Protein 5INR (pdb70)

Nearest PDB structures (foldseek):
  5img-assembly1_C  TM=1.002E+00  e=5.302E-99  Companilactobacillus farciminis KCTC 3681 = DSM 20184
  5imh-assembly1_A  TM=9.498E-01  e=1.445E-83  Companilactobacillus farciminis KCTC 3681 = DSM 20184
  5img-assembly1_C  TM=1.002E+00  e=4.540E-100  Companilactobacillus farciminis KCTC 3681 = DSM 20184
  5imh-assembly1_A  TM=9.489E-01  e=2.450E-84  Companilactobacillus farciminis KCTC 3681 = DSM 20184
  7nsn-assembly1_A  TM=1.428E-01  e=9.435E+00  Neobacillus novalis

Solvent-accessible surface area: 86486 Å² total

Foldseek 3Di:
DKKKWAAQQQAPFSWTKIKDQPFDPDLEFAKFKWKQQLVNADQWDAFQQQRATDGADSQFFIWIFIFTQDQNRATLRQWIATLLRKIKGDWFFAFWDDLQCVVANADSNADHSRPLCSRQRRPDNAQVSSQVVSLVRLQVGWHRGWTWMWMHHRHWIKIKTAFHRRWIKMFIAPNQKMFMFHHHDAQFFDDDVDPGMDIDPCVVVVCVVRVQAPDPDGDTPCNRTIDLDPVCQAETQLLRLVLCCLFPVPVGDDRSSDRCDHGIGGGPHRHYPVSVLDSQQDQSPPDLCRLLDDHDPCSVPRHDGNQDSRRAKIWMWIQGDVADNLQRTWTFIAGGRSLQAETATARTNANTAAPLRHDDHPDQDCSHRRNLRSVQVVLCVVNVVQLNVLSVVLHVVLVVVRVVLVVVLRVPQPPDPDSNVSRNVSRNVRVVSRSVSSVVSSVVSCVSVVVVDPPDDDDPD/DKKKWAAQQQAPFSWTKIKDQPFDPDLEFAKFKWKQQLVNADQWDAFQQQRATDGADSQFFIWIFIFTQDQNRATLRQWIATLLRKIKGDWFFAFWDDLQCVVANADSNADHSRPLCSRQRRPDNAQVSSQVVSLVRQQVGWHRGWTWMWMGHRHWIKIKTAFHGRWIKMFIADNQWMFMFHHHDAQFFDDPPDPGMDIDPCVVVVCVVRVQDPDPDGDTPCNRTIDLDPCCQAETQLLRLVLCCLFPVPVGDDRSSDRCDHGIGGGPHRHYPVSVLDSQQDQPPPDLCRLLDDHDPCSVPRHDGNQDSRRAKIWMWIQGDVADNLQRTWTFIAGGRSLQAETATARTNANTAAPLRHDDHPDQDCSHRRNLRSVQVVLCVVRVVQLNVLSVVLHVVLVVVRVVLVVVLRVPQPPDPDSRVSRNVSNNVSVVSRSVSSVVSSVVSCVSVVVVDPPDDDDPD/DKKKWAAQQQAPFSWTKIKDQPFDPDLEFAKFKWKDQLVNQDQWDAFQQQRATDGADSQFFIWIFIFTQDQNRATLRQWIATLLRKIKGDWFFAFWDDLQCVVANADSNADHSRPLCSRQRRPDNAQVSSQVSSLVRLQVGWHRGWTWMWMHHRHWIKIKTAFHGRWIKMFIADNQWMFMFHHHDAAFFDDDPDPRMDIDPCVVVVCVVRVQAPDPDGTTPCNRTIDLDPVCQAETQLLRLLLCCLFPVPVGDDRSSDRCDHGIGGGPHRHYPVSVLDSQQDQSPPDLCRLLDDHDNCSVPRHDGNQDSRRAKIWMWIQGDVAPNLQRTWTFMAGGRSLQAETATARTNANTAACLRHPDHPDQDCSHRRNLRSVQVVLCVVNVVQQNVLSVVLHVVLVVVRVVLVVVLRVPQPPDPDSRVSRNVSNNVSVVSRSVSSVVSSVVSCVSVVVVDPPDDDDPD/DKKKWAAQQQAPFSWTKIKDQPFDPDLEFAKFKWKQQLVNADQWDAFQQLRATDGADSQFFIWIFIFTQDQNRATLRQWIATLLQKIKGDWFFAFWDDLQCVVANADSNADHSRPLCSRQRRPDNAQVSSQVVSLVRLQVGWHRGWTWMWMHHRHWIKIKTAFHGRWIKMFIADNQWMFMFHHHDAAFFDDPPDPGMDIDPCVVVVCVVRVQAPDPDGTTPCNRTIDLDPCCQAETQLLRLVLCCLFPVPVGDDRSSDRCDHGIGGGPHRHYPVSVLDSQQDQSPPDLCRLLDDHDPCSVPRHDGNQDSRRAKMWMWIQGPPADNLQRTWTFMAGGRSLQAETATARTNANTAACLRHPDHPDQDCSHRRNLRSVQVVLCVVRVVQLNVLSVVLHVVLVVVRVVLVVVLRVPQPPDPDSNVSRNVSRNVRVVSRSVSSVVSSVVSCVVVVVVDPPDDDDPD/DKKKWAAQQQAPFSWTKIWDQPFDPDLEFAKFKWKQQLVNADQWDAFDQQRATDGADSQFFIWIFIFTQDQNRATLRQWIATLLRKIKGDWFFAFWDDLQCVVANADSNADHSRPLCSRQRRPDNAQVSSQVSSLVRLQVGWHRGWTWMWMHHRHWIKIKTAFHRRWIKMFIADNQWMFMFHHHDAAFFDDPPDPRMDIDPCVVVVCVVRVQAPDPDGTTPCNRTIDLDPCCQAETQLLRLVLCCLFPVPVGDDRSSDRCDHGIGGGPHRHYPVSVLDSQQDQSPPDLCRLLDDHDNCSVPRHDGNQDSRSAKIWMWIQGDVADNLQRTWTFIAGGRSQQAETATARTNANTAACLRGDDHPDQDCSHRRNLRSVQVVLCVVNVVQLVVLSVVLHVVLVVVRVVLVVVLRVPQPPDPDSRVSRNVSRNVSVVSRSVSSVVSSVVSCVSVVVVDPPDDDDPD

Sequence (2305 aa):
CTSILVGKKASIDGSTLISRNDDGHEALDPQRFVVVNPEDQPRDYTSVISKVNVKLPDDPQRYTSIPNSSILTNGIWPAAGINSSNVAMSATETITTNSRVQGLDPFVENGLGEEDLVTVVLPYVKSAREGVKRLGSLLEEYGTYEPNGISFADNEEEVWWLETIGGHHWAAVRRIPDDAYVVAPNRMNIDQQFDFDSDDTLCSSDLKDLIDNNNLNPDFENYNLRHIFGSASIKDTVYNNPRTWYGQKFFSPDDTADDPMEQDLPFICHANRKISVEDVKFVLSSHFENTKYDVYGSGSQSSDKTLFRPIGINRNHNVHILQIRNNVPTEIAGIHWLAYGANTFNTVVPFYANVNDTPVQYKNATGKFDLNNMYWLSCTTALLGDTDYDFYVDMRNDYELDAMSAYRKIQNDTDADISGQKDIEKYLENANKKKLADVAFEKQNKLLGDMVTTGSNNMKLRYNLNDCTSILVGKKASIDGSTLISRNDDGHEALDPQRFVVVNPEDQPRDYTSVISKVNVKLPDDPQRYTSIPNSILTNGIWPAAGINSSNVAMSATETITTNSRVQGLDPFVENGLGEEDLVTVVLPYVKSAREGVKRLGSLLEEYGTYEPNGISFADNEEVWWLETIGGHHWAAVVRIPDDAYVVAPNRMNIDQQFDFDSDDTLCSSSDLKDLIDNNNLNPDFENYNLRHIFGSASIKDTVYNNPRTWYGQKFFSPDDTADDPMEQDLPFICHANRKISVEDVKFVLSSHFENTKYDVYGSGSQSDKTLFRPIGINRNHNVHILQIRNNVPTEIAGIHWLAYGANTFNTVVPFYANVNDTPVQYKNATGKFDLNNMYWLSCTTALLGDTDYDFYVDMRNDYELDAMMSAYRKIQNDTDADISGQKDIEKYLENANKKLADVAFEKQNKLLGDMVTTGSNNMKLRYNLNDCTSILVGKKASIDGSTLISRNDDGHEALDPQRFVVVNPEDDQPRDYTSVISKVNVKLPDDPQRYTSIPNSILTNGIWPAAGINSSNVAMSATETITTNSRVQGLDPFVENGLGEEDLVTVVLPYVKSAREGVKRLGSSLLEEYGTYEPNGISFADNEEVWWLETIGGHHWAAVRIPDDAYVVAPNRMNIDQFDFDSDDTLCSSDLKDLIDNNNLNPDFENYNLRHIFGSASIKDTVYNNPRTWYGQKFFSPDDTADDPMEQDLPFICHANRKISVEDVKFVLSSHFENTKYDVYGSGSQSDKTLFRPIGINRNHNVHILQIRNNVPTEIAGIHWLAYGANTFNTVVPFYANVNDTPVQYKNNATGKFDLNNMYWLSCTTALLGDTDYDFYVDMRNDYELDAMMSAYRKIQNDTDADISGQKDIEKYLENANKKLADVVAFEKQNKLLGDMVTTGSNNMKLRYNLNDCTSILVGKKASIDGSTLISRNDDGHEALDPQRFVVVNPEDQPRDYTSVISKVNVKLPDDPQRYTSIPNSILTNGIWPAAGINSSNVAMSATETITTNSRVQGLDPFVENGLGEEDLVTVVLPYVKSAREGVKRLGSSLLEEYGTYEPNGISFADNEEVWWLETIGGHHWAAVRIPDDAYVVAPNRMNIDQFDFDSDDTLCSSDLKDLIDNNNLNPDFENYNLRHIFGSASIKDTVYNNPRTWYGQKFFSPDDTADDPMEQDLPFICHANRKISVEDVKFVLSSHFENTKYDVYGSGSQSSDKTLFRPIGINRNHNVHILQIRNNVPTEIAGIHWLAYGANTFNTVVPFYANVNDTPVQYKNNATGKFDLNNMYWLSCTTALLGDTDYDFYVDMRNDYELDAMSAYRKIQNDTDADISGQKDIEKYLENANKKLADVAFEKQNKLLGDMVTTGSNNMKLRYNLNDCTSILVGKKASIDGSTLISRNDDGHEALDPQRFVVVNPEDQPRDYTSVISKVNVKLPDDPQRYTSIPNSILTNGIWPAAGINSSNVAMSATETITTNSRVQGLDPFVENGLGEEDLVTVVLPYVKSAREGVKRLGSLLEEYGTYEPNGISFADNEEVWWLETIGGHHWAAVRIPDDAYVVAPNRMNIDQFDFDSDDTLCSSDLKDLIDNNNLNPDFENYNLRHIFGSASIKDTVYNNPRTWYGQKFFSPDDTADDPMEQDLPFICHANRKISVEDVKFVLSSHFENTKYDVYGSGSQSDKTLFRPIGINRNHNVHILQIRNNVPTEIAGIHWLAYGANTFNTVVPFYANVNDTPVQYKNATGKFDLNNMYWLSCTTALLGDTDYDFYVDMRNDYELDAMSAYRKIQNDTDADISGQKDIEKYLENANKKLADVVAFEKQNKLLGDMVTTTGSNNMKLRYNLND

Structure (mmCIF, N/CA/C/O backbone):
data_5INR
#
_entry.id   5INR
#
_cell.length_a   167.398
_cell.length_b   182.299
_cell.length_c   98.335
_cell.angle_alpha   90.00
_cell.angle_beta   112.84
_cell.angle_gamma   90.00
#
_symmetry.space_group_name_H-M   'C 1 2 1'
#
loop_
_entity.id
_entity.type
_entity.pdbx_description
1 polymer Dipeptidase
2 non-polymer 1,2-ETHANEDIOL
3 non-polymer ALANINE
4 non-polymer PROLINE
5 non-polymer 'ACETATE ION'
6 water water
#
loop_
_atom_site.group_PDB
_atom_site.id
_atom_site.type_symbol
_atom_site.label_atom_id
_atom_site.label_alt_id
_atom_site.label_comp_id
_atom_site.label_asym_id
_atom_site.label_entity_id
_atom_site.label_seq_id
_atom_site.pdbx_PDB_ins_code
_atom_site.Cartn_x
_atom_site.Cartn_y
_atom_site.Cartn_z
_atom_site.occupancy
_atom_site.B_iso_or_equiv
_atom_site.auth_seq_id
_atom_site.auth_comp_id
_atom_site.auth_asym_id
_atom_site.auth_atom_id
_atom_site.pdbx_PDB_model_num
ATOM 1 N N . CYS A 1 9 ? -28.598 -24.658 11.410 1.00 24.57 9 CYS A N 1
ATOM 2 C CA . CYS A 1 9 ? -29.844 -24.118 11.942 1.00 18.98 9 CYS A CA 1
ATOM 3 C C . CYS A 1 9 ? -29.647 -23.284 13.192 1.00 14.15 9 CYS A C 1
ATOM 4 O O . CYS A 1 9 ? -28.667 -23.447 13.914 1.00 15.56 9 CYS A O 1
ATOM 7 N N . THR A 1 10 ? -30.607 -22.401 13.443 1.00 13.97 10 THR A N 1
ATOM 8 C CA . THR A 1 10 ? -30.675 -21.661 14.693 1.00 11.15 10 THR A CA 1
ATOM 9 C C . THR A 1 10 ? -32.118 -21.726 15.171 1.00 11.09 10 THR A C 1
ATOM 10 O O . THR A 1 10 ? -33.037 -21.515 14.381 1.00 11.07 10 THR A O 1
ATOM 14 N N . SER A 1 11 ? -32.314 -22.021 16.456 1.00 11.19 11 SER A N 1
ATOM 15 C CA . SER A 1 11 ? -33.650 -22.146 17.033 1.00 10.87 11 SER A CA 1
ATOM 16 C C . SER A 1 11 ? -33.859 -21.132 18.147 1.00 9.58 11 SER A C 1
ATOM 17 O O . SER A 1 11 ? -32.936 -20.856 18.921 1.00 11.95 11 SER A O 1
ATOM 20 N N . ILE A 1 12 ? -35.067 -20.587 18.236 1.00 8.91 12 ILE A N 1
ATOM 21 C CA . ILE A 1 12 ? -35.424 -19.688 19.337 1.00 9.61 12 ILE A CA 1
ATOM 22 C C . ILE A 1 12 ? -36.755 -20.144 19.934 1.00 11.89 12 ILE A C 1
ATOM 23 O O . ILE A 1 12 ? -37.733 -20.356 19.216 1.00 11.24 12 ILE A O 1
ATOM 28 N N . LEU A 1 13 ? -36.769 -20.308 21.252 1.00 10.26 13 LEU A N 1
ATOM 29 C CA . LEU A 1 13 ? -37.944 -20.768 21.987 1.00 11.96 13 LEU A CA 1
ATOM 30 C C . LEU A 1 13 ? -38.371 -19.692 22.972 1.00 10.28 13 LEU A C 1
ATOM 31 O O . LEU A 1 13 ? -37.521 -19.060 23.599 1.00 10.01 13 LEU A O 1
ATOM 36 N N . VAL A 1 14 ? -39.677 -19.479 23.113 1.00 8.30 14 VAL A N 1
ATOM 37 C CA . VAL A 1 14 ? -40.195 -18.446 24.018 1.00 8.05 14 VAL A CA 1
ATOM 38 C C . VAL A 1 14 ? -41.390 -18.972 24.799 1.00 9.92 14 VAL A C 1
ATOM 39 O O . VAL A 1 14 ? -42.374 -19.393 24.199 1.00 11.75 14 VAL A O 1
ATOM 43 N N . GLY A 1 15 ? -41.298 -18.952 26.131 1.00 12.39 15 GLY A N 1
ATOM 44 C CA . GLY A 1 15 ? -42.395 -19.384 26.991 1.00 13.89 15 GLY A CA 1
ATOM 45 C C . GLY A 1 15 ? -43.567 -18.409 27.000 1.00 13.46 15 GLY A C 1
ATOM 46 O O . GLY A 1 15 ? -43.435 -17.258 26.573 1.00 12.39 15 GLY A O 1
ATOM 47 N N . LYS A 1 16 ? -44.721 -18.867 27.490 1.00 13.50 16 LYS A N 1
ATOM 48 C CA . LYS A 1 16 ? -45.965 -18.103 27.349 1.00 12.44 16 LYS A CA 1
ATOM 49 C C . LYS A 1 16 ? -46.008 -16.830 28.184 1.00 13.14 16 LYS A C 1
ATOM 50 O O . LYS A 1 16 ? -46.773 -15.923 27.878 1.00 15.84 16 LYS A O 1
ATOM 56 N N . LYS A 1 17 ? -45.181 -16.737 29.217 1.00 13.77 17 LYS A N 1
ATOM 57 C CA . LYS A 1 17 ? -45.118 -15.501 29.986 1.00 14.54 17 LYS A CA 1
ATOM 58 C C . LYS A 1 17 ? -43.993 -14.604 29.483 1.00 13.35 17 LYS A C 1
ATOM 59 O O . LYS A 1 17 ? -43.842 -13.483 29.964 1.00 18.93 17 LYS A O 1
ATOM 65 N N . ALA A 1 18 ? -43.221 -15.095 28.516 1.00 12.06 18 ALA A N 1
ATOM 66 C CA . ALA A 1 18 ? -42.086 -14.336 27.991 1.00 11.37 18 ALA A CA 1
ATOM 67 C C . ALA A 1 18 ? -42.447 -13.597 26.708 1.00 12.60 18 ALA A C 1
ATOM 68 O O . ALA A 1 18 ? -41.732 -12.688 26.302 1.00 13.53 18 ALA A O 1
ATOM 70 N N . SER A 1 19 ? -43.549 -13.992 26.079 1.00 12.91 19 SER A N 1
ATOM 71 C CA . SER A 1 19 ? -43.993 -13.374 24.834 1.00 12.27 19 SER A CA 1
ATOM 72 C C . SER A 1 19 ? -44.850 -12.139 25.105 1.00 12.75 19 SER A C 1
ATOM 73 O O . SER A 1 19 ? -45.472 -12.027 26.159 1.00 15.59 19 SER A O 1
ATOM 76 N N . ILE A 1 20 ? -44.923 -11.235 24.131 1.00 11.19 20 ILE A N 1
ATOM 77 C CA . ILE A 1 20 ? -45.661 -9.991 24.309 1.00 11.59 20 ILE A CA 1
ATOM 78 C C . ILE A 1 20 ? -47.166 -10.254 24.357 1.00 15.79 20 ILE A C 1
ATOM 79 O O . ILE A 1 20 ? -47.919 -9.456 24.911 1.00 15.64 20 ILE A O 1
ATOM 84 N N . ASP A 1 21 ? -47.601 -11.391 23.818 1.00 13.72 21 ASP A N 1
ATOM 85 C CA . ASP A 1 21 ? -49.035 -11.645 23.685 1.00 17.15 21 ASP A CA 1
ATOM 86 C C . ASP A 1 21 ? -49.515 -12.887 24.426 1.00 15.08 21 ASP A C 1
ATOM 87 O O . ASP A 1 21 ? -50.659 -13.317 24.250 1.00 18.13 21 ASP A O 1
ATOM 92 N N . GLY A 1 22 ? -48.637 -13.472 25.231 1.00 13.06 22 GLY A N 1
ATOM 93 C CA . GLY A 1 22 ? -49.006 -14.636 26.019 1.00 13.60 22 GLY A CA 1
ATOM 94 C C . GLY A 1 22 ? -49.076 -15.929 25.224 1.00 13.75 22 GLY A C 1
ATOM 95 O O . GLY A 1 22 ? -49.608 -16.927 25.709 1.00 14.71 22 GLY A O 1
ATOM 96 N N . SER A 1 23 ? -48.542 -15.920 24.006 1.00 13.96 23 SER A N 1
ATOM 97 C CA . SER A 1 23 ? -48.445 -17.140 23.207 1.00 11.10 23 SER A CA 1
ATOM 98 C C . SER A 1 23 ? -47.170 -17.901 23.530 1.00 12.65 23 SER A C 1
ATOM 99 O O . SER A 1 23 ? -46.248 -17.355 24.134 1.00 12.14 23 SER A O 1
ATOM 102 N N . THR A 1 24 ? -47.115 -19.166 23.123 1.00 10.94 24 THR A N 1
ATOM 103 C CA . THR A 1 24 ? -45.841 -19.870 23.083 1.00 10.77 24 THR A CA 1
ATOM 104 C C . THR A 1 24 ? -45.276 -19.744 21.674 1.00 12.30 24 THR A C 1
ATOM 105 O O . THR A 1 24 ? -46.032 -19.669 20.701 1.00 12.30 24 THR A O 1
ATOM 109 N N . LEU A 1 25 ? -43.949 -19.685 21.578 1.00 12.72 25 LEU A N 1
ATOM 110 C CA . LEU A 1 25 ? -43.257 -19.627 20.291 1.00 10.17 25 LEU A CA 1
ATOM 111 C C . LEU A 1 25 ? -42.123 -20.632 20.237 1.00 10.45 25 LEU A C 1
ATOM 112 O O . LEU A 1 25 ? -41.293 -20.692 21.147 1.00 10.29 25 LEU A O 1
ATOM 117 N N . ILE A 1 26 ? -42.091 -21.432 19.179 1.00 8.57 26 ILE A N 1
ATOM 118 C CA . ILE A 1 26 ? -40.896 -22.205 18.860 1.00 9.36 26 ILE A CA 1
ATOM 119 C C . ILE A 1 26 ? -40.555 -21.938 17.406 1.00 10.88 26 ILE A C 1
ATOM 120 O O . ILE A 1 26 ? -41.430 -21.847 16.549 1.00 12.86 26 ILE A O 1
ATOM 125 N N . SER A 1 27 ? -39.271 -21.771 17.130 1.00 11.13 27 SER A N 1
ATOM 126 C CA . SER A 1 27 ? -38.856 -21.323 15.810 1.00 10.24 27 SER A CA 1
ATOM 127 C C . SER A 1 27 ? -37.534 -21.947 15.416 1.00 9.77 27 SER A C 1
ATOM 128 O O . SER A 1 27 ? -36.746 -22.374 16.265 1.00 9.52 27 SER A O 1
ATOM 131 N N . ARG A 1 28 ? -37.296 -21.994 14.110 1.00 9.57 28 ARG A N 1
ATOM 132 C CA . ARG A 1 28 ? -36.039 -22.499 13.597 1.00 9.27 28 ARG A CA 1
ATOM 133 C C . ARG A 1 28 ? -35.818 -22.017 12.180 1.00 8.98 28 ARG A C 1
ATOM 134 O O . ARG A 1 28 ? -36.768 -21.884 11.395 1.00 10.39 28 ARG A O 1
ATOM 142 N N . ASN A 1 29 ? -34.560 -21.714 11.874 1.00 11.32 29 ASN A N 1
ATOM 143 C CA . ASN A 1 29 ? -34.100 -21.620 10.502 1.00 11.40 29 ASN A CA 1
ATOM 144 C C . ASN A 1 29 ? -33.757 -23.003 10.016 1.00 9.94 29 ASN A C 1
ATOM 145 O O . ASN A 1 29 ? -32.883 -23.665 10.576 1.00 12.29 29 ASN A O 1
ATOM 150 N N . ASP A 1 30 ? -34.441 -23.442 8.974 1.00 8.50 30 ASP A N 1
ATOM 151 C CA . ASP A 1 30 ? -34.164 -24.747 8.384 1.00 10.64 30 ASP A CA 1
ATOM 152 C C . ASP A 1 30 ? -33.067 -24.586 7.334 1.00 11.73 30 ASP A C 1
ATOM 153 O O . ASP A 1 30 ? -33.349 -24.295 6.167 1.00 14.05 30 ASP A O 1
ATOM 158 N N . ASP A 1 31 ? -31.814 -24.741 7.753 1.00 14.08 31 ASP A N 1
ATOM 159 C CA . ASP A 1 31 ? -30.679 -24.502 6.860 1.00 13.87 31 ASP A CA 1
ATOM 160 C C . ASP A 1 31 ? -30.206 -25.799 6.226 1.00 15.48 31 ASP A C 1
ATOM 161 O O . ASP A 1 31 ? -30.165 -26.829 6.883 1.00 20.66 31 ASP A O 1
ATOM 166 N N . GLY A 1 32 ? -29.829 -25.747 4.958 1.00 17.32 32 GLY A N 1
ATOM 167 C CA . GLY A 1 32 ? -29.355 -26.943 4.286 1.00 20.14 32 GLY A CA 1
ATOM 168 C C . GLY A 1 32 ? -27.867 -26.897 4.021 1.00 24.89 32 GLY A C 1
ATOM 169 O O . GLY A 1 32 ? -27.183 -25.978 4.460 1.00 19.46 32 GLY A O 1
ATOM 170 N N . HIS A 1 33 ? -27.361 -27.905 3.322 1.00 21.66 33 HIS A N 1
ATOM 171 C CA . HIS A 1 33 ? -25.966 -27.914 2.901 1.00 24.63 33 HIS A CA 1
ATOM 172 C C . HIS A 1 33 ? -25.786 -27.059 1.637 1.00 27.00 33 HIS A C 1
ATOM 173 O O . HIS A 1 33 ? -24.882 -26.218 1.569 1.00 23.23 33 HIS A O 1
ATOM 180 N N . GLU A 1 34 ? -26.643 -27.281 0.639 1.00 22.60 34 GLU A N 1
ATOM 181 C CA . GLU A 1 34 ? -26.675 -26.450 -0.567 1.00 24.26 34 GLU A CA 1
ATOM 182 C C . GLU A 1 34 ? -27.444 -25.164 -0.282 1.00 18.67 34 GLU A C 1
ATOM 183 O O . GLU A 1 34 ? -28.350 -25.163 0.546 1.00 18.84 34 GLU A O 1
ATOM 189 N N . ALA A 1 35 ? -27.099 -24.075 -0.962 1.00 18.93 35 ALA A N 1
ATOM 190 C CA . ALA A 1 35 ? -27.772 -22.812 -0.695 1.00 14.95 35 ALA A CA 1
ATOM 191 C C . ALA A 1 35 ? -29.267 -22.919 -0.981 1.00 14.06 35 ALA A C 1
ATOM 192 O O . ALA A 1 35 ? -30.089 -22.583 -0.121 1.00 16.71 35 ALA A O 1
ATOM 194 N N . LEU A 1 36 ? -29.615 -23.422 -2.166 1.00 15.34 36 LEU A N 1
ATOM 195 C CA . LEU A 1 36 ? -31.018 -23.511 -2.565 1.00 14.72 36 LEU A CA 1
ATOM 196 C C . LEU A 1 36 ? -31.516 -24.950 -2.622 1.00 14.24 36 LEU A C 1
ATOM 197 O O . LEU A 1 36 ? -30.815 -25.852 -3.079 1.00 16.02 36 LEU A O 1
ATOM 202 N N . ASP A 1 37 ? -32.736 -25.136 -2.136 1.00 12.20 37 ASP A N 1
ATOM 203 C CA . ASP A 1 37 ? -33.437 -26.412 -2.213 1.00 13.87 37 ASP A CA 1
ATOM 204 C C . ASP A 1 37 ? -34.910 -26.105 -1.985 1.00 11.39 37 ASP A C 1
ATOM 205 O O . ASP A 1 37 ? -35.300 -25.778 -0.859 1.00 12.50 37 ASP A O 1
ATOM 210 N N . PRO A 1 38 ? -35.725 -26.180 -3.048 1.00 10.65 38 PRO A N 1
ATOM 211 C CA . PRO A 1 38 ? -37.090 -25.648 -2.987 1.00 11.39 38 PRO A CA 1
ATOM 212 C C . PRO A 1 38 ? -37.952 -26.296 -1.901 1.00 10.36 38 PRO A C 1
ATOM 213 O O . PRO A 1 38 ? -37.915 -27.519 -1.677 1.00 12.40 38 PRO A O 1
ATOM 217 N N . GLN A 1 39 ? -38.701 -25.443 -1.213 1.00 11.57 39 GLN A N 1
ATOM 218 C CA . GLN A 1 39 ? -39.555 -25.835 -0.101 1.00 12.68 39 GLN A CA 1
ATOM 219 C C . GLN A 1 39 ? -41.024 -25.639 -0.445 1.00 11.44 39 GLN A C 1
ATOM 220 O O . GLN A 1 39 ? -41.372 -24.747 -1.222 1.00 10.98 39 GLN A O 1
ATOM 226 N N . ARG A 1 40 ? -41.881 -26.470 0.143 1.00 11.40 40 ARG A N 1
ATOM 227 C CA . ARG A 1 40 ? -43.331 -26.346 -0.019 1.00 13.30 40 ARG A CA 1
ATOM 228 C C . ARG A 1 40 ? -44.011 -26.220 1.336 1.00 13.30 40 ARG A C 1
ATOM 229 O O . ARG A 1 40 ? -43.527 -26.757 2.326 1.00 12.12 40 ARG A O 1
ATOM 237 N N . PHE A 1 41 ? -45.142 -25.526 1.361 1.00 10.54 41 PHE A N 1
ATOM 238 C CA . PHE A 1 41 ? -45.991 -25.420 2.549 1.00 12.16 41 PHE A CA 1
ATOM 239 C C . PHE A 1 41 ? -47.192 -26.315 2.313 1.00 11.70 41 PHE A C 1
ATOM 240 O O . PHE A 1 41 ? -47.966 -26.070 1.388 1.00 12.73 41 PHE A O 1
ATOM 248 N N . VAL A 1 42 ? -47.325 -27.366 3.116 1.00 10.98 42 VAL A N 1
ATOM 249 C CA . VAL A 1 42 ? -48.299 -28.419 2.816 1.00 12.18 42 VAL A CA 1
ATOM 250 C C . VAL A 1 42 ? -49.032 -28.869 4.071 1.00 13.60 42 VAL A C 1
ATOM 251 O O . VAL A 1 42 ? -48.410 -29.120 5.106 1.00 12.86 42 VAL A O 1
ATOM 255 N N . VAL A 1 43 ? -50.354 -28.970 3.983 1.00 13.74 43 VAL A N 1
ATOM 256 C CA . VAL A 1 43 ? -51.116 -29.614 5.040 1.00 12.77 43 VAL A CA 1
ATOM 257 C C . VAL A 1 43 ? -51.282 -31.081 4.684 1.00 11.20 43 VAL A C 1
ATOM 258 O O . VAL A 1 43 ? -51.768 -31.421 3.599 1.00 12.94 43 VAL A O 1
ATOM 262 N N . VAL A 1 44 ? -50.850 -31.943 5.601 1.00 11.40 44 VAL A N 1
ATOM 263 C CA . VAL A 1 44 ? -51.011 -33.384 5.456 1.00 11.19 44 VAL A CA 1
ATOM 264 C C . VAL A 1 44 ? -52.299 -33.796 6.158 1.00 12.85 44 VAL A C 1
ATOM 265 O O . VAL A 1 44 ? -52.365 -33.826 7.385 1.00 13.18 44 VAL A O 1
ATOM 269 N N . ASN A 1 45 ? -53.332 -34.081 5.375 1.00 13.24 45 ASN A N 1
ATOM 270 C CA . ASN A 1 45 ? -54.584 -34.544 5.949 1.00 15.10 45 ASN A CA 1
ATOM 271 C C . ASN A 1 45 ? -54.429 -36.019 6.309 1.00 12.74 45 ASN A C 1
ATOM 272 O O . ASN A 1 45 ? -53.566 -36.695 5.751 1.00 14.17 45 ASN A O 1
ATOM 277 N N . PRO A 1 46 ? -55.223 -36.501 7.279 1.00 12.14 46 PRO A N 1
ATOM 278 C CA . PRO A 1 46 ? -55.062 -37.862 7.806 1.00 14.03 46 PRO A CA 1
ATOM 279 C C . PRO A 1 46 ? -55.019 -38.935 6.725 1.00 15.03 46 PRO A C 1
ATOM 280 O O . PRO A 1 46 ? -54.207 -39.849 6.814 1.00 15.52 46 PRO A O 1
ATOM 284 N N . GLU A 1 47 ? -55.842 -38.796 5.693 1.00 18.89 47 GLU A N 1
ATOM 285 C CA . GLU A 1 47 ? -55.870 -39.771 4.611 1.00 16.47 47 GLU A CA 1
ATOM 286 C C . GLU A 1 47 ? -54.570 -39.785 3.802 1.00 19.04 47 GLU A C 1
ATOM 287 O O . GLU A 1 47 ? -54.305 -40.737 3.070 1.00 21.93 47 GLU A O 1
ATOM 293 N N . ASP A 1 48 ? -53.761 -38.734 3.932 1.00 18.13 48 ASP A N 1
ATOM 294 C CA . ASP A 1 48 ? -52.534 -38.629 3.147 1.00 14.30 48 ASP A CA 1
ATOM 295 C C . ASP A 1 48 ? -51.340 -39.125 3.937 1.00 16.72 48 ASP A C 1
ATOM 296 O O . ASP A 1 48 ? -50.248 -39.267 3.388 1.00 17.05 48 ASP A O 1
ATOM 301 N N . GLN A 1 49 ? -51.548 -39.383 5.225 1.00 13.28 49 GLN A N 1
ATOM 302 C CA . GLN A 1 49 ? -50.461 -39.798 6.111 1.00 12.84 49 GLN A CA 1
ATOM 303 C C . GLN A 1 49 ? -50.209 -41.288 6.011 1.00 14.43 49 GLN A C 1
ATOM 304 O O . GLN A 1 49 ? -51.143 -42.074 6.106 1.00 16.63 49 GLN A O 1
ATOM 310 N N . PRO A 1 50 ? -48.940 -41.688 5.828 1.00 13.68 50 PRO A N 1
ATOM 311 C CA . PRO A 1 50 ? -48.619 -43.121 5.755 1.00 14.50 50 PRO A CA 1
ATOM 312 C C . PRO A 1 50 ? -48.851 -43.841 7.085 1.00 14.62 50 PRO A C 1
ATOM 313 O O . PRO A 1 50 ? -48.732 -43.248 8.169 1.00 15.07 50 PRO A O 1
ATOM 317 N N . ARG A 1 51 ? -49.200 -45.120 7.000 1.00 14.01 51 ARG A N 1
ATOM 318 C CA . ARG A 1 51 ? -49.234 -45.959 8.195 1.00 15.47 51 ARG A CA 1
ATOM 319 C C . ARG A 1 51 ? -48.000 -46.859 8.277 1.00 16.76 51 ARG A C 1
ATOM 320 O O . ARG A 1 51 ? -47.558 -47.231 9.364 1.00 21.04 51 ARG A O 1
ATOM 328 N N . ASP A 1 52 ? -47.435 -47.200 7.125 1.00 11.95 52 ASP A N 1
ATOM 329 C CA . ASP A 1 52 ? -46.216 -48.008 7.063 1.00 12.50 52 ASP A CA 1
ATOM 330 C C . ASP A 1 52 ? -45.126 -47.179 6.407 1.00 13.61 52 ASP A C 1
ATOM 331 O O . ASP A 1 52 ? -45.045 -47.083 5.187 1.00 15.61 52 ASP A O 1
ATOM 336 N N . TYR A 1 53 ? -44.347 -46.516 7.255 1.00 13.92 53 TYR A N 1
ATOM 337 C CA . TYR A 1 53 ? -43.347 -45.539 6.831 1.00 14.88 53 TYR A CA 1
ATOM 338 C C . TYR A 1 53 ? -41.952 -46.129 6.683 1.00 14.06 53 TYR A C 1
ATOM 339 O O . TYR A 1 53 ? -41.465 -46.798 7.586 1.00 15.75 53 TYR A O 1
ATOM 348 N N . THR A 1 54 ? -41.301 -45.864 5.557 1.00 12.68 54 THR A N 1
ATOM 349 C CA . THR A 1 54 ? -39.896 -46.215 5.396 1.00 10.95 54 THR A CA 1
ATOM 350 C C . THR A 1 54 ? -39.115 -44.993 4.936 1.00 12.47 54 THR A C 1
ATOM 351 O O . THR A 1 54 ? -39.530 -44.306 4.010 1.00 14.44 54 THR A O 1
ATOM 355 N N . SER A 1 55 ? -38.006 -44.704 5.610 1.00 14.50 55 SER A N 1
ATOM 356 C CA . SER A 1 55 ? -37.205 -43.542 5.238 1.00 14.48 55 SER A CA 1
ATOM 357 C C . SER A 1 55 ? -36.355 -43.829 4.004 1.00 12.30 55 SER A C 1
ATOM 358 O O . SER A 1 55 ? -36.095 -44.983 3.648 1.00 15.01 55 SER A O 1
ATOM 361 N N . VAL A 1 56 ? -35.915 -42.758 3.356 1.00 12.66 56 VAL A N 1
ATOM 362 C CA . VAL A 1 56 ? -35.085 -42.878 2.168 1.00 13.16 56 VAL A CA 1
ATOM 363 C C . VAL A 1 56 ? -33.606 -43.019 2.524 1.00 15.21 56 VAL A C 1
ATOM 364 O O . VAL A 1 56 ? -32.888 -43.842 1.955 1.00 16.22 56 VAL A O 1
ATOM 368 N N . ILE A 1 57 ? -33.152 -42.210 3.476 1.00 12.45 57 ILE A N 1
ATOM 369 C CA . ILE A 1 57 ? -31.737 -42.172 3.805 1.00 15.48 57 ILE A CA 1
ATOM 370 C C . ILE A 1 57 ? -31.290 -43.428 4.559 1.00 16.20 57 ILE A C 1
ATOM 371 O O . ILE A 1 57 ? -30.284 -44.048 4.193 1.00 17.34 57 ILE A O 1
ATOM 376 N N . SER A 1 58 ? -32.029 -43.798 5.605 1.00 16.99 58 SER A N 1
ATOM 377 C CA . SER A 1 58 ? -31.626 -44.911 6.468 1.00 13.93 58 SER A CA 1
ATOM 378 C C . SER A 1 58 ? -32.394 -46.217 6.268 1.00 13.62 58 SER A C 1
ATOM 379 O O . SER A 1 58 ? -31.984 -47.251 6.791 1.00 16.45 58 SER A O 1
ATOM 382 N N . LYS A 1 59 ? -33.500 -46.151 5.538 1.00 14.41 59 LYS A N 1
ATOM 383 C CA . LYS A 1 59 ? -34.420 -47.276 5.334 1.00 15.83 59 LYS A CA 1
ATOM 384 C C . LYS A 1 59 ? -35.028 -47.798 6.638 1.00 18.38 59 LYS A C 1
ATOM 385 O O . LYS A 1 59 ? -35.432 -48.971 6.714 1.00 18.59 59 LYS A O 1
ATOM 391 N N . VAL A 1 60 ? -35.105 -46.945 7.659 1.00 14.14 60 VAL A N 1
ATOM 392 C CA . VAL A 1 60 ? -35.800 -47.321 8.891 1.00 14.08 60 VAL A CA 1
ATOM 393 C C . VAL A 1 60 ? -37.266 -47.539 8.543 1.00 14.07 60 VAL A C 1
ATOM 394 O O . VAL A 1 60 ? -37.847 -46.799 7.747 1.00 16.14 60 VAL A O 1
ATOM 398 N N . ASN A 1 61 ? -37.860 -48.580 9.111 1.00 15.71 61 ASN A N 1
ATOM 399 C CA . ASN A 1 61 ? -39.258 -48.877 8.832 1.00 14.83 61 ASN A CA 1
ATOM 400 C C . ASN A 1 61 ? -40.069 -48.777 10.119 1.00 14.16 61 ASN A C 1
ATOM 401 O O . ASN A 1 61 ? -39.855 -49.537 11.068 1.00 15.31 61 ASN A O 1
ATOM 406 N N . VAL A 1 62 ? -41.002 -47.828 10.134 1.00 15.21 62 VAL A N 1
ATOM 407 C CA . VAL A 1 62 ? -41.792 -47.520 11.323 1.00 14.05 62 VAL A CA 1
ATOM 408 C C . VAL A 1 62 ? -43.265 -47.699 11.022 1.00 15.36 62 VAL A C 1
ATOM 409 O O . VAL A 1 62 ? -43.811 -47.033 10.150 1.00 14.70 62 VAL A O 1
ATOM 413 N N . LYS A 1 63 ? -43.902 -48.638 11.713 1.00 14.87 63 LYS A N 1
ATOM 414 C CA . LYS A 1 63 ? -45.342 -48.753 11.618 1.00 16.36 63 LYS A CA 1
ATOM 415 C C . LYS A 1 63 ? -45.967 -47.700 12.513 1.00 15.31 63 LYS A C 1
ATOM 416 O O . LYS A 1 63 ? -45.620 -47.582 13.683 1.00 20.63 63 LYS A O 1
ATOM 422 N N . LEU A 1 64 ? -46.885 -46.931 11.939 1.00 14.08 64 LEU A N 1
ATOM 423 C CA . LEU A 1 64 ? -47.507 -45.798 12.614 1.00 16.45 64 LEU A CA 1
ATOM 424 C C . LEU A 1 64 ? -48.974 -46.076 12.920 1.00 17.74 64 LEU A C 1
ATOM 425 O O . LEU A 1 64 ? -49.611 -46.875 12.225 1.00 19.90 64 LEU A O 1
ATOM 430 N N . PRO A 1 65 ? -49.516 -45.418 13.955 1.00 13.91 65 PRO A N 1
ATOM 431 C CA . PRO A 1 65 ? -50.935 -45.557 14.309 1.00 18.12 65 PRO A CA 1
ATOM 432 C C . PRO A 1 65 ? -51.878 -45.197 13.167 1.00 19.59 65 PRO A C 1
ATOM 433 O O . PRO A 1 65 ? -51.528 -44.424 12.267 1.00 15.18 65 PRO A O 1
ATOM 437 N N . ASP A 1 66 ? -53.090 -45.734 13.222 1.00 15.42 66 ASP A N 1
ATOM 438 C CA . ASP A 1 66 ? -54.061 -45.517 12.161 1.00 16.31 66 ASP A CA 1
ATOM 439 C C . ASP A 1 66 ? -54.913 -44.270 12.398 1.00 15.26 66 ASP A C 1
ATOM 440 O O . ASP A 1 66 ? -55.835 -44.003 11.633 1.00 15.46 66 ASP A O 1
ATOM 445 N N . ASP A 1 67 ? -54.594 -43.487 13.431 1.00 14.62 67 ASP A N 1
ATOM 446 C CA . ASP A 1 67 ? -55.359 -42.274 13.708 1.00 15.81 67 ASP A CA 1
ATOM 447 C C . ASP A 1 67 ? -54.519 -40.984 13.716 1.00 13.90 67 ASP A C 1
ATOM 448 O O . ASP A 1 67 ? -54.559 -40.230 14.690 1.00 15.25 67 ASP A O 1
ATOM 453 N N . PRO A 1 68 ? -53.784 -40.716 12.624 1.00 14.29 68 PRO A N 1
ATOM 454 C CA . PRO A 1 68 ? -52.981 -39.488 12.583 1.00 9.83 68 PRO A CA 1
ATOM 455 C C . PRO A 1 68 ? -53.857 -38.240 12.580 1.00 12.46 68 PRO A C 1
ATOM 456 O O . PRO A 1 68 ? -54.965 -38.243 12.020 1.00 13.56 68 PRO A O 1
ATOM 460 N N . GLN A 1 69 ? -53.368 -37.177 13.217 1.00 12.06 69 GLN A N 1
ATOM 461 C CA . GLN A 1 69 ? -54.026 -35.875 13.146 1.00 12.79 69 GLN A CA 1
ATOM 462 C C . GLN A 1 69 ? -53.540 -35.093 11.940 1.00 11.97 69 GLN A C 1
ATOM 463 O O . GLN A 1 69 ? -52.395 -35.259 11.518 1.00 12.03 69 GLN A O 1
ATOM 469 N N . ARG A 1 70 ? -54.402 -34.236 11.407 1.00 11.78 70 ARG A N 1
ATOM 470 C CA . ARG A 1 70 ? -53.998 -33.292 10.369 1.00 10.79 70 ARG A CA 1
ATOM 471 C C . ARG A 1 70 ? -52.863 -32.415 10.895 1.00 11.59 70 ARG A C 1
ATOM 472 O O . ARG A 1 70 ? -52.867 -32.061 12.069 1.00 11.55 70 ARG A O 1
ATOM 480 N N . TYR A 1 71 ? -51.895 -32.074 10.043 1.00 12.30 71 TYR A N 1
ATOM 481 C CA . TYR A 1 71 ? -50.821 -31.175 10.477 1.00 9.30 71 TYR A CA 1
ATOM 482 C C . TYR A 1 71 ? -50.250 -30.369 9.319 1.00 10.65 71 TYR A C 1
ATOM 483 O O . TYR A 1 71 ? -50.272 -30.813 8.173 1.00 10.37 71 TYR A O 1
ATOM 492 N N . THR A 1 72 ? -49.749 -29.173 9.626 1.00 10.78 72 THR A N 1
ATOM 493 C CA . THR A 1 72 ? -48.979 -28.406 8.641 1.00 12.06 72 THR A CA 1
ATOM 494 C C . THR A 1 72 ? -47.558 -28.938 8.586 1.00 10.84 72 THR A C 1
ATOM 495 O O . THR A 1 72 ? -47.097 -29.597 9.519 1.00 11.39 72 THR A O 1
ATOM 499 N N . SER A 1 73 ? -46.868 -28.658 7.483 1.00 12.12 73 SER A N 1
ATOM 500 C CA . SER A 1 73 ? -45.505 -29.141 7.298 1.00 8.44 73 SER A CA 1
ATOM 501 C C . SER A 1 73 ? -44.825 -28.334 6.203 1.00 10.34 73 SER A C 1
ATOM 502 O O . SER A 1 73 ? -45.480 -27.571 5.475 1.00 10.56 73 SER A O 1
ATOM 505 N N . ILE A 1 74 ? -43.511 -28.500 6.094 1.00 11.10 74 ILE A N 1
ATOM 506 C CA . ILE A 1 74 ? -42.731 -27.784 5.087 1.00 10.53 74 ILE A CA 1
ATOM 507 C C . ILE A 1 74 ? -41.852 -28.756 4.301 1.00 10.79 74 ILE A C 1
ATOM 508 O O . ILE A 1 74 ? -40.633 -28.681 4.350 1.00 11.02 74 ILE A O 1
ATOM 513 N N . PRO A 1 75 ? -42.471 -29.686 3.556 1.00 11.62 75 PRO A N 1
ATOM 514 C CA . PRO A 1 75 ? -41.653 -30.700 2.889 1.00 10.76 75 PRO A CA 1
ATOM 515 C C . PRO A 1 75 ? -40.788 -30.144 1.762 1.00 12.20 75 PRO A C 1
ATOM 516 O O . PRO A 1 75 ? -41.141 -29.128 1.151 1.00 12.39 75 PRO A O 1
ATOM 520 N N . ASN A 1 76 ? -39.672 -30.814 1.492 1.00 12.14 76 ASN A N 1
ATOM 521 C CA . ASN A 1 76 ? -38.884 -30.523 0.299 1.00 11.10 76 ASN A CA 1
ATOM 522 C C . ASN A 1 76 ? -39.690 -30.790 -0.961 1.00 13.23 76 ASN A C 1
ATOM 523 O O . ASN A 1 76 ? -40.412 -31.779 -1.037 1.00 13.31 76 ASN A O 1
ATOM 528 N N . SER A 1 77 ? -39.547 -29.932 -1.965 1.00 11.68 77 SER A N 1
ATOM 529 C CA A SER A 1 77 ? -40.167 -30.165 -3.270 0.65 11.23 77 SER A CA 1
ATOM 530 C CA B SER A 1 77 ? -40.196 -30.191 -3.240 0.35 11.26 77 SER A CA 1
ATOM 531 C C . SER A 1 77 ? -39.562 -31.377 -3.964 1.00 12.62 77 SER A C 1
ATOM 532 O O . SER A 1 77 ? -40.263 -32.181 -4.599 1.00 14.55 77 SER A O 1
ATOM 537 N N . ILE A 1 78 ? -38.243 -31.481 -3.878 1.00 11.77 78 ILE A N 1
ATOM 538 C CA . ILE A 1 78 ? -37.505 -32.562 -4.506 1.00 12.34 78 ILE A CA 1
ATOM 539 C C . ILE A 1 78 ? -37.313 -33.647 -3.450 1.00 12.47 78 ILE A C 1
ATOM 540 O O . ILE A 1 78 ? -36.706 -33.397 -2.403 1.00 14.33 78 ILE A O 1
ATOM 545 N N . LEU A 1 79 ? -37.860 -34.833 -3.698 1.00 13.20 79 LEU A N 1
ATOM 546 C CA . LEU A 1 79 ? -37.953 -35.855 -2.646 1.00 13.31 79 LEU A CA 1
ATOM 547 C C . LEU A 1 79 ? -36.849 -36.911 -2.698 1.00 14.33 79 LEU A C 1
ATOM 548 O O . LEU A 1 79 ? -36.955 -37.963 -2.058 1.00 15.49 79 LEU A O 1
ATOM 553 N N . THR A 1 80 ? -35.776 -36.615 -3.421 1.00 14.83 80 THR A N 1
ATOM 554 C CA . THR A 1 80 ? -34.651 -37.535 -3.568 1.00 16.68 80 THR A CA 1
ATOM 555 C C . THR A 1 80 ? -34.108 -38.075 -2.246 1.00 16.63 80 THR A C 1
ATOM 556 O O . THR A 1 80 ? -33.708 -39.236 -2.163 1.00 18.74 80 THR A O 1
ATOM 560 N N . ASN A 1 81 ? -34.089 -37.239 -1.214 1.00 16.43 81 ASN A N 1
ATOM 561 C CA . ASN A 1 81 ? -33.573 -37.647 0.085 1.00 14.49 81 ASN A CA 1
ATOM 562 C C . ASN A 1 81 ? -34.660 -37.797 1.143 1.00 13.06 81 ASN A C 1
ATOM 563 O O . ASN A 1 81 ? -34.372 -37.795 2.329 1.00 13.06 81 ASN A O 1
ATOM 568 N N . GLY A 1 82 ? -35.907 -37.944 0.709 1.00 13.47 82 GLY A N 1
ATOM 569 C CA . GLY A 1 82 ? -37.008 -38.086 1.642 1.00 11.88 82 GLY A CA 1
ATOM 570 C C . GLY A 1 82 ? -37.812 -36.813 1.797 1.00 13.34 82 GLY A C 1
ATOM 571 O O . GLY A 1 82 ? -37.558 -35.810 1.123 1.00 12.09 82 GLY A O 1
ATOM 572 N N . ILE A 1 83 ? -38.768 -36.841 2.714 1.00 12.46 83 ILE A N 1
ATOM 573 C CA . ILE A 1 83 ? -39.761 -35.780 2.814 1.00 10.72 83 ILE A CA 1
ATOM 574 C C . ILE A 1 83 ? -39.229 -34.493 3.438 1.00 11.25 83 ILE A C 1
ATOM 575 O O . ILE A 1 83 ? -39.517 -33.403 2.934 1.00 11.56 83 ILE A O 1
ATOM 580 N N . TRP A 1 84 ? -38.479 -34.629 4.531 1.00 12.00 84 TRP A N 1
ATOM 581 C CA . TRP A 1 84 ? -37.925 -33.488 5.265 1.00 11.01 84 TRP A CA 1
ATOM 582 C C . TRP A 1 84 ? -38.990 -32.427 5.577 1.00 10.83 84 TRP A C 1
ATOM 583 O O . TRP A 1 84 ? -38.920 -31.285 5.112 1.00 10.75 84 TRP A O 1
ATOM 594 N N . PRO A 1 85 ? -39.986 -32.805 6.386 1.00 11.34 85 PRO A N 1
ATOM 595 C CA . PRO A 1 85 ? -41.131 -31.938 6.694 1.00 12.72 85 PRO A CA 1
ATOM 596 C C . PRO A 1 85 ? -40.797 -30.739 7.590 1.00 11.01 85 PRO A C 1
ATOM 597 O O . PRO A 1 85 ? -41.586 -29.792 7.614 1.00 10.41 85 PRO A O 1
ATOM 601 N N . ALA A 1 86 ? -39.680 -30.816 8.317 1.00 11.23 86 ALA A N 1
ATOM 602 C CA . ALA A 1 86 ? -39.121 -29.728 9.148 1.00 9.72 86 ALA A CA 1
ATOM 603 C C . ALA A 1 86 ? -39.915 -29.352 10.405 1.00 9.88 86 ALA A C 1
ATOM 604 O O . ALA A 1 86 ? -39.353 -29.310 11.509 1.00 11.74 86 ALA A O 1
ATOM 606 N N . ALA A 1 87 ? -41.193 -29.017 10.249 1.00 9.70 87 ALA A N 1
ATOM 607 C CA . ALA A 1 87 ? -41.941 -28.413 11.350 1.00 9.32 87 ALA A CA 1
ATOM 608 C C . ALA A 1 87 ? -43.402 -28.257 11.000 1.00 10.68 87 ALA A C 1
ATOM 609 O O . ALA A 1 87 ? -43.763 -28.110 9.834 1.00 11.27 87 ALA A O 1
ATOM 611 N N . GLY A 1 88 ? -44.247 -28.229 12.021 1.00 11.77 88 GLY A N 1
ATOM 612 C CA . GLY A 1 88 ? -45.651 -27.964 11.779 1.00 10.36 88 GLY A CA 1
ATOM 613 C C . GLY A 1 88 ? -46.465 -27.934 13.050 1.00 11.02 88 GLY A C 1
ATOM 614 O O . GLY A 1 88 ? -45.935 -28.096 14.151 1.00 11.09 88 GLY A O 1
ATOM 615 N N . ILE A 1 89 ? -47.764 -27.708 12.881 1.00 12.13 89 ILE A N 1
ATOM 616 C CA . ILE A 1 89 ? -48.720 -27.640 13.989 1.00 10.12 89 ILE A CA 1
ATOM 617 C C . ILE A 1 89 ? -49.827 -28.634 13.672 1.00 10.56 89 ILE A C 1
ATOM 618 O O . ILE A 1 89 ? -50.303 -28.669 12.541 1.00 10.73 89 ILE A O 1
ATOM 623 N N . ASN A 1 90 ? -50.232 -29.449 14.643 1.00 12.65 90 ASN A N 1
ATOM 624 C CA . ASN A 1 90 ? -51.303 -30.406 14.367 1.00 10.93 90 ASN A CA 1
ATOM 625 C C . ASN A 1 90 ? -52.657 -29.877 14.835 1.00 11.86 90 ASN A C 1
ATOM 626 O O . ASN A 1 90 ? -52.749 -28.772 15.360 1.00 11.02 90 ASN A O 1
ATOM 631 N N . SER A 1 91 ? -53.716 -30.656 14.633 1.00 15.37 91 SER A N 1
ATOM 632 C CA . SER A 1 91 ? -55.058 -30.155 14.911 1.00 13.44 91 SER A CA 1
ATOM 633 C C . SER A 1 91 ? -55.390 -30.095 16.404 1.00 15.94 91 SER A C 1
ATOM 634 O O . SER A 1 91 ? -56.442 -29.576 16.767 1.00 16.97 91 SER A O 1
ATOM 637 N N . SER A 1 92 ? -54.495 -30.609 17.253 1.00 11.81 92 SER A N 1
ATOM 638 C CA . SER A 1 92 ? -54.578 -30.410 18.704 1.00 12.84 92 SER A CA 1
ATOM 639 C C . SER A 1 92 ? -53.803 -29.164 19.134 1.00 13.11 92 SER A C 1
ATOM 640 O O . SER A 1 92 ? -53.599 -28.940 20.329 1.00 14.53 92 SER A O 1
ATOM 643 N N . ASN A 1 93 ? -53.360 -28.371 18.154 1.00 12.87 93 ASN A N 1
ATOM 644 C CA . ASN A 1 93 ? -52.544 -27.184 18.423 1.00 13.47 93 ASN A CA 1
ATOM 645 C C . ASN A 1 93 ? -51.265 -27.519 19.194 1.00 12.27 93 ASN A C 1
ATOM 646 O O . ASN A 1 93 ? -50.869 -26.812 20.133 1.00 12.77 93 ASN A O 1
ATOM 651 N N . VAL A 1 94 ? -50.631 -28.610 18.786 1.00 11.95 94 VAL A N 1
ATOM 652 C CA . VAL A 1 94 ? -49.287 -28.934 19.227 1.00 12.63 94 VAL A CA 1
ATOM 653 C C . VAL A 1 94 ? -48.330 -28.570 18.096 1.00 11.33 94 VAL A C 1
ATOM 654 O O . VAL A 1 94 ? -48.575 -28.909 16.947 1.00 12.05 94 VAL A O 1
ATOM 658 N N . ALA A 1 95 ? -47.245 -27.883 18.445 1.00 12.54 95 ALA A N 1
ATOM 659 C CA . ALA A 1 95 ? -46.224 -27.473 17.485 1.00 12.10 95 ALA A CA 1
ATOM 660 C C . ALA A 1 95 ? -44.972 -28.321 17.673 1.00 9.69 95 ALA A C 1
ATOM 661 O O . ALA A 1 95 ? -44.669 -28.742 18.784 1.00 9.78 95 ALA A O 1
ATOM 663 N N . MET A 1 96 ? -44.258 -28.584 16.580 1.00 8.04 96 MET A N 1
ATOM 664 C CA . MET A 1 96 ? -43.000 -29.324 16.636 1.00 8.99 96 MET A CA 1
ATOM 665 C C . MET A 1 96 ? -42.062 -28.839 15.549 1.00 10.20 96 MET A C 1
ATOM 666 O O . MET A 1 96 ? -42.492 -28.621 14.425 1.00 9.81 96 MET A O 1
ATOM 671 N N . SER A 1 97 ? -40.786 -28.658 15.880 1.00 10.56 97 SER A N 1
ATOM 672 C CA . SER A 1 97 ? -39.772 -28.413 14.854 1.00 9.90 97 SER A CA 1
ATOM 673 C C . SER A 1 97 ? -38.578 -29.328 15.053 1.00 11.12 97 SER A C 1
ATOM 674 O O . SER A 1 97 ? -38.029 -29.394 16.147 1.00 11.68 97 SER A O 1
ATOM 677 N N . ALA A 1 98 ? -38.194 -30.036 13.993 1.00 10.08 98 ALA A N 1
ATOM 678 C CA . ALA A 1 98 ? -37.118 -31.015 14.035 1.00 10.36 98 ALA A CA 1
ATOM 679 C C . ALA A 1 98 ? -36.345 -30.973 12.719 1.00 11.12 98 ALA A C 1
ATOM 680 O O . ALA A 1 98 ? -36.915 -31.286 11.670 1.00 11.24 98 ALA A O 1
ATOM 682 N N . THR A 1 99 ? -35.051 -30.641 12.735 1.00 9.09 99 THR A N 1
ATOM 683 C CA . THR A 1 99 ? -34.211 -30.582 13.925 1.00 9.14 99 THR A CA 1
ATOM 684 C C . THR A 1 99 ? -33.211 -29.454 13.881 1.00 10.99 99 THR A C 1
ATOM 685 O O . THR A 1 99 ? -32.953 -28.876 12.840 1.00 10.97 99 THR A O 1
ATOM 689 N N . GLU A 1 100 ? -32.616 -29.218 15.035 1.00 11.02 100 GLU A N 1
ATOM 690 C CA . GLU A 1 100 ? -31.408 -28.443 15.180 1.00 12.75 100 GLU A CA 1
ATOM 691 C C . GLU A 1 100 ? -30.265 -29.456 15.296 1.00 11.53 100 GLU A C 1
ATOM 692 O O . GLU A 1 100 ? -30.218 -30.198 16.278 1.00 13.50 100 GLU A O 1
ATOM 698 N N . THR A 1 101 ? -29.385 -29.555 14.300 1.00 11.21 101 THR A N 1
ATOM 699 C CA . THR A 1 101 ? -28.256 -30.493 14.419 1.00 10.79 101 THR A CA 1
ATOM 700 C C . THR A 1 101 ? -27.372 -30.018 15.550 1.00 10.22 101 THR A C 1
ATOM 701 O O . THR A 1 101 ? -26.963 -28.867 15.548 1.00 12.90 101 THR A O 1
ATOM 705 N N . ILE A 1 102 ? -27.088 -30.881 16.520 1.00 8.97 102 ILE A N 1
ATOM 706 C CA . ILE A 1 102 ? -26.264 -30.456 17.646 1.00 9.05 102 ILE A CA 1
ATOM 707 C C . ILE A 1 102 ? -24.946 -31.230 17.652 1.00 9.92 102 ILE A C 1
ATOM 708 O O . ILE A 1 102 ? -24.553 -31.801 16.637 1.00 11.55 102 ILE A O 1
ATOM 713 N N . THR A 1 103 ? -24.253 -31.237 18.784 1.00 10.02 103 THR A N 1
ATOM 714 C CA . THR A 1 103 ? -22.974 -31.927 18.848 1.00 10.74 103 THR A CA 1
ATOM 715 C C . THR A 1 103 ? -22.996 -33.077 19.844 1.00 10.50 103 THR A C 1
ATOM 716 O O . THR A 1 103 ? -23.951 -33.240 20.600 1.00 12.96 103 THR A O 1
ATOM 720 N N . THR A 1 104 ? -21.922 -33.852 19.830 1.00 10.28 104 THR A N 1
ATOM 721 C CA . THR A 1 104 ? -21.787 -35.034 20.673 1.00 11.62 104 THR A CA 1
ATOM 722 C C . THR A 1 104 ? -20.302 -35.151 21.027 1.00 12.73 104 THR A C 1
ATOM 723 O O . THR A 1 104 ? -19.540 -34.203 20.810 1.00 13.25 104 THR A O 1
ATOM 727 N N . ASN A 1 105 ? -19.879 -36.268 21.610 1.00 9.42 105 ASN A N 1
ATOM 728 C CA . ASN A 1 105 ? -18.445 -36.493 21.812 1.00 8.83 105 ASN A CA 1
ATOM 729 C C . ASN A 1 105 ? -18.118 -37.979 21.770 1.00 12.83 105 ASN A C 1
ATOM 730 O O . ASN A 1 105 ? -19.015 -38.826 21.755 1.00 12.52 105 ASN A O 1
ATOM 735 N N . SER A 1 106 ? -16.830 -38.292 21.711 1.00 12.26 106 SER A N 1
ATOM 736 C CA . SER A 1 106 ? -16.391 -39.653 21.459 1.00 11.65 106 SER A CA 1
ATOM 737 C C . SER A 1 106 ? -16.615 -40.588 22.636 1.00 13.23 106 SER A C 1
ATOM 738 O O . SER A 1 106 ? -16.718 -41.800 22.446 1.00 13.77 106 SER A O 1
ATOM 741 N N . ARG A 1 107 ? -16.683 -40.036 23.841 1.00 12.96 107 ARG A N 1
ATOM 742 C CA . ARG A 1 107 ? -16.878 -40.877 25.018 1.00 10.71 107 ARG A CA 1
ATOM 743 C C . ARG A 1 107 ? -18.290 -41.453 25.028 1.00 14.62 107 ARG A C 1
ATOM 744 O O . ARG A 1 107 ? -18.466 -42.663 25.235 1.00 15.60 107 ARG A O 1
ATOM 752 N N . VAL A 1 108 ? -19.303 -40.636 24.751 1.00 12.04 108 VAL A N 1
ATOM 753 C CA . VAL A 1 108 ? -20.653 -41.198 24.721 1.00 13.40 108 VAL A CA 1
ATOM 754 C C . VAL A 1 108 ? -20.887 -42.009 23.440 1.00 16.31 108 VAL A C 1
ATOM 755 O O . VAL A 1 108 ? -21.570 -43.041 23.483 1.00 14.06 108 VAL A O 1
ATOM 759 N N . GLN A 1 109 ? -20.304 -41.589 22.313 1.00 12.72 109 GLN A N 1
ATOM 760 C CA . GLN A 1 109 ? -20.471 -42.347 21.075 1.00 11.79 109 GLN A CA 1
ATOM 761 C C . GLN A 1 109 ? -19.845 -43.733 21.167 1.00 14.32 109 GLN A C 1
ATOM 762 O O . GLN A 1 109 ? -20.324 -44.674 20.538 1.00 16.20 109 GLN A O 1
ATOM 768 N N . GLY A 1 110 ? -18.784 -43.854 21.957 1.00 14.02 110 GLY A N 1
ATOM 769 C CA . GLY A 1 110 ? -18.136 -45.133 22.164 1.00 12.60 110 GLY A CA 1
ATOM 770 C C . GLY A 1 110 ? -19.007 -46.110 22.940 1.00 20.48 110 GLY A C 1
ATOM 771 O O . GLY A 1 110 ? -18.805 -47.324 22.849 1.00 19.18 110 GLY A O 1
ATOM 772 N N . LEU A 1 111 ? -19.986 -45.585 23.681 1.00 13.57 111 LEU A N 1
ATOM 773 C CA . LEU A 1 111 ? -20.886 -46.415 24.495 1.00 15.36 111 LEU A CA 1
ATOM 774 C C . LEU A 1 111 ? -22.226 -46.705 23.825 1.00 20.66 111 LEU A C 1
ATOM 775 O O . LEU A 1 111 ? -22.807 -47.774 24.020 1.00 16.98 111 LEU A O 1
ATOM 780 N N . ASP A 1 112 ? -22.724 -45.734 23.064 1.00 12.16 112 ASP A N 1
ATOM 781 C CA . ASP A 1 112 ? -24.026 -45.828 22.405 1.00 11.94 112 ASP A CA 1
ATOM 782 C C . ASP A 1 112 ? -23.901 -45.217 21.015 1.00 14.28 112 ASP A C 1
ATOM 783 O O . ASP A 1 112 ? -24.328 -44.083 20.784 1.00 14.06 112 ASP A O 1
ATOM 788 N N . PRO A 1 113 ? -23.303 -45.973 20.084 1.00 13.23 113 PRO A N 1
ATOM 789 C CA . PRO A 1 113 ? -23.035 -45.472 18.739 1.00 14.24 113 PRO A CA 1
ATOM 790 C C . PRO A 1 113 ? -24.305 -45.146 17.975 1.00 12.78 113 PRO A C 1
ATOM 791 O O . PRO A 1 113 ? -25.380 -45.653 18.307 1.00 12.99 113 PRO A O 1
ATOM 795 N N . PHE A 1 114 ? -24.169 -44.290 16.971 1.00 13.66 114 PHE A N 1
ATOM 796 C CA . PHE A 1 114 ? -25.252 -44.036 16.034 1.00 14.92 114 PHE A CA 1
ATOM 797 C C . PHE A 1 114 ? -25.742 -45.339 15.414 1.00 15.70 114 PHE A C 1
ATOM 798 O O . PHE A 1 114 ? -24.963 -46.276 15.205 1.00 17.44 114 PHE A O 1
ATOM 806 N N . VAL A 1 115 ? -27.042 -45.386 15.127 1.00 12.81 115 VAL A N 1
ATOM 807 C CA . VAL A 1 115 ? -27.695 -46.535 14.509 1.00 14.13 115 VAL A CA 1
ATOM 808 C C . VAL A 1 115 ? -27.964 -46.203 13.046 1.00 17.08 115 VAL A C 1
ATOM 809 O O . VAL A 1 115 ? -28.788 -45.337 12.742 1.00 15.40 115 VAL A O 1
ATOM 813 N N . GLU A 1 116 ? -27.264 -46.880 12.144 1.00 18.28 116 GLU A N 1
ATOM 814 C CA . GLU A 1 116 ? -27.265 -46.466 10.751 1.00 19.01 116 GLU A CA 1
ATOM 815 C C . GLU A 1 116 ? -28.630 -46.653 10.092 1.00 18.81 116 GLU A C 1
ATOM 816 O O . GLU A 1 116 ? -28.964 -45.938 9.158 1.00 19.53 116 GLU A O 1
ATOM 822 N N . ASN A 1 117 ? -29.418 -47.612 10.568 1.00 17.03 117 ASN A N 1
ATOM 823 C CA . ASN A 1 117 ? -30.769 -47.748 10.050 1.00 14.66 117 ASN A CA 1
ATOM 824 C C . ASN A 1 117 ? -31.794 -47.161 11.016 1.00 16.01 117 ASN A C 1
ATOM 825 O O . ASN A 1 117 ? -32.916 -47.642 11.119 1.00 17.02 117 ASN A O 1
ATOM 830 N N . GLY A 1 118 ? -31.399 -46.102 11.718 1.00 14.99 118 GLY A N 1
ATOM 831 C CA . GLY A 1 118 ? -32.282 -45.441 12.658 1.00 12.55 118 GLY A CA 1
ATOM 832 C C . GLY A 1 118 ? -33.030 -44.243 12.103 1.00 12.53 118 GLY A C 1
ATOM 833 O O . GLY A 1 118 ? -33.045 -44.006 10.890 1.00 15.19 118 GLY A O 1
ATOM 834 N N . LEU A 1 119 ? -33.635 -43.468 13.007 1.00 10.78 119 LEU A N 1
ATOM 835 C CA . LEU A 1 119 ? -34.408 -42.294 12.618 1.00 12.37 119 LEU A CA 1
ATOM 836 C C . LEU A 1 119 ? -33.517 -41.089 12.414 1.00 13.02 119 LEU A C 1
ATOM 837 O O . LEU A 1 119 ? -32.452 -40.987 13.018 1.00 11.82 119 LEU A O 1
ATOM 842 N N . GLY A 1 120 ? -33.967 -40.172 11.564 1.00 11.73 120 GLY A N 1
ATOM 843 C CA . GLY A 1 120 ? -33.250 -38.928 11.350 1.00 13.01 120 GLY A CA 1
ATOM 844 C C . GLY A 1 120 ? -34.182 -37.748 11.183 1.00 11.62 120 GLY A C 1
ATOM 845 O O . GLY A 1 120 ? -35.406 -37.878 11.254 1.00 12.78 120 GLY A O 1
ATOM 846 N N . GLU A 1 121 ? -33.581 -36.577 10.983 1.00 9.85 121 GLU A N 1
ATOM 847 C CA . GLU A 1 121 ? -34.316 -35.347 10.700 1.00 11.64 121 GLU A CA 1
ATOM 848 C C . GLU A 1 121 ? -35.256 -35.490 9.501 1.00 11.27 121 GLU A C 1
ATOM 849 O O . GLU A 1 121 ? -36.295 -34.835 9.420 1.00 11.79 121 GLU A O 1
ATOM 855 N N . GLU A 1 122 ? -34.878 -36.354 8.570 1.00 11.12 122 GLU A N 1
ATOM 856 C CA . GLU A 1 122 ? -35.726 -36.678 7.446 1.00 11.92 122 GLU A CA 1
ATOM 857 C C . GLU A 1 122 ? -37.136 -37.049 7.914 1.00 12.29 122 GLU A C 1
ATOM 858 O O . GLU A 1 122 ? -38.121 -36.742 7.243 1.00 11.34 122 GLU A O 1
ATOM 864 N N . ASP A 1 123 ? -37.203 -37.677 9.089 1.00 11.33 123 ASP A N 1
ATOM 865 C CA . ASP A 1 123 ? -38.370 -38.443 9.518 1.00 11.71 123 ASP A CA 1
ATOM 866 C C . ASP A 1 123 ? -39.169 -37.889 10.687 1.00 12.46 123 ASP A C 1
ATOM 867 O O . ASP A 1 123 ? -40.347 -38.200 10.822 1.00 11.73 123 ASP A O 1
ATOM 872 N N . LEU A 1 124 ? -38.528 -37.121 11.561 1.00 12.98 124 LEU A N 1
ATOM 873 C CA . LEU A 1 124 ? -39.072 -36.971 12.913 1.00 12.37 124 LEU A CA 1
ATOM 874 C C . LEU A 1 124 ? -40.465 -36.341 13.012 1.00 14.12 124 LEU A C 1
ATOM 875 O O . LEU A 1 124 ? -41.308 -36.856 13.748 1.00 13.18 124 LEU A O 1
ATOM 880 N N . VAL A 1 125 ? -40.727 -35.234 12.321 1.00 11.06 125 VAL A N 1
ATOM 881 C CA . VAL A 1 125 ? -42.051 -34.627 12.450 1.00 9.52 125 VAL A CA 1
ATOM 882 C C . VAL A 1 125 ? -43.134 -35.612 11.984 1.00 12.09 125 VAL A C 1
ATOM 883 O O . VAL A 1 125 ? -44.184 -35.758 12.621 1.00 12.46 125 VAL A O 1
ATOM 887 N N . THR A 1 126 ? -42.845 -36.301 10.888 1.00 11.00 126 THR A N 1
ATOM 888 C CA . THR A 1 126 ? -43.780 -37.241 10.267 1.00 11.69 126 THR A CA 1
ATOM 889 C C . THR A 1 126 ? -44.175 -38.363 11.218 1.00 13.51 126 THR A C 1
ATOM 890 O O . THR A 1 126 ? -45.344 -38.781 11.236 1.00 11.34 126 THR A O 1
ATOM 894 N N . VAL A 1 127 ? -43.223 -38.844 12.011 1.00 12.23 127 VAL A N 1
ATOM 895 C CA . VAL A 1 127 ? -43.512 -40.003 12.857 1.00 11.35 127 VAL A CA 1
ATOM 896 C C . VAL A 1 127 ? -43.921 -39.614 14.291 1.00 14.10 127 VAL A C 1
ATOM 897 O O . VAL A 1 127 ? -44.325 -40.483 15.068 1.00 13.27 127 VAL A O 1
ATOM 901 N N . VAL A 1 128 ? -43.840 -38.325 14.639 1.00 12.80 128 VAL A N 1
ATOM 902 C CA . VAL A 1 128 ? -44.205 -37.872 15.992 1.00 11.88 128 VAL A CA 1
ATOM 903 C C . VAL A 1 128 ? -45.432 -36.963 16.043 1.00 14.01 128 VAL A C 1
ATOM 904 O O . VAL A 1 128 ? -46.417 -37.258 16.732 1.00 11.57 128 VAL A O 1
ATOM 908 N N . LEU A 1 129 ? -45.376 -35.849 15.324 1.00 10.32 129 LEU A N 1
ATOM 909 C CA . LEU A 1 129 ? -46.396 -34.809 15.442 1.00 9.68 129 LEU A CA 1
ATOM 910 C C . LEU A 1 129 ? -47.862 -35.256 15.254 1.00 11.28 129 LEU A C 1
ATOM 911 O O . LEU A 1 129 ? -48.725 -34.801 15.997 1.00 12.78 129 LEU A O 1
ATOM 916 N N . PRO A 1 130 ? -48.152 -36.151 14.291 1.00 12.58 130 PRO A N 1
ATOM 917 C CA . PRO A 1 130 ? -49.579 -36.466 14.117 1.00 12.55 130 PRO A CA 1
ATOM 918 C C . PRO A 1 130 ? -50.219 -37.273 15.253 1.00 14.14 130 PRO A C 1
ATOM 919 O O . PRO A 1 130 ? -51.437 -37.452 15.213 1.00 13.94 130 PRO A O 1
ATOM 923 N N . TYR A 1 131 ? -49.439 -37.729 16.231 1.00 12.79 131 TYR A N 1
ATOM 924 C CA . TYR A 1 131 ? -49.913 -38.751 17.173 1.00 12.49 131 TYR A CA 1
ATOM 925 C C . TYR A 1 131 ? -49.904 -38.279 18.619 1.00 11.53 131 TYR A C 1
ATOM 926 O O . TYR A 1 131 ? -50.034 -39.088 19.540 1.00 14.56 131 TYR A O 1
ATOM 935 N N . VAL A 1 132 ? -49.740 -36.973 18.828 1.00 11.27 132 VAL A N 1
ATOM 936 C CA . VAL A 1 132 ? -49.618 -36.454 20.190 1.00 11.79 132 VAL A CA 1
ATOM 937 C C . VAL A 1 132 ? -50.554 -35.286 20.402 1.00 11.32 132 VAL A C 1
ATOM 938 O O . VAL A 1 132 ? -50.885 -34.571 19.460 1.00 15.09 132 VAL A O 1
ATOM 942 N N . LYS A 1 133 ? -50.985 -35.092 21.644 1.00 14.21 133 LYS A N 1
ATOM 943 C CA . LYS A 1 133 ? -51.953 -34.047 21.946 1.00 13.15 133 LYS A CA 1
ATOM 944 C C . LYS A 1 133 ? -51.416 -33.023 22.923 1.00 14.42 133 LYS A C 1
ATOM 945 O O . LYS A 1 133 ? -52.150 -32.137 23.351 1.00 14.57 133 LYS A O 1
ATOM 951 N N . SER A 1 134 ? -50.138 -33.142 23.273 1.00 12.11 134 SER A N 1
ATOM 952 C CA . SER A 1 134 ? -49.474 -32.109 24.072 1.00 12.27 134 SER A CA 1
ATOM 953 C C . SER A 1 134 ? -47.993 -32.094 23.733 1.00 12.81 134 SER A C 1
ATOM 954 O O . SER A 1 134 ? -47.481 -33.041 23.147 1.00 11.43 134 SER A O 1
ATOM 957 N N . ALA A 1 135 ? -47.306 -31.015 24.100 1.00 12.93 135 ALA A N 1
ATOM 958 C CA . ALA A 1 135 ? -45.864 -30.951 23.894 1.00 11.95 135 ALA A CA 1
ATOM 959 C C . ALA A 1 135 ? -45.162 -32.054 24.661 1.00 11.34 135 ALA A C 1
ATOM 960 O O . ALA A 1 135 ? -44.243 -32.687 24.158 1.00 11.04 135 ALA A O 1
ATOM 962 N N . ARG A 1 136 ? -45.613 -32.286 25.887 1.00 12.85 136 ARG A N 1
ATOM 963 C CA . ARG A 1 136 ? -45.028 -33.307 26.739 1.00 14.82 136 ARG A CA 1
ATOM 964 C C . ARG A 1 136 ? -45.200 -34.702 26.114 1.00 13.00 136 ARG A C 1
ATOM 965 O O . ARG A 1 136 ? -44.282 -35.532 26.159 1.00 13.33 136 ARG A O 1
ATOM 973 N N . GLU A 1 137 ? -46.369 -34.963 25.528 1.00 12.47 137 GLU A N 1
ATOM 974 C CA . GLU A 1 137 ? -46.585 -36.224 24.812 1.00 13.90 137 GLU A CA 1
ATOM 975 C C . GLU A 1 137 ? -45.642 -36.359 23.623 1.00 12.91 137 GLU A C 1
ATOM 976 O O . GLU A 1 137 ? -45.166 -37.450 23.323 1.00 13.82 137 GLU A O 1
ATOM 982 N N . GLY A 1 138 ? -45.384 -35.251 22.938 1.00 12.21 138 GLY A N 1
ATOM 983 C CA . GLY A 1 138 ? -44.414 -35.254 21.859 1.00 11.66 138 GLY A CA 1
ATOM 984 C C . GLY A 1 138 ? -43.037 -35.675 22.351 1.00 10.55 138 GLY A C 1
ATOM 985 O O . GLY A 1 138 ? -42.389 -36.535 21.750 1.00 13.14 138 GLY A O 1
ATOM 986 N N . VAL A 1 139 ? -42.587 -35.085 23.458 1.00 10.13 139 VAL A N 1
ATOM 987 C CA . VAL A 1 139 ? -41.304 -35.452 24.039 1.00 9.68 139 VAL A CA 1
ATOM 988 C C . VAL A 1 139 ? -41.234 -36.955 24.339 1.00 13.38 139 VAL A C 1
ATOM 989 O O . VAL A 1 139 ? -40.262 -37.636 23.997 1.00 11.27 139 VAL A O 1
ATOM 993 N N . LYS A 1 140 ? -42.277 -37.469 24.981 1.00 13.97 140 LYS A N 1
ATOM 994 C CA . LYS A 1 140 ? -42.278 -38.865 25.411 1.00 12.34 140 LYS A CA 1
ATOM 995 C C . LYS A 1 140 ? -42.361 -39.814 24.211 1.00 12.34 140 LYS A C 1
ATOM 996 O O . LYS A 1 140 ? -41.697 -40.851 24.194 1.00 16.72 140 LYS A O 1
ATOM 1002 N N . ARG A 1 141 ? -43.154 -39.456 23.199 1.00 12.69 141 ARG A N 1
ATOM 1003 C CA . ARG A 1 141 ? -43.229 -40.296 22.014 1.00 12.30 141 ARG A CA 1
ATOM 1004 C C . ARG A 1 141 ? -41.883 -40.324 21.290 1.00 12.49 141 ARG A C 1
ATOM 1005 O O . ARG A 1 141 ? -41.420 -41.389 20.894 1.00 13.66 141 ARG A O 1
ATOM 1013 N N . LEU A 1 142 ? -41.242 -39.167 21.122 1.00 10.49 142 LEU A N 1
ATOM 1014 C CA . LEU A 1 142 ? -39.951 -39.147 20.439 1.00 11.44 142 LEU A CA 1
ATOM 1015 C C . LEU A 1 142 ? -38.906 -39.947 21.229 1.00 11.27 142 LEU A C 1
ATOM 1016 O O . LEU A 1 142 ? -38.130 -40.709 20.653 1.00 11.35 142 LEU A O 1
ATOM 1021 N N . GLY A 1 143 ? -38.892 -39.772 22.546 1.00 11.93 143 GLY A N 1
ATOM 1022 C CA . GLY A 1 143 ? -37.987 -40.530 23.399 1.00 13.19 143 GLY A CA 1
ATOM 1023 C C . GLY A 1 143 ? -38.164 -42.029 23.214 1.00 13.32 143 GLY A C 1
ATOM 1024 O O . GLY A 1 143 ? -37.194 -42.765 23.068 1.00 12.56 143 GLY A O 1
ATOM 1025 N N . SER A 1 144 ? -39.418 -42.470 23.200 1.00 13.28 144 SER A N 1
ATOM 1026 C CA . SER A 1 144 ? -39.734 -43.882 23.001 1.00 14.98 144 SER A CA 1
ATOM 1027 C C . SER A 1 144 ? -39.284 -44.394 21.630 1.00 13.77 144 SER A C 1
ATOM 1028 O O . SER A 1 144 ? -38.776 -45.510 21.509 1.00 14.72 144 SER A O 1
ATOM 1031 N N . LEU A 1 145 ? -39.462 -43.572 20.595 1.00 12.82 145 LEU A N 1
ATOM 1032 C CA . LEU A 1 145 ? -39.049 -43.961 19.252 1.00 10.50 145 LEU A CA 1
ATOM 1033 C C . LEU A 1 145 ? -37.532 -44.057 19.133 1.00 12.92 145 LEU A C 1
ATOM 1034 O O . LEU A 1 145 ? -37.030 -44.908 18.409 1.00 12.02 145 LEU A O 1
ATOM 1039 N N . LEU A 1 146 ? -36.803 -43.178 19.824 1.00 11.71 146 LEU A N 1
ATOM 1040 C CA . LEU A 1 146 ? -35.343 -43.262 19.805 1.00 13.16 146 LEU A CA 1
ATOM 1041 C C . LEU A 1 146 ? -34.871 -44.564 20.450 1.00 11.90 146 LEU A C 1
ATOM 1042 O O . LEU A 1 146 ? -33.913 -45.191 20.004 1.00 13.14 146 LEU A O 1
ATOM 1047 N N . GLU A 1 147 ? -35.553 -44.964 21.509 1.00 12.72 147 GLU A N 1
ATOM 1048 C CA . GLU A 1 147 ? -35.218 -46.210 22.180 1.00 15.16 147 GLU A CA 1
ATOM 1049 C C . GLU A 1 147 ? -35.525 -47.425 21.306 1.00 15.01 147 GLU A C 1
ATOM 1050 O O . GLU A 1 147 ? -34.763 -48.399 21.285 1.00 18.21 147 GLU A O 1
ATOM 1056 N N . GLU A 1 148 ? -36.627 -47.355 20.569 1.00 15.15 148 GLU A N 1
ATOM 1057 C CA . GLU A 1 148 ? -37.073 -48.477 19.741 1.00 16.35 148 GLU A CA 1
ATOM 1058 C C . GLU A 1 148 ? -36.288 -48.609 18.433 1.00 17.18 148 GLU A C 1
ATOM 1059 O O . GLU A 1 148 ? -35.964 -49.720 18.009 1.00 16.50 148 GLU A O 1
ATOM 1065 N N . TYR A 1 149 ? -36.007 -47.479 17.790 1.00 11.98 149 TYR A N 1
ATOM 1066 C CA . TYR A 1 149 ? -35.416 -47.478 16.452 1.00 13.34 149 TYR A CA 1
ATOM 1067 C C . TYR A 1 149 ? -33.996 -46.931 16.381 1.00 11.73 149 TYR A C 1
ATOM 1068 O O . TYR A 1 149 ? -33.265 -47.204 15.424 1.00 14.71 149 TYR A O 1
ATOM 1077 N N . GLY A 1 150 ? -33.608 -46.152 17.382 1.00 13.21 150 GLY A N 1
ATOM 1078 C CA . GLY A 1 150 ? -32.302 -45.519 17.353 1.00 10.57 150 GLY A CA 1
ATOM 1079 C C . GLY A 1 150 ? -32.264 -44.333 16.409 1.00 12.17 150 GLY A C 1
ATOM 1080 O O . GLY A 1 150 ? -33.246 -44.032 15.737 1.00 12.89 150 GLY A O 1
ATOM 1081 N N . THR A 1 151 ? -31.119 -43.656 16.374 1.00 11.94 151 THR A N 1
ATOM 1082 C CA . THR A 1 151 ? -30.930 -42.532 15.460 1.00 11.17 151 THR A CA 1
ATOM 1083 C C . THR A 1 151 ? -29.495 -42.501 14.944 1.00 13.28 151 THR A C 1
ATOM 1084 O O . THR A 1 151 ? -28.582 -43.017 15.601 1.00 12.56 151 THR A O 1
ATOM 1088 N N . TYR A 1 152 ? -29.295 -41.895 13.770 1.00 12.36 152 TYR A N 1
ATOM 1089 C CA . TYR A 1 152 ? -27.949 -41.766 13.210 1.00 10.90 152 TYR A CA 1
ATOM 1090 C C . TYR A 1 152 ? -27.441 -40.322 13.227 1.00 10.89 152 TYR A C 1
ATOM 1091 O O . TYR A 1 152 ? -26.416 -40.031 12.619 1.00 13.38 152 TYR A O 1
ATOM 1100 N N . GLU A 1 153 ? -28.152 -39.449 13.933 1.00 9.07 153 GLU A N 1
ATOM 1101 C CA . GLU A 1 153 ? -27.805 -38.019 14.023 1.00 9.30 153 GLU A CA 1
ATOM 1102 C C . GLU A 1 153 ? -27.867 -37.489 15.453 1.00 11.20 153 GLU A C 1
ATOM 1103 O O . GLU A 1 153 ? -28.640 -37.997 16.266 1.00 12.29 153 GLU A O 1
ATOM 1109 N N . PRO A 1 154 ? -27.077 -36.442 15.762 1.00 9.44 154 PRO A N 1
ATOM 1110 C CA . PRO A 1 154 ? -27.240 -35.692 17.008 1.00 9.76 154 PRO A CA 1
ATOM 1111 C C . PRO A 1 154 ? -28.182 -34.504 16.798 1.00 12.40 154 PRO A C 1
ATOM 1112 O O . PRO A 1 154 ? -27.832 -33.584 16.054 1.00 12.03 154 PRO A O 1
ATOM 1116 N N . ASN A 1 155 ? -29.353 -34.522 17.428 1.00 10.12 155 ASN A N 1
ATOM 1117 C CA . ASN A 1 155 ? -30.404 -33.548 17.113 1.00 10.01 155 ASN A CA 1
ATOM 1118 C C . ASN A 1 155 ? -31.061 -32.872 18.301 1.00 13.67 155 ASN A C 1
ATOM 1119 O O . ASN A 1 155 ? -31.168 -33.452 19.385 1.00 10.17 155 ASN A O 1
ATOM 1124 N N . GLY A 1 156 ? -31.517 -31.640 18.076 1.00 9.55 156 GLY A N 1
ATOM 1125 C CA . GLY A 1 156 ? -32.363 -30.943 19.030 1.00 9.73 156 GLY A CA 1
ATOM 1126 C C . GLY A 1 156 ? -33.733 -30.712 18.413 1.00 11.95 156 GLY A C 1
ATOM 1127 O O . GLY A 1 156 ? -33.844 -30.354 17.236 1.00 12.62 156 GLY A O 1
ATOM 1128 N N . ILE A 1 157 ? -34.775 -30.928 19.209 1.00 9.92 157 ILE A N 1
ATOM 1129 C CA . ILE A 1 157 ? -36.154 -30.849 18.739 1.00 9.50 157 ILE A CA 1
ATOM 1130 C C . ILE A 1 157 ? -36.982 -30.021 19.704 1.00 8.52 157 ILE A C 1
ATOM 1131 O O . ILE A 1 157 ? -36.901 -30.215 20.916 1.00 11.71 157 ILE A O 1
ATOM 1136 N N . SER A 1 158 ? -37.785 -29.102 19.173 1.00 8.92 158 SER A N 1
ATOM 1137 C CA . SER A 1 158 ? -38.662 -28.292 20.015 1.00 8.93 158 SER A CA 1
ATOM 1138 C C . SER A 1 158 ? -40.116 -28.757 19.923 1.00 10.23 158 SER A C 1
ATOM 1139 O O . SER A 1 158 ? -40.577 -29.182 18.863 1.00 12.05 158 SER A O 1
ATOM 1142 N N . PHE A 1 159 ? -40.823 -28.671 21.044 1.00 11.40 159 PHE A N 1
ATOM 1143 C CA . PHE A 1 159 ? -42.259 -28.940 21.098 1.00 10.10 159 PHE A CA 1
ATOM 1144 C C . PHE A 1 159 ? -42.963 -27.812 21.837 1.00 11.44 159 PHE A C 1
ATOM 1145 O O . PHE A 1 159 ? -42.406 -27.244 22.779 1.00 12.30 159 PHE A O 1
ATOM 1153 N N . ALA A 1 160 ? -44.194 -27.503 21.454 1.00 10.60 160 ALA A N 1
ATOM 1154 C CA . ALA A 1 160 ? -44.972 -26.540 22.225 1.00 11.14 160 ALA A CA 1
ATOM 1155 C C . ALA A 1 160 ? -46.463 -26.799 22.089 1.00 13.65 160 ALA A C 1
ATOM 1156 O O . ALA A 1 160 ? -46.921 -27.358 21.088 1.00 14.64 160 ALA A O 1
ATOM 1158 N N . ASP A 1 161 ? -47.204 -26.402 23.116 1.00 12.81 161 ASP A N 1
ATOM 1159 C CA . ASP A 1 161 ? -48.648 -26.267 23.029 1.00 12.21 161 ASP A CA 1
ATOM 1160 C C . ASP A 1 161 ? -48.979 -24.912 23.644 1.00 15.43 161 ASP A C 1
ATOM 1161 O O . ASP A 1 161 ? -48.092 -24.063 23.787 1.00 13.39 161 ASP A O 1
ATOM 1166 N N . ASN A 1 162 ? -50.239 -24.670 23.984 1.00 13.32 162 ASN A N 1
ATOM 1167 C CA . ASN A 1 162 ? -50.596 -23.356 24.504 1.00 13.13 162 ASN A CA 1
ATOM 1168 C C . ASN A 1 162 ? -50.102 -23.130 25.936 1.00 14.99 162 ASN A C 1
ATOM 1169 O O . ASN A 1 162 ? -50.165 -22.011 26.439 1.00 15.79 162 ASN A O 1
ATOM 1174 N N . GLU A 1 163 ? -49.616 -24.190 26.587 1.00 12.75 163 GLU A N 1
ATOM 1175 C CA A GLU A 1 163 ? -49.142 -24.090 27.966 0.53 15.59 163 GLU A CA 1
ATOM 1176 C CA B GLU A 1 163 ? -49.143 -24.090 27.966 0.47 15.60 163 GLU A CA 1
ATOM 1177 C C . GLU A 1 163 ? -47.627 -24.190 28.091 1.00 13.10 163 GLU A C 1
ATOM 1178 O O . GLU A 1 163 ? -47.004 -23.403 28.803 1.00 15.91 163 GLU A O 1
ATOM 1189 N N . GLU A 1 164 ? -47.039 -25.160 27.400 1.00 13.06 164 GLU A N 1
ATOM 1190 C CA . GLU A 1 164 ? -45.644 -25.512 27.636 1.00 14.08 164 GLU A CA 1
ATOM 1191 C C . GLU A 1 164 ? -44.785 -25.504 26.387 1.00 15.20 164 GLU A C 1
ATOM 1192 O O . GLU A 1 164 ? -45.266 -25.746 25.279 1.00 13.38 164 GLU A O 1
ATOM 1198 N N . VAL A 1 165 ? -43.500 -25.246 26.606 1.00 11.03 165 VAL A N 1
ATOM 1199 C CA . VAL A 1 165 ? -42.466 -25.351 25.594 1.00 12.41 165 VAL A CA 1
ATOM 1200 C C . VAL A 1 165 ? -41.395 -26.299 26.087 1.00 10.67 165 VAL A C 1
ATOM 1201 O O . VAL A 1 165 ? -40.899 -26.132 27.206 1.00 12.20 165 VAL A O 1
ATOM 1205 N N . TRP A 1 166 ? -41.029 -27.274 25.255 1.00 10.93 166 TRP A N 1
ATOM 1206 C CA . TRP A 1 166 ? -40.003 -28.263 25.601 1.00 10.66 166 TRP A CA 1
ATOM 1207 C C . TRP A 1 166 ? -38.893 -28.320 24.559 1.00 11.00 166 TRP A C 1
ATOM 1208 O O . TRP A 1 166 ? -39.132 -28.094 23.371 1.00 11.66 166 TRP A O 1
ATOM 1219 N N . TRP A 1 167 ? -37.689 -28.646 25.017 1.00 11.06 167 TRP A N 1
ATOM 1220 C CA . TRP A 1 167 ? -36.537 -28.864 24.153 1.00 11.49 167 TRP A CA 1
ATOM 1221 C C . TRP A 1 167 ? -35.956 -30.227 24.456 1.00 10.52 167 TRP A C 1
ATOM 1222 O O . TRP A 1 167 ? -35.572 -30.492 25.602 1.00 11.84 167 TRP A O 1
ATOM 1233 N N . LEU A 1 168 ? -35.911 -31.095 23.443 1.00 11.03 168 LEU A N 1
ATOM 1234 C CA . LEU A 1 168 ? -35.321 -32.428 23.588 1.00 9.31 168 LEU A CA 1
ATOM 1235 C C . LEU A 1 168 ? -34.020 -32.516 22.793 1.00 10.55 168 LEU A C 1
ATOM 1236 O O . LEU A 1 168 ? -33.941 -32.056 21.644 1.00 10.44 168 LEU A O 1
ATOM 1241 N N . GLU A 1 169 ? -32.997 -33.105 23.404 1.00 9.15 169 GLU A N 1
ATOM 1242 C CA . GLU A 1 169 ? -31.752 -33.363 22.698 1.00 9.21 169 GLU A CA 1
ATOM 1243 C C . GLU A 1 169 ? -31.460 -34.852 22.684 1.00 10.67 169 GLU A C 1
ATOM 1244 O O . GLU A 1 169 ? -31.597 -35.535 23.698 1.00 11.81 169 GLU A O 1
ATOM 1250 N N . THR A 1 170 ? -31.087 -35.358 21.517 1.00 10.48 170 THR A N 1
ATOM 1251 C CA . THR A 1 170 ? -30.757 -36.773 21.398 1.00 12.52 170 THR A CA 1
ATOM 1252 C C . THR A 1 170 ? -29.291 -36.997 21.727 1.00 12.13 170 THR A C 1
ATOM 1253 O O . THR A 1 170 ? -28.432 -36.130 21.492 1.00 11.36 170 THR A O 1
ATOM 1257 N N . ILE A 1 171 ? -29.023 -38.152 22.323 1.00 11.06 171 ILE A N 1
ATOM 1258 C CA . ILE A 1 171 ? -27.724 -38.445 22.911 1.00 12.38 171 ILE A CA 1
ATOM 1259 C C . ILE A 1 171 ? -27.303 -39.836 22.495 1.00 10.52 171 ILE A C 1
ATOM 1260 O O . ILE A 1 171 ? -27.916 -40.816 22.916 1.00 11.25 171 ILE A O 1
ATOM 1265 N N . GLY A 1 172 ? -26.279 -39.935 21.653 1.00 11.79 172 GLY A N 1
ATOM 1266 C CA . GLY A 1 172 ? -25.881 -41.224 21.110 1.00 10.96 172 GLY A CA 1
ATOM 1267 C C . GLY A 1 172 ? -26.972 -41.847 20.254 1.00 11.25 172 GLY A C 1
ATOM 1268 O O . GLY A 1 172 ? -27.867 -41.157 19.762 1.00 10.85 172 GLY A O 1
ATOM 1269 N N . GLY A 1 173 ? -26.892 -43.158 20.065 1.00 10.97 173 GLY A N 1
ATOM 1270 C CA . GLY A 1 173 ? -27.844 -43.844 19.208 1.00 11.61 173 GLY A CA 1
ATOM 1271 C C . GLY A 1 173 ? -29.248 -43.972 19.774 1.00 12.53 173 GLY A C 1
ATOM 1272 O O . GLY A 1 173 ? -30.201 -44.095 18.999 1.00 11.18 173 GLY A O 1
ATOM 1273 N N . HIS A 1 174 ? -29.392 -43.961 21.101 1.00 12.59 174 HIS A N 1
ATOM 1274 C CA . HIS A 1 174 ? -30.687 -44.260 21.726 1.00 12.32 174 HIS A CA 1
ATOM 1275 C C . HIS A 1 174 ? -31.126 -43.372 22.877 1.00 14.77 174 HIS A C 1
ATOM 1276 O O . HIS A 1 174 ? -32.290 -43.428 23.285 1.00 13.80 174 HIS A O 1
ATOM 1283 N N . HIS A 1 175 ? -30.207 -42.596 23.445 1.00 13.11 175 HIS A N 1
ATOM 1284 C CA . HIS A 1 175 ? -30.537 -41.839 24.649 1.00 10.74 175 HIS A CA 1
ATOM 1285 C C . HIS A 1 175 ? -31.015 -40.422 24.340 1.00 12.50 175 HIS A C 1
ATOM 1286 O O . HIS A 1 175 ? -30.889 -39.944 23.210 1.00 12.61 175 HIS A O 1
ATOM 1293 N N . TRP A 1 176 ? -31.588 -39.760 25.342 1.00 11.19 176 TRP A N 1
ATOM 1294 C CA . TRP A 1 176 ? -32.154 -38.430 25.143 1.00 11.94 176 TRP A CA 1
ATOM 1295 C C . TRP A 1 176 ? -32.429 -37.768 26.483 1.00 13.37 176 TRP A C 1
ATOM 1296 O O . TRP A 1 176 ? -32.488 -38.431 27.529 1.00 14.75 176 TRP A O 1
ATOM 1307 N N . ALA A 1 177 ? -32.580 -36.452 26.443 1.00 10.60 177 ALA A N 1
ATOM 1308 C CA . ALA A 1 177 ? -32.979 -35.670 27.600 1.00 11.84 177 ALA A CA 1
ATOM 1309 C C . ALA A 1 177 ? -33.820 -34.490 27.140 1.00 12.01 177 ALA A C 1
ATOM 1310 O O . ALA A 1 177 ? -33.679 -34.022 26.008 1.00 12.67 177 ALA A O 1
ATOM 1312 N N . ALA A 1 178 ? -34.695 -34.001 28.009 1.00 11.68 178 ALA A N 1
ATOM 1313 C CA . ALA A 1 178 ? -35.545 -32.884 27.616 1.00 11.72 178 ALA A CA 1
ATOM 1314 C C . ALA A 1 178 ? -35.804 -31.955 28.780 1.00 14.67 178 ALA A C 1
ATOM 1315 O O . ALA A 1 178 ? -35.863 -32.388 29.928 1.00 13.50 178 ALA A O 1
ATOM 1317 N N . VAL A 1 179 ? -35.943 -30.669 28.473 1.00 12.49 179 VAL A N 1
ATOM 1318 C CA . VAL A 1 179 ? -36.180 -29.659 29.492 1.00 11.88 179 VAL A CA 1
ATOM 1319 C C . VAL A 1 179 ? -37.400 -28.830 29.121 1.00 12.03 179 VAL A C 1
ATOM 1320 O O . VAL A 1 179 ? -37.570 -28.450 27.965 1.00 13.85 179 VAL A O 1
ATOM 1324 N N . ARG A 1 180 ? -38.261 -28.577 30.101 1.00 14.12 180 ARG A N 1
ATOM 1325 C CA A ARG A 1 180 ? -39.360 -27.648 29.903 0.47 13.97 180 ARG A CA 1
ATOM 1326 C CA B ARG A 1 180 ? -39.368 -27.652 29.919 0.53 13.97 180 ARG A CA 1
ATOM 1327 C C . ARG A 1 180 ? -38.834 -26.236 30.117 1.00 13.00 180 ARG A C 1
ATOM 1328 O O . ARG A 1 180 ? -38.277 -25.918 31.176 1.00 16.07 180 ARG A O 1
ATOM 1343 N N . ILE A 1 181 ? -38.973 -25.400 29.099 1.00 12.93 181 ILE A N 1
ATOM 1344 C CA . ILE A 1 181 ? -38.528 -24.012 29.202 1.00 15.13 181 ILE A CA 1
ATOM 1345 C C . ILE A 1 181 ? -39.448 -23.291 30.178 1.00 14.57 181 ILE A C 1
ATOM 1346 O O . ILE A 1 181 ? -40.657 -23.336 30.012 1.00 17.16 181 ILE A O 1
ATOM 1351 N N . PRO A 1 182 ? -38.887 -22.632 31.210 1.00 14.82 182 PRO A N 1
ATOM 1352 C CA . PRO A 1 182 ? -39.777 -21.900 32.120 1.00 14.68 182 PRO A CA 1
ATOM 1353 C C . PRO A 1 182 ? -40.667 -20.903 31.382 1.00 15.82 182 PRO A C 1
ATOM 1354 O O . PRO A 1 182 ? -40.224 -20.348 30.380 1.00 15.00 182 PRO A O 1
ATOM 1358 N N . ASP A 1 183 ? -41.887 -20.683 31.872 1.00 14.69 183 ASP A N 1
ATOM 1359 C CA . ASP A 1 183 ? -42.841 -19.793 31.212 1.00 16.00 183 ASP A CA 1
ATOM 1360 C C . ASP A 1 183 ? -42.280 -18.408 30.899 1.00 15.03 183 ASP A C 1
ATOM 1361 O O . ASP A 1 183 ? -42.631 -17.810 29.884 1.00 15.55 183 ASP A O 1
ATOM 1366 N N . ASP A 1 184 ? -41.423 -17.894 31.774 1.00 13.89 184 ASP A N 1
ATOM 1367 C CA . ASP A 1 184 ? -40.948 -16.523 31.624 1.00 14.47 184 ASP A CA 1
ATOM 1368 C C . ASP A 1 184 ? -39.589 -16.454 30.930 1.00 13.45 184 ASP A C 1
ATOM 1369 O O . ASP A 1 184 ? -38.917 -15.420 30.969 1.00 16.21 184 ASP A O 1
ATOM 1374 N N . ALA A 1 185 ? -39.188 -17.551 30.291 1.00 12.45 185 ALA A N 1
ATOM 1375 C CA . ALA A 1 185 ? -37.838 -17.643 29.741 1.00 11.11 185 ALA A CA 1
ATOM 1376 C C . ALA A 1 185 ? -37.810 -17.747 28.224 1.00 12.76 185 ALA A C 1
ATOM 1377 O O . ALA A 1 185 ? -38.841 -17.961 27.581 1.00 12.78 185 ALA A O 1
ATOM 1379 N N . TYR A 1 186 ? -36.616 -17.575 27.663 1.00 11.72 186 TYR A N 1
ATOM 1380 C CA . TYR A 1 186 ? -36.378 -17.866 26.256 1.00 10.59 186 TYR A CA 1
ATOM 1381 C C . TYR A 1 186 ? -35.072 -18.645 26.112 1.00 9.04 186 TYR A C 1
ATOM 1382 O O . TYR A 1 186 ? -34.260 -18.708 27.039 1.00 10.87 186 TYR A O 1
ATOM 1391 N N . VAL A 1 187 ? -34.884 -19.228 24.935 1.00 9.24 187 VAL A N 1
ATOM 1392 C CA . VAL A 1 187 ? -33.656 -19.939 24.582 1.00 10.38 187 VAL A CA 1
ATOM 1393 C C . VAL A 1 187 ? -33.250 -19.551 23.162 1.00 10.75 187 VAL A C 1
ATOM 1394 O O . VAL A 1 187 ? -34.101 -19.427 22.286 1.00 11.48 187 VAL A O 1
ATOM 1398 N N . VAL A 1 188 ? -31.954 -19.349 22.948 1.00 10.50 188 VAL A N 1
ATOM 1399 C CA . VAL A 1 188 ? -31.384 -19.289 21.606 1.00 9.89 188 VAL A CA 1
ATOM 1400 C C . VAL A 1 188 ? -30.429 -20.462 21.463 1.00 9.63 188 VAL A C 1
ATOM 1401 O O . VAL A 1 188 ? -29.498 -20.590 22.261 1.00 11.58 188 VAL A O 1
ATOM 1405 N N . ALA A 1 189 ? -30.646 -21.313 20.456 1.00 9.15 189 ALA A N 1
ATOM 1406 C CA . ALA A 1 189 ? -29.879 -22.556 20.316 1.00 12.41 189 ALA A CA 1
ATOM 1407 C C . ALA A 1 189 ? -29.275 -22.718 18.927 1.00 10.53 189 ALA A C 1
ATOM 1408 O O . ALA A 1 189 ? -30.003 -22.768 17.930 1.00 13.60 189 ALA A O 1
ATOM 1410 N N . PRO A 1 190 ? -27.939 -22.831 18.858 1.00 9.41 190 PRO A N 1
ATOM 1411 C CA . PRO A 1 190 ? -27.230 -23.080 17.604 1.00 9.87 190 PRO A CA 1
ATOM 1412 C C . PRO A 1 190 ? -26.909 -24.555 17.440 1.00 12.48 190 PRO A C 1
ATOM 1413 O O . PRO A 1 190 ? -27.500 -25.381 18.147 1.00 10.93 190 PRO A O 1
ATOM 1417 N N . ASN A 1 191 ? -25.976 -24.872 16.544 1.00 8.90 191 ASN A N 1
ATOM 1418 C CA . ASN A 1 191 ? -25.670 -26.253 16.207 1.00 10.30 191 ASN A CA 1
ATOM 1419 C C . ASN A 1 191 ? -24.684 -26.906 17.177 1.00 11.29 191 ASN A C 1
ATOM 1420 O O . ASN A 1 191 ? -23.632 -27.415 16.778 1.00 10.63 191 ASN A O 1
ATOM 1425 N N . ARG A 1 192 ? -25.041 -26.874 18.453 1.00 8.72 192 ARG A N 1
ATOM 1426 C CA . ARG A 1 192 ? -24.174 -27.321 19.526 1.00 10.85 192 ARG A CA 1
ATOM 1427 C C . ARG A 1 192 ? -25.094 -27.836 20.624 1.00 9.95 192 ARG A C 1
ATOM 1428 O O . ARG A 1 192 ? -26.157 -27.260 20.838 1.00 10.99 192 ARG A O 1
ATOM 1436 N N . MET A 1 193 ? -24.728 -28.915 21.310 1.00 9.15 193 MET A N 1
ATOM 1437 C CA . MET A 1 193 ? -25.601 -29.382 22.388 1.00 9.29 193 MET A CA 1
ATOM 1438 C C . MET A 1 193 ? -25.796 -28.266 23.415 1.00 11.45 193 MET A C 1
ATOM 1439 O O . MET A 1 193 ? -24.835 -27.582 23.789 1.00 11.36 193 MET A O 1
ATOM 1444 N N . ASN A 1 194 ? -27.044 -28.075 23.845 1.00 10.09 194 ASN A N 1
ATOM 1445 C CA . ASN A 1 194 ? -27.434 -26.889 24.608 1.00 10.08 194 ASN A CA 1
ATOM 1446 C C . ASN A 1 194 ? -27.777 -27.091 26.072 1.00 10.82 194 ASN A C 1
ATOM 1447 O O . ASN A 1 194 ? -27.507 -26.216 26.890 1.00 11.74 194 ASN A O 1
ATOM 1452 N N . ILE A 1 195 ? -28.407 -28.214 26.413 1.00 11.05 195 ILE A N 1
ATOM 1453 C CA . ILE A 1 195 ? -28.881 -28.379 27.784 1.00 10.12 195 ILE A CA 1
ATOM 1454 C C . ILE A 1 195 ? -27.698 -28.365 28.757 1.00 9.91 195 ILE A C 1
ATOM 1455 O O . ILE A 1 195 ? -26.735 -29.110 28.569 1.00 11.53 195 ILE A O 1
ATOM 1460 N N . ASP A 1 196 ? -27.754 -27.495 29.765 1.00 11.54 196 ASP A N 1
ATOM 1461 C CA . ASP A 1 196 ? -26.641 -27.388 30.706 1.00 10.64 196 ASP A CA 1
ATOM 1462 C C . ASP A 1 196 ? -27.018 -28.050 32.029 1.00 13.12 196 ASP A C 1
ATOM 1463 O O . ASP A 1 196 ? -27.256 -29.256 32.041 1.00 11.27 196 ASP A O 1
ATOM 1468 N N . GLN A 1 197 ? -27.050 -27.288 33.122 1.00 15.30 197 GLN A N 1
ATOM 1469 C CA A GLN A 1 197 ? -27.402 -27.834 34.430 0.57 13.89 197 GLN A CA 1
ATOM 1470 C CA B GLN A 1 197 ? -27.415 -27.824 34.433 0.43 13.91 197 GLN A CA 1
ATOM 1471 C C . GLN A 1 197 ? -28.697 -28.634 34.354 1.00 13.24 197 GLN A C 1
ATOM 1472 O O . GLN A 1 197 ? -29.705 -28.155 33.819 1.00 16.21 197 GLN A O 1
ATOM 1483 N N . PHE A 1 198 ? -28.668 -29.854 34.886 1.00 12.99 198 PHE A N 1
ATOM 1484 C CA . PHE A 1 198 ? -29.786 -30.774 34.700 1.00 13.22 198 PHE A CA 1
ATOM 1485 C C . PHE A 1 198 ? -30.121 -31.509 35.988 1.00 17.25 198 PHE A C 1
ATOM 1486 O O . PHE A 1 198 ? -29.286 -32.210 36.548 1.00 15.97 198 PHE A O 1
ATOM 1494 N N . ASP A 1 199 ? -31.349 -31.324 36.453 1.00 17.73 199 ASP A N 1
ATOM 1495 C CA . ASP A 1 199 ? -31.815 -31.975 37.669 1.00 18.75 199 ASP A CA 1
ATOM 1496 C C . ASP A 1 199 ? -32.683 -33.156 37.301 1.00 19.81 199 ASP A C 1
ATOM 1497 O O . ASP A 1 199 ? -33.795 -32.970 36.814 1.00 20.81 199 ASP A O 1
ATOM 1502 N N . PHE A 1 200 ? -32.201 -34.368 37.555 1.00 20.99 200 PHE A N 1
ATOM 1503 C CA . PHE A 1 200 ? -32.952 -35.545 37.139 1.00 22.51 200 PHE A CA 1
ATOM 1504 C C . PHE A 1 200 ? -34.325 -35.678 37.816 1.00 22.17 200 PHE A C 1
ATOM 1505 O O . PHE A 1 200 ? -35.254 -36.193 37.203 1.00 28.79 200 PHE A O 1
ATOM 1513 N N . ASP A 1 201 ? -34.479 -35.175 39.041 1.00 24.50 201 ASP A N 1
ATOM 1514 C CA . ASP A 1 201 ? -35.747 -35.369 39.757 1.00 27.79 201 ASP A CA 1
ATOM 1515 C C . ASP A 1 201 ? -36.728 -34.211 39.543 1.00 24.90 201 ASP A C 1
ATOM 1516 O O . ASP A 1 201 ? -37.808 -34.195 40.128 1.00 25.57 201 ASP A O 1
ATOM 1521 N N . SER A 1 202 ? -36.342 -33.229 38.732 1.00 24.04 202 SER A N 1
ATOM 1522 C CA . SER A 1 202 ? -37.162 -32.035 38.543 1.00 22.32 202 SER A CA 1
ATOM 1523 C C . SER A 1 202 ? -38.441 -32.314 37.745 1.00 20.57 202 SER A C 1
ATOM 1524 O O . SER A 1 202 ? -38.460 -33.156 36.848 1.00 21.84 202 SER A O 1
ATOM 1527 N N . ASP A 1 203 ? -39.500 -31.573 38.063 1.00 18.56 203 ASP A N 1
ATOM 1528 C CA . ASP A 1 203 ? -40.745 -31.653 37.309 1.00 17.90 203 ASP A CA 1
ATOM 1529 C C . ASP A 1 203 ? -40.533 -31.108 35.902 1.00 22.62 203 ASP A C 1
ATOM 1530 O O . ASP A 1 203 ? -41.328 -31.359 34.997 1.00 21.75 203 ASP A O 1
ATOM 1535 N N . ASP A 1 204 ? -39.445 -30.370 35.725 1.00 19.89 204 ASP A N 1
ATOM 1536 C CA . ASP A 1 204 ? -39.180 -29.704 34.456 1.00 18.77 204 ASP A CA 1
ATOM 1537 C C . ASP A 1 204 ? -38.281 -30.506 33.523 1.00 18.39 204 ASP A C 1
ATOM 1538 O O . ASP A 1 204 ? -37.878 -30.005 32.478 1.00 17.00 204 ASP A O 1
ATOM 1543 N N . THR A 1 205 ? -37.953 -31.740 33.891 1.00 13.49 205 THR A N 1
ATOM 1544 C CA . THR A 1 205 ? -37.090 -32.554 33.047 1.00 13.79 205 THR A CA 1
ATOM 1545 C C . THR A 1 205 ? -37.655 -33.937 32.752 1.00 15.59 205 THR A C 1
ATOM 1546 O O . THR A 1 205 ? -38.419 -34.491 33.539 1.00 18.03 205 THR A O 1
ATOM 1550 N N . LEU A 1 206 ? -37.260 -34.470 31.602 1.00 14.78 206 LEU A N 1
ATOM 1551 C CA . LEU A 1 206 ? -37.536 -35.844 31.204 1.00 12.42 206 LEU A CA 1
ATOM 1552 C C . LEU A 1 206 ? -36.277 -36.384 30.543 1.00 16.86 206 LEU A C 1
ATOM 1553 O O . LEU A 1 206 ? -35.514 -35.620 29.951 1.00 15.46 206 LEU A O 1
ATOM 1558 N N . CYS A 1 207 ? -36.045 -37.688 30.640 1.00 14.27 207 CYS A N 1
ATOM 1559 C CA . CYS A 1 207 ? -34.886 -38.284 29.985 1.00 12.17 207 CYS A CA 1
ATOM 1560 C C . CYS A 1 207 ? -34.966 -39.805 29.950 1.00 12.23 207 CYS A C 1
ATOM 1561 O O . CYS A 1 207 ? -35.868 -40.406 30.544 1.00 17.68 207 CYS A O 1
ATOM 1564 N N . SER A 1 208 ? -34.017 -40.410 29.242 1.00 13.39 208 SER A N 1
ATOM 1565 C CA . SER A 1 208 ? -33.818 -41.859 29.272 1.00 15.66 208 SER A CA 1
ATOM 1566 C C . SER A 1 208 ? -33.830 -42.359 30.707 1.00 16.23 208 SER A C 1
ATOM 1567 O O . SER A 1 208 ? -33.214 -41.757 31.578 1.00 15.11 208 SER A O 1
ATOM 1570 N N . SER A 1 209 ? -34.535 -43.454 30.961 1.00 15.86 209 SER A N 1
ATOM 1571 C CA . SER A 1 209 ? -34.631 -43.944 32.335 1.00 15.81 209 SER A CA 1
ATOM 1572 C C . SER A 1 209 ? -33.257 -44.319 32.895 1.00 14.24 209 SER A C 1
ATOM 1573 O O . SER A 1 209 ? -33.045 -44.282 34.111 1.00 17.33 209 SER A O 1
ATOM 1576 N N . ASP A 1 210 ? -32.322 -44.658 32.014 1.00 13.95 210 ASP A N 1
ATOM 1577 C CA . ASP A 1 210 ? -30.982 -45.057 32.434 1.00 13.49 210 ASP A CA 1
ATOM 1578 C C . ASP A 1 210 ? -29.934 -43.947 32.301 1.00 14.52 210 ASP A C 1
ATOM 1579 O O . ASP A 1 210 ? -28.744 -44.218 32.437 1.00 15.00 210 ASP A O 1
ATOM 1584 N N . LEU A 1 211 ? -30.355 -42.715 32.024 1.00 14.45 211 LEU A N 1
ATOM 1585 C CA . LEU A 1 211 ? -29.371 -41.676 31.693 1.00 15.09 211 LEU A CA 1
ATOM 1586 C C . LEU A 1 211 ? -28.400 -41.403 32.849 1.00 14.78 211 LEU A C 1
ATOM 1587 O O . LEU A 1 211 ? -27.187 -41.328 32.635 1.00 13.71 211 LEU A O 1
ATOM 1592 N N . LYS A 1 212 ? -28.911 -41.285 34.070 1.00 14.14 212 LYS A N 1
ATOM 1593 C CA . LYS A 1 212 ? -28.029 -41.008 35.202 1.00 13.28 212 LYS A CA 1
ATOM 1594 C C . LYS A 1 212 ? -27.065 -42.172 35.434 1.00 16.90 212 LYS A C 1
ATOM 1595 O O . LYS A 1 212 ? -25.879 -41.959 35.684 1.00 14.07 212 LYS A O 1
ATOM 1601 N N . ASP A 1 213 ? -27.566 -43.403 35.352 1.00 16.10 213 ASP A N 1
ATOM 1602 C CA . ASP A 1 213 ? -26.697 -44.569 35.509 1.00 15.54 213 ASP A CA 1
ATOM 1603 C C . ASP A 1 213 ? -25.640 -44.639 34.405 1.00 14.90 213 ASP A C 1
ATOM 1604 O O . ASP A 1 213 ? -24.498 -45.008 34.656 1.00 17.11 213 ASP A O 1
ATOM 1609 N N . LEU A 1 214 ? -26.028 -44.285 33.183 1.00 15.06 214 LEU A N 1
ATOM 1610 C CA . LEU A 1 214 ? -25.088 -44.277 32.068 1.00 15.89 214 LEU A CA 1
ATOM 1611 C C . LEU A 1 214 ? -23.904 -43.371 32.393 1.00 12.81 214 LEU A C 1
ATOM 1612 O O . LEU A 1 214 ? -22.748 -43.736 32.173 1.00 14.63 214 LEU A O 1
ATOM 1617 N N . ILE A 1 215 ? -24.210 -42.197 32.931 1.00 12.31 215 ILE A N 1
ATOM 1618 C CA . ILE A 1 215 ? -23.185 -41.226 33.300 1.00 13.04 215 ILE A CA 1
ATOM 1619 C C . ILE A 1 215 ? -22.319 -41.718 34.456 1.00 16.43 215 ILE A C 1
ATOM 1620 O O . ILE A 1 215 ? -21.086 -41.740 34.363 1.00 15.42 215 ILE A O 1
ATOM 1625 N N . ASP A 1 216 ? -22.977 -42.107 35.545 1.00 14.20 216 ASP A N 1
ATOM 1626 C CA . ASP A 1 216 ? -22.282 -42.479 36.782 1.00 16.65 216 ASP A CA 1
ATOM 1627 C C . ASP A 1 216 ? -21.407 -43.720 36.618 1.00 15.26 216 ASP A C 1
ATOM 1628 O O . ASP A 1 216 ? -20.311 -43.795 37.173 1.00 19.40 216 ASP A O 1
ATOM 1633 N N . ASN A 1 217 ? -21.894 -44.700 35.864 1.00 14.28 217 ASN A N 1
ATOM 1634 C CA . ASN A 1 217 ? -21.210 -45.976 35.763 1.00 15.34 217 ASN A CA 1
ATOM 1635 C C . ASN A 1 217 ? -20.100 -46.024 34.731 1.00 16.77 217 ASN A C 1
ATOM 1636 O O . ASN A 1 217 ? -19.343 -46.989 34.685 1.00 17.08 217 ASN A O 1
ATOM 1641 N N . ASN A 1 218 ? -19.996 -44.988 33.900 1.00 13.14 218 ASN A N 1
ATOM 1642 C CA . ASN A 1 218 ? -19.026 -45.017 32.814 1.00 13.66 218 ASN A CA 1
ATOM 1643 C C . ASN A 1 218 ? -18.079 -43.818 32.798 1.00 14.36 218 ASN A C 1
ATOM 1644 O O . ASN A 1 218 ? -17.463 -43.526 31.772 1.00 13.76 218 ASN A O 1
ATOM 1649 N N . ASN A 1 219 ? -17.965 -43.155 33.945 1.00 15.64 219 ASN A N 1
ATOM 1650 C CA . ASN A 1 219 ? -17.015 -42.062 34.121 1.00 17.16 219 ASN A CA 1
ATOM 1651 C C . ASN A 1 219 ? -17.196 -40.980 33.077 1.00 15.63 219 ASN A C 1
ATOM 1652 O O . ASN A 1 219 ? -16.211 -40.482 32.533 1.00 15.87 219 ASN A O 1
ATOM 1657 N N . LEU A 1 220 ? -18.447 -40.645 32.766 1.00 13.72 220 LEU A N 1
ATOM 1658 C CA . LEU A 1 220 ? -18.709 -39.653 31.716 1.00 12.21 220 LEU A CA 1
ATOM 1659 C C . LEU A 1 220 ? -18.701 -38.218 32.224 1.00 13.33 220 LEU A C 1
ATOM 1660 O O . LEU A 1 220 ? -18.608 -37.277 31.431 1.00 13.26 220 LEU A O 1
ATOM 1665 N N . ASN A 1 221 ? -18.816 -38.046 33.536 1.00 12.40 221 ASN A N 1
ATOM 1666 C CA . ASN A 1 221 ? -19.000 -36.715 34.098 1.00 12.25 221 ASN A CA 1
ATOM 1667 C C . ASN A 1 221 ? -17.677 -36.003 34.318 1.00 12.26 221 ASN A C 1
ATOM 1668 O O . ASN A 1 221 ? -16.854 -36.445 35.118 1.00 13.10 221 ASN A O 1
ATOM 1673 N N . PRO A 1 222 ? -17.451 -34.894 33.600 1.00 11.94 222 PRO A N 1
ATOM 1674 C CA . PRO A 1 222 ? -16.185 -34.185 33.781 1.00 13.71 222 PRO A CA 1
ATOM 1675 C C . PRO A 1 222 ? -16.186 -33.244 34.970 1.00 14.21 222 PRO A C 1
ATOM 1676 O O . PRO A 1 222 ? -15.126 -32.728 35.341 1.00 14.05 222 PRO A O 1
ATOM 1680 N N . ASP A 1 223 ? -17.356 -32.998 35.547 1.00 12.01 223 ASP A N 1
ATOM 1681 C CA . ASP A 1 223 ? -17.456 -32.007 36.602 1.00 11.50 223 ASP A CA 1
ATOM 1682 C C . ASP A 1 223 ? -17.359 -32.611 37.995 1.00 14.47 223 ASP A C 1
ATOM 1683 O O . ASP A 1 223 ? -17.793 -33.738 38.233 1.00 15.81 223 ASP A O 1
ATOM 1688 N N . PHE A 1 224 ? -16.798 -31.831 38.911 1.00 14.09 224 PHE A N 1
ATOM 1689 C CA . PHE A 1 224 ? -16.624 -32.271 40.295 1.00 14.87 224 PHE A CA 1
ATOM 1690 C C . PHE A 1 224 ? -17.955 -32.387 41.011 1.00 18.66 224 PHE A C 1
ATOM 1691 O O . PHE A 1 224 ? -18.143 -33.236 41.874 1.00 19.17 224 PHE A O 1
ATOM 1699 N N . GLU A 1 225 ? -18.880 -31.524 40.632 1.00 18.50 225 GLU A N 1
ATOM 1700 C CA . GLU A 1 225 ? -20.249 -31.538 41.137 1.00 19.36 225 GLU A CA 1
ATOM 1701 C C . GLU A 1 225 ? -21.325 -31.422 40.115 1.00 20.31 225 GLU A C 1
ATOM 1702 O O . GLU A 1 225 ? -21.139 -30.767 39.103 1.00 17.94 225 GLU A O 1
ATOM 1708 N N . ASN A 1 226 ? -22.460 -32.051 40.429 1.00 18.88 226 ASN A N 1
ATOM 1709 C CA . ASN A 1 226 ? -23.708 -31.911 39.675 1.00 17.18 226 ASN A CA 1
ATOM 1710 C C . ASN A 1 226 ? -23.607 -32.459 38.263 1.00 14.22 226 ASN A C 1
ATOM 1711 O O . ASN A 1 226 ? -22.625 -33.111 37.922 1.00 13.31 226 ASN A O 1
ATOM 1716 N N . TYR A 1 227 ? -24.658 -32.249 37.473 1.00 13.67 227 TYR A N 1
ATOM 1717 C CA . TYR A 1 227 ? -24.722 -32.772 36.115 1.00 13.65 227 TYR A CA 1
ATOM 1718 C C . TYR A 1 227 ? -25.032 -31.655 35.134 1.00 14.07 227 TYR A C 1
ATOM 1719 O O . TYR A 1 227 ? -26.058 -30.997 35.240 1.00 13.65 227 TYR A O 1
ATOM 1728 N N . ASN A 1 228 ? -24.124 -31.441 34.194 1.00 11.04 228 ASN A N 1
ATOM 1729 C CA . ASN A 1 228 ? -24.335 -30.489 33.109 1.00 9.73 228 ASN A CA 1
ATOM 1730 C C . ASN A 1 228 ? -24.330 -31.306 31.828 1.00 8.67 228 ASN A C 1
ATOM 1731 O O . ASN A 1 228 ? -23.305 -31.872 31.461 1.00 10.92 228 ASN A O 1
ATOM 1736 N N . LEU A 1 229 ? -25.476 -31.417 31.161 1.00 11.65 229 LEU A N 1
ATOM 1737 C CA . LEU A 1 229 ? -25.571 -32.432 30.118 1.00 9.99 229 LEU A CA 1
ATOM 1738 C C . LEU A 1 229 ? -24.656 -32.156 28.935 1.00 9.70 229 LEU A C 1
ATOM 1739 O O . LEU A 1 229 ? -24.092 -33.091 28.377 1.00 13.34 229 LEU A O 1
ATOM 1744 N N . ARG A 1 230 ? -24.476 -30.895 28.554 1.00 10.92 230 ARG A N 1
ATOM 1745 C CA . ARG A 1 230 ? -23.617 -30.643 27.402 1.00 11.41 230 ARG A CA 1
ATOM 1746 C C . ARG A 1 230 ? -22.137 -30.778 27.793 1.00 11.13 230 ARG A C 1
ATOM 1747 O O . ARG A 1 230 ? -21.315 -31.152 26.959 1.00 11.42 230 ARG A O 1
ATOM 1755 N N . HIS A 1 231 ? -21.804 -30.553 29.064 1.00 11.92 231 HIS A N 1
ATOM 1756 C CA . HIS A 1 231 ? -20.463 -30.880 29.542 1.00 12.02 231 HIS A CA 1
ATOM 1757 C C . HIS A 1 231 ? -20.185 -32.374 29.409 1.00 11.52 231 HIS A C 1
ATOM 1758 O O . HIS A 1 231 ? -19.089 -32.791 29.042 1.00 11.21 231 HIS A O 1
ATOM 1765 N N . ILE A 1 232 ? -21.206 -33.173 29.701 1.00 12.00 232 ILE A N 1
ATOM 1766 C CA . ILE A 1 232 ? -21.094 -34.628 29.722 1.00 12.42 232 ILE A CA 1
ATOM 1767 C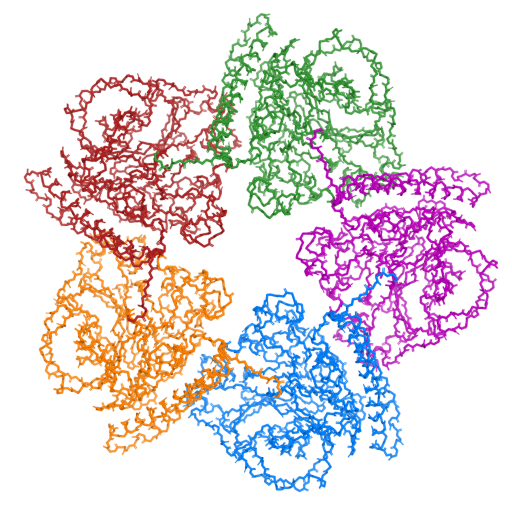 C . ILE A 1 232 ? -21.182 -35.247 28.329 1.00 10.26 232 ILE A C 1
ATOM 1768 O O . ILE A 1 232 ? -20.355 -36.087 27.960 1.00 10.95 232 ILE A O 1
ATOM 1773 N N . PHE A 1 233 ? -22.163 -34.795 27.549 1.00 10.90 233 PHE A N 1
ATOM 1774 C CA . PHE A 1 233 ? -22.544 -35.449 26.300 1.00 10.57 233 PHE A CA 1
ATOM 1775 C C . PHE A 1 233 ? -22.264 -34.616 25.053 1.00 10.43 233 PHE A C 1
ATOM 1776 O O . PHE A 1 233 ? -22.411 -35.101 23.928 1.00 12.28 233 PHE A O 1
ATOM 1784 N N . GLY A 1 234 ? -21.877 -33.362 25.256 1.00 11.42 234 GLY A N 1
ATOM 1785 C CA . GLY A 1 234 ? -21.769 -32.441 24.135 1.00 10.97 234 GLY A CA 1
ATOM 1786 C C . GLY A 1 234 ? -20.338 -32.052 23.844 1.00 12.01 234 GLY A C 1
ATOM 1787 O O . GLY A 1 234 ? -19.403 -32.804 24.111 1.00 13.19 234 GLY A O 1
ATOM 1788 N N . SER A 1 235 ? -20.173 -30.853 23.293 1.00 11.05 235 SER A N 1
ATOM 1789 C CA . SER A 1 235 ? -18.857 -30.369 22.899 1.00 11.11 235 SER A CA 1
ATOM 1790 C C . SER A 1 235 ? -18.562 -28.989 23.477 1.00 11.90 235 SER A C 1
ATOM 1791 O O . SER A 1 235 ? -19.476 -28.231 23.814 1.00 11.31 235 SER A O 1
ATOM 1794 N N . ALA A 1 236 ? -17.273 -28.685 23.588 1.00 10.60 236 ALA A N 1
ATOM 1795 C CA . ALA A 1 236 ? -16.806 -27.320 23.826 1.00 10.04 236 ALA A CA 1
ATOM 1796 C C . ALA A 1 236 ? -15.520 -27.176 23.032 1.00 12.43 236 ALA A C 1
ATOM 1797 O O . ALA A 1 236 ? -14.425 -27.139 23.588 1.00 13.84 236 ALA A O 1
ATOM 1799 N N . SER A 1 237 ? -15.667 -27.140 21.710 1.00 10.56 237 SER A N 1
ATOM 1800 C CA . SER A 1 237 ? -14.536 -27.195 20.802 1.00 11.06 237 SER A CA 1
ATOM 1801 C C . SER A 1 237 ? -14.116 -25.831 20.281 1.00 9.03 237 SER A C 1
ATOM 1802 O O . SER A 1 237 ? -14.825 -24.834 20.438 1.00 9.50 237 SER A O 1
ATOM 1805 N N . ILE A 1 238 ? -12.964 -25.799 19.627 1.00 10.06 238 ILE A N 1
ATOM 1806 C CA . ILE A 1 238 ? -12.552 -24.571 18.962 1.00 9.84 238 ILE A CA 1
ATOM 1807 C C . ILE A 1 238 ? -13.587 -24.211 17.888 1.00 11.52 238 ILE A C 1
ATOM 1808 O O . ILE A 1 238 ? -13.978 -23.051 17.769 1.00 10.11 238 ILE A O 1
ATOM 1813 N N . LYS A 1 239 ? -14.076 -25.196 17.137 1.00 9.28 239 LYS A N 1
ATOM 1814 C CA . LYS A 1 239 ? -15.066 -24.862 16.113 1.00 9.74 239 LYS A CA 1
ATOM 1815 C C . LYS A 1 239 ? -16.341 -24.276 16.729 1.00 11.51 239 LYS A C 1
ATOM 1816 O O . LYS A 1 239 ? -16.966 -23.397 16.131 1.00 10.13 239 LYS A O 1
ATOM 1822 N N . ASP A 1 240 ? -16.726 -24.736 17.923 1.00 8.64 240 ASP A N 1
ATOM 1823 C CA . ASP A 1 240 ? -17.892 -24.154 18.595 1.00 8.38 240 ASP A CA 1
ATOM 1824 C C . ASP A 1 240 ? -17.753 -22.641 18.802 1.00 10.08 240 ASP A C 1
ATOM 1825 O O . ASP A 1 240 ? -18.743 -21.915 18.744 1.00 10.39 240 ASP A O 1
ATOM 1830 N N . THR A 1 241 ? -16.531 -22.167 19.059 1.00 9.37 241 THR A N 1
ATOM 1831 C CA . THR A 1 241 ? -16.324 -20.750 19.357 1.00 9.04 241 THR A CA 1
ATOM 1832 C C . THR A 1 241 ? -16.605 -19.841 18.172 1.00 9.56 241 THR A C 1
ATOM 1833 O O . THR A 1 241 ? -16.846 -18.640 18.361 1.00 10.95 241 THR A O 1
ATOM 1837 N N . VAL A 1 242 ? -16.580 -20.393 16.961 1.00 9.42 242 VAL A N 1
ATOM 1838 C CA . VAL A 1 242 ? -16.839 -19.566 15.778 1.00 10.79 242 VAL A CA 1
ATOM 1839 C C . VAL A 1 242 ? -18.133 -19.943 15.055 1.00 12.61 242 VAL A C 1
ATOM 1840 O O . VAL A 1 242 ? -18.762 -19.091 14.424 1.00 11.15 242 VAL A O 1
ATOM 1844 N N . TYR A 1 243 ? -18.544 -21.201 15.176 1.00 10.04 243 TYR A N 1
ATOM 1845 C CA . TYR A 1 243 ? -19.706 -21.689 14.437 1.00 10.71 243 TYR A CA 1
ATOM 1846 C C . TYR A 1 243 ? -20.999 -21.555 15.229 1.00 9.37 243 TYR A C 1
ATOM 1847 O O . TYR A 1 243 ? -22.082 -21.406 14.655 1.00 10.31 243 TYR A O 1
ATOM 1856 N N . ASN A 1 244 ? -20.883 -21.607 16.550 1.00 10.65 244 ASN A N 1
ATOM 1857 C CA . ASN A 1 244 ? -22.050 -21.787 17.393 1.00 8.61 244 ASN A CA 1
ATOM 1858 C C . ASN A 1 244 ? -22.228 -20.709 18.440 1.00 9.71 244 ASN A C 1
ATOM 1859 O O . ASN A 1 244 ? -23.249 -20.015 18.464 1.00 10.19 244 ASN A O 1
ATOM 1864 N N . ASN A 1 245 ? -21.244 -20.583 19.319 1.00 9.69 245 ASN A N 1
ATOM 1865 C CA . ASN A 1 245 ? -21.381 -19.682 20.465 1.00 9.29 245 ASN A CA 1
ATOM 1866 C C . ASN A 1 245 ? -21.709 -18.226 20.099 1.00 8.85 245 ASN A C 1
ATOM 1867 O O . ASN A 1 245 ? -22.502 -17.596 20.775 1.00 10.91 245 ASN A O 1
ATOM 1872 N N . PRO A 1 246 ? -21.118 -17.691 19.014 1.00 12.04 246 PRO A N 1
ATOM 1873 C CA . PRO A 1 246 ? -21.462 -16.292 18.721 1.00 10.10 246 PRO A CA 1
ATOM 1874 C C . PRO A 1 246 ? -22.926 -16.069 18.369 1.00 8.73 246 PRO A C 1
ATOM 1875 O O . PRO A 1 246 ? -23.443 -14.979 18.618 1.00 9.25 246 PRO A O 1
ATOM 1879 N N . ARG A 1 247 ? -23.583 -17.077 17.797 1.00 10.42 247 ARG A N 1
ATOM 1880 C CA . ARG A 1 247 ? -25.000 -16.953 17.495 1.00 10.35 247 ARG A CA 1
ATOM 1881 C C . ARG A 1 247 ? -25.806 -16.877 18.790 1.00 7.96 247 ARG A C 1
ATOM 1882 O O . ARG A 1 247 ? -26.665 -16.009 18.931 1.00 10.87 247 ARG A O 1
ATOM 1890 N N . THR A 1 248 ? -25.510 -17.772 19.731 1.00 9.56 248 THR A N 1
ATOM 1891 C CA . THR A 1 248 ? -26.113 -17.722 21.060 1.00 9.20 248 THR A CA 1
ATOM 1892 C C . THR A 1 248 ? -25.869 -16.375 21.709 1.00 9.39 248 THR A C 1
ATOM 1893 O O . THR A 1 248 ? -26.790 -15.741 22.240 1.00 10.04 248 THR A O 1
ATOM 1897 N N . TRP A 1 249 ? -24.617 -15.935 21.651 1.00 8.28 249 TRP A N 1
ATOM 1898 C CA . TRP A 1 249 ? -24.222 -14.668 22.247 1.00 10.69 249 TRP A CA 1
ATOM 1899 C C . TRP A 1 249 ? -25.005 -13.493 21.662 1.00 10.87 249 TRP A C 1
ATOM 1900 O O . TRP A 1 249 ? -25.522 -12.661 22.407 1.00 10.63 249 TRP A O 1
ATOM 1911 N N . TYR A 1 250 ? -25.125 -13.429 20.337 1.00 9.13 250 TYR A N 1
ATOM 1912 C CA . TYR A 1 250 ? -25.785 -12.287 19.719 1.00 9.64 250 TYR A CA 1
ATOM 1913 C C . TYR A 1 250 ? -27.270 -12.226 20.100 1.00 10.74 250 TYR A C 1
ATOM 1914 O O . TYR A 1 250 ? -27.819 -11.156 20.351 1.00 11.41 250 TYR A O 1
ATOM 1923 N N . GLY A 1 251 ? -27.916 -13.384 20.131 1.00 9.77 251 GLY A N 1
ATOM 1924 C CA . GLY A 1 251 ? -29.304 -13.436 20.544 1.00 9.54 251 GLY A CA 1
ATOM 1925 C C . GLY A 1 251 ? -29.490 -13.009 21.989 1.00 10.45 251 GLY A C 1
ATOM 1926 O O . GLY A 1 251 ? -30.407 -12.244 22.310 1.00 10.56 251 GLY A O 1
ATOM 1927 N N . GLN A 1 252 ? -28.618 -13.501 22.864 1.00 11.00 252 GLN A N 1
ATOM 1928 C CA . GLN A 1 252 ? -28.707 -13.153 24.276 1.00 8.52 252 GLN A CA 1
ATOM 1929 C C . GLN A 1 252 ? -28.359 -11.692 24.515 1.00 11.73 252 GLN A C 1
ATOM 1930 O O . GLN A 1 252 ? -28.929 -11.057 25.391 1.00 11.73 252 GLN A O 1
ATOM 1936 N N . LYS A 1 253 ? -27.441 -11.148 23.725 1.00 11.63 253 LYS A N 1
ATOM 1937 C CA . LYS A 1 253 ? -27.124 -9.727 23.844 1.00 12.47 253 LYS A CA 1
ATOM 1938 C C . LYS A 1 253 ? -28.332 -8.869 23.456 1.00 12.44 253 LYS A C 1
ATOM 1939 O O . LYS A 1 253 ? -28.558 -7.804 24.021 1.00 13.40 253 LYS A O 1
ATOM 1945 N N . PHE A 1 254 ? -29.118 -9.348 22.497 1.00 10.70 254 PHE A N 1
ATOM 1946 C CA . PHE A 1 254 ? -30.296 -8.621 22.040 1.00 10.86 254 PHE A CA 1
ATOM 1947 C C . PHE A 1 254 ? -31.410 -8.658 23.082 1.00 12.87 254 PHE A C 1
ATOM 1948 O O . PHE A 1 254 ? -32.043 -7.633 23.357 1.00 12.72 254 PHE A O 1
ATOM 1956 N N . PHE A 1 255 ? -31.639 -9.835 23.670 1.00 11.94 255 PHE A N 1
ATOM 1957 C CA . PHE A 1 255 ? -32.749 -9.999 24.613 1.00 10.51 255 PHE A CA 1
ATOM 1958 C C . PHE A 1 255 ? -32.381 -9.711 26.071 1.00 11.85 255 PHE A C 1
ATOM 1959 O O . PHE A 1 255 ? -33.222 -9.232 26.838 1.00 12.96 255 PHE A O 1
ATOM 1967 N N . SER A 1 256 ? -31.133 -10.000 26.439 1.00 12.33 256 SER A N 1
ATOM 1968 C CA . SER A 1 256 ? -30.650 -9.841 27.816 1.00 10.59 256 SER A CA 1
ATOM 1969 C C . SER A 1 256 ? -29.336 -9.067 27.856 1.00 13.51 256 SER A C 1
ATOM 1970 O O . SER A 1 256 ? -28.331 -9.592 28.326 1.00 14.38 256 SER A O 1
ATOM 1973 N N . PRO A 1 257 ? -29.336 -7.833 27.345 1.00 12.55 257 PRO A N 1
ATOM 1974 C CA . PRO A 1 257 ? -28.081 -7.087 27.178 1.00 15.33 257 PRO A CA 1
ATOM 1975 C C . PRO A 1 257 ? -27.323 -6.876 28.492 1.00 21.30 257 PRO A C 1
ATOM 1976 O O . PRO A 1 257 ? -26.093 -6.876 28.505 1.00 20.98 257 PRO A O 1
ATOM 1980 N N . ASP A 1 258 ? -28.049 -6.718 29.590 1.00 19.32 258 ASP A N 1
ATOM 1981 C CA . ASP A 1 258 ? -27.400 -6.436 30.861 1.00 21.37 258 ASP A CA 1
ATOM 1982 C C . ASP A 1 258 ? -26.947 -7.702 31.592 1.00 24.04 258 ASP A C 1
ATOM 1983 O O . ASP A 1 258 ? -26.265 -7.615 32.610 1.00 24.10 258 ASP A O 1
ATOM 1988 N N . ASP A 1 259 ? -27.316 -8.872 31.072 1.00 17.51 259 ASP A N 1
ATOM 1989 C CA . ASP A 1 259 ? -26.911 -10.136 31.686 1.00 20.51 259 ASP A CA 1
ATOM 1990 C C . ASP A 1 259 ? -25.875 -10.865 30.846 1.00 17.05 259 ASP A C 1
ATOM 1991 O O . ASP A 1 259 ? -25.458 -11.970 31.186 1.00 22.68 259 ASP A O 1
ATOM 1996 N N . THR A 1 260 ? -25.461 -10.243 29.749 1.00 15.03 260 THR A N 1
ATOM 1997 C CA . THR A 1 260 ? -24.588 -10.906 28.789 1.00 15.42 260 THR A CA 1
ATOM 1998 C C . THR A 1 260 ? -23.291 -10.125 28.578 1.00 14.99 260 THR A C 1
ATOM 1999 O O . THR A 1 260 ? -23.324 -8.932 28.284 1.00 20.70 260 THR A O 1
ATOM 2003 N N . ALA A 1 261 ? -22.160 -10.814 28.714 1.00 15.92 261 ALA A N 1
ATOM 2004 C CA . ALA A 1 261 ? -20.852 -10.180 28.566 1.00 18.61 261 ALA A CA 1
ATOM 2005 C C . ALA A 1 261 ? -20.499 -9.969 27.094 1.00 24.29 261 ALA A C 1
ATOM 2006 O O . ALA A 1 261 ? -21.351 -10.112 26.214 1.00 21.25 261 ALA A O 1
ATOM 2008 N N . ASP A 1 262 ? -19.244 -9.623 26.825 1.00 20.12 262 ASP A N 1
ATOM 2009 C CA . ASP A 1 262 ? -18.860 -9.210 25.483 1.00 17.79 262 ASP A CA 1
ATOM 2010 C C . ASP A 1 262 ? -17.962 -10.204 24.758 1.00 19.16 262 ASP A C 1
ATOM 2011 O O . ASP A 1 262 ? -17.248 -9.826 23.836 1.00 18.52 262 ASP A O 1
ATOM 2016 N N . ASP A 1 263 ? -18.004 -11.466 25.161 1.00 16.42 263 ASP A N 1
ATOM 2017 C CA . ASP A 1 263 ? -17.206 -12.494 24.501 1.00 12.98 263 ASP A CA 1
ATOM 2018 C C . ASP A 1 263 ? -18.096 -13.464 23.725 1.00 13.16 263 ASP A C 1
ATOM 2019 O O . ASP A 1 263 ? -18.709 -14.364 24.322 1.00 13.23 263 ASP A O 1
ATOM 2024 N N . PRO A 1 264 ? -18.160 -13.300 22.393 1.00 11.56 264 PRO A N 1
ATOM 2025 C CA . PRO A 1 264 ? -19.013 -14.173 21.575 1.00 11.21 264 PRO A CA 1
ATOM 2026 C C . PRO A 1 264 ? -18.568 -15.629 21.597 1.00 14.46 264 PRO A C 1
ATOM 2027 O O . PRO A 1 264 ? -19.355 -16.506 21.228 1.00 10.92 264 PRO A O 1
ATOM 2031 N N . MET A 1 265 ? -17.333 -15.889 22.023 1.00 11.47 265 MET A N 1
ATOM 2032 C CA . MET A 1 265 ? -16.784 -17.237 21.944 1.00 12.44 265 MET A CA 1
ATOM 2033 C C . MET A 1 265 ? -17.072 -18.059 23.193 1.00 10.64 265 MET A C 1
ATOM 2034 O O . MET A 1 265 ? -16.754 -19.242 23.239 1.00 10.42 265 MET A O 1
ATOM 2039 N N . GLU A 1 266 ? -17.662 -17.417 24.195 1.00 11.21 266 GLU A N 1
ATOM 2040 C CA . GLU A 1 266 ? -17.944 -18.054 25.485 1.00 11.51 266 GLU A CA 1
ATOM 2041 C C . GLU A 1 266 ? -18.626 -19.425 25.342 1.00 12.04 266 GLU A C 1
ATOM 2042 O O . GLU A 1 266 ? -19.648 -19.552 24.649 1.00 11.29 266 GLU A O 1
ATOM 2048 N N . GLN A 1 267 ? -18.047 -20.433 26.002 1.00 11.70 267 GLN A N 1
ATOM 2049 C CA . GLN A 1 267 ? -18.508 -21.826 25.918 1.00 11.35 267 GLN A CA 1
ATOM 2050 C C . GLN A 1 267 ? -19.605 -22.164 26.921 1.00 10.28 267 GLN A C 1
ATOM 2051 O O . GLN A 1 267 ? -20.297 -23.173 26.778 1.00 11.42 267 GLN A O 1
ATOM 2057 N N . ASP A 1 268 ? -19.766 -21.329 27.940 1.00 12.14 268 ASP A N 1
ATOM 2058 C CA . ASP A 1 268 ? -20.746 -21.617 28.979 1.00 12.12 268 ASP A CA 1
ATOM 2059 C C . ASP A 1 268 ? -21.808 -20.525 29.096 1.00 11.60 268 ASP A C 1
ATOM 2060 O O . ASP A 1 268 ? -22.229 -20.158 30.191 1.00 14.35 268 ASP A O 1
ATOM 2065 N N . LEU A 1 269 ? -22.247 -20.007 27.955 1.00 10.35 269 LEU A N 1
ATOM 2066 C CA . LEU A 1 269 ? -23.428 -19.159 27.948 1.00 11.30 269 LEU A CA 1
ATOM 2067 C C . LEU A 1 269 ? -24.607 -19.975 28.463 1.00 11.36 269 LEU A C 1
ATOM 2068 O O . LEU A 1 269 ? -24.708 -21.172 28.179 1.00 12.53 269 LEU A O 1
ATOM 2073 N N . PRO A 1 270 ? -25.501 -19.337 29.225 1.00 11.86 270 PRO A N 1
ATOM 2074 C CA . PRO A 1 270 ? -26.659 -20.073 29.735 1.00 13.18 270 PRO A CA 1
ATOM 2075 C C . PRO A 1 270 ? -27.560 -20.600 28.620 1.00 12.63 270 PRO A C 1
ATOM 2076 O O . PRO A 1 270 ? -27.654 -20.024 27.532 1.00 11.80 270 PRO A O 1
ATOM 2080 N N . PHE A 1 271 ? -28.207 -21.723 28.906 1.00 11.51 271 PHE A N 1
ATOM 2081 C CA . PHE A 1 271 ? -29.224 -22.291 28.031 1.00 12.52 271 PHE A CA 1
ATOM 2082 C C . PHE A 1 271 ? -30.516 -21.498 28.215 1.00 14.53 271 PHE A C 1
ATOM 2083 O O . PHE A 1 271 ? -30.979 -20.796 27.304 1.00 14.09 271 PHE A O 1
ATOM 2091 N N . ILE A 1 272 ? -31.075 -21.586 29.414 1.00 11.51 272 ILE A N 1
ATOM 2092 C CA . ILE A 1 272 ? -32.277 -20.835 29.768 1.00 13.01 272 ILE A CA 1
ATOM 2093 C C . ILE A 1 272 ? -31.955 -19.385 30.125 1.00 11.81 272 ILE A C 1
ATOM 2094 O O . ILE A 1 272 ? -31.087 -19.127 30.960 1.00 13.57 272 ILE A O 1
ATOM 2099 N N . CYS A 1 273 ? -32.651 -18.444 29.488 1.00 11.97 273 CYS A N 1
ATOM 2100 C CA . CYS A 1 273 ? -32.441 -17.019 29.738 1.00 12.25 273 CYS A CA 1
ATOM 2101 C C . CYS A 1 273 ? -33.722 -16.260 30.064 1.00 12.11 273 CYS A C 1
ATOM 2102 O O . CYS A 1 273 ? -34.821 -16.718 29.769 1.00 12.43 273 CYS A O 1
ATOM 2105 N N . HIS A 1 274 ? -33.557 -15.069 30.639 1.00 11.55 274 HIS A N 1
ATOM 2106 C CA . HIS A 1 274 ? -34.677 -14.194 30.939 1.00 12.40 274 HIS A CA 1
ATOM 2107 C C . HIS A 1 274 ? -34.420 -12.825 30.333 1.00 12.55 274 HIS A C 1
ATOM 2108 O O . HIS A 1 274 ? -33.437 -12.164 30.664 1.00 15.83 274 HIS A O 1
ATOM 2115 N N . ALA A 1 275 ? -35.307 -12.425 29.433 1.00 11.66 275 ALA A N 1
ATOM 2116 C CA . ALA A 1 275 ? -35.163 -11.180 28.694 1.00 13.03 275 ALA A CA 1
ATOM 2117 C C . ALA A 1 275 ? -35.543 -9.984 29.553 1.00 14.91 275 ALA A C 1
ATOM 2118 O O . ALA A 1 275 ? -36.193 -10.139 30.591 1.00 13.87 275 ALA A O 1
ATOM 2120 N N . ASN A 1 276 ? -35.138 -8.789 29.132 1.00 10.88 276 ASN A N 1
ATOM 2121 C CA . ASN A 1 276 ? -35.473 -7.583 29.899 1.00 13.79 276 ASN A CA 1
ATOM 2122 C C . ASN A 1 276 ? -36.812 -6.969 29.488 1.00 16.11 276 ASN A C 1
ATOM 2123 O O . ASN A 1 276 ? -37.183 -5.878 29.942 1.00 15.03 276 ASN A O 1
ATOM 2128 N N . ARG A 1 277 ? -37.526 -7.692 28.632 1.00 11.56 277 ARG A N 1
ATOM 2129 C CA . ARG A 1 277 ? -38.798 -7.254 28.066 1.00 12.31 277 ARG A CA 1
ATOM 2130 C C . ARG A 1 277 ? -39.515 -8.467 27.482 1.00 10.75 277 ARG A C 1
ATOM 2131 O O . ARG A 1 277 ? -38.928 -9.544 27.394 1.00 12.98 277 ARG A O 1
ATOM 2139 N N . LYS A 1 278 ? -40.785 -8.303 27.123 1.00 11.63 278 LYS A N 1
ATOM 2140 C CA . LYS A 1 278 ? -41.525 -9.365 26.448 1.00 12.95 278 LYS A CA 1
ATOM 2141 C C . LYS A 1 278 ? -41.158 -9.400 24.974 1.00 13.15 278 LYS A C 1
ATOM 2142 O O . LYS A 1 278 ? -40.849 -8.370 24.375 1.00 15.60 278 LYS A O 1
ATOM 2148 N N . ILE A 1 279 ? -41.255 -10.587 24.387 1.00 11.15 279 ILE A N 1
ATOM 2149 C CA . ILE A 1 279 ? -40.710 -10.862 23.062 1.00 12.39 279 ILE A CA 1
ATOM 2150 C C . ILE A 1 279 ? -41.795 -10.960 21.997 1.00 13.08 279 ILE A C 1
ATOM 2151 O O . ILE A 1 279 ? -42.794 -11.651 22.178 1.00 13.14 279 ILE A O 1
ATOM 2156 N N . SER A 1 280 ? -41.592 -10.263 20.882 1.00 13.63 280 SER A N 1
ATOM 2157 C CA . SER A 1 280 ? -42.550 -10.283 19.784 1.00 12.08 280 SER A CA 1
ATOM 2158 C C . SER A 1 280 ? -42.098 -11.217 18.671 1.00 11.56 280 SER A C 1
ATOM 2159 O O . SER A 1 280 ? -40.945 -11.635 18.630 1.00 11.64 280 SER A O 1
ATOM 2162 N N . VAL A 1 281 ? -43.013 -11.533 17.758 1.00 12.61 281 VAL A N 1
ATOM 2163 C CA . VAL A 1 281 ? -42.658 -12.322 16.584 1.00 10.42 281 VAL A CA 1
ATOM 2164 C C . VAL A 1 281 ? -41.617 -11.557 15.765 1.00 8.69 281 VAL A C 1
ATOM 2165 O O . VAL A 1 281 ? -40.650 -12.141 15.263 1.00 11.74 281 VAL A O 1
ATOM 2169 N N . GLU A 1 282 ? -41.815 -10.248 15.667 1.00 11.26 282 GLU A N 1
ATOM 2170 C CA . GLU A 1 282 ? -40.864 -9.379 14.987 1.00 11.99 282 GLU A CA 1
ATOM 2171 C C . GLU A 1 282 ? -39.446 -9.509 15.574 1.00 12.32 282 GLU A C 1
ATOM 2172 O O . GLU A 1 282 ? -38.470 -9.598 14.819 1.00 10.41 282 GLU A O 1
ATOM 2178 N N . ASP A 1 283 ? -39.340 -9.546 16.906 1.00 11.18 283 ASP A N 1
ATOM 2179 C CA . ASP A 1 283 ? -38.059 -9.772 17.589 1.00 10.50 283 ASP A CA 1
ATOM 2180 C C . ASP A 1 283 ? -37.411 -11.087 17.182 1.00 13.46 283 ASP A C 1
ATOM 2181 O O . ASP A 1 283 ? -36.215 -11.154 16.916 1.00 10.21 283 ASP A O 1
ATOM 2186 N N . VAL A 1 284 ? -38.207 -12.153 17.189 1.00 11.13 284 VAL A N 1
ATOM 2187 C CA . VAL A 1 284 ? -37.677 -13.467 16.871 1.00 10.37 284 VAL A CA 1
ATOM 2188 C C . VAL A 1 284 ? -37.160 -13.475 15.431 1.00 9.88 284 VAL A C 1
ATOM 2189 O O . VAL A 1 284 ? -36.054 -13.963 15.167 1.00 9.96 284 VAL A O 1
ATOM 2193 N N . LYS A 1 285 ? -37.937 -12.926 14.499 1.00 9.15 285 LYS A N 1
ATOM 2194 C CA . LYS A 1 285 ? -37.508 -12.886 13.106 1.00 9.57 285 LYS A CA 1
ATOM 2195 C C . LYS A 1 285 ? -36.244 -12.044 12.961 1.00 8.38 285 LYS A C 1
ATOM 2196 O O . LYS A 1 285 ? -35.346 -12.419 12.203 1.00 11.04 285 LYS A O 1
ATOM 2202 N N . PHE A 1 286 ? -36.146 -10.939 13.698 1.00 11.22 286 PHE A N 1
ATOM 2203 C CA . PHE A 1 286 ? -34.918 -10.147 13.630 1.00 8.18 286 PHE A CA 1
ATOM 2204 C C . PHE A 1 286 ? -33.694 -10.985 13.980 1.00 9.48 286 PHE A C 1
ATOM 2205 O O . PHE A 1 286 ? -32.704 -10.989 13.244 1.00 9.02 286 PHE A O 1
ATOM 2213 N N . VAL A 1 287 ? -33.745 -11.686 15.113 1.00 9.53 287 VAL A N 1
ATOM 2214 C CA . VAL A 1 287 ? -32.584 -12.470 15.517 1.00 8.06 287 VAL A CA 1
ATOM 2215 C C . VAL A 1 287 ? -32.339 -13.591 14.507 1.00 8.79 287 VAL A C 1
ATOM 2216 O O . VAL A 1 287 ? -31.198 -13.851 14.123 1.00 10.64 287 VAL A O 1
ATOM 2220 N N . LEU A 1 288 ? -33.407 -14.236 14.038 1.00 8.33 288 LEU A N 1
ATOM 2221 C CA . LEU A 1 288 ? -33.245 -15.309 13.054 1.00 9.85 288 LEU A CA 1
ATOM 2222 C C . LEU A 1 288 ? -32.756 -14.819 11.683 1.00 11.21 288 LEU A C 1
ATOM 2223 O O . LEU A 1 288 ? -32.393 -15.626 10.830 1.00 9.30 288 LEU A O 1
ATOM 2228 N N . SER A 1 289 ? -32.732 -13.506 11.478 1.00 8.12 289 SER A N 1
ATOM 2229 C CA . SER A 1 289 ? -32.272 -12.946 10.206 1.00 10.19 289 SER A CA 1
ATOM 2230 C C . SER A 1 289 ? -30.916 -12.265 10.335 1.00 9.09 289 SER A C 1
ATOM 2231 O O . SER A 1 289 ? -30.440 -11.637 9.374 1.00 9.61 289 SER A O 1
ATOM 2234 N N . SER A 1 290 ? -30.295 -12.387 11.508 1.00 9.12 290 SER A N 1
ATOM 2235 C CA . SER A 1 290 ? -29.201 -11.481 11.857 1.00 8.15 290 SER A CA 1
ATOM 2236 C C . SER A 1 290 ? -27.842 -11.960 11.358 1.00 11.56 290 SER A C 1
ATOM 2237 O O . SER A 1 290 ? -27.639 -13.135 11.019 1.00 8.91 290 SER A O 1
ATOM 2240 N N . HIS A 1 291 ? -26.913 -11.012 11.304 1.00 9.65 291 HIS A N 1
ATOM 2241 C CA . HIS A 1 291 ? -25.560 -11.269 10.837 1.00 8.79 291 HIS A CA 1
ATOM 2242 C C . HIS A 1 291 ? -24.627 -10.367 11.638 1.00 8.12 291 HIS A C 1
ATOM 2243 O O . HIS A 1 291 ? -23.806 -9.630 11.077 1.00 10.68 291 HIS A O 1
ATOM 2250 N N . PHE A 1 292 ? -24.801 -10.399 12.960 1.00 8.67 292 PHE A N 1
ATOM 2251 C CA . PHE A 1 292 ? -23.943 -9.677 13.894 1.00 9.06 292 PHE A CA 1
ATOM 2252 C C . PHE A 1 292 ? -23.883 -8.190 13.587 1.00 11.39 292 PHE A C 1
ATOM 2253 O O . PHE A 1 292 ? -22.817 -7.568 13.655 1.00 11.46 292 PHE A O 1
ATOM 2261 N N . GLU A 1 293 ? -25.036 -7.634 13.231 1.00 9.93 293 GLU A N 1
ATOM 2262 C CA . GLU A 1 293 ? -25.134 -6.206 12.953 1.00 11.82 293 GLU A CA 1
ATOM 2263 C C . GLU A 1 293 ? -24.542 -5.384 14.087 1.00 11.31 293 GLU A C 1
ATOM 2264 O O . GLU A 1 293 ? -24.761 -5.683 15.258 1.00 12.04 293 GLU A O 1
ATOM 2270 N N . ASN A 1 294 ? -23.806 -4.343 13.699 1.00 11.61 294 ASN A N 1
ATOM 2271 C CA . ASN A 1 294 ? -23.149 -3.402 14.609 1.00 13.45 294 ASN A CA 1
ATOM 2272 C C . ASN A 1 294 ? -22.000 -4.015 15.418 1.00 15.63 294 ASN A C 1
ATOM 2273 O O . ASN A 1 294 ? -21.649 -3.521 16.490 1.00 20.21 294 ASN A O 1
ATOM 2278 N N . THR A 1 295 ? -21.416 -5.081 14.875 1.00 15.14 295 THR A N 1
ATOM 2279 C CA . THR A 1 295 ? -20.152 -5.632 15.362 1.00 14.02 295 THR A CA 1
ATOM 2280 C C . THR A 1 295 ? -19.202 -5.818 14.188 1.00 10.99 295 THR A C 1
ATOM 2281 O O . THR A 1 295 ? -19.631 -5.806 13.042 1.00 13.20 295 THR A O 1
ATOM 2285 N N . LYS A 1 296 ? -17.923 -6.053 14.480 1.00 13.11 296 LYS A N 1
ATOM 2286 C CA . LYS A 1 296 ? -16.926 -6.268 13.441 1.00 14.08 296 LYS A CA 1
ATOM 2287 C C . LYS A 1 296 ? -17.089 -7.620 12.744 1.00 11.13 296 LYS A C 1
ATOM 2288 O O . LYS A 1 296 ? -16.397 -7.914 11.773 1.00 12.63 296 LYS A O 1
ATOM 2294 N N . TYR A 1 297 ? -18.011 -8.443 13.245 1.00 10.99 297 TYR A N 1
ATOM 2295 C CA . TYR A 1 297 ? -18.218 -9.777 12.693 1.00 12.36 297 TYR A CA 1
ATOM 2296 C C . TYR A 1 297 ? -19.310 -9.836 11.633 1.00 11.05 297 TYR A C 1
ATOM 2297 O O . TYR A 1 297 ? -19.634 -10.910 11.114 1.00 11.22 297 TYR A O 1
ATOM 2306 N N . ASP A 1 298 ? -19.877 -8.676 11.325 1.00 11.97 298 ASP A N 1
ATOM 2307 C CA . ASP A 1 298 ? -20.913 -8.545 10.310 1.00 9.47 298 ASP A CA 1
ATOM 2308 C C . ASP A 1 298 ? -20.287 -8.607 8.910 1.00 9.18 298 ASP A C 1
ATOM 2309 O O . ASP A 1 298 ? -19.493 -7.748 8.544 1.00 11.14 298 ASP A O 1
ATOM 2314 N N . VAL A 1 299 ? -20.640 -9.620 8.131 1.00 10.87 299 VAL A N 1
ATOM 2315 C CA . VAL A 1 299 ? -20.043 -9.786 6.805 1.00 10.10 299 VAL A CA 1
ATOM 2316 C C . VAL A 1 299 ? -20.409 -8.617 5.889 1.00 12.05 299 VAL A C 1
ATOM 2317 O O . VAL A 1 299 ? -19.701 -8.335 4.921 1.00 12.39 299 VAL A O 1
ATOM 2321 N N . TYR A 1 300 ? -21.492 -7.912 6.214 1.00 10.35 300 TYR A N 1
ATOM 2322 C CA . TYR A 1 300 ? -21.900 -6.736 5.445 1.00 11.71 300 TYR A CA 1
ATOM 2323 C C . TYR A 1 300 ? -21.375 -5.427 6.054 1.00 11.06 300 TYR A C 1
ATOM 2324 O O . TYR A 1 300 ? -21.712 -4.329 5.589 1.00 13.65 300 TYR A O 1
ATOM 2333 N N . GLY A 1 301 ? -20.551 -5.555 7.089 1.00 10.39 301 GLY A N 1
ATOM 2334 C CA . GLY A 1 301 ? -20.107 -4.413 7.867 1.00 13.83 301 GLY A CA 1
ATOM 2335 C C . GLY A 1 301 ? -18.718 -3.899 7.534 1.00 12.37 301 GLY A C 1
ATOM 2336 O O . GLY A 1 301 ? -18.206 -4.107 6.437 1.00 15.05 301 GLY A O 1
ATOM 2337 N N . SER A 1 302 ? -18.109 -3.252 8.524 1.00 16.27 302 SER A N 1
ATOM 2338 C CA . SER A 1 302 ? -16.885 -2.475 8.349 1.00 21.11 302 SER A CA 1
ATOM 2339 C C . SER A 1 302 ? -15.631 -3.187 8.843 1.00 22.62 302 SER A C 1
ATOM 2340 O O . SER A 1 302 ? -14.544 -2.608 8.848 1.00 20.05 302 SER A O 1
ATOM 2343 N N . GLY A 1 303 ? -15.779 -4.429 9.287 1.00 16.50 303 GLY A N 1
ATOM 2344 C CA . GLY A 1 303 ? -14.648 -5.148 9.845 1.00 15.10 303 GLY A CA 1
ATOM 2345 C C . GLY A 1 303 ? -13.616 -5.588 8.821 1.00 13.51 303 GLY A C 1
ATOM 2346 O O . GLY A 1 303 ? -13.830 -5.487 7.611 1.00 17.12 303 GLY A O 1
ATOM 2347 N N . SER A 1 304 ? -12.487 -6.097 9.311 1.00 15.70 304 SER A N 1
ATOM 2348 C CA . SER A 1 304 ? -11.480 -6.678 8.432 1.00 17.27 304 SER A CA 1
ATOM 2349 C C . SER A 1 304 ? -12.047 -7.906 7.725 1.00 16.44 304 SER A C 1
ATOM 2350 O O . SER A 1 304 ? -13.036 -8.489 8.190 1.00 15.83 304 SER A O 1
ATOM 2353 N N . GLN A 1 305 ? -11.417 -8.317 6.627 1.00 16.02 305 GLN A N 1
ATOM 2354 C CA . GLN A 1 305 ? -11.869 -9.489 5.900 1.00 15.63 305 GLN A CA 1
ATOM 2355 C C . GLN A 1 305 ? -11.929 -10.716 6.814 1.00 16.13 305 GLN A C 1
ATOM 2356 O O . GLN A 1 305 ? -12.886 -11.489 6.769 1.00 15.58 305 GLN A O 1
ATOM 2362 N N . SER A 1 306 ? -10.931 -10.873 7.673 1.00 15.49 306 SER A N 1
ATOM 2363 C CA A SER A 1 306 ? -10.898 -12.033 8.557 0.52 16.82 306 SER A CA 1
ATOM 2364 C CA B SER A 1 306 ? -10.893 -12.024 8.568 0.48 16.84 306 SER A CA 1
ATOM 2365 C C . SER A 1 306 ? -12.002 -11.967 9.613 1.00 16.75 306 SER A C 1
ATOM 2366 O O . SER A 1 306 ? -12.670 -12.968 9.878 1.00 17.71 306 SER A O 1
ATOM 2371 N N . ASP A 1 307 ? -12.203 -10.796 10.211 1.00 13.58 307 ASP A N 1
ATOM 2372 C CA . ASP A 1 307 ? -13.253 -10.660 11.232 1.00 14.46 307 ASP A CA 1
ATOM 2373 C C . ASP A 1 307 ? -14.647 -10.855 10.643 1.00 16.26 307 ASP A C 1
ATOM 2374 O O . ASP A 1 307 ? -15.512 -11.457 11.282 1.00 14.14 307 ASP A O 1
ATOM 2379 N N . LYS A 1 308 ? -14.855 -10.338 9.432 1.00 12.83 308 LYS A N 1
ATOM 2380 C CA . LYS A 1 308 ? -16.158 -10.409 8.753 1.00 10.75 308 LYS A CA 1
ATOM 2381 C C . LYS A 1 308 ? -16.564 -11.825 8.388 1.00 17.85 308 LYS A C 1
ATOM 2382 O O . LYS A 1 308 ? -17.745 -12.091 8.151 1.00 14.26 308 LYS A O 1
ATOM 2388 N N . THR A 1 309 ? -15.581 -12.722 8.305 1.00 13.77 309 THR A N 1
ATOM 2389 C CA . THR A 1 309 ? -15.850 -14.078 7.855 1.00 11.98 309 THR A CA 1
ATOM 2390 C C . THR A 1 309 ? -15.544 -15.103 8.940 1.00 12.32 309 THR A C 1
ATOM 2391 O O . THR A 1 309 ? -15.615 -16.309 8.689 1.00 14.82 309 THR A O 1
ATOM 2395 N N . LEU A 1 310 ? -15.231 -14.626 10.145 1.00 11.06 310 LEU A N 1
ATOM 2396 C CA . LEU A 1 310 ? -14.852 -15.525 11.238 1.00 11.10 310 LEU A CA 1
ATOM 2397 C C . LEU A 1 310 ? -16.017 -16.355 11.779 1.00 12.43 310 LEU A C 1
ATOM 2398 O O . LEU A 1 310 ? -15.846 -17.538 12.112 1.00 11.19 310 LEU A O 1
ATOM 2403 N N . PHE A 1 311 ? -17.185 -15.730 11.888 1.00 10.55 311 PHE A N 1
ATOM 2404 C CA . PHE A 1 311 ? -18.351 -16.368 12.518 1.00 10.40 311 PHE A CA 1
ATOM 2405 C C . PHE A 1 311 ? -19.431 -16.771 11.522 1.00 11.07 311 PHE A C 1
ATOM 2406 O O . PHE A 1 311 ? -19.711 -16.053 10.556 1.00 12.31 311 PHE A O 1
ATOM 2414 N N . ARG A 1 312 ? -20.071 -17.908 11.779 1.00 8.77 312 ARG A N 1
ATOM 2415 C CA . ARG A 1 312 ? -21.262 -18.290 11.019 1.00 8.55 312 ARG A CA 1
ATOM 2416 C C . ARG A 1 312 ? -22.442 -17.416 11.434 1.00 7.56 312 ARG A C 1
ATOM 2417 O O . ARG A 1 312 ? -22.790 -17.358 12.622 1.00 9.62 312 ARG A O 1
ATOM 2425 N N . PRO A 1 313 ? -23.051 -16.714 10.466 1.00 9.33 313 PRO A N 1
ATOM 2426 C CA . PRO A 1 313 ? -24.202 -15.871 10.803 1.00 8.43 313 PRO A CA 1
ATOM 2427 C C . PRO A 1 313 ? -25.478 -16.668 11.004 1.00 9.80 313 PRO A C 1
ATOM 2428 O O . PRO A 1 313 ? -25.505 -17.880 10.743 1.00 10.54 313 PRO A O 1
ATOM 2432 N N . ILE A 1 314 ? -26.526 -15.999 11.477 1.00 10.95 314 ILE A N 1
ATOM 2433 C CA . ILE A 1 314 ? -27.805 -16.670 11.692 1.00 10.05 314 ILE A CA 1
ATOM 2434 C C . ILE A 1 314 ? -28.648 -16.614 10.419 1.00 10.52 314 ILE A C 1
ATOM 2435 O O . ILE A 1 314 ? -29.051 -17.658 9.897 1.00 11.01 314 ILE A O 1
ATOM 2440 N N . GLY A 1 315 ? -28.907 -15.407 9.917 1.00 10.62 315 GLY A N 1
ATOM 2441 C CA . GLY A 1 315 ? -29.396 -15.260 8.553 1.00 10.56 315 GLY A CA 1
ATOM 2442 C C . GLY A 1 315 ? -28.266 -15.697 7.649 1.00 10.61 315 GLY A C 1
ATOM 2443 O O . GLY A 1 315 ? -27.111 -15.346 7.892 1.00 11.92 315 GLY A O 1
ATOM 2444 N N . ILE A 1 316 ? -28.574 -16.495 6.633 1.00 8.18 316 ILE A N 1
ATOM 2445 C CA . ILE A 1 316 ? -27.518 -17.083 5.816 1.00 8.91 316 ILE A CA 1
ATOM 2446 C C . ILE A 1 316 ? -28.075 -17.542 4.469 1.00 10.74 316 ILE A C 1
ATOM 2447 O O . ILE A 1 316 ? -29.275 -17.781 4.335 1.00 11.15 316 ILE A O 1
ATOM 2452 N N . ASN A 1 317 ? -27.202 -17.653 3.469 1.00 8.78 317 ASN A N 1
ATOM 2453 C CA . ASN A 1 317 ? -27.634 -17.981 2.113 1.00 8.89 317 ASN A CA 1
ATOM 2454 C C . ASN A 1 317 ? -28.415 -19.284 2.054 1.00 10.96 317 ASN A C 1
ATOM 2455 O O . ASN A 1 317 ? -29.307 -19.442 1.213 1.00 11.93 317 ASN A O 1
ATOM 2460 N N . ARG A 1 318 ? -28.102 -20.199 2.961 1.00 10.65 318 ARG A N 1
ATOM 2461 C CA . ARG A 1 318 ? -28.747 -21.506 2.930 1.00 13.97 318 ARG A CA 1
ATOM 2462 C C . ARG A 1 318 ? -29.909 -21.648 3.928 1.00 12.85 318 ARG A C 1
ATOM 2463 O O . ARG A 1 318 ? -30.294 -22.776 4.252 1.00 11.94 318 ARG A O 1
ATOM 2471 N N . ASN A 1 319 ? -30.485 -20.524 4.373 1.00 11.21 319 ASN A N 1
ATOM 2472 C CA . ASN A 1 319 ? -31.830 -20.540 4.974 1.00 10.00 319 ASN A CA 1
ATOM 2473 C C . ASN A 1 319 ? -32.802 -21.074 3.920 1.00 11.95 319 ASN A C 1
ATOM 2474 O O . ASN A 1 319 ? -33.112 -20.361 2.959 1.00 12.70 319 ASN A O 1
ATOM 2479 N N . HIS A 1 320 ? -33.305 -22.297 4.066 1.00 9.62 320 HIS A N 1
ATOM 2480 C CA . HIS A 1 320 ? -34.266 -22.801 3.088 1.00 9.87 320 HIS A CA 1
ATOM 2481 C C . HIS A 1 320 ? -35.685 -22.362 3.451 1.00 10.53 320 HIS A C 1
ATOM 2482 O O . HIS A 1 320 ? -36.428 -21.836 2.609 1.00 10.23 320 HIS A O 1
ATOM 2489 N N . ASN A 1 321 ? -36.049 -22.559 4.711 1.00 10.93 321 ASN A N 1
ATOM 2490 C CA . ASN A 1 321 ? -37.241 -21.931 5.243 1.00 8.97 321 ASN A CA 1
ATOM 2491 C C . ASN A 1 321 ? -36.958 -21.429 6.643 1.00 10.06 321 ASN A C 1
ATOM 2492 O O . ASN A 1 321 ? -36.016 -21.880 7.298 1.00 10.67 321 ASN A O 1
ATOM 2497 N N . VAL A 1 322 ? -37.758 -20.469 7.079 1.00 9.57 322 VAL A N 1
ATOM 2498 C CA . VAL A 1 322 ? -37.785 -20.069 8.476 1.00 9.21 322 VAL A CA 1
ATOM 2499 C C . VAL A 1 322 ? -39.227 -20.191 8.955 1.00 11.87 322 VAL A C 1
ATOM 2500 O O . VAL A 1 322 ? -40.165 -19.801 8.258 1.00 11.20 322 VAL A O 1
ATOM 2504 N N . HIS A 1 323 ? -39.413 -20.782 10.123 1.00 10.70 323 HIS A N 1
ATOM 2505 C CA . HIS A 1 323 ? -40.751 -20.928 10.654 1.00 9.42 323 HIS A CA 1
ATOM 2506 C C . HIS A 1 323 ? -40.786 -20.485 12.096 1.00 11.09 323 HIS A C 1
ATOM 2507 O O . HIS A 1 323 ? -39.862 -20.742 12.863 1.00 9.53 323 HIS A O 1
ATOM 2514 N N . ILE A 1 324 ? -41.851 -19.786 12.447 1.00 9.25 324 ILE A N 1
ATOM 2515 C CA . ILE A 1 324 ? -42.116 -19.454 13.832 1.00 10.79 324 ILE A CA 1
ATOM 2516 C C . ILE A 1 324 ? -43.481 -20.038 14.129 1.00 11.27 324 ILE A C 1
ATOM 2517 O O . ILE A 1 324 ? -44.484 -19.596 13.572 1.00 11.07 324 ILE A O 1
ATOM 2522 N N . LEU A 1 325 ? -43.509 -21.072 14.962 1.00 9.62 325 LEU A N 1
ATOM 2523 C CA . LEU A 1 325 ? -44.759 -21.746 15.278 1.00 11.72 325 LEU A CA 1
ATOM 2524 C C . LEU A 1 325 ? -45.317 -21.133 16.548 1.00 10.38 325 LEU A C 1
ATOM 2525 O O . LEU A 1 325 ? -44.672 -21.157 17.595 1.00 14.20 325 LEU A O 1
ATOM 2530 N N . GLN A 1 326 ? -46.501 -20.544 16.442 1.00 8.71 326 GLN A N 1
ATOM 2531 C CA . GLN A 1 326 ? -47.085 -19.800 17.546 1.00 11.66 326 GLN A CA 1
ATOM 2532 C C . GLN A 1 326 ? -48.396 -20.443 17.993 1.00 11.96 326 GLN A C 1
ATOM 2533 O O . GLN A 1 326 ? -49.294 -20.627 17.175 1.00 15.19 326 GLN A O 1
ATOM 2539 N N . ILE A 1 327 ? -48.507 -20.782 19.276 1.00 12.12 327 ILE A N 1
ATOM 2540 C CA . ILE A 1 327 ? -49.799 -21.197 19.817 1.00 11.45 327 ILE A CA 1
ATOM 2541 C C . ILE A 1 327 ? -50.303 -20.080 20.718 1.00 11.90 327 ILE A C 1
ATOM 2542 O O . ILE A 1 327 ? -49.737 -19.816 21.785 1.00 12.60 327 ILE A O 1
ATOM 2547 N N . ARG A 1 328 ? -51.350 -19.398 20.255 1.00 10.93 328 ARG A N 1
ATOM 2548 C CA . ARG A 1 328 ? -51.868 -18.222 20.934 1.00 11.71 328 ARG A CA 1
ATOM 2549 C C . ARG A 1 328 ? -52.822 -18.588 22.063 1.00 16.69 328 ARG A C 1
ATOM 2550 O O . ARG A 1 328 ? -53.429 -19.662 22.050 1.00 16.52 328 ARG A O 1
ATOM 2558 N N . ASN A 1 329 ? -52.940 -17.686 23.034 1.00 15.00 329 ASN A N 1
ATOM 2559 C CA . ASN A 1 329 ? -53.860 -17.874 24.153 1.00 15.79 329 ASN A CA 1
ATOM 2560 C C . ASN A 1 329 ? -54.936 -16.790 24.257 1.00 20.23 329 ASN A C 1
ATOM 2561 O O . ASN A 1 329 ? -55.858 -16.901 25.069 1.00 24.20 329 ASN A O 1
ATOM 2566 N N . ASN A 1 330 ? -54.841 -15.762 23.424 1.00 15.86 330 ASN A N 1
ATOM 2567 C CA . ASN A 1 330 ? -55.811 -14.668 23.488 1.00 28.51 330 ASN A CA 1
ATOM 2568 C C . ASN A 1 330 ? -56.976 -14.856 22.514 1.00 30.91 330 ASN A C 1
ATOM 2569 O O . ASN A 1 330 ? -57.751 -13.930 22.285 1.00 33.15 330 ASN A O 1
ATOM 2574 N N . VAL A 1 331 ? -57.096 -16.059 21.953 1.00 32.48 331 VAL A N 1
ATOM 2575 C CA . VAL A 1 331 ? -58.116 -16.358 20.946 1.00 22.54 331 VAL A CA 1
ATOM 2576 C C . VAL A 1 331 ? -58.762 -17.742 21.106 1.00 21.68 331 VAL A C 1
ATOM 2577 O O . VAL A 1 331 ? -58.229 -18.608 21.805 1.00 24.50 331 VAL A O 1
ATOM 2581 N N . PRO A 1 332 ? -59.918 -17.962 20.450 1.00 17.92 332 PRO A N 1
ATOM 2582 C CA . PRO A 1 332 ? -60.503 -19.309 20.425 1.00 21.50 332 PRO A CA 1
ATOM 2583 C C . PRO A 1 332 ? -59.530 -20.323 19.813 1.00 22.37 332 PRO A C 1
ATOM 2584 O O . PRO A 1 332 ? -58.744 -19.946 18.943 1.00 18.88 332 PRO A O 1
ATOM 2588 N N . THR A 1 333 ? -59.591 -21.584 20.239 1.00 21.81 333 THR A N 1
ATOM 2589 C CA . THR A 1 333 ? -58.618 -22.579 19.781 1.00 17.59 333 THR A CA 1
ATOM 2590 C C . THR A 1 333 ? -58.610 -22.756 18.263 1.00 16.68 333 THR A C 1
ATOM 2591 O O . THR A 1 333 ? -57.581 -23.114 17.690 1.00 15.95 333 THR A O 1
ATOM 2595 N N . GLU A 1 334 ? -59.737 -22.504 17.599 1.00 17.88 334 GLU A N 1
ATOM 2596 C CA . GLU A 1 334 ? -59.783 -22.692 16.155 1.00 17.73 334 GLU A CA 1
ATOM 2597 C C . GLU A 1 334 ? -58.869 -21.711 15.405 1.00 16.37 334 GLU A C 1
ATOM 2598 O O . GLU A 1 334 ? -58.573 -21.924 14.232 1.00 17.02 334 GLU A O 1
ATOM 2604 N N . ILE A 1 335 ? -58.427 -20.643 16.070 1.00 16.85 335 ILE A N 1
ATOM 2605 C CA . ILE A 1 335 ? -57.476 -19.731 15.432 1.00 16.04 335 ILE A CA 1
ATOM 2606 C C . ILE A 1 335 ? -56.217 -19.535 16.274 1.00 14.95 335 ILE A C 1
ATOM 2607 O O . ILE A 1 335 ? -55.457 -18.604 16.043 1.00 16.98 335 ILE A O 1
ATOM 2612 N N . ALA A 1 336 ? -55.982 -20.430 17.226 1.00 13.05 336 ALA A N 1
ATOM 2613 C CA . ALA A 1 336 ? -54.832 -20.281 18.112 1.00 14.48 336 ALA A CA 1
ATOM 2614 C C . ALA A 1 336 ? -53.505 -20.611 17.414 1.00 15.64 336 ALA A C 1
ATOM 2615 O O . ALA A 1 336 ? -52.484 -19.993 17.709 1.00 13.42 336 ALA A O 1
ATOM 2617 N N . GLY A 1 337 ? -53.525 -21.573 16.495 1.00 13.25 337 GLY A N 1
ATOM 2618 C CA . GLY A 1 337 ? -52.303 -22.061 15.870 1.00 12.03 337 GLY A CA 1
ATOM 2619 C C . GLY A 1 337 ? -51.894 -21.269 14.644 1.00 15.34 337 GLY A C 1
ATOM 2620 O O . GLY A 1 337 ? -52.612 -21.229 13.656 1.00 12.44 337 GLY A O 1
ATOM 2621 N N . ILE A 1 338 ? -50.727 -20.635 14.714 1.00 11.78 338 ILE A N 1
ATOM 2622 C CA . ILE A 1 338 ? -50.241 -19.822 13.601 1.00 12.48 338 ILE A CA 1
ATOM 2623 C C . ILE A 1 338 ? -48.897 -20.364 13.154 1.00 9.98 338 ILE A C 1
ATOM 2624 O O . ILE A 1 338 ? -47.960 -20.450 13.952 1.00 10.02 338 ILE A O 1
ATOM 2629 N N . HIS A 1 339 ? -48.807 -20.729 11.879 1.00 11.77 339 HIS A N 1
ATOM 2630 C CA . HIS A 1 339 ? -47.567 -21.245 11.306 1.00 10.97 339 HIS A CA 1
ATOM 2631 C C . HIS A 1 339 ? -46.912 -20.123 10.500 1.00 9.53 339 HIS A C 1
ATOM 2632 O O . HIS A 1 339 ? -47.148 -20.002 9.297 1.00 11.41 339 HIS A O 1
ATOM 2639 N N . TRP A 1 340 ? -46.120 -19.288 11.176 1.00 10.67 340 TRP A N 1
ATOM 2640 C CA . TRP A 1 340 ? -45.412 -18.205 10.488 1.00 10.61 340 TRP A CA 1
ATOM 2641 C C . TRP A 1 340 ? -44.347 -18.801 9.576 1.00 10.40 340 TRP A C 1
ATOM 2642 O O . TRP A 1 340 ? -43.607 -19.691 9.988 1.00 11.00 340 TRP A O 1
ATOM 2653 N N . LEU A 1 341 ? -44.244 -18.290 8.353 1.00 10.85 341 LEU A N 1
ATOM 2654 C CA . LEU A 1 341 ? -43.398 -18.940 7.351 1.00 7.27 341 LEU A CA 1
ATOM 2655 C C . LEU A 1 341 ? -42.755 -17.968 6.371 1.00 11.25 341 LEU A C 1
ATOM 2656 O O . LEU A 1 341 ? -43.408 -17.046 5.873 1.00 10.54 341 LEU A O 1
ATOM 2661 N N . ALA A 1 342 ? -41.477 -18.204 6.077 1.00 9.00 342 ALA A N 1
ATOM 2662 C CA . ALA A 1 342 ? -40.829 -17.555 4.951 1.00 8.75 342 ALA A CA 1
ATOM 2663 C C . ALA A 1 342 ? -39.782 -18.487 4.339 1.00 9.73 342 ALA A C 1
ATOM 2664 O O . ALA A 1 342 ? -39.461 -19.540 4.903 1.00 9.77 342 ALA A O 1
ATOM 2666 N N . TYR A 1 343 ? -39.277 -18.101 3.171 1.00 9.76 343 TYR A N 1
ATOM 2667 C CA . TYR A 1 343 ? -38.339 -18.914 2.396 1.00 9.33 343 TYR A CA 1
ATOM 2668 C C . TYR A 1 343 ? -37.071 -18.144 2.029 1.00 10.93 343 TYR A C 1
ATOM 2669 O O . TYR A 1 343 ? -37.126 -16.930 1.832 1.00 10.20 343 TYR A O 1
ATOM 2678 N N . GLY A 1 344 ? -35.961 -18.860 1.844 1.00 11.08 344 GLY A N 1
ATOM 2679 C CA . GLY A 1 344 ? -34.735 -18.242 1.344 1.00 10.34 344 GLY A CA 1
ATOM 2680 C C . GLY A 1 344 ? -33.999 -17.426 2.386 1.00 11.83 344 GLY A C 1
ATOM 2681 O O . GLY A 1 344 ? -34.483 -17.279 3.501 1.00 9.56 344 GLY A O 1
ATOM 2682 N N . ALA A 1 345 ? -32.840 -16.879 2.021 1.00 11.23 345 ALA A N 1
ATOM 2683 C CA . ALA A 1 345 ? -32.033 -16.129 2.985 1.00 9.60 345 ALA A CA 1
ATOM 2684 C C . ALA A 1 345 ? -32.872 -15.057 3.687 1.00 8.66 345 ALA A C 1
ATOM 2685 O O . ALA A 1 345 ? -33.560 -14.255 3.040 1.00 10.08 345 ALA A O 1
ATOM 2687 N N . ASN A 1 346 ? -32.815 -15.046 5.018 1.00 9.33 346 ASN A N 1
ATOM 2688 C CA . ASN A 1 346 ? -33.768 -14.272 5.826 1.00 7.71 346 ASN A CA 1
ATOM 2689 C C . ASN A 1 346 ? -33.587 -12.754 5.789 1.00 9.66 346 ASN A C 1
ATOM 2690 O O . ASN A 1 346 ? -34.374 -12.003 6.370 1.00 11.55 346 ASN A O 1
ATOM 2695 N N . THR A 1 347 ? -32.534 -12.312 5.125 1.00 9.53 347 THR A N 1
ATOM 2696 C CA . THR A 1 347 ? -32.264 -10.889 4.993 1.00 9.05 347 THR A CA 1
ATOM 2697 C C . THR A 1 347 ? -33.298 -10.152 4.133 1.00 10.04 347 THR A C 1
ATOM 2698 O O . THR A 1 347 ? -33.503 -8.958 4.322 1.00 9.91 347 THR A O 1
ATOM 2702 N N . PHE A 1 348 ? -33.965 -10.849 3.209 1.00 8.10 348 PHE A N 1
ATOM 2703 C CA . PHE A 1 348 ? -34.875 -10.153 2.306 1.00 8.38 348 PHE A CA 1
ATOM 2704 C C . PHE A 1 348 ? -36.258 -10.779 2.200 1.00 10.35 348 PHE A C 1
ATOM 2705 O O . PHE A 1 348 ? -36.932 -10.622 1.187 1.00 11.38 348 PHE A O 1
ATOM 2713 N N . ASN A 1 349 ? -36.693 -11.444 3.267 1.00 10.42 349 ASN A N 1
ATOM 2714 C CA . ASN A 1 349 ? -38.044 -11.996 3.301 1.00 9.74 349 ASN A CA 1
ATOM 2715 C C . ASN A 1 349 ? -38.795 -11.492 4.533 1.00 9.98 349 ASN A C 1
ATOM 2716 O O . ASN A 1 349 ? -38.240 -10.742 5.345 1.00 11.23 349 ASN A O 1
ATOM 2721 N N . THR A 1 350 ? -40.064 -11.879 4.642 1.00 10.84 350 THR A N 1
ATOM 2722 C CA . THR A 1 350 ? -40.872 -11.624 5.829 1.00 9.89 350 THR A CA 1
ATOM 2723 C C . THR A 1 350 ? -41.665 -12.873 6.155 1.00 9.65 350 THR A C 1
ATOM 2724 O O . THR A 1 350 ? -42.154 -13.550 5.244 1.00 10.06 350 THR A O 1
ATOM 2728 N N . VAL A 1 351 ? -41.795 -13.181 7.442 1.00 9.79 351 VAL A N 1
ATOM 2729 C CA . VAL A 1 351 ? -42.656 -14.293 7.844 1.00 9.49 351 VAL A CA 1
ATOM 2730 C C . VAL A 1 351 ? -44.125 -13.887 7.761 1.00 9.83 351 VAL A C 1
ATOM 2731 O O . VAL A 1 351 ? -44.505 -12.789 8.166 1.00 11.79 351 VAL A O 1
ATOM 2735 N N . VAL A 1 352 ? -44.940 -14.804 7.239 1.00 9.22 352 VAL A N 1
ATOM 2736 C CA . VAL A 1 352 ? -46.359 -14.593 7.028 1.00 11.75 352 VAL A CA 1
ATOM 2737 C C . VAL A 1 352 ? -47.135 -15.462 8.032 1.00 10.13 352 VAL A C 1
ATOM 2738 O O . VAL A 1 352 ? -46.835 -16.642 8.166 1.00 10.89 352 VAL A O 1
ATOM 2742 N N . PRO A 1 353 ? -48.106 -14.878 8.754 1.00 11.31 353 PRO A N 1
ATOM 2743 C CA . PRO A 1 353 ? -48.814 -15.623 9.809 1.00 8.78 353 PRO A CA 1
ATOM 2744 C C . PRO A 1 353 ? -49.941 -16.526 9.282 1.00 9.81 353 PRO A C 1
ATOM 2745 O O . PRO A 1 353 ? -51.118 -16.217 9.458 1.00 11.90 353 PRO A O 1
ATOM 2749 N N . PHE A 1 354 ? -49.587 -17.643 8.663 1.00 11.58 354 PHE A N 1
ATOM 2750 C CA . PHE A 1 354 ? -50.621 -18.538 8.157 1.00 10.88 354 PHE A CA 1
ATOM 2751 C C . PHE A 1 354 ? -51.376 -19.212 9.298 1.00 12.47 354 PHE A C 1
ATOM 2752 O O . PHE A 1 354 ? -50.775 -19.768 10.223 1.00 12.49 354 PHE A O 1
ATOM 2760 N N . TYR A 1 355 ? -52.700 -19.189 9.223 1.00 10.86 355 TYR A N 1
ATOM 2761 C CA . TYR A 1 355 ? -53.490 -19.977 10.169 1.00 10.46 355 TYR A CA 1
ATOM 2762 C C . TYR A 1 355 ? -53.240 -21.456 9.906 1.00 11.87 355 TYR A C 1
ATOM 2763 O O . TYR A 1 355 ? -53.318 -21.903 8.766 1.00 14.07 355 TYR A O 1
ATOM 2772 N N . ALA A 1 356 ? -52.972 -22.231 10.954 1.00 10.93 356 ALA A N 1
ATOM 2773 C CA . ALA A 1 356 ? -52.692 -23.652 10.762 1.00 12.22 356 ALA A CA 1
ATOM 2774 C C . ALA A 1 356 ? -53.967 -24.490 10.600 1.00 10.98 356 ALA A C 1
ATOM 2775 O O . ALA A 1 356 ? -53.915 -25.595 10.061 1.00 12.80 356 ALA A O 1
ATOM 2777 N N . ASN A 1 357 ? -55.099 -23.965 11.061 1.00 12.00 357 ASN A N 1
ATOM 2778 C CA . ASN A 1 357 ? -56.371 -24.707 11.036 1.00 14.11 357 ASN A CA 1
ATOM 2779 C C . ASN A 1 357 ? -57.038 -24.665 9.657 1.00 12.75 357 ASN A C 1
ATOM 2780 O O . ASN A 1 357 ? -58.098 -24.061 9.474 1.00 14.82 357 ASN A O 1
ATOM 2785 N N . VAL A 1 358 ? -56.386 -25.300 8.692 1.00 10.79 358 VAL A N 1
ATOM 2786 C CA . VAL A 1 358 ? -56.830 -25.313 7.301 1.00 14.47 358 VAL A CA 1
ATOM 2787 C C . VAL A 1 358 ? -56.565 -26.680 6.699 1.00 15.47 358 VAL A C 1
ATOM 2788 O O . VAL A 1 358 ? -55.755 -27.442 7.231 1.00 14.94 358 VAL A O 1
ATOM 2792 N N . ASN A 1 359 ? -57.232 -26.987 5.587 1.00 14.48 359 ASN A N 1
ATOM 2793 C CA . ASN A 1 359 ? -57.066 -28.282 4.932 1.00 16.36 359 ASN A CA 1
ATOM 2794 C C . ASN A 1 359 ? -56.149 -28.234 3.722 1.00 14.39 359 ASN A C 1
ATOM 2795 O O . ASN A 1 359 ? -55.782 -29.272 3.172 1.00 15.59 359 ASN A O 1
ATOM 2800 N N . ASP A 1 360 ? -55.794 -27.021 3.308 1.00 12.76 360 ASP A N 1
ATOM 2801 C CA . ASP A 1 360 ? -54.947 -26.820 2.136 1.00 12.13 360 ASP A CA 1
ATOM 2802 C C . ASP A 1 360 ? -54.218 -25.493 2.302 1.00 13.55 360 ASP A C 1
ATOM 2803 O O . ASP A 1 360 ? -54.558 -24.702 3.176 1.00 16.09 360 ASP A O 1
ATOM 2808 N N . THR A 1 361 ? -53.240 -25.240 1.442 1.00 13.22 361 THR A N 1
ATOM 2809 C CA . THR A 1 361 ? -52.348 -24.099 1.609 1.00 12.16 361 THR A CA 1
ATOM 2810 C C . THR A 1 361 ? -52.306 -23.257 0.326 1.00 11.13 361 THR A C 1
ATOM 2811 O O . THR A 1 361 ? -52.647 -23.745 -0.749 1.00 12.92 361 THR A O 1
ATOM 2815 N N . PRO A 1 362 ? -51.900 -21.981 0.432 1.00 11.21 362 PRO A N 1
ATOM 2816 C CA . PRO A 1 362 ? -51.919 -21.075 -0.727 1.00 11.23 362 PRO A CA 1
ATOM 2817 C C . PRO A 1 362 ? -50.928 -21.457 -1.828 1.00 14.44 362 PRO A C 1
ATOM 2818 O O . PRO A 1 362 ? -49.807 -21.895 -1.545 1.00 13.60 362 PRO A O 1
ATOM 2822 N N . VAL A 1 363 ? -51.330 -21.252 -3.080 1.00 12.57 363 VAL A N 1
ATOM 2823 C CA . VAL A 1 363 ? -50.555 -21.741 -4.215 1.00 12.55 363 VAL A CA 1
ATOM 2824 C C . VAL A 1 363 ? -49.124 -21.184 -4.285 1.00 10.85 363 VAL A C 1
ATOM 2825 O O . VAL A 1 363 ? -48.207 -21.923 -4.634 1.00 13.53 363 VAL A O 1
ATOM 2829 N N . GLN A 1 364 ? -48.915 -19.914 -3.938 1.00 12.90 364 GLN A N 1
ATOM 2830 C CA . GLN A 1 364 ? -47.569 -19.335 -4.070 1.00 11.82 364 GLN A CA 1
ATOM 2831 C C . GLN A 1 364 ? -46.595 -19.929 -3.063 1.00 12.79 364 GLN A C 1
ATOM 2832 O O . GLN A 1 364 ? -45.381 -19.782 -3.207 1.00 10.06 364 GLN A O 1
ATOM 2838 N N . TYR A 1 365 ? -47.128 -20.584 -2.032 1.00 12.13 365 TYR A N 1
ATOM 2839 C CA . TYR A 1 365 ? -46.279 -21.207 -1.013 1.00 9.85 365 TYR A CA 1
ATOM 2840 C C . TYR A 1 365 ? -46.260 -22.732 -1.114 1.00 12.06 365 TYR A C 1
ATOM 2841 O O . TYR A 1 365 ? -45.375 -23.390 -0.572 1.00 12.08 365 TYR A O 1
ATOM 2850 N N . LYS A 1 366 ? -47.227 -23.292 -1.830 1.00 12.59 366 LYS A N 1
ATOM 2851 C CA . LYS A 1 366 ? -47.364 -24.738 -1.887 1.00 11.78 366 LYS A CA 1
ATOM 2852 C C . LYS A 1 366 ? -46.633 -25.373 -3.055 1.00 12.61 366 LYS A C 1
ATOM 2853 O O . LYS A 1 366 ? -46.170 -26.505 -2.957 1.00 13.23 366 LYS A O 1
ATOM 2859 N N . ASN A 1 367 ? -46.533 -24.647 -4.163 1.00 12.53 367 ASN A N 1
ATOM 2860 C CA . ASN A 1 367 ? -46.297 -25.316 -5.429 1.00 13.79 367 ASN A CA 1
ATOM 2861 C C . ASN A 1 367 ? -44.912 -25.174 -6.059 1.00 12.87 367 ASN A C 1
ATOM 2862 O O . ASN A 1 367 ? -44.765 -25.340 -7.266 1.00 16.59 367 ASN A O 1
ATOM 2867 N N . ALA A 1 368 ? -43.886 -24.900 -5.258 1.00 12.55 368 ALA A N 1
ATOM 2868 C CA . ALA A 1 368 ? -42.533 -24.894 -5.814 1.00 11.92 368 ALA A CA 1
ATOM 2869 C C . ALA A 1 368 ? -42.144 -26.276 -6.329 1.00 15.25 368 ALA A C 1
ATOM 2870 O O . ALA A 1 368 ? -42.457 -27.302 -5.707 1.00 14.69 368 ALA A O 1
ATOM 2872 N N . THR A 1 369 ? -41.466 -26.291 -7.471 1.00 12.72 369 THR A N 1
ATOM 2873 C CA . THR A 1 369 ? -40.832 -27.497 -7.987 1.00 12.05 369 THR A CA 1
ATOM 2874 C C . THR A 1 369 ? -39.353 -27.230 -8.199 1.00 15.25 369 THR A C 1
ATOM 2875 O O . THR A 1 369 ? -38.842 -26.195 -7.788 1.00 11.63 369 THR A O 1
ATOM 2879 N N . GLY A 1 370 ? -38.662 -28.172 -8.828 1.00 15.11 370 GLY A N 1
ATOM 2880 C CA . GLY A 1 370 ? -37.268 -27.971 -9.173 1.00 14.64 370 GLY A CA 1
ATOM 2881 C C . GLY A 1 370 ? -37.080 -27.026 -10.345 1.00 14.23 370 GLY A C 1
ATOM 2882 O O . GLY A 1 370 ? -35.946 -26.671 -10.675 1.00 17.87 370 GLY A O 1
ATOM 2883 N N . LYS A 1 371 ? -38.178 -26.628 -10.988 1.00 12.67 371 LYS A N 1
ATOM 2884 C CA . LYS A 1 371 ? -38.102 -25.666 -12.083 1.00 14.05 371 LYS A CA 1
ATOM 2885 C C . LYS A 1 371 ? -38.205 -24.248 -11.536 1.00 12.72 371 LYS A C 1
ATOM 2886 O O . LYS A 1 371 ? -39.106 -23.928 -10.761 1.00 14.28 371 LYS A O 1
ATOM 2892 N N . PHE A 1 372 ? -37.256 -23.406 -11.925 1.00 11.95 372 PHE A N 1
ATOM 2893 C CA . PHE A 1 372 ? -37.233 -22.013 -11.499 1.00 11.23 372 PHE A CA 1
ATOM 2894 C C . PHE A 1 372 ? -38.508 -21.285 -11.934 1.00 11.07 372 PHE A C 1
ATOM 2895 O O . PHE A 1 372 ? -38.834 -21.247 -13.117 1.00 13.87 372 PHE A O 1
ATOM 2903 N N . ASP A 1 373 ? -39.227 -20.727 -10.966 1.00 9.31 373 ASP A N 1
ATOM 2904 C CA . ASP A 1 373 ? -40.507 -20.069 -11.230 1.00 10.83 373 ASP A CA 1
ATOM 2905 C C . ASP A 1 373 ? -40.691 -18.884 -10.303 1.00 12.39 373 ASP A C 1
ATOM 2906 O O . ASP A 1 373 ? -40.928 -19.056 -9.107 1.00 11.74 373 ASP A O 1
ATOM 2911 N N . LEU A 1 374 ? -40.594 -17.680 -10.862 1.00 12.38 374 LEU A N 1
ATOM 2912 C CA . LEU A 1 374 ? -40.613 -16.474 -10.041 1.00 11.31 374 LEU A CA 1
ATOM 2913 C C . LEU A 1 374 ? -42.023 -16.091 -9.599 1.00 11.42 374 LEU A C 1
ATOM 2914 O O . LEU A 1 374 ? -42.206 -15.134 -8.862 1.00 11.76 374 LEU A O 1
ATOM 2919 N N . ASN A 1 375 ? -43.016 -16.867 -10.023 1.00 13.57 375 ASN A N 1
ATOM 2920 C CA . ASN A 1 375 ? -44.369 -16.721 -9.486 1.00 13.88 375 ASN A CA 1
ATOM 2921 C C . ASN A 1 375 ? -44.510 -17.453 -8.167 1.00 13.16 375 ASN A C 1
ATOM 2922 O O . ASN A 1 375 ? -45.490 -17.289 -7.452 1.00 13.28 375 ASN A O 1
ATOM 2927 N N . ASN A 1 376 ? -43.504 -18.254 -7.850 1.00 11.19 376 ASN A N 1
ATOM 2928 C CA . ASN A 1 376 ? -43.474 -18.987 -6.599 1.00 11.17 376 ASN A CA 1
ATOM 2929 C C . ASN A 1 376 ? -42.634 -18.257 -5.557 1.00 12.51 376 ASN A C 1
ATOM 2930 O O . ASN A 1 376 ? -41.598 -17.689 -5.885 1.00 13.90 376 ASN A O 1
ATOM 2935 N N . MET A 1 377 ? -43.080 -18.271 -4.304 1.00 9.81 377 MET A N 1
ATOM 2936 C CA . MET A 1 377 ? -42.416 -17.480 -3.268 1.00 11.24 377 MET A CA 1
ATOM 2937 C C . MET A 1 377 ? -41.055 -18.032 -2.845 1.00 12.19 377 MET A C 1
ATOM 2938 O O . MET A 1 377 ? -40.222 -17.259 -2.381 1.00 12.54 377 MET A O 1
ATOM 2943 N N . TYR A 1 378 ? -40.800 -19.332 -3.005 1.00 9.67 378 TYR A N 1
ATOM 2944 C CA . TYR A 1 378 ? -39.460 -19.836 -2.704 1.00 9.83 378 TYR A CA 1
ATOM 2945 C C . TYR A 1 378 ? -38.455 -19.193 -3.676 1.00 11.39 378 TYR A C 1
ATOM 2946 O O . TYR A 1 378 ? -37.492 -18.537 -3.255 1.00 10.11 378 TYR A O 1
ATOM 2955 N N . TRP A 1 379 ? -38.700 -19.339 -4.973 1.00 10.14 379 TRP A N 1
ATOM 2956 C CA . TRP A 1 379 ? -37.755 -18.839 -5.956 1.00 10.34 379 TRP A CA 1
ATOM 2957 C C . TRP A 1 379 ? -37.682 -17.315 -5.934 1.00 11.84 379 TRP A C 1
ATOM 2958 O O . TRP A 1 379 ? -36.599 -16.750 -6.089 1.00 11.45 379 TRP A O 1
ATOM 2969 N N . LEU A 1 380 ? -38.816 -16.652 -5.719 1.00 10.34 380 LEU A N 1
ATOM 2970 C CA . LEU A 1 380 ? -38.824 -15.188 -5.703 1.00 10.97 380 LEU A CA 1
ATOM 2971 C C . LEU A 1 380 ? -38.017 -14.655 -4.521 1.00 12.37 380 LEU A C 1
ATOM 2972 O O . LEU A 1 380 ? -37.224 -13.726 -4.669 1.00 10.70 380 LEU A O 1
ATOM 2977 N N . SER A 1 381 ? -38.200 -15.261 -3.353 1.00 10.76 381 SER A N 1
ATOM 2978 C CA . SER A 1 381 ? -37.491 -14.815 -2.156 1.00 8.89 381 SER A CA 1
ATOM 2979 C C . SER A 1 381 ? -35.984 -15.043 -2.265 1.00 10.71 381 SER A C 1
ATOM 2980 O O . SER A 1 381 ? -35.199 -14.184 -1.868 1.00 10.85 381 SER A O 1
ATOM 2983 N N . CYS A 1 382 ? -35.581 -16.192 -2.804 1.00 11.18 382 CYS A N 1
ATOM 2984 C CA . CYS A 1 382 ? -34.150 -16.481 -2.970 1.00 10.75 382 CYS A CA 1
ATOM 2985 C C . CYS A 1 382 ? -33.502 -15.484 -3.923 1.00 9.22 382 CYS A C 1
ATOM 2986 O O . CYS A 1 382 ? -32.390 -14.994 -3.674 1.00 12.09 382 CYS A O 1
ATOM 2989 N N . THR A 1 383 ? -34.202 -15.182 -5.007 1.00 9.53 383 THR A N 1
ATOM 2990 C CA . THR A 1 383 ? -33.697 -14.246 -6.004 1.00 9.52 383 THR A CA 1
ATOM 2991 C C . THR A 1 383 ? -33.494 -12.871 -5.360 1.00 8.73 383 THR A C 1
ATOM 2992 O O . THR A 1 383 ? -32.464 -12.222 -5.576 1.00 9.43 383 THR A O 1
ATOM 2996 N N . THR A 1 384 ? -34.464 -12.444 -4.554 1.00 9.98 384 THR A N 1
ATOM 2997 C CA . THR A 1 384 ? -34.382 -11.152 -3.879 1.00 10.16 384 THR A CA 1
ATOM 2998 C C . THR A 1 384 ? -33.174 -11.079 -2.954 1.00 10.21 384 THR A C 1
ATOM 2999 O O . THR A 1 384 ? -32.406 -10.113 -2.991 1.00 9.64 384 THR A O 1
ATOM 3003 N N . ALA A 1 385 ? -32.980 -12.107 -2.137 1.00 10.09 385 ALA A N 1
ATOM 3004 C CA . ALA A 1 385 ? -31.861 -12.099 -1.197 1.00 9.45 385 ALA A CA 1
ATOM 3005 C C . ALA A 1 385 ? -30.493 -12.168 -1.890 1.00 8.91 385 ALA A C 1
ATOM 3006 O O . ALA A 1 385 ? -29.523 -11.561 -1.413 1.00 10.35 385 ALA A O 1
ATOM 3008 N N . LEU A 1 386 ? -30.401 -12.897 -3.001 1.00 8.55 386 LEU A N 1
ATOM 3009 C CA . LEU A 1 386 ? -29.148 -12.943 -3.757 1.00 8.78 386 LEU A CA 1
ATOM 3010 C C . LEU A 1 386 ? -28.803 -11.557 -4.290 1.00 9.45 386 LEU A C 1
ATOM 3011 O O . LEU A 1 386 ? -27.668 -11.088 -4.130 1.00 9.47 386 LEU A O 1
ATOM 3016 N N . LEU A 1 387 ? -29.780 -10.887 -4.893 1.00 8.44 387 LEU A N 1
ATOM 3017 C CA . LEU A 1 387 ? -29.515 -9.539 -5.387 1.00 9.02 387 LEU A CA 1
ATOM 3018 C C . LEU A 1 387 ? -29.123 -8.622 -4.234 1.00 10.07 387 LEU A C 1
ATOM 3019 O O . LEU A 1 387 ? -28.171 -7.845 -4.342 1.00 9.60 387 LEU A O 1
ATOM 3024 N N . GLY A 1 388 ? -29.851 -8.717 -3.123 1.00 9.47 388 GLY A N 1
ATOM 3025 C CA . GLY A 1 388 ? -29.571 -7.871 -1.971 1.00 9.15 388 GLY A CA 1
ATOM 3026 C C . GLY A 1 388 ? -28.160 -8.048 -1.447 1.00 9.79 388 GLY A C 1
ATOM 3027 O O . GLY A 1 388 ? -27.511 -7.079 -1.036 1.00 9.48 388 GLY A O 1
ATOM 3028 N N . ASP A 1 389 ? -27.695 -9.296 -1.460 1.00 9.28 389 ASP A N 1
ATOM 3029 C CA . ASP A 1 389 ? -26.347 -9.660 -1.020 1.00 9.28 389 ASP A CA 1
ATOM 3030 C C . ASP A 1 389 ? -25.231 -8.982 -1.831 1.00 10.18 389 ASP A C 1
ATOM 3031 O O . ASP A 1 389 ? -24.118 -8.786 -1.332 1.00 10.23 389 ASP A O 1
ATOM 3036 N N . THR A 1 390 ? -25.512 -8.636 -3.081 1.00 8.62 390 THR A N 1
ATOM 3037 C CA . THR A 1 390 ? -24.472 -8.055 -3.930 1.00 9.41 390 THR A CA 1
ATOM 3038 C C . THR A 1 390 ? -24.133 -6.621 -3.543 1.00 11.55 390 THR A C 1
ATOM 3039 O O . THR A 1 390 ? -23.045 -6.134 -3.861 1.00 12.91 390 THR A O 1
ATOM 3043 N N . ASP A 1 391 ? -25.045 -5.952 -2.845 1.00 9.36 391 ASP A N 1
ATOM 3044 C CA . ASP A 1 391 ? -24.771 -4.589 -2.366 1.00 10.10 391 ASP A CA 1
ATOM 3045 C C . ASP A 1 391 ? -25.725 -4.244 -1.229 1.00 10.47 391 ASP A C 1
ATOM 3046 O O . ASP A 1 391 ? -26.657 -3.451 -1.389 1.00 9.95 391 ASP A O 1
ATOM 3051 N N . TYR A 1 392 ? -25.484 -4.858 -0.080 1.00 8.08 392 TYR A N 1
ATOM 3052 C CA . TYR A 1 392 ? -26.425 -4.798 1.023 1.00 8.65 392 TYR A CA 1
ATOM 3053 C C . TYR A 1 392 ? -26.726 -3.378 1.458 1.00 9.77 392 TYR A C 1
ATOM 3054 O O . TYR A 1 392 ? -27.885 -3.012 1.622 1.00 10.91 392 TYR A O 1
ATOM 3063 N N . ASP A 1 393 ? -25.692 -2.560 1.631 1.00 8.88 393 ASP A N 1
ATOM 3064 C CA . ASP A 1 393 ? -25.936 -1.195 2.091 1.00 9.60 393 ASP A CA 1
ATOM 3065 C C . ASP A 1 393 ? -26.766 -0.375 1.098 1.00 9.78 393 ASP A C 1
ATOM 3066 O O . ASP A 1 393 ? -27.452 0.564 1.495 1.00 9.95 393 ASP A O 1
ATOM 3071 N N . PHE A 1 394 ? -26.693 -0.732 -0.184 1.00 9.06 394 PHE A N 1
ATOM 3072 C CA . PHE A 1 394 ? -27.459 -0.053 -1.225 1.00 9.23 394 PHE A CA 1
ATOM 3073 C C . PHE A 1 394 ? -28.945 -0.439 -1.166 1.00 9.25 394 PHE A C 1
ATOM 3074 O O . PHE A 1 394 ? -29.827 0.392 -1.410 1.00 10.34 394 PHE A O 1
ATOM 3082 N N . TYR A 1 395 ? -29.224 -1.690 -0.815 1.00 9.21 395 TYR A N 1
ATOM 3083 C CA . TYR A 1 395 ? -30.596 -2.189 -0.851 1.00 8.67 395 TYR A CA 1
ATOM 3084 C C . TYR A 1 395 ? -31.304 -2.225 0.510 1.00 9.66 395 TYR A C 1
ATOM 3085 O O . TYR A 1 395 ? -32.512 -2.487 0.567 1.00 10.04 395 TYR A O 1
ATOM 3094 N N . VAL A 1 396 ? -30.573 -1.978 1.594 1.00 9.88 396 VAL A N 1
ATOM 3095 C CA . VAL A 1 396 ? -31.133 -2.240 2.921 1.00 8.43 396 VAL A CA 1
ATOM 3096 C C . VAL A 1 396 ? -32.285 -1.280 3.286 1.00 9.39 396 VAL A C 1
ATOM 3097 O O . VAL A 1 396 ? -33.195 -1.643 4.032 1.00 9.98 396 VAL A O 1
ATOM 3101 N N . ASP A 1 397 ? -32.287 -0.064 2.752 1.00 9.06 397 ASP A N 1
ATOM 3102 C CA . ASP A 1 397 ? -33.375 0.855 3.107 1.00 10.20 397 ASP A CA 1
ATOM 3103 C C . ASP A 1 397 ? -34.693 0.404 2.474 1.00 10.56 397 ASP A C 1
ATOM 3104 O O . ASP A 1 397 ? -35.747 0.483 3.099 1.00 12.04 397 ASP A O 1
ATOM 3109 N N . MET A 1 398 ? -34.638 -0.062 1.230 1.00 9.64 398 MET A N 1
ATOM 3110 C CA . MET A 1 398 ? -35.831 -0.635 0.611 1.00 9.91 398 MET A CA 1
ATOM 3111 C C . MET A 1 398 ? -36.286 -1.870 1.377 1.00 11.61 398 MET A C 1
ATOM 3112 O O . MET A 1 398 ? -37.487 -2.074 1.593 1.00 10.46 398 MET A O 1
ATOM 3117 N N . ARG A 1 399 ? -35.322 -2.676 1.798 1.00 10.02 399 ARG A N 1
ATOM 3118 C CA . ARG A 1 399 ? -35.602 -3.873 2.590 1.00 9.15 399 ARG A CA 1
ATOM 3119 C C . ARG A 1 399 ? -36.362 -3.500 3.865 1.00 11.15 399 ARG A C 1
ATOM 3120 O O . ARG A 1 399 ? -37.402 -4.092 4.184 1.00 11.66 399 ARG A O 1
ATOM 3128 N N . ASN A 1 400 ? -35.839 -2.523 4.596 1.00 10.23 400 ASN A N 1
ATOM 3129 C CA . ASN A 1 400 ? -36.444 -2.115 5.855 1.00 12.40 400 ASN A CA 1
ATOM 3130 C C . ASN A 1 400 ? -37.848 -1.576 5.649 1.00 12.23 400 ASN A C 1
ATOM 3131 O O . ASN A 1 400 ? -38.745 -1.885 6.439 1.00 13.12 400 ASN A O 1
ATOM 3136 N N . ASP A 1 401 ? -38.040 -0.782 4.591 1.00 9.46 401 ASP A N 1
ATOM 3137 C CA . ASP A 1 401 ? -39.365 -0.234 4.296 1.00 11.04 401 ASP A CA 1
ATOM 3138 C C . ASP A 1 401 ? -40.358 -1.364 4.056 1.00 11.76 401 ASP A C 1
ATOM 3139 O O . ASP A 1 401 ? -41.480 -1.364 4.581 1.00 13.32 401 ASP A O 1
ATOM 3144 N N . TYR A 1 402 ? -39.925 -2.317 3.245 1.00 10.76 402 TYR A N 1
ATOM 3145 C CA . TYR A 1 402 ? -40.735 -3.482 2.898 1.00 10.27 402 TYR A CA 1
ATOM 3146 C C . TYR A 1 402 ? -41.099 -4.309 4.124 1.00 11.89 402 TYR A C 1
ATOM 3147 O O . TYR A 1 402 ? -42.244 -4.756 4.250 1.00 13.53 402 TYR A O 1
ATOM 3156 N N . GLU A 1 403 ? -40.150 -4.502 5.040 1.00 10.17 403 GLU A N 1
ATOM 3157 C CA . GLU A 1 403 ? -40.449 -5.308 6.229 1.00 9.45 403 GLU A CA 1
ATOM 3158 C C . GLU A 1 403 ? -41.585 -4.693 7.047 1.00 12.43 403 GLU A C 1
ATOM 3159 O O . GLU A 1 403 ? -42.513 -5.390 7.451 1.00 13.10 403 GLU A O 1
ATOM 3165 N N . LEU A 1 404 ? -41.513 -3.388 7.289 1.00 11.41 404 LEU A N 1
ATOM 3166 C CA . LEU A 1 404 ? -42.541 -2.715 8.074 1.00 10.96 404 LEU A CA 1
ATOM 3167 C C . LEU A 1 404 ? -43.892 -2.739 7.365 1.00 12.70 404 LEU A C 1
ATOM 3168 O O . LEU A 1 404 ? -44.927 -3.041 7.968 1.00 12.96 404 LEU A O 1
ATOM 3173 N N . ASP A 1 405 ? -43.863 -2.425 6.077 1.00 10.87 405 ASP A N 1
ATOM 3174 C CA . ASP A 1 405 ? -45.069 -2.353 5.261 1.00 12.94 405 ASP A CA 1
ATOM 3175 C C . ASP A 1 405 ? -45.767 -3.716 5.186 1.00 12.89 405 ASP A C 1
ATOM 3176 O O . ASP A 1 405 ? -46.983 -3.819 5.352 1.00 13.53 405 ASP A O 1
ATOM 3181 N N . ALA A 1 406 ? -44.980 -4.762 4.960 1.00 11.83 406 ALA A N 1
ATOM 3182 C CA . ALA A 1 406 ? -45.530 -6.109 4.802 1.00 11.57 406 ALA A CA 1
ATOM 3183 C C . ALA A 1 406 ? -46.080 -6.648 6.123 1.00 12.82 406 ALA A C 1
ATOM 3184 O O . ALA A 1 406 ? -47.209 -7.138 6.170 1.00 13.06 406 ALA A O 1
ATOM 3186 N N . MET A 1 407 ? -45.305 -6.535 7.199 1.00 11.79 407 MET A N 1
ATOM 3187 C CA . MET A 1 407 ? -45.750 -7.045 8.495 1.00 11.15 407 MET A CA 1
ATOM 3188 C C . MET A 1 407 ? -46.989 -6.304 8.980 1.00 13.41 407 MET A C 1
ATOM 3189 O O . MET A 1 407 ? -47.837 -6.888 9.648 1.00 13.77 407 MET A O 1
ATOM 3194 N N . SER A 1 408 ? -47.065 -5.010 8.680 1.00 11.29 408 SER A N 1
ATOM 3195 C CA . SER A 1 408 ? -48.241 -4.219 9.028 1.00 10.74 408 SER A CA 1
ATOM 3196 C C . SER A 1 408 ? -49.474 -4.758 8.313 1.00 12.81 408 SER A C 1
ATOM 3197 O O . SER A 1 408 ? -50.536 -4.909 8.917 1.00 13.84 408 SER A O 1
ATOM 3200 N N . ALA A 1 409 ? -49.326 -5.047 7.024 1.00 11.30 409 ALA A N 1
ATOM 3201 C CA . ALA A 1 409 ? -50.412 -5.595 6.221 1.00 12.10 409 ALA A CA 1
ATOM 3202 C C . ALA A 1 409 ? -50.846 -6.975 6.722 1.00 13.61 409 ALA A C 1
ATOM 3203 O O . ALA A 1 409 ? -52.048 -7.269 6.762 1.00 13.76 409 ALA A O 1
ATOM 3205 N N . TYR A 1 410 ? -49.879 -7.821 7.083 1.00 11.82 410 TYR A N 1
ATOM 3206 C CA . TYR A 1 410 ? -50.212 -9.155 7.593 1.00 12.66 410 TYR A CA 1
ATOM 3207 C C . TYR A 1 410 ? -50.997 -9.027 8.895 1.00 12.91 410 TYR A C 1
ATOM 3208 O O . TYR A 1 410 ? -51.975 -9.739 9.101 1.00 15.42 410 TYR A O 1
ATOM 3217 N N . ARG A 1 411 ? -50.572 -8.126 9.781 1.00 11.47 411 ARG A N 1
ATOM 3218 C CA . ARG A 1 411 ? -51.231 -8.030 11.083 1.00 12.92 411 ARG A CA 1
ATOM 3219 C C . ARG A 1 411 ? -52.635 -7.449 10.951 1.00 13.74 411 ARG A C 1
ATOM 3220 O O . ARG A 1 411 ? -53.526 -7.829 11.700 1.00 14.81 411 ARG A O 1
ATOM 3228 N N . LYS A 1 412 ? -52.838 -6.546 9.992 1.00 13.36 412 LYS A N 1
ATOM 3229 C CA . LYS A 1 412 ? -54.173 -6.008 9.733 1.00 13.43 412 LYS A CA 1
ATOM 3230 C C . LYS A 1 412 ? -55.104 -7.153 9.317 1.00 15.70 412 LYS A C 1
ATOM 3231 O O . LYS A 1 412 ? -56.215 -7.280 9.834 1.00 16.92 412 LYS A O 1
ATOM 3237 N N . ILE A 1 413 ? -54.634 -8.004 8.412 1.00 14.13 413 ILE A N 1
ATOM 3238 C CA . ILE A 1 413 ? -55.432 -9.146 7.973 1.00 15.70 413 ILE A CA 1
ATOM 3239 C C . ILE A 1 413 ? -55.698 -10.111 9.128 1.00 15.74 413 ILE A C 1
ATOM 3240 O O . ILE A 1 413 ? -56.832 -10.575 9.297 1.00 14.75 413 ILE A O 1
ATOM 3245 N N . GLN A 1 414 ? -54.668 -10.409 9.916 1.00 13.65 414 GLN A N 1
ATOM 3246 C CA . GLN A 1 414 ? -54.835 -11.287 11.077 1.00 15.30 414 GLN A CA 1
ATOM 3247 C C . GLN A 1 414 ? -55.834 -10.691 12.064 1.00 15.28 414 GLN A C 1
ATOM 3248 O O . GLN A 1 414 ? -56.729 -11.392 12.549 1.00 15.88 414 GLN A O 1
ATOM 3254 N N . ASN A 1 415 ? -55.679 -9.405 12.371 1.00 14.68 415 ASN A N 1
ATOM 3255 C CA . ASN A 1 415 ? -56.586 -8.751 13.305 1.00 16.59 415 ASN A CA 1
ATOM 3256 C C . ASN A 1 415 ? -58.028 -8.737 12.803 1.00 17.84 415 ASN A C 1
ATOM 3257 O O . ASN A 1 415 ? -58.944 -9.002 13.575 1.00 18.16 415 ASN A O 1
ATOM 3262 N N . ASP A 1 416 ? -58.225 -8.451 11.516 1.00 16.67 416 ASP A N 1
ATOM 3263 C CA . ASP A 1 416 ? -59.569 -8.444 10.933 1.00 18.06 416 ASP A CA 1
ATOM 3264 C C . ASP A 1 416 ? -60.184 -9.840 10.945 1.00 19.26 416 ASP A C 1
ATOM 3265 O O . ASP A 1 416 ? -61.370 -10.004 11.242 1.00 17.85 416 ASP A O 1
ATOM 3270 N N . THR A 1 417 ? -59.367 -10.836 10.614 1.00 13.62 417 THR A N 1
ATOM 3271 C CA . THR A 1 417 ? -59.823 -12.226 10.532 1.00 14.41 417 THR A CA 1
ATOM 3272 C C . THR A 1 417 ? -60.201 -12.755 11.915 1.00 19.47 417 THR A C 1
ATOM 3273 O O . THR A 1 417 ? -61.245 -13.394 12.078 1.00 17.63 417 THR A O 1
ATOM 3277 N N . ASP A 1 418 ? -59.351 -12.476 12.903 1.00 13.26 418 ASP A N 1
ATOM 3278 C CA . ASP A 1 418 ? -59.600 -12.848 14.297 1.00 16.62 418 ASP A CA 1
ATOM 3279 C C . ASP A 1 418 ? -60.899 -12.237 14.805 1.00 20.37 418 ASP A C 1
ATOM 3280 O O . ASP A 1 418 ? -61.655 -12.866 15.549 1.00 18.01 418 ASP A O 1
ATOM 3285 N N . ALA A 1 419 ? -61.137 -10.987 14.424 1.00 19.34 419 ALA A N 1
ATOM 3286 C CA . ALA A 1 419 ? -62.267 -10.228 14.957 1.00 20.14 419 ALA A CA 1
ATOM 3287 C C . ALA A 1 419 ? -63.625 -10.764 14.507 1.00 24.18 419 ALA A C 1
ATOM 3288 O O . ALA A 1 419 ? -64.636 -10.542 15.175 1.00 25.39 419 ALA A O 1
ATOM 3290 N N . ASP A 1 420 ? -63.638 -11.464 13.379 1.00 18.56 420 ASP A N 1
ATOM 3291 C CA . ASP A 1 420 ? -64.878 -11.923 12.758 1.00 22.24 420 ASP A CA 1
ATOM 3292 C C . ASP A 1 420 ? -65.049 -13.447 12.809 1.00 21.69 420 ASP A C 1
ATOM 3293 O O . ASP A 1 420 ? -65.846 -14.016 12.063 1.00 24.20 420 ASP A O 1
ATOM 3298 N N . ILE A 1 421 ? -64.317 -14.108 13.702 1.00 21.87 421 ILE A N 1
ATOM 3299 C CA . ILE A 1 421 ? -64.313 -15.571 13.738 1.00 22.29 421 ILE A CA 1
ATOM 3300 C C . ILE A 1 421 ? -65.618 -16.178 14.273 1.00 24.22 421 ILE A C 1
ATOM 3301 O O . ILE A 1 421 ? -66.035 -17.247 13.825 1.00 24.49 421 ILE A O 1
ATOM 3306 N N . SER A 1 422 ? -66.278 -15.492 15.203 1.00 26.20 422 SER A N 1
ATOM 3307 C CA . SER A 1 422 ? -67.463 -16.060 15.846 1.00 30.70 422 SER A CA 1
ATOM 3308 C C . SER A 1 422 ? -68.605 -16.218 14.845 1.00 29.95 422 SER A C 1
ATOM 3309 O O . SER A 1 422 ? -68.901 -15.301 14.075 1.00 33.20 422 SER A O 1
ATOM 3312 N N . GLY A 1 423 ? -69.211 -17.402 14.829 1.00 33.85 423 GLY A N 1
ATOM 3313 C CA . GLY A 1 423 ? -70.361 -17.660 13.983 1.00 38.83 423 GLY A CA 1
ATOM 3314 C C . GLY A 1 423 ? -70.043 -18.157 12.584 1.00 40.83 423 GLY A C 1
ATOM 3315 O O . GLY A 1 423 ? -70.947 -18.396 11.783 1.00 42.91 423 GLY A O 1
ATOM 3316 N N . GLN A 1 424 ? -68.760 -18.303 12.275 1.00 35.34 424 GLN A N 1
ATOM 3317 C CA . GLN A 1 424 ? -68.363 -18.817 10.970 1.00 30.31 424 GLN A CA 1
ATOM 3318 C C . GLN A 1 424 ? -68.789 -20.276 10.791 1.00 31.24 424 GLN A C 1
ATOM 3319 O O . GLN A 1 424 ? -68.436 -21.136 11.600 1.00 34.44 424 GLN A O 1
ATOM 3325 N N . LYS A 1 425 ? -69.552 -20.542 9.731 1.00 33.31 425 LYS A N 1
ATOM 3326 C CA . LYS A 1 425 ? -70.083 -21.880 9.471 1.00 36.42 425 LYS A CA 1
ATOM 3327 C C . LYS A 1 425 ? -69.018 -22.876 9.043 1.00 36.34 425 LYS A C 1
ATOM 3328 O O . LYS A 1 425 ? -69.083 -24.052 9.394 1.00 34.19 425 LYS A O 1
ATOM 3334 N N . ASP A 1 426 ? -68.052 -22.404 8.265 1.00 29.07 426 ASP A N 1
ATOM 3335 C CA . ASP A 1 426 ? -66.960 -23.251 7.803 1.00 27.49 426 ASP A CA 1
ATOM 3336 C C . ASP A 1 426 ? -65.642 -22.585 8.145 1.00 23.76 426 ASP A C 1
ATOM 3337 O O . ASP A 1 426 ? -65.166 -21.740 7.395 1.00 25.31 426 ASP A O 1
ATOM 3342 N N . ILE A 1 427 ? -65.083 -22.941 9.295 1.00 27.46 427 ILE A N 1
ATOM 3343 C CA . ILE A 1 427 ? -63.876 -22.295 9.789 1.00 22.65 427 ILE A CA 1
ATOM 3344 C C . ILE A 1 427 ? -62.703 -22.489 8.840 1.00 23.10 427 ILE A C 1
ATOM 3345 O O . ILE A 1 427 ? -62.002 -21.531 8.514 1.00 20.47 427 ILE A O 1
ATOM 3350 N N . GLU A 1 428 ? -62.508 -23.720 8.377 1.00 22.92 428 GLU A N 1
ATOM 3351 C CA . GLU A 1 428 ? -61.367 -24.019 7.514 1.00 23.94 428 GLU A CA 1
ATOM 3352 C C . GLU A 1 428 ? -61.450 -23.220 6.222 1.00 24.22 428 GLU A C 1
ATOM 3353 O O . GLU A 1 428 ? -60.439 -22.701 5.743 1.00 21.13 428 GLU A O 1
ATOM 3359 N N . LYS A 1 429 ? -62.657 -23.075 5.684 1.00 19.53 429 LYS A N 1
ATOM 3360 C CA . LYS A 1 429 ? -62.851 -22.286 4.477 1.00 23.73 429 LYS A CA 1
ATOM 3361 C C . LYS A 1 429 ? -62.589 -20.805 4.740 1.00 19.76 429 LYS A C 1
ATOM 3362 O O . LYS A 1 429 ? -61.972 -20.121 3.929 1.00 20.76 429 LYS A O 1
ATOM 3368 N N . TYR A 1 430 ? -63.029 -20.335 5.902 1.00 18.41 430 TYR A N 1
ATOM 3369 C CA . TYR A 1 430 ? -62.830 -18.952 6.326 1.00 16.77 430 TYR A CA 1
ATOM 3370 C C . TYR A 1 430 ? -61.346 -18.651 6.478 1.00 16.90 430 TYR A C 1
ATOM 3371 O O . TYR A 1 430 ? -60.854 -17.615 6.031 1.00 16.39 430 TYR A O 1
ATOM 3380 N N . LEU A 1 431 ? -60.635 -19.569 7.112 1.00 15.24 431 LEU A N 1
ATOM 3381 C CA . LEU A 1 431 ? -59.210 -19.362 7.361 1.00 16.07 431 LEU A CA 1
ATOM 3382 C C . LEU A 1 431 ? -58.374 -19.605 6.107 1.00 14.33 431 LEU A C 1
ATOM 3383 O O . LEU A 1 431 ? -57.313 -18.998 5.938 1.00 14.76 431 LEU A O 1
ATOM 3388 N N . GLU A 1 432 ? -58.839 -20.476 5.217 1.00 15.78 432 GLU A N 1
ATOM 3389 C CA . GLU A 1 432 ? -58.146 -20.647 3.943 1.00 14.60 432 GLU A CA 1
ATOM 3390 C C . GLU A 1 432 ? -58.237 -19.372 3.123 1.00 16.20 432 GLU A C 1
ATOM 3391 O O . GLU A 1 432 ? -57.281 -18.989 2.448 1.00 16.20 432 GLU A O 1
ATOM 3397 N N . ASN A 1 433 ? -59.376 -18.696 3.204 1.00 14.00 433 ASN A N 1
ATOM 3398 C CA . ASN A 1 433 ? -59.514 -17.423 2.511 1.00 16.35 433 ASN A CA 1
ATOM 3399 C C . ASN A 1 433 ? -58.569 -16.378 3.102 1.00 16.11 433 ASN A C 1
ATOM 3400 O O . ASN A 1 433 ? -57.977 -15.583 2.364 1.00 15.74 433 ASN A O 1
ATOM 3405 N N . ALA A 1 434 ? -58.437 -16.374 4.428 1.00 17.80 434 ALA A N 1
ATOM 3406 C CA . ALA A 1 434 ? -57.524 -15.451 5.090 1.00 13.41 434 ALA A CA 1
ATOM 3407 C C . ALA A 1 434 ? -56.090 -15.743 4.660 1.00 13.74 434 ALA A C 1
ATOM 3408 O O . ALA A 1 434 ? -55.325 -14.813 4.363 1.00 12.85 434 ALA A O 1
ATOM 3410 N N . ASN A 1 435 ? -55.733 -17.024 4.602 1.00 13.49 435 ASN A N 1
ATOM 3411 C CA . ASN A 1 435 ? -54.382 -17.403 4.189 1.00 13.64 435 ASN A CA 1
ATOM 3412 C C . ASN A 1 435 ? -54.125 -17.034 2.743 1.00 14.08 435 ASN A C 1
ATOM 3413 O O . ASN A 1 435 ? -53.009 -16.656 2.377 1.00 12.57 435 ASN A O 1
ATOM 3418 N N . LYS A 1 436 ? -55.157 -17.145 1.909 1.00 13.03 436 LYS A N 1
ATOM 3419 C CA . LYS A 1 436 ? -55.021 -16.726 0.523 1.00 15.77 436 LYS A CA 1
ATOM 3420 C C . LYS A 1 436 ? -54.747 -15.222 0.453 1.00 13.93 436 LYS A C 1
ATOM 3421 O O . LYS A 1 436 ? -53.876 -14.789 -0.308 1.00 15.12 436 LYS A O 1
ATOM 3427 N N . LYS A 1 437 ? -55.453 -14.424 1.248 1.00 13.27 437 LYS A N 1
ATOM 3428 C CA A LYS A 1 437 ? -55.226 -12.981 1.250 0.56 15.60 437 LYS A CA 1
ATOM 3429 C CA B LYS A 1 437 ? -55.214 -12.985 1.216 0.44 15.61 437 LYS A CA 1
ATOM 3430 C C . LYS A 1 437 ? -53.803 -12.673 1.711 1.00 13.76 437 LYS A C 1
ATOM 3431 O O . LYS A 1 437 ? -53.113 -11.828 1.128 1.00 15.77 437 LYS A O 1
ATOM 3442 N N . LEU A 1 438 ? -53.371 -13.375 2.752 1.00 11.30 438 LEU A N 1
ATOM 3443 C CA . LEU A 1 438 ? -52.016 -13.209 3.275 1.00 11.90 438 LEU A CA 1
ATOM 3444 C C . LEU A 1 438 ? -50.947 -13.522 2.237 1.00 12.25 438 LEU A C 1
ATOM 3445 O O . LEU A 1 438 ? -50.009 -12.739 2.037 1.00 12.55 438 LEU A O 1
ATOM 3450 N N . ALA A 1 439 ? -51.080 -14.667 1.578 1.00 12.83 439 ALA A N 1
ATOM 3451 C CA . ALA A 1 439 ? -50.111 -15.075 0.561 1.00 11.43 439 ALA A CA 1
ATOM 3452 C C . ALA A 1 439 ? -50.129 -14.139 -0.646 1.00 11.58 439 ALA A C 1
ATOM 3453 O O . ALA A 1 439 ? -49.077 -13.855 -1.228 1.00 11.22 439 ALA A O 1
ATOM 3455 N N . ASP A 1 440 ? -51.318 -13.687 -1.042 1.00 13.36 440 ASP A N 1
ATOM 3456 C CA . ASP A 1 440 ? -51.436 -12.768 -2.178 1.00 12.59 440 ASP A CA 1
ATOM 3457 C C . ASP A 1 440 ? -50.678 -11.470 -1.885 1.00 13.65 440 ASP A C 1
ATOM 3458 O O . ASP A 1 440 ? -49.931 -10.966 -2.735 1.00 12.22 440 ASP A O 1
ATOM 3463 N N . VAL A 1 441 ? -50.868 -10.937 -0.682 1.00 12.09 441 VAL A N 1
ATOM 3464 C CA . VAL A 1 441 ? -50.220 -9.676 -0.306 1.00 11.70 441 VAL A CA 1
ATOM 3465 C C . VAL A 1 441 ? -48.729 -9.897 -0.115 1.00 13.84 441 VAL A C 1
ATOM 3466 O O . VAL A 1 441 ? -47.904 -9.069 -0.521 1.00 12.07 441 VAL A O 1
ATOM 3470 N N . ALA A 1 442 ? -48.371 -11.035 0.466 1.00 10.60 442 ALA A N 1
ATOM 3471 C CA . ALA A 1 442 ? -46.955 -11.335 0.630 1.00 12.92 442 ALA A CA 1
ATOM 3472 C C . ALA A 1 442 ? -46.250 -11.383 -0.734 1.00 12.90 442 ALA A C 1
ATOM 3473 O O . ALA A 1 442 ? -45.159 -10.829 -0.909 1.00 11.03 442 ALA A O 1
ATOM 3475 N N . PHE A 1 443 ? -46.879 -12.021 -1.715 1.00 10.01 443 PHE A N 1
ATOM 3476 C CA . PHE A 1 443 ? -46.270 -12.094 -3.035 1.00 10.97 443 PHE A CA 1
ATOM 3477 C C . PHE A 1 443 ? -46.179 -10.714 -3.685 1.00 11.54 443 PHE A C 1
ATOM 3478 O O . PHE A 1 443 ? -45.140 -10.351 -4.248 1.00 12.97 443 PHE A O 1
ATOM 3486 N N . GLU A 1 444 ? -47.260 -9.946 -3.617 1.00 12.42 444 GLU A N 1
ATOM 3487 C CA . GLU A 1 444 ? -47.256 -8.627 -4.248 1.00 11.97 444 GLU A CA 1
ATOM 3488 C C . GLU A 1 444 ? -46.159 -7.749 -3.667 1.00 11.92 444 GLU A C 1
ATOM 3489 O O . GLU A 1 444 ? -45.464 -7.044 -4.404 1.00 11.18 444 GLU A O 1
ATOM 3495 N N . LYS A 1 445 ? -45.988 -7.802 -2.349 1.00 11.86 445 LYS A N 1
ATOM 3496 C CA . LYS A 1 445 ? -44.987 -6.962 -1.702 1.00 10.87 445 LYS A CA 1
ATOM 3497 C C . LYS A 1 445 ? -43.567 -7.474 -1.940 1.00 10.79 445 LYS A C 1
ATOM 3498 O O . LYS A 1 445 ? -42.649 -6.669 -2.113 1.00 12.29 445 LYS A O 1
ATOM 3504 N N . GLN A 1 446 ? -43.382 -8.794 -1.977 1.00 9.67 446 GLN A N 1
ATOM 3505 C CA . GLN A 1 446 ? -42.063 -9.343 -2.298 1.00 11.96 446 GLN A CA 1
ATOM 3506 C C . GLN A 1 446 ? -41.670 -8.945 -3.717 1.00 12.83 446 GLN A C 1
ATOM 3507 O O . GLN A 1 446 ? -40.522 -8.559 -3.994 1.00 10.50 446 GLN A O 1
ATOM 3513 N N . ASN A 1 447 ? -42.635 -9.054 -4.624 1.00 10.69 447 ASN A N 1
ATOM 3514 C CA . ASN A 1 447 ? -42.394 -8.725 -6.018 1.00 9.83 447 ASN A CA 1
ATOM 3515 C C . ASN A 1 447 ? -42.107 -7.240 -6.211 1.00 10.82 447 ASN A C 1
ATOM 3516 O O . ASN A 1 447 ? -41.203 -6.866 -6.959 1.00 11.05 447 ASN A O 1
ATOM 3521 N N . LYS A 1 448 ? -42.861 -6.397 -5.517 1.00 10.75 448 LYS A N 1
ATOM 3522 C CA . LYS A 1 448 ? -42.642 -4.961 -5.608 1.00 11.99 448 LYS A CA 1
ATOM 3523 C C . LYS A 1 448 ? -41.258 -4.602 -5.084 1.00 12.10 448 LYS A C 1
ATOM 3524 O O . LYS A 1 448 ? -40.577 -3.752 -5.654 1.00 13.10 448 LYS A O 1
ATOM 3530 N N . LEU A 1 449 ? -40.850 -5.248 -3.994 1.00 9.35 449 LEU A N 1
ATOM 3531 C CA . LEU A 1 449 ? -39.507 -5.015 -3.450 1.00 9.97 449 LEU A CA 1
ATOM 3532 C C . LEU A 1 449 ? -38.434 -5.374 -4.484 1.00 12.66 449 LEU A C 1
ATOM 3533 O O . LEU A 1 449 ? -37.525 -4.577 -4.756 1.00 11.34 449 LEU A O 1
ATOM 3538 N N . LEU A 1 450 ? -38.533 -6.570 -5.060 1.00 9.83 450 LEU A N 1
ATOM 3539 C CA . LEU A 1 450 ? -37.534 -6.989 -6.038 1.00 8.04 450 LEU A CA 1
ATOM 3540 C C . LEU A 1 450 ? -37.531 -6.025 -7.221 1.00 10.81 450 LEU A C 1
ATOM 3541 O O . LEU A 1 450 ? -36.474 -5.679 -7.741 1.00 9.28 450 LEU A O 1
ATOM 3546 N N . GLY A 1 451 ? -38.720 -5.590 -7.634 1.00 9.31 451 GLY A N 1
ATOM 3547 C CA . GLY A 1 451 ? -38.825 -4.640 -8.727 1.00 9.83 451 GLY A CA 1
ATOM 3548 C C . GLY A 1 451 ? -38.138 -3.326 -8.410 1.00 10.87 451 GLY A C 1
ATOM 3549 O O . GLY A 1 451 ? -37.471 -2.746 -9.270 1.00 11.95 451 GLY A O 1
ATOM 3550 N N . ASP A 1 452 ? -38.325 -2.843 -7.188 1.00 9.63 452 ASP A N 1
ATOM 3551 C CA . ASP A 1 452 ? -37.687 -1.599 -6.765 1.00 10.07 452 ASP A CA 1
ATOM 3552 C C . ASP A 1 452 ? -36.174 -1.777 -6.702 1.00 10.20 452 ASP A C 1
ATOM 3553 O O . ASP A 1 452 ? -35.413 -0.863 -7.042 1.00 10.20 452 ASP A O 1
ATOM 3558 N N . MET A 1 453 ? -35.727 -2.952 -6.264 1.00 9.28 453 MET A N 1
ATOM 3559 C CA . MET A 1 453 ? -34.295 -3.222 -6.219 1.00 9.72 453 MET A CA 1
ATOM 3560 C C . MET A 1 453 ? -33.702 -3.274 -7.623 1.00 9.62 453 MET A C 1
ATOM 3561 O O . MET A 1 453 ? -32.616 -2.744 -7.866 1.00 9.89 453 MET A O 1
ATOM 3566 N N . VAL A 1 454 ? -34.410 -3.909 -8.552 1.00 8.20 454 VAL A N 1
ATOM 3567 C CA . VAL A 1 454 ? -33.898 -4.037 -9.910 1.00 8.66 454 VAL A CA 1
ATOM 3568 C C . VAL A 1 454 ? -33.857 -2.676 -10.592 1.00 11.03 454 VAL A C 1
ATOM 3569 O O . VAL A 1 454 ? -32.896 -2.340 -11.287 1.00 11.70 454 VAL A O 1
ATOM 3573 N N . THR A 1 455 ? -34.878 -1.871 -10.347 1.00 11.80 455 THR A N 1
ATOM 3574 C CA . THR A 1 455 ? -34.948 -0.558 -10.972 1.00 12.32 455 THR A CA 1
ATOM 3575 C C . THR A 1 455 ? -33.832 0.354 -10.469 1.00 13.03 455 THR A C 1
ATOM 3576 O O . THR A 1 455 ? -33.106 0.964 -11.260 1.00 13.85 455 THR A O 1
ATOM 3580 N N . THR A 1 456 ? -33.679 0.431 -9.155 1.00 11.65 456 THR A N 1
ATOM 3581 C CA . THR A 1 456 ? -32.643 1.274 -8.573 1.00 11.79 456 THR A CA 1
ATOM 3582 C C . THR A 1 456 ? -31.247 0.704 -8.816 1.00 12.29 456 THR A C 1
ATOM 3583 O O . THR A 1 456 ? -30.312 1.443 -9.147 1.00 12.44 456 THR A O 1
ATOM 3587 N N . GLY A 1 457 ? -31.112 -0.610 -8.659 1.00 8.93 457 GLY A N 1
ATOM 3588 C CA . GLY A 1 457 ? -29.844 -1.280 -8.873 1.00 12.60 457 GLY A CA 1
ATOM 3589 C C . GLY A 1 457 ? -29.343 -1.121 -10.296 1.00 11.66 457 GLY A C 1
ATOM 3590 O O . GLY A 1 457 ? -28.141 -0.967 -10.522 1.00 10.84 457 GLY A O 1
ATOM 3591 N N . SER A 1 458 ? -30.257 -1.167 -11.263 1.00 10.24 458 SER A N 1
ATOM 3592 C CA . SER A 1 458 ? -29.845 -1.042 -12.660 1.00 9.67 458 SER A CA 1
ATOM 3593 C C . SER A 1 458 ? -29.201 0.325 -12.917 1.00 12.21 458 SER A C 1
ATOM 3594 O O . SER A 1 458 ? -28.280 0.433 -13.713 1.00 12.51 458 SER A O 1
ATOM 3597 N N . ASN A 1 459 ? -29.663 1.357 -12.221 1.00 13.01 459 ASN A N 1
ATOM 3598 C CA . ASN A 1 459 ? -29.032 2.672 -12.338 1.00 15.11 459 ASN A CA 1
ATOM 3599 C C . ASN A 1 459 ? -27.581 2.677 -11.845 1.00 14.90 459 ASN A C 1
ATOM 3600 O O . ASN A 1 459 ? -26.784 3.528 -12.251 1.00 14.89 459 ASN A O 1
ATOM 3605 N N . ASN A 1 460 ? -27.235 1.718 -10.986 1.00 10.60 460 ASN A N 1
ATOM 3606 C CA . ASN A 1 460 ? -25.913 1.681 -10.372 1.00 13.23 460 ASN A CA 1
ATOM 3607 C C . ASN A 1 460 ? -25.041 0.529 -10.884 1.00 12.57 460 ASN A C 1
ATOM 3608 O O . ASN A 1 460 ? -24.077 0.140 -10.237 1.00 13.42 460 ASN A O 1
ATOM 3613 N N . MET A 1 461 ? -25.378 -0.025 -12.045 1.00 12.17 461 MET A N 1
ATOM 3614 C CA . MET A 1 461 ? -24.579 -1.109 -12.617 1.00 10.49 461 MET A CA 1
ATOM 3615 C C . MET A 1 461 ? -23.162 -0.657 -12.966 1.00 11.31 461 MET A C 1
ATOM 3616 O O . MET A 1 461 ? -22.943 0.509 -13.268 1.00 12.25 461 MET A O 1
ATOM 3621 N N . LYS A 1 462 ? -22.199 -1.572 -12.913 1.00 9.59 462 LYS A N 1
ATOM 3622 C CA . LYS A 1 462 ? -20.850 -1.251 -13.380 1.00 11.47 462 LYS A CA 1
ATOM 3623 C C . LYS A 1 462 ? -20.853 -0.894 -14.858 1.00 10.39 462 LYS A C 1
ATOM 3624 O O . LYS A 1 462 ? -20.147 0.029 -15.289 1.00 11.29 462 LYS A O 1
ATOM 3630 N N . LEU A 1 463 ? -21.626 -1.660 -15.625 1.00 9.66 463 LEU A N 1
ATOM 3631 C CA . LEU A 1 463 ? -21.766 -1.446 -17.050 1.00 9.83 463 LEU A CA 1
ATOM 3632 C C . LEU A 1 463 ? -22.677 -0.248 -17.282 1.00 10.49 463 LEU A C 1
ATOM 3633 O O . LEU A 1 463 ? -23.853 -0.396 -17.615 1.00 10.75 463 LEU A O 1
ATOM 3638 N N . ARG A 1 464 ? -22.114 0.935 -17.081 1.00 11.33 464 ARG A N 1
ATOM 3639 C CA . ARG A 1 464 ? -22.829 2.179 -17.287 1.00 11.45 464 ARG A CA 1
ATOM 3640 C C . ARG A 1 464 ? -21.848 3.253 -17.710 1.00 9.92 464 ARG A C 1
ATOM 3641 O O . ARG A 1 464 ? -20.646 3.134 -17.509 1.00 11.62 464 ARG A O 1
ATOM 3649 N N . TYR A 1 465 ? -22.382 4.291 -18.334 1.00 10.53 465 TYR A N 1
ATOM 3650 C CA . TYR A 1 465 ? -21.630 5.500 -18.638 1.00 11.28 465 TYR A CA 1
ATOM 3651 C C . TYR A 1 465 ? -22.680 6.558 -18.917 1.00 12.34 465 TYR A C 1
ATOM 3652 O O . TYR A 1 465 ? -23.328 6.548 -19.970 1.00 12.00 465 TYR A O 1
ATOM 3661 N N . ASN A 1 466 ? -22.840 7.467 -17.966 1.00 11.57 466 ASN A N 1
ATOM 3662 C CA . ASN A 1 466 ? -23.853 8.502 -18.061 1.00 10.95 466 ASN A CA 1
ATOM 3663 C C . ASN A 1 466 ? -23.268 9.859 -18.374 1.00 10.90 466 ASN A C 1
ATOM 3664 O O . ASN A 1 466 ? -22.170 10.186 -17.929 1.00 13.58 466 ASN A O 1
ATOM 3669 N N . LEU A 1 467 ? -24.009 10.644 -19.140 1.00 11.11 467 LEU A N 1
ATOM 3670 C CA . LEU A 1 467 ? -23.714 12.059 -19.260 1.00 12.17 467 LEU A CA 1
ATOM 3671 C C . LEU A 1 467 ? -24.394 12.765 -18.098 1.00 12.07 467 LEU A C 1
ATOM 3672 O O . LEU A 1 467 ? -25.601 12.610 -17.889 1.00 13.55 467 LEU A O 1
ATOM 3677 N N . ASN A 1 468 ? -23.628 13.519 -17.320 1.00 11.93 468 ASN A N 1
ATOM 3678 C CA . ASN A 1 468 ? -24.209 14.125 -16.135 1.00 13.64 468 ASN A CA 1
ATOM 3679 C C . ASN A 1 468 ? -24.839 15.469 -16.467 1.00 16.37 468 ASN A C 1
ATOM 3680 O O . ASN A 1 468 ? -24.341 16.522 -16.070 1.00 16.49 468 ASN A O 1
ATOM 3685 N N . ASP A 1 469 ? -25.953 15.408 -17.188 1.00 16.25 469 ASP A N 1
ATOM 3686 C CA . ASP A 1 469 ? -26.678 16.600 -17.591 1.00 16.74 469 ASP A CA 1
ATOM 3687 C C . ASP A 1 469 ? -28.171 16.316 -17.659 1.00 26.95 469 ASP A C 1
ATOM 3688 O O . ASP A 1 469 ? -28.635 15.294 -17.149 1.00 29.83 469 ASP A O 1
ATOM 3694 N N . CYS B 1 9 ? 9.879 -30.749 22.842 1.00 23.47 9 CYS B N 1
ATOM 3695 C CA . CYS B 1 9 ? 8.814 -31.531 23.457 1.00 19.07 9 CYS B CA 1
ATOM 3696 C C . CYS B 1 9 ? 7.881 -30.708 24.351 1.00 14.43 9 CYS B C 1
ATOM 3697 O O . CYS B 1 9 ? 8.233 -29.635 24.844 1.00 15.28 9 CYS B O 1
ATOM 3700 N N . THR B 1 10 ? 6.681 -31.239 24.546 1.00 10.48 10 THR B N 1
ATOM 3701 C CA . THR B 1 10 ? 5.726 -30.725 25.511 1.00 9.46 10 THR B CA 1
ATOM 3702 C C . THR B 1 10 ? 5.162 -31.926 26.267 1.00 9.16 10 THR B C 1
ATOM 3703 O O . THR B 1 10 ? 4.787 -32.908 25.641 1.00 10.38 10 THR B O 1
ATOM 3707 N N . SER B 1 11 ? 5.105 -31.840 27.596 1.00 10.06 11 SER B N 1
ATOM 3708 C CA . SER B 1 11 ? 4.600 -32.935 28.422 1.00 10.72 11 SER B CA 1
ATOM 3709 C C . SER B 1 11 ? 3.387 -32.505 29.237 1.00 9.93 11 SER B C 1
ATOM 3710 O O . SER B 1 11 ? 3.309 -31.364 29.704 1.00 10.66 11 SER B O 1
ATOM 3713 N N . ILE B 1 12 ? 2.430 -33.414 29.401 1.00 9.65 12 ILE B N 1
ATOM 3714 C CA . ILE B 1 12 ? 1.280 -33.165 30.268 1.00 9.35 12 ILE B CA 1
ATOM 3715 C C . ILE B 1 12 ? 1.087 -34.358 31.209 1.00 9.51 12 ILE B C 1
ATOM 3716 O O . ILE B 1 12 ? 1.059 -35.515 30.774 1.00 9.74 12 ILE B O 1
ATOM 3721 N N . LEU B 1 13 ? 0.989 -34.062 32.500 1.00 9.34 13 LEU B N 1
ATOM 3722 C CA . LEU B 1 13 ? 0.839 -35.085 33.540 1.00 10.22 13 LEU B CA 1
ATOM 3723 C C . LEU B 1 13 ? -0.479 -34.875 34.270 1.00 9.73 13 LEU B C 1
ATOM 3724 O O . LEU B 1 13 ? -0.876 -33.735 34.521 1.00 10.92 13 LEU B O 1
ATOM 3729 N N . VAL B 1 14 ? -1.170 -35.968 34.589 1.00 8.76 14 VAL B N 1
ATOM 3730 C CA . VAL B 1 14 ? -2.467 -35.884 35.257 1.00 8.68 14 VAL B CA 1
ATOM 3731 C C . VAL B 1 14 ? -2.558 -36.935 36.370 1.00 9.45 14 VAL B C 1
ATOM 3732 O O . VAL B 1 14 ? -2.407 -38.125 36.102 1.00 10.49 14 VAL B O 1
ATOM 3736 N N . GLY B 1 15 ? -2.791 -36.484 37.604 1.00 11.74 15 GLY B N 1
ATOM 3737 C CA . GLY B 1 15 ? -2.961 -37.378 38.750 1.00 9.08 15 GLY B CA 1
ATOM 3738 C C . GLY B 1 15 ? -4.286 -38.129 38.715 1.00 11.20 15 GLY B C 1
ATOM 3739 O O . GLY B 1 15 ? -5.215 -37.737 38.003 1.00 11.78 15 GLY B O 1
ATOM 3740 N N . LYS B 1 16 ? -4.397 -39.190 39.513 1.00 10.75 16 LYS B N 1
ATOM 3741 C CA . LYS B 1 16 ? -5.541 -40.098 39.399 1.00 12.25 16 LYS B CA 1
ATOM 3742 C C . LYS B 1 16 ? -6.878 -39.503 39.840 1.00 13.82 16 LYS B C 1
ATOM 3743 O O . LYS B 1 16 ? -7.922 -40.031 39.482 1.00 17.86 16 LYS B O 1
ATOM 3749 N N . LYS B 1 17 ? -6.870 -38.428 40.621 1.00 10.66 17 LYS B N 1
ATOM 3750 C CA . LYS B 1 17 ? -8.127 -37.783 40.983 1.00 12.38 17 LYS B CA 1
ATOM 3751 C C . LYS B 1 17 ? -8.457 -36.614 40.059 1.00 14.36 17 LYS B C 1
ATOM 3752 O O . LYS B 1 17 ? -9.526 -36.002 40.174 1.00 16.61 17 LYS B O 1
ATOM 3758 N N . ALA B 1 18 ? -7.540 -36.314 39.147 1.00 14.09 18 ALA B N 1
ATOM 3759 C CA . ALA B 1 18 ? -7.714 -35.189 38.231 1.00 11.78 18 ALA B CA 1
ATOM 3760 C C . ALA B 1 18 ? -8.257 -35.626 36.863 1.00 14.10 18 ALA B C 1
ATOM 3761 O O . ALA B 1 18 ? -8.732 -34.798 36.074 1.00 12.77 18 ALA B O 1
ATOM 3763 N N . SER B 1 19 ? -8.172 -36.920 36.584 1.00 12.95 19 SER B N 1
ATOM 3764 C CA . SER B 1 19 ? -8.642 -37.486 35.320 1.00 10.79 19 SER B CA 1
ATOM 3765 C C . SER B 1 19 ? -10.126 -37.801 35.383 1.00 14.07 19 SER B C 1
ATOM 3766 O O . SER B 1 19 ? -10.681 -38.026 36.458 1.00 14.21 19 SER B O 1
ATOM 3769 N N . ILE B 1 20 ? -10.766 -37.861 34.221 1.00 11.17 20 ILE B N 1
ATOM 3770 C CA . ILE B 1 20 ? -12.203 -38.084 34.197 1.00 12.03 20 ILE B CA 1
ATOM 3771 C C . ILE B 1 20 ? -12.558 -39.516 34.615 1.00 13.36 20 ILE B C 1
ATOM 3772 O O . ILE B 1 20 ? -13.674 -39.771 35.074 1.00 14.33 20 ILE B O 1
ATOM 3777 N N . ASP B 1 21 ? -11.597 -40.430 34.496 1.00 11.83 21 ASP B N 1
ATOM 3778 C CA . ASP B 1 21 ? -11.876 -41.856 34.708 1.00 12.44 21 ASP B CA 1
ATOM 3779 C C . ASP B 1 21 ? -11.072 -42.477 35.836 1.00 16.57 21 ASP B C 1
ATOM 3780 O O . ASP B 1 21 ? -11.103 -43.691 36.026 1.00 15.60 21 ASP B O 1
ATOM 3785 N N . GLY B 1 22 ? -10.359 -41.647 36.586 1.00 13.69 22 GLY B N 1
ATOM 3786 C CA . GLY B 1 22 ? -9.586 -42.140 37.713 1.00 16.36 22 GLY B CA 1
ATOM 3787 C C . GLY B 1 22 ? -8.287 -42.832 37.336 1.00 16.03 22 GLY B C 1
ATOM 3788 O O . GLY B 1 22 ? -7.666 -43.493 38.173 1.00 15.63 22 GLY B O 1
ATOM 3789 N N . SER B 1 23 ? -7.866 -42.675 36.086 1.00 11.78 23 SER B N 1
ATOM 3790 C CA . SER B 1 23 ? -6.575 -43.185 35.650 1.00 9.82 23 SER B CA 1
ATOM 3791 C C . SER B 1 23 ? -5.482 -42.163 35.933 1.00 10.90 23 SER B C 1
ATOM 3792 O O . SER B 1 23 ? -5.774 -40.991 36.206 1.00 12.67 23 SER B O 1
ATOM 3795 N N . THR B 1 24 ? -4.230 -42.611 35.883 1.00 12.00 24 THR B N 1
ATOM 3796 C CA . THR B 1 24 ? -3.105 -41.686 35.796 1.00 11.65 24 THR B CA 1
ATOM 3797 C C . THR B 1 24 ? -2.742 -41.514 34.332 1.00 11.91 24 THR B C 1
ATOM 3798 O O . THR B 1 24 ? -2.913 -42.434 33.536 1.00 10.65 24 THR B O 1
ATOM 3802 N N . LEU B 1 25 ? -2.281 -40.315 33.974 1.00 11.58 25 LEU B N 1
ATOM 3803 C CA . LEU B 1 25 ? -1.836 -40.036 32.617 1.00 9.87 25 LEU B CA 1
ATOM 3804 C C . LEU B 1 25 ? -0.492 -39.336 32.639 1.00 8.88 25 LEU B C 1
ATOM 3805 O O . LEU B 1 25 ? -0.304 -38.364 33.378 1.00 10.33 25 LEU B O 1
ATOM 3810 N N . ILE B 1 26 ? 0.447 -39.843 31.853 1.00 8.40 26 ILE B N 1
ATOM 3811 C CA . ILE B 1 26 ? 1.647 -39.075 31.537 1.00 9.57 26 ILE B CA 1
ATOM 3812 C C . ILE B 1 26 ? 1.801 -39.068 30.026 1.00 10.63 26 ILE B C 1
ATOM 3813 O O . ILE B 1 26 ? 1.551 -40.069 29.357 1.00 12.38 26 ILE B O 1
ATOM 3818 N N . SER B 1 27 ? 2.180 -37.921 29.477 1.00 9.24 27 SER B N 1
ATOM 3819 C CA . SER B 1 27 ? 2.175 -37.766 28.033 1.00 10.80 27 SER B CA 1
ATOM 3820 C C . SER B 1 27 ? 3.312 -36.874 27.577 1.00 8.69 27 SER B C 1
ATOM 3821 O O . SER B 1 27 ? 3.825 -36.047 28.334 1.00 9.06 27 SER B O 1
ATOM 3824 N N . ARG B 1 28 ? 3.687 -37.028 26.321 1.00 11.15 28 ARG B N 1
ATOM 3825 C CA . ARG B 1 28 ? 4.720 -36.168 25.761 1.00 11.83 28 ARG B CA 1
ATOM 3826 C C . ARG B 1 28 ? 4.637 -36.184 24.254 1.00 10.27 28 ARG B C 1
ATOM 3827 O O . ARG B 1 28 ? 4.305 -37.208 23.661 1.00 8.86 28 ARG B O 1
ATOM 3835 N N . ASN B 1 29 ? 4.891 -35.029 23.645 1.00 10.71 29 ASN B N 1
ATOM 3836 C CA . ASN B 1 29 ? 5.231 -34.965 22.228 1.00 9.76 29 ASN B CA 1
ATOM 3837 C C . ASN B 1 29 ? 6.709 -35.221 22.054 1.00 10.32 29 ASN B C 1
ATOM 3838 O O . ASN B 1 29 ? 7.527 -34.458 22.573 1.00 12.06 29 ASN B O 1
ATOM 3843 N N . ASP B 1 30 ? 7.058 -36.275 21.329 1.00 9.62 30 ASP B N 1
ATOM 3844 C CA . ASP B 1 30 ? 8.453 -36.597 21.072 1.00 9.98 30 ASP B CA 1
ATOM 3845 C C . ASP B 1 30 ? 8.904 -35.845 19.827 1.00 12.87 30 ASP B C 1
ATOM 3846 O O . ASP B 1 30 ? 8.751 -36.323 18.702 1.00 12.69 30 ASP B O 1
ATOM 3851 N N . ASP B 1 31 ? 9.425 -34.644 20.035 1.00 12.41 31 ASP B N 1
ATOM 3852 C CA . ASP B 1 31 ? 9.800 -33.773 18.932 1.00 13.41 31 ASP B CA 1
ATOM 3853 C C . ASP B 1 31 ? 11.282 -33.919 18.634 1.00 16.03 31 ASP B C 1
ATOM 3854 O O . ASP B 1 31 ? 12.099 -34.055 19.548 1.00 23.72 31 ASP B O 1
ATOM 3859 N N . GLY B 1 32 ? 11.635 -33.893 17.357 1.00 17.00 32 GLY B N 1
ATOM 3860 C CA . GLY B 1 32 ? 13.028 -33.998 16.967 1.00 18.79 32 GLY B CA 1
ATOM 3861 C C . GLY B 1 32 ? 13.565 -32.703 16.397 1.00 23.27 32 GLY B C 1
ATOM 3862 O O . GLY B 1 32 ? 12.878 -31.683 16.408 1.00 18.77 32 GLY B O 1
ATOM 3863 N N . HIS B 1 33 ? 14.799 -32.748 15.904 1.00 23.22 33 HIS B N 1
ATOM 3864 C CA . HIS B 1 33 ? 15.394 -31.610 15.211 1.00 25.65 33 HIS B CA 1
ATOM 3865 C C . HIS B 1 33 ? 14.896 -31.518 13.765 1.00 24.47 33 HIS B C 1
ATOM 3866 O O . HIS B 1 33 ? 14.469 -30.455 13.312 1.00 25.70 33 HIS B O 1
ATOM 3873 N N . GLU B 1 34 ? 14.964 -32.636 13.045 1.00 22.26 34 GLU B N 1
ATOM 3874 C CA . GLU B 1 34 ? 14.413 -32.734 11.697 1.00 23.78 34 GLU B CA 1
ATOM 3875 C C . GLU B 1 34 ? 12.911 -32.954 11.778 1.00 18.88 34 GLU B C 1
ATOM 3876 O O . GLU B 1 34 ? 12.422 -33.543 12.746 1.00 17.64 34 GLU B O 1
ATOM 3882 N N . ALA B 1 35 ? 12.171 -32.479 10.779 1.00 16.53 35 ALA B N 1
ATOM 3883 C CA . ALA B 1 35 ? 10.723 -32.632 10.808 1.00 15.80 35 ALA B CA 1
ATOM 3884 C C . ALA B 1 35 ? 10.331 -34.107 10.839 1.00 16.76 35 ALA B C 1
ATOM 3885 O O . ALA B 1 35 ? 9.525 -34.514 11.671 1.00 14.14 35 ALA B O 1
ATOM 3887 N N . LEU B 1 36 ? 10.901 -34.902 9.937 1.00 14.83 36 LEU B N 1
ATOM 3888 C CA . LEU B 1 36 ? 10.548 -36.322 9.853 1.00 11.89 36 LEU B CA 1
ATOM 3889 C C . LEU B 1 36 ? 11.685 -37.243 10.291 1.00 15.76 36 LEU B C 1
ATOM 3890 O O . LEU B 1 36 ? 12.849 -37.027 9.951 1.00 18.56 36 LEU B O 1
ATOM 3895 N N . ASP B 1 37 ? 11.320 -38.281 11.036 1.00 11.74 37 ASP B N 1
ATOM 3896 C CA . ASP B 1 37 ? 12.240 -39.337 11.445 1.00 13.69 37 ASP B CA 1
ATOM 3897 C C . ASP B 1 37 ? 11.383 -40.529 11.855 1.00 10.90 37 ASP B C 1
ATOM 3898 O O . ASP B 1 37 ? 10.718 -40.488 12.887 1.00 14.04 37 ASP B O 1
ATOM 3903 N N . PRO B 1 38 ? 11.371 -41.583 11.031 1.00 14.66 38 PRO B N 1
ATOM 3904 C CA . PRO B 1 38 ? 10.374 -42.641 11.206 1.00 11.29 38 PRO B CA 1
ATOM 3905 C C . PRO B 1 38 ? 10.423 -43.328 12.565 1.00 13.00 38 PRO B C 1
ATOM 3906 O O . PRO B 1 38 ? 11.500 -43.628 13.092 1.00 13.96 38 PRO B O 1
ATOM 3910 N N . GLN B 1 39 ? 9.235 -43.552 13.118 1.00 10.99 39 GLN B N 1
ATOM 3911 C CA . GLN B 1 39 ? 9.064 -44.159 14.437 1.00 11.46 39 GLN B CA 1
ATOM 3912 C C . GLN B 1 39 ? 8.421 -45.523 14.320 1.00 13.85 39 GLN B C 1
ATOM 3913 O O . GLN B 1 39 ? 7.648 -45.758 13.396 1.00 12.28 39 GLN B O 1
ATOM 3919 N N . ARG B 1 40 ? 8.740 -46.412 15.262 1.00 11.28 40 ARG B N 1
ATOM 3920 C CA . ARG B 1 40 ? 8.105 -47.731 15.345 1.00 12.33 40 ARG B CA 1
ATOM 3921 C C . ARG B 1 40 ? 7.476 -47.928 16.719 1.00 12.79 40 ARG B C 1
ATOM 3922 O O . ARG B 1 40 ? 7.938 -47.358 17.698 1.00 13.31 40 ARG B O 1
ATOM 3930 N N . PHE B 1 41 ? 6.421 -48.733 16.772 1.00 12.02 41 PHE B N 1
ATOM 3931 C CA . PHE B 1 41 ? 5.782 -49.151 18.015 1.00 8.83 41 PHE B CA 1
ATOM 3932 C C . PHE B 1 41 ? 6.192 -50.594 18.261 1.00 10.02 41 PHE B C 1
ATOM 3933 O O . PHE B 1 41 ? 5.840 -51.464 17.467 1.00 11.15 41 PHE B O 1
ATOM 3941 N N . VAL B 1 42 ? 6.944 -50.834 19.336 1.00 12.21 42 VAL B N 1
ATOM 3942 C CA . VAL B 1 42 ? 7.612 -52.125 19.538 1.00 12.93 42 VAL B CA 1
ATOM 3943 C C . VAL B 1 42 ? 7.505 -52.589 20.975 1.00 13.62 42 VAL B C 1
ATOM 3944 O O . VAL B 1 42 ? 7.741 -51.815 21.903 1.00 12.29 42 VAL B O 1
ATOM 3948 N N . VAL B 1 43 ? 7.152 -53.857 21.158 1.00 11.86 43 VAL B N 1
ATOM 3949 C CA . VAL B 1 43 ? 7.264 -54.489 22.461 1.00 14.00 43 VAL B CA 1
ATOM 3950 C C . VAL B 1 43 ? 8.609 -55.197 22.554 1.00 12.52 43 VAL B C 1
ATOM 3951 O O . VAL B 1 43 ? 8.961 -56.002 21.680 1.00 14.17 43 VAL B O 1
ATOM 3955 N N . VAL B 1 44 ? 9.370 -54.858 23.590 1.00 12.88 44 VAL B N 1
ATOM 3956 C CA . VAL B 1 44 ? 10.645 -55.507 23.871 1.00 13.81 44 VAL B CA 1
ATOM 3957 C C . VAL B 1 44 ? 10.398 -56.624 24.871 1.00 14.90 44 VAL B C 1
ATOM 3958 O O . VAL B 1 44 ? 10.146 -56.365 26.052 1.00 14.93 44 VAL B O 1
ATOM 3962 N N . ASN B 1 45 ? 10.426 -57.864 24.396 1.00 12.73 45 ASN B N 1
ATOM 3963 C CA . ASN B 1 45 ? 10.261 -58.986 25.303 1.00 17.04 45 ASN B CA 1
ATOM 3964 C C . ASN B 1 45 ? 11.575 -59.221 26.041 1.00 14.26 45 ASN B C 1
ATOM 3965 O O . ASN B 1 45 ? 12.644 -58.875 25.523 1.00 17.87 45 ASN B O 1
ATOM 3970 N N . PRO B 1 46 ? 11.503 -59.789 27.261 1.00 14.20 46 PRO B N 1
ATOM 3971 C CA . PRO B 1 46 ? 12.697 -59.910 28.102 1.00 17.01 46 PRO B CA 1
ATOM 3972 C C . PRO B 1 46 ? 13.883 -60.556 27.396 1.00 16.76 46 PRO B C 1
ATOM 3973 O O . PRO B 1 46 ? 15.002 -60.092 27.569 1.00 16.55 46 PRO B O 1
ATOM 3977 N N . GLU B 1 47 ? 13.642 -61.565 26.568 1.00 17.23 47 GLU B N 1
ATOM 3978 C CA . GLU B 1 47 ? 14.738 -62.246 25.891 1.00 23.20 47 GLU B CA 1
ATOM 3979 C C . GLU B 1 47 ? 15.478 -61.344 24.905 1.00 19.68 47 GLU B C 1
ATOM 3980 O O . GLU B 1 47 ? 16.602 -61.645 24.514 1.00 25.42 47 GLU B O 1
ATOM 3986 N N . ASP B 1 48 ? 14.848 -60.245 24.497 1.00 19.04 48 ASP B N 1
ATOM 3987 C CA . ASP B 1 48 ? 15.458 -59.331 23.536 1.00 20.07 48 ASP B CA 1
ATOM 3988 C C . ASP B 1 48 ? 16.099 -58.103 24.188 1.00 17.74 48 ASP B C 1
ATOM 3989 O O . ASP B 1 48 ? 16.728 -57.290 23.511 1.00 21.15 48 ASP B O 1
ATOM 3994 N N . GLN B 1 49 ? 15.957 -57.989 25.503 1.00 13.61 49 GLN B N 1
ATOM 3995 C CA . GLN B 1 49 ? 16.544 -56.878 26.250 1.00 16.19 49 GLN B CA 1
ATOM 3996 C C . GLN B 1 49 ? 18.021 -57.124 26.581 1.00 17.43 49 GLN B C 1
ATOM 3997 O O . GLN B 1 49 ? 18.374 -58.185 27.083 1.00 18.53 49 GLN B O 1
ATOM 4003 N N . PRO B 1 50 ? 18.887 -56.136 26.317 1.00 15.56 50 PRO B N 1
ATOM 4004 C CA . PRO B 1 50 ? 20.313 -56.294 26.625 1.00 17.35 50 PRO B CA 1
ATOM 4005 C C . PRO B 1 50 ? 20.594 -56.429 28.119 1.00 19.24 50 PRO B C 1
ATOM 4006 O O . PRO B 1 50 ? 19.869 -55.877 28.950 1.00 16.19 50 PRO B O 1
ATOM 4010 N N . ARG B 1 51 ? 21.644 -57.177 28.449 1.00 17.56 51 ARG B N 1
ATOM 4011 C CA . ARG B 1 51 ? 22.169 -57.206 29.810 1.00 18.20 51 ARG B CA 1
ATOM 4012 C C . ARG B 1 51 ? 23.421 -56.340 29.921 1.00 18.22 51 ARG B C 1
ATOM 4013 O O . ARG B 1 51 ? 23.766 -55.859 31.001 1.00 21.34 51 ARG B O 1
ATOM 4021 N N . ASP B 1 52 ? 24.110 -56.170 28.796 1.00 16.49 52 ASP B N 1
ATOM 4022 C CA . ASP B 1 52 ? 25.299 -55.331 28.703 1.00 17.19 52 ASP B CA 1
ATOM 4023 C C . ASP B 1 52 ? 25.034 -54.211 27.696 1.00 22.89 52 ASP B C 1
ATOM 4024 O O . ASP B 1 52 ? 25.207 -54.400 26.494 1.00 21.97 52 ASP B O 1
ATOM 4029 N N . TYR B 1 53 ? 24.580 -53.065 28.187 1.00 18.55 53 TYR B N 1
ATOM 4030 C CA . TYR B 1 53 ? 24.134 -51.979 27.317 1.00 16.94 53 TYR B CA 1
ATOM 4031 C C . TYR B 1 53 ? 25.243 -50.982 27.007 1.00 15.35 53 TYR B C 1
ATOM 4032 O O . TYR B 1 53 ? 25.933 -50.514 27.911 1.00 17.86 53 TYR B O 1
ATOM 4041 N N . THR B 1 54 ? 25.412 -50.648 25.729 1.00 14.87 54 THR B N 1
ATOM 4042 C CA . THR B 1 54 ? 26.327 -49.576 25.353 1.00 14.09 54 THR B CA 1
ATOM 4043 C C . THR B 1 54 ? 25.590 -48.589 24.459 1.00 17.42 54 THR B C 1
ATOM 4044 O O . THR B 1 54 ? 24.949 -48.989 23.492 1.00 16.91 54 THR B O 1
ATOM 4048 N N . SER B 1 55 ? 25.670 -47.308 24.789 1.00 15.72 55 SER B N 1
ATOM 4049 C CA . SER B 1 55 ? 24.976 -46.299 23.996 1.00 16.06 55 SER B CA 1
ATOM 4050 C C . SER B 1 55 ? 25.743 -45.993 22.722 1.00 19.05 55 SER B C 1
ATOM 4051 O O . SER B 1 55 ? 26.942 -46.235 22.634 1.00 17.26 55 SER B O 1
ATOM 4054 N N . VAL B 1 56 ? 25.047 -45.437 21.736 1.00 15.04 56 VAL B N 1
ATOM 4055 C CA . VAL B 1 56 ? 25.695 -45.076 20.479 1.00 16.99 56 VAL B CA 1
ATOM 4056 C C . VAL B 1 56 ? 26.317 -43.687 20.564 1.00 20.81 56 VAL B C 1
ATOM 4057 O O . VAL B 1 56 ? 27.453 -43.473 20.127 1.00 21.46 56 VAL B O 1
ATOM 4061 N N . ILE B 1 57 ? 25.587 -42.741 21.145 1.00 14.94 57 ILE B N 1
ATOM 4062 C CA . ILE B 1 57 ? 26.053 -41.360 21.160 1.00 14.29 57 ILE B CA 1
ATOM 4063 C C . ILE B 1 57 ? 27.211 -41.143 22.139 1.00 18.98 57 ILE B C 1
ATOM 4064 O O . ILE B 1 57 ? 28.255 -40.626 21.749 1.00 20.00 57 ILE B O 1
ATOM 4069 N N . SER B 1 58 ? 27.052 -41.579 23.387 1.00 17.86 58 SER B N 1
ATOM 4070 C CA . SER B 1 58 ? 28.053 -41.294 24.424 1.00 16.09 58 SER B CA 1
ATOM 4071 C C . SER B 1 58 ? 29.002 -42.457 24.712 1.00 17.33 58 SER B C 1
ATOM 4072 O O . SER B 1 58 ? 30.026 -42.270 25.394 1.00 17.65 58 SER B O 1
ATOM 4075 N N . LYS B 1 59 ? 28.656 -43.637 24.192 1.00 16.25 59 LYS B N 1
ATOM 4076 C CA . LYS B 1 59 ? 29.382 -44.889 24.442 1.00 20.93 59 LYS B CA 1
ATOM 4077 C C . LYS B 1 59 ? 29.424 -45.271 25.915 1.00 21.16 59 LYS B C 1
ATOM 4078 O O . LYS B 1 59 ? 30.314 -46.011 26.339 1.00 22.53 59 LYS B O 1
ATOM 4084 N N . VAL B 1 60 ? 28.463 -44.785 26.695 1.00 18.49 60 VAL B N 1
ATOM 4085 C CA . VAL B 1 60 ? 28.350 -45.203 28.089 1.00 20.86 60 VAL B CA 1
ATOM 4086 C C . VAL B 1 60 ? 28.027 -46.698 28.135 1.00 22.97 60 VAL B C 1
ATOM 4087 O O . VAL B 1 60 ? 27.272 -47.207 27.304 1.00 16.98 60 VAL B O 1
ATOM 4091 N N . ASN B 1 61 ? 28.633 -47.405 29.085 1.00 19.30 61 ASN B N 1
ATOM 4092 C CA . ASN B 1 61 ? 28.394 -48.831 29.249 1.00 21.83 61 ASN B CA 1
ATOM 4093 C C . ASN B 1 61 ? 27.742 -49.109 30.596 1.00 20.49 61 ASN B C 1
ATOM 4094 O O . ASN B 1 61 ? 28.283 -48.755 31.644 1.00 21.21 61 ASN B O 1
ATOM 4099 N N . VAL B 1 62 ? 26.557 -49.702 30.553 1.00 16.95 62 VAL B N 1
ATOM 4100 C CA . VAL B 1 62 ? 25.776 -49.983 31.747 1.00 14.77 62 VAL B CA 1
ATOM 4101 C C . VAL B 1 62 ? 25.432 -51.459 31.818 1.00 17.48 62 VAL B C 1
ATOM 4102 O O . VAL B 1 62 ? 24.798 -51.993 30.917 1.00 16.46 62 VAL B O 1
ATOM 4106 N N . LYS B 1 63 ? 25.869 -52.135 32.878 1.00 17.54 63 LYS B N 1
ATOM 4107 C CA . LYS B 1 63 ? 25.436 -53.502 33.097 1.00 17.62 63 LYS B CA 1
ATOM 4108 C C . LYS B 1 63 ? 24.033 -53.472 33.683 1.00 14.88 63 LYS B C 1
ATOM 4109 O O . LYS B 1 63 ? 23.788 -52.756 34.652 1.00 19.12 63 LYS B O 1
ATOM 4115 N N . LEU B 1 64 ? 23.117 -54.237 33.091 1.00 17.29 64 LEU B N 1
ATOM 4116 C CA . LEU B 1 64 ? 21.712 -54.236 33.509 1.00 18.28 64 LEU B CA 1
ATOM 4117 C C . LEU B 1 64 ? 21.315 -55.541 34.202 1.00 15.53 64 LEU B C 1
ATOM 4118 O O . LEU B 1 64 ? 21.940 -56.580 33.969 1.00 20.80 64 LEU B O 1
ATOM 4123 N N . PRO B 1 65 ? 20.284 -55.489 35.068 1.00 17.09 65 PRO B N 1
ATOM 4124 C CA . PRO B 1 65 ? 19.800 -56.715 35.725 1.00 16.84 65 PRO B CA 1
ATOM 4125 C C . PRO B 1 65 ? 19.366 -57.801 34.740 1.00 18.89 65 PRO B C 1
ATOM 4126 O O . PRO B 1 65 ? 18.975 -57.517 33.605 1.00 17.74 65 PRO B O 1
ATOM 4130 N N . ASP B 1 66 ? 19.410 -59.050 35.195 1.00 17.96 66 ASP B N 1
ATOM 4131 C CA . ASP B 1 66 ? 19.108 -60.189 34.337 1.00 19.47 66 ASP B CA 1
ATOM 4132 C C . ASP B 1 66 ? 17.626 -60.541 34.364 1.00 18.75 66 ASP B C 1
ATOM 4133 O O . ASP B 1 66 ? 17.213 -61.547 33.783 1.00 19.23 66 ASP B O 1
ATOM 4138 N N . ASP B 1 67 ? 16.814 -59.715 35.025 1.00 17.19 67 ASP B N 1
ATOM 4139 C CA . ASP B 1 67 ? 15.379 -59.982 35.069 1.00 17.32 67 ASP B CA 1
ATOM 4140 C C . ASP B 1 67 ? 14.510 -58.843 34.529 1.00 18.23 67 ASP B C 1
ATOM 4141 O O . ASP B 1 67 ? 13.579 -58.399 35.205 1.00 15.93 67 ASP B O 1
ATOM 4146 N N . PRO B 1 68 ? 14.783 -58.396 33.292 1.00 13.82 68 PRO B N 1
ATOM 4147 C CA . PRO B 1 68 ? 13.976 -57.294 32.754 1.00 15.86 68 PRO B CA 1
ATOM 4148 C C . PRO B 1 68 ? 12.524 -57.698 32.527 1.00 14.51 68 PRO B C 1
ATOM 4149 O O . PRO B 1 68 ? 12.247 -58.856 32.191 1.00 14.08 68 PRO B O 1
ATOM 4153 N N . GLN B 1 69 ? 11.612 -56.751 32.727 1.00 13.57 69 GLN B N 1
ATOM 4154 C CA . GLN B 1 69 ? 10.206 -56.929 32.399 1.00 12.78 69 GLN B CA 1
ATOM 4155 C C . GLN B 1 69 ? 9.944 -56.557 30.951 1.00 12.10 69 GLN B C 1
ATOM 4156 O O . GLN B 1 69 ? 10.630 -55.690 30.404 1.00 14.09 69 GLN B O 1
ATOM 4162 N N . ARG B 1 70 ? 8.947 -57.201 30.349 1.00 13.55 70 ARG B N 1
ATOM 4163 C CA . ARG B 1 70 ? 8.452 -56.807 29.027 1.00 11.62 70 ARG B CA 1
ATOM 4164 C C . ARG B 1 70 ? 7.981 -55.354 29.053 1.00 14.12 70 ARG B C 1
ATOM 4165 O O . ARG B 1 70 ? 7.399 -54.907 30.039 1.00 12.49 70 ARG B O 1
ATOM 4173 N N . TYR B 1 71 ? 8.220 -54.614 27.974 1.00 11.69 71 TYR B N 1
ATOM 4174 C CA . TYR B 1 71 ? 7.718 -53.237 27.917 1.00 11.30 71 TYR B CA 1
ATOM 4175 C C . TYR B 1 71 ? 7.425 -52.785 26.495 1.00 10.62 71 TYR B C 1
ATOM 4176 O O . TYR B 1 71 ? 8.039 -53.262 25.532 1.00 11.56 71 TYR B O 1
ATOM 4185 N N . THR B 1 72 ? 6.468 -51.875 26.373 1.00 11.99 72 THR B N 1
ATOM 4186 C CA . THR B 1 72 ? 6.223 -51.207 25.097 1.00 10.33 72 THR B CA 1
ATOM 4187 C C . THR B 1 72 ? 7.259 -50.107 24.932 1.00 11.46 72 THR B C 1
ATOM 4188 O O . THR B 1 72 ? 7.844 -49.652 25.916 1.00 10.74 72 THR B O 1
ATOM 4192 N N . SER B 1 73 ? 7.474 -49.680 23.689 1.00 11.48 73 SER B N 1
ATOM 4193 C CA . SER B 1 73 ? 8.459 -48.647 23.392 1.00 11.80 73 SER B CA 1
ATOM 4194 C C . SER B 1 73 ? 8.180 -48.043 22.019 1.00 11.39 73 SER B C 1
ATOM 4195 O O . SER B 1 73 ? 7.386 -48.582 21.236 1.00 10.92 73 SER B O 1
ATOM 4198 N N . ILE B 1 74 ? 8.838 -46.929 21.724 1.00 12.25 74 ILE B N 1
ATOM 4199 C CA . ILE B 1 74 ? 8.661 -46.263 20.436 1.00 12.18 74 ILE B CA 1
ATOM 4200 C C . ILE B 1 74 ? 10.016 -45.967 19.799 1.00 11.79 74 ILE B C 1
ATOM 4201 O O . ILE B 1 74 ? 10.381 -44.803 19.596 1.00 11.06 74 ILE B O 1
ATOM 4206 N N . PRO B 1 75 ? 10.780 -47.023 19.473 1.00 10.31 75 PRO B N 1
ATOM 4207 C CA . PRO B 1 75 ? 12.133 -46.796 18.964 1.00 11.18 75 PRO B CA 1
ATOM 4208 C C . PRO B 1 75 ? 12.159 -46.157 17.589 1.00 11.40 75 PRO B C 1
ATOM 4209 O O . PRO B 1 75 ? 11.220 -46.336 16.809 1.00 13.13 75 PRO B O 1
ATOM 4213 N N . ASN B 1 76 ? 13.237 -45.431 17.300 1.00 11.87 76 ASN B N 1
ATOM 4214 C CA . ASN B 1 76 ? 13.494 -44.943 15.941 1.00 11.44 76 ASN B CA 1
ATOM 4215 C C . ASN B 1 76 ? 13.682 -46.105 14.967 1.00 14.09 76 ASN B C 1
ATOM 4216 O O . ASN B 1 76 ? 14.318 -47.096 15.304 1.00 15.41 76 ASN B O 1
ATOM 4221 N N . SER B 1 77 ? 13.163 -45.971 13.751 1.00 11.98 77 SER B N 1
ATOM 4222 C CA . SER B 1 77 ? 13.405 -46.965 12.715 1.00 12.97 77 SER B CA 1
ATOM 4223 C C . SER B 1 77 ? 14.864 -46.998 12.293 1.00 16.80 77 SER B C 1
ATOM 4224 O O . SER B 1 77 ? 15.429 -48.067 12.056 1.00 17.71 77 SER B O 1
ATOM 4227 N N . ILE B 1 78 ? 15.448 -45.813 12.158 1.00 13.93 78 ILE B N 1
ATOM 4228 C CA . ILE B 1 78 ? 16.838 -45.651 11.762 1.00 15.76 78 ILE B CA 1
ATOM 4229 C C . ILE B 1 78 ? 17.686 -45.538 13.024 1.00 15.52 78 ILE B C 1
ATOM 4230 O O . ILE B 1 78 ? 17.510 -44.607 13.799 1.00 16.22 78 ILE B O 1
ATOM 4235 N N . LEU B 1 79 ? 18.591 -46.493 13.226 1.00 16.57 79 LEU B N 1
ATOM 4236 C CA . LEU B 1 79 ? 19.282 -46.645 14.507 1.00 16.43 79 LEU B CA 1
ATOM 4237 C C . LEU B 1 79 ? 20.665 -46.013 14.539 1.00 19.42 79 LEU B C 1
ATOM 4238 O O . LEU B 1 79 ? 21.468 -46.326 15.420 1.00 16.15 79 LEU B O 1
ATOM 4243 N N . THR B 1 80 ? 20.935 -45.129 13.584 1.00 18.69 80 THR B N 1
ATOM 4244 C CA . THR B 1 80 ? 22.224 -44.452 13.481 1.00 17.53 80 THR B CA 1
ATOM 4245 C C . THR B 1 80 ? 22.656 -43.776 14.787 1.00 21.68 80 THR B C 1
ATOM 4246 O O . THR B 1 80 ? 23.842 -43.757 15.120 1.00 26.51 80 THR B O 1
ATOM 4250 N N . ASN B 1 81 ? 21.696 -43.222 15.520 1.00 18.15 81 ASN B N 1
ATOM 4251 C CA . ASN B 1 81 ? 22.010 -42.530 16.769 1.00 18.81 81 ASN B CA 1
ATOM 4252 C C . ASN B 1 81 ? 21.538 -43.280 18.005 1.00 18.20 81 ASN B C 1
ATOM 4253 O O . ASN B 1 81 ? 21.401 -42.696 19.081 1.00 16.70 81 ASN B O 1
ATOM 4258 N N . GLY B 1 82 ? 21.286 -44.575 17.852 1.00 17.15 82 GLY B N 1
ATOM 4259 C CA . GLY B 1 82 ? 20.811 -45.373 18.966 1.00 16.19 82 GLY B CA 1
ATOM 4260 C C . GLY B 1 82 ? 19.325 -45.633 18.891 1.00 16.18 82 GLY B C 1
ATOM 4261 O O . GLY B 1 82 ? 18.658 -45.283 17.911 1.00 13.98 82 GLY B O 1
ATOM 4262 N N . ILE B 1 83 ? 18.800 -46.242 19.946 1.00 15.75 83 ILE B N 1
ATOM 4263 C CA . ILE B 1 83 ? 17.434 -46.754 19.945 1.00 14.15 83 ILE B CA 1
ATOM 4264 C C . ILE B 1 83 ? 16.378 -45.664 20.083 1.00 14.54 83 ILE B C 1
ATOM 4265 O O . ILE B 1 83 ? 15.388 -45.666 19.346 1.00 13.87 83 ILE B O 1
ATOM 4270 N N . TRP B 1 84 ? 16.594 -44.732 21.010 1.00 12.12 84 TRP B N 1
ATOM 4271 C CA . TRP B 1 84 ? 15.631 -43.653 21.267 1.00 13.89 84 TRP B CA 1
ATOM 4272 C C . TRP B 1 84 ? 14.211 -44.192 21.469 1.00 13.36 84 TRP B C 1
ATOM 4273 O O . TRP B 1 84 ? 13.296 -43.881 20.697 1.00 12.67 84 TRP B O 1
ATOM 4284 N N . PRO B 1 85 ? 14.017 -45.002 22.522 1.00 11.14 85 PRO B N 1
ATOM 4285 C CA . PRO B 1 85 ? 12.746 -45.685 22.786 1.00 11.75 85 PRO B CA 1
ATOM 4286 C C . PRO B 1 85 ? 11.606 -44.770 23.236 1.00 10.22 85 PRO B C 1
ATOM 4287 O O . PRO B 1 85 ? 10.447 -45.190 23.137 1.00 11.03 85 PRO B O 1
ATOM 4291 N N . ALA B 1 86 ? 11.942 -43.581 23.739 1.00 12.01 86 ALA B N 1
ATOM 4292 C CA . ALA B 1 86 ? 10.999 -42.502 24.087 1.00 9.63 86 ALA B CA 1
ATOM 4293 C C . ALA B 1 86 ? 10.107 -42.737 25.311 1.00 9.26 86 ALA B C 1
ATOM 4294 O O . ALA B 1 86 ? 10.054 -41.897 26.208 1.00 11.31 86 ALA B O 1
ATOM 4296 N N . ALA B 1 87 ? 9.372 -43.842 25.331 1.00 10.63 87 ALA B N 1
ATOM 4297 C CA . ALA B 1 87 ? 8.331 -44.026 26.332 1.00 8.05 87 ALA B CA 1
ATOM 4298 C C . ALA B 1 87 ? 7.723 -45.405 26.240 1.00 9.35 87 ALA B C 1
ATOM 4299 O O . ALA B 1 87 ? 7.711 -46.011 25.179 1.00 11.36 87 ALA B O 1
ATOM 4301 N N . GLY B 1 88 ? 7.181 -45.885 27.350 1.00 10.07 88 GLY B N 1
ATOM 4302 C CA . GLY B 1 88 ? 6.470 -47.148 27.317 1.00 10.07 88 GLY B CA 1
ATOM 4303 C C . GLY B 1 88 ? 5.894 -47.532 28.657 1.00 9.76 88 GLY B C 1
ATOM 4304 O O . GLY B 1 88 ? 6.012 -46.793 29.641 1.00 10.51 88 GLY B O 1
ATOM 4305 N N . ILE B 1 89 ? 5.255 -48.698 28.671 1.00 10.53 89 ILE B N 1
ATOM 4306 C CA . ILE B 1 89 ? 4.621 -49.248 29.860 1.00 9.57 89 ILE B CA 1
ATOM 4307 C C . ILE B 1 89 ? 5.169 -50.653 30.053 1.00 10.16 89 ILE B C 1
ATOM 4308 O O . ILE B 1 89 ? 5.228 -51.411 29.088 1.00 11.07 89 ILE B O 1
ATOM 4313 N N . ASN B 1 90 ? 5.572 -51.007 31.274 1.00 11.60 90 ASN B N 1
ATOM 4314 C CA . ASN B 1 90 ? 6.091 -52.360 31.507 1.00 12.19 90 ASN B CA 1
ATOM 4315 C C . ASN B 1 90 ? 5.020 -53.297 32.071 1.00 10.91 90 ASN B C 1
ATOM 4316 O O . ASN B 1 90 ? 3.873 -52.896 32.288 1.00 12.65 90 ASN B O 1
ATOM 4321 N N . SER B 1 91 ? 5.398 -54.549 32.320 1.00 13.92 91 SER B N 1
ATOM 4322 C CA . SER B 1 91 ? 4.407 -55.555 32.688 1.00 15.39 91 SER B CA 1
ATOM 4323 C C . SER B 1 91 ? 3.931 -55.427 34.138 1.00 17.94 91 SER B C 1
ATOM 4324 O O . SER B 1 91 ? 3.009 -56.130 34.542 1.00 17.94 91 SER B O 1
ATOM 4327 N N . SER B 1 92 ? 4.552 -54.527 34.905 1.00 12.04 92 SER B N 1
ATOM 4328 C CA . SER B 1 92 ? 4.060 -54.125 36.218 1.00 12.47 92 SER B CA 1
ATOM 4329 C C . SER B 1 92 ? 3.132 -52.915 36.141 1.00 14.48 92 SER B C 1
ATOM 4330 O O . SER B 1 92 ? 2.778 -52.336 37.163 1.00 16.28 92 SER B O 1
ATOM 4333 N N . ASN B 1 93 ? 2.762 -52.533 34.922 1.00 12.64 93 ASN B N 1
ATOM 4334 C CA . ASN B 1 93 ? 1.935 -51.346 34.684 1.00 12.73 93 ASN B CA 1
ATOM 4335 C C . ASN B 1 93 ? 2.573 -50.079 35.258 1.00 12.26 93 ASN B C 1
ATOM 4336 O O . ASN B 1 93 ? 1.914 -49.253 35.883 1.00 11.85 93 ASN B O 1
ATOM 4341 N N . VAL B 1 94 ? 3.877 -49.954 35.057 1.00 11.14 94 VAL B N 1
ATOM 4342 C CA . VAL B 1 94 ? 4.560 -48.691 35.301 1.00 10.12 94 VAL B CA 1
ATOM 4343 C C . VAL B 1 94 ? 4.833 -48.030 33.961 1.00 10.82 94 VAL B C 1
ATOM 4344 O O . VAL B 1 94 ? 5.294 -48.680 33.016 1.00 10.95 94 VAL B O 1
ATOM 4348 N N . ALA B 1 95 ? 4.537 -46.736 33.887 1.00 11.61 95 ALA B N 1
ATOM 4349 C CA . ALA B 1 95 ? 4.766 -45.961 32.671 1.00 10.52 95 ALA B CA 1
ATOM 4350 C C . ALA B 1 95 ? 5.946 -45.018 32.850 1.00 9.69 95 ALA B C 1
ATOM 4351 O O . ALA B 1 95 ? 6.196 -44.534 33.952 1.00 11.06 95 ALA B O 1
ATOM 4353 N N . MET B 1 96 ? 6.665 -44.758 31.758 1.00 9.07 96 MET B N 1
ATOM 4354 C CA . MET B 1 96 ? 7.786 -43.818 31.784 1.00 9.32 96 MET B CA 1
ATOM 4355 C C . MET B 1 96 ? 7.907 -43.101 30.453 1.00 10.18 96 MET B C 1
ATOM 4356 O O . MET B 1 96 ? 7.788 -43.735 29.408 1.00 9.63 96 MET B O 1
ATOM 4361 N N . SER B 1 97 ? 8.134 -41.788 30.481 1.00 11.12 97 SER B N 1
ATOM 4362 C CA . SER B 1 97 ? 8.457 -41.073 29.247 1.00 9.87 97 SER B CA 1
ATOM 4363 C C . SER B 1 97 ? 9.703 -40.219 29.431 1.00 7.10 97 SER B C 1
ATOM 4364 O O . SER B 1 97 ? 9.783 -39.433 30.374 1.00 10.08 97 SER B O 1
ATOM 4367 N N . ALA B 1 98 ? 10.672 -40.392 28.531 1.00 9.45 98 ALA B N 1
ATOM 4368 C CA . ALA B 1 98 ? 11.961 -39.716 28.629 1.00 9.58 98 ALA B CA 1
ATOM 4369 C C . ALA B 1 98 ? 12.476 -39.371 27.239 1.00 10.14 98 ALA B C 1
ATOM 4370 O O . ALA B 1 98 ? 12.762 -40.281 26.464 1.00 11.02 98 ALA B O 1
ATOM 4372 N N . THR B 1 99 ? 12.648 -38.085 26.914 1.00 10.62 99 THR B N 1
ATOM 4373 C CA . THR B 1 99 ? 12.667 -36.983 27.865 1.00 9.86 99 THR B CA 1
ATOM 4374 C C . THR B 1 99 ? 12.029 -35.719 27.335 1.00 11.98 99 THR B C 1
ATOM 4375 O O . THR B 1 99 ? 11.767 -35.589 26.153 1.00 12.07 99 THR B O 1
ATOM 4379 N N . GLU B 1 100 ? 11.834 -34.784 28.246 1.00 10.18 100 GLU B N 1
ATOM 4380 C CA . GLU B 1 100 ? 11.549 -33.401 27.936 1.00 13.16 100 GLU B CA 1
ATOM 4381 C C . GLU B 1 100 ? 12.866 -32.640 28.107 1.00 12.32 100 GLU B C 1
ATOM 4382 O O . GLU B 1 100 ? 13.334 -32.528 29.230 1.00 12.37 100 GLU B O 1
ATOM 4388 N N . THR B 1 101 ? 13.495 -32.154 27.031 1.00 11.42 101 THR B N 1
ATOM 4389 C CA . THR B 1 101 ? 14.730 -31.382 27.210 1.00 11.56 101 THR B CA 1
ATOM 4390 C C . THR B 1 101 ? 14.397 -30.114 27.982 1.00 10.38 101 THR B C 1
ATOM 4391 O O . THR B 1 101 ? 13.501 -29.382 27.596 1.00 13.70 101 THR B O 1
ATOM 4395 N N . ILE B 1 102 ? 15.099 -29.857 29.080 1.00 7.65 102 ILE B N 1
ATOM 4396 C CA . ILE B 1 102 ? 14.804 -28.665 29.861 1.00 8.94 102 ILE B CA 1
ATOM 4397 C C . ILE B 1 102 ? 16.003 -27.723 29.818 1.00 10.46 102 ILE B C 1
ATOM 4398 O O . ILE B 1 102 ? 16.835 -27.824 28.912 1.00 11.62 102 ILE B O 1
ATOM 4403 N N . THR B 1 103 ? 16.061 -26.787 30.757 1.00 10.39 103 THR B N 1
ATOM 4404 C CA . THR B 1 103 ? 17.149 -25.809 30.778 1.00 10.05 103 THR B CA 1
ATOM 4405 C C . THR B 1 103 ? 17.996 -25.913 32.039 1.00 11.10 103 THR B C 1
ATOM 4406 O O . THR B 1 103 ? 17.651 -26.638 32.965 1.00 10.69 103 THR B O 1
ATOM 4410 N N . THR B 1 104 ? 19.101 -25.182 32.041 1.00 12.55 104 THR B N 1
ATOM 4411 C CA . THR B 1 104 ? 20.065 -25.196 33.130 1.00 10.05 104 THR B CA 1
ATOM 4412 C C . THR B 1 104 ? 20.648 -23.778 33.234 1.00 11.70 104 THR B C 1
ATOM 4413 O O . THR B 1 104 ? 20.124 -22.839 32.605 1.00 10.80 104 THR B O 1
ATOM 4417 N N . ASN B 1 105 ? 21.705 -23.588 34.017 1.00 10.57 105 ASN B N 1
ATOM 4418 C CA . ASN B 1 105 ? 22.393 -22.295 34.004 1.00 10.66 105 ASN B CA 1
ATOM 4419 C C . ASN B 1 105 ? 23.882 -22.446 34.303 1.00 10.98 105 ASN B C 1
ATOM 4420 O O . ASN B 1 105 ? 24.345 -23.513 34.691 1.00 10.67 105 ASN B O 1
ATOM 4425 N N . SER B 1 106 ? 24.630 -21.372 34.090 1.00 11.65 106 SER B N 1
ATOM 4426 C CA . SER B 1 106 ? 26.084 -21.437 34.124 1.00 12.23 106 SER B CA 1
ATOM 4427 C C . SER B 1 106 ? 26.620 -21.615 35.534 1.00 11.43 106 SER B C 1
ATOM 4428 O O . SER B 1 106 ? 27.723 -22.117 35.707 1.00 12.47 106 SER B O 1
ATOM 4431 N N . ARG B 1 107 ? 25.844 -21.197 36.530 1.00 10.84 107 ARG B N 1
ATOM 4432 C CA . ARG B 1 107 ? 26.298 -21.308 37.914 1.00 11.04 107 ARG B CA 1
ATOM 4433 C C . ARG B 1 107 ? 26.325 -22.772 38.352 1.00 12.93 107 ARG B C 1
ATOM 4434 O O . ARG B 1 107 ? 27.311 -23.229 38.964 1.00 13.49 107 ARG B O 1
ATOM 4442 N N . VAL B 1 108 ? 25.286 -23.534 38.029 1.00 11.24 108 VAL B N 1
ATOM 4443 C CA . VAL B 1 108 ? 25.329 -24.948 38.409 1.00 11.52 108 VAL B CA 1
ATOM 4444 C C . VAL B 1 108 ? 26.241 -25.742 37.465 1.00 11.62 108 VAL B C 1
ATOM 4445 O O . VAL B 1 108 ? 26.933 -26.655 37.909 1.00 11.86 108 VAL B O 1
ATOM 4449 N N . GLN B 1 109 ? 26.293 -25.395 36.176 1.00 10.94 109 GLN B N 1
ATOM 4450 C CA . GLN B 1 109 ? 27.170 -26.116 35.260 1.00 10.60 109 GLN B CA 1
ATOM 4451 C C . GLN B 1 109 ? 28.637 -25.933 35.628 1.00 14.87 109 GLN B C 1
ATOM 4452 O O . GLN B 1 109 ? 29.467 -26.800 35.350 1.00 15.28 109 GLN B O 1
ATOM 4458 N N . GLY B 1 110 ? 28.952 -24.795 36.242 1.00 13.31 110 GLY B N 1
ATOM 4459 C CA . GLY B 1 110 ? 30.305 -24.531 36.688 1.00 13.31 110 GLY B CA 1
ATOM 4460 C C . GLY B 1 110 ? 30.727 -25.427 37.838 1.00 14.38 110 GLY B C 1
ATOM 4461 O O . GLY B 1 110 ? 31.922 -25.607 38.080 1.00 17.72 110 GLY B O 1
ATOM 4462 N N . LEU B 1 111 ? 29.748 -25.987 38.543 1.00 12.67 111 LEU B N 1
ATOM 4463 C CA . LEU B 1 111 ? 30.014 -26.858 39.694 1.00 13.63 111 LEU B CA 1
ATOM 4464 C C . LEU B 1 111 ? 29.905 -28.345 39.371 1.00 15.23 111 LEU B C 1
ATOM 4465 O O . LEU B 1 111 ? 30.645 -29.167 39.921 1.00 16.15 111 LEU B O 1
ATOM 4470 N N . ASP B 1 112 ? 28.964 -28.684 38.496 1.00 11.71 112 ASP B N 1
ATOM 4471 C CA . ASP B 1 112 ? 28.699 -30.070 38.128 1.00 10.80 112 ASP B CA 1
ATOM 4472 C C . ASP B 1 112 ? 28.439 -30.147 36.616 1.00 10.98 112 ASP B C 1
ATOM 4473 O O . ASP B 1 112 ? 27.294 -30.228 36.176 1.00 13.67 112 ASP B O 1
ATOM 4478 N N . PRO B 1 113 ? 29.516 -30.103 35.820 1.00 11.83 113 PRO B N 1
ATOM 4479 C CA . PRO B 1 113 ? 29.420 -30.080 34.354 1.00 14.13 113 PRO B CA 1
ATOM 4480 C C . PRO B 1 113 ? 28.799 -31.341 33.775 1.00 12.80 113 PRO B C 1
ATOM 4481 O O . PRO B 1 113 ? 28.816 -32.396 34.407 1.00 14.51 113 PRO B O 1
ATOM 4485 N N . PHE B 1 114 ? 28.264 -31.228 32.566 1.00 14.02 114 PHE B N 1
ATOM 4486 C CA . PHE B 1 114 ? 27.814 -32.394 31.826 1.00 13.97 114 PHE B CA 1
ATOM 4487 C C . PHE B 1 114 ? 28.947 -33.413 31.713 1.00 18.07 114 PHE B C 1
ATOM 4488 O O . PHE B 1 114 ? 30.131 -33.057 31.645 1.00 17.59 114 PHE B O 1
ATOM 4496 N N . VAL B 1 115 ? 28.564 -34.683 31.703 1.00 15.56 115 VAL B N 1
ATOM 4497 C CA . VAL B 1 115 ? 29.481 -35.809 31.597 1.00 13.03 115 VAL B CA 1
ATOM 4498 C C . VAL B 1 115 ? 29.415 -36.385 30.184 1.00 16.39 115 VAL B C 1
ATOM 4499 O O . VAL B 1 115 ? 28.389 -36.947 29.794 1.00 15.39 115 VAL B O 1
ATOM 4503 N N . GLU B 1 116 ? 30.510 -36.268 29.432 1.00 16.30 116 GLU B N 1
ATOM 4504 C CA . GLU B 1 116 ? 30.493 -36.585 27.999 1.00 17.50 116 GLU B CA 1
ATOM 4505 C C . GLU B 1 116 ? 30.181 -38.057 27.717 1.00 17.54 116 GLU B C 1
ATOM 4506 O O . GLU B 1 116 ? 29.522 -38.378 26.726 1.00 19.81 116 GLU B O 1
ATOM 4512 N N . ASN B 1 117 ? 30.594 -38.948 28.614 1.00 17.65 117 ASN B N 1
ATOM 4513 C CA . ASN B 1 117 ? 30.274 -40.362 28.457 1.00 16.98 117 ASN B CA 1
ATOM 4514 C C . ASN B 1 117 ? 29.152 -40.803 29.399 1.00 17.97 117 ASN B C 1
ATOM 4515 O O . ASN B 1 117 ? 29.134 -41.940 29.879 1.00 18.26 117 ASN B O 1
ATOM 4520 N N . GLY B 1 118 ? 28.213 -39.900 29.656 1.00 15.28 118 GLY B N 1
ATOM 4521 C CA . GLY B 1 118 ? 27.095 -40.213 30.523 1.00 14.99 118 GLY B CA 1
ATOM 4522 C C . GLY B 1 118 ? 25.870 -40.708 29.776 1.00 13.74 118 GLY B C 1
ATOM 4523 O O . GLY B 1 118 ? 25.930 -41.035 28.588 1.00 14.62 118 GLY B O 1
ATOM 4524 N N . LEU B 1 119 ? 24.751 -40.775 30.490 1.00 12.60 119 LEU B N 1
ATOM 4525 C CA . LEU B 1 119 ? 23.495 -41.234 29.914 1.00 12.29 119 LEU B CA 1
ATOM 4526 C C . LEU B 1 119 ? 22.763 -40.088 29.239 1.00 13.27 119 LEU B C 1
ATOM 4527 O O . LEU B 1 119 ? 22.978 -38.922 29.570 1.00 12.53 119 LEU B O 1
ATOM 4532 N N . GLY B 1 120 ? 21.919 -40.428 28.275 1.00 12.82 120 GLY B N 1
ATOM 4533 C CA . GLY B 1 120 ? 21.090 -39.434 27.612 1.00 12.54 120 GLY B CA 1
ATOM 4534 C C . GLY B 1 120 ? 19.718 -39.978 27.280 1.00 13.03 120 GLY B C 1
ATOM 4535 O O . GLY B 1 120 ? 19.414 -41.146 27.551 1.00 12.73 120 GLY B O 1
ATOM 4536 N N . GLU B 1 121 ? 18.898 -39.122 26.671 1.00 11.93 121 GLU B N 1
ATOM 4537 C CA . GLU B 1 121 ? 17.568 -39.493 26.200 1.00 11.57 121 GLU B CA 1
ATOM 4538 C C . GLU B 1 121 ? 17.593 -40.730 25.295 1.00 12.48 121 GLU B C 1
ATOM 4539 O O . GLU B 1 121 ? 16.633 -41.502 25.260 1.00 12.47 121 GLU B O 1
ATOM 4545 N N . GLU B 1 122 ? 18.698 -40.925 24.576 1.00 13.09 122 GLU B N 1
ATOM 4546 C CA . GLU B 1 122 ? 18.892 -42.130 23.773 1.00 11.69 122 GLU B CA 1
ATOM 4547 C C . GLU B 1 122 ? 18.624 -43.390 24.601 1.00 11.51 122 GLU B C 1
ATOM 4548 O O . GLU B 1 122 ? 18.109 -44.384 24.088 1.00 12.82 122 GLU B O 1
ATOM 4554 N N . ASP B 1 123 ? 18.944 -43.304 25.887 1.00 12.12 123 ASP B N 1
ATOM 4555 C CA . ASP B 1 123 ? 19.119 -44.478 26.735 1.00 12.18 123 ASP B CA 1
ATOM 4556 C C . ASP B 1 123 ? 18.087 -44.691 27.834 1.00 15.09 123 ASP B C 1
ATOM 4557 O O . ASP B 1 123 ? 17.907 -45.819 28.282 1.00 11.59 123 ASP B O 1
ATOM 4562 N N . LEU B 1 124 ? 17.456 -43.621 28.319 1.00 12.90 124 LEU B N 1
ATOM 4563 C CA . LEU B 1 124 ? 16.856 -43.681 29.660 1.00 11.03 124 LEU B CA 1
ATOM 4564 C C . LEU B 1 124 ? 15.753 -44.736 29.837 1.00 11.90 124 LEU B C 1
ATOM 4565 O O . LEU B 1 124 ? 15.767 -45.479 30.825 1.00 12.99 124 LEU B O 1
ATOM 4570 N N . VAL B 1 125 ? 14.794 -44.817 28.919 1.00 10.70 125 VAL B N 1
ATOM 4571 C CA . VAL B 1 125 ? 13.737 -45.810 29.082 1.00 11.15 125 VAL B CA 1
ATOM 4572 C C . VAL B 1 125 ? 14.309 -47.234 29.105 1.00 12.40 125 VAL B C 1
ATOM 4573 O O . VAL B 1 125 ? 13.917 -48.052 29.939 1.00 13.39 125 VAL B O 1
ATOM 4577 N N . THR B 1 126 ? 15.264 -47.501 28.218 1.00 11.57 126 THR B N 1
ATOM 4578 C CA . THR B 1 126 ? 15.863 -48.826 28.074 1.00 11.04 126 THR B CA 1
ATOM 4579 C C . THR B 1 126 ? 16.539 -49.285 29.368 1.00 13.98 126 THR B C 1
ATOM 4580 O O . THR B 1 126 ? 16.472 -50.466 29.725 1.00 12.04 126 THR B O 1
ATOM 4584 N N . VAL B 1 127 ? 17.186 -48.357 30.066 1.00 11.85 127 VAL B N 1
ATOM 4585 C CA . VAL B 1 127 ? 17.964 -48.744 31.234 1.00 11.20 127 VAL B CA 1
ATOM 4586 C C . VAL B 1 127 ? 17.204 -48.593 32.552 1.00 12.85 127 VAL B C 1
ATOM 4587 O O . VAL B 1 127 ? 17.695 -49.038 33.588 1.00 14.07 127 VAL B O 1
ATOM 4591 N N . VAL B 1 128 ? 16.006 -48.006 32.516 1.00 12.73 128 VAL B N 1
ATOM 4592 C CA . VAL B 1 128 ? 15.201 -47.841 33.732 1.00 12.57 128 VAL B CA 1
ATOM 4593 C C . VAL B 1 128 ? 13.901 -48.645 33.749 1.00 14.47 128 VAL B C 1
ATOM 4594 O O . VAL B 1 128 ? 13.674 -49.439 34.662 1.00 13.70 128 VAL B O 1
ATOM 4598 N N . LEU B 1 129 ? 13.040 -48.437 32.756 1.00 11.35 129 LEU B N 1
ATOM 4599 C CA . LEU B 1 129 ? 11.681 -48.999 32.781 1.00 9.99 129 LEU B CA 1
ATOM 4600 C C . LEU B 1 129 ? 11.568 -50.526 33.026 1.00 12.02 129 LEU B C 1
ATOM 4601 O O . LEU B 1 129 ? 10.684 -50.948 33.766 1.00 11.68 129 LEU B O 1
ATOM 4606 N N . PRO B 1 130 ? 12.458 -51.350 32.430 1.00 13.70 130 PRO B N 1
ATOM 4607 C CA . PRO B 1 130 ? 12.253 -52.796 32.631 1.00 11.52 130 PRO B CA 1
ATOM 4608 C C . PRO B 1 130 ? 12.521 -53.300 34.048 1.00 11.71 130 PRO B C 1
ATOM 4609 O O . PRO B 1 130 ? 12.250 -54.476 34.313 1.00 13.40 130 PRO B O 1
ATOM 4613 N N . TYR B 1 131 ? 13.020 -52.442 34.929 1.00 13.49 131 TYR B N 1
ATOM 4614 C CA . TYR B 1 131 ? 13.591 -52.912 36.195 1.00 13.14 131 TYR B CA 1
ATOM 4615 C C . TYR B 1 131 ? 12.907 -52.363 37.431 1.00 14.80 131 TYR B C 1
ATOM 4616 O O . TYR B 1 131 ? 13.402 -52.522 38.548 1.00 16.13 131 TYR B O 1
ATOM 4625 N N . VAL B 1 132 ? 11.752 -51.742 37.243 1.00 11.55 132 VAL B N 1
ATOM 4626 C CA . VAL B 1 132 ? 11.056 -51.101 38.350 1.00 12.11 132 VAL B CA 1
ATOM 4627 C C . VAL B 1 132 ? 9.588 -51.514 38.397 1.00 14.50 132 VAL B C 1
ATOM 4628 O O . VAL B 1 132 ? 8.988 -51.835 37.364 1.00 12.78 132 VAL B O 1
ATOM 4632 N N . LYS B 1 133 ? 9.009 -51.502 39.600 1.00 12.94 133 LYS B N 1
ATOM 4633 C CA . LYS B 1 133 ? 7.635 -51.966 39.780 1.00 16.34 133 LYS B CA 1
ATOM 4634 C C . LYS B 1 133 ? 6.702 -50.891 40.331 1.00 13.32 133 LYS B C 1
ATOM 4635 O O . LYS B 1 133 ? 5.546 -51.174 40.654 1.00 13.80 133 LYS B O 1
ATOM 4641 N N . SER B 1 134 ? 7.213 -49.662 40.452 1.00 12.00 134 SER B N 1
ATOM 4642 C CA . SER B 1 134 ? 6.389 -48.506 40.794 1.00 12.92 134 SER B CA 1
ATOM 4643 C C . SER B 1 134 ? 7.002 -47.254 40.192 1.00 11.91 134 SER B C 1
ATOM 4644 O O . SER B 1 134 ? 8.177 -47.257 39.805 1.00 11.03 134 SER B O 1
ATOM 4647 N N . ALA B 1 135 ? 6.206 -46.189 40.125 1.00 13.18 135 ALA B N 1
ATOM 4648 C CA . ALA B 1 135 ? 6.700 -44.897 39.655 1.00 13.06 135 ALA B CA 1
ATOM 4649 C C . ALA B 1 135 ? 7.820 -44.396 40.565 1.00 11.02 135 ALA B C 1
ATOM 4650 O O . ALA B 1 135 ? 8.836 -43.908 40.079 1.00 12.11 135 ALA B O 1
ATOM 4652 N N . ARG B 1 136 ? 7.650 -44.537 41.882 1.00 10.97 136 ARG B N 1
ATOM 4653 C CA . ARG B 1 136 ? 8.688 -44.134 42.828 1.00 13.96 136 ARG B CA 1
ATOM 4654 C C . ARG B 1 136 ? 9.996 -44.906 42.629 1.00 12.28 136 ARG B C 1
ATOM 4655 O O . ARG B 1 136 ? 11.082 -44.319 42.706 1.00 12.42 136 ARG B O 1
ATOM 4663 N N . GLU B 1 137 ? 9.901 -46.210 42.370 1.00 12.64 137 GLU B N 1
ATOM 4664 C CA . GLU B 1 137 ? 11.092 -46.994 42.052 1.00 13.62 137 GLU B CA 1
ATOM 4665 C C . GLU B 1 137 ? 11.770 -46.497 40.780 1.00 10.52 137 GLU B C 1
ATOM 4666 O O . GLU B 1 137 ? 12.991 -46.480 40.688 1.00 12.36 137 GLU B O 1
ATOM 4672 N N . GLY B 1 138 ? 10.966 -46.088 39.802 1.00 12.10 138 GLY B N 1
ATOM 4673 C CA . GLY B 1 138 ? 11.504 -45.516 38.577 1.00 11.40 138 GLY B CA 1
ATOM 4674 C C . GLY B 1 138 ? 12.329 -44.271 38.854 1.00 10.34 138 GLY B C 1
ATOM 4675 O O . GLY B 1 138 ? 13.447 -44.138 38.364 1.00 10.78 138 GLY B O 1
ATOM 4676 N N . VAL B 1 139 ? 11.772 -43.367 39.653 1.00 8.48 139 VAL B N 1
ATOM 4677 C CA . VAL B 1 139 ? 12.461 -42.157 40.066 1.00 9.68 139 VAL B CA 1
ATOM 4678 C C . VAL B 1 139 ? 13.782 -42.483 40.744 1.00 10.89 139 VAL B C 1
ATOM 4679 O O . VAL B 1 139 ? 14.827 -41.932 40.404 1.00 11.45 139 VAL B O 1
ATOM 4683 N N . LYS B 1 140 ? 13.728 -43.411 41.691 1.00 11.24 140 LYS B N 1
ATOM 4684 C CA . LYS B 1 140 ? 14.913 -43.732 42.479 1.00 12.02 140 LYS B CA 1
ATOM 4685 C C . LYS B 1 140 ? 15.984 -44.410 41.627 1.00 10.20 140 LYS B C 1
ATOM 4686 O O . LYS B 1 140 ? 17.166 -44.113 41.767 1.00 12.55 140 LYS B O 1
ATOM 4692 N N . ARG B 1 141 ? 15.583 -45.299 40.723 1.00 10.05 141 ARG B N 1
ATOM 4693 C CA . ARG B 1 141 ? 16.551 -45.965 39.863 1.00 10.89 141 ARG B CA 1
ATOM 4694 C C . ARG B 1 141 ? 17.223 -44.972 38.920 1.00 11.27 141 ARG B C 1
ATOM 4695 O O . ARG B 1 141 ? 18.441 -45.011 38.735 1.00 10.66 141 ARG B O 1
ATOM 4703 N N . LEU B 1 142 ? 16.437 -44.077 38.324 1.00 9.99 142 LEU B N 1
ATOM 4704 C CA . LEU B 1 142 ? 17.012 -43.087 37.423 1.00 12.38 142 LEU B CA 1
ATOM 4705 C C . LEU B 1 142 ? 17.975 -42.186 38.187 1.00 10.70 142 LEU B C 1
ATOM 4706 O O . LEU B 1 142 ? 19.081 -41.915 37.722 1.00 11.48 142 LEU B O 1
ATOM 4711 N N . GLY B 1 143 ? 17.563 -41.745 39.369 1.00 10.58 143 GLY B N 1
ATOM 4712 C CA . GLY B 1 143 ? 18.431 -40.945 40.207 1.00 11.64 143 GLY B CA 1
ATOM 4713 C C . GLY B 1 143 ? 19.755 -41.648 40.481 1.00 13.09 143 GLY B C 1
ATOM 4714 O O . GLY B 1 143 ? 20.818 -41.045 40.373 1.00 10.14 143 GLY B O 1
ATOM 4715 N N . SER B 1 144 ? 19.691 -42.939 40.805 1.00 12.68 144 SER B N 1
ATOM 4716 C CA . SER B 1 144 ? 20.906 -43.711 41.067 1.00 9.89 144 SER B CA 1
ATOM 4717 C C . SER B 1 144 ? 21.815 -43.780 39.857 1.00 11.87 144 SER B C 1
ATOM 4718 O O . SER B 1 144 ? 23.034 -43.728 39.990 1.00 13.07 144 SER B O 1
ATOM 4721 N N . LEU B 1 145 ? 21.214 -43.932 38.678 1.00 11.36 145 LEU B N 1
ATOM 4722 C CA . LEU B 1 145 ? 21.979 -44.019 37.442 1.00 9.54 145 LEU B CA 1
ATOM 4723 C C . LEU B 1 145 ? 22.625 -42.672 37.100 1.00 11.13 145 LEU B C 1
ATOM 4724 O O . LEU B 1 145 ? 23.757 -42.636 36.629 1.00 11.95 145 LEU B O 1
ATOM 4729 N N . LEU B 1 146 ? 21.926 -41.567 37.359 1.00 12.27 146 LEU B N 1
ATOM 4730 C CA . LEU B 1 146 ? 22.518 -40.246 37.136 1.00 13.28 146 LEU B CA 1
ATOM 4731 C C . LEU B 1 146 ? 23.695 -40.002 38.076 1.00 10.88 146 LEU B C 1
ATOM 4732 O O . LEU B 1 146 ? 24.737 -39.480 37.684 1.00 13.20 146 LEU B O 1
ATOM 4737 N N . GLU B 1 147 ? 23.538 -40.426 39.320 1.00 12.43 147 GLU B N 1
ATOM 4738 C CA . GLU B 1 147 ? 24.603 -40.252 40.290 1.00 12.04 147 GLU B CA 1
ATOM 4739 C C . GLU B 1 147 ? 25.824 -41.073 39.897 1.00 13.74 147 GLU B C 1
ATOM 4740 O O . GLU B 1 147 ? 26.952 -40.606 40.026 1.00 14.22 147 GLU B O 1
ATOM 4746 N N . GLU B 1 148 ? 25.598 -42.284 39.397 1.00 12.01 148 GLU B N 1
ATOM 4747 C CA . GLU B 1 148 ? 26.696 -43.192 39.063 1.00 12.01 148 GLU B CA 1
ATOM 4748 C C . GLU B 1 148 ? 27.378 -42.909 37.724 1.00 15.79 148 GLU B C 1
ATOM 4749 O O . GLU B 1 148 ? 28.607 -42.876 37.648 1.00 17.22 148 GLU B O 1
ATOM 4755 N N . TYR B 1 149 ? 26.587 -42.647 36.686 1.00 12.80 149 TYR B N 1
ATOM 4756 C CA . TYR B 1 149 ? 27.124 -42.552 35.331 1.00 11.17 149 TYR B CA 1
ATOM 4757 C C . TYR B 1 149 ? 27.129 -41.130 34.806 1.00 11.26 149 TYR B C 1
ATOM 4758 O O . TYR B 1 149 ? 27.836 -40.816 33.845 1.00 14.01 149 TYR B O 1
ATOM 4767 N N . GLY B 1 150 ? 26.333 -40.266 35.419 1.00 12.25 150 GLY B N 1
ATOM 4768 C CA . GLY B 1 150 ? 26.213 -38.913 34.915 1.00 12.15 150 GLY B CA 1
ATOM 4769 C C . GLY B 1 150 ? 25.359 -38.804 33.660 1.00 12.24 150 GLY B C 1
ATOM 4770 O O . GLY B 1 150 ? 24.857 -39.801 33.134 1.00 11.85 150 GLY B O 1
ATOM 4771 N N . THR B 1 151 ? 25.192 -37.573 33.187 1.00 12.38 151 THR B N 1
ATOM 4772 C CA . THR B 1 151 ? 24.426 -37.308 31.981 1.00 11.79 151 THR B CA 1
ATOM 4773 C C . THR B 1 151 ? 25.049 -36.152 31.200 1.00 12.49 151 THR B C 1
ATOM 4774 O O . THR B 1 151 ? 25.754 -35.319 31.774 1.00 12.24 151 THR B O 1
ATOM 4778 N N . TYR B 1 152 ? 24.787 -36.103 29.890 1.00 12.50 152 TYR B N 1
ATOM 4779 C CA . TYR B 1 152 ? 25.283 -35.006 29.058 1.00 11.97 152 TYR B CA 1
ATOM 4780 C C . TYR B 1 152 ? 24.161 -34.075 28.582 1.00 14.03 152 TYR B C 1
ATOM 4781 O O . TYR B 1 152 ? 24.373 -33.230 27.701 1.00 15.80 152 TYR B O 1
ATOM 4790 N N . GLU B 1 153 ? 22.977 -34.237 29.165 1.00 10.52 153 GLU B N 1
ATOM 4791 C CA . GLU B 1 153 ? 21.787 -33.453 28.788 1.00 12.82 153 GLU B CA 1
ATOM 4792 C C . GLU B 1 153 ? 21.028 -32.948 30.010 1.00 13.17 153 GLU B C 1
ATOM 4793 O O . GLU B 1 153 ? 21.064 -33.577 31.066 1.00 11.69 153 GLU B O 1
ATOM 4799 N N . PRO B 1 154 ? 20.305 -31.826 29.861 1.00 10.55 154 PRO B N 1
ATOM 4800 C CA . PRO B 1 154 ? 19.330 -31.386 30.861 1.00 8.98 154 PRO B CA 1
ATOM 4801 C C . PRO B 1 154 ? 17.943 -31.947 30.525 1.00 13.66 154 PRO B C 1
ATOM 4802 O O . PRO B 1 154 ? 17.360 -31.562 29.509 1.00 10.57 154 PRO B O 1
ATOM 4806 N N . ASN B 1 155 ? 17.416 -32.845 31.356 1.00 8.75 155 ASN B N 1
ATOM 4807 C CA . ASN B 1 155 ? 16.198 -33.577 30.990 1.00 10.41 155 ASN B CA 1
ATOM 4808 C C . ASN B 1 155 ? 15.118 -33.619 32.062 1.00 11.46 155 ASN B C 1
ATOM 4809 O O . ASN B 1 155 ? 15.406 -33.608 33.249 1.00 10.79 155 ASN B O 1
ATOM 4814 N N . GLY B 1 156 ? 13.866 -33.683 31.614 1.00 10.39 156 GLY B N 1
ATOM 4815 C CA . GLY B 1 156 ? 12.737 -33.966 32.486 1.00 9.80 156 GLY B CA 1
ATOM 4816 C C . GLY B 1 156 ? 12.120 -35.303 32.102 1.00 10.01 156 GLY B C 1
ATOM 4817 O O . GLY B 1 156 ? 11.979 -35.606 30.916 1.00 9.22 156 GLY B O 1
ATOM 4818 N N . ILE B 1 157 ? 11.773 -36.105 33.108 1.00 9.51 157 ILE B N 1
ATOM 4819 C CA . ILE B 1 157 ? 11.277 -37.470 32.892 1.00 8.46 157 ILE B CA 1
ATOM 4820 C C . ILE B 1 157 ? 10.022 -37.712 33.728 1.00 9.16 157 ILE B C 1
ATOM 4821 O O . ILE B 1 157 ? 9.977 -37.346 34.900 1.00 10.04 157 ILE B O 1
ATOM 4826 N N . SER B 1 158 ? 8.992 -38.299 33.125 1.00 10.14 158 SER B N 1
ATOM 4827 C CA . SER B 1 158 ? 7.773 -38.624 33.866 1.00 8.40 158 SER B CA 1
ATOM 4828 C C . SER B 1 158 ? 7.669 -40.128 34.146 1.00 9.11 158 SER B C 1
ATOM 4829 O O . SER B 1 158 ? 8.092 -40.966 33.331 1.00 9.03 158 SER B O 1
ATOM 4832 N N . PHE B 1 159 ? 7.094 -40.444 35.299 1.00 10.27 159 PHE B N 1
ATOM 4833 C CA . PHE B 1 159 ? 6.791 -41.816 35.708 1.00 8.11 159 PHE B CA 1
ATOM 4834 C C . PHE B 1 159 ? 5.361 -41.903 36.215 1.00 9.58 159 PHE B C 1
ATOM 4835 O O . PHE B 1 159 ? 4.867 -40.958 36.835 1.00 10.98 159 PHE B O 1
ATOM 4843 N N . ALA B 1 160 ? 4.716 -43.053 36.020 1.00 9.60 160 ALA B N 1
ATOM 4844 C CA . ALA B 1 160 ? 3.401 -43.255 36.616 1.00 9.00 160 ALA B CA 1
ATOM 4845 C C . ALA B 1 160 ? 3.120 -44.719 36.892 1.00 9.29 160 ALA B C 1
ATOM 4846 O O . ALA B 1 160 ? 3.660 -45.593 36.231 1.00 11.65 160 ALA B O 1
ATOM 4848 N N . ASP B 1 161 ? 2.285 -44.969 37.890 1.00 12.09 161 ASP B N 1
ATOM 4849 C CA . ASP B 1 161 ? 1.651 -46.274 38.039 1.00 12.19 161 ASP B CA 1
ATOM 4850 C C . ASP B 1 161 ? 0.167 -46.017 38.307 1.00 13.31 161 ASP B C 1
ATOM 4851 O O . ASP B 1 161 ? -0.323 -44.909 38.077 1.00 13.76 161 ASP B O 1
ATOM 4856 N N . ASN B 1 162 ? -0.573 -47.005 38.796 1.00 12.93 162 ASN B N 1
ATOM 4857 C CA . ASN B 1 162 ? -1.995 -46.768 38.966 1.00 12.37 162 ASN B CA 1
ATOM 4858 C C . ASN B 1 162 ? -2.284 -45.846 40.142 1.00 13.82 162 ASN B C 1
ATOM 4859 O O . ASN B 1 162 ? -3.409 -45.377 40.297 1.00 16.01 162 ASN B O 1
ATOM 4864 N N . GLU B 1 163 ? -1.268 -45.570 40.959 1.00 12.54 163 GLU B N 1
ATOM 4865 C CA . GLU B 1 163 ? -1.464 -44.726 42.123 1.00 12.41 163 GLU B CA 1
ATOM 4866 C C . GLU B 1 163 ? -0.868 -43.325 41.981 1.00 11.52 163 GLU B C 1
ATOM 4867 O O . GLU B 1 163 ? -1.499 -42.332 42.366 1.00 15.59 163 GLU B O 1
ATOM 4873 N N . GLU B 1 164 ? 0.365 -43.264 41.479 1.00 12.93 164 GLU B N 1
ATOM 4874 C CA . GLU B 1 164 ? 1.161 -42.034 41.536 1.00 12.17 164 GLU B CA 1
ATOM 4875 C C . GLU B 1 164 ? 1.729 -41.594 40.201 1.00 11.56 164 GLU B C 1
ATOM 4876 O O . GLU B 1 164 ? 1.980 -42.409 39.317 1.00 13.81 164 GLU B O 1
ATOM 4882 N N . VAL B 1 165 ? 1.939 -40.284 40.098 1.00 12.09 165 VAL B N 1
ATOM 4883 C CA . VAL B 1 165 ? 2.620 -39.652 38.981 1.00 10.58 165 VAL B CA 1
ATOM 4884 C C . VAL B 1 165 ? 3.801 -38.848 39.512 1.00 8.47 165 VAL B C 1
ATOM 4885 O O . VAL B 1 165 ? 3.657 -38.105 40.480 1.00 12.23 165 VAL B O 1
ATOM 4889 N N . TRP B 1 166 ? 4.975 -39.036 38.915 1.00 11.32 166 TRP B N 1
ATOM 4890 C CA . TRP B 1 166 ? 6.174 -38.299 39.330 1.00 11.15 166 TRP B CA 1
ATOM 4891 C C . TRP B 1 166 ? 6.836 -37.588 38.159 1.00 8.50 166 TRP B C 1
ATOM 4892 O O . TRP B 1 166 ? 6.755 -38.051 37.015 1.00 10.66 166 TRP B O 1
ATOM 4903 N N . TRP B 1 167 ? 7.503 -36.477 38.465 1.00 9.66 167 TRP B N 1
ATOM 4904 C CA . TRP B 1 167 ? 8.303 -35.739 37.488 1.00 10.95 167 TRP B CA 1
ATOM 4905 C C . TRP B 1 167 ? 9.713 -35.579 38.014 1.00 9.98 167 TRP B C 1
ATOM 4906 O O . TRP B 1 167 ? 9.903 -35.040 39.109 1.00 10.79 167 TRP B O 1
ATOM 4917 N N . LEU B 1 168 ? 10.695 -36.076 37.270 1.00 10.51 168 LEU B N 1
ATOM 4918 C CA . LEU B 1 168 ? 12.095 -35.922 37.669 1.00 9.91 168 LEU B CA 1
ATOM 4919 C C . LEU B 1 168 ? 12.806 -34.975 36.718 1.00 11.22 168 LEU B C 1
ATOM 4920 O O . LEU B 1 168 ? 12.670 -35.092 35.502 1.00 10.95 168 LEU B O 1
ATOM 4925 N N . GLU B 1 169 ? 13.590 -34.055 37.269 1.00 9.42 169 GLU B N 1
ATOM 4926 C CA . GLU B 1 169 ? 14.423 -33.204 36.435 1.00 9.77 169 GLU B CA 1
ATOM 4927 C C . GLU B 1 169 ? 15.902 -33.376 36.786 1.00 10.25 169 GLU B C 1
ATOM 4928 O O . GLU B 1 169 ? 16.270 -33.428 37.962 1.00 12.64 169 GLU B O 1
ATOM 4934 N N . THR B 1 170 ? 16.733 -33.496 35.754 1.00 8.93 170 THR B N 1
ATOM 4935 C CA . THR B 1 170 ? 18.162 -33.665 35.950 1.00 7.92 170 THR B CA 1
ATOM 4936 C C . THR B 1 170 ? 18.842 -32.298 36.052 1.00 9.06 170 THR B C 1
ATOM 4937 O O . THR B 1 170 ? 18.429 -31.314 35.406 1.00 10.31 170 THR B O 1
ATOM 4941 N N . ILE B 1 171 ? 19.869 -32.241 36.894 1.00 10.53 171 ILE B N 1
ATOM 4942 C CA . ILE B 1 171 ? 20.516 -30.990 37.280 1.00 11.79 171 ILE B CA 1
ATOM 4943 C C . ILE B 1 171 ? 22.017 -31.177 37.191 1.00 11.85 171 ILE B C 1
ATOM 4944 O O . ILE B 1 171 ? 22.596 -31.928 37.967 1.00 12.05 171 ILE B O 1
ATOM 4949 N N . GLY B 1 172 ? 22.640 -30.520 36.224 1.00 11.07 172 GLY B N 1
ATOM 4950 C CA . GLY B 1 172 ? 24.055 -30.705 35.975 1.00 11.42 172 GLY B CA 1
ATOM 4951 C C . GLY B 1 172 ? 24.390 -32.128 35.556 1.00 12.85 172 GLY B C 1
ATOM 4952 O O . GLY B 1 172 ? 23.541 -32.894 35.099 1.00 11.81 172 GLY B O 1
ATOM 4953 N N . GLY B 1 173 ? 25.648 -32.501 35.730 1.00 10.69 173 GLY B N 1
ATOM 4954 C CA . GLY B 1 173 ? 26.094 -33.805 35.289 1.00 10.60 173 GLY B CA 1
ATOM 4955 C C . GLY B 1 173 ? 25.590 -34.984 36.098 1.00 13.09 173 GLY B C 1
ATOM 4956 O O . GLY B 1 173 ? 25.462 -36.079 35.557 1.00 10.46 173 GLY B O 1
ATOM 4957 N N . HIS B 1 174 ? 25.274 -34.767 37.373 1.00 10.96 174 HIS B N 1
ATOM 4958 C CA . HIS B 1 174 ? 24.972 -35.888 38.270 1.00 12.12 174 HIS B CA 1
ATOM 4959 C C . HIS B 1 174 ? 23.781 -35.695 39.190 1.00 13.95 174 HIS B C 1
ATOM 4960 O O . HIS B 1 174 ? 23.322 -36.663 39.807 1.00 13.03 174 HIS B O 1
ATOM 4967 N N . HIS B 1 175 ? 23.306 -34.461 39.337 1.00 12.73 175 HIS B N 1
ATOM 4968 C CA . HIS B 1 175 ? 22.263 -34.197 40.324 1.00 9.78 175 HIS B CA 1
ATOM 4969 C C . HIS B 1 175 ? 20.856 -34.287 39.735 1.00 10.41 175 HIS B C 1
ATOM 4970 O O . HIS B 1 175 ? 20.672 -34.383 38.519 1.00 11.64 175 HIS B O 1
ATOM 4977 N N . TRP B 1 176 ? 19.867 -34.323 40.616 1.00 10.06 176 TRP B N 1
ATOM 4978 C CA . TRP B 1 176 ? 18.488 -34.473 40.173 1.00 10.12 176 TRP B CA 1
ATOM 4979 C C . TRP B 1 176 ? 17.522 -34.153 41.286 1.00 10.83 176 TRP B C 1
ATOM 4980 O O . TRP B 1 176 ? 17.878 -34.155 42.467 1.00 11.25 176 TRP B O 1
ATOM 4991 N N . ALA B 1 177 ? 16.283 -33.881 40.898 1.00 10.99 177 ALA B N 1
ATOM 4992 C CA . ALA B 1 177 ? 15.213 -33.697 41.855 1.00 9.84 177 ALA B CA 1
ATOM 4993 C C . ALA B 1 177 ? 13.907 -34.211 41.270 1.00 10.22 177 ALA B C 1
ATOM 4994 O O . ALA B 1 177 ? 13.718 -34.226 40.050 1.00 11.71 177 ALA B O 1
ATOM 4996 N N . ALA B 1 178 ? 12.999 -34.638 42.139 1.00 11.17 178 ALA B N 1
ATOM 4997 C CA . ALA B 1 178 ? 11.738 -35.175 41.654 1.00 11.37 178 ALA B CA 1
ATOM 4998 C C . ALA B 1 178 ? 10.594 -34.827 42.578 1.00 11.88 178 ALA B C 1
ATOM 4999 O O . ALA B 1 178 ? 10.761 -34.724 43.791 1.00 11.45 178 ALA B O 1
ATOM 5001 N N . VAL B 1 179 ? 9.420 -34.641 41.988 1.00 10.51 179 VAL B N 1
ATOM 5002 C CA A VAL B 1 179 ? 8.220 -34.282 42.731 0.61 11.93 179 VAL B CA 1
ATOM 5003 C CA B VAL B 1 179 ? 8.234 -34.325 42.768 0.39 11.93 179 VAL B CA 1
ATOM 5004 C C . VAL B 1 179 ? 7.071 -35.215 42.363 1.00 11.20 179 VAL B C 1
ATOM 5005 O O . VAL B 1 179 ? 6.898 -35.549 41.188 1.00 11.73 179 VAL B O 1
ATOM 5012 N N . ARG B 1 180 ? 6.293 -35.626 43.361 1.00 12.61 180 ARG B N 1
ATOM 5013 C CA . ARG B 1 180 ? 5.076 -36.384 43.113 1.00 12.52 180 ARG B CA 1
ATOM 5014 C C . ARG B 1 180 ? 3.963 -35.406 42.768 1.00 14.07 180 ARG B C 1
ATOM 5015 O O . ARG B 1 180 ? 3.673 -34.477 43.528 1.00 17.86 180 ARG B O 1
ATOM 5023 N N . ILE B 1 181 ? 3.366 -35.576 41.594 1.00 14.36 181 ILE B N 1
ATOM 5024 C CA . ILE B 1 181 ? 2.240 -34.733 41.211 1.00 15.06 181 ILE B CA 1
ATOM 5025 C C . ILE B 1 181 ? 1.050 -35.113 42.088 1.00 16.41 181 ILE B C 1
ATOM 5026 O O . ILE B 1 181 ? 0.673 -36.282 42.129 1.00 17.35 181 ILE B O 1
ATOM 5031 N N . PRO B 1 182 ? 0.446 -34.136 42.785 1.00 12.93 182 PRO B N 1
ATOM 5032 C CA . PRO B 1 182 ? -0.716 -34.456 43.628 1.00 15.43 182 PRO B CA 1
ATOM 5033 C C . PRO B 1 182 ? -1.834 -35.149 42.852 1.00 16.02 182 PRO B C 1
ATOM 5034 O O . PRO B 1 182 ? -1.996 -34.872 41.664 1.00 12.45 182 PRO B O 1
ATOM 5038 N N . ASP B 1 183 ? -2.571 -36.043 43.510 1.00 14.67 183 ASP B N 1
ATOM 5039 C CA . ASP B 1 183 ? -3.622 -36.805 42.850 1.00 13.30 183 ASP B CA 1
ATOM 5040 C C . ASP B 1 183 ? -4.602 -35.914 42.091 1.00 11.04 183 ASP B C 1
ATOM 5041 O O . ASP B 1 183 ? -5.105 -36.319 41.051 1.00 12.95 183 ASP B O 1
ATOM 5046 N N . ASP B 1 184 ? -4.877 -34.719 42.616 1.00 12.17 184 ASP B N 1
ATOM 5047 C CA . ASP B 1 184 ? -5.920 -33.860 42.045 1.00 12.24 184 ASP B CA 1
ATOM 5048 C C . ASP B 1 184 ? -5.365 -32.781 41.119 1.00 10.60 184 ASP B C 1
ATOM 5049 O O . ASP B 1 184 ? -6.076 -31.840 40.755 1.00 13.84 184 ASP B O 1
ATOM 5054 N N . ALA B 1 185 ? -4.109 -32.944 40.725 1.00 10.97 185 ALA B N 1
ATOM 5055 C CA . ALA B 1 185 ? -3.390 -31.910 39.974 1.00 10.04 185 ALA B CA 1
ATOM 5056 C C . ALA B 1 185 ? -3.003 -32.342 38.568 1.00 9.40 185 ALA B C 1
ATOM 5057 O O . ALA B 1 185 ? -3.058 -33.521 38.228 1.00 10.51 185 ALA B O 1
ATOM 5059 N N . TYR B 1 186 ? -2.617 -31.363 37.748 1.00 9.42 186 TYR B N 1
ATOM 5060 C CA . TYR B 1 186 ? -2.015 -31.626 36.450 1.00 10.87 186 TYR B CA 1
ATOM 5061 C C . TYR B 1 186 ? -0.806 -30.717 36.290 1.00 9.07 186 TYR B C 1
ATOM 5062 O O . TYR B 1 186 ? -0.649 -29.745 37.037 1.00 9.98 186 TYR B O 1
ATOM 5071 N N . VAL B 1 187 ? 0.021 -31.029 35.300 1.00 9.94 187 VAL B N 1
ATOM 5072 C CA . VAL B 1 187 ? 1.179 -30.216 34.944 1.00 11.62 187 VAL B CA 1
ATOM 5073 C C . VAL B 1 187 ? 1.250 -30.107 33.419 1.00 11.58 187 VAL B C 1
ATOM 5074 O O . VAL B 1 187 ? 0.996 -31.082 32.719 1.00 10.12 187 VAL B O 1
ATOM 5078 N N . VAL B 1 188 ? 1.578 -28.919 32.915 1.00 9.24 188 VAL B N 1
ATOM 5079 C CA . VAL B 1 188 ? 1.986 -28.737 31.526 1.00 9.38 188 VAL B CA 1
ATOM 5080 C C . VAL B 1 188 ? 3.441 -28.279 31.542 1.00 8.62 188 VAL B C 1
ATOM 5081 O O . VAL B 1 188 ? 3.764 -27.285 32.182 1.00 11.36 188 VAL B O 1
ATOM 5085 N N . ALA B 1 189 ? 4.319 -29.015 30.870 1.00 9.58 189 ALA B N 1
ATOM 5086 C CA . ALA B 1 189 ? 5.756 -28.731 30.940 1.00 9.91 189 ALA B CA 1
ATOM 5087 C C . ALA B 1 189 ? 6.383 -28.607 29.553 1.00 12.27 189 ALA B C 1
ATOM 5088 O O . ALA B 1 189 ? 6.307 -29.534 28.732 1.00 11.41 189 ALA B O 1
ATOM 5090 N N . PRO B 1 190 ? 6.987 -27.444 29.275 1.00 10.12 190 PRO B N 1
ATOM 5091 C CA . PRO B 1 190 ? 7.712 -27.207 28.028 1.00 10.25 190 PRO B CA 1
ATOM 5092 C C . PRO B 1 190 ? 9.198 -27.453 28.211 1.00 10.94 190 PRO B C 1
ATOM 5093 O O . PRO B 1 190 ? 9.593 -28.089 29.195 1.00 11.00 190 PRO B O 1
ATOM 5097 N N . ASN B 1 191 ? 10.009 -26.957 27.284 1.00 9.82 191 ASN B N 1
ATOM 5098 C CA . ASN B 1 191 ? 11.444 -27.220 27.290 1.00 8.25 191 ASN B CA 1
ATOM 5099 C C . ASN B 1 191 ? 12.212 -26.274 28.208 1.00 10.85 191 ASN B C 1
ATOM 5100 O O . ASN B 1 191 ? 13.155 -25.600 27.782 1.00 9.02 191 ASN B O 1
ATOM 5105 N N . ARG B 1 192 ? 11.813 -26.243 29.473 1.00 8.18 192 ARG B N 1
ATOM 5106 C CA . ARG B 1 192 ? 12.351 -25.291 30.432 1.00 8.56 192 ARG B CA 1
ATOM 5107 C C . ARG B 1 192 ? 12.279 -25.995 31.783 1.00 9.28 192 ARG B C 1
ATOM 5108 O O . ARG B 1 192 ? 11.333 -26.738 32.025 1.00 10.07 192 ARG B O 1
ATOM 5116 N N . MET B 1 193 ? 13.271 -25.803 32.645 1.00 8.97 193 MET B N 1
ATOM 5117 C CA . MET B 1 193 ? 13.180 -26.445 33.956 1.00 8.91 193 MET B CA 1
ATOM 5118 C C . MET B 1 193 ? 11.896 -25.973 34.632 1.00 8.74 193 MET B C 1
ATOM 5119 O O . MET B 1 193 ? 11.569 -24.781 34.602 1.00 9.76 193 MET B O 1
ATOM 5124 N N . ASN B 1 194 ? 11.169 -26.922 35.223 1.00 10.21 194 ASN B N 1
ATOM 5125 C CA . ASN B 1 194 ? 9.801 -26.708 35.684 1.00 8.97 194 ASN B CA 1
ATOM 5126 C C . ASN B 1 194 ? 9.592 -26.702 37.194 1.00 10.42 194 ASN B C 1
ATOM 5127 O O . ASN B 1 194 ? 8.741 -25.980 37.696 1.00 10.78 194 ASN B O 1
ATOM 5132 N N . ILE B 1 195 ? 10.329 -27.536 37.921 1.00 10.45 195 ILE B N 1
ATOM 5133 C CA . ILE B 1 195 ? 10.049 -27.659 39.348 1.00 10.59 195 ILE 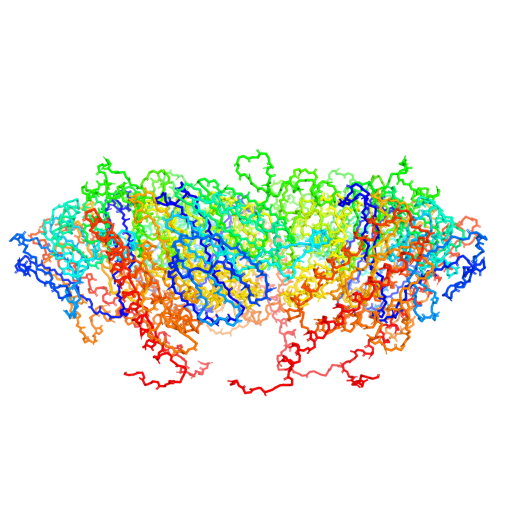B CA 1
ATOM 5134 C C . ILE B 1 195 ? 10.284 -26.319 40.053 1.00 10.26 195 ILE B C 1
ATOM 5135 O O . ILE B 1 195 ? 11.355 -25.723 39.920 1.00 10.36 195 ILE B O 1
ATOM 5140 N N . ASP B 1 196 ? 9.277 -25.832 40.779 1.00 9.04 196 ASP B N 1
ATOM 5141 C CA . ASP B 1 196 ? 9.406 -24.528 41.430 1.00 11.29 196 ASP B CA 1
ATOM 5142 C C . ASP B 1 196 ? 9.624 -24.715 42.929 1.00 11.09 196 ASP B C 1
ATOM 5143 O O . ASP B 1 196 ? 10.630 -25.290 43.311 1.00 10.20 196 ASP B O 1
ATOM 5148 N N . GLN B 1 197 ? 8.725 -24.199 43.760 1.00 12.12 197 GLN B N 1
ATOM 5149 C CA A GLN B 1 197 ? 8.854 -24.347 45.204 0.65 15.17 197 GLN B CA 1
ATOM 5150 C CA B GLN B 1 197 ? 8.806 -24.371 45.215 0.35 15.21 197 GLN B CA 1
ATOM 5151 C C . GLN B 1 197 ? 9.092 -25.818 45.577 1.00 14.56 197 GLN B C 1
ATOM 5152 O O . GLN B 1 197 ? 8.390 -26.710 45.112 1.00 16.36 197 GLN B O 1
ATOM 5163 N N . PHE B 1 198 ? 10.101 -26.059 46.413 1.00 12.18 198 PHE B N 1
ATOM 5164 C CA . PHE B 1 198 ? 10.535 -27.427 46.698 1.00 13.42 198 PHE B CA 1
ATOM 5165 C C . PHE B 1 198 ? 10.774 -27.589 48.187 1.00 14.11 198 PHE B C 1
ATOM 5166 O O . PHE B 1 198 ? 11.596 -26.881 48.768 1.00 15.25 198 PHE B O 1
ATOM 5174 N N . ASP B 1 199 ? 10.058 -28.532 48.795 1.00 14.19 199 ASP B N 1
ATOM 5175 C CA . ASP B 1 199 ? 10.149 -28.758 50.233 1.00 14.81 199 ASP B CA 1
ATOM 5176 C C . ASP B 1 199 ? 11.062 -29.939 50.546 1.00 13.04 199 ASP B C 1
ATOM 5177 O O . ASP B 1 199 ? 10.737 -31.078 50.235 1.00 14.57 199 ASP B O 1
ATOM 5182 N N . PHE B 1 200 ? 12.226 -29.645 51.120 1.00 13.96 200 PHE B N 1
ATOM 5183 C CA . PHE B 1 200 ? 13.188 -30.688 51.474 1.00 15.17 200 PHE B CA 1
ATOM 5184 C C . PHE B 1 200 ? 12.686 -31.611 52.587 1.00 18.64 200 PHE B C 1
ATOM 5185 O O . PHE B 1 200 ? 13.359 -32.584 52.919 1.00 20.29 200 PHE B O 1
ATOM 5193 N N . ASP B 1 201 ? 11.619 -31.210 53.272 1.00 16.80 201 ASP B N 1
ATOM 5194 C CA . ASP B 1 201 ? 11.048 -32.006 54.365 1.00 19.53 201 ASP B CA 1
ATOM 5195 C C . ASP B 1 201 ? 9.848 -32.874 53.960 1.00 19.76 201 ASP B C 1
ATOM 5196 O O . ASP B 1 201 ? 9.308 -33.607 54.783 1.00 19.33 201 ASP B O 1
ATOM 5201 N N . SER B 1 202 ? 9.386 -32.738 52.718 1.00 16.35 202 SER B N 1
ATOM 5202 C CA . SER B 1 202 ? 8.182 -33.432 52.251 1.00 16.61 202 SER B CA 1
ATOM 5203 C C . SER B 1 202 ? 8.372 -34.902 51.835 1.00 19.02 202 SER B C 1
ATOM 5204 O O . SER B 1 202 ? 9.361 -35.245 51.180 1.00 19.24 202 SER B O 1
ATOM 5207 N N . ASP B 1 203 ? 7.385 -35.747 52.130 1.00 16.79 203 ASP B N 1
ATOM 5208 C CA . ASP B 1 203 ? 7.386 -37.132 51.640 1.00 18.69 203 ASP B CA 1
ATOM 5209 C C . ASP B 1 203 ? 7.138 -37.216 50.133 1.00 21.54 203 ASP B C 1
ATOM 5210 O O . ASP B 1 203 ? 7.347 -38.269 49.521 1.00 21.68 203 ASP B O 1
ATOM 5215 N N . ASP B 1 204 ? 6.679 -36.114 49.549 1.00 18.03 204 ASP B N 1
ATOM 5216 C CA . ASP B 1 204 ? 6.315 -36.077 48.130 1.00 19.80 204 ASP B CA 1
ATOM 5217 C C . ASP B 1 204 ? 7.448 -35.612 47.228 1.00 17.82 204 ASP B C 1
ATOM 5218 O O . ASP B 1 204 ? 7.240 -35.365 46.040 1.00 15.30 204 ASP B O 1
ATOM 5223 N N . THR B 1 205 ? 8.637 -35.461 47.795 1.00 14.59 205 THR B N 1
ATOM 5224 C CA . THR B 1 205 ? 9.798 -35.063 47.008 1.00 12.54 205 THR B CA 1
ATOM 5225 C C . THR B 1 205 ? 10.949 -36.031 47.247 1.00 15.72 205 THR B C 1
ATOM 5226 O O . THR B 1 205 ? 11.047 -36.665 48.304 1.00 14.01 205 THR B O 1
ATOM 5230 N N . LEU B 1 206 ? 11.800 -36.148 46.239 1.00 12.33 206 LEU B N 1
ATOM 5231 C CA . LEU B 1 206 ? 13.043 -36.907 46.319 1.00 13.65 206 LEU B CA 1
ATOM 5232 C C . LEU B 1 206 ? 14.109 -36.121 45.575 1.00 15.39 206 LEU B C 1
ATOM 5233 O O . LEU B 1 206 ? 13.779 -35.409 44.613 1.00 12.98 206 LEU B O 1
ATOM 5238 N N . CYS B 1 207 ? 15.372 -36.243 45.984 1.00 12.22 207 CYS B N 1
ATOM 5239 C CA . CYS B 1 207 ? 16.453 -35.587 45.251 1.00 11.84 207 CYS B CA 1
ATOM 5240 C C . CYS B 1 207 ? 17.810 -36.126 45.661 1.00 10.31 207 CYS B C 1
ATOM 5241 O O . CYS B 1 207 ? 17.918 -36.912 46.607 1.00 12.68 207 CYS B O 1
ATOM 5244 N N . SER B 1 208 ? 18.845 -35.710 44.937 1.00 11.80 208 SER B N 1
ATOM 5245 C CA . SER B 1 208 ? 20.222 -36.006 45.332 1.00 10.43 208 SER B CA 1
ATOM 5246 C C . SER B 1 208 ? 20.383 -35.682 46.807 1.00 10.79 208 SER B C 1
ATOM 5247 O O . SER B 1 208 ? 19.937 -34.634 47.265 1.00 11.27 208 SER B O 1
ATOM 5250 N N . SER B 1 209 ? 21.005 -36.576 47.563 1.00 14.06 209 SER B N 1
ATOM 5251 C CA A SER B 1 209 ? 21.182 -36.368 48.998 0.43 12.02 209 SER B CA 1
ATOM 5252 C CA B SER B 1 209 ? 21.133 -36.342 48.995 0.57 11.97 209 SER B CA 1
ATOM 5253 C C . SER B 1 209 ? 21.898 -35.054 49.307 1.00 13.13 209 SER B C 1
ATOM 5254 O O . SER B 1 209 ? 21.648 -34.420 50.330 1.00 14.61 209 SER B O 1
ATOM 5259 N N . ASP B 1 210 ? 22.790 -34.642 48.410 1.00 12.81 210 ASP B N 1
ATOM 5260 C CA . ASP B 1 210 ? 23.606 -33.455 48.656 1.00 10.07 210 ASP B CA 1
ATOM 5261 C C . ASP B 1 210 ? 23.044 -32.187 48.009 1.00 11.44 210 ASP B C 1
ATOM 5262 O O . ASP B 1 210 ? 23.715 -31.155 48.008 1.00 12.99 210 ASP B O 1
ATOM 5267 N N . LEU B 1 211 ? 21.818 -32.254 47.491 1.00 10.18 211 LEU B N 1
ATOM 5268 C CA . LEU B 1 211 ? 21.286 -31.113 46.711 1.00 10.77 211 LEU B CA 1
ATOM 5269 C C . LEU B 1 211 ? 21.168 -29.832 47.546 1.00 10.87 211 LEU B C 1
ATOM 5270 O O . LEU B 1 211 ? 21.558 -28.757 47.092 1.00 11.13 211 LEU B O 1
ATOM 5275 N N . LYS B 1 212 ? 20.641 -29.942 48.765 1.00 12.09 212 LYS B N 1
ATOM 5276 C CA . LYS B 1 212 ? 20.467 -28.759 49.598 1.00 11.67 212 LYS B CA 1
ATOM 5277 C C . LYS B 1 212 ? 21.815 -28.162 49.954 1.00 13.16 212 LYS B C 1
ATOM 5278 O O . LYS B 1 212 ? 21.994 -26.947 49.898 1.00 13.38 212 LYS B O 1
ATOM 5284 N N . ASP B 1 213 ? 22.776 -29.011 50.319 1.00 14.36 213 ASP B N 1
ATOM 5285 C CA . ASP B 1 213 ? 24.113 -28.521 50.640 1.00 14.18 213 ASP B CA 1
ATOM 5286 C C . ASP B 1 213 ? 24.762 -27.872 49.419 1.00 14.85 213 ASP B C 1
ATOM 5287 O O . ASP B 1 213 ? 25.461 -26.867 49.544 1.00 15.20 213 ASP B O 1
ATOM 5292 N N . LEU B 1 214 ? 24.537 -28.450 48.239 1.00 12.32 214 LEU B N 1
ATOM 5293 C CA . LEU B 1 214 ? 25.066 -27.878 47.004 1.00 12.39 214 LEU B CA 1
ATOM 5294 C C . LEU B 1 214 ? 24.591 -26.447 46.845 1.00 13.16 214 LEU B C 1
ATOM 5295 O O . LEU B 1 214 ? 25.377 -25.558 46.502 1.00 13.24 214 LEU B O 1
ATOM 5300 N N . ILE B 1 215 ? 23.305 -26.235 47.102 1.00 11.64 215 ILE B N 1
ATOM 5301 C CA . ILE B 1 215 ? 22.697 -24.914 46.988 1.00 11.98 215 ILE B CA 1
ATOM 5302 C C . ILE B 1 215 ? 23.240 -23.980 48.057 1.00 14.22 215 ILE B C 1
ATOM 5303 O O . ILE B 1 215 ? 23.717 -22.885 47.768 1.00 12.47 215 ILE B O 1
ATOM 5308 N N . ASP B 1 216 ? 23.157 -24.431 49.303 1.00 11.41 216 ASP B N 1
ATOM 5309 C CA . ASP B 1 216 ? 23.513 -23.596 50.451 1.00 12.46 216 ASP B CA 1
ATOM 5310 C C . ASP B 1 216 ? 24.984 -23.203 50.479 1.00 13.57 216 ASP B C 1
ATOM 5311 O O . ASP B 1 216 ? 25.324 -22.085 50.883 1.00 17.47 216 ASP B O 1
ATOM 5316 N N . ASN B 1 217 ? 25.857 -24.126 50.086 1.00 12.72 217 ASN B N 1
ATOM 5317 C CA . ASN B 1 217 ? 27.293 -23.909 50.228 1.00 14.27 217 ASN B CA 1
ATOM 5318 C C . ASN B 1 217 ? 27.948 -23.187 49.061 1.00 17.10 217 ASN B C 1
ATOM 5319 O O . ASN B 1 217 ? 29.112 -22.810 49.139 1.00 18.49 217 ASN B O 1
ATOM 5324 N N . ASN B 1 218 ? 27.214 -22.994 47.971 1.00 12.95 218 ASN B N 1
ATOM 5325 C CA . ASN B 1 218 ? 27.821 -22.395 46.788 1.00 14.14 218 ASN B CA 1
ATOM 5326 C C . ASN B 1 218 ? 27.102 -21.157 46.281 1.00 13.26 218 ASN B C 1
ATOM 5327 O O . ASN B 1 218 ? 27.250 -20.782 45.111 1.00 14.89 218 ASN B O 1
ATOM 5332 N N . ASN B 1 219 ? 26.336 -20.532 47.168 1.00 12.62 219 ASN B N 1
ATOM 5333 C CA . ASN B 1 219 ? 25.644 -19.284 46.855 1.00 14.40 219 ASN B CA 1
ATOM 5334 C C . ASN B 1 219 ? 24.787 -19.423 45.605 1.00 14.09 219 ASN B C 1
ATOM 5335 O O . ASN B 1 219 ? 24.754 -18.521 44.775 1.00 14.03 219 ASN B O 1
ATOM 5340 N N . LEU B 1 220 ? 24.103 -20.555 45.458 1.00 11.81 220 LEU B N 1
ATOM 5341 C CA . LEU B 1 220 ? 23.297 -20.769 44.249 1.00 11.27 220 LEU B CA 1
ATOM 5342 C C . LEU B 1 220 ? 21.885 -20.199 44.343 1.00 11.38 220 LEU B C 1
ATOM 5343 O O . LEU B 1 220 ? 21.208 -20.039 43.316 1.00 11.54 220 LEU B O 1
ATOM 5348 N N . ASN B 1 221 ? 21.427 -19.907 45.557 1.00 12.91 221 ASN B N 1
ATOM 5349 C CA . ASN B 1 221 ? 20.037 -19.518 45.752 1.00 11.46 221 ASN B CA 1
ATOM 5350 C C . ASN B 1 221 ? 19.820 -18.024 45.551 1.00 10.56 221 ASN B C 1
ATOM 5351 O O . ASN B 1 221 ? 20.352 -17.209 46.313 1.00 11.26 221 ASN B O 1
ATOM 5356 N N . PRO B 1 222 ? 19.043 -17.649 44.522 1.00 11.68 222 PRO B N 1
ATOM 5357 C CA . PRO B 1 222 ? 18.821 -16.218 44.287 1.00 10.84 222 PRO B CA 1
ATOM 5358 C C . PRO B 1 222 ? 17.709 -15.633 45.147 1.00 11.15 222 PRO B C 1
ATOM 5359 O O . PRO B 1 222 ? 17.554 -14.410 45.205 1.00 14.43 222 PRO B O 1
ATOM 5363 N N . ASP B 1 223 ? 16.932 -16.478 45.813 1.00 9.61 223 ASP B N 1
ATOM 5364 C CA . ASP B 1 223 ? 15.784 -15.966 46.548 1.00 12.27 223 ASP B CA 1
ATOM 5365 C C . ASP B 1 223 ? 16.119 -15.715 48.009 1.00 11.45 223 ASP B C 1
ATOM 5366 O O . ASP B 1 223 ? 16.987 -16.378 48.579 1.00 13.76 223 ASP B O 1
ATOM 5371 N N . PHE B 1 224 ? 15.439 -14.730 48.587 1.00 12.06 224 PHE B N 1
ATOM 5372 C CA . PHE B 1 224 ? 15.649 -14.341 49.978 1.00 15.30 224 PHE B CA 1
ATOM 5373 C C . PHE B 1 224 ? 15.136 -15.402 50.944 1.00 17.34 224 PHE B C 1
ATOM 5374 O O . PHE B 1 224 ? 15.671 -15.558 52.038 1.00 18.08 224 PHE B O 1
ATOM 5382 N N . GLU B 1 225 ? 14.078 -16.101 50.541 1.00 14.63 225 GLU B N 1
ATOM 5383 C CA . GLU B 1 225 ? 13.499 -17.165 51.352 1.00 16.43 225 GLU B CA 1
ATOM 5384 C C . GLU B 1 225 ? 13.202 -18.389 50.515 1.00 15.69 225 GLU B C 1
ATOM 5385 O O . GLU B 1 225 ? 12.870 -18.271 49.330 1.00 13.51 225 GLU B O 1
ATOM 5391 N N . ASN B 1 226 ? 13.300 -19.552 51.158 1.00 14.41 226 ASN B N 1
ATOM 5392 C CA . ASN B 1 226 ? 12.871 -20.828 50.590 1.00 13.62 226 ASN B CA 1
ATOM 5393 C C . ASN B 1 226 ? 13.683 -21.284 49.389 1.00 12.14 226 ASN B C 1
ATOM 5394 O O . ASN B 1 226 ? 14.696 -20.677 49.049 1.00 13.13 226 ASN B O 1
ATOM 5399 N N . TYR B 1 227 ? 13.241 -22.383 48.776 1.00 10.03 227 TYR B N 1
ATOM 5400 C CA . TYR B 1 227 ? 13.939 -22.978 47.643 1.00 10.17 227 TYR B CA 1
ATOM 5401 C C . TYR B 1 227 ? 12.997 -23.174 46.461 1.00 12.27 227 TYR B C 1
ATOM 5402 O O . TYR B 1 227 ? 11.996 -23.885 46.552 1.00 14.26 227 TYR B O 1
ATOM 5411 N N . ASN B 1 228 ? 13.322 -22.532 45.351 1.00 10.19 228 ASN B N 1
ATOM 5412 C CA . ASN B 1 228 ? 12.598 -22.737 44.104 1.00 9.41 228 ASN B CA 1
ATOM 5413 C C . ASN B 1 228 ? 13.599 -23.313 43.120 1.00 10.06 228 ASN B C 1
ATOM 5414 O O . ASN B 1 228 ? 14.556 -22.627 42.750 1.00 9.85 228 ASN B O 1
ATOM 5419 N N . LEU B 1 229 ? 13.429 -24.576 42.723 1.00 10.41 229 LEU B N 1
ATOM 5420 C CA . LEU B 1 229 ? 14.521 -25.252 42.029 1.00 10.31 229 LEU B CA 1
ATOM 5421 C C . LEU B 1 229 ? 14.822 -24.646 40.667 1.00 9.82 229 LEU B C 1
ATOM 5422 O O . LEU B 1 229 ? 15.978 -24.571 40.282 1.00 11.57 229 LEU B O 1
ATOM 5427 N N . ARG B 1 230 ? 13.805 -24.198 39.936 1.00 11.15 230 ARG B N 1
ATOM 5428 C CA . ARG B 1 230 ? 14.100 -23.644 38.618 1.00 11.13 230 ARG B CA 1
ATOM 5429 C C . ARG B 1 230 ? 14.697 -22.233 38.736 1.00 9.34 230 ARG B C 1
ATOM 5430 O O . ARG B 1 230 ? 15.477 -21.825 37.876 1.00 10.44 230 ARG B O 1
ATOM 5438 N N . HIS B 1 231 ? 14.384 -21.505 39.808 1.00 10.83 231 HIS B N 1
ATOM 5439 C CA . HIS B 1 231 ? 15.092 -20.252 40.083 1.00 10.69 231 HIS B CA 1
ATOM 5440 C C . HIS B 1 231 ? 16.579 -20.518 40.312 1.00 12.24 231 HIS B C 1
ATOM 5441 O O . HIS B 1 231 ? 17.445 -19.758 39.888 1.00 10.94 231 HIS B O 1
ATOM 5448 N N . ILE B 1 232 ? 16.863 -21.614 41.003 1.00 9.94 232 ILE B N 1
ATOM 5449 C CA . ILE B 1 232 ? 18.224 -21.951 41.394 1.00 8.55 232 ILE B CA 1
ATOM 5450 C C . ILE B 1 232 ? 19.018 -22.614 40.276 1.00 8.71 232 ILE B C 1
ATOM 5451 O O . ILE B 1 232 ? 20.161 -22.251 40.013 1.00 10.47 232 ILE B O 1
ATOM 5456 N N . PHE B 1 233 ? 18.396 -23.579 39.605 1.00 8.35 233 PHE B N 1
ATOM 5457 C CA . PHE B 1 233 ? 19.100 -24.473 38.690 1.00 9.10 233 PHE B CA 1
ATOM 5458 C C . PHE B 1 233 ? 18.698 -24.295 37.228 1.00 10.11 233 PHE B C 1
ATOM 5459 O O . PHE B 1 233 ? 19.303 -24.887 36.336 1.00 10.55 233 PHE B O 1
ATOM 5467 N N . GLY B 1 234 ? 17.665 -23.496 36.991 1.00 11.15 234 GLY B N 1
ATOM 5468 C CA . GLY B 1 234 ? 17.100 -23.398 35.659 1.00 11.03 234 GLY B CA 1
ATOM 5469 C C . GLY B 1 234 ? 17.319 -22.043 35.037 1.00 12.51 234 GLY B C 1
ATOM 5470 O O . GLY B 1 234 ? 18.289 -21.346 35.342 1.00 11.70 234 GLY B O 1
ATOM 5471 N N . SER B 1 235 ? 16.394 -21.678 34.154 1.00 8.03 235 SER B N 1
ATOM 5472 C CA . SER B 1 235 ? 16.477 -20.430 33.403 1.00 9.55 235 SER B CA 1
ATOM 5473 C C . SER B 1 235 ? 15.208 -19.602 33.513 1.00 12.16 235 SER B C 1
ATOM 5474 O O . SER B 1 235 ? 14.122 -20.128 33.779 1.00 10.68 235 SER B O 1
ATOM 5477 N N . ALA B 1 236 ? 15.357 -18.299 33.294 1.00 11.39 236 ALA B N 1
ATOM 5478 C CA . ALA B 1 236 ? 14.223 -17.414 33.053 1.00 10.52 236 ALA B CA 1
ATOM 5479 C C . ALA B 1 236 ? 14.714 -16.416 32.031 1.00 9.52 236 ALA B C 1
ATOM 5480 O O . ALA B 1 236 ? 14.971 -15.259 32.353 1.00 13.25 236 ALA B O 1
ATOM 5482 N N . SER B 1 237 ? 14.885 -16.895 30.807 1.00 9.73 237 SER B N 1
ATOM 5483 C CA . SER B 1 237 ? 15.547 -16.130 29.760 1.00 9.52 237 SER B CA 1
ATOM 5484 C C . SER B 1 237 ? 14.555 -15.458 28.837 1.00 10.31 237 SER B C 1
ATOM 5485 O O . SER B 1 237 ? 13.348 -15.756 28.854 1.00 8.37 237 SER B O 1
ATOM 5488 N N . ILE B 1 238 ? 15.064 -14.564 28.002 1.00 8.71 238 ILE B N 1
ATOM 5489 C CA . ILE B 1 238 ? 14.213 -13.986 26.963 1.00 9.28 238 ILE B CA 1
ATOM 5490 C C . ILE B 1 238 ? 13.704 -15.091 26.037 1.00 9.49 238 ILE B C 1
ATOM 5491 O O . ILE B 1 238 ? 12.525 -15.108 25.681 1.00 9.78 238 ILE B O 1
ATOM 5496 N N . LYS B 1 239 ? 14.564 -16.040 25.675 1.00 8.13 239 LYS B N 1
ATOM 5497 C CA . LYS B 1 239 ? 14.098 -17.125 24.806 1.00 6.93 239 LYS B CA 1
ATOM 5498 C C . LYS B 1 239 ? 12.989 -17.942 25.473 1.00 8.39 239 LYS B C 1
ATOM 5499 O O . LYS B 1 239 ? 12.081 -18.407 24.789 1.00 8.97 239 LYS B O 1
ATOM 5505 N N . ASP B 1 240 ? 13.042 -18.110 26.801 1.00 10.07 240 ASP B N 1
ATOM 5506 C CA . ASP B 1 240 ? 11.960 -18.810 27.505 1.00 8.86 240 ASP B CA 1
ATOM 5507 C C . ASP B 1 240 ? 10.607 -18.149 27.246 1.00 9.91 240 ASP B C 1
ATOM 5508 O O . ASP B 1 240 ? 9.582 -18.832 27.161 1.00 8.81 240 ASP B O 1
ATOM 5513 N N . THR B 1 241 ? 10.601 -16.820 27.119 1.00 9.83 241 THR B N 1
ATOM 5514 C CA . THR B 1 241 ? 9.339 -16.101 26.958 1.00 9.14 241 THR B CA 1
ATOM 5515 C C . THR B 1 241 ? 8.634 -16.408 25.636 1.00 10.63 241 THR B C 1
ATOM 5516 O O . THR B 1 241 ? 7.430 -16.222 25.544 1.00 12.08 241 THR B O 1
ATOM 5520 N N . VAL B 1 242 ? 9.359 -16.886 24.626 1.00 8.79 242 VAL B N 1
ATOM 5521 C CA . VAL B 1 242 ? 8.699 -17.194 23.351 1.00 8.02 242 VAL B CA 1
ATOM 5522 C C . VAL B 1 242 ? 8.707 -18.686 23.025 1.00 10.14 242 VAL B C 1
ATOM 5523 O O . VAL B 1 242 ? 7.816 -19.166 22.314 1.00 10.45 242 VAL B O 1
ATOM 5527 N N . TYR B 1 243 ? 9.695 -19.422 23.540 1.00 9.40 243 TYR B N 1
ATOM 5528 C CA . TYR B 1 243 ? 9.840 -20.839 23.204 1.00 10.00 243 TYR B CA 1
ATOM 5529 C C . TYR B 1 243 ? 9.109 -21.761 24.175 1.00 9.40 243 TYR B C 1
ATOM 5530 O O . TYR B 1 243 ? 8.716 -22.874 23.808 1.00 9.63 243 TYR B O 1
ATOM 5539 N N . ASN B 1 244 ? 8.949 -21.307 25.412 1.00 8.88 244 ASN B N 1
ATOM 5540 C CA . ASN B 1 244 ? 8.515 -22.191 26.487 1.00 8.41 244 ASN B CA 1
ATOM 5541 C C . ASN B 1 244 ? 7.272 -21.724 27.222 1.00 8.82 244 ASN B C 1
ATOM 5542 O O . ASN B 1 244 ? 6.253 -22.426 27.244 1.00 8.76 244 ASN B O 1
ATOM 5547 N N . ASN B 1 245 ? 7.351 -20.548 27.832 1.00 9.59 245 ASN B N 1
ATOM 5548 C CA . ASN B 1 245 ? 6.261 -20.071 28.679 1.00 8.56 245 ASN B CA 1
ATOM 5549 C C . ASN B 1 245 ? 4.878 -20.008 28.005 1.00 8.33 245 ASN B C 1
ATOM 5550 O O . ASN B 1 245 ? 3.876 -20.323 28.637 1.00 9.10 245 ASN B O 1
ATOM 5555 N N . PRO B 1 246 ? 4.813 -19.616 26.719 1.00 10.18 246 PRO B N 1
ATOM 5556 C CA . PRO B 1 246 ? 3.473 -19.561 26.127 1.00 8.53 246 PRO B CA 1
ATOM 5557 C C . PRO B 1 246 ? 2.786 -20.933 26.019 1.00 8.94 246 PRO B C 1
ATOM 5558 O O . PRO B 1 246 ? 1.563 -20.990 26.073 1.00 9.22 246 PRO B O 1
ATOM 5562 N N . ARG B 1 247 ? 3.556 -22.012 25.889 1.00 8.84 247 ARG B N 1
ATOM 5563 C CA . ARG B 1 247 ? 2.975 -23.349 25.832 1.00 8.94 247 ARG B CA 1
ATOM 5564 C C . ARG B 1 247 ? 2.380 -23.714 27.186 1.00 9.74 247 ARG B C 1
ATOM 5565 O O . ARG B 1 247 ? 1.269 -24.217 27.264 1.00 9.75 247 ARG B O 1
ATOM 5573 N N . THR B 1 248 ? 3.131 -23.454 28.254 1.00 8.93 248 THR B N 1
ATOM 5574 C CA . THR B 1 248 ? 2.610 -23.641 29.607 1.00 7.78 248 THR B CA 1
ATOM 5575 C C . THR B 1 248 ? 1.334 -22.839 29.810 1.00 9.02 248 THR B C 1
ATOM 5576 O O . THR B 1 248 ? 0.330 -23.344 30.322 1.00 9.66 248 THR B O 1
ATOM 5580 N N . TRP B 1 249 ? 1.391 -21.574 29.400 1.00 9.12 249 TRP B N 1
ATOM 5581 C CA . TRP B 1 249 ? 0.274 -20.655 29.555 1.00 8.98 249 TRP B CA 1
ATOM 5582 C C . TRP B 1 249 ? -0.973 -21.140 28.822 1.00 9.57 249 TRP B C 1
ATOM 5583 O O . TRP B 1 249 ? -2.068 -21.119 29.377 1.00 9.65 249 TRP B O 1
ATOM 5594 N N . TYR B 1 250 ? -0.814 -21.581 27.576 1.00 9.19 250 TYR B N 1
ATOM 5595 C CA . TYR B 1 250 ? -1.969 -21.991 26.805 1.00 9.18 250 TYR B CA 1
ATOM 5596 C C . TYR B 1 250 ? -2.632 -23.217 27.433 1.00 11.44 250 TYR B C 1
ATOM 5597 O O . TYR B 1 250 ? -3.860 -23.266 27.552 1.00 10.34 250 TYR B O 1
ATOM 5606 N N . GLY B 1 251 ? -1.820 -24.174 27.875 1.00 8.33 251 GLY B N 1
ATOM 5607 C CA . GLY B 1 251 ? -2.344 -25.343 28.574 1.00 10.65 251 GLY B CA 1
ATOM 5608 C C . GLY B 1 251 ? -3.051 -24.974 29.874 1.00 10.26 251 GLY B C 1
ATOM 5609 O O . GLY B 1 251 ? -4.136 -25.471 30.163 1.00 10.43 251 GLY B O 1
ATOM 5610 N N . GLN B 1 252 ? -2.459 -24.080 30.655 1.00 9.25 252 GLN B N 1
ATOM 5611 C CA . GLN B 1 252 ? -3.081 -23.658 31.902 1.00 10.41 252 GLN B CA 1
ATOM 5612 C C . GLN B 1 252 ? -4.332 -22.810 31.646 1.00 11.60 252 GLN B C 1
ATOM 5613 O O . GLN B 1 252 ? -5.291 -22.879 32.403 1.00 11.13 252 GLN B O 1
ATOM 5619 N N . LYS B 1 253 ? -4.339 -22.020 30.573 1.00 10.91 253 LYS B N 1
ATOM 5620 C CA . LYS B 1 253 ? -5.547 -21.265 30.245 1.00 11.17 253 LYS B CA 1
ATOM 5621 C C . LYS B 1 253 ? -6.695 -22.201 29.890 1.00 11.08 253 LYS B C 1
ATOM 5622 O O . LYS B 1 253 ? -7.862 -21.902 30.179 1.00 14.48 253 LYS B O 1
ATOM 5628 N N . PHE B 1 254 ? -6.364 -23.328 29.259 1.00 10.56 254 PHE B N 1
ATOM 5629 C CA . PHE B 1 254 ? -7.376 -24.296 28.834 1.00 9.86 254 PHE B CA 1
ATOM 5630 C C . PHE B 1 254 ? -7.975 -25.043 30.026 1.00 12.87 254 PHE B C 1
ATOM 5631 O O . PHE B 1 254 ? -9.190 -25.203 30.112 1.00 11.33 254 PHE B O 1
ATOM 5639 N N . PHE B 1 255 ? -7.114 -25.483 30.941 1.00 11.25 255 PHE B N 1
ATOM 5640 C CA . PHE B 1 255 ? -7.549 -26.274 32.100 1.00 9.83 255 PHE B CA 1
ATOM 5641 C C . PHE B 1 255 ? -7.924 -25.434 33.323 1.00 11.99 255 PHE B C 1
ATOM 5642 O O . PHE B 1 255 ? -8.796 -25.831 34.108 1.00 13.04 255 PHE B O 1
ATOM 5650 N N . SER B 1 256 ? -7.266 -24.289 33.488 1.00 10.31 256 SER B N 1
ATOM 5651 C CA . SER B 1 256 ? -7.472 -23.428 34.655 1.00 10.76 256 SER B CA 1
ATOM 5652 C C . SER B 1 256 ? -7.720 -21.973 34.259 1.00 11.67 256 SER B C 1
ATOM 5653 O O . SER B 1 256 ? -6.994 -21.079 34.709 1.00 13.10 256 SER B O 1
ATOM 5656 N N . PRO B 1 257 ? -8.763 -21.725 33.453 1.00 14.21 257 PRO B N 1
ATOM 5657 C CA . PRO B 1 257 ? -8.951 -20.376 32.898 1.00 15.87 257 PRO B CA 1
ATOM 5658 C C . PRO B 1 257 ? -9.100 -19.280 33.954 1.00 19.49 257 PRO B C 1
ATOM 5659 O O . PRO B 1 257 ? -8.591 -18.176 33.756 1.00 19.61 257 PRO B O 1
ATOM 5663 N N . ASP B 1 258 ? -9.735 -19.582 35.079 1.00 16.94 258 ASP B N 1
ATOM 5664 C CA . ASP B 1 258 ? -9.998 -18.548 36.078 1.00 19.93 258 ASP B CA 1
ATOM 5665 C C . ASP B 1 258 ? -8.817 -18.313 37.011 1.00 20.92 258 ASP B C 1
ATOM 5666 O O . ASP B 1 258 ? -8.839 -17.396 37.832 1.00 25.50 258 ASP B O 1
ATOM 5671 N N . ASP B 1 259 ? -7.794 -19.149 36.891 1.00 15.74 259 ASP B N 1
ATOM 5672 C CA . ASP B 1 259 ? -6.607 -19.031 37.725 1.00 18.06 259 ASP B CA 1
ATOM 5673 C C . ASP B 1 259 ? -5.398 -18.564 36.939 1.00 17.05 259 ASP B C 1
ATOM 5674 O O . ASP B 1 259 ? -4.310 -18.469 37.487 1.00 21.40 259 ASP B O 1
ATOM 5679 N N . THR B 1 260 ? -5.587 -18.294 35.653 1.00 14.98 260 THR B N 1
ATOM 5680 C CA . THR B 1 260 ? -4.467 -18.003 34.766 1.00 15.13 260 THR B CA 1
ATOM 5681 C C . THR B 1 260 ? -4.642 -16.640 34.110 1.00 16.63 260 THR B C 1
ATOM 5682 O O . THR B 1 260 ? -5.693 -16.343 33.555 1.00 18.64 260 THR B O 1
ATOM 5686 N N . ALA B 1 261 ? -3.608 -15.809 34.182 1.00 15.83 261 ALA B N 1
ATOM 5687 C CA . ALA B 1 261 ? -3.688 -14.463 33.616 1.00 18.05 261 ALA B CA 1
ATOM 5688 C C . ALA B 1 261 ? -3.513 -14.477 32.094 1.00 21.58 261 ALA B C 1
ATOM 5689 O O . ALA B 1 261 ? -3.572 -15.532 31.463 1.00 22.08 261 ALA B O 1
ATOM 5691 N N . ASP B 1 262 ? -3.323 -13.301 31.501 1.00 17.86 262 ASP B N 1
ATOM 5692 C CA . ASP B 1 262 ? -3.301 -13.180 30.043 1.00 15.77 262 ASP B CA 1
ATOM 5693 C C . ASP B 1 262 ? -1.917 -12.867 29.482 1.00 16.40 262 ASP B C 1
ATOM 5694 O O . ASP B 1 262 ? -1.798 -12.354 28.369 1.00 19.23 262 ASP B O 1
ATOM 5699 N N . ASP B 1 263 ? -0.869 -13.181 30.233 1.00 14.19 263 ASP B N 1
ATOM 5700 C CA . ASP B 1 263 ? 0.489 -12.944 29.757 1.00 14.07 263 ASP B CA 1
ATOM 5701 C C . ASP B 1 263 ? 1.182 -14.262 29.466 1.00 12.11 263 ASP B C 1
ATOM 5702 O O . ASP B 1 263 ? 1.647 -14.933 30.388 1.00 11.86 263 ASP B O 1
ATOM 5707 N N . PRO B 1 264 ? 1.262 -14.637 28.179 1.00 12.62 264 PRO B N 1
ATOM 5708 C CA . PRO B 1 264 ? 1.888 -15.911 27.815 1.00 11.11 264 PRO B CA 1
ATOM 5709 C C . PRO B 1 264 ? 3.374 -15.959 28.134 1.00 11.14 264 PRO B C 1
ATOM 5710 O O . PRO B 1 264 ? 3.956 -17.045 28.137 1.00 11.65 264 PRO B O 1
ATOM 5714 N N . MET B 1 265 ? 3.993 -14.800 28.368 1.00 9.95 265 MET B N 1
ATOM 5715 C CA . MET B 1 265 ? 5.441 -14.754 28.554 1.00 9.97 265 MET B CA 1
ATOM 5716 C C . MET B 1 265 ? 5.853 -14.948 30.008 1.00 10.58 265 MET B C 1
ATOM 5717 O O . MET B 1 265 ? 7.049 -15.039 30.310 1.00 11.93 265 MET B O 1
ATOM 5722 N N . GLU B 1 266 ? 4.860 -15.003 30.894 1.00 11.28 266 GLU B N 1
ATOM 5723 C CA . GLU B 1 266 ? 5.077 -15.110 32.345 1.00 11.67 266 GLU B CA 1
ATOM 5724 C C . GLU B 1 266 ? 6.098 -16.196 32.717 1.00 11.01 266 GLU B C 1
ATOM 5725 O O . GLU B 1 266 ? 5.971 -17.341 32.293 1.00 10.72 266 GLU B O 1
ATOM 5731 N N . GLN B 1 267 ? 7.099 -15.812 33.513 1.00 11.95 267 GLN B N 1
ATOM 5732 C CA . GLN B 1 267 ? 8.213 -16.692 33.898 1.00 11.31 267 GLN B CA 1
ATOM 5733 C C . GLN B 1 267 ? 7.942 -17.521 35.139 1.00 10.31 267 GLN B C 1
ATOM 5734 O O . GLN B 1 267 ? 8.669 -18.473 35.420 1.00 10.45 267 GLN B O 1
ATOM 5740 N N . ASP B 1 268 ? 6.929 -17.130 35.900 1.00 10.31 268 ASP B N 1
ATOM 5741 C CA . ASP B 1 268 ? 6.623 -17.816 37.153 1.00 10.09 268 ASP B CA 1
ATOM 5742 C C . ASP B 1 268 ? 5.216 -18.392 37.177 1.00 10.54 268 ASP B C 1
ATOM 5743 O O . ASP B 1 268 ? 4.515 -18.340 38.193 1.00 12.85 268 ASP B O 1
ATOM 5748 N N . LEU B 1 269 ? 4.798 -18.945 36.047 1.00 9.25 269 LEU B N 1
ATOM 5749 C CA . LEU B 1 269 ? 3.591 -19.761 36.043 1.00 9.60 269 LEU B CA 1
ATOM 5750 C C . LEU B 1 269 ? 3.818 -20.934 36.983 1.00 10.45 269 LEU B C 1
ATOM 5751 O O . LEU B 1 269 ? 4.924 -21.460 37.062 1.00 11.64 269 LEU B O 1
ATOM 5756 N N . PRO B 1 270 ? 2.773 -21.338 37.709 1.00 10.40 270 PRO B N 1
ATOM 5757 C CA . PRO B 1 270 ? 2.951 -22.489 38.606 1.00 11.62 270 PRO B CA 1
ATOM 5758 C C . PRO B 1 270 ? 3.293 -23.763 37.857 1.00 12.34 270 PRO B C 1
ATOM 5759 O O . PRO B 1 270 ? 2.913 -23.948 36.698 1.00 11.46 270 PRO B O 1
ATOM 5763 N N . PHE B 1 271 ? 4.017 -24.646 38.535 1.00 11.15 271 PHE B N 1
ATOM 5764 C CA . PHE B 1 271 ? 4.291 -25.982 38.027 1.00 10.27 271 PHE B CA 1
ATOM 5765 C C . PHE B 1 271 ? 3.050 -26.854 38.228 1.00 11.15 271 PHE B C 1
ATOM 5766 O O . PHE B 1 271 ? 2.377 -27.256 37.268 1.00 12.21 271 PHE B O 1
ATOM 5774 N N . ILE B 1 272 ? 2.716 -27.086 39.493 1.00 11.99 272 ILE B N 1
ATOM 5775 C CA . ILE B 1 272 ? 1.529 -27.851 39.863 1.00 9.83 272 ILE B CA 1
ATOM 5776 C C . ILE B 1 272 ? 0.267 -27.007 39.754 1.00 10.66 272 ILE B C 1
ATOM 5777 O O . ILE B 1 272 ? 0.175 -25.931 40.348 1.00 12.32 272 ILE B O 1
ATOM 5782 N N . CYS B 1 273 ? -0.716 -27.515 39.011 1.00 11.63 273 CYS B N 1
ATOM 5783 C CA . CYS B 1 273 ? -1.973 -26.805 38.810 1.00 11.92 273 CYS B CA 1
ATOM 5784 C C . CYS B 1 273 ? -3.194 -27.646 39.163 1.00 10.08 273 CYS B C 1
ATOM 5785 O O . CYS B 1 273 ? -3.115 -28.869 39.273 1.00 11.96 273 CYS B O 1
ATOM 5788 N N . HIS B 1 274 ? -4.317 -26.964 39.340 1.00 12.75 274 HIS B N 1
ATOM 5789 C CA . HIS B 1 274 ? -5.584 -27.623 39.616 1.00 11.87 274 HIS B CA 1
ATOM 5790 C C . HIS B 1 274 ? -6.620 -27.131 38.628 1.00 11.56 274 HIS B C 1
ATOM 5791 O O . HIS B 1 274 ? -6.932 -25.937 38.585 1.00 14.91 274 HIS B O 1
ATOM 5798 N N . ALA B 1 275 ? -7.136 -28.053 37.825 1.00 12.01 275 ALA B N 1
ATOM 5799 C CA . ALA B 1 275 ? -8.074 -27.708 36.766 1.00 12.60 275 ALA B CA 1
ATOM 5800 C C . ALA B 1 275 ? -9.480 -27.452 37.306 1.00 13.59 275 ALA B C 1
ATOM 5801 O O . ALA B 1 275 ? -9.797 -27.829 38.436 1.00 13.23 275 ALA B O 1
ATOM 5803 N N . ASN B 1 276 ? -10.329 -26.819 36.496 1.00 10.75 276 ASN B N 1
ATOM 5804 C CA . ASN B 1 276 ? -11.692 -26.529 36.937 1.00 12.08 276 ASN B CA 1
ATOM 5805 C C . ASN B 1 276 ? -12.648 -27.678 36.624 1.00 11.42 276 ASN B C 1
ATOM 5806 O O . ASN B 1 276 ? -13.855 -27.569 36.848 1.00 12.26 276 ASN B O 1
ATOM 5811 N N . ARG B 1 277 ? -12.087 -28.777 36.131 1.00 11.81 277 ARG B N 1
ATOM 5812 C CA . ARG B 1 277 ? -12.862 -29.943 35.727 1.00 13.01 277 ARG B CA 1
ATOM 5813 C C . ARG B 1 277 ? -11.933 -31.135 35.621 1.00 13.12 277 ARG B C 1
ATOM 5814 O O . ARG B 1 277 ? -10.706 -30.985 35.658 1.00 13.37 277 ARG B O 1
ATOM 5822 N N . LYS B 1 278 ? -12.505 -32.326 35.495 1.00 12.39 278 LYS B N 1
ATOM 5823 C CA . LYS B 1 278 ? -11.683 -33.507 35.296 1.00 12.21 278 LYS B CA 1
ATOM 5824 C C . LYS B 1 278 ? -11.221 -33.600 33.845 1.00 13.34 278 LYS B C 1
ATOM 5825 O O . LYS B 1 278 ? -11.890 -33.105 32.940 1.00 15.59 278 LYS B O 1
ATOM 5831 N N . ILE B 1 279 ? -10.070 -34.233 33.639 1.00 11.80 279 ILE B N 1
ATOM 5832 C CA . ILE B 1 279 ? -9.368 -34.212 32.355 1.00 12.08 279 ILE B CA 1
ATOM 5833 C C . ILE B 1 279 ? -9.478 -35.531 31.583 1.00 11.21 279 ILE B C 1
ATOM 5834 O O . ILE B 1 279 ? -9.269 -36.607 32.141 1.00 11.35 279 ILE B O 1
ATOM 5839 N N . SER B 1 280 ? -9.817 -35.438 30.299 1.00 12.59 280 SER B N 1
ATOM 5840 C CA . SER B 1 280 ? -9.953 -36.609 29.439 1.00 9.99 280 SER B CA 1
ATOM 5841 C C . SER B 1 280 ? -8.730 -36.787 28.561 1.00 9.98 280 SER B C 1
ATOM 5842 O O . SER B 1 280 ? -7.919 -35.868 28.409 1.00 11.08 280 SER B O 1
ATOM 5845 N N . VAL B 1 281 ? -8.610 -37.963 27.963 1.00 10.82 281 VAL B N 1
ATOM 5846 C CA . VAL B 1 281 ? -7.550 -38.209 27.005 1.00 9.52 281 VAL B CA 1
ATOM 5847 C C . VAL B 1 281 ? -7.729 -37.234 25.841 1.00 9.49 281 VAL B C 1
ATOM 5848 O O . VAL B 1 281 ? -6.753 -36.665 25.355 1.00 10.93 281 VAL B O 1
ATOM 5852 N N . GLU B 1 282 ? -8.979 -37.023 25.436 1.00 11.14 282 GLU B N 1
ATOM 5853 C CA . GLU B 1 282 ? -9.281 -36.060 24.376 1.00 9.92 282 GLU B CA 1
ATOM 5854 C C . GLU B 1 282 ? -8.747 -34.659 24.708 1.00 11.47 282 GLU B C 1
ATOM 5855 O O . GLU B 1 282 ? -8.186 -33.996 23.828 1.00 11.43 282 GLU B O 1
ATOM 5861 N N . ASP B 1 283 ? -8.918 -34.216 25.958 1.00 10.79 283 ASP B N 1
ATOM 5862 C CA . ASP B 1 283 ? -8.370 -32.927 26.420 1.00 9.71 283 ASP B CA 1
ATOM 5863 C C . ASP B 1 283 ? -6.853 -32.862 26.256 1.00 9.94 283 ASP B C 1
ATOM 5864 O O . ASP B 1 283 ? -6.300 -31.864 25.779 1.00 9.45 283 ASP B O 1
ATOM 5869 N N . VAL B 1 284 ? -6.174 -33.917 26.697 1.00 11.24 284 VAL B N 1
ATOM 5870 C CA . VAL B 1 284 ? -4.726 -33.938 26.647 1.00 8.81 284 VAL B CA 1
ATOM 5871 C C . VAL B 1 284 ? -4.274 -33.860 25.190 1.00 10.64 284 VAL B C 1
ATOM 5872 O O . VAL B 1 284 ? -3.392 -33.066 24.859 1.00 9.78 284 VAL B O 1
ATOM 5876 N N . LYS B 1 285 ? -4.887 -34.650 24.313 1.00 9.13 285 LYS B N 1
ATOM 5877 C CA . LYS B 1 285 ? -4.487 -34.631 22.902 1.00 10.13 285 LYS B CA 1
ATOM 5878 C C . LYS B 1 285 ? -4.752 -33.254 22.293 1.00 9.64 285 LYS B C 1
ATOM 5879 O O . LYS B 1 285 ? -3.940 -32.762 21.500 1.00 10.42 285 LYS B O 1
ATOM 5885 N N . PHE B 1 286 ? -5.852 -32.611 22.674 1.00 8.12 286 PHE B N 1
ATOM 5886 C CA . PHE B 1 286 ? -6.106 -31.261 22.161 1.00 8.73 286 PHE B CA 1
ATOM 5887 C C . PHE B 1 286 ? -4.951 -30.304 22.480 1.00 10.56 286 PHE B C 1
ATOM 5888 O O . PHE B 1 286 ? -4.463 -29.587 21.598 1.00 10.03 286 PHE B O 1
ATOM 5896 N N . VAL B 1 287 ? -4.522 -30.277 23.737 1.00 9.80 287 VAL B N 1
ATOM 5897 C CA . VAL B 1 287 ? -3.459 -29.348 24.122 1.00 7.86 287 VAL B CA 1
ATOM 5898 C C . VAL B 1 287 ? -2.158 -29.736 23.422 1.00 8.36 287 VAL B C 1
ATOM 5899 O O . VAL B 1 287 ? -1.444 -28.878 22.899 1.00 7.70 287 VAL B O 1
ATOM 5903 N N . LEU B 1 288 ? -1.880 -31.035 23.349 1.00 8.50 288 LEU B N 1
ATOM 5904 C CA . LEU B 1 288 ? -0.670 -31.517 22.690 1.00 8.79 288 LEU B CA 1
ATOM 5905 C C . LEU B 1 288 ? -0.677 -31.292 21.179 1.00 8.41 288 LEU B C 1
ATOM 5906 O O . LEU B 1 288 ? 0.346 -31.466 20.522 1.00 9.24 288 LEU B O 1
ATOM 5911 N N . SER B 1 289 ? -1.827 -30.899 20.631 1.00 8.39 289 SER B N 1
ATOM 5912 C CA . SER B 1 289 ? -1.935 -30.648 19.197 1.00 8.07 289 SER B CA 1
ATOM 5913 C C . SER B 1 289 ? -2.095 -29.167 18.891 1.00 9.05 289 SER B C 1
ATOM 5914 O O . SER B 1 289 ? -2.291 -28.794 17.728 1.00 9.91 289 SER B O 1
ATOM 5917 N N . SER B 1 290 ? -2.001 -28.325 19.920 1.00 8.58 290 SER B N 1
ATOM 5918 C CA . SER B 1 290 ? -2.464 -26.940 19.792 1.00 7.53 290 SER B CA 1
ATOM 5919 C C . SER B 1 290 ? -1.418 -26.002 19.203 1.00 9.49 290 SER B C 1
ATOM 5920 O O . SER B 1 290 ? -0.224 -26.296 19.131 1.00 10.05 290 SER B O 1
ATOM 5923 N N . HIS B 1 291 ? -1.928 -24.881 18.720 1.00 9.08 291 HIS B N 1
ATOM 5924 C CA . HIS B 1 291 ? -1.125 -23.853 18.076 1.00 9.89 291 HIS B CA 1
ATOM 5925 C C . HIS B 1 291 ? -1.765 -22.519 18.411 1.00 10.39 291 HIS B C 1
ATOM 5926 O O . HIS B 1 291 ? -2.045 -21.694 17.529 1.00 11.00 291 HIS B O 1
ATOM 5933 N N . PHE B 1 292 ? -2.034 -22.335 19.701 1.00 9.75 292 PHE B N 1
ATOM 5934 C CA . PHE B 1 292 ? -2.556 -21.072 20.223 1.00 9.05 292 PHE B CA 1
ATOM 5935 C C . PHE B 1 292 ? -3.839 -20.628 19.524 1.00 10.62 292 PHE B C 1
ATOM 5936 O O . PHE B 1 292 ? -4.032 -19.432 19.256 1.00 10.90 292 PHE B O 1
ATOM 5944 N N . GLU B 1 293 ? -4.718 -21.592 19.248 1.00 9.19 293 GLU B N 1
ATOM 5945 C CA . GLU B 1 293 ? -6.001 -21.307 18.621 1.00 9.32 293 GLU B CA 1
ATOM 5946 C C . GLU B 1 293 ? -6.739 -20.208 19.375 1.00 11.90 293 GLU B C 1
ATOM 5947 O O . GLU B 1 293 ? -6.740 -20.184 20.605 1.00 10.95 293 GLU B O 1
ATOM 5953 N N . ASN B 1 294 ? -7.354 -19.316 18.605 1.00 14.00 294 ASN B N 1
ATOM 5954 C CA . ASN B 1 294 ? -8.133 -18.176 19.092 1.00 12.85 294 ASN B CA 1
ATOM 5955 C C . ASN B 1 294 ? -7.296 -17.113 19.791 1.00 16.86 294 ASN B C 1
ATOM 5956 O O . ASN B 1 294 ? -7.801 -16.357 20.621 1.00 19.19 294 ASN B O 1
ATOM 5961 N N . THR B 1 295 ? -6.014 -17.072 19.438 1.00 12.25 295 THR B N 1
ATOM 5962 C CA . THR B 1 295 ? -5.140 -15.960 19.803 1.00 12.94 295 THR B CA 1
ATOM 5963 C C . THR B 1 295 ? -4.390 -15.480 18.573 1.00 13.27 295 THR B C 1
ATOM 5964 O O . THR B 1 295 ? -4.335 -16.176 17.561 1.00 12.78 295 THR B O 1
ATOM 5968 N N . LYS B 1 296 ? -3.773 -14.302 18.687 1.00 12.80 296 LYS B N 1
ATOM 5969 C CA . LYS B 1 296 ? -2.992 -13.742 17.597 1.00 11.68 296 LYS B CA 1
ATOM 5970 C C . LYS B 1 296 ? -1.692 -14.504 17.358 1.00 12.56 296 LYS B C 1
ATOM 5971 O O . LYS B 1 296 ? -0.973 -14.227 16.403 1.00 12.24 296 LYS B O 1
ATOM 5977 N N . TYR B 1 297 ? -1.386 -15.468 18.222 1.00 9.60 297 TYR B N 1
ATOM 5978 C CA . TYR B 1 297 ? -0.146 -16.219 18.095 1.00 10.12 297 TYR B CA 1
ATOM 5979 C C . TYR B 1 297 ? -0.309 -17.510 17.302 1.00 8.05 297 TYR B C 1
ATOM 5980 O O . TYR B 1 297 ? 0.634 -18.276 17.158 1.00 10.13 297 TYR B O 1
ATOM 5989 N N . ASP B 1 298 ? -1.516 -17.731 16.783 1.00 9.71 298 ASP B N 1
ATOM 5990 C CA . ASP B 1 298 ? -1.835 -18.908 15.980 1.00 10.66 298 ASP B CA 1
ATOM 5991 C C . ASP B 1 298 ? -1.275 -18.762 14.575 1.00 8.89 298 ASP B C 1
ATOM 5992 O O . ASP B 1 298 ? -1.691 -17.874 13.825 1.00 10.78 298 ASP B O 1
ATOM 5997 N N . VAL B 1 299 ? -0.339 -19.625 14.198 1.00 11.05 299 VAL B N 1
ATOM 5998 C CA . VAL B 1 299 ? 0.290 -19.492 12.882 1.00 9.95 299 VAL B CA 1
ATOM 5999 C C . VAL B 1 299 ? -0.735 -19.697 11.752 1.00 11.77 299 VAL B C 1
ATOM 6000 O O . VAL B 1 299 ? -0.569 -19.179 10.641 1.00 14.09 299 VAL B O 1
ATOM 6004 N N . TYR B 1 300 ? -1.833 -20.382 12.056 1.00 8.79 300 TYR B N 1
ATOM 6005 C CA . TYR B 1 300 ? -2.897 -20.585 11.072 1.00 10.46 300 TYR B CA 1
ATOM 6006 C C . TYR B 1 300 ? -4.007 -19.535 11.181 1.00 12.77 300 TYR B C 1
ATOM 6007 O O . TYR B 1 300 ? -5.024 -19.622 10.487 1.00 13.87 300 TYR B O 1
ATOM 6016 N N . GLY B 1 301 ? -3.809 -18.552 12.052 1.00 10.75 301 GLY B N 1
ATOM 6017 C CA . GLY B 1 301 ? -4.850 -17.598 12.400 1.00 13.28 301 GLY B CA 1
ATOM 6018 C C . GLY B 1 301 ? -4.747 -16.252 11.702 1.00 14.99 301 GLY B C 1
ATOM 6019 O O . GLY B 1 301 ? -4.156 -16.146 10.630 1.00 13.60 301 GLY B O 1
ATOM 6020 N N . SER B 1 302 ? -5.303 -15.223 12.340 1.00 15.95 302 SER B N 1
ATOM 6021 C CA . SER B 1 302 ? -5.492 -13.916 11.699 1.00 18.03 302 SER B CA 1
ATOM 6022 C C . SER B 1 302 ? -4.476 -12.858 12.120 1.00 18.01 302 SER B C 1
ATOM 6023 O O . SER B 1 302 ? -4.581 -11.695 11.724 1.00 18.71 302 SER B O 1
ATOM 6026 N N . GLY B 1 303 ? -3.509 -13.245 12.938 1.00 17.61 303 GLY B N 1
ATOM 6027 C CA . GLY B 1 303 ? -2.540 -12.282 13.439 1.00 18.42 303 GLY B CA 1
ATOM 6028 C C . GLY B 1 303 ? -1.545 -11.788 12.399 1.00 15.29 303 GLY B C 1
ATOM 6029 O O . GLY B 1 303 ? -1.460 -12.306 11.286 1.00 15.78 303 GLY B O 1
ATOM 6030 N N . SER B 1 304 ? -0.764 -10.784 12.779 1.00 14.14 304 SER B N 1
ATOM 6031 C CA . SER B 1 304 ? 0.316 -10.307 11.929 1.00 18.84 304 SER B CA 1
ATOM 6032 C C . SER B 1 304 ? 1.344 -11.411 11.722 1.00 17.58 304 SER B C 1
ATOM 6033 O O . SER B 1 304 ? 1.407 -12.357 12.509 1.00 15.15 304 SER B O 1
ATOM 6036 N N . GLN B 1 305 ? 2.151 -11.285 10.671 1.00 16.44 305 GLN B N 1
ATOM 6037 C CA . GLN B 1 305 ? 3.194 -12.264 10.388 1.00 17.38 305 GLN B CA 1
ATOM 6038 C C . GLN B 1 305 ? 4.135 -12.429 11.580 1.00 16.50 305 GLN B C 1
ATOM 6039 O O . GLN B 1 305 ? 4.512 -13.550 11.921 1.00 14.86 305 GLN B O 1
ATOM 6045 N N . SER B 1 306 ? 4.482 -11.322 12.234 1.00 15.64 306 SER B N 1
ATOM 6046 C CA . SER B 1 306 ? 5.386 -11.406 13.373 1.00 13.81 306 SER B CA 1
ATOM 6047 C C . SER B 1 306 ? 4.721 -12.079 14.577 1.00 15.16 306 SER B C 1
ATOM 6048 O O . SER B 1 306 ? 5.351 -12.905 15.231 1.00 16.25 306 SER B O 1
ATOM 6051 N N . ASP B 1 307 ? 3.460 -11.749 14.864 1.00 14.15 307 ASP B N 1
ATOM 6052 C CA . ASP B 1 307 ? 2.766 -12.399 15.982 1.00 14.70 307 ASP B CA 1
ATOM 6053 C C . ASP B 1 307 ? 2.566 -13.890 15.729 1.00 12.91 307 ASP B C 1
ATOM 6054 O O . ASP B 1 307 ? 2.688 -14.699 16.666 1.00 11.37 307 ASP B O 1
ATOM 6059 N N . LYS B 1 308 ? 2.266 -14.246 14.476 1.00 12.08 308 LYS B N 1
ATOM 6060 C CA . LYS B 1 308 ? 1.979 -15.633 14.093 1.00 11.20 308 LYS B CA 1
ATOM 6061 C C . LYS B 1 308 ? 3.180 -16.563 14.221 1.00 12.03 308 LYS B C 1
ATOM 6062 O O . LYS B 1 308 ? 3.025 -17.783 14.276 1.00 13.00 308 LYS B O 1
ATOM 6068 N N . THR B 1 309 ? 4.374 -15.985 14.221 1.00 11.82 309 THR B N 1
ATOM 6069 C CA . THR B 1 309 ? 5.593 -16.775 14.233 1.00 13.19 309 THR B CA 1
ATOM 6070 C C . THR B 1 309 ? 6.416 -16.508 15.482 1.00 12.27 309 THR B C 1
ATOM 6071 O O . THR B 1 309 ? 7.541 -16.989 15.595 1.00 12.66 309 THR B O 1
ATOM 6075 N N . LEU B 1 310 ? 5.853 -15.743 16.414 1.00 10.41 310 LEU B N 1
ATOM 6076 C CA . LEU B 1 310 ? 6.596 -15.361 17.614 1.00 11.23 310 LEU B CA 1
ATOM 6077 C C . LEU B 1 310 ? 6.835 -16.524 18.577 1.00 11.90 310 LEU B C 1
ATOM 6078 O O . LEU B 1 310 ? 7.920 -16.630 19.172 1.00 9.87 310 LEU B O 1
ATOM 6083 N N . PHE B 1 311 ? 5.820 -17.372 18.737 1.00 10.29 311 PHE B N 1
ATOM 6084 C CA . PHE B 1 311 ? 5.842 -18.453 19.735 1.00 8.32 311 PHE B CA 1
ATOM 6085 C C . PHE B 1 311 ? 5.996 -19.843 19.112 1.00 9.50 311 PHE B C 1
ATOM 6086 O O . PHE B 1 311 ? 5.408 -20.137 18.074 1.00 11.38 311 PHE B O 1
ATOM 6094 N N . ARG B 1 312 ? 6.749 -20.716 19.771 1.00 9.04 312 ARG B N 1
ATOM 6095 C CA . ARG B 1 312 ? 6.803 -22.121 19.370 1.00 11.27 312 ARG B CA 1
ATOM 6096 C C . ARG B 1 312 ? 5.501 -22.814 19.730 1.00 9.59 312 ARG B C 1
ATOM 6097 O O . ARG B 1 312 ? 5.110 -22.804 20.902 1.00 9.53 312 ARG B O 1
ATOM 6105 N N . PRO B 1 313 ? 4.822 -23.414 18.733 1.00 9.51 313 PRO B N 1
ATOM 6106 C CA . PRO B 1 313 ? 3.559 -24.095 19.043 1.00 9.91 313 PRO B CA 1
ATOM 6107 C C . PRO B 1 313 ? 3.781 -25.453 19.709 1.00 11.06 313 PRO B C 1
ATOM 6108 O O . PRO B 1 313 ? 4.915 -25.937 19.780 1.00 10.85 313 PRO B O 1
ATOM 6112 N N . ILE B 1 314 ? 2.702 -26.063 20.185 1.00 9.02 314 ILE B N 1
ATOM 6113 C CA . ILE B 1 314 ? 2.803 -27.374 20.828 1.00 8.75 314 ILE B CA 1
ATOM 6114 C C . ILE B 1 314 ? 2.676 -28.468 19.767 1.00 9.91 314 ILE B C 1
ATOM 6115 O O . ILE B 1 314 ? 3.589 -29.294 19.596 1.00 10.65 314 ILE B O 1
ATOM 6120 N N . GLY B 1 315 ? 1.571 -28.459 19.025 1.00 9.45 315 GLY B N 1
ATOM 6121 C CA . GLY B 1 315 ? 1.519 -29.233 17.793 1.00 10.30 315 GLY B CA 1
ATOM 6122 C C . GLY B 1 315 ? 2.503 -28.596 16.828 1.00 10.11 315 GLY B C 1
ATOM 6123 O O . GLY B 1 315 ? 2.540 -27.365 16.708 1.00 10.50 315 GLY B O 1
ATOM 6124 N N . ILE B 1 316 ? 3.311 -29.405 16.151 1.00 9.02 316 ILE B N 1
ATOM 6125 C CA . ILE B 1 316 ? 4.386 -28.850 15.325 1.00 11.20 316 ILE B CA 1
ATOM 6126 C C . ILE B 1 316 ? 4.858 -29.852 14.269 1.00 11.84 316 ILE B C 1
ATOM 6127 O O . ILE B 1 316 ? 4.630 -31.052 14.396 1.00 10.33 316 ILE B O 1
ATOM 6132 N N . ASN B 1 317 ? 5.474 -29.355 13.197 1.00 11.58 317 ASN B N 1
ATOM 6133 C CA . ASN B 1 317 ? 5.866 -30.226 12.088 1.00 9.41 317 ASN B CA 1
ATOM 6134 C C . ASN B 1 317 ? 6.778 -31.348 12.536 1.00 11.89 317 ASN B C 1
ATOM 6135 O O . ASN B 1 317 ? 6.769 -32.439 11.960 1.00 12.40 317 ASN B O 1
ATOM 6140 N N . ARG B 1 318 ? 7.548 -31.097 13.586 1.00 10.35 318 ARG B N 1
ATOM 6141 C CA . ARG B 1 318 ? 8.506 -32.106 14.022 1.00 12.02 318 ARG B CA 1
ATOM 6142 C C . ARG B 1 318 ? 8.026 -32.950 15.217 1.00 11.35 318 ARG B C 1
ATOM 6143 O O . ARG B 1 318 ? 8.852 -33.570 15.890 1.00 11.58 318 ARG B O 1
ATOM 6151 N N . ASN B 1 319 ? 6.707 -33.003 15.452 1.00 10.00 319 ASN B N 1
ATOM 6152 C CA . ASN B 1 319 ? 6.125 -34.073 16.289 1.00 11.15 319 ASN B CA 1
ATOM 6153 C C . ASN B 1 319 ? 6.461 -35.409 15.626 1.00 12.03 319 ASN B C 1
ATOM 6154 O O . ASN B 1 319 ? 5.896 -35.719 14.573 1.00 13.28 319 ASN B O 1
ATOM 6159 N N . HIS B 1 320 ? 7.357 -36.210 16.198 1.00 9.24 320 HIS B N 1
ATOM 6160 C CA . HIS B 1 320 ? 7.638 -37.509 15.580 1.00 11.26 320 HIS B CA 1
ATOM 6161 C C . HIS B 1 320 ? 6.647 -38.560 16.072 1.00 11.92 320 HIS B C 1
ATOM 6162 O O . HIS B 1 320 ? 6.075 -39.312 15.279 1.00 9.91 320 HIS B O 1
ATOM 6169 N N . ASN B 1 321 ? 6.442 -38.613 17.382 1.00 9.10 321 ASN B N 1
ATOM 6170 C CA . ASN B 1 321 ? 5.319 -39.361 17.931 1.00 8.91 321 ASN B CA 1
ATOM 6171 C C . ASN B 1 321 ? 4.700 -38.572 19.072 1.00 10.58 321 ASN B C 1
ATOM 6172 O O . ASN B 1 321 ? 5.326 -37.675 19.638 1.00 10.92 321 ASN B O 1
ATOM 6177 N N . VAL B 1 322 ? 3.449 -38.878 19.375 1.00 8.84 322 VAL B N 1
ATOM 6178 C CA . VAL B 1 322 ? 2.802 -38.405 20.582 1.00 11.23 322 VAL B CA 1
ATOM 6179 C C . VAL B 1 322 ? 2.303 -39.628 21.325 1.00 10.12 322 VAL B C 1
ATOM 6180 O O . VAL B 1 322 ? 1.737 -40.540 20.734 1.00 10.16 322 VAL B O 1
ATOM 6184 N N . HIS B 1 323 ? 2.554 -39.668 22.624 1.00 9.87 323 HIS B N 1
ATOM 6185 C CA . HIS B 1 323 ? 2.102 -40.799 23.407 1.00 10.88 323 HIS B CA 1
ATOM 6186 C C . HIS B 1 323 ? 1.415 -40.297 24.653 1.00 9.84 323 HIS B C 1
ATOM 6187 O O . HIS B 1 323 ? 1.845 -39.311 25.265 1.00 9.48 323 HIS B O 1
ATOM 6194 N N . ILE B 1 324 ? 0.318 -40.952 25.004 1.00 8.78 324 ILE B N 1
ATOM 6195 C CA . ILE B 1 324 ? -0.363 -40.693 26.261 1.00 7.87 324 ILE B CA 1
ATOM 6196 C C . ILE B 1 324 ? -0.414 -42.032 26.966 1.00 10.29 324 ILE B C 1
ATOM 6197 O O . ILE B 1 324 ? -1.103 -42.949 26.523 1.00 11.36 324 ILE B O 1
ATOM 6202 N N . LEU B 1 325 ? 0.367 -42.157 28.028 1.00 9.73 325 LEU B N 1
ATOM 6203 C CA . LEU B 1 325 ? 0.448 -43.423 28.750 1.00 9.60 325 LEU B CA 1
ATOM 6204 C C . LEU B 1 325 ? -0.535 -43.368 29.905 1.00 9.36 325 LEU B C 1
ATOM 6205 O O . LEU B 1 325 ? -0.438 -42.523 30.795 1.00 11.41 325 LEU B O 1
ATOM 6210 N N . GLN B 1 326 ? -1.491 -44.282 29.877 1.00 9.51 326 GLN B N 1
ATOM 6211 C CA . GLN B 1 326 ? -2.590 -44.292 30.814 1.00 8.92 326 GLN B CA 1
ATOM 6212 C C . GLN B 1 326 ? -2.550 -45.568 31.641 1.00 10.55 326 GLN B C 1
ATOM 6213 O O . GLN B 1 326 ? -2.507 -46.659 31.074 1.00 11.54 326 GLN B O 1
ATOM 6219 N N . ILE B 1 327 ? -2.538 -45.431 32.962 1.00 11.14 327 ILE B N 1
ATOM 6220 C CA . ILE B 1 327 ? -2.740 -46.597 33.823 1.00 10.61 327 ILE B CA 1
ATOM 6221 C C . ILE B 1 327 ? -4.112 -46.483 34.453 1.00 10.33 327 ILE B C 1
ATOM 6222 O O . ILE B 1 327 ? -4.364 -45.611 35.285 1.00 11.80 327 ILE B O 1
ATOM 6227 N N . ARG B 1 328 ? -5.017 -47.355 34.023 1.00 11.89 328 ARG B N 1
ATOM 6228 C CA . ARG B 1 328 ? -6.413 -47.279 34.439 1.00 9.19 328 ARG B CA 1
ATOM 6229 C C . ARG B 1 328 ? -6.658 -47.945 35.789 1.00 13.75 328 ARG B C 1
ATOM 6230 O O . ARG B 1 328 ? -5.885 -48.803 36.217 1.00 15.55 328 ARG B O 1
ATOM 6238 N N . ASN B 1 329 ? -7.729 -47.524 36.453 1.00 13.06 329 ASN B N 1
ATOM 6239 C CA . ASN B 1 329 ? -8.133 -48.127 37.721 1.00 14.99 329 ASN B CA 1
ATOM 6240 C C . ASN B 1 329 ? -9.531 -48.739 37.710 1.00 21.30 329 ASN B C 1
ATOM 6241 O O . ASN B 1 329 ? -9.903 -49.448 38.651 1.00 25.18 329 ASN B O 1
ATOM 6246 N N . ASN B 1 330 ? -10.307 -48.470 36.665 1.00 16.64 330 ASN B N 1
ATOM 6247 C CA . ASN B 1 330 ? -11.671 -48.996 36.601 1.00 26.34 330 ASN B CA 1
ATOM 6248 C C . ASN B 1 330 ? -11.746 -50.387 35.964 1.00 32.42 330 ASN B C 1
ATOM 6249 O O . ASN B 1 330 ? -12.833 -50.858 35.634 1.00 32.44 330 ASN B O 1
ATOM 6254 N N . VAL B 1 331 ? -10.593 -51.039 35.803 1.00 28.74 331 VAL B N 1
ATOM 6255 C CA . VAL B 1 331 ? -10.503 -52.342 35.130 1.00 23.58 331 VAL B CA 1
ATOM 6256 C C . VAL B 1 331 ? -9.524 -53.331 35.796 1.00 22.12 331 VAL B C 1
ATOM 6257 O O . VAL B 1 331 ? -8.710 -52.931 36.623 1.00 26.81 331 VAL B O 1
ATOM 6261 N N . PRO B 1 332 ? -9.605 -54.632 35.442 1.00 19.19 332 PRO B N 1
ATOM 6262 C CA . PRO B 1 332 ? -8.597 -55.599 35.904 1.00 20.99 332 PRO B CA 1
ATOM 6263 C C . PRO B 1 332 ? -7.193 -55.194 35.450 1.00 20.44 332 PRO B C 1
ATOM 6264 O O . PRO B 1 332 ? -7.078 -54.540 34.413 1.00 17.01 332 PRO B O 1
ATOM 6268 N N . THR B 1 333 ? -6.152 -55.559 36.197 1.00 18.92 333 THR B N 1
ATOM 6269 C CA . THR B 1 333 ? -4.795 -55.117 35.857 1.00 18.88 333 THR B CA 1
ATOM 6270 C C . THR B 1 333 ? -4.328 -55.552 34.470 1.00 17.00 333 THR B C 1
ATOM 6271 O O . THR B 1 333 ? -3.517 -54.858 33.847 1.00 16.40 333 THR B O 1
ATOM 6275 N N . GLU B 1 334 ? -4.840 -56.678 33.972 1.00 15.44 334 GLU B N 1
ATOM 6276 C CA . GLU B 1 334 ? -4.409 -57.179 32.669 1.00 12.97 334 GLU B CA 1
ATOM 6277 C C . GLU B 1 334 ? -4.805 -56.246 31.516 1.00 12.76 334 GLU B C 1
ATOM 6278 O O . GLU B 1 334 ? -4.304 -56.404 30.406 1.00 14.82 334 GLU B O 1
ATOM 6284 N N . ILE B 1 335 ? -5.726 -55.318 31.764 1.00 14.45 335 ILE B N 1
ATOM 6285 C CA . ILE B 1 335 ? -6.079 -54.335 30.732 1.00 14.08 335 ILE B CA 1
ATOM 6286 C C . ILE B 1 335 ? -5.940 -52.904 31.246 1.00 14.87 335 ILE B C 1
ATOM 6287 O O . ILE B 1 335 ? -6.470 -51.961 30.645 1.00 14.28 335 ILE B O 1
ATOM 6292 N N . ALA B 1 336 ? -5.206 -52.728 32.337 1.00 14.75 336 ALA B N 1
ATOM 6293 C CA . ALA B 1 336 ? -5.061 -51.397 32.928 1.00 12.94 336 ALA B CA 1
ATOM 6294 C C . ALA B 1 336 ? -4.147 -50.472 32.116 1.00 13.85 336 ALA B C 1
ATOM 6295 O O . ALA B 1 336 ? -4.378 -49.258 32.049 1.00 13.13 336 ALA B O 1
ATOM 6297 N N . GLY B 1 337 ? -3.108 -51.035 31.511 1.00 11.05 337 GLY B N 1
ATOM 6298 C CA . GLY B 1 337 ? -2.120 -50.221 30.819 1.00 12.27 337 GLY B CA 1
ATOM 6299 C C . GLY B 1 337 ? -2.478 -49.945 29.374 1.00 11.41 337 GLY B C 1
ATOM 6300 O O . GLY B 1 337 ? -2.582 -50.875 28.573 1.00 11.98 337 GLY B O 1
ATOM 6301 N N . ILE B 1 338 ? -2.653 -48.664 29.036 1.00 9.86 338 ILE B N 1
ATOM 6302 C CA . ILE B 1 338 ? -2.994 -48.251 27.678 1.00 10.08 338 ILE B CA 1
ATOM 6303 C C . ILE B 1 338 ? -1.913 -47.312 27.157 1.00 9.20 338 ILE B C 1
ATOM 6304 O O . ILE B 1 338 ? -1.642 -46.281 27.772 1.00 10.59 338 ILE B O 1
ATOM 6309 N N . HIS B 1 339 ? -1.300 -47.686 26.040 1.00 10.08 339 HIS B N 1
ATOM 6310 C CA . HIS B 1 339 ? -0.265 -46.888 25.393 1.00 11.18 339 HIS B CA 1
ATOM 6311 C C . HIS B 1 339 ? -0.886 -46.175 24.195 1.00 9.37 339 HIS B C 1
ATOM 6312 O O . HIS B 1 339 ? -0.842 -46.697 23.077 1.00 10.95 339 HIS B O 1
ATOM 6319 N N . TRP B 1 340 ? -1.483 -45.006 24.439 1.00 10.41 340 TRP B N 1
ATOM 6320 C CA . TRP B 1 340 ? -2.080 -44.215 23.356 1.00 9.28 340 TRP B CA 1
ATOM 6321 C C . TRP B 1 340 ? -0.967 -43.695 22.463 1.00 11.80 340 TRP B C 1
ATOM 6322 O O . TRP B 1 340 ? 0.035 -43.190 22.965 1.00 10.72 340 TRP B O 1
ATOM 6333 N N . LEU B 1 341 ? -1.148 -43.778 21.149 1.00 9.46 341 LEU B N 1
ATOM 6334 C CA . LEU B 1 341 ? -0.048 -43.471 20.236 1.00 8.72 341 LEU B CA 1
ATOM 6335 C C . LEU B 1 341 ? -0.521 -42.854 18.929 1.00 10.42 341 LEU B C 1
ATOM 6336 O O . LEU B 1 341 ? -1.492 -43.320 18.329 1.00 10.80 341 LEU B O 1
ATOM 6341 N N . ALA B 1 342 ? 0.205 -41.831 18.475 1.00 10.35 342 ALA B N 1
ATOM 6342 C CA . ALA B 1 342 ? 0.070 -41.339 17.115 1.00 9.01 342 ALA B CA 1
ATOM 6343 C C . ALA B 1 342 ? 1.427 -40.844 16.592 1.00 12.28 342 ALA B C 1
ATOM 6344 O O . ALA B 1 342 ? 2.400 -40.729 17.347 1.00 9.81 342 ALA B O 1
ATOM 6346 N N . TYR B 1 343 ? 1.482 -40.598 15.285 1.00 10.14 343 TYR B N 1
ATOM 6347 C CA . TYR B 1 343 ? 2.709 -40.210 14.593 1.00 11.00 343 TYR B CA 1
ATOM 6348 C C . TYR B 1 343 ? 2.522 -38.926 13.795 1.00 8.60 343 TYR B C 1
ATOM 6349 O O . TYR B 1 343 ? 1.425 -38.647 13.324 1.00 10.81 343 TYR B O 1
ATOM 6358 N N . GLY B 1 344 ? 3.609 -38.187 13.604 1.00 9.38 344 GLY B N 1
ATOM 6359 C CA . GLY B 1 344 ? 3.593 -37.000 12.753 1.00 9.61 344 GLY B CA 1
ATOM 6360 C C . GLY B 1 344 ? 2.938 -35.799 13.411 1.00 11.30 344 GLY B C 1
ATOM 6361 O O . GLY B 1 344 ? 2.424 -35.899 14.516 1.00 10.00 344 GLY B O 1
ATOM 6362 N N . ALA B 1 345 ? 2.944 -34.660 12.722 1.00 10.68 345 ALA B N 1
ATOM 6363 C CA . ALA B 1 345 ? 2.391 -33.435 13.286 1.00 9.26 345 ALA B CA 1
ATOM 6364 C C . ALA B 1 345 ? 0.965 -33.661 13.791 1.00 10.31 345 ALA B C 1
ATOM 6365 O O . ALA B 1 345 ? 0.118 -34.200 13.081 1.00 9.35 345 ALA B O 1
ATOM 6367 N N . ASN B 1 346 ? 0.716 -33.250 15.032 1.00 8.10 346 ASN B N 1
ATOM 6368 C CA . ASN B 1 346 ? -0.495 -33.657 15.749 1.00 9.03 346 ASN B CA 1
ATOM 6369 C C . ASN B 1 346 ? -1.792 -33.031 15.261 1.00 8.69 346 ASN B C 1
ATOM 6370 O O . ASN B 1 346 ? -2.874 -33.377 15.746 1.00 9.82 346 ASN B O 1
ATOM 6375 N N . THR B 1 347 ? -1.684 -32.102 14.310 1.00 8.81 347 THR B N 1
ATOM 6376 C CA . THR B 1 347 ? -2.856 -31.443 13.764 1.00 8.87 347 THR B CA 1
ATOM 6377 C C . THR B 1 347 ? -3.756 -32.377 12.952 1.00 8.81 347 THR B C 1
ATOM 6378 O O . THR B 1 347 ? -4.944 -32.113 12.831 1.00 9.40 347 THR B O 1
ATOM 6382 N N . PHE B 1 348 ? -3.207 -33.451 12.386 1.00 9.57 348 PHE B N 1
ATOM 6383 C CA . PHE B 1 348 ? -4.013 -34.297 11.505 1.00 9.37 348 PHE B CA 1
ATOM 6384 C C . PHE B 1 348 ? -3.918 -35.771 11.836 1.00 10.25 348 PHE B C 1
ATOM 6385 O O . PHE B 1 348 ? -4.086 -36.625 10.956 1.00 10.62 348 PHE B O 1
ATOM 6393 N N . ASN B 1 349 ? -3.663 -36.077 13.106 1.00 8.71 349 ASN B N 1
ATOM 6394 C CA . ASN B 1 349 ? -3.652 -37.479 13.524 1.00 8.88 349 ASN B CA 1
ATOM 6395 C C . ASN B 1 349 ? -4.608 -37.689 14.693 1.00 8.96 349 ASN B C 1
ATOM 6396 O O . ASN B 1 349 ? -5.228 -36.732 15.159 1.00 9.96 349 ASN B O 1
ATOM 6401 N N . THR B 1 350 ? -4.744 -38.938 15.140 1.00 8.89 350 THR B N 1
ATOM 6402 C CA . THR B 1 350 ? -5.486 -39.255 16.360 1.00 9.88 350 THR B CA 1
ATOM 6403 C C . THR B 1 350 ? -4.714 -40.286 17.161 1.00 8.60 350 THR B C 1
ATOM 6404 O O . THR B 1 350 ? -4.135 -41.204 16.583 1.00 10.57 350 THR B O 1
ATOM 6408 N N . VAL B 1 351 ? -4.711 -40.147 18.482 1.00 9.79 351 VAL B N 1
ATOM 6409 C CA . VAL B 1 351 ? -4.079 -41.175 19.312 1.00 9.56 351 VAL B CA 1
ATOM 6410 C C . VAL B 1 351 ? -4.971 -42.416 19.415 1.00 10.80 351 VAL B C 1
ATOM 6411 O O . VAL B 1 351 ? -6.186 -42.315 19.566 1.00 10.13 351 VAL B O 1
ATOM 6415 N N . VAL B 1 352 ? -4.342 -43.585 19.319 1.00 9.60 352 VAL B N 1
ATOM 6416 C CA . VAL B 1 352 ? -5.051 -44.861 19.338 1.00 9.54 352 VAL B CA 1
ATOM 6417 C C . VAL B 1 352 ? -4.731 -45.573 20.650 1.00 10.90 352 VAL B C 1
ATOM 6418 O O . VAL B 1 352 ? -3.563 -45.685 21.015 1.00 11.55 352 VAL B O 1
ATOM 6422 N N . PRO B 1 353 ? -5.767 -46.053 21.358 1.00 11.55 353 PRO B N 1
ATOM 6423 C CA . PRO B 1 353 ? -5.566 -46.628 22.694 1.00 10.23 353 PRO B CA 1
ATOM 6424 C C . PRO B 1 353 ? -5.074 -48.082 22.674 1.00 13.64 353 PRO B C 1
ATOM 6425 O O . PRO B 1 353 ? -5.833 -49.001 22.985 1.00 13.60 353 PRO B O 1
ATOM 6429 N N . PHE B 1 354 ? -3.809 -48.293 22.333 1.00 11.22 354 PHE B N 1
ATOM 6430 C CA . PHE B 1 354 ? -3.280 -49.660 22.314 1.00 10.26 354 PHE B CA 1
ATOM 6431 C C . PHE B 1 354 ? -3.149 -50.287 23.707 1.00 12.54 354 PHE B C 1
ATOM 6432 O O . PHE B 1 354 ? -2.646 -49.664 24.647 1.00 11.57 354 PHE B O 1
ATOM 6440 N N . TYR B 1 355 ? -3.621 -51.523 23.838 1.00 11.31 355 TYR B N 1
ATOM 6441 C CA . TYR B 1 355 ? -3.359 -52.274 25.063 1.00 11.03 355 TYR B CA 1
ATOM 6442 C C . TYR B 1 355 ? -1.872 -52.572 25.138 1.00 10.85 355 TYR B C 1
ATOM 6443 O O . TYR B 1 355 ? -1.285 -53.041 24.165 1.00 12.44 355 TYR B O 1
ATOM 6452 N N . ALA B 1 356 ? -1.256 -52.303 26.295 1.00 10.80 356 ALA B N 1
ATOM 6453 C CA . ALA B 1 356 ? 0.173 -52.521 26.458 1.00 13.39 356 ALA B CA 1
ATOM 6454 C C . ALA B 1 356 ? 0.494 -53.981 26.771 1.00 15.21 356 ALA B C 1
ATOM 6455 O O . ALA B 1 356 ? 1.619 -54.432 26.560 1.00 12.86 356 ALA B O 1
ATOM 6457 N N . ASN B 1 357 ? -0.499 -54.709 27.268 1.00 11.40 357 ASN B N 1
ATOM 6458 C CA . ASN B 1 357 ? -0.293 -56.100 27.689 1.00 14.23 357 ASN B CA 1
ATOM 6459 C C . ASN B 1 357 ? -0.312 -57.068 26.505 1.00 14.48 357 ASN B C 1
ATOM 6460 O O . ASN B 1 357 ? -1.212 -57.892 26.370 1.00 16.38 357 ASN B O 1
ATOM 6465 N N . VAL B 1 358 ? 0.698 -56.945 25.647 1.00 15.49 358 VAL B N 1
ATOM 6466 C CA . VAL B 1 358 ? 0.826 -57.741 24.430 1.00 11.46 358 VAL B CA 1
ATOM 6467 C C . VAL B 1 358 ? 2.286 -58.091 24.189 1.00 15.70 358 VAL B C 1
ATOM 6468 O O . VAL B 1 358 ? 3.175 -57.454 24.760 1.00 14.59 358 VAL B O 1
ATOM 6472 N N . ASN B 1 359 ? 2.532 -59.097 23.347 1.00 15.08 359 ASN B N 1
ATOM 6473 C CA . ASN B 1 359 ? 3.896 -59.527 23.047 1.00 16.82 359 ASN B CA 1
ATOM 6474 C C . ASN B 1 359 ? 4.395 -58.998 21.718 1.00 12.39 359 ASN B C 1
ATOM 6475 O O . ASN B 1 359 ? 5.566 -59.149 21.379 1.00 16.07 359 ASN B O 1
ATOM 6480 N N . ASP B 1 360 ? 3.494 -58.387 20.957 1.00 14.65 360 ASP B N 1
ATOM 6481 C CA . ASP B 1 360 ? 3.837 -57.867 19.645 1.00 15.48 360 ASP B CA 1
ATOM 6482 C C . ASP B 1 360 ? 2.875 -56.736 19.319 1.00 13.26 360 ASP B C 1
ATOM 6483 O O . ASP B 1 360 ? 1.874 -56.554 20.005 1.00 13.57 360 ASP B O 1
ATOM 6488 N N . THR B 1 361 ? 3.177 -56.004 18.253 1.00 13.22 361 THR B N 1
ATOM 6489 C CA . THR B 1 361 ? 2.449 -54.785 17.914 1.00 12.37 361 THR B CA 1
ATOM 6490 C C . THR B 1 361 ? 1.937 -54.825 16.473 1.00 14.13 361 THR B C 1
ATOM 6491 O O . THR B 1 361 ? 2.451 -55.589 15.656 1.00 15.78 361 THR B O 1
ATOM 6495 N N . PRO B 1 362 ? 0.914 -54.009 16.160 1.00 12.39 362 PRO B N 1
ATOM 6496 C CA . PRO B 1 362 ? 0.304 -54.048 14.819 1.00 11.97 362 PRO B CA 1
ATOM 6497 C C . PRO B 1 362 ? 1.227 -53.564 13.703 1.00 14.46 362 PRO B C 1
ATOM 6498 O O . PRO B 1 362 ? 1.975 -52.598 13.902 1.00 12.78 362 PRO B O 1
ATOM 6502 N N . VAL B 1 363 ? 1.137 -54.204 12.533 1.00 14.05 363 VAL B N 1
ATOM 6503 C CA . VAL B 1 363 ? 2.082 -53.975 11.436 1.00 11.92 363 VAL B CA 1
ATOM 6504 C C . VAL B 1 363 ? 2.119 -52.525 10.945 1.00 11.53 363 VAL B C 1
ATOM 6505 O O . VAL B 1 363 ? 3.187 -52.032 10.614 1.00 12.40 363 VAL B O 1
ATOM 6509 N N . GLN B 1 364 ? 0.973 -51.847 10.907 1.00 15.03 364 GLN B N 1
ATOM 6510 C CA . GLN B 1 364 ? 0.943 -50.477 10.394 1.00 14.77 364 GLN B CA 1
ATOM 6511 C C . GLN B 1 364 ? 1.654 -49.509 11.332 1.00 11.25 364 GLN B C 1
ATOM 6512 O O . GLN B 1 364 ? 1.977 -48.388 10.941 1.00 12.86 364 GLN B O 1
ATOM 6518 N N . TYR B 1 365 ? 1.876 -49.930 12.573 1.00 12.03 365 TYR B N 1
ATOM 6519 C CA . TYR B 1 365 ? 2.559 -49.075 13.546 1.00 11.81 365 TYR B CA 1
ATOM 6520 C C . TYR B 1 365 ? 3.970 -49.567 13.855 1.00 11.05 365 TYR B C 1
ATOM 6521 O O . TYR B 1 365 ? 4.798 -48.818 14.364 1.00 11.29 365 TYR B O 1
ATOM 6530 N N . LYS B 1 366 ? 4.250 -50.820 13.511 1.00 13.73 366 LYS B N 1
ATOM 6531 C CA . LYS B 1 366 ? 5.532 -51.416 13.862 1.00 12.53 366 LYS B CA 1
ATOM 6532 C C . LYS B 1 366 ? 6.593 -51.272 12.782 1.00 15.57 366 LYS B C 1
ATOM 6533 O O . LYS B 1 366 ? 7.781 -51.151 13.087 1.00 15.22 366 LYS B O 1
ATOM 6539 N N . ASN B 1 367 ? 6.176 -51.261 11.518 1.00 11.98 367 ASN B N 1
ATOM 6540 C CA . ASN B 1 367 ? 7.124 -51.577 10.459 1.00 13.81 367 ASN B CA 1
ATOM 6541 C C . ASN B 1 367 ? 7.642 -50.424 9.596 1.00 14.98 367 ASN B C 1
ATOM 6542 O O . ASN B 1 367 ? 8.079 -50.650 8.467 1.00 15.37 367 ASN B O 1
ATOM 6547 N N . ALA B 1 368 ? 7.642 -49.200 10.123 1.00 13.80 368 ALA B N 1
ATOM 6548 C CA . ALA B 1 368 ? 8.245 -48.097 9.377 1.00 14.14 368 ALA B CA 1
ATOM 6549 C C . ALA B 1 368 ? 9.744 -48.320 9.173 1.00 14.28 368 ALA B C 1
ATOM 6550 O O . ALA B 1 368 ? 10.450 -48.802 10.067 1.00 15.28 368 ALA B O 1
ATOM 6552 N N . THR B 1 369 ? 10.213 -47.990 7.977 1.00 13.44 369 THR B N 1
ATOM 6553 C CA . THR B 1 369 ? 11.637 -47.935 7.682 1.00 13.82 369 THR B CA 1
ATOM 6554 C C . THR B 1 369 ? 11.966 -46.561 7.116 1.00 14.39 369 THR B C 1
ATOM 6555 O O . THR B 1 369 ? 11.116 -45.668 7.092 1.00 14.82 369 THR B O 1
ATOM 6559 N N . GLY B 1 370 ? 13.194 -46.403 6.645 1.00 14.11 370 GLY B N 1
ATOM 6560 C CA . GLY B 1 370 ? 13.612 -45.166 6.015 1.00 13.89 370 GLY B CA 1
ATOM 6561 C C . GLY B 1 370 ? 13.041 -45.007 4.619 1.00 17.87 370 GLY B C 1
ATOM 6562 O O . GLY B 1 370 ? 13.184 -43.952 4.005 1.00 16.35 370 GLY B O 1
ATOM 6563 N N . LYS B 1 371 ? 12.397 -46.053 4.108 1.00 13.37 371 LYS B N 1
ATOM 6564 C CA . LYS B 1 371 ? 11.756 -45.964 2.800 1.00 14.02 371 LYS B CA 1
ATOM 6565 C C . LYS B 1 371 ? 10.316 -45.471 2.948 1.00 11.71 371 LYS B C 1
ATOM 6566 O O . LYS B 1 371 ? 9.540 -46.001 3.740 1.00 14.33 371 LYS B O 1
ATOM 6572 N N . PHE B 1 372 ? 9.962 -44.446 2.179 1.00 13.20 372 PHE B N 1
ATOM 6573 C CA . PHE B 1 372 ? 8.612 -43.888 2.207 1.00 10.65 372 PHE B CA 1
ATOM 6574 C C . PHE B 1 372 ? 7.578 -44.949 1.834 1.00 10.90 372 PHE B C 1
ATOM 6575 O O . PHE B 1 372 ? 7.645 -45.542 0.755 1.00 13.77 372 PHE B O 1
ATOM 6583 N N . ASP B 1 373 ? 6.627 -45.177 2.729 1.00 11.29 373 ASP B N 1
ATOM 6584 C CA . ASP B 1 373 ? 5.614 -46.210 2.534 1.00 12.38 373 ASP B CA 1
ATOM 6585 C C . ASP B 1 373 ? 4.289 -45.760 3.131 1.00 13.40 373 ASP B C 1
ATOM 6586 O O . ASP B 1 373 ? 4.119 -45.727 4.349 1.00 12.61 373 ASP B O 1
ATOM 6591 N N . LEU B 1 374 ? 3.341 -45.423 2.260 1.00 9.78 374 LEU B N 1
ATOM 6592 C CA . LEU B 1 374 ? 2.080 -44.854 2.703 1.00 8.72 374 LEU B CA 1
ATOM 6593 C C . LEU B 1 374 ? 1.127 -45.908 3.261 1.00 11.65 374 LEU B C 1
ATOM 6594 O O . LEU B 1 374 ? 0.030 -45.583 3.707 1.00 12.59 374 LEU B O 1
ATOM 6599 N N . ASN B 1 375 ? 1.555 -47.171 3.259 1.00 12.63 375 ASN B N 1
ATOM 6600 C CA . ASN B 1 375 ? 0.815 -48.206 3.972 1.00 13.25 375 ASN B CA 1
ATOM 6601 C C . ASN B 1 375 ? 1.172 -48.215 5.453 1.00 13.35 375 ASN B C 1
ATOM 6602 O O . ASN B 1 375 ? 0.540 -48.897 6.256 1.00 15.87 375 ASN B O 1
ATOM 6607 N N . ASN B 1 376 ? 2.202 -47.460 5.802 1.00 10.78 376 ASN B N 1
ATOM 6608 C CA . ASN B 1 376 ? 2.639 -47.335 7.183 1.00 12.29 376 ASN B CA 1
ATOM 6609 C C . ASN B 1 376 ? 2.074 -46.063 7.810 1.00 11.87 376 ASN B C 1
ATOM 6610 O O . ASN B 1 376 ? 1.974 -45.039 7.135 1.00 12.25 376 ASN B O 1
ATOM 6615 N N . MET B 1 377 ? 1.685 -46.126 9.082 1.00 12.48 377 MET B N 1
ATOM 6616 C CA . MET B 1 377 ? 1.010 -44.989 9.708 1.00 10.99 377 MET B CA 1
ATOM 6617 C C . MET B 1 377 ? 1.925 -43.807 9.997 1.00 12.43 377 MET B C 1
ATOM 6618 O O . MET B 1 377 ? 1.441 -42.678 10.084 1.00 13.67 377 MET B O 1
ATOM 6623 N N . TYR B 1 378 ? 3.227 -44.033 10.153 1.00 11.17 378 TYR B N 1
ATOM 6624 C CA . TYR B 1 378 ? 4.111 -42.883 10.320 1.00 10.55 378 TYR B CA 1
ATOM 6625 C C . TYR B 1 378 ? 4.085 -42.039 9.037 1.00 13.80 378 TYR B C 1
ATOM 6626 O O . TYR B 1 378 ? 3.780 -40.849 9.071 1.00 11.00 378 TYR B O 1
ATOM 6635 N N . TRP B 1 379 ? 4.382 -42.660 7.899 1.00 11.22 379 TRP B N 1
ATOM 6636 C CA . TRP B 1 379 ? 4.469 -41.893 6.662 1.00 11.15 379 TRP B CA 1
ATOM 6637 C C . TRP B 1 379 ? 3.109 -41.334 6.231 1.00 11.98 379 TRP B C 1
ATOM 6638 O O . TRP B 1 379 ? 3.024 -40.204 5.738 1.00 10.87 379 TRP B O 1
ATOM 6649 N N . LEU B 1 380 ? 2.046 -42.104 6.441 1.00 12.01 380 LEU B N 1
ATOM 6650 C CA . LEU B 1 380 ? 0.709 -41.648 6.055 1.00 10.18 380 LEU B CA 1
ATOM 6651 C C . LEU B 1 380 ? 0.297 -40.426 6.892 1.00 12.37 380 LEU B C 1
ATOM 6652 O O . LEU B 1 380 ? -0.222 -39.437 6.372 1.00 11.26 380 LEU B O 1
ATOM 6657 N N . SER B 1 381 ? 0.549 -40.484 8.192 1.00 11.59 381 SER B N 1
ATOM 6658 C CA . SER B 1 381 ? 0.166 -39.380 9.074 1.00 10.29 381 SER B CA 1
ATOM 6659 C C . SER B 1 381 ? 0.950 -38.107 8.766 1.00 12.97 381 SER B C 1
ATOM 6660 O O . SER B 1 381 ? 0.395 -37.001 8.802 1.00 11.74 381 SER B O 1
ATOM 6663 N N . CYS B 1 382 ? 2.239 -38.256 8.481 1.00 10.58 382 CYS B N 1
ATOM 6664 C CA . CYS B 1 382 ? 3.058 -37.095 8.137 1.00 9.53 382 CYS B CA 1
ATOM 6665 C C . CYS B 1 382 ? 2.576 -36.458 6.851 1.00 9.55 382 CYS B C 1
ATOM 6666 O O . CYS B 1 382 ? 2.501 -35.233 6.740 1.00 10.87 382 CYS B O 1
ATOM 6669 N N . THR B 1 383 ? 2.258 -37.297 5.875 1.00 10.47 383 THR B N 1
ATOM 6670 C CA . THR B 1 383 ? 1.786 -36.801 4.585 1.00 8.74 383 THR B CA 1
ATOM 6671 C C . THR B 1 383 ? 0.492 -36.010 4.760 1.00 9.20 383 THR B C 1
ATOM 6672 O O . THR B 1 383 ? 0.332 -34.922 4.182 1.00 9.03 383 THR B O 1
ATOM 6676 N N . THR B 1 384 ? -0.410 -36.534 5.584 1.00 10.35 384 THR B N 1
ATOM 6677 C CA . THR B 1 384 ? -1.689 -35.874 5.844 1.00 7.80 384 THR B CA 1
ATOM 6678 C C . THR B 1 384 ? -1.475 -34.489 6.479 1.00 10.40 384 THR B C 1
ATOM 6679 O O . THR B 1 384 ? -2.086 -33.504 6.066 1.00 9.44 384 THR B O 1
ATOM 6683 N N . ALA B 1 385 ? -0.608 -34.420 7.484 1.00 12.23 385 ALA B N 1
ATOM 6684 C CA . ALA B 1 385 ? -0.381 -33.158 8.182 1.00 11.24 385 ALA B CA 1
ATOM 6685 C C . ALA B 1 385 ? 0.289 -32.108 7.296 1.00 9.47 385 ALA B C 1
ATOM 6686 O O . ALA B 1 385 ? -0.005 -30.913 7.417 1.00 10.34 385 ALA B O 1
ATOM 6688 N N . LEU B 1 386 ? 1.186 -32.537 6.418 1.00 9.61 386 LEU B N 1
ATOM 6689 C CA . LEU B 1 386 ? 1.817 -31.605 5.486 1.00 8.91 386 LEU B CA 1
ATOM 6690 C C . LEU B 1 386 ? 0.780 -31.002 4.538 1.00 9.42 386 LEU B C 1
ATOM 6691 O O . LEU B 1 386 ? 0.738 -29.785 4.360 1.00 9.16 386 LEU B O 1
ATOM 6696 N N . LEU B 1 387 ? -0.071 -31.844 3.950 1.00 9.64 387 LEU B N 1
ATOM 6697 C CA . LEU B 1 387 ? -1.111 -31.335 3.061 1.00 9.04 387 LEU B CA 1
ATOM 6698 C C . LEU B 1 387 ? -2.024 -30.389 3.830 1.00 9.98 387 LEU B C 1
ATOM 6699 O O . LEU B 1 387 ? -2.370 -29.317 3.341 1.00 10.62 387 LEU B O 1
ATOM 6704 N N . GLY B 1 388 ? -2.401 -30.776 5.048 1.00 9.45 388 GLY B N 1
ATOM 6705 C CA . GLY B 1 388 ? -3.272 -29.937 5.854 1.00 8.88 388 GLY B CA 1
ATOM 6706 C C . GLY B 1 388 ? -2.689 -28.559 6.128 1.00 7.64 388 GLY B C 1
ATOM 6707 O O . GLY B 1 388 ? -3.396 -27.562 6.085 1.00 9.04 388 GLY B O 1
ATOM 6708 N N . ASP B 1 389 ? -1.388 -28.522 6.385 1.00 9.14 389 ASP B N 1
ATOM 6709 C CA . ASP B 1 389 ? -0.650 -27.291 6.655 1.00 8.37 389 ASP B CA 1
ATOM 6710 C C . ASP B 1 389 ? -0.706 -26.289 5.489 1.00 10.60 389 ASP B C 1
ATOM 6711 O O . ASP B 1 389 ? -0.584 -25.079 5.693 1.00 11.97 389 ASP B O 1
ATOM 6716 N N . THR B 1 390 ? -0.878 -26.786 4.271 1.00 10.14 390 THR B N 1
ATOM 6717 C CA . THR B 1 390 ? -0.875 -25.889 3.113 1.00 9.70 390 THR B CA 1
ATOM 6718 C C . THR B 1 390 ? -2.123 -25.039 3.027 1.00 11.81 390 THR B C 1
ATOM 6719 O O . THR B 1 390 ? -2.113 -24.007 2.350 1.00 13.76 390 THR B O 1
ATOM 6723 N N . ASP B 1 391 ? -3.200 -25.459 3.689 1.00 10.35 391 ASP B N 1
ATOM 6724 C CA . ASP B 1 391 ? -4.429 -24.654 3.702 1.00 12.43 391 ASP B CA 1
ATOM 6725 C C . ASP B 1 391 ? -5.321 -25.093 4.857 1.00 11.16 391 ASP B C 1
ATOM 6726 O O . ASP B 1 391 ? -6.356 -25.732 4.672 1.00 11.16 391 ASP B O 1
ATOM 6731 N N . TYR B 1 392 ? -4.904 -24.746 6.069 1.00 9.11 392 TYR B N 1
ATOM 6732 C CA . TYR B 1 392 ? -5.532 -25.300 7.266 1.00 11.02 392 TYR B CA 1
ATOM 6733 C C . TYR B 1 392 ? -7.024 -25.015 7.347 1.00 11.16 392 TYR B C 1
ATOM 6734 O O . TYR B 1 392 ? -7.820 -25.922 7.600 1.00 11.85 392 TYR B O 1
ATOM 6743 N N . ASP B 1 393 ? -7.421 -23.770 7.102 1.00 10.46 393 ASP B N 1
ATOM 6744 C CA . ASP B 1 393 ? -8.838 -23.433 7.204 1.00 8.93 393 ASP B CA 1
ATOM 6745 C C . ASP B 1 393 ? -9.689 -24.204 6.192 1.00 12.63 393 ASP B C 1
ATOM 6746 O O . ASP B 1 393 ? -10.874 -24.441 6.420 1.00 13.47 393 ASP B O 1
ATOM 6751 N N . PHE B 1 394 ? -9.081 -24.600 5.080 1.00 10.33 394 PHE B N 1
ATOM 6752 C CA . PHE B 1 394 ? -9.782 -25.362 4.060 1.00 10.37 394 PHE B CA 1
ATOM 6753 C C . PHE B 1 394 ? -9.996 -26.806 4.497 1.00 9.97 394 PHE B C 1
ATOM 6754 O O . PHE B 1 394 ? -11.016 -27.410 4.182 1.00 10.85 394 PHE B O 1
ATOM 6762 N N . TYR B 1 395 ? -9.027 -27.356 5.225 1.00 8.75 395 TYR B N 1
ATOM 6763 C CA . TYR B 1 395 ? -9.078 -28.780 5.576 1.00 9.00 395 TYR B CA 1
ATOM 6764 C C . TYR B 1 395 ? -9.560 -29.071 6.996 1.00 10.16 395 TYR B C 1
ATOM 6765 O O . TYR B 1 395 ? -9.782 -30.241 7.349 1.00 10.20 395 TYR B O 1
ATOM 6774 N N . VAL B 1 396 ? -9.723 -28.037 7.815 1.00 9.71 396 VAL B N 1
ATOM 6775 C CA . VAL B 1 396 ? -9.936 -28.257 9.244 1.00 9.61 396 VAL B CA 1
ATOM 6776 C C . VAL B 1 396 ? -11.289 -28.911 9.553 1.00 10.38 396 VAL B C 1
ATOM 6777 O O . VAL B 1 396 ? -11.422 -29.646 10.530 1.00 9.20 396 VAL B O 1
ATOM 6781 N N . ASP B 1 397 ? -12.294 -28.681 8.715 1.00 9.71 397 ASP B N 1
ATOM 6782 C CA . ASP B 1 397 ? -13.594 -29.269 8.994 1.00 9.70 397 ASP B CA 1
ATOM 6783 C C . ASP B 1 397 ? -13.546 -30.781 8.780 1.00 10.68 397 ASP B C 1
ATOM 6784 O O . ASP B 1 397 ? -14.105 -31.529 9.576 1.00 10.92 397 ASP B O 1
ATOM 6789 N N . MET B 1 398 ? -12.856 -31.230 7.734 1.00 10.51 398 MET B N 1
ATOM 6790 C CA . MET B 1 398 ? -12.655 -32.667 7.522 1.00 10.09 398 MET B CA 1
ATOM 6791 C C . MET B 1 398 ? -11.846 -33.270 8.662 1.00 11.42 398 MET B C 1
ATOM 6792 O O . MET B 1 398 ? -12.144 -34.356 9.142 1.00 10.68 398 MET B O 1
ATOM 6797 N N . ARG B 1 399 ? -10.830 -32.534 9.099 1.00 11.27 399 ARG B N 1
ATOM 6798 C CA . ARG B 1 399 ? -9.995 -32.941 10.225 1.00 7.98 399 ARG B CA 1
ATOM 6799 C C . ARG B 1 399 ? -10.851 -33.151 11.473 1.00 10.38 399 ARG B C 1
ATOM 6800 O O . ARG B 1 399 ? -10.749 -34.195 12.140 1.00 11.15 399 ARG B O 1
ATOM 6808 N N . ASN B 1 400 ? -11.679 -32.159 11.799 1.00 10.69 400 ASN B N 1
ATOM 6809 C CA . ASN B 1 400 ? -12.522 -32.226 12.991 1.00 9.97 400 ASN B CA 1
ATOM 6810 C C . ASN B 1 400 ? -13.509 -33.388 12.909 1.00 12.02 400 ASN B C 1
ATOM 6811 O O . ASN B 1 400 ? -13.729 -34.091 13.901 1.00 12.15 400 ASN B O 1
ATOM 6816 N N . ASP B 1 401 ? -14.102 -33.595 11.733 1.00 10.16 401 ASP B N 1
ATOM 6817 C CA . ASP B 1 401 ? -15.019 -34.727 11.549 1.00 11.42 401 ASP B CA 1
ATOM 6818 C C . ASP B 1 401 ? -14.304 -36.046 11.787 1.00 12.47 401 ASP B C 1
ATOM 6819 O O . ASP B 1 401 ? -14.806 -36.922 12.498 1.00 13.34 401 ASP B O 1
ATOM 6824 N N . TYR B 1 402 ? -13.128 -36.178 11.184 1.00 11.16 402 TYR B N 1
ATOM 6825 C CA . TYR B 1 402 ? -12.300 -37.373 11.342 1.00 10.95 402 TYR B CA 1
ATOM 6826 C C . TYR B 1 402 ? -11.923 -37.627 12.798 1.00 10.74 402 TYR B C 1
ATOM 6827 O O . TYR B 1 402 ? -11.966 -38.771 13.254 1.00 11.34 402 TYR B O 1
ATOM 6836 N N . GLU B 1 403 ? -11.577 -36.580 13.541 1.00 10.50 403 GLU B N 1
ATOM 6837 C CA . GLU B 1 403 ? -11.189 -36.793 14.937 1.00 10.55 403 GLU B CA 1
ATOM 6838 C C . GLU B 1 403 ? -12.311 -37.415 15.752 1.00 10.37 403 GLU B C 1
ATOM 6839 O O . GLU B 1 403 ? -12.091 -38.362 16.515 1.00 11.42 403 GLU B O 1
ATOM 6845 N N . LEU B 1 404 ? -13.512 -36.873 15.607 1.00 10.45 404 LEU B N 1
ATOM 6846 C CA . LEU B 1 404 ? -14.655 -37.383 16.349 1.00 9.95 404 LEU B CA 1
ATOM 6847 C C . LEU B 1 404 ? -14.987 -38.808 15.915 1.00 12.33 404 LEU B C 1
ATOM 6848 O O . LEU B 1 404 ? -15.205 -39.695 16.747 1.00 11.85 404 LEU B O 1
ATOM 6853 N N . ASP B 1 405 ? -15.012 -39.021 14.606 1.00 11.15 405 ASP B N 1
ATOM 6854 C CA . ASP B 1 405 ? -15.359 -40.326 14.051 1.00 11.93 405 ASP B CA 1
ATOM 6855 C C . ASP B 1 405 ? -14.342 -41.397 14.472 1.00 14.03 405 ASP B C 1
ATOM 6856 O O . ASP B 1 405 ? -14.720 -42.487 14.906 1.00 14.69 405 ASP B O 1
ATOM 6861 N N . ALA B 1 406 ? -13.055 -41.072 14.377 1.00 11.56 406 ALA B N 1
ATOM 6862 C CA . ALA B 1 406 ? -12.014 -42.037 14.724 1.00 12.28 406 ALA B CA 1
ATOM 6863 C C . ALA B 1 406 ? -11.981 -42.336 16.224 1.00 12.75 406 ALA B C 1
ATOM 6864 O O . ALA B 1 406 ? -11.969 -43.508 16.618 1.00 11.18 406 ALA B O 1
ATOM 6866 N N . MET B 1 407 ? -11.996 -41.301 17.063 1.00 11.19 407 MET B N 1
ATOM 6867 C CA A MET B 1 407 ? -11.950 -41.510 18.516 0.72 10.90 407 MET B CA 1
ATOM 6868 C CA B MET B 1 407 ? -11.949 -41.510 18.506 0.28 10.96 407 MET B CA 1
ATOM 6869 C C . MET B 1 407 ? -13.178 -42.282 18.996 1.00 12.50 407 MET B C 1
ATOM 6870 O O . MET B 1 407 ? -13.087 -43.098 19.909 1.00 12.75 407 MET B O 1
ATOM 6879 N N . SER B 1 408 ? -14.329 -42.032 18.374 1.00 10.88 408 SER B N 1
ATOM 6880 C CA . SER B 1 408 ? -15.540 -42.773 18.721 1.00 11.03 408 SER B CA 1
ATOM 6881 C C . SER B 1 408 ? -15.367 -44.255 18.423 1.00 12.58 408 SER B C 1
ATOM 6882 O O . SER B 1 408 ? -15.739 -45.113 19.230 1.00 13.83 408 SER B O 1
ATOM 6885 N N . ALA B 1 409 ? -14.801 -44.550 17.259 1.00 10.90 409 ALA B N 1
ATOM 6886 C CA . ALA B 1 409 ? -14.565 -45.932 16.846 1.00 12.05 409 ALA B CA 1
ATOM 6887 C C . ALA B 1 409 ? -13.579 -46.618 17.791 1.00 15.25 409 ALA B C 1
ATOM 6888 O O . ALA B 1 409 ? -13.773 -47.770 18.167 1.00 13.97 409 ALA B O 1
ATOM 6890 N N . TYR B 1 410 ? -12.520 -45.909 18.178 1.00 11.26 410 TYR B N 1
ATOM 6891 C CA . TYR B 1 410 ? -11.530 -46.506 19.081 1.00 12.10 410 TYR B CA 1
ATOM 6892 C C . TYR B 1 410 ? -12.168 -46.845 20.415 1.00 11.67 410 TYR B C 1
ATOM 6893 O O . TYR B 1 410 ? -11.919 -47.913 20.974 1.00 13.27 410 TYR B O 1
ATOM 6902 N N . ARG B 1 411 ? -12.987 -45.937 20.938 1.00 11.03 411 ARG B N 1
ATOM 6903 C CA . ARG B 1 411 ? -13.574 -46.150 22.257 1.00 12.47 411 ARG B CA 1
ATOM 6904 C C . ARG B 1 411 ? -14.602 -47.282 22.222 1.00 15.18 411 ARG B C 1
ATOM 6905 O O . ARG B 1 411 ? -14.765 -48.002 23.207 1.00 15.26 411 ARG B O 1
ATOM 6913 N N . LYS B 1 412 ? -15.292 -47.440 21.095 1.00 13.04 412 LYS B N 1
ATOM 6914 C CA . LYS B 1 412 ? -16.221 -48.557 20.952 1.00 14.47 412 LYS B CA 1
ATOM 6915 C C . LYS B 1 412 ? -15.451 -49.876 21.041 1.00 14.64 412 LYS B C 1
ATOM 6916 O O . LYS B 1 412 ? -15.858 -50.800 21.758 1.00 15.01 412 LYS B O 1
ATOM 6922 N N . ILE B 1 413 ? -14.328 -49.962 20.333 1.00 13.11 413 ILE B N 1
ATOM 6923 C CA . ILE B 1 413 ? -13.509 -51.171 20.378 1.00 12.03 413 ILE B CA 1
ATOM 6924 C C . ILE B 1 413 ? -12.969 -51.409 21.787 1.00 13.24 413 ILE B C 1
ATOM 6925 O O . ILE B 1 413 ? -13.018 -52.533 22.293 1.00 13.37 413 ILE B O 1
ATOM 6930 N N . GLN B 1 414 ? -12.483 -50.350 22.430 1.00 12.45 414 GLN B N 1
ATOM 6931 C CA . GLN B 1 414 ? -11.980 -50.469 23.800 1.00 14.21 414 GLN B CA 1
ATOM 6932 C C . GLN B 1 414 ? -13.070 -50.940 24.762 1.00 15.11 414 GLN B C 1
ATOM 6933 O O . GLN B 1 414 ? -12.850 -51.873 25.539 1.00 13.16 414 GLN B O 1
ATOM 6939 N N . ASN B 1 415 ? -14.242 -50.308 24.700 1.00 14.70 415 ASN B N 1
ATOM 6940 C CA . ASN B 1 415 ? -15.361 -50.668 25.570 1.00 15.64 415 ASN B CA 1
ATOM 6941 C C . ASN B 1 415 ? -15.818 -52.113 25.346 1.00 17.90 415 ASN B C 1
ATOM 6942 O O . ASN B 1 415 ? -16.129 -52.825 26.304 1.00 19.51 415 ASN B O 1
ATOM 6947 N N . ASP B 1 416 ? -15.871 -52.542 24.088 1.00 15.07 416 ASP B N 1
ATOM 6948 C CA . ASP B 1 416 ? -16.252 -53.922 23.775 1.00 13.91 416 ASP B CA 1
ATOM 6949 C C . ASP B 1 416 ? -15.209 -54.916 24.271 1.00 17.78 416 ASP B C 1
ATOM 6950 O O . ASP B 1 416 ? -15.552 -56.000 24.746 1.00 17.97 416 ASP B O 1
ATOM 6955 N N . THR B 1 417 ? -13.936 -54.566 24.105 1.00 13.73 417 THR B N 1
ATOM 6956 C CA . THR B 1 417 ? -12.833 -55.445 24.493 1.00 13.50 417 THR B CA 1
ATOM 6957 C C . THR B 1 417 ? -12.758 -55.576 26.013 1.00 17.39 417 THR B C 1
ATOM 6958 O O . THR B 1 417 ? -12.612 -56.687 26.539 1.00 16.17 417 THR B O 1
ATOM 6962 N N . ASP B 1 418 ? -12.876 -54.443 26.709 1.00 16.01 418 ASP B N 1
ATOM 6963 C CA . ASP B 1 418 ? -12.897 -54.406 28.174 1.00 18.62 418 ASP B CA 1
ATOM 6964 C C . ASP B 1 418 ? -14.029 -55.264 28.733 1.00 19.94 418 ASP B C 1
ATOM 6965 O O . ASP B 1 418 ? -13.866 -55.965 29.745 1.00 18.42 418 ASP B O 1
ATOM 6970 N N . ALA B 1 419 ? -15.181 -55.184 28.074 1.00 18.18 419 ALA B N 1
ATOM 6971 C CA . ALA B 1 419 ? -16.397 -55.827 28.559 1.00 22.89 419 ALA B CA 1
ATOM 6972 C C . ALA B 1 419 ? -16.306 -57.350 28.512 1.00 22.35 419 ALA B C 1
ATOM 6973 O O . ALA B 1 419 ? -17.015 -58.032 29.251 1.00 24.64 419 ALA B O 1
ATOM 6975 N N . ASP B 1 420 ? -15.444 -57.886 27.651 1.00 19.66 420 ASP B N 1
ATOM 6976 C CA . ASP B 1 420 ? -15.385 -59.334 27.465 1.00 22.53 420 ASP B CA 1
ATOM 6977 C C . ASP B 1 420 ? -14.081 -59.948 27.993 1.00 20.76 420 ASP B C 1
ATOM 6978 O O . ASP B 1 420 ? -13.717 -61.054 27.607 1.00 22.46 420 ASP B O 1
ATOM 6983 N N . ILE B 1 421 ? -13.388 -59.236 28.879 1.00 20.09 421 ILE B N 1
ATOM 6984 C CA . ILE B 1 421 ? -12.061 -59.655 29.341 1.00 18.57 421 ILE B CA 1
ATOM 6985 C C . ILE B 1 421 ? -12.110 -60.872 30.271 1.00 21.56 421 ILE B C 1
ATOM 6986 O O . ILE B 1 421 ? -11.177 -61.679 30.302 1.00 23.13 421 ILE B O 1
ATOM 6991 N N . SER B 1 422 ? -13.195 -61.000 31.023 1.00 21.21 422 SER B N 1
ATOM 6992 C CA . SER B 1 422 ? -13.306 -62.072 32.007 1.00 26.85 422 SER B CA 1
ATOM 6993 C C . SER B 1 422 ? -13.364 -63.439 31.334 1.00 25.14 422 SER B C 1
ATOM 6994 O O . SER B 1 422 ? -14.162 -63.661 30.428 1.00 27.74 422 SER B O 1
ATOM 6997 N N . GLY B 1 423 ? -12.508 -64.351 31.782 1.00 30.28 423 GLY B N 1
ATOM 6998 C CA . GLY B 1 423 ? -12.527 -65.719 31.295 1.00 31.14 423 GLY B CA 1
ATOM 6999 C C . GLY B 1 423 ? -11.692 -65.985 30.057 1.00 36.49 423 GLY B C 1
ATOM 7000 O O . GLY B 1 423 ? -11.637 -67.117 29.576 1.00 28.56 423 GLY B O 1
ATOM 7001 N N . GLN B 1 424 ? -11.036 -64.950 29.540 1.00 30.33 424 GLN B N 1
ATOM 7002 C CA . GLN B 1 424 ? -10.188 -65.110 28.365 1.00 27.85 424 GLN B CA 1
ATOM 7003 C C . GLN B 1 424 ? -8.998 -66.014 28.667 1.00 28.64 424 GLN B C 1
ATOM 7004 O O . GLN B 1 424 ? -8.224 -65.758 29.586 1.00 28.65 424 GLN B O 1
ATOM 7010 N N . LYS B 1 425 ? -8.877 -67.084 27.889 1.00 30.90 425 LYS B N 1
ATOM 7011 C CA . LYS B 1 425 ? -7.852 -68.094 28.118 1.00 31.55 425 LYS B CA 1
ATOM 7012 C C . LYS B 1 425 ? -6.453 -67.604 27.753 1.00 31.72 425 LYS B C 1
ATOM 7013 O O . LYS B 1 425 ? -5.477 -67.967 28.402 1.00 26.83 425 LYS B O 1
ATOM 7019 N N . ASP B 1 426 ? -6.35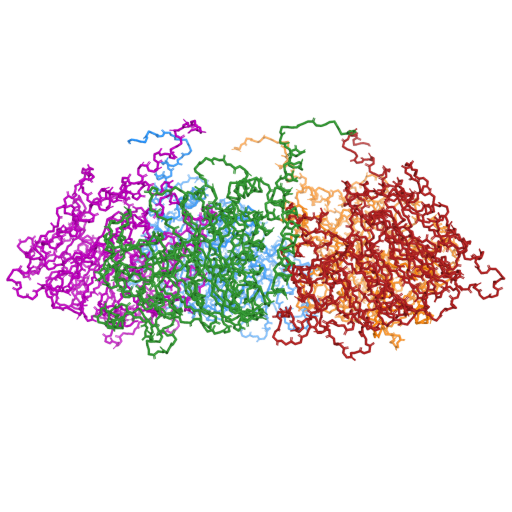9 -66.784 26.710 1.00 25.86 426 ASP B N 1
ATOM 7020 C CA . ASP B 1 426 ? -5.080 -66.238 26.280 1.00 22.09 426 ASP B CA 1
ATOM 7021 C C . ASP B 1 426 ? -5.188 -64.719 26.206 1.00 23.27 426 ASP B C 1
ATOM 7022 O O . ASP B 1 426 ? -5.603 -64.186 25.181 1.00 24.79 426 ASP B O 1
ATOM 7027 N N . ILE B 1 427 ? -4.836 -64.034 27.291 1.00 21.97 427 ILE B N 1
ATOM 7028 C CA . ILE B 1 427 ? -5.048 -62.587 27.356 1.00 21.03 427 ILE B CA 1
ATOM 7029 C C . ILE B 1 427 ? -4.260 -61.842 26.286 1.00 23.11 427 ILE B C 1
ATOM 7030 O O . ILE B 1 427 ? -4.818 -60.985 25.592 1.00 17.86 427 ILE B O 1
ATOM 7035 N N . GLU B 1 428 ? -2.982 -62.175 26.127 1.00 21.83 428 GLU B N 1
ATOM 7036 C CA . GLU B 1 428 ? -2.153 -61.450 25.167 1.00 25.93 428 GLU B CA 1
ATOM 7037 C C . GLU B 1 428 ? -2.662 -61.597 23.731 1.00 23.64 428 GLU B C 1
ATOM 7038 O O . GLU B 1 428 ? -2.660 -60.628 22.975 1.00 19.60 428 GLU B O 1
ATOM 7044 N N . LYS B 1 429 ? -3.113 -62.786 23.347 1.00 22.87 429 LYS B N 1
ATOM 7045 C CA . LYS B 1 429 ? -3.622 -62.950 21.986 1.00 24.50 429 LYS B CA 1
ATOM 7046 C C . LYS B 1 429 ? -4.957 -62.199 21.822 1.00 19.29 429 LYS B C 1
ATOM 7047 O O . LYS B 1 429 ? -5.232 -61.633 20.759 1.00 21.38 429 LYS B O 1
ATOM 7053 N N . TYR B 1 430 ? -5.775 -62.194 22.873 1.00 17.83 430 TYR B N 1
ATOM 7054 C CA . TYR B 1 430 ? -7.036 -61.464 22.880 1.00 16.48 430 TYR B CA 1
ATOM 7055 C C . TYR B 1 430 ? -6.788 -59.970 22.680 1.00 16.12 430 TYR B C 1
ATOM 7056 O O . TYR B 1 430 ? -7.474 -59.318 21.892 1.00 17.03 430 TYR B O 1
ATOM 7065 N N . LEU B 1 431 ? -5.811 -59.435 23.399 1.00 17.09 431 LEU B N 1
ATOM 7066 C CA . LEU B 1 431 ? -5.513 -58.009 23.301 1.00 14.64 431 LEU B CA 1
ATOM 7067 C C . LEU B 1 431 ? -4.742 -57.672 22.026 1.00 15.49 431 LEU B C 1
ATOM 7068 O O . LEU B 1 431 ? -4.859 -56.555 21.506 1.00 14.95 431 LEU B O 1
ATOM 7073 N N . GLU B 1 432 ? -3.954 -58.613 21.514 1.00 14.12 432 GLU B N 1
ATOM 7074 C CA . GLU B 1 432 ? -3.297 -58.385 20.229 1.00 15.96 432 GLU B CA 1
ATOM 7075 C C . GLU B 1 432 ? -4.343 -58.291 19.127 1.00 16.16 432 GLU B C 1
ATOM 7076 O O . GLU B 1 432 ? -4.198 -57.507 18.186 1.00 15.57 432 GLU B O 1
ATOM 7082 N N . ASN B 1 433 ? -5.409 -59.074 19.251 1.00 14.89 433 ASN B N 1
ATOM 7083 C CA . ASN B 1 433 ? -6.497 -58.986 18.290 1.00 15.02 433 ASN B CA 1
ATOM 7084 C C . ASN B 1 433 ? -7.198 -57.633 18.361 1.00 15.73 433 ASN B C 1
ATOM 7085 O O . ASN B 1 433 ? -7.523 -57.037 17.327 1.00 15.86 433 ASN B O 1
ATOM 7090 N N . ALA B 1 434 ? -7.415 -57.149 19.581 1.00 14.69 434 ALA B N 1
ATOM 7091 C CA . ALA B 1 434 ? -8.037 -55.846 19.788 1.00 14.22 434 ALA B CA 1
ATOM 7092 C C . ALA B 1 434 ? -7.150 -54.743 19.218 1.00 13.36 434 ALA B C 1
ATOM 7093 O O . ALA B 1 434 ? -7.651 -53.835 18.559 1.00 13.15 434 ALA B O 1
ATOM 7095 N N . ASN B 1 435 ? -5.842 -54.828 19.463 1.00 13.08 435 ASN B N 1
ATOM 7096 C CA . ASN B 1 435 ? -4.912 -53.827 18.920 1.00 13.19 435 ASN B CA 1
ATOM 7097 C C . ASN B 1 435 ? -4.863 -53.872 17.396 1.00 14.26 435 ASN B C 1
ATOM 7098 O O . ASN B 1 435 ? -4.699 -52.842 16.737 1.00 11.89 435 ASN B O 1
ATOM 7103 N N . LYS B 1 436 ? -4.992 -55.069 16.825 1.00 15.32 436 LYS B N 1
ATOM 7104 C CA . LYS B 1 436 ? -5.032 -55.197 15.376 1.00 13.55 436 LYS B CA 1
ATOM 7105 C C . LYS B 1 436 ? -6.271 -54.497 14.838 1.00 13.67 436 LYS B C 1
ATOM 7106 O O . LYS B 1 436 ? -6.193 -53.778 13.830 1.00 13.74 436 LYS B O 1
ATOM 7112 N N . LYS B 1 437 ? -7.404 -54.686 15.514 1.00 12.12 437 LYS B N 1
ATOM 7113 C CA . LYS B 1 437 ? -8.640 -54.010 15.121 1.00 14.66 437 LYS B CA 1
ATOM 7114 C C . LYS B 1 437 ? -8.506 -52.494 15.214 1.00 12.47 437 LYS B C 1
ATOM 7115 O O . LYS B 1 437 ? -8.957 -51.773 14.323 1.00 14.39 437 LYS B O 1
ATOM 7121 N N . LEU B 1 438 ? -7.895 -52.023 16.296 1.00 12.95 438 LEU B N 1
ATOM 7122 C CA . LEU B 1 438 ? -7.666 -50.593 16.485 1.00 13.02 438 LEU B CA 1
ATOM 7123 C C . LEU B 1 438 ? -6.778 -50.024 15.383 1.00 11.62 438 LEU B C 1
ATOM 7124 O O . LEU B 1 438 ? -7.106 -48.992 14.782 1.00 11.88 438 LEU B O 1
ATOM 7129 N N . ALA B 1 439 ? -5.657 -50.687 15.119 1.00 12.46 439 ALA B N 1
ATOM 7130 C CA . ALA B 1 439 ? -4.732 -50.220 14.084 1.00 11.91 439 ALA B CA 1
ATOM 7131 C C . ALA B 1 439 ? -5.357 -50.276 12.696 1.00 13.20 439 ALA B C 1
ATOM 7132 O O . ALA B 1 439 ? -5.125 -49.380 11.873 1.00 12.19 439 ALA B O 1
ATOM 7134 N N . ASP B 1 440 ? -6.137 -51.325 12.425 1.00 12.46 440 ASP B N 1
ATOM 7135 C CA . ASP B 1 440 ? -6.813 -51.439 11.136 1.00 11.63 440 ASP B CA 1
ATOM 7136 C C . ASP B 1 440 ? -7.772 -50.277 10.913 1.00 9.80 440 ASP B C 1
ATOM 7137 O O . ASP B 1 440 ? -7.788 -49.678 9.840 1.00 12.74 440 ASP B O 1
ATOM 7142 N N . VAL B 1 441 ? -8.582 -49.961 11.914 1.00 12.19 441 VAL B N 1
ATOM 7143 C CA . VAL B 1 441 ? -9.536 -48.875 11.734 1.00 12.40 441 VAL B CA 1
ATOM 7144 C C . VAL B 1 441 ? -8.809 -47.536 11.728 1.00 12.93 441 VAL B C 1
ATOM 7145 O O . VAL B 1 441 ? -9.197 -46.641 10.989 1.00 13.17 441 VAL B O 1
ATOM 7149 N N . ALA B 1 442 ? -7.757 -47.400 12.531 1.00 12.26 442 ALA B N 1
ATOM 7150 C CA . ALA B 1 442 ? -6.982 -46.154 12.523 1.00 10.71 442 ALA B CA 1
ATOM 7151 C C . ALA B 1 442 ? -6.411 -45.894 11.125 1.00 11.59 442 ALA B C 1
ATOM 7152 O O . ALA B 1 442 ? -6.428 -44.758 10.624 1.00 11.14 442 ALA B O 1
ATOM 7154 N N . PHE B 1 443 ? -5.894 -46.939 10.494 1.00 9.66 443 PHE B N 1
ATOM 7155 C CA . PHE B 1 443 ? -5.356 -46.767 9.152 1.00 9.85 443 PHE B CA 1
ATOM 7156 C C . PHE B 1 443 ? -6.475 -46.434 8.170 1.00 13.29 443 PHE B C 1
ATOM 7157 O O . PHE B 1 443 ? -6.334 -45.522 7.350 1.00 11.52 443 PHE B O 1
ATOM 7165 N N . GLU B 1 444 ? -7.586 -47.162 8.236 1.00 10.08 444 GLU B N 1
ATOM 7166 C CA . GLU B 1 444 ? -8.676 -46.897 7.303 1.00 11.46 444 GLU B CA 1
ATOM 7167 C C . GLU B 1 444 ? -9.187 -45.467 7.427 1.00 12.60 444 GLU B C 1
ATOM 7168 O O . GLU B 1 444 ? -9.442 -44.806 6.415 1.00 12.83 444 GLU B O 1
ATOM 7174 N N . LYS B 1 445 ? -9.314 -44.976 8.656 1.00 10.55 445 LYS B N 1
ATOM 7175 C CA . LYS B 1 445 ? -9.833 -43.623 8.838 1.00 11.08 445 LYS B CA 1
ATOM 7176 C C . LYS B 1 445 ? -8.798 -42.554 8.455 1.00 10.78 445 LYS B C 1
ATOM 7177 O O . LYS B 1 445 ? -9.163 -41.525 7.872 1.00 10.50 445 LYS B O 1
ATOM 7183 N N . GLN B 1 446 ? -7.518 -42.813 8.726 1.00 10.72 446 GLN B N 1
ATOM 7184 C CA . GLN B 1 446 ? -6.457 -41.881 8.329 1.00 11.21 446 GLN B CA 1
ATOM 7185 C C . GLN B 1 446 ? -6.397 -41.776 6.808 1.00 11.36 446 GLN B C 1
ATOM 7186 O O . GLN B 1 446 ? -6.279 -40.680 6.235 1.00 11.09 446 GLN B O 1
ATOM 7192 N N . ASN B 1 447 ? -6.494 -42.931 6.159 1.00 10.64 447 ASN B N 1
ATOM 7193 C CA . ASN B 1 447 ? -6.432 -42.991 4.708 1.00 10.86 447 ASN B CA 1
ATOM 7194 C C . ASN B 1 447 ? -7.639 -42.313 4.072 1.00 11.13 447 ASN B C 1
ATOM 7195 O O . ASN B 1 447 ? -7.501 -41.583 3.083 1.00 11.75 447 ASN B O 1
ATOM 7200 N N . LYS B 1 448 ? -8.820 -42.544 4.637 1.00 11.05 448 LYS B N 1
ATOM 7201 C CA . LYS B 1 448 ? -10.031 -41.913 4.126 1.00 11.36 448 LYS B CA 1
ATOM 7202 C C . LYS B 1 448 ? -9.949 -40.389 4.265 1.00 12.55 448 LYS B C 1
ATOM 7203 O O . LYS B 1 448 ? -10.352 -39.648 3.360 1.00 12.37 448 LYS B O 1
ATOM 7209 N N . LEU B 1 449 ? -9.419 -39.924 5.392 1.00 11.39 449 LEU B N 1
ATOM 7210 C CA . LEU B 1 449 ? -9.220 -38.485 5.586 1.00 10.27 449 LEU B CA 1
ATOM 7211 C C . LEU B 1 449 ? -8.308 -37.908 4.506 1.00 10.33 449 LEU B C 1
ATOM 7212 O O . LEU B 1 449 ? -8.658 -36.912 3.865 1.00 11.33 449 LEU B O 1
ATOM 7217 N N . LEU B 1 450 ? -7.143 -38.524 4.295 1.00 10.02 450 LEU B N 1
ATOM 7218 C CA . LEU B 1 450 ? -6.225 -38.011 3.277 1.00 9.64 450 LEU B CA 1
ATOM 7219 C C . LEU B 1 450 ? -6.883 -38.044 1.908 1.00 10.74 450 LEU B C 1
ATOM 7220 O O . LEU B 1 450 ? -6.728 -37.108 1.115 1.00 10.59 450 LEU B O 1
ATOM 7225 N N . GLY B 1 451 ? -7.633 -39.109 1.629 1.00 10.20 451 GLY B N 1
ATOM 7226 C CA . GLY B 1 451 ? -8.326 -39.202 0.352 1.00 10.89 451 GLY B CA 1
ATOM 7227 C C . GLY B 1 451 ? -9.324 -38.078 0.164 1.00 12.72 451 GLY B C 1
ATOM 7228 O O . GLY B 1 451 ? -9.445 -37.510 -0.925 1.00 12.95 451 GLY B O 1
ATOM 7229 N N . ASP B 1 452 ? -10.056 -37.771 1.226 1.00 8.94 452 ASP B N 1
ATOM 7230 C CA . ASP B 1 452 ? -11.050 -36.704 1.171 1.00 10.27 452 ASP B CA 1
ATOM 7231 C C . ASP B 1 452 ? -10.351 -35.361 0.994 1.00 10.08 452 ASP B C 1
ATOM 7232 O O . ASP B 1 452 ? -10.828 -34.493 0.257 1.00 11.76 452 ASP B O 1
ATOM 7237 N N . MET B 1 453 ? -9.212 -35.191 1.659 1.00 10.64 453 MET B N 1
ATOM 7238 C CA . MET B 1 453 ? -8.446 -33.953 1.507 1.00 8.68 453 MET B CA 1
ATOM 7239 C C . MET B 1 453 ? -7.919 -33.804 0.077 1.00 10.81 453 MET B C 1
ATOM 7240 O O . MET B 1 453 ? -7.965 -32.713 -0.505 1.00 11.41 453 MET B O 1
ATOM 7245 N N . VAL B 1 454 ? -7.431 -34.904 -0.489 1.00 9.48 454 VAL B N 1
ATOM 7246 C CA . VAL B 1 454 ? -6.862 -34.871 -1.829 1.00 12.75 454 VAL B CA 1
ATOM 7247 C C . VAL B 1 454 ? -7.955 -34.593 -2.860 1.00 13.27 454 VAL B C 1
ATOM 7248 O O . VAL B 1 454 ? -7.766 -33.821 -3.808 1.00 9.89 454 VAL B O 1
ATOM 7252 N N . THR B 1 455 ? -9.115 -35.200 -2.663 1.00 11.29 455 THR B N 1
ATOM 7253 C CA . THR B 1 455 ? -10.202 -35.020 -3.617 1.00 12.06 455 THR B CA 1
ATOM 7254 C C . THR B 1 455 ? -10.726 -33.580 -3.581 1.00 13.34 455 THR B C 1
ATOM 7255 O O . THR B 1 455 ? -10.865 -32.929 -4.631 1.00 14.75 455 THR B O 1
ATOM 7259 N N . THR B 1 456 ? -10.990 -33.070 -2.382 1.00 13.82 456 THR B N 1
ATOM 7260 C CA . THR B 1 456 ? -11.503 -31.708 -2.250 1.00 13.58 456 THR B CA 1
ATOM 7261 C C . THR B 1 456 ? -10.426 -30.684 -2.574 1.00 13.43 456 THR B C 1
ATOM 7262 O O . THR B 1 456 ? -10.693 -29.672 -3.233 1.00 12.55 456 THR B O 1
ATOM 7266 N N . GLY B 1 457 ? -9.211 -30.936 -2.101 1.00 11.48 457 GLY B N 1
ATOM 7267 C CA . GLY B 1 457 ? -8.094 -30.052 -2.378 1.00 13.18 457 GLY B CA 1
ATOM 7268 C C . GLY B 1 457 ? -7.792 -29.935 -3.862 1.00 13.32 457 GLY B C 1
ATOM 7269 O O . GLY B 1 457 ? -7.445 -28.862 -4.352 1.00 12.39 457 GLY B O 1
ATOM 7270 N N . SER B 1 458 ? -7.912 -31.040 -4.592 1.00 9.78 458 SER B N 1
ATOM 7271 C CA . SER B 1 458 ? -7.605 -31.008 -6.019 1.00 10.45 458 SER B CA 1
ATOM 7272 C C . SER B 1 458 ? -8.560 -30.085 -6.744 1.00 11.89 458 SER B C 1
ATOM 7273 O O . SER B 1 458 ? -8.168 -29.427 -7.699 1.00 11.77 458 SER B O 1
ATOM 7276 N N . ASN B 1 459 ? -9.801 -30.017 -6.269 1.00 12.66 459 ASN B N 1
ATOM 7277 C CA . ASN B 1 459 ? -10.773 -29.081 -6.845 1.00 14.65 459 ASN B CA 1
ATOM 7278 C C . ASN B 1 459 ? -10.361 -27.618 -6.654 1.00 14.93 459 ASN B C 1
ATOM 7279 O O . ASN B 1 459 ? -10.790 -26.741 -7.410 1.00 16.56 459 ASN B O 1
ATOM 7284 N N . ASN B 1 460 ? -9.512 -27.359 -5.662 1.00 13.14 460 ASN B N 1
ATOM 7285 C CA . ASN B 1 460 ? -9.119 -25.991 -5.331 1.00 14.99 460 ASN B CA 1
ATOM 7286 C C . ASN B 1 460 ? -7.653 -25.680 -5.664 1.00 12.51 460 ASN B C 1
ATOM 7287 O O . ASN B 1 460 ? -7.077 -24.731 -5.133 1.00 13.38 460 ASN B O 1
ATOM 7292 N N . MET B 1 461 ? -7.041 -26.477 -6.533 1.00 10.77 461 MET B N 1
ATOM 7293 C CA . MET B 1 461 ? -5.663 -26.216 -6.933 1.00 9.21 461 MET B CA 1
ATOM 7294 C C . MET B 1 461 ? -5.513 -24.884 -7.647 1.00 10.23 461 MET B C 1
ATOM 7295 O O . MET B 1 461 ? -6.442 -24.423 -8.295 1.00 12.26 461 MET B O 1
ATOM 7300 N N . LYS B 1 462 ? -4.340 -24.269 -7.523 1.00 9.57 462 LYS B N 1
ATOM 7301 C CA . LYS B 1 462 ? -4.043 -23.059 -8.289 1.00 9.17 462 LYS B CA 1
ATOM 7302 C C . LYS B 1 462 ? -4.086 -23.359 -9.779 1.00 11.67 462 LYS B C 1
ATOM 7303 O O . LYS B 1 462 ? -4.616 -22.571 -10.568 1.00 11.67 462 LYS B O 1
ATOM 7309 N N . LEU B 1 463 ? -3.529 -24.513 -10.150 1.00 11.36 463 LEU B N 1
ATOM 7310 C CA . LEU B 1 463 ? -3.495 -24.948 -11.538 1.00 9.49 463 LEU B CA 1
ATOM 7311 C C . LEU B 1 463 ? -4.878 -25.460 -11.918 1.00 10.27 463 LEU B C 1
ATOM 7312 O O . LEU B 1 463 ? -5.126 -26.664 -11.964 1.00 11.49 463 LEU B O 1
ATOM 7317 N N . ARG B 1 464 ? -5.787 -24.525 -12.174 1.00 10.29 464 ARG B N 1
ATOM 7318 C CA . ARG B 1 464 ? -7.138 -24.871 -12.565 1.00 7.87 464 ARG B CA 1
ATOM 7319 C C . ARG B 1 464 ? -7.717 -23.781 -13.449 1.00 11.16 464 ARG B C 1
ATOM 7320 O O . ARG B 1 464 ? -7.227 -22.648 -13.460 1.00 12.17 464 ARG B O 1
ATOM 7328 N N . TYR B 1 465 ? -8.742 -24.144 -14.204 1.00 9.37 465 TYR B N 1
ATOM 7329 C CA . TYR B 1 465 ? -9.530 -23.176 -14.956 1.00 10.20 465 TYR B CA 1
ATOM 7330 C C . TYR B 1 465 ? -10.827 -23.871 -15.297 1.00 13.12 465 TYR B C 1
ATOM 7331 O O . TYR B 1 465 ? -10.856 -24.735 -16.162 1.00 12.96 465 TYR B O 1
ATOM 7340 N N . ASN B 1 466 ? -11.894 -23.486 -14.608 1.00 12.28 466 ASN B N 1
ATOM 7341 C CA . ASN B 1 466 ? -13.189 -24.120 -14.800 1.00 13.47 466 ASN B CA 1
ATOM 7342 C C . ASN B 1 466 ? -14.158 -23.239 -15.566 1.00 12.21 466 ASN B C 1
ATOM 7343 O O . ASN B 1 466 ? -14.139 -22.015 -15.434 1.00 14.42 466 ASN B O 1
ATOM 7348 N N . LEU B 1 467 ? -15.003 -23.876 -16.366 1.00 12.36 467 LEU B N 1
ATOM 7349 C CA . LEU B 1 467 ? -16.179 -23.206 -16.907 1.00 13.15 467 LEU B CA 1
ATOM 7350 C C . LEU B 1 467 ? -17.288 -23.298 -15.865 1.00 14.20 467 LEU B C 1
ATOM 7351 O O . LEU B 1 467 ? -17.597 -24.386 -15.372 1.00 16.86 467 LEU B O 1
ATOM 7356 N N . ASN B 1 468 ? -17.867 -22.161 -15.496 1.00 13.85 468 ASN B N 1
ATOM 7357 C CA . ASN B 1 468 ? -18.857 -22.167 -14.430 1.00 14.02 468 ASN B CA 1
ATOM 7358 C C . ASN B 1 468 ? -20.245 -22.432 -14.998 1.00 17.92 468 ASN B C 1
ATOM 7359 O O . ASN B 1 468 ? -21.092 -21.542 -15.071 1.00 14.72 468 ASN B O 1
ATOM 7364 N N . ASP B 1 469 ? -20.461 -23.671 -15.426 1.00 15.04 469 ASP B N 1
ATOM 7365 C CA . ASP B 1 469 ? -21.740 -24.069 -15.984 1.00 15.88 469 ASP B CA 1
ATOM 7366 C C . ASP B 1 469 ? -22.008 -25.535 -15.674 1.00 23.65 469 ASP B C 1
ATOM 7367 O O . ASP B 1 469 ? -21.372 -26.104 -14.786 1.00 21.76 469 ASP B O 1
ATOM 7373 N N . CYS C 1 9 ? -0.686 34.016 19.650 1.00 21.45 9 CYS C N 1
ATOM 7374 C CA . CYS C 1 9 ? 0.170 34.187 20.814 1.00 18.26 9 CYS C CA 1
ATOM 7375 C C . CYS C 1 9 ? -0.145 33.174 21.917 1.00 16.87 9 CYS C C 1
ATOM 7376 O O . CYS C 1 9 ? -1.241 32.627 21.979 1.00 15.23 9 CYS C O 1
ATOM 7379 N N . THR C 1 10 ? 0.837 32.935 22.778 1.00 13.48 10 THR C N 1
ATOM 7380 C CA . THR C 1 10 ? 0.674 32.158 23.997 1.00 7.97 10 THR C CA 1
ATOM 7381 C C . THR C 1 10 ? 1.350 32.946 25.113 1.00 9.39 10 THR C C 1
ATOM 7382 O O . THR C 1 10 ? 2.457 33.440 24.917 1.00 9.98 10 THR C O 1
ATOM 7386 N N . SER C 1 11 ? 0.683 33.080 26.265 1.00 9.83 11 SER C N 1
ATOM 7387 C CA . SER C 1 11 ? 1.212 33.847 27.397 1.00 10.29 11 SER C CA 1
ATOM 7388 C C . SER C 1 11 ? 1.363 32.982 28.628 1.00 8.14 11 SER C C 1
ATOM 7389 O O . SER C 1 11 ? 0.526 32.117 28.883 1.00 9.59 11 SER C O 1
ATOM 7392 N N . ILE C 1 12 ? 2.423 33.202 29.401 1.00 6.87 12 ILE C N 1
ATOM 7393 C CA . ILE C 1 12 ? 2.581 32.475 30.660 1.00 6.77 12 ILE C CA 1
ATOM 7394 C C . ILE C 1 12 ? 2.879 33.484 31.754 1.00 9.58 12 ILE C C 1
ATOM 7395 O O . ILE C 1 12 ? 3.756 34.340 31.599 1.00 10.75 12 ILE C O 1
ATOM 7400 N N . LEU C 1 13 ? 2.114 33.398 32.839 1.00 7.92 13 LEU C N 1
ATOM 7401 C CA . LEU C 1 13 ? 2.264 34.319 33.972 1.00 8.52 13 LEU C CA 1
ATOM 7402 C C . LEU C 1 13 ? 2.662 33.550 35.218 1.00 9.25 13 LEU C C 1
ATOM 7403 O O . LEU C 1 13 ? 2.145 32.458 35.450 1.00 10.49 13 LEU C O 1
ATOM 7408 N N . VAL C 1 14 ? 3.562 34.115 36.025 1.00 7.93 14 VAL C N 1
ATOM 7409 C CA . VAL C 1 14 ? 4.020 33.430 37.239 1.00 9.50 14 VAL C CA 1
ATOM 7410 C C . VAL C 1 14 ? 4.100 34.394 38.433 1.00 8.65 14 VAL C C 1
ATOM 7411 O O . VAL C 1 14 ? 4.788 35.408 38.367 1.00 11.08 14 VAL C O 1
ATOM 7415 N N . GLY C 1 15 ? 3.382 34.077 39.513 1.00 10.03 15 GLY C N 1
ATOM 7416 C CA . GLY C 1 15 ? 3.403 34.915 40.710 1.00 11.74 15 GLY C CA 1
ATOM 7417 C C . GLY C 1 15 ? 4.710 34.811 41.464 1.00 12.01 15 GLY C C 1
ATOM 7418 O O . GLY C 1 15 ? 5.464 33.861 41.268 1.00 10.57 15 GLY C O 1
ATOM 7419 N N . LYS C 1 16 ? 4.971 35.765 42.362 1.00 11.27 16 LYS C N 1
ATOM 7420 C CA . LYS C 1 16 ? 6.289 35.854 42.987 1.00 11.02 16 LYS C CA 1
ATOM 7421 C C . LYS C 1 16 ? 6.624 34.702 43.933 1.00 12.57 16 LYS C C 1
ATOM 7422 O O . LYS C 1 16 ? 7.794 34.448 44.174 1.00 15.58 16 LYS C O 1
ATOM 7428 N N . LYS C 1 17 ? 5.625 33.980 44.435 1.00 12.65 17 LYS C N 1
ATOM 7429 C CA . LYS C 1 17 ? 5.911 32.825 45.280 1.00 13.82 17 LYS C CA 1
ATOM 7430 C C . LYS C 1 17 ? 5.944 31.534 44.468 1.00 14.34 17 LYS C C 1
ATOM 7431 O O . LYS C 1 17 ? 6.262 30.469 44.999 1.00 17.36 17 LYS C O 1
ATOM 7437 N N . ALA C 1 18 ? 5.637 31.638 43.176 1.00 12.20 18 ALA C N 1
ATOM 7438 C CA . ALA C 1 18 ? 5.575 30.455 42.316 1.00 12.06 18 ALA C CA 1
ATOM 7439 C C . ALA C 1 18 ? 6.864 30.260 41.528 1.00 11.67 18 ALA C C 1
ATOM 7440 O O . ALA C 1 18 ? 7.110 29.181 40.971 1.00 12.26 18 ALA C O 1
ATOM 7442 N N . SER C 1 19 ? 7.678 31.307 41.469 1.00 12.03 19 SER C N 1
ATOM 7443 C CA . SER C 1 19 ? 8.929 31.270 40.722 1.00 10.94 19 SER C CA 1
ATOM 7444 C C . SER C 1 19 ? 10.052 30.698 41.575 1.00 13.28 19 SER C C 1
ATOM 7445 O O . SER C 1 19 ? 9.999 30.743 42.808 1.00 14.40 19 SER C O 1
ATOM 7448 N N . ILE C 1 20 ? 11.081 30.179 40.921 1.00 11.80 20 ILE C N 1
ATOM 7449 C CA . ILE C 1 20 ? 12.170 29.550 41.650 1.00 9.29 20 ILE C CA 1
ATOM 7450 C C . ILE C 1 20 ? 13.013 30.593 42.387 1.00 12.64 20 ILE C C 1
ATOM 7451 O O . ILE C 1 20 ? 13.702 30.257 43.344 1.00 13.20 20 ILE C O 1
ATOM 7456 N N . ASP C 1 21 ? 12.941 31.848 41.952 1.00 11.57 21 ASP C N 1
ATOM 7457 C CA . ASP C 1 21 ? 13.830 32.882 42.489 1.00 16.76 21 ASP C CA 1
ATOM 7458 C C . ASP C 1 21 ? 13.090 34.038 43.147 1.00 15.01 21 ASP C C 1
ATOM 7459 O O . ASP C 1 21 ? 13.703 35.040 43.518 1.00 15.34 21 ASP C O 1
ATOM 7464 N N . GLY C 1 22 ? 11.780 33.902 43.299 1.00 12.89 22 GLY C N 1
ATOM 7465 C CA . GLY C 1 22 ? 10.988 34.930 43.952 1.00 12.68 22 GLY C CA 1
ATOM 7466 C C . GLY C 1 22 ? 10.678 36.156 43.091 1.00 12.95 22 GLY C C 1
ATOM 7467 O O . GLY C 1 22 ? 10.214 37.176 43.597 1.00 14.21 22 GLY C O 1
ATOM 7468 N N . SER C 1 23 ? 10.925 36.058 41.791 1.00 10.48 23 SER C N 1
ATOM 7469 C CA . SER C 1 23 ? 10.564 37.117 40.866 1.00 10.71 23 SER C CA 1
ATOM 7470 C C . SER C 1 23 ? 9.120 36.979 40.390 1.00 10.13 23 SER C C 1
ATOM 7471 O O . SER C 1 23 ? 8.491 35.933 40.574 1.00 10.90 23 SER C O 1
ATOM 7474 N N . THR C 1 24 ? 8.590 38.043 39.801 1.00 9.86 24 THR C N 1
ATOM 7475 C CA . THR C 1 24 ? 7.359 37.921 39.012 1.00 8.82 24 THR C CA 1
ATOM 7476 C C . THR C 1 24 ? 7.769 37.708 37.559 1.00 10.21 24 THR C C 1
ATOM 7477 O O . THR C 1 24 ? 8.825 38.182 37.134 1.00 10.03 24 THR C O 1
ATOM 7481 N N . LEU C 1 25 ? 6.965 36.944 36.818 1.00 11.23 25 LEU C N 1
ATOM 7482 C CA . LEU C 1 25 ? 7.209 36.718 35.389 1.00 10.78 25 LEU C CA 1
ATOM 7483 C C . LEU C 1 25 ? 5.933 36.918 34.584 1.00 9.25 25 LEU C C 1
ATOM 7484 O O . LEU C 1 25 ? 4.889 36.364 34.921 1.00 10.91 25 LEU C O 1
ATOM 7489 N N . ILE C 1 26 ? 6.009 37.720 33.528 1.00 9.49 26 ILE C N 1
ATOM 7490 C CA . ILE C 1 26 ? 4.951 37.725 32.526 1.00 8.46 26 ILE C CA 1
ATOM 7491 C C . ILE C 1 26 ? 5.617 37.535 31.170 1.00 9.61 26 ILE C C 1
ATOM 7492 O O . ILE C 1 26 ? 6.698 38.067 30.908 1.00 11.83 26 ILE C O 1
ATOM 7497 N N . SER C 1 27 ? 4.999 36.723 30.326 1.00 10.26 27 SER C N 1
ATOM 7498 C CA . SER C 1 27 ? 5.651 36.337 29.087 1.00 10.10 27 SER C CA 1
ATOM 7499 C C . SER C 1 27 ? 4.638 36.173 27.985 1.00 9.59 27 SER C C 1
ATOM 7500 O O . SER C 1 27 ? 3.456 35.937 28.235 1.00 9.19 27 SER C O 1
ATOM 7503 N N . ARG C 1 28 ? 5.111 36.288 26.753 1.00 7.29 28 ARG C N 1
ATOM 7504 C CA . ARG C 1 28 ? 4.252 36.068 25.601 1.00 9.43 28 ARG C CA 1
ATOM 7505 C C . ARG C 1 28 ? 5.083 35.781 24.377 1.00 8.12 28 ARG C C 1
ATOM 7506 O O . ARG C 1 28 ? 6.152 36.370 24.191 1.00 8.56 28 ARG C O 1
ATOM 7514 N N . ASN C 1 29 ? 4.585 34.863 23.555 1.00 8.06 29 ASN C N 1
ATOM 7515 C CA . ASN C 1 29 ? 5.026 34.746 22.173 1.00 8.58 29 ASN C CA 1
ATOM 7516 C C . ASN C 1 29 ? 4.281 35.746 21.324 1.00 9.75 29 ASN C C 1
ATOM 7517 O O . ASN C 1 29 ? 3.064 35.684 21.229 1.00 10.31 29 ASN C O 1
ATOM 7522 N N . ASP C 1 30 ? 5.007 36.664 20.704 1.00 9.04 30 ASP C N 1
ATOM 7523 C CA . ASP C 1 30 ? 4.394 37.665 19.829 1.00 9.72 30 ASP C CA 1
ATOM 7524 C C . ASP C 1 30 ? 4.295 37.082 18.420 1.00 12.38 30 ASP C C 1
ATOM 7525 O O . ASP C 1 30 ? 5.230 37.187 17.619 1.00 12.83 30 ASP C O 1
ATOM 7530 N N . ASP C 1 31 ? 3.168 36.440 18.133 1.00 10.05 31 ASP C N 1
ATOM 7531 C CA . ASP C 1 31 ? 2.992 35.739 16.855 1.00 8.11 31 ASP C CA 1
ATOM 7532 C C . ASP C 1 31 ? 2.273 36.626 15.853 1.00 13.87 31 ASP C C 1
ATOM 7533 O O . ASP C 1 31 ? 1.350 37.351 16.207 1.00 18.64 31 ASP C O 1
ATOM 7538 N N . GLY C 1 32 ? 2.695 36.565 14.597 1.00 14.33 32 GLY C N 1
ATOM 7539 C CA . GLY C 1 32 ? 2.066 37.371 13.566 1.00 15.27 32 GLY C CA 1
ATOM 7540 C C . GLY C 1 32 ? 1.253 36.548 12.590 1.00 18.04 32 GLY C C 1
ATOM 7541 O O . GLY C 1 32 ? 1.105 35.345 12.761 1.00 17.28 32 GLY C O 1
ATOM 7542 N N . HIS C 1 33 ? 0.721 37.203 11.565 1.00 17.12 33 HIS C N 1
ATOM 7543 C CA . HIS C 1 33 ? 0.027 36.502 10.492 1.00 21.03 33 HIS C CA 1
ATOM 7544 C C . HIS C 1 33 ? 1.030 35.900 9.496 1.00 21.98 33 HIS C C 1
ATOM 7545 O O . HIS C 1 33 ? 0.965 34.708 9.176 1.00 22.24 33 HIS C O 1
ATOM 7552 N N . GLU C 1 34 ? 1.964 36.719 9.020 1.00 17.55 34 GLU C N 1
ATOM 7553 C CA . GLU C 1 34 ? 3.052 36.236 8.171 1.00 21.66 34 GLU C CA 1
ATOM 7554 C C . GLU C 1 34 ? 4.120 35.612 9.058 1.00 17.98 34 GLU C C 1
ATOM 7555 O O . GLU C 1 34 ? 4.262 36.004 10.219 1.00 16.58 34 GLU C O 1
ATOM 7561 N N . ALA C 1 35 ? 4.853 34.637 8.529 1.00 13.95 35 ALA C N 1
ATOM 7562 C CA . ALA C 1 35 ? 5.866 33.953 9.318 1.00 16.71 35 ALA C CA 1
ATOM 7563 C C . ALA C 1 35 ? 6.916 34.934 9.793 1.00 15.09 35 ALA C C 1
ATOM 7564 O O . ALA C 1 35 ? 7.247 34.974 10.983 1.00 14.33 35 ALA C O 1
ATOM 7566 N N . LEU C 1 36 ? 7.436 35.733 8.865 1.00 12.26 36 LEU C N 1
ATOM 7567 C CA . LEU C 1 36 ? 8.500 36.677 9.220 1.00 10.56 36 LEU C CA 1
ATOM 7568 C C . LEU C 1 36 ? 8.053 38.131 9.169 1.00 12.11 36 LEU C C 1
ATOM 7569 O O . LEU C 1 36 ? 7.340 38.550 8.260 1.00 15.53 36 LEU C O 1
ATOM 7574 N N . ASP C 1 37 ? 8.494 38.894 10.166 1.00 10.99 37 ASP C N 1
ATOM 7575 C CA . ASP C 1 37 ? 8.273 40.338 10.202 1.00 12.54 37 ASP C CA 1
ATOM 7576 C C . ASP C 1 37 ? 9.284 40.909 11.179 1.00 10.53 37 ASP C C 1
ATOM 7577 O O . ASP C 1 37 ? 9.169 40.686 12.391 1.00 11.12 37 ASP C O 1
ATOM 7582 N N . PRO C 1 38 ? 10.307 41.602 10.660 1.00 11.63 38 PRO C N 1
ATOM 7583 C CA . PRO C 1 38 ? 11.469 41.935 11.486 1.00 10.24 38 PRO C CA 1
ATOM 7584 C C . PRO C 1 38 ? 11.123 42.776 12.710 1.00 10.25 38 PRO C C 1
ATOM 7585 O O . PRO C 1 38 ? 10.319 43.711 12.639 1.00 11.47 38 PRO C O 1
ATOM 7589 N N . GLN C 1 39 ? 11.732 42.399 13.827 1.00 8.60 39 GLN C N 1
ATOM 7590 C CA . GLN C 1 39 ? 11.515 43.025 15.126 1.00 10.44 39 GLN C CA 1
ATOM 7591 C C . GLN C 1 39 ? 12.772 43.742 15.575 1.00 9.36 39 GLN C C 1
ATOM 7592 O O . GLN C 1 39 ? 13.875 43.330 15.234 1.00 10.50 39 GLN C O 1
ATOM 7598 N N . ARG C 1 40 ? 12.585 44.801 16.357 1.00 9.12 40 ARG C N 1
ATOM 7599 C CA . ARG C 1 40 ? 13.684 45.533 16.975 1.00 9.70 40 ARG C CA 1
ATOM 7600 C C . ARG C 1 40 ? 13.515 45.592 18.493 1.00 9.26 40 ARG C C 1
ATOM 7601 O O . ARG C 1 40 ? 12.398 45.616 18.996 1.00 11.11 40 ARG C O 1
ATOM 7609 N N . PHE C 1 41 ? 14.633 45.652 19.204 1.00 9.28 41 PHE C N 1
ATOM 7610 C CA . PHE C 1 41 ? 14.653 45.857 20.660 1.00 7.22 41 PHE C CA 1
ATOM 7611 C C . PHE C 1 41 ? 15.064 47.300 20.902 1.00 8.80 41 PHE C C 1
ATOM 7612 O O . PHE C 1 41 ? 16.177 47.677 20.556 1.00 10.09 41 PHE C O 1
ATOM 7620 N N . VAL C 1 42 ? 14.163 48.108 21.454 1.00 9.85 42 VAL C N 1
ATOM 7621 C CA . VAL C 1 42 ? 14.362 49.563 21.496 1.00 9.88 42 VAL C CA 1
ATOM 7622 C C . VAL C 1 42 ? 13.973 50.139 22.844 1.00 11.58 42 VAL C C 1
ATOM 7623 O O . VAL C 1 42 ? 12.904 49.831 23.365 1.00 12.33 42 VAL C O 1
ATOM 7627 N N . VAL C 1 43 ? 14.839 50.984 23.398 1.00 10.66 43 VAL C N 1
ATOM 7628 C CA . VAL C 1 43 ? 14.471 51.786 24.557 1.00 10.78 43 VAL C CA 1
ATOM 7629 C C . VAL C 1 43 ? 13.930 53.120 24.070 1.00 10.59 43 VAL C C 1
ATOM 7630 O O . VAL C 1 43 ? 14.583 53.807 23.289 1.00 12.90 43 VAL C O 1
ATOM 7634 N N . VAL C 1 44 ? 12.712 53.453 24.499 1.00 10.13 44 VAL C N 1
ATOM 7635 C CA . VAL C 1 44 ? 12.090 54.736 24.177 1.00 10.59 44 VAL C CA 1
ATOM 7636 C C . VAL C 1 44 ? 12.377 55.691 25.323 1.00 11.99 44 VAL C C 1
ATOM 7637 O O . VAL C 1 44 ? 11.799 55.556 26.389 1.00 12.81 44 VAL C O 1
ATOM 7641 N N . ASN C 1 45 ? 13.291 56.626 25.119 1.00 12.06 45 ASN C N 1
ATOM 7642 C CA . ASN C 1 45 ? 13.549 57.618 26.153 1.00 15.69 45 ASN C CA 1
ATOM 7643 C C . ASN C 1 45 ? 12.446 58.677 26.138 1.00 14.96 45 ASN C C 1
ATOM 7644 O O . ASN C 1 45 ? 11.785 58.870 25.117 1.00 14.65 45 ASN C O 1
ATOM 7649 N N . PRO C 1 46 ? 12.207 59.332 27.289 1.00 13.83 46 PRO C N 1
ATOM 7650 C CA . PRO C 1 46 ? 11.071 60.256 27.424 1.00 15.36 46 PRO C CA 1
ATOM 7651 C C . PRO C 1 46 ? 11.017 61.299 26.316 1.00 18.70 46 PRO C C 1
ATOM 7652 O O . PRO C 1 46 ? 9.923 61.622 25.847 1.00 18.17 46 PRO C O 1
ATOM 7656 N N . GLU C 1 47 ? 12.183 61.769 25.874 1.00 18.90 47 GLU C N 1
ATOM 7657 C CA . GLU C 1 47 ? 12.269 62.798 24.836 1.00 17.85 47 GLU C CA 1
ATOM 7658 C C . GLU C 1 47 ? 11.712 62.357 23.489 1.00 22.41 47 GLU C C 1
ATOM 7659 O O . GLU C 1 47 ? 11.362 63.190 22.659 1.00 24.83 47 GLU C O 1
ATOM 7665 N N . ASP C 1 48 ? 11.596 61.056 23.253 1.00 20.35 48 ASP C N 1
ATOM 7666 C CA A ASP C 1 48 ? 11.157 60.546 21.965 0.78 20.94 48 ASP C CA 1
ATOM 7667 C CA B ASP C 1 48 ? 11.111 60.647 21.936 0.22 21.03 48 ASP C CA 1
ATOM 7668 C C . ASP C 1 48 ? 9.739 59.978 22.013 1.00 20.17 48 ASP C C 1
ATOM 7669 O O . ASP C 1 48 ? 9.222 59.482 21.009 1.00 22.86 48 ASP C O 1
ATOM 7678 N N . GLN C 1 49 ? 9.118 60.047 23.187 1.00 15.43 49 GLN C N 1
ATOM 7679 C CA . GLN C 1 49 ? 7.745 59.579 23.357 1.00 14.06 49 GLN C CA 1
ATOM 7680 C C . GLN C 1 49 ? 6.742 60.638 22.887 1.00 17.06 49 GLN C C 1
ATOM 7681 O O . GLN C 1 49 ? 6.850 61.809 23.256 1.00 17.87 49 GLN C O 1
ATOM 7687 N N . PRO C 1 50 ? 5.763 60.232 22.066 1.00 17.22 50 PRO C N 1
ATOM 7688 C CA . PRO C 1 50 ? 4.781 61.211 21.585 1.00 17.69 50 PRO C CA 1
ATOM 7689 C C . PRO C 1 50 ? 3.925 61.773 22.710 1.00 19.31 50 PRO C C 1
ATOM 7690 O O . PRO C 1 50 ? 3.669 61.079 23.696 1.00 17.40 50 PRO C O 1
ATOM 7694 N N . ARG C 1 51 ? 3.518 63.030 22.567 1.00 21.52 51 ARG C N 1
ATOM 7695 C CA . ARG C 1 51 ? 2.506 63.618 23.433 1.00 21.88 51 ARG C CA 1
ATOM 7696 C C . ARG C 1 51 ? 1.173 63.667 22.691 1.00 19.31 51 ARG C C 1
ATOM 7697 O O . ARG C 1 51 ? 0.110 63.703 23.307 1.00 23.70 51 ARG C O 1
ATOM 7705 N N . ASP C 1 52 ? 1.239 63.692 21.363 1.00 16.65 52 ASP C N 1
ATOM 7706 C CA . ASP C 1 52 ? 0.042 63.701 20.526 1.00 17.66 52 ASP C CA 1
ATOM 7707 C C . ASP C 1 52 ? 0.060 62.451 19.647 1.00 18.64 52 ASP C C 1
ATOM 7708 O O . ASP C 1 52 ? 0.584 62.475 18.535 1.00 18.71 52 ASP C O 1
ATOM 7713 N N . TYR C 1 53 ? -0.527 61.368 20.145 1.00 16.16 53 TYR C N 1
ATOM 7714 C CA . TYR C 1 53 ? -0.408 60.068 19.488 1.00 14.08 53 TYR C CA 1
ATOM 7715 C C . TYR C 1 53 ? -1.534 59.808 18.509 1.00 15.70 53 TYR C C 1
ATOM 7716 O O . TYR C 1 53 ? -2.703 59.994 18.836 1.00 16.75 53 TYR C O 1
ATOM 7725 N N . THR C 1 54 ? -1.171 59.387 17.302 1.00 15.51 54 THR C N 1
ATOM 7726 C CA . THR C 1 54 ? -2.152 58.942 16.330 1.00 14.46 54 THR C CA 1
ATOM 7727 C C . THR C 1 54 ? -1.765 57.569 15.791 1.00 15.54 54 THR C C 1
ATOM 7728 O O . THR C 1 54 ? -0.634 57.361 15.343 1.00 16.32 54 THR C O 1
ATOM 7732 N N . SER C 1 55 ? -2.701 56.631 15.839 1.00 16.66 55 SER C N 1
ATOM 7733 C CA . SER C 1 55 ? -2.426 55.291 15.336 1.00 13.62 55 SER C CA 1
ATOM 7734 C C . SER C 1 55 ? -2.528 55.247 13.822 1.00 17.12 55 SER C C 1
ATOM 7735 O O . SER C 1 55 ? -3.142 56.115 13.200 1.00 17.80 55 SER C O 1
ATOM 7738 N N . VAL C 1 56 ? -1.928 54.219 13.230 1.00 14.29 56 VAL C N 1
ATOM 7739 C CA . VAL C 1 56 ? -1.969 54.038 11.784 1.00 14.95 56 VAL C CA 1
ATOM 7740 C C . VAL C 1 56 ? -3.212 53.273 11.336 1.00 18.31 56 VAL C C 1
ATOM 7741 O O . VAL C 1 56 ? -3.867 53.642 10.357 1.00 18.59 56 VAL C O 1
ATOM 7745 N N . ILE C 1 57 ? -3.548 52.210 12.060 1.00 14.26 57 ILE C N 1
ATOM 7746 C CA . ILE C 1 57 ? -4.642 51.347 11.647 1.00 14.28 57 ILE C CA 1
ATOM 7747 C C . ILE C 1 57 ? -6.000 52.013 11.852 1.00 16.15 57 ILE C C 1
ATOM 7748 O O . ILE C 1 57 ? -6.806 52.061 10.923 1.00 18.27 57 ILE C O 1
ATOM 7753 N N . SER C 1 58 ? -6.247 52.542 13.047 1.00 17.46 58 SER C N 1
ATOM 7754 C CA . SER C 1 58 ? -7.573 53.063 13.378 1.00 15.60 58 SER C CA 1
ATOM 7755 C C . SER C 1 58 ? -7.671 54.578 13.317 1.00 18.32 58 SER C C 1
ATOM 7756 O O . SER C 1 58 ? -8.771 55.131 13.353 1.00 18.65 58 SER C O 1
ATOM 7759 N N . LYS C 1 59 ? -6.519 55.235 13.236 1.00 16.82 59 LYS C N 1
ATOM 7760 C CA . LYS C 1 59 ? -6.426 56.697 13.283 1.00 18.89 59 LYS C CA 1
ATOM 7761 C C . LYS C 1 59 ? -6.984 57.302 14.571 1.00 20.91 59 LYS C C 1
ATOM 7762 O O . LYS C 1 59 ? -7.406 58.466 14.580 1.00 23.58 59 LYS C O 1
ATOM 7768 N N . VAL C 1 60 ? -6.985 56.525 15.654 1.00 18.59 60 VAL C N 1
ATOM 7769 C CA . VAL C 1 60 ? -7.358 57.052 16.965 1.00 18.04 60 VAL C CA 1
ATOM 7770 C C . VAL C 1 60 ? -6.331 58.100 17.383 1.00 21.39 60 VAL C C 1
ATOM 7771 O O . VAL C 1 60 ? -5.139 57.946 17.117 1.00 18.48 60 VAL C O 1
ATOM 7775 N N . ASN C 1 61 ? -6.800 59.184 17.998 1.00 19.67 61 ASN C N 1
ATOM 7776 C CA . ASN C 1 61 ? -5.916 60.247 18.466 1.00 20.22 61 ASN C CA 1
ATOM 7777 C C . ASN C 1 61 ? -5.971 60.356 19.983 1.00 20.26 61 ASN C C 1
ATOM 7778 O O . ASN C 1 61 ? -7.033 60.582 20.566 1.00 21.03 61 ASN C O 1
ATOM 7783 N N . VAL C 1 62 ? -4.820 60.167 20.620 1.00 16.24 62 VAL C N 1
ATOM 7784 C CA . VAL C 1 62 ? -4.735 60.151 22.075 1.00 17.79 62 VAL C CA 1
ATOM 7785 C C . VAL C 1 62 ? -3.725 61.179 22.571 1.00 18.12 62 VAL C C 1
ATOM 7786 O O . VAL C 1 62 ? -2.537 61.100 22.247 1.00 17.10 62 VAL C O 1
ATOM 7790 N N . LYS C 1 63 ? -4.196 62.150 23.347 1.00 17.53 63 LYS C N 1
ATOM 7791 C CA . LYS C 1 63 ? -3.296 63.095 23.989 1.00 19.78 63 LYS C CA 1
ATOM 7792 C C . LYS C 1 63 ? -2.699 62.388 25.190 1.00 19.80 63 LYS C C 1
ATOM 7793 O O . LYS C 1 63 ? -3.437 61.838 26.009 1.00 21.48 63 LYS C O 1
ATOM 7799 N N . LEU C 1 64 ? -1.374 62.395 25.295 1.00 17.82 64 LEU C N 1
ATOM 7800 C CA . LEU C 1 64 ? -0.684 61.684 26.363 1.00 16.18 64 LEU C CA 1
ATOM 7801 C C . LEU C 1 64 ? -0.037 62.649 27.358 1.00 18.60 64 LEU C C 1
ATOM 7802 O O . LEU C 1 64 ? 0.294 63.782 26.991 1.00 22.46 64 LEU C O 1
ATOM 7807 N N . PRO C 1 65 ? 0.155 62.203 28.614 1.00 17.70 65 PRO C N 1
ATOM 7808 C CA . PRO C 1 65 ? 0.796 63.034 29.648 1.00 18.15 65 PRO C CA 1
ATOM 7809 C C . PRO C 1 65 ? 2.186 63.517 29.228 1.00 22.95 65 PRO C C 1
ATOM 7810 O O . PRO C 1 65 ? 2.837 62.900 28.382 1.00 19.31 65 PRO C O 1
ATOM 7814 N N . ASP C 1 66 ? 2.639 64.624 29.809 1.00 20.62 66 ASP C N 1
ATOM 7815 C CA . ASP C 1 66 ? 3.894 65.216 29.377 1.00 21.92 66 ASP C CA 1
ATOM 7816 C C . ASP C 1 66 ? 5.085 64.686 30.169 1.00 21.87 66 ASP C C 1
ATOM 7817 O O . ASP C 1 66 ? 6.218 65.134 29.973 1.00 23.52 66 ASP C O 1
ATOM 7822 N N . ASP C 1 67 ? 4.838 63.708 31.038 1.00 18.08 67 ASP C N 1
ATOM 7823 C CA . ASP C 1 67 ? 5.900 63.132 31.857 1.00 19.71 67 ASP C CA 1
ATOM 7824 C C . ASP C 1 67 ? 6.079 61.619 31.691 1.00 18.06 67 ASP C C 1
ATOM 7825 O O . ASP C 1 67 ? 6.085 60.884 32.679 1.00 16.68 67 ASP C O 1
ATOM 7830 N N . PRO C 1 68 ? 6.263 61.155 30.445 1.00 14.77 68 PRO C N 1
ATOM 7831 C CA . PRO C 1 68 ? 6.429 59.708 30.261 1.00 13.21 68 PRO C CA 1
ATOM 7832 C C . PRO C 1 68 ? 7.712 59.172 30.884 1.00 16.26 68 PRO C C 1
ATOM 7833 O O . PRO C 1 68 ? 8.733 59.878 30.940 1.00 16.91 68 PRO C O 1
ATOM 7837 N N . GLN C 1 69 ? 7.651 57.930 31.355 1.00 12.38 69 GLN C N 1
ATOM 7838 C CA . GLN C 1 69 ? 8.840 57.222 31.804 1.00 11.82 69 GLN C CA 1
ATOM 7839 C C . GLN C 1 69 ? 9.509 56.520 30.635 1.00 12.06 69 GLN C C 1
ATOM 7840 O O . GLN C 1 69 ? 8.836 56.115 29.691 1.00 12.64 69 GLN C O 1
ATOM 7846 N N . ARG C 1 70 ? 10.826 56.375 30.720 1.00 12.37 70 ARG C N 1
ATOM 7847 C CA . ARG C 1 70 ? 11.602 55.530 29.810 1.00 11.80 70 ARG C CA 1
ATOM 7848 C C . ARG C 1 70 ? 11.087 54.099 29.888 1.00 11.36 70 ARG C C 1
ATOM 7849 O O . ARG C 1 70 ? 10.710 53.635 30.964 1.00 11.02 70 ARG C O 1
ATOM 7857 N N . TYR C 1 71 ? 11.071 53.397 28.756 1.00 10.67 71 TYR C N 1
ATOM 7858 C CA . TYR C 1 71 ? 10.660 51.991 28.746 1.00 9.18 71 TYR C CA 1
ATOM 7859 C C . TYR C 1 71 ? 11.326 51.206 27.630 1.00 10.28 71 TYR C C 1
ATOM 7860 O O . TYR C 1 71 ? 11.673 51.761 26.584 1.00 11.81 71 TYR C O 1
ATOM 7869 N N . THR C 1 72 ? 11.511 49.909 27.863 1.00 10.41 72 THR C N 1
ATOM 7870 C CA . THR C 1 72 ? 11.935 49.008 26.790 1.00 10.37 72 THR C CA 1
ATOM 7871 C C . THR C 1 72 ? 10.724 48.656 25.933 1.00 10.05 72 THR C C 1
ATOM 7872 O O . THR C 1 72 ? 9.585 48.792 26.364 1.00 8.88 72 THR C O 1
ATOM 7876 N N . SER C 1 73 ? 10.972 48.216 24.702 1.00 9.74 73 SER C N 1
ATOM 7877 C CA . SER C 1 73 ? 9.880 47.873 23.783 1.00 10.63 73 SER C CA 1
ATOM 7878 C C . SER C 1 73 ? 10.424 47.006 22.670 1.00 9.76 73 SER C C 1
ATOM 7879 O O . SER C 1 73 ? 11.640 46.848 22.544 1.00 10.30 73 SER C O 1
ATOM 7882 N N . ILE C 1 74 ? 9.522 46.420 21.884 1.00 9.34 74 ILE C N 1
ATOM 7883 C CA . ILE C 1 74 ? 9.920 45.558 20.769 1.00 10.24 74 ILE C CA 1
ATOM 7884 C C . ILE C 1 74 ? 9.183 45.953 19.479 1.00 9.49 74 ILE C C 1
ATOM 7885 O O . ILE C 1 74 ? 8.407 45.174 18.922 1.00 11.85 74 ILE C O 1
ATOM 7890 N N . PRO C 1 75 ? 9.419 47.178 18.988 1.00 9.02 75 PRO C N 1
ATOM 7891 C CA . PRO C 1 75 ? 8.666 47.647 17.823 1.00 9.24 75 PRO C CA 1
ATOM 7892 C C . PRO C 1 75 ? 9.006 46.904 16.534 1.00 10.38 75 PRO C C 1
ATOM 7893 O O . PRO C 1 75 ? 10.113 46.392 16.386 1.00 10.57 75 PRO C O 1
ATOM 7897 N N . ASN C 1 76 ? 8.046 46.861 15.620 1.00 11.03 76 ASN C N 1
ATOM 7898 C CA . ASN C 1 76 ? 8.293 46.379 14.262 1.00 9.55 76 ASN C CA 1
ATOM 7899 C C . ASN C 1 76 ? 9.323 47.257 13.557 1.00 12.57 76 ASN C C 1
ATOM 7900 O O . ASN C 1 76 ? 9.310 48.482 13.720 1.00 12.96 76 ASN C O 1
ATOM 7905 N N . SER C 1 77 ? 10.210 46.645 12.773 1.00 10.08 77 SER C N 1
ATOM 7906 C CA . SER C 1 77 ? 11.148 47.410 11.943 1.00 11.69 77 SER C CA 1
ATOM 7907 C C . SER C 1 77 ? 10.409 48.170 10.846 1.00 13.28 77 SER C C 1
ATOM 7908 O O . SER C 1 77 ? 10.756 49.302 10.504 1.00 14.42 77 SER C O 1
ATOM 7911 N N . ILE C 1 78 ? 9.426 47.501 10.256 1.00 12.61 78 ILE C N 1
ATOM 7912 C CA . ILE C 1 78 ? 8.613 48.062 9.188 1.00 13.39 78 ILE C CA 1
ATOM 7913 C C . ILE C 1 78 ? 7.358 48.668 9.801 1.00 15.31 78 ILE C C 1
ATOM 7914 O O . ILE C 1 78 ? 6.573 47.956 10.429 1.00 13.78 78 ILE C O 1
ATOM 7919 N N . LEU C 1 79 ? 7.188 49.983 9.645 1.00 13.94 79 LEU C N 1
ATOM 7920 C CA . LEU C 1 79 ? 6.170 50.727 10.393 1.00 12.99 79 LEU C CA 1
ATOM 7921 C C . LEU C 1 79 ? 4.887 50.991 9.593 1.00 15.02 79 LEU C C 1
ATOM 7922 O O . LEU C 1 79 ? 4.082 51.852 9.965 1.00 15.24 79 LEU C O 1
ATOM 7927 N N . THR C 1 80 ? 4.699 50.235 8.512 1.00 16.73 80 THR C N 1
ATOM 7928 C CA . THR C 1 80 ? 3.531 50.357 7.638 1.00 19.08 80 THR C CA 1
ATOM 7929 C C . THR C 1 80 ? 2.210 50.310 8.389 1.00 18.61 80 THR C C 1
ATOM 7930 O O . THR C 1 80 ? 1.268 51.031 8.055 1.00 20.65 80 THR C O 1
ATOM 7934 N N . ASN C 1 81 ? 2.148 49.462 9.407 1.00 15.88 81 ASN C N 1
ATOM 7935 C CA . ASN C 1 81 ? 0.939 49.305 10.191 1.00 14.40 81 ASN C CA 1
ATOM 7936 C C . ASN C 1 81 ? 1.067 49.856 11.604 1.00 12.77 81 ASN C C 1
ATOM 7937 O O . ASN C 1 81 ? 0.290 49.486 12.471 1.00 14.73 81 ASN C O 1
ATOM 7942 N N . GLY C 1 82 ? 2.037 50.739 11.833 1.00 13.30 82 GLY C N 1
ATOM 7943 C CA . GLY C 1 82 ? 2.235 51.304 13.154 1.00 13.02 82 GLY C CA 1
ATOM 7944 C C . GLY C 1 82 ? 3.392 50.680 13.917 1.00 13.29 82 GLY C C 1
ATOM 7945 O O . GLY C 1 82 ? 4.119 49.831 13.395 1.00 13.88 82 GLY C O 1
ATOM 7946 N N . ILE C 1 83 ? 3.544 51.087 15.170 1.00 12.94 83 ILE C N 1
ATOM 7947 C CA . ILE C 1 83 ? 4.733 50.747 15.941 1.00 10.56 83 ILE C CA 1
ATOM 7948 C C . ILE C 1 83 ? 4.750 49.298 16.425 1.00 11.57 83 ILE C C 1
ATOM 7949 O O . ILE C 1 83 ? 5.778 48.630 16.309 1.00 10.36 83 ILE C O 1
ATOM 7954 N N . TRP C 1 84 ? 3.620 48.827 16.955 1.00 10.82 84 TRP C N 1
ATOM 7955 C CA . TRP C 1 84 ? 3.504 47.469 17.504 1.00 11.05 84 TRP C CA 1
ATOM 7956 C C . TRP C 1 84 ? 4.635 47.160 18.495 1.00 11.72 84 TRP C C 1
ATOM 7957 O O . TRP C 1 84 ? 5.467 46.273 18.269 1.00 10.35 84 TRP C O 1
ATOM 7968 N N . PRO C 1 85 ? 4.662 47.895 19.614 1.00 11.57 85 PRO C N 1
ATOM 7969 C CA . PRO C 1 85 ? 5.754 47.787 20.587 1.00 10.59 85 PRO C CA 1
ATOM 7970 C C . PRO C 1 85 ? 5.769 46.471 21.375 1.00 9.21 85 PRO C C 1
ATOM 7971 O O . PRO C 1 85 ? 6.796 46.170 21.979 1.00 10.62 85 PRO C O 1
ATOM 7975 N N . ALA C 1 86 ? 4.640 45.759 21.409 1.00 10.19 86 ALA C N 1
ATOM 7976 C CA . ALA C 1 86 ? 4.503 44.421 22.022 1.00 10.63 86 ALA C CA 1
ATOM 7977 C C . ALA C 1 86 ? 4.596 44.350 23.558 1.00 10.12 86 ALA C C 1
ATOM 7978 O O . ALA C 1 86 ? 3.685 43.834 24.215 1.00 12.21 86 ALA C O 1
ATOM 7980 N N . ALA C 1 87 ? 5.697 44.829 24.131 1.00 10.01 87 ALA C N 1
ATOM 7981 C CA . ALA C 1 87 ? 5.957 44.583 25.551 1.00 8.05 87 ALA C CA 1
ATOM 7982 C C . ALA C 1 87 ? 7.185 45.328 26.023 1.00 10.08 87 ALA C C 1
ATOM 7983 O O . ALA C 1 87 ? 8.101 45.599 25.248 1.00 10.37 87 ALA C O 1
ATOM 7985 N N . GLY C 1 88 ? 7.226 45.619 27.312 1.00 10.31 88 GLY C N 1
ATOM 7986 C CA . GLY C 1 88 ? 8.419 46.225 27.863 1.00 12.45 88 GLY C CA 1
ATOM 7987 C C . GLY C 1 88 ? 8.321 46.465 29.346 1.00 11.21 88 GLY C C 1
ATOM 7988 O O . GLY C 1 88 ? 7.329 46.118 29.987 1.00 10.61 88 GLY C O 1
ATOM 7989 N N . ILE C 1 89 ? 9.384 47.048 29.883 1.00 10.86 89 ILE C N 1
ATOM 7990 C CA . ILE C 1 89 ? 9.484 47.371 31.300 1.00 9.74 89 ILE C CA 1
ATOM 7991 C C . ILE C 1 89 ? 9.814 48.851 31.402 1.00 9.88 89 ILE C C 1
ATOM 7992 O O . ILE C 1 89 ? 10.687 49.325 30.682 1.00 9.76 89 ILE C O 1
ATOM 7997 N N . ASN C 1 90 ? 9.125 49.585 32.275 1.00 11.02 90 ASN C N 1
ATOM 7998 C CA . ASN C 1 90 ? 9.433 51.016 32.428 1.00 11.46 90 ASN C CA 1
ATOM 7999 C C . ASN C 1 90 ? 10.379 51.288 33.613 1.00 11.93 90 ASN C C 1
ATOM 8000 O O . ASN C 1 90 ? 10.791 50.361 34.317 1.00 12.32 90 ASN C O 1
ATOM 8005 N N . SER C 1 91 ? 10.722 52.557 33.835 1.00 12.34 91 SER C N 1
ATOM 8006 C CA . SER C 1 91 ? 11.750 52.861 34.828 1.00 13.77 91 SER C CA 1
ATOM 8007 C C . SER C 1 91 ? 11.237 52.749 36.270 1.00 16.24 91 SER C C 1
ATOM 8008 O O . SER C 1 91 ? 12.026 52.866 37.210 1.00 16.57 91 SER C O 1
ATOM 8011 N N . SER C 1 92 ? 9.933 52.515 36.438 1.00 13.05 92 SER C N 1
ATOM 8012 C CA . SER C 1 92 ? 9.360 52.149 37.740 1.00 12.04 92 SER C CA 1
ATOM 8013 C C . SER C 1 92 ? 9.352 50.633 37.949 1.00 13.24 92 SER C C 1
ATOM 8014 O O . SER C 1 92 ? 8.764 50.137 38.918 1.00 13.05 92 SER C O 1
ATOM 8017 N N . ASN C 1 93 ? 10.015 49.912 37.045 1.00 11.93 93 ASN C N 1
ATOM 8018 C CA . ASN C 1 93 ? 10.034 48.446 37.075 1.00 13.81 93 ASN C CA 1
ATOM 8019 C C . ASN C 1 93 ? 8.629 47.868 37.029 1.00 11.40 93 ASN C C 1
ATOM 8020 O O . ASN C 1 93 ? 8.304 46.903 37.742 1.00 13.37 93 ASN C O 1
ATOM 8025 N N . VAL C 1 94 ? 7.806 48.462 36.174 1.00 10.26 94 VAL C N 1
ATOM 8026 C CA . VAL C 1 94 ? 6.523 47.878 35.827 1.00 11.39 94 VAL C CA 1
ATOM 8027 C C . VAL C 1 94 ? 6.647 47.231 34.457 1.00 10.50 94 VAL C C 1
ATOM 8028 O O . VAL C 1 94 ? 7.202 47.827 33.535 1.00 10.75 94 VAL C O 1
ATOM 8032 N N . ALA C 1 95 ? 6.134 46.011 34.338 1.00 10.22 95 ALA C N 1
ATOM 8033 C CA . ALA C 1 95 ? 6.164 45.272 33.079 1.00 10.64 95 ALA C CA 1
ATOM 8034 C C . ALA C 1 95 ? 4.776 45.202 32.450 1.00 9.10 95 ALA C C 1
ATOM 8035 O O . ALA C 1 95 ? 3.766 45.161 33.150 1.00 10.69 95 ALA C O 1
ATOM 8037 N N . MET C 1 96 ? 4.726 45.180 31.119 1.00 9.41 96 MET C N 1
ATOM 8038 C CA . MET C 1 96 ? 3.461 45.051 30.416 1.00 8.18 96 MET C CA 1
ATOM 8039 C C . MET C 1 96 ? 3.666 44.297 29.116 1.00 10.91 96 MET C C 1
ATOM 8040 O O . MET C 1 96 ? 4.636 44.558 28.419 1.00 9.74 96 MET C O 1
ATOM 8045 N N . SER C 1 97 ? 2.763 43.374 28.794 1.00 9.81 97 SER C N 1
ATOM 8046 C CA . SER C 1 97 ? 2.760 42.764 27.463 1.00 9.32 97 SER C CA 1
ATOM 8047 C C . SER C 1 97 ? 1.363 42.817 26.854 1.00 9.35 97 SER C C 1
ATOM 8048 O O . SER C 1 97 ? 0.392 42.380 27.470 1.00 11.38 97 SER C O 1
ATOM 8051 N N . ALA C 1 98 ? 1.269 43.357 25.641 1.00 9.37 98 ALA C N 1
ATOM 8052 C CA . ALA C 1 98 ? -0.004 43.549 24.951 1.00 10.92 98 ALA C CA 1
ATOM 8053 C C . ALA C 1 98 ? 0.191 43.287 23.459 1.00 10.76 98 ALA C C 1
ATOM 8054 O O . ALA C 1 98 ? 0.899 44.040 22.792 1.00 11.12 98 ALA C O 1
ATOM 8056 N N . THR C 1 99 ? -0.476 42.275 22.897 1.00 9.96 99 THR C N 1
ATOM 8057 C CA . THR C 1 99 ? -1.595 41.572 23.509 1.00 10.74 99 THR C CA 1
ATOM 8058 C C . THR C 1 99 ? -1.610 40.099 23.175 1.00 12.61 99 THR C C 1
ATOM 8059 O O . THR C 1 99 ? -0.940 39.658 22.258 1.00 11.90 99 THR C O 1
ATOM 8063 N N . GLU C 1 100 ? -2.446 39.374 23.899 1.00 9.39 100 GLU C N 1
ATOM 8064 C CA . GLU C 1 100 ? -2.875 38.037 23.538 1.00 12.38 100 GLU C CA 1
ATOM 8065 C C . GLU C 1 100 ? -4.267 38.185 22.892 1.00 10.95 100 GLU C C 1
ATOM 8066 O O . GLU C 1 100 ? -5.202 38.568 23.578 1.00 13.80 100 GLU C O 1
ATOM 8072 N N . THR C 1 101 ? -4.417 37.945 21.585 1.00 8.75 101 THR C N 1
ATOM 8073 C CA . THR C 1 101 ? -5.754 38.047 20.983 1.00 10.35 101 THR C CA 1
ATOM 8074 C C . THR C 1 101 ? -6.644 36.973 21.599 1.00 11.88 101 THR C C 1
ATOM 8075 O O . THR C 1 101 ? -6.284 35.812 21.580 1.00 12.71 101 THR C O 1
ATOM 8079 N N . ILE C 1 102 ? -7.794 37.347 22.152 1.00 9.78 102 ILE C N 1
ATOM 8080 C CA . ILE C 1 102 ? -8.653 36.351 22.773 1.00 9.18 102 ILE C CA 1
ATOM 8081 C C . ILE C 1 102 ? -9.954 36.235 21.987 1.00 10.15 102 ILE C C 1
ATOM 8082 O O . ILE C 1 102 ? -10.023 36.666 20.835 1.00 12.38 102 ILE C O 1
ATOM 8087 N N . THR C 1 103 ? -10.974 35.634 22.597 1.00 11.10 103 THR C N 1
ATOM 8088 C CA . THR C 1 103 ? -12.237 35.443 21.911 1.00 11.81 103 THR C CA 1
ATOM 8089 C C . THR C 1 103 ? -13.356 36.225 22.605 1.00 12.20 103 THR C C 1
ATOM 8090 O O . THR C 1 103 ? -13.176 36.774 23.704 1.00 11.53 103 THR C O 1
ATOM 8094 N N . THR C 1 104 ? -14.507 36.251 21.951 1.00 12.34 104 THR C N 1
ATOM 8095 C CA . THR C 1 104 ? -15.674 36.994 22.404 1.00 10.31 104 THR C CA 1
ATOM 8096 C C . THR C 1 104 ? -16.912 36.201 21.969 1.00 13.41 104 THR C C 1
ATOM 8097 O O . THR C 1 104 ? -16.793 35.044 21.574 1.00 12.71 104 THR C O 1
ATOM 8101 N N . ASN C 1 105 ? -18.098 36.784 22.059 1.00 9.84 105 ASN C N 1
ATOM 8102 C CA . ASN C 1 105 ? -19.269 36.131 21.475 1.00 10.41 105 ASN C CA 1
ATOM 8103 C C . ASN C 1 105 ? -20.296 37.151 21.013 1.00 9.98 105 ASN C C 1
ATOM 8104 O O . ASN C 1 105 ? -20.164 38.344 21.278 1.00 11.73 105 ASN C O 1
ATOM 8109 N N . SER C 1 106 ? -21.294 36.680 20.274 1.00 10.55 106 SER C N 1
ATOM 8110 C CA . SER C 1 106 ? -22.234 37.568 19.613 1.00 11.42 106 SER C CA 1
ATOM 8111 C C . SER C 1 106 ? -23.185 38.275 20.572 1.00 13.04 106 SER C C 1
ATOM 8112 O O . SER C 1 106 ? -23.687 39.342 20.253 1.00 12.38 106 SER C O 1
ATOM 8115 N N . ARG C 1 107 ? -23.425 37.678 21.734 1.00 14.88 107 ARG C N 1
ATOM 8116 C CA . ARG C 1 107 ? -24.352 38.262 22.703 1.00 13.47 107 ARG C CA 1
ATOM 8117 C C . ARG C 1 107 ? -23.756 39.523 23.318 1.00 15.14 107 ARG C C 1
ATOM 8118 O O . ARG C 1 107 ? -24.446 40.549 23.413 1.00 14.83 107 ARG C O 1
ATOM 8126 N N . VAL C 1 108 ? -22.480 39.487 23.695 1.00 11.89 108 VAL C N 1
ATOM 8127 C CA . VAL C 1 108 ? -21.880 40.712 24.239 1.00 14.49 108 VAL C CA 1
ATOM 8128 C C . VAL C 1 108 ? -21.528 41.698 23.107 1.00 14.94 108 VAL C C 1
ATOM 8129 O O . VAL C 1 108 ? -21.667 42.906 23.280 1.00 15.14 108 VAL C O 1
ATOM 8133 N N . GLN C 1 109 ? -21.109 41.211 21.935 1.00 11.96 109 GLN C N 1
ATOM 8134 C CA . GLN C 1 109 ? -20.826 42.127 20.827 1.00 10.48 109 GLN C CA 1
ATOM 8135 C C . GLN C 1 109 ? -22.091 42.859 20.385 1.00 12.49 109 GLN C C 1
ATOM 8136 O O . GLN C 1 109 ? -22.025 44.004 19.940 1.00 14.44 109 GLN C O 1
ATOM 8142 N N . GLY C 1 110 ? -23.242 42.209 20.542 1.00 13.35 110 GLY C N 1
ATOM 8143 C CA . GLY C 1 110 ? -24.512 42.832 20.207 1.00 15.62 110 GLY C CA 1
ATOM 8144 C C . GLY C 1 110 ? -24.867 43.997 21.118 1.00 15.09 110 GLY C C 1
ATOM 8145 O O . GLY C 1 110 ? -25.682 44.847 20.750 1.00 17.63 110 GLY C O 1
ATOM 8146 N N . LEU C 1 111 ? -24.253 44.041 22.299 1.00 14.65 111 LEU C N 1
ATOM 8147 C CA . LEU C 1 111 ? -24.528 45.093 23.285 1.00 12.07 111 LEU C CA 1
ATOM 8148 C C . LEU C 1 111 ? -23.474 46.198 23.278 1.00 18.94 111 LEU C C 1
ATOM 8149 O O . LEU C 1 111 ? -23.785 47.371 23.509 1.00 19.89 111 LEU C O 1
ATOM 8154 N N . ASP C 1 112 ? -22.225 45.813 23.027 1.00 12.67 112 ASP C N 1
ATOM 8155 C CA . ASP C 1 112 ? -21.098 46.744 23.061 1.00 14.21 112 ASP C CA 1
ATOM 8156 C C . ASP C 1 112 ? -20.143 46.428 21.911 1.00 12.40 112 ASP C C 1
ATOM 8157 O O . ASP C 1 112 ? -19.113 45.791 22.124 1.00 13.20 112 ASP C O 1
ATOM 8162 N N . PRO C 1 113 ? -20.495 46.859 20.694 1.00 13.91 113 PRO C N 1
ATOM 8163 C CA . PRO C 1 113 ? -19.714 46.548 19.492 1.00 14.97 113 PRO C CA 1
ATOM 8164 C C . PRO C 1 113 ? -18.315 47.142 19.510 1.00 16.07 113 PRO C C 1
ATOM 8165 O O . PRO C 1 113 ? -18.046 48.134 20.202 1.00 14.56 113 PRO C O 1
ATOM 8169 N N . PHE C 1 114 ? -17.429 46.536 18.728 1.00 15.84 114 PHE C N 1
ATOM 8170 C CA . PHE C 1 114 ? -16.103 47.094 18.504 1.00 14.94 114 PHE C CA 1
ATOM 8171 C C . PHE C 1 114 ? -16.180 48.527 17.991 1.00 17.07 114 PHE C C 1
ATOM 8172 O O . PHE C 1 114 ? -17.108 48.901 17.263 1.00 16.27 114 PHE C O 1
ATOM 8180 N N . VAL C 1 115 ? -15.188 49.319 18.385 1.00 14.99 115 VAL C N 1
ATOM 8181 C CA . VAL C 1 115 ? -15.078 50.716 17.984 1.00 15.96 115 VAL C CA 1
ATOM 8182 C C . VAL C 1 115 ? -14.003 50.866 16.911 1.00 17.13 115 VAL C C 1
ATOM 8183 O O . VAL C 1 115 ? -12.817 50.670 17.182 1.00 15.65 115 VAL C O 1
ATOM 8187 N N . GLU C 1 116 ? -14.427 51.222 15.702 1.00 20.89 116 GLU C N 1
ATOM 8188 C CA . GLU C 1 116 ? -13.554 51.185 14.532 1.00 22.47 116 GLU C CA 1
ATOM 8189 C C . GLU C 1 116 ? -12.390 52.173 14.632 1.00 18.89 116 GLU C C 1
ATOM 8190 O O . GLU C 1 116 ? -11.285 51.893 14.162 1.00 21.37 116 GLU C O 1
ATOM 8196 N N . ASN C 1 117 ? -12.614 53.302 15.292 1.00 17.56 117 ASN C N 1
ATOM 8197 C CA . ASN C 1 117 ? -11.534 54.253 15.500 1.00 17.76 117 ASN C CA 1
ATOM 8198 C C . ASN C 1 117 ? -10.992 54.187 16.920 1.00 19.23 117 ASN C C 1
ATOM 8199 O O . ASN C 1 117 ? -10.560 55.202 17.475 1.00 21.19 117 ASN C O 1
ATOM 8204 N N . GLY C 1 118 ? -11.009 52.988 17.501 1.00 19.68 118 GLY C N 1
ATOM 8205 C CA . GLY C 1 118 ? -10.535 52.790 18.859 1.00 15.52 118 GLY C CA 1
ATOM 8206 C C . GLY C 1 118 ? -9.087 52.344 18.943 1.00 15.19 118 GLY C C 1
ATOM 8207 O O . GLY C 1 118 ? -8.343 52.407 17.955 1.00 13.65 118 GLY C O 1
ATOM 8208 N N . LEU C 1 119 ? -8.692 51.906 20.136 1.00 12.65 119 LEU C N 1
ATOM 8209 C CA . LEU C 1 119 ? -7.332 51.446 20.397 1.00 11.58 119 LEU C CA 1
ATOM 8210 C C . LEU C 1 119 ? -7.164 49.978 20.030 1.00 13.17 119 LEU C C 1
ATOM 8211 O O . LEU C 1 119 ? -8.114 49.201 20.094 1.00 12.17 119 LEU C O 1
ATOM 8216 N N . GLY C 1 120 ? -5.938 49.598 19.687 1.00 12.69 120 GLY C N 1
ATOM 8217 C CA . GLY C 1 120 ? -5.633 48.211 19.381 1.00 12.18 120 GLY C CA 1
ATOM 8218 C C . GLY C 1 120 ? -4.262 47.806 19.888 1.00 11.35 120 GLY C C 1
ATOM 8219 O O . GLY C 1 120 ? -3.543 48.610 20.477 1.00 12.15 120 GLY C O 1
ATOM 8220 N N . GLU C 1 121 ? -3.899 46.548 19.644 1.00 12.56 121 GLU C N 1
ATOM 8221 C CA . GLU C 1 121 ? -2.577 46.036 19.988 1.00 11.61 121 GLU C CA 1
ATOM 8222 C C . GLU C 1 121 ? -1.442 46.897 19.418 1.00 10.68 121 GLU C C 1
ATOM 8223 O O . GLU C 1 121 ? -0.358 46.966 19.991 1.00 11.46 121 GLU C O 1
ATOM 8229 N N . GLU C 1 122 ? -1.702 47.544 18.286 1.00 11.08 122 GLU C N 1
ATOM 8230 C CA . GLU C 1 122 ? -0.758 48.486 17.699 1.00 9.91 122 GLU C CA 1
ATOM 8231 C C . GLU C 1 122 ? -0.286 49.505 18.729 1.00 10.28 122 GLU C C 1
ATOM 8232 O O . GLU C 1 122 ? 0.858 49.952 18.696 1.00 12.20 122 GLU C O 1
ATOM 8238 N N . ASP C 1 123 ? -1.191 49.846 19.638 1.00 10.42 123 ASP C N 1
ATOM 8239 C CA . ASP C 1 123 ? -1.075 51.055 20.455 1.00 10.86 123 ASP C CA 1
ATOM 8240 C C . ASP C 1 123 ? -0.830 50.858 21.941 1.00 12.64 123 ASP C C 1
ATOM 8241 O O . ASP C 1 123 ? -0.279 51.742 22.591 1.00 13.05 123 ASP C O 1
ATOM 8246 N N . LEU C 1 124 ? -1.264 49.729 22.490 1.00 12.36 124 LEU C N 1
ATOM 8247 C CA . LEU C 1 124 ? -1.512 49.679 23.931 1.00 12.68 124 LEU C CA 1
ATOM 8248 C C . LEU C 1 124 ? -0.292 49.939 24.818 1.00 13.77 124 LEU C C 1
ATOM 8249 O O . LEU C 1 124 ? -0.395 50.733 25.746 1.00 12.32 124 LEU C O 1
ATOM 8254 N N . VAL C 1 125 ? 0.850 49.301 24.555 1.00 10.08 125 VAL C N 1
ATOM 8255 C CA . VAL C 1 125 ? 2.010 49.528 25.425 1.00 10.44 125 VAL C CA 1
ATOM 8256 C C . VAL C 1 125 ? 2.409 51.008 25.398 1.00 11.14 125 VAL C C 1
ATOM 8257 O O . VAL C 1 125 ? 2.702 51.604 26.442 1.00 11.74 125 VAL C O 1
ATOM 8261 N N . THR C 1 126 ? 2.374 51.595 24.210 1.00 11.14 126 THR C N 1
ATOM 8262 C CA . THR C 1 126 ? 2.772 52.986 24.005 1.00 12.04 126 THR C CA 1
ATOM 8263 C C . THR C 1 126 ? 1.951 53.968 24.838 1.00 13.74 126 THR C C 1
ATOM 8264 O O . THR C 1 126 ? 2.495 54.926 25.409 1.00 12.51 126 THR C O 1
ATOM 8268 N N . VAL C 1 127 ? 0.653 53.712 24.943 1.00 13.07 127 VAL C N 1
ATOM 8269 C CA . VAL C 1 127 ? -0.230 54.666 25.602 1.00 14.11 127 VAL C CA 1
ATOM 8270 C C . VAL C 1 127 ? -0.481 54.339 27.078 1.00 15.98 127 VAL C C 1
ATOM 8271 O O . VAL C 1 127 ? -1.096 55.138 27.784 1.00 15.09 127 VAL C O 1
ATOM 8275 N N . VAL C 1 128 ? 0.004 53.190 27.552 1.00 11.93 128 VAL C N 1
ATOM 8276 C CA . VAL C 1 128 ? -0.199 52.810 28.953 1.00 12.94 128 VAL C CA 1
ATOM 8277 C C . VAL C 1 128 ? 1.088 52.777 29.772 1.00 16.27 128 VAL C C 1
ATOM 8278 O O . VAL C 1 128 ? 1.181 53.429 30.811 1.00 14.25 128 VAL C O 1
ATOM 8282 N N . LEU C 1 129 ? 2.062 51.986 29.322 1.00 11.00 129 LEU C N 1
ATOM 8283 C CA . LEU C 1 129 ? 3.253 51.694 30.115 1.00 11.44 129 LEU C CA 1
ATOM 8284 C C . LEU C 1 129 ? 4.059 52.907 30.624 1.00 10.35 129 LEU C C 1
ATOM 8285 O O . LEU C 1 129 ? 4.533 52.875 31.758 1.00 13.44 129 LEU C O 1
ATOM 8290 N N . PRO C 1 130 ? 4.233 53.965 29.803 1.00 12.49 130 PRO C N 1
ATOM 8291 C CA . PRO C 1 130 ? 5.075 55.059 30.309 1.00 11.91 130 PRO C CA 1
ATOM 8292 C C . PRO C 1 130 ? 4.468 55.876 31.442 1.00 14.31 130 PRO C C 1
ATOM 8293 O O . PRO C 1 130 ? 5.176 56.727 31.981 1.00 13.95 130 PRO C O 1
ATOM 8297 N N . TYR C 1 131 ? 3.211 55.626 31.800 1.00 13.07 131 TYR C N 1
ATOM 8298 C CA . TYR C 1 131 ? 2.485 56.560 32.662 1.00 12.42 131 TYR C CA 1
ATOM 8299 C C . TYR C 1 131 ? 2.008 55.938 33.964 1.00 14.05 131 TYR C C 1
ATOM 8300 O O . TYR C 1 131 ? 1.237 56.554 34.700 1.00 18.97 131 TYR C O 1
ATOM 8309 N N . VAL C 1 132 ? 2.491 54.742 34.280 1.00 13.07 132 VAL C N 1
ATOM 8310 C CA . VAL C 1 132 ? 2.003 54.036 35.462 1.00 14.35 132 VAL C CA 1
ATOM 8311 C C . VAL C 1 132 ? 3.161 53.570 36.328 1.00 15.60 132 VAL C C 1
ATOM 8312 O O . VAL C 1 132 ? 4.252 53.283 35.828 1.00 15.06 132 VAL C O 1
ATOM 8316 N N . LYS C 1 133 ? 2.926 53.476 37.632 1.00 14.16 133 LYS C N 1
ATOM 8317 C CA . LYS C 1 133 ? 4.006 53.142 38.546 1.00 13.50 133 LYS C CA 1
ATOM 8318 C C . LYS C 1 133 ? 3.763 51.842 39.295 1.00 15.82 133 LYS C C 1
ATOM 8319 O O . LYS C 1 133 ? 4.538 51.472 40.178 1.00 14.68 133 LYS C O 1
ATOM 8325 N N . SER C 1 134 ? 2.690 51.141 38.941 1.00 12.91 134 SER C N 1
ATOM 8326 C CA . SER C 1 134 ? 2.450 49.802 39.473 1.00 13.17 134 SER C CA 1
ATOM 8327 C C . SER C 1 134 ? 1.654 49.006 38.451 1.00 12.98 134 SER C C 1
ATOM 8328 O O . SER C 1 134 ? 1.089 49.582 37.530 1.00 13.79 134 SER C O 1
ATOM 8331 N N . ALA C 1 135 ? 1.622 47.688 38.612 1.00 13.34 135 ALA C N 1
ATOM 8332 C CA . ALA C 1 135 ? 0.810 46.836 37.736 1.00 11.31 135 ALA C CA 1
ATOM 8333 C C . ALA C 1 135 ? -0.655 47.217 37.873 1.00 12.46 135 ALA C C 1
ATOM 8334 O O . ALA C 1 135 ? -1.378 47.308 36.883 1.00 12.16 135 ALA C O 1
ATOM 8336 N N . ARG C 1 136 ? -1.092 47.469 39.108 1.00 13.61 136 ARG C N 1
ATOM 8337 C CA . ARG C 1 136 ? -2.477 47.850 39.351 1.00 15.41 136 ARG C CA 1
ATOM 8338 C C . ARG C 1 136 ? -2.831 49.154 38.639 1.00 13.87 136 ARG C C 1
ATOM 8339 O O . ARG C 1 136 ? -3.910 49.281 38.057 1.00 14.67 136 ARG C O 1
ATOM 8347 N N . GLU C 1 137 ? -1.922 50.125 38.677 1.00 14.23 137 GLU C N 1
ATOM 8348 C CA . GLU C 1 137 ? -2.125 51.379 37.947 1.00 13.21 137 GLU C CA 1
ATOM 8349 C C . GLU C 1 137 ? -2.205 51.155 36.445 1.00 12.51 137 GLU C C 1
ATOM 8350 O O . GLU C 1 137 ? -2.939 51.851 35.740 1.00 12.77 137 GLU C O 1
ATOM 8356 N N . GLY C 1 138 ? -1.414 50.203 35.960 1.00 13.92 138 GLY C N 1
ATOM 8357 C CA . GLY C 1 138 ? -1.465 49.827 34.562 1.00 11.70 138 GLY C CA 1
ATOM 8358 C C . GLY C 1 138 ? -2.841 49.318 34.175 1.00 11.08 138 GLY C C 1
ATOM 8359 O O . GLY C 1 138 ? -3.397 49.720 33.155 1.00 11.84 138 GLY C O 1
ATOM 8360 N N . VAL C 1 139 ? -3.372 48.412 34.990 1.00 11.55 139 VAL C N 1
ATOM 8361 C CA . VAL C 1 139 ? -4.706 47.864 34.786 1.00 10.80 139 VAL C CA 1
ATOM 8362 C C . VAL C 1 139 ? -5.724 48.990 34.718 1.00 12.39 139 VAL C C 1
ATOM 8363 O O . VAL C 1 139 ? -6.535 49.061 33.800 1.00 13.32 139 VAL C O 1
ATOM 8367 N N . LYS C 1 140 ? -5.653 49.894 35.688 1.00 13.33 140 LYS C N 1
ATOM 8368 C CA . LYS C 1 140 ? -6.653 50.952 35.775 1.00 14.82 140 LYS C CA 1
ATOM 8369 C C . LYS C 1 140 ? -6.566 51.949 34.632 1.00 11.09 140 LYS C C 1
ATOM 8370 O O . LYS C 1 140 ? -7.597 52.427 34.148 1.00 14.34 140 LYS C O 1
ATOM 8376 N N . ARG C 1 141 ? -5.347 52.285 34.211 1.00 11.49 141 ARG C N 1
ATOM 8377 C CA . ARG C 1 141 ? -5.170 53.206 33.100 1.00 11.53 141 ARG C CA 1
ATOM 8378 C C . ARG C 1 141 ? -5.694 52.584 31.808 1.00 11.12 141 ARG C C 1
ATOM 8379 O O . ARG C 1 141 ? -6.405 53.231 31.044 1.00 12.72 141 ARG C O 1
ATOM 8387 N N . LEU C 1 142 ? -5.367 51.316 31.578 1.00 11.65 142 LEU C N 1
ATOM 8388 C CA . LEU C 1 142 ? -5.837 50.667 30.357 1.00 12.69 142 LEU C CA 1
ATOM 8389 C C . LEU C 1 142 ? -7.371 50.622 30.347 1.00 12.94 142 LEU C C 1
ATOM 8390 O O . LEU C 1 142 ? -8.001 50.939 29.335 1.00 14.10 142 LEU C O 1
ATOM 8395 N N . GLY C 1 143 ? -7.962 50.271 31.486 1.00 13.08 143 GLY C N 1
ATOM 8396 C CA . GLY C 1 143 ? -9.408 50.263 31.637 1.00 15.02 143 GLY C CA 1
ATOM 8397 C C . GLY C 1 143 ? -10.027 51.613 31.305 1.00 13.74 143 GLY C C 1
ATOM 8398 O O . GLY C 1 143 ? -11.012 51.693 30.581 1.00 14.16 143 GLY C O 1
ATOM 8399 N N . SER C 1 144 ? -9.428 52.685 31.814 1.00 12.31 144 SER C N 1
ATOM 8400 C CA A SER C 1 144 ? -9.934 54.025 31.544 0.49 14.10 144 SER C CA 1
ATOM 8401 C CA B SER C 1 144 ? -9.911 54.035 31.549 0.51 14.11 144 SER C CA 1
ATOM 8402 C C . SER C 1 144 ? -9.837 54.391 30.065 1.00 15.13 144 SER C C 1
ATOM 8403 O O . SER C 1 144 ? -10.744 55.013 29.514 1.00 15.23 144 SER C O 1
ATOM 8408 N N . LEU C 1 145 ? -8.745 53.993 29.421 1.00 13.38 145 LEU C N 1
ATOM 8409 C CA . LEU C 1 145 ? -8.549 54.288 28.005 1.00 13.83 145 LEU C CA 1
ATOM 8410 C C . LEU C 1 145 ? -9.546 53.519 27.143 1.00 13.96 145 LEU C C 1
ATOM 8411 O O . LEU C 1 145 ? -10.011 54.036 26.135 1.00 15.75 145 LEU C O 1
ATOM 8416 N N . LEU C 1 146 ? -9.875 52.288 27.539 1.00 14.14 146 LEU C N 1
ATOM 8417 C CA . LEU C 1 146 ? -10.883 51.520 26.809 1.00 12.40 146 LEU C CA 1
ATOM 8418 C C . LEU C 1 146 ? -12.255 52.198 26.905 1.00 15.49 146 LEU C C 1
ATOM 8419 O O . LEU C 1 146 ? -13.012 52.252 25.931 1.00 16.38 146 LEU C O 1
ATOM 8424 N N . GLU C 1 147 ? -12.572 52.728 28.079 1.00 14.88 147 GLU C N 1
ATOM 8425 C CA . GLU C 1 147 ? -13.830 53.438 28.254 1.00 15.29 147 GLU C CA 1
ATOM 8426 C C . GLU C 1 147 ? -13.845 54.734 27.456 1.00 18.61 147 GLU C C 1
ATOM 8427 O O . GLU C 1 147 ? -14.861 55.107 26.882 1.00 17.89 147 GLU C O 1
ATOM 8433 N N . GLU C 1 148 ? -12.704 55.410 27.403 1.00 17.95 148 GLU C N 1
ATOM 8434 C CA . GLU C 1 148 ? -12.630 56.705 26.738 1.00 17.83 148 GLU C CA 1
ATOM 8435 C C . GLU C 1 148 ? -12.578 56.589 25.210 1.00 18.15 148 GLU C C 1
ATOM 8436 O O . GLU C 1 148 ? -13.227 57.363 24.512 1.00 21.35 148 GLU C O 1
ATOM 8442 N N . TYR C 1 149 ? -11.813 55.628 24.695 1.00 14.41 149 TYR C N 1
ATOM 8443 C CA . TYR C 1 149 ? -11.528 55.550 23.259 1.00 13.93 149 TYR C CA 1
ATOM 8444 C C . TYR C 1 149 ? -12.132 54.345 22.548 1.00 14.78 149 TYR C C 1
ATOM 8445 O O . TYR C 1 149 ? -12.310 54.358 21.324 1.00 15.19 149 TYR C O 1
ATOM 8454 N N . GLY C 1 150 ? -12.463 53.319 23.324 1.00 13.74 150 GLY C N 1
ATOM 8455 C CA . GLY C 1 150 ? -12.952 52.068 22.776 1.00 15.33 150 GLY C CA 1
ATOM 8456 C C . GLY C 1 150 ? -11.828 51.231 22.192 1.00 16.07 150 GLY C C 1
ATOM 8457 O O . GLY C 1 150 ? -10.680 51.672 22.142 1.00 14.53 150 GLY C O 1
ATOM 8458 N N . THR C 1 151 ? -12.168 50.028 21.736 1.00 14.40 151 THR C N 1
ATOM 8459 C CA . THR C 1 151 ? -11.199 49.149 21.086 1.00 11.59 151 THR C CA 1
ATOM 8460 C C . THR C 1 151 ? -11.871 48.398 19.939 1.00 14.72 151 THR C C 1
ATOM 8461 O O . THR C 1 151 ? -13.086 48.208 19.939 1.00 13.93 151 THR C O 1
ATOM 8465 N N . TYR C 1 152 ? -11.077 47.974 18.960 1.00 12.21 152 TYR C N 1
ATOM 8466 C CA . TYR C 1 152 ? -11.614 47.205 17.836 1.00 10.62 152 TYR C CA 1
ATOM 8467 C C . TYR C 1 152 ? -11.165 45.749 17.840 1.00 12.40 152 TYR C C 1
ATOM 8468 O O . TYR C 1 152 ? -11.404 45.034 16.870 1.00 14.02 152 TYR C O 1
ATOM 8477 N N . GLU C 1 153 ? -10.560 45.312 18.942 1.00 12.18 153 GLU C N 1
ATOM 8478 C CA . GLU C 1 153 ? -10.030 43.955 19.081 1.00 11.36 153 GLU C CA 1
ATOM 8479 C C . GLU C 1 153 ? -10.411 43.322 20.419 1.00 11.22 153 GLU C C 1
ATOM 8480 O O . GLU C 1 153 ? -10.574 44.040 21.411 1.00 13.43 153 GLU C O 1
ATOM 8486 N N . PRO C 1 154 ? -10.497 41.978 20.467 1.00 9.42 154 PRO C N 1
ATOM 8487 C CA . PRO C 1 154 ? -10.586 41.245 21.734 1.00 9.70 154 PRO C CA 1
ATOM 8488 C C . PRO C 1 154 ? -9.190 40.860 22.231 1.00 11.83 154 PRO C C 1
ATOM 8489 O O . PRO C 1 154 ? -8.507 40.066 21.578 1.00 10.01 154 PRO C O 1
ATOM 8493 N N . ASN C 1 155 ? -8.758 41.428 23.357 1.00 10.72 155 ASN C N 1
ATOM 8494 C CA . ASN C 1 155 ? -7.366 41.284 23.791 1.00 10.52 155 ASN C CA 1
ATOM 8495 C C . ASN C 1 155 ? -7.169 40.911 25.248 1.00 12.40 155 ASN C C 1
ATOM 8496 O O . ASN C 1 155 ? -7.956 41.295 26.105 1.00 9.70 155 ASN C O 1
ATOM 8501 N N . GLY C 1 156 ? -6.084 40.189 25.513 1.00 9.80 156 GLY C N 1
ATOM 8502 C CA . GLY C 1 156 ? -5.614 39.960 26.871 1.00 10.10 156 GLY C CA 1
ATOM 8503 C C . GLY C 1 156 ? -4.271 40.642 27.078 1.00 10.64 156 GLY C C 1
ATOM 8504 O O . GLY C 1 156 ? -3.388 40.582 26.211 1.00 10.68 156 GLY C O 1
ATOM 8505 N N . ILE C 1 157 ? -4.111 41.282 28.233 1.00 9.55 157 ILE C N 1
ATOM 8506 C CA . ILE C 1 157 ? -2.913 42.058 28.531 1.00 6.76 157 ILE C CA 1
ATOM 8507 C C . ILE C 1 157 ? -2.369 41.692 29.907 1.00 10.38 157 ILE C C 1
ATOM 8508 O O . ILE C 1 157 ? -3.123 41.609 30.873 1.00 10.26 157 ILE C O 1
ATOM 8513 N N . SER C 1 158 ? -1.062 41.483 30.000 1.00 9.40 158 SER C N 1
ATOM 8514 C CA . SER C 1 158 ? -0.448 41.190 31.294 1.00 8.59 158 SER C CA 1
ATOM 8515 C C . SER C 1 158 ? 0.297 42.409 31.829 1.00 10.63 158 SER C C 1
ATOM 8516 O O . SER C 1 158 ? 0.875 43.185 31.065 1.00 10.63 158 SER C O 1
ATOM 8519 N N . PHE C 1 159 ? 0.261 42.568 33.152 1.00 9.85 159 PHE C N 1
ATOM 8520 C CA . PHE C 1 159 ? 1.016 43.598 33.871 1.00 9.23 159 PHE C CA 1
ATOM 8521 C C . PHE C 1 159 ? 1.755 42.971 35.032 1.00 10.49 159 PHE C C 1
ATOM 8522 O O . PHE C 1 159 ? 1.251 42.042 35.659 1.00 11.49 159 PHE C O 1
ATOM 8530 N N . ALA C 1 160 ? 2.921 43.505 35.378 1.00 11.40 160 ALA C N 1
ATOM 8531 C CA . ALA C 1 160 ? 3.584 43.034 36.594 1.00 9.26 160 ALA C CA 1
ATOM 8532 C C . ALA C 1 160 ? 4.461 44.108 37.205 1.00 10.95 160 ALA C C 1
ATOM 8533 O O . ALA C 1 160 ? 4.965 44.980 36.505 1.00 12.07 160 ALA C O 1
ATOM 8535 N N . ASP C 1 161 ? 4.624 44.034 38.521 1.00 12.71 161 ASP C N 1
ATOM 8536 C CA . ASP C 1 161 ? 5.694 44.748 39.205 1.00 14.58 161 ASP C CA 1
ATOM 8537 C C . ASP C 1 161 ? 6.348 43.735 40.144 1.00 13.40 161 ASP C C 1
ATOM 8538 O O . ASP C 1 161 ? 6.125 42.527 40.004 1.00 13.04 161 ASP C O 1
ATOM 8543 N N . ASN C 1 162 ? 7.153 44.180 41.104 1.00 13.49 162 ASN C N 1
ATOM 8544 C CA . ASN C 1 162 ? 7.845 43.189 41.922 1.00 13.76 162 ASN C CA 1
ATOM 8545 C C . ASN C 1 162 ? 6.924 42.486 42.916 1.00 12.82 162 ASN C C 1
ATOM 8546 O O . ASN C 1 162 ? 7.303 41.483 43.514 1.00 14.64 162 ASN C O 1
ATOM 8551 N N . GLU C 1 163 ? 5.711 42.995 43.079 1.00 13.14 163 GLU C N 1
ATOM 8552 C CA . GLU C 1 163 ? 4.779 42.382 44.014 1.00 14.01 163 GLU C CA 1
ATOM 8553 C C . GLU C 1 163 ? 3.690 41.569 43.326 1.00 10.56 163 GLU C C 1
ATOM 8554 O O . GLU C 1 163 ? 3.374 40.459 43.764 1.00 16.17 163 GLU C O 1
ATOM 8560 N N . GLU C 1 164 ? 3.108 42.132 42.269 1.00 12.13 164 GLU C N 1
ATOM 8561 C CA . GLU C 1 164 ? 1.868 41.600 41.714 1.00 11.75 164 GLU C CA 1
ATOM 8562 C C . GLU C 1 164 ? 1.931 41.311 40.223 1.00 12.49 164 GLU C C 1
ATOM 8563 O O . GLU C 1 164 ? 2.663 41.961 39.477 1.00 13.01 164 GLU C O 1
ATOM 8569 N N . VAL C 1 165 ? 1.120 40.345 39.815 1.00 12.62 165 VAL C N 1
ATOM 8570 C CA . VAL C 1 165 ? 0.899 40.017 38.411 1.00 12.27 165 VAL C CA 1
ATOM 8571 C C . VAL C 1 165 ? -0.583 40.123 38.108 1.00 10.29 165 VAL C C 1
ATOM 8572 O O . VAL C 1 165 ? -1.392 39.551 38.835 1.00 12.04 165 VAL C O 1
ATOM 8576 N N . TRP C 1 166 ? -0.938 40.844 37.042 1.00 10.39 166 TRP C N 1
ATOM 8577 C CA . TRP C 1 166 ? -2.338 41.010 36.653 1.00 11.06 166 TRP C CA 1
ATOM 8578 C C . TRP C 1 166 ? -2.597 40.583 35.217 1.00 10.58 166 TRP C C 1
ATOM 8579 O O . TRP C 1 166 ? -1.739 40.748 34.354 1.00 12.35 166 TRP C O 1
ATOM 8590 N N . TRP C 1 167 ? -3.802 40.080 34.966 1.00 10.81 167 TRP C N 1
ATOM 8591 C CA . TRP C 1 167 ? -4.238 39.749 33.615 1.00 11.53 167 TRP C CA 1
ATOM 8592 C C . TRP C 1 167 ? -5.533 40.485 33.329 1.00 12.58 167 TRP C C 1
ATOM 8593 O O . TRP C 1 167 ? -6.519 40.298 34.052 1.00 12.52 167 TRP C O 1
ATOM 8604 N N . LEU C 1 168 ? -5.528 41.329 32.299 1.00 10.36 168 LEU C N 1
ATOM 8605 C CA . LEU C 1 168 ? -6.728 42.069 31.898 1.00 11.55 168 LEU C CA 1
ATOM 8606 C C . LEU C 1 168 ? -7.257 41.536 30.577 1.00 14.20 168 LEU C C 1
ATOM 8607 O O . LEU C 1 168 ? -6.496 41.325 29.640 1.00 11.68 168 LEU C O 1
ATOM 8612 N N . GLU C 1 169 ? -8.566 41.330 30.497 1.00 10.28 169 GLU C N 1
ATOM 8613 C CA . GLU C 1 169 ? -9.174 40.955 29.230 1.00 10.48 169 GLU C CA 1
ATOM 8614 C C . GLU C 1 169 ? -10.212 41.985 28.825 1.00 12.83 169 GLU C C 1
ATOM 8615 O O . GLU C 1 169 ? -11.042 42.420 29.647 1.00 12.63 169 GLU C O 1
ATOM 8621 N N . THR C 1 170 ? -10.151 42.394 27.561 1.00 10.64 170 THR C N 1
ATOM 8622 C CA . THR C 1 170 ? -11.094 43.366 27.034 1.00 7.67 170 THR C CA 1
ATOM 8623 C C . THR C 1 170 ? -12.346 42.660 26.544 1.00 12.52 170 THR C C 1
ATOM 8624 O O . THR C 1 170 ? -12.307 41.509 26.098 1.00 11.91 170 THR C O 1
ATOM 8628 N N . ILE C 1 171 ? -13.470 43.345 26.707 1.00 11.79 171 ILE C N 1
ATOM 8629 C CA . ILE C 1 171 ? -14.789 42.759 26.504 1.00 12.10 171 ILE C CA 1
ATOM 8630 C C . ILE C 1 171 ? -15.627 43.735 25.702 1.00 12.34 171 ILE C C 1
ATOM 8631 O O . ILE C 1 171 ? -15.992 44.803 26.200 1.00 12.07 171 ILE C O 1
ATOM 8636 N N . GLY C 1 172 ? -15.931 43.393 24.453 1.00 12.10 172 GLY C N 1
ATOM 8637 C CA . GLY C 1 172 ? -16.643 44.318 23.592 1.00 12.24 172 GLY C CA 1
ATOM 8638 C C . GLY C 1 172 ? -15.831 45.571 23.316 1.00 16.23 172 GLY C C 1
ATOM 8639 O O . GLY C 1 172 ? -14.607 45.595 23.489 1.00 11.30 172 GLY C O 1
ATOM 8640 N N . GLY C 1 173 ? -16.514 46.629 22.897 1.00 11.14 173 GLY C N 1
ATOM 8641 C CA . GLY C 1 173 ? -15.837 47.860 22.537 1.00 11.71 173 GLY C CA 1
ATOM 8642 C C . GLY C 1 173 ? -15.270 48.662 23.694 1.00 11.95 173 GLY C C 1
ATOM 8643 O O . GLY C 1 173 ? -14.326 49.427 23.499 1.00 13.42 173 GLY C O 1
ATOM 8644 N N . HIS C 1 174 ? -15.834 48.502 24.891 1.00 13.31 174 HIS C N 1
ATOM 8645 C CA . HIS C 1 174 ? -15.484 49.381 26.008 1.00 13.80 174 HIS C CA 1
ATOM 8646 C C . HIS C 1 174 ? -15.286 48.692 27.352 1.00 15.08 174 HIS C C 1
ATOM 8647 O O . HIS C 1 174 ? -14.761 49.306 28.282 1.00 13.42 174 HIS C O 1
ATOM 8654 N N . HIS C 1 175 ? -15.736 47.449 27.492 1.00 13.64 175 HIS C N 1
ATOM 8655 C CA . HIS C 1 175 ? -15.695 46.824 28.809 1.00 11.88 175 HIS C CA 1
ATOM 8656 C C . HIS C 1 175 ? -14.420 46.016 29.031 1.00 12.58 175 HIS C C 1
ATOM 8657 O O . HIS C 1 175 ? -13.652 45.768 28.100 1.00 12.41 175 HIS C O 1
ATOM 8664 N N . TRP C 1 176 ? -14.182 45.643 30.284 1.00 12.58 176 TRP C N 1
ATOM 8665 C CA . TRP C 1 176 ? -12.962 44.935 30.636 1.00 12.16 176 TRP C CA 1
ATOM 8666 C C . TRP C 1 176 ? -13.056 44.338 32.024 1.00 12.89 176 TRP C C 1
ATOM 8667 O O . TRP C 1 176 ? -13.880 44.748 32.844 1.00 13.83 176 TRP C O 1
ATOM 8678 N N . ALA C 1 177 ? -12.197 43.367 32.280 1.00 12.19 177 ALA C N 1
ATOM 8679 C CA . ALA C 1 177 ? -12.074 42.777 33.597 1.00 12.24 177 ALA C CA 1
ATOM 8680 C C . ALA C 1 177 ? -10.635 42.356 33.813 1.00 16.33 177 ALA C C 1
ATOM 8681 O O . ALA C 1 177 ? -9.937 42.020 32.854 1.00 14.30 177 ALA C O 1
ATOM 8683 N N . ALA C 1 178 ? -10.196 42.339 35.068 1.00 11.45 178 ALA C N 1
ATOM 8684 C CA . ALA C 1 178 ? -8.825 41.961 35.360 1.00 12.05 178 ALA C CA 1
ATOM 8685 C C . ALA C 1 178 ? -8.746 41.176 36.653 1.00 14.09 178 ALA C C 1
ATOM 8686 O O . ALA C 1 178 ? -9.537 41.391 37.573 1.00 16.12 178 ALA C O 1
ATOM 8688 N N . VAL C 1 179 ? -7.803 40.243 36.697 1.00 11.64 179 VAL C N 1
ATOM 8689 C CA . VAL C 1 179 ? -7.592 39.403 37.860 1.00 11.98 179 VAL C CA 1
ATOM 8690 C C . VAL C 1 179 ? -6.131 39.467 38.262 1.00 19.41 179 VAL C C 1
ATOM 8691 O O . VAL C 1 179 ? -5.242 39.422 37.405 1.00 15.13 179 VAL C O 1
ATOM 8695 N N . ARG C 1 180 ? -5.888 39.599 39.564 1.00 14.98 180 ARG C N 1
ATOM 8696 C CA . ARG C 1 180 ? -4.547 39.475 40.104 1.00 16.32 180 ARG C CA 1
ATOM 8697 C C . ARG C 1 180 ? -4.231 37.995 40.299 1.00 16.87 180 ARG C C 1
ATOM 8698 O O . ARG C 1 180 ? -4.958 37.264 40.986 1.00 18.93 180 ARG C O 1
ATOM 8706 N N . ILE C 1 181 ? -3.163 37.540 39.660 1.00 13.05 181 ILE C N 1
ATOM 8707 C CA . ILE C 1 181 ? -2.744 36.154 39.789 1.00 14.65 181 ILE C CA 1
ATOM 8708 C C . ILE C 1 181 ? -2.219 35.932 41.212 1.00 14.68 181 ILE C C 1
ATOM 8709 O O . ILE C 1 181 ? -1.389 36.699 41.679 1.00 19.22 181 ILE C O 1
ATOM 8714 N N . PRO C 1 182 ? -2.727 34.908 41.922 1.00 15.15 182 PRO C N 1
ATOM 8715 C CA . PRO C 1 182 ? -2.195 34.655 43.271 1.00 14.11 182 PRO C CA 1
ATOM 8716 C C . PRO C 1 182 ? -0.674 34.479 43.286 1.00 15.84 182 PRO C C 1
ATOM 8717 O O . PRO C 1 182 ? -0.108 33.979 42.310 1.00 12.33 182 PRO C O 1
ATOM 8721 N N . ASP C 1 183 ? -0.021 34.897 44.374 1.00 14.98 183 ASP C N 1
ATOM 8722 C CA . ASP C 1 183 ? 1.434 34.823 44.471 1.00 13.63 183 ASP C CA 1
ATOM 8723 C C . ASP C 1 183 ? 1.995 33.439 44.153 1.00 11.19 183 ASP C C 1
ATOM 8724 O O . ASP C 1 183 ? 3.080 33.325 43.584 1.00 15.44 183 ASP C O 1
ATOM 8729 N N . ASP C 1 184 ? 1.266 32.394 44.532 1.00 13.82 184 ASP C N 1
ATOM 8730 C CA . ASP C 1 184 ? 1.766 31.031 44.407 1.00 13.72 184 ASP C CA 1
ATOM 8731 C C . ASP C 1 184 ? 1.262 30.329 43.147 1.00 11.91 184 ASP C C 1
ATOM 8732 O O . ASP C 1 184 ? 1.373 29.111 43.036 1.00 13.07 184 ASP C O 1
ATOM 8737 N N . ALA C 1 185 ? 0.725 31.100 42.209 1.00 12.22 185 ALA C N 1
ATOM 8738 C CA . ALA C 1 185 ? 0.045 30.523 41.049 1.00 12.61 185 ALA C CA 1
ATOM 8739 C C . ALA C 1 185 ? 0.749 30.822 39.734 1.00 11.15 185 ALA C C 1
ATOM 8740 O O . ALA C 1 185 ? 1.616 31.692 39.656 1.00 11.43 185 ALA C O 1
ATOM 8742 N N . TYR C 1 186 ? 0.349 30.095 38.693 1.00 11.43 186 TYR C N 1
ATOM 8743 C CA . TYR C 1 186 ? 0.750 30.424 37.331 1.00 9.32 186 TYR C CA 1
ATOM 8744 C C . TYR C 1 186 ? -0.466 30.352 36.419 1.00 9.57 186 TYR C C 1
ATOM 8745 O O . TYR C 1 186 ? -1.504 29.793 36.788 1.00 9.74 186 TYR C O 1
ATOM 8754 N N . VAL C 1 187 ? -0.315 30.909 35.221 1.00 8.66 187 VAL C N 1
ATOM 8755 C CA . VAL C 1 187 ? -1.341 30.857 34.186 1.00 9.69 187 VAL C CA 1
ATOM 8756 C C . VAL C 1 187 ? -0.692 30.536 32.841 1.00 11.02 187 VAL C C 1
ATOM 8757 O O . VAL C 1 187 ? 0.386 31.044 32.539 1.00 10.46 187 VAL C O 1
ATOM 8761 N N . VAL C 1 188 ? -1.342 29.677 32.058 1.00 9.04 188 VAL C N 1
ATOM 8762 C CA . VAL C 1 188 ? -1.022 29.514 30.638 1.00 10.22 188 VAL C CA 1
ATOM 8763 C C . VAL C 1 188 ? -2.241 29.952 29.838 1.00 10.18 188 VAL C C 1
ATOM 8764 O O . VAL C 1 188 ? -3.329 29.418 30.034 1.00 12.03 188 VAL C O 1
ATOM 8768 N N . ALA C 1 189 ? -2.068 30.926 28.948 1.00 8.12 189 ALA C N 1
ATOM 8769 C CA . ALA C 1 189 ? -3.207 31.515 28.238 1.00 9.93 189 ALA C CA 1
ATOM 8770 C C . ALA C 1 189 ? -3.006 31.542 26.727 1.00 10.90 189 ALA C C 1
ATOM 8771 O O . ALA C 1 189 ? -2.074 32.161 26.235 1.00 12.18 189 ALA C O 1
ATOM 8773 N N . PRO C 1 190 ? -3.908 30.884 25.987 1.00 7.64 190 PRO C N 1
ATOM 8774 C CA . PRO C 1 190 ? -3.883 30.894 24.523 1.00 9.44 190 PRO C CA 1
ATOM 8775 C C . PRO C 1 190 ? -4.826 31.960 23.971 1.00 11.62 190 PRO C C 1
ATOM 8776 O O . PRO C 1 190 ? -5.243 32.851 24.719 1.00 11.42 190 PRO C O 1
ATOM 8780 N N . ASN C 1 191 ? -5.175 31.844 22.691 1.00 9.69 191 ASN C N 1
ATOM 8781 C CA . ASN C 1 191 ? -5.982 32.848 21.999 1.00 9.25 191 ASN C CA 1
ATOM 8782 C C . ASN C 1 191 ? -7.473 32.660 22.219 1.00 8.99 191 ASN C C 1
ATOM 8783 O O . ASN C 1 191 ? -8.258 32.551 21.265 1.00 10.81 191 ASN C O 1
ATOM 8788 N N . ARG C 1 192 ? -7.853 32.623 23.491 1.00 10.49 192 ARG C N 1
ATOM 8789 C CA . ARG C 1 192 ? -9.214 32.321 23.891 1.00 10.73 192 ARG C CA 1
ATOM 8790 C C . ARG C 1 192 ? -9.444 33.082 25.185 1.00 11.88 192 ARG C C 1
ATOM 8791 O O . ARG C 1 192 ? -8.523 33.199 25.984 1.00 10.20 192 ARG C O 1
ATOM 8799 N N . MET C 1 193 ? -10.637 33.626 25.398 1.00 9.88 193 MET C N 1
ATOM 8800 C CA . MET C 1 193 ? -10.863 34.316 26.674 1.00 9.59 193 MET C CA 1
ATOM 8801 C C . MET C 1 193 ? -10.622 33.352 27.845 1.00 9.76 193 MET C C 1
ATOM 8802 O O . MET C 1 193 ? -11.039 32.193 27.805 1.00 11.89 193 MET C O 1
ATOM 8807 N N . ASN C 1 194 ? -9.923 33.838 28.873 1.00 10.49 194 ASN C N 1
ATOM 8808 C CA . ASN C 1 194 ? -9.350 32.981 29.912 1.00 8.80 194 ASN C CA 1
ATOM 8809 C C . ASN C 1 194 ? -9.948 33.090 31.303 1.00 9.89 194 ASN C C 1
ATOM 8810 O O . ASN C 1 194 ? -9.998 32.095 32.038 1.00 12.44 194 ASN C O 1
ATOM 8815 N N . ILE C 1 195 ? -10.350 34.295 31.689 1.00 12.11 195 ILE C N 1
ATOM 8816 C CA . ILE C 1 195 ? -10.805 34.494 33.063 1.00 11.70 195 ILE C CA 1
ATOM 8817 C C . ILE C 1 195 ? -12.058 33.656 33.330 1.00 12.54 195 ILE C C 1
ATOM 8818 O O . ILE C 1 195 ? -13.020 33.717 32.574 1.00 11.92 195 ILE C O 1
ATOM 8823 N N . ASP C 1 196 ? -12.028 32.839 34.383 1.00 12.66 196 ASP C N 1
ATOM 8824 C CA . ASP C 1 196 ? -13.174 31.970 34.661 1.00 12.08 196 ASP C CA 1
ATOM 8825 C C . ASP C 1 196 ? -13.941 32.537 35.857 1.00 15.48 196 ASP C C 1
ATOM 8826 O O . ASP C 1 196 ? -14.422 33.665 35.775 1.00 13.51 196 ASP C O 1
ATOM 8831 N N . GLN C 1 197 ? -14.055 31.780 36.946 1.00 17.47 197 GLN C N 1
ATOM 8832 C CA . GLN C 1 197 ? -14.798 32.239 38.123 1.00 13.75 197 GLN C CA 1
ATOM 8833 C C . GLN C 1 197 ? -14.321 33.616 38.576 1.00 15.94 197 GLN C C 1
ATOM 8834 O O . GLN C 1 197 ? -13.120 33.849 38.686 1.00 20.31 197 GLN C O 1
ATOM 8840 N N . PHE C 1 198 ? -15.257 34.529 38.830 1.00 15.69 198 PHE C N 1
ATOM 8841 C CA . PHE C 1 198 ? -14.905 35.937 39.037 1.00 16.82 198 PHE C CA 1
ATOM 8842 C C . PHE C 1 198 ? -15.676 36.605 40.178 1.00 17.41 198 PHE C C 1
ATOM 8843 O O . PHE C 1 198 ? -16.907 36.612 40.180 1.00 17.58 198 PHE C O 1
ATOM 8851 N N . ASP C 1 199 ? -14.942 37.135 41.157 1.00 18.85 199 ASP C N 1
ATOM 8852 C CA . ASP C 1 199 ? -15.543 37.817 42.301 1.00 20.39 199 ASP C CA 1
ATOM 8853 C C . ASP C 1 199 ? -15.402 39.335 42.123 1.00 23.55 199 ASP C C 1
ATOM 8854 O O . ASP C 1 199 ? -14.295 39.866 42.232 1.00 25.55 199 ASP C O 1
ATOM 8859 N N . PHE C 1 200 ? -16.510 40.032 41.875 1.00 18.61 200 PHE C N 1
ATOM 8860 C CA . PHE C 1 200 ? -16.473 41.465 41.580 1.00 20.37 200 PHE C CA 1
ATOM 8861 C C . PHE C 1 200 ? -15.958 42.314 42.745 1.00 22.60 200 PHE C C 1
ATOM 8862 O O . PHE C 1 200 ? -15.310 43.341 42.543 1.00 28.01 200 PHE C O 1
ATOM 8870 N N . ASP C 1 201 ? -16.209 41.853 43.962 1.00 23.28 201 ASP C N 1
ATOM 8871 C CA . ASP C 1 201 ? -15.893 42.640 45.158 1.00 26.68 201 ASP C CA 1
ATOM 8872 C C . ASP C 1 201 ? -14.502 42.337 45.737 1.00 27.50 201 ASP C C 1
ATOM 8873 O O . ASP C 1 201 ? -14.132 42.865 46.781 1.00 36.12 201 ASP C O 1
ATOM 8878 N N . SER C 1 202 ? -13.762 41.443 45.088 1.00 28.34 202 SER C N 1
ATOM 8879 C CA . SER C 1 202 ? -12.452 41.016 45.575 1.00 21.47 202 SER C CA 1
ATOM 8880 C C . SER C 1 202 ? -11.400 42.107 45.374 1.00 27.60 202 SER C C 1
ATOM 8881 O O . SER C 1 202 ? -11.474 42.877 44.420 1.00 23.87 202 SER C O 1
ATOM 8884 N N . ASP C 1 203 ? -10.431 42.200 46.283 1.00 23.96 203 ASP C N 1
ATOM 8885 C CA . ASP C 1 203 ? -9.305 43.111 46.066 1.00 26.00 203 ASP C CA 1
ATOM 8886 C C . ASP C 1 203 ? -8.411 42.591 44.943 1.00 22.90 203 ASP C C 1
ATOM 8887 O O . ASP C 1 203 ? -7.543 43.305 44.448 1.00 27.61 203 ASP C O 1
ATOM 8892 N N . ASP C 1 204 ? -8.622 41.335 44.565 1.00 21.59 204 ASP C N 1
ATOM 8893 C CA . ASP C 1 204 ? -7.807 40.700 43.533 1.00 25.74 204 ASP C CA 1
ATOM 8894 C C . ASP C 1 204 ? -8.429 40.845 42.147 1.00 21.27 204 ASP C C 1
ATOM 8895 O O . ASP C 1 204 ? -7.961 40.226 41.187 1.00 17.30 204 ASP C O 1
ATOM 8900 N N . THR C 1 205 ? -9.517 41.605 42.046 1.00 18.28 205 THR C N 1
ATOM 8901 C CA . THR C 1 205 ? -10.160 41.848 40.751 1.00 18.83 205 THR C CA 1
ATOM 8902 C C . THR C 1 205 ? -10.437 43.332 40.529 1.00 19.69 205 THR C C 1
ATOM 8903 O O . THR C 1 205 ? -10.597 44.104 41.485 1.00 18.91 205 THR C O 1
ATOM 8907 N N . LEU C 1 206 ? -10.455 43.727 39.258 1.00 17.92 206 LEU C N 1
ATOM 8908 C CA . LEU C 1 206 ? -10.880 45.056 38.833 1.00 13.66 206 LEU C CA 1
ATOM 8909 C C . LEU C 1 206 ? -11.683 44.874 37.560 1.00 17.32 206 LEU C C 1
ATOM 8910 O O . LEU C 1 206 ? -11.434 43.937 36.800 1.00 15.10 206 LEU C O 1
ATOM 8915 N N . CYS C 1 207 ? -12.642 45.756 37.320 1.00 15.02 207 CYS C N 1
ATOM 8916 C CA . CYS C 1 207 ? -13.428 45.664 36.096 1.00 15.72 207 CYS C CA 1
ATOM 8917 C C . CYS C 1 207 ? -14.221 46.927 35.875 1.00 15.01 207 CYS C C 1
ATOM 8918 O O . CYS C 1 207 ? -14.260 47.808 36.744 1.00 16.69 207 CYS C O 1
ATOM 8921 N N . SER C 1 208 ? -14.845 47.000 34.700 1.00 13.33 208 SER C N 1
ATOM 8922 C CA . SER C 1 208 ? -15.822 48.032 34.369 1.00 13.99 208 SER C CA 1
ATOM 8923 C C . SER C 1 208 ? -16.815 48.181 35.512 1.00 14.52 208 SER C C 1
ATOM 8924 O O . SER C 1 208 ? -17.315 47.185 36.023 1.00 14.07 208 SER C O 1
ATOM 8927 N N . SER C 1 209 ? -17.109 49.416 35.908 1.00 17.92 209 SER C N 1
ATOM 8928 C CA . SER C 1 209 ? -17.995 49.619 37.058 1.00 18.32 209 SER C CA 1
ATOM 8929 C C . SER C 1 209 ? -19.391 49.049 36.804 1.00 20.82 209 SER C C 1
ATOM 8930 O O . SER C 1 209 ? -20.113 48.711 37.745 1.00 20.12 209 SER C O 1
ATOM 8933 N N . ASP C 1 210 ? -19.762 48.938 35.529 1.00 17.01 210 ASP C N 1
ATOM 8934 C CA . ASP C 1 210 ? -21.074 48.427 35.145 1.00 17.64 210 ASP C CA 1
ATOM 8935 C C . ASP C 1 210 ? -21.064 46.958 34.700 1.00 18.61 210 ASP C C 1
ATOM 8936 O O . ASP C 1 210 ? -22.060 46.476 34.163 1.00 18.01 210 ASP C O 1
ATOM 8941 N N . LEU C 1 211 ? -19.960 46.246 34.901 1.00 15.62 211 LEU C N 1
ATOM 8942 C CA . LEU C 1 211 ? -19.856 44.901 34.310 1.00 15.59 211 LEU C CA 1
ATOM 8943 C C . LEU C 1 211 ? -20.916 43.932 34.842 1.00 18.84 211 LEU C C 1
ATOM 8944 O O . LEU C 1 211 ? -21.531 43.209 34.065 1.00 15.35 211 LEU C O 1
ATOM 8949 N N . LYS C 1 212 ? -21.142 43.919 36.154 1.00 16.98 212 LYS C N 1
ATOM 8950 C CA . LYS C 1 212 ? -22.119 42.999 36.730 1.00 17.35 212 LYS C CA 1
ATOM 8951 C C . LYS C 1 212 ? -23.522 43.349 36.243 1.00 19.84 212 LYS C C 1
ATOM 8952 O O . LYS C 1 212 ? -24.308 42.463 35.911 1.00 16.64 212 LYS C O 1
ATOM 8958 N N . ASP C 1 213 ? -23.836 44.643 36.202 1.00 19.08 213 ASP C N 1
ATOM 8959 C CA . ASP C 1 213 ? -25.127 45.086 35.698 1.00 20.94 213 ASP C CA 1
ATOM 8960 C C . ASP C 1 213 ? -25.302 44.723 34.230 1.00 21.46 213 ASP C C 1
ATOM 8961 O O . ASP C 1 213 ? -26.386 44.317 33.824 1.00 19.54 213 ASP C O 1
ATOM 8966 N N . LEU C 1 214 ? -24.238 44.862 33.438 1.00 16.65 214 LEU C N 1
ATOM 8967 C CA . LEU C 1 214 ? -24.301 44.492 32.022 1.00 17.75 214 LEU C CA 1
ATOM 8968 C C . LEU C 1 214 ? -24.722 43.036 31.891 1.00 15.95 214 LEU C C 1
ATOM 8969 O O . LEU C 1 214 ? -25.599 42.701 31.094 1.00 17.07 214 LEU C O 1
ATOM 8974 N N . ILE C 1 215 ? -24.111 42.186 32.709 1.00 16.10 215 ILE C N 1
ATOM 8975 C CA . ILE C 1 215 ? -24.406 40.760 32.715 1.00 15.05 215 ILE C CA 1
ATOM 8976 C C . ILE C 1 215 ? -25.822 40.480 33.208 1.00 18.19 215 ILE C C 1
ATOM 8977 O O . ILE C 1 215 ? -26.605 39.810 32.535 1.00 17.55 215 ILE C O 1
ATOM 8982 N N . ASP C 1 216 ? -26.138 41.001 34.393 1.00 15.88 216 ASP C N 1
ATOM 8983 C CA . ASP C 1 216 ? -27.413 40.709 35.049 1.00 18.45 216 ASP C CA 1
ATOM 8984 C C . ASP C 1 216 ? -28.621 41.228 34.282 1.00 17.38 216 ASP C C 1
ATOM 8985 O O . ASP C 1 216 ? -29.656 40.561 34.228 1.00 23.80 216 ASP C O 1
ATOM 8990 N N . ASN C 1 217 ? -28.496 42.415 33.699 1.00 14.73 217 ASN C N 1
ATOM 8991 C CA . ASN C 1 217 ? -29.638 43.088 33.084 1.00 17.10 217 ASN C CA 1
ATOM 8992 C C . ASN C 1 217 ? -29.913 42.668 31.646 1.00 19.71 217 ASN C C 1
ATOM 8993 O O . ASN C 1 217 ? -30.940 43.030 31.075 1.00 19.97 217 ASN C O 1
ATOM 8998 N N . ASN C 1 218 ? -29.000 41.904 31.055 1.00 17.35 218 ASN C N 1
ATOM 8999 C CA . ASN C 1 218 ? -29.164 41.533 29.652 1.00 16.29 218 ASN C CA 1
ATOM 9000 C C . ASN C 1 218 ? -29.124 40.023 29.432 1.00 18.03 218 ASN C C 1
ATOM 9001 O O . ASN C 1 218 ? -28.900 39.567 28.308 1.00 18.89 218 ASN C O 1
ATOM 9006 N N . ASN C 1 219 ? -29.356 39.261 30.500 1.00 15.72 219 ASN C N 1
ATOM 9007 C CA . ASN C 1 219 ? -29.439 37.801 30.408 1.00 17.55 219 ASN C CA 1
ATOM 9008 C C . ASN C 1 219 ? -28.222 37.188 29.721 1.00 15.80 219 ASN C C 1
ATOM 9009 O O . ASN C 1 219 ? -28.353 36.308 28.859 1.00 16.50 219 ASN C O 1
ATOM 9014 N N . LEU C 1 220 ? -27.040 37.679 30.073 1.00 15.47 220 LEU C N 1
ATOM 9015 C CA . LEU C 1 220 ? -25.812 37.197 29.451 1.00 14.44 220 LEU C CA 1
ATOM 9016 C C . LEU C 1 220 ? -25.258 35.958 30.152 1.00 14.63 220 LEU C C 1
ATOM 9017 O O . LEU C 1 220 ? -24.398 35.271 29.606 1.00 12.11 220 LEU C O 1
ATOM 9022 N N . ASN C 1 221 ? -25.719 35.681 31.370 1.00 12.77 221 ASN C N 1
ATOM 9023 C CA . ASN C 1 221 ? -25.115 34.616 32.176 1.00 12.29 221 ASN C CA 1
ATOM 9024 C C . ASN C 1 221 ? -25.711 33.244 31.871 1.00 12.65 221 ASN C C 1
ATOM 9025 O O . ASN C 1 221 ? -26.877 33.006 32.159 1.00 14.22 221 ASN C O 1
ATOM 9030 N N . PRO C 1 222 ? -24.904 32.321 31.313 1.00 13.67 222 PRO C N 1
ATOM 9031 C CA . PRO C 1 222 ? -25.455 31.003 30.979 1.00 14.07 222 PRO C CA 1
ATOM 9032 C C . PRO C 1 222 ? -25.499 30.054 32.173 1.00 13.64 222 PRO C C 1
ATOM 9033 O O . PRO C 1 222 ? -26.128 29.003 32.110 1.00 13.23 222 PRO C O 1
ATOM 9037 N N . ASP C 1 223 ? -24.845 30.424 33.267 1.00 12.63 223 ASP C N 1
ATOM 9038 C CA . ASP C 1 223 ? -24.741 29.498 34.380 1.00 14.10 223 ASP C CA 1
ATOM 9039 C C . ASP C 1 223 ? -25.824 29.705 35.429 1.00 12.64 223 ASP C C 1
ATOM 9040 O O . ASP C 1 223 ? -26.346 30.814 35.606 1.00 14.57 223 ASP C O 1
ATOM 9045 N N . PHE C 1 224 ? -26.184 28.607 36.084 1.00 14.76 224 PHE C N 1
ATOM 9046 C CA . PHE C 1 224 ? -27.220 28.631 37.108 1.00 16.70 224 PHE C CA 1
ATOM 9047 C C . PHE C 1 224 ? -26.775 29.369 38.356 1.00 19.01 224 PHE C C 1
ATOM 9048 O O . PHE C 1 224 ? -27.578 30.035 39.012 1.00 21.57 224 PHE C O 1
ATOM 9056 N N . GLU C 1 225 ? -25.486 29.274 38.661 1.00 18.06 225 GLU C N 1
ATOM 9057 C CA . GLU C 1 225 ? -24.919 29.928 39.833 1.00 20.34 225 GLU C CA 1
ATOM 9058 C C . GLU C 1 225 ? -23.626 30.648 39.477 1.00 19.24 225 GLU C C 1
ATOM 9059 O O . GLU C 1 225 ? -22.896 30.211 38.587 1.00 17.56 225 GLU C O 1
ATOM 9065 N N . ASN C 1 226 ? -23.360 31.748 40.174 1.00 17.86 226 ASN C N 1
ATOM 9066 C CA . ASN C 1 226 ? -22.081 32.456 40.100 1.00 19.92 226 ASN C CA 1
ATOM 9067 C C . ASN C 1 226 ? -21.756 33.080 38.735 1.00 17.30 226 ASN C C 1
ATOM 9068 O O . ASN C 1 226 ? -22.590 33.090 37.819 1.00 16.73 226 ASN C O 1
ATOM 9073 N N . TYR C 1 227 ? -20.548 33.633 38.631 1.00 15.45 227 TYR C N 1
ATOM 9074 C CA . TYR C 1 227 ? -20.098 34.314 37.417 1.00 16.36 227 TYR C CA 1
ATOM 9075 C C . TYR C 1 227 ? -18.759 33.763 36.942 1.00 14.34 227 TYR C C 1
ATOM 9076 O O . TYR C 1 227 ? -17.748 33.846 37.645 1.00 15.82 227 TYR C O 1
ATOM 9085 N N . ASN C 1 228 ? -18.772 33.220 35.734 1.00 14.02 228 ASN C N 1
ATOM 9086 C CA . ASN C 1 228 ? -17.576 32.755 35.053 1.00 13.50 228 ASN C CA 1
ATOM 9087 C C . ASN C 1 228 ? -17.430 33.633 33.816 1.00 11.92 228 ASN C C 1
ATOM 9088 O O . ASN C 1 228 ? -18.270 33.572 32.921 1.00 12.37 228 ASN C O 1
ATOM 9093 N N . LEU C 1 229 ? -16.411 34.487 33.768 1.00 11.56 229 LEU C N 1
ATOM 9094 C CA . LEU C 1 229 ? -16.410 35.525 32.735 1.00 12.78 229 LEU C CA 1
ATOM 9095 C C . LEU C 1 229 ? -16.273 34.967 31.321 1.00 10.70 229 LEU C C 1
ATOM 9096 O O . LEU C 1 229 ? -16.859 35.511 30.385 1.00 12.38 229 LEU C O 1
ATOM 9101 N N . ARG C 1 230 ? -15.500 33.904 31.141 1.00 11.88 230 ARG C N 1
ATOM 9102 C CA . ARG C 1 230 ? -15.333 33.405 29.775 1.00 12.72 230 ARG C CA 1
ATOM 9103 C C . ARG C 1 230 ? -16.570 32.608 29.336 1.00 11.23 230 ARG C C 1
ATOM 9104 O O . ARG C 1 230 ? -16.895 32.572 28.154 1.00 12.14 230 ARG C O 1
ATOM 9112 N N . HIS C 1 231 ? -17.297 32.028 30.287 1.00 11.42 231 HIS C N 1
ATOM 9113 C CA . HIS C 1 231 ? -18.613 31.461 29.974 1.00 10.86 231 HIS C CA 1
ATOM 9114 C C . HIS C 1 231 ? -19.570 32.540 29.469 1.00 11.75 231 HIS C C 1
ATOM 9115 O O . HIS C 1 231 ? -20.353 32.327 28.544 1.00 12.77 231 HIS C O 1
ATOM 9122 N N . ILE C 1 232 ? -19.496 33.711 30.091 1.00 10.62 232 ILE C N 1
ATOM 9123 C CA . ILE C 1 232 ? -20.409 34.808 29.798 1.00 10.25 232 ILE C CA 1
ATOM 9124 C C . ILE C 1 232 ? -20.002 35.587 28.551 1.00 11.67 232 ILE C C 1
ATOM 9125 O O . ILE C 1 232 ? -20.834 35.871 27.680 1.00 12.29 232 ILE C O 1
ATOM 9130 N N . PHE C 1 233 ? -18.712 35.907 28.467 1.00 11.04 233 PHE C N 1
ATOM 9131 C CA . PHE C 1 233 ? -18.213 36.861 27.482 1.00 9.82 233 PHE C CA 1
ATOM 9132 C C . PHE C 1 233 ? -17.318 36.233 26.412 1.00 12.07 233 PHE C C 1
ATOM 9133 O O . PHE C 1 233 ? -16.936 36.901 25.445 1.00 11.61 233 PHE C O 1
ATOM 9141 N N . GLY C 1 234 ? -16.971 34.965 26.596 1.00 11.85 234 GLY C N 1
ATOM 9142 C CA . GLY C 1 234 ? -15.989 34.319 25.741 1.00 11.88 234 GLY C CA 1
ATOM 9143 C C . GLY C 1 234 ? -16.574 33.233 24.863 1.00 11.18 234 GLY C C 1
ATOM 9144 O O . GLY C 1 234 ? -17.753 33.274 24.501 1.00 12.61 234 GLY C O 1
ATOM 9145 N N . SER C 1 235 ? -15.733 32.262 24.519 1.00 9.82 235 SER C N 1
ATOM 9146 C CA . SER C 1 235 ? -16.119 31.189 23.617 1.00 11.41 235 SER C CA 1
ATOM 9147 C C . SER C 1 235 ? -15.815 29.820 24.205 1.00 11.95 235 SER C C 1
ATOM 9148 O O . SER C 1 235 ? -14.933 29.670 25.048 1.00 11.69 235 SER C O 1
ATOM 9151 N N . ALA C 1 236 ? -16.550 28.820 23.736 1.00 12.13 236 ALA C N 1
ATOM 9152 C CA . ALA C 1 236 ? -16.194 27.422 23.944 1.00 10.00 236 ALA C CA 1
ATOM 9153 C C . ALA C 1 236 ? -16.584 26.727 22.653 1.00 12.27 236 ALA C C 1
ATOM 9154 O O . ALA C 1 236 ? -17.583 25.987 22.591 1.00 12.42 236 ALA C O 1
ATOM 9156 N N . SER C 1 237 ? -15.802 27.011 21.615 1.00 9.94 237 SER C N 1
ATOM 9157 C CA . SER C 1 237 ? -16.118 26.585 20.261 1.00 9.41 237 SER C CA 1
ATOM 9158 C C . SER C 1 237 ? -15.379 25.328 19.871 1.00 9.59 237 SER C C 1
ATOM 9159 O O . SER C 1 237 ? -14.450 24.889 20.546 1.00 9.79 237 SER C O 1
ATOM 9162 N N . ILE C 1 238 ? -15.784 24.753 18.749 1.00 8.03 238 ILE C N 1
ATOM 9163 C CA . ILE C 1 238 ? -15.050 23.626 18.203 1.00 7.73 238 ILE C CA 1
ATOM 9164 C C . ILE C 1 238 ? -13.623 24.073 17.867 1.00 8.57 238 ILE C C 1
ATOM 9165 O O . ILE C 1 238 ? -12.671 23.357 18.134 1.00 9.94 238 ILE C O 1
ATOM 9170 N N . LYS C 1 239 ? -13.471 25.266 17.297 1.00 9.59 239 LYS C N 1
ATOM 9171 C CA . LYS C 1 239 ? -12.124 25.727 16.952 1.00 8.19 239 LYS C CA 1
ATOM 9172 C C . LYS C 1 239 ? -11.261 25.864 18.202 1.00 9.39 239 LYS C C 1
ATOM 9173 O O . LYS C 1 239 ? -10.064 25.594 18.154 1.00 8.82 239 LYS C O 1
ATOM 9179 N N . ASP C 1 240 ? -11.867 26.251 19.327 1.00 8.89 240 ASP C N 1
ATOM 9180 C CA . ASP C 1 240 ? -11.107 26.325 20.579 1.00 9.39 240 ASP C CA 1
ATOM 9181 C C . ASP C 1 240 ? -10.449 24.984 20.923 1.00 9.47 240 ASP C C 1
ATOM 9182 O O . ASP C 1 240 ? -9.366 24.959 21.493 1.00 9.69 240 ASP C O 1
ATOM 9187 N N . THR C 1 241 ? -11.113 23.873 20.596 1.00 8.95 241 THR C N 1
ATOM 9188 C CA . THR C 1 241 ? -10.609 22.553 20.981 1.00 9.47 241 THR C CA 1
ATOM 9189 C C . THR C 1 241 ? -9.322 22.179 20.270 1.00 8.79 241 THR C C 1
ATOM 9190 O O . THR C 1 241 ? -8.585 21.319 20.753 1.00 10.11 241 THR C O 1
ATOM 9194 N N . VAL C 1 242 ? -9.038 22.826 19.139 1.00 9.83 242 VAL C N 1
ATOM 9195 C CA . VAL C 1 242 ? -7.818 22.503 18.410 1.00 10.07 242 VAL C CA 1
ATOM 9196 C C . VAL C 1 242 ? -6.827 23.663 18.380 1.00 8.77 242 VAL C C 1
ATOM 9197 O O . VAL C 1 242 ? -5.623 23.437 18.276 1.00 10.15 242 VAL C O 1
ATOM 9201 N N . TYR C 1 243 ? -7.323 24.899 18.467 1.00 8.58 243 TYR C N 1
ATOM 9202 C CA . TYR C 1 243 ? -6.456 26.071 18.335 1.00 8.53 243 TYR C CA 1
ATOM 9203 C C . TYR C 1 243 ? -5.938 26.553 19.681 1.00 9.03 243 TYR C C 1
ATOM 9204 O O . TYR C 1 243 ? -4.867 27.158 19.763 1.00 9.08 243 TYR C O 1
ATOM 9213 N N . ASN C 1 244 ? -6.705 26.298 20.732 1.00 7.59 244 ASN C N 1
ATOM 9214 C CA . ASN C 1 244 ? -6.455 26.967 22.010 1.00 7.60 244 ASN C CA 1
ATOM 9215 C C . ASN C 1 244 ? -6.261 26.020 23.175 1.00 10.33 244 ASN C C 1
ATOM 9216 O O . ASN C 1 244 ? -5.215 26.026 23.820 1.00 9.82 244 ASN C O 1
ATOM 9221 N N . ASN C 1 245 ? -7.274 25.211 23.459 1.00 9.54 245 ASN C N 1
ATOM 9222 C CA . ASN C 1 245 ? -7.238 24.371 24.649 1.00 8.74 245 ASN C CA 1
ATOM 9223 C C . ASN C 1 245 ? -6.015 23.437 24.743 1.00 10.00 245 ASN C C 1
ATOM 9224 O O . ASN C 1 245 ? -5.477 23.255 25.828 1.00 9.86 245 ASN C O 1
ATOM 9229 N N . PRO C 1 246 ? -5.553 22.855 23.616 1.00 8.63 246 PRO C N 1
ATOM 9230 C CA . PRO C 1 246 ? -4.392 21.963 23.777 1.00 7.15 246 PRO C CA 1
ATOM 9231 C C . PRO C 1 246 ? -3.119 22.670 24.246 1.00 7.29 246 PRO C C 1
ATOM 9232 O O . PRO C 1 246 ? -2.292 22.034 24.907 1.00 9.80 246 PRO C O 1
ATOM 9236 N N . ARG C 1 247 ? -2.968 23.949 23.915 1.00 9.63 247 ARG C N 1
ATOM 9237 C CA . ARG C 1 247 ? -1.818 24.708 24.387 1.00 9.68 247 ARG C CA 1
ATOM 9238 C C . ARG C 1 247 ? -1.889 24.893 25.900 1.00 8.03 247 ARG C C 1
ATOM 9239 O O . ARG C 1 247 ? -0.909 24.643 26.611 1.00 9.92 247 ARG C O 1
ATOM 9247 N N . THR C 1 248 ? -3.058 25.295 26.392 1.00 9.51 248 THR C N 1
ATOM 9248 C CA . THR C 1 248 ? -3.284 25.385 27.839 1.00 9.30 248 THR C CA 1
ATOM 9249 C C . THR C 1 248 ? -3.007 24.046 28.511 1.00 8.70 248 THR C C 1
ATOM 9250 O O . THR C 1 248 ? -2.313 23.960 29.540 1.00 10.00 248 THR C O 1
ATOM 9254 N N . TRP C 1 249 ? -3.556 22.991 27.923 1.00 9.29 249 TRP C N 1
ATOM 9255 C CA . TRP C 1 249 ? -3.406 21.651 28.460 1.00 8.16 249 TRP C CA 1
ATOM 9256 C C . TRP C 1 249 ? -1.946 21.222 28.546 1.00 8.80 249 TRP C C 1
ATOM 9257 O O . TRP C 1 249 ? -1.510 20.681 29.568 1.00 9.89 249 TRP C O 1
ATOM 9268 N N . TYR C 1 250 ? -1.186 21.458 27.478 1.00 8.13 250 TYR C N 1
ATOM 9269 C CA . TYR C 1 250 ? 0.189 20.993 27.459 1.00 8.13 250 TYR C CA 1
ATOM 9270 C C . TYR C 1 250 ? 0.995 21.707 28.547 1.00 9.22 250 TYR C C 1
ATOM 9271 O O . TYR C 1 250 ? 1.807 21.088 29.234 1.00 9.31 250 TYR C O 1
ATOM 9280 N N . GLY C 1 251 ? 0.767 23.004 28.697 1.00 7.38 251 GLY C N 1
ATOM 9281 C CA . GLY C 1 251 ? 1.436 23.762 29.748 1.00 9.10 251 GLY C CA 1
ATOM 9282 C C . GLY C 1 251 ? 1.050 23.286 31.137 1.00 9.86 251 GLY C C 1
ATOM 9283 O O . GLY C 1 251 ? 1.906 23.140 32.023 1.00 9.73 251 GLY C O 1
ATOM 9284 N N . GLN C 1 252 ? -0.238 23.039 31.344 1.00 9.92 252 GLN C N 1
ATOM 9285 C CA . GLN C 1 252 ? -0.688 22.581 32.661 1.00 10.51 252 GLN C CA 1
ATOM 9286 C C . GLN C 1 252 ? -0.210 21.152 32.945 1.00 12.16 252 GLN C C 1
ATOM 9287 O O . GLN C 1 252 ? 0.111 20.813 34.086 1.00 11.74 252 GLN C O 1
ATOM 9293 N N . LYS C 1 253 ? -0.120 20.318 31.912 1.00 10.08 253 LYS C N 1
ATOM 9294 C CA . LYS C 1 253 ? 0.427 18.975 32.108 1.00 11.18 253 LYS C CA 1
ATOM 9295 C C . LYS C 1 253 ? 1.901 19.029 32.534 1.00 11.25 253 LYS C C 1
ATOM 9296 O O . LYS C 1 253 ? 2.368 18.203 33.322 1.00 13.13 253 LYS C O 1
ATOM 9302 N N . PHE C 1 254 ? 2.627 20.019 32.022 1.00 9.25 254 PHE C N 1
ATOM 9303 C CA . PHE C 1 254 ? 4.037 20.167 32.334 1.00 9.57 254 PHE C CA 1
ATOM 9304 C C . PHE C 1 254 ? 4.247 20.656 33.777 1.00 9.83 254 PHE C C 1
ATOM 9305 O O . PHE C 1 254 ? 5.093 20.139 34.507 1.00 10.92 254 PHE C O 1
ATOM 9313 N N . PHE C 1 255 ? 3.457 21.646 34.179 1.00 11.44 255 PHE C N 1
ATOM 9314 C CA . PHE C 1 255 ? 3.631 22.261 35.500 1.00 10.28 255 PHE C CA 1
ATOM 9315 C C . PHE C 1 255 ? 2.819 21.570 36.597 1.00 12.12 255 PHE C C 1
ATOM 9316 O O . PHE C 1 255 ? 3.242 21.528 37.766 1.00 12.59 255 PHE C O 1
ATOM 9324 N N . SER C 1 256 ? 1.658 21.042 36.221 1.00 11.59 256 SER C N 1
ATOM 9325 C CA . SER C 1 256 ? 0.731 20.416 37.177 1.00 12.49 256 SER C CA 1
ATOM 9326 C C . SER C 1 256 ? 0.261 19.036 36.704 1.00 12.73 256 SER C C 1
ATOM 9327 O O . SER C 1 256 ? -0.946 18.815 36.558 1.00 12.59 256 SER C O 1
ATOM 9330 N N . PRO C 1 257 ? 1.205 18.108 36.494 1.00 11.20 257 PRO C N 1
ATOM 9331 C CA . PRO C 1 257 ? 0.895 16.812 35.879 1.00 12.55 257 PRO C CA 1
ATOM 9332 C C . PRO C 1 257 ? -0.140 15.996 36.647 1.00 18.86 257 PRO C C 1
ATOM 9333 O O . PRO C 1 257 ? -0.960 15.312 36.031 1.00 19.86 257 PRO C O 1
ATOM 9337 N N . ASP C 1 258 ? -0.128 16.083 37.971 1.00 16.36 258 ASP C N 1
ATOM 9338 C CA . ASP C 1 258 ? -1.027 15.245 38.762 1.00 20.44 258 ASP C CA 1
ATOM 9339 C C . ASP C 1 258 ? -2.410 15.861 38.936 1.00 21.37 258 ASP C C 1
ATOM 9340 O O . ASP C 1 258 ? -3.326 15.210 39.440 1.00 21.53 258 ASP C O 1
ATOM 9345 N N . ASP C 1 259 ? -2.569 17.109 38.503 1.00 18.68 259 ASP C N 1
ATOM 9346 C CA . ASP C 1 259 ? -3.857 17.790 38.598 1.00 17.63 259 ASP C CA 1
ATOM 9347 C C . ASP C 1 259 ? -4.504 17.975 37.231 1.00 15.67 259 ASP C C 1
ATOM 9348 O O . ASP C 1 259 ? -5.556 18.601 37.124 1.00 21.08 259 ASP C O 1
ATOM 9353 N N . THR C 1 260 ? -3.869 17.446 36.190 1.00 16.18 260 THR C N 1
ATOM 9354 C CA . THR C 1 260 ? -4.336 17.677 34.827 1.00 16.32 260 THR C CA 1
ATOM 9355 C C . THR C 1 260 ? -4.662 16.360 34.129 1.00 15.73 260 THR C C 1
ATOM 9356 O O . THR C 1 260 ? -3.844 15.445 34.118 1.00 20.13 260 THR C O 1
ATOM 9360 N N . ALA C 1 261 ? -5.860 16.274 33.553 1.00 16.19 261 ALA C N 1
ATOM 9361 C CA . ALA C 1 261 ? -6.306 15.050 32.883 1.00 17.55 261 ALA C CA 1
ATOM 9362 C C . ALA C 1 261 ? -5.682 14.909 31.492 1.00 20.72 261 ALA C C 1
ATOM 9363 O O . ALA C 1 261 ? -4.756 15.637 31.137 1.00 19.92 261 ALA C O 1
ATOM 9365 N N . ASP C 1 262 ? -6.182 13.969 30.704 1.00 16.69 262 ASP C N 1
ATOM 9366 C CA . ASP C 1 262 ? -5.507 13.632 29.455 1.00 18.46 262 ASP C CA 1
ATOM 9367 C C . ASP C 1 262 ? -6.291 14.052 28.214 1.00 16.60 262 ASP C C 1
ATOM 9368 O O . ASP C 1 262 ? -6.093 13.501 27.131 1.00 19.68 262 ASP C O 1
ATOM 9373 N N . ASP C 1 263 ? -7.164 15.036 28.373 1.00 13.95 263 ASP C N 1
ATOM 9374 C CA . ASP C 1 263 ? -7.957 15.540 27.265 1.00 15.95 263 ASP C CA 1
ATOM 9375 C C . ASP C 1 263 ? -7.526 16.954 26.889 1.00 13.56 263 ASP C C 1
ATOM 9376 O O . ASP C 1 263 ? -7.914 17.919 27.551 1.00 11.63 263 ASP C O 1
ATOM 9381 N N . PRO C 1 264 ? -6.727 17.083 25.818 1.00 12.37 264 PRO C N 1
ATOM 9382 C CA . PRO C 1 264 ? -6.252 18.400 25.387 1.00 12.14 264 PRO C CA 1
ATOM 9383 C C . PRO C 1 264 ? -7.379 19.318 24.920 1.00 8.59 264 PRO C C 1
ATOM 9384 O O . PRO C 1 264 ? -7.182 20.527 24.810 1.00 11.17 264 PRO C O 1
ATOM 9388 N N . MET C 1 265 ? -8.552 18.756 24.635 1.00 9.90 265 MET C N 1
ATOM 9389 C CA . MET C 1 265 ? -9.630 19.557 24.053 1.00 10.69 265 MET C CA 1
ATOM 9390 C C . MET C 1 265 ? -10.536 20.208 25.103 1.00 11.06 265 MET C C 1
ATOM 9391 O O . MET C 1 265 ? -11.407 20.998 24.760 1.00 12.27 265 MET C O 1
ATOM 9396 N N . GLU C 1 266 ? -10.311 19.857 26.372 1.00 10.63 266 GLU C N 1
ATOM 9397 C CA . GLU C 1 266 ? -11.111 20.327 27.509 1.00 12.97 266 GLU C CA 1
ATOM 9398 C C . GLU C 1 266 ? -11.349 21.839 27.500 1.00 11.88 266 GLU C C 1
ATOM 9399 O O . GLU C 1 266 ? -10.404 22.622 27.403 1.00 11.15 266 GLU C O 1
ATOM 9405 N N . GLN C 1 267 ? -12.619 22.224 27.608 1.00 11.04 267 GLN C N 1
ATOM 9406 C CA . GLN C 1 267 ? -13.061 23.617 27.520 1.00 11.08 267 GLN C CA 1
ATOM 9407 C C . GLN C 1 267 ? -13.035 24.338 28.864 1.00 9.78 267 GLN C C 1
ATOM 9408 O O . GLN C 1 267 ? -13.131 25.559 28.914 1.00 10.53 267 GLN C O 1
ATOM 9414 N N . ASP C 1 268 ? -12.947 23.583 29.953 1.00 11.70 268 ASP C N 1
ATOM 9415 C CA . ASP C 1 268 ? -12.970 24.207 31.273 1.00 10.79 268 ASP C CA 1
ATOM 9416 C C . ASP C 1 268 ? -11.713 23.914 32.087 1.00 12.48 268 ASP C C 1
ATOM 9417 O O . ASP C 1 268 ? -11.774 23.686 33.300 1.00 13.59 268 ASP C O 1
ATOM 9422 N N . LEU C 1 269 ? -10.564 23.934 31.419 1.00 12.59 269 LEU C N 1
ATOM 9423 C CA . LEU C 1 269 ? -9.302 23.929 32.142 1.00 11.61 269 LEU C CA 1
ATOM 9424 C C . LEU C 1 269 ? -9.248 25.168 33.017 1.00 10.84 269 LEU C C 1
ATOM 9425 O O . LEU C 1 269 ? -9.683 26.254 32.612 1.00 11.84 269 LEU C O 1
ATOM 9430 N N . PRO C 1 270 ? -8.705 25.017 34.222 1.00 10.07 270 PRO C N 1
ATOM 9431 C CA . PRO C 1 270 ? -8.621 26.190 35.092 1.00 12.00 270 PRO C CA 1
ATOM 9432 C C . PRO C 1 270 ? -7.758 27.293 34.501 1.00 11.94 270 PRO C C 1
ATOM 9433 O O . PRO C 1 270 ? -6.820 27.019 33.747 1.00 13.99 270 PRO C O 1
ATOM 9437 N N . PHE C 1 271 ? -8.097 28.529 34.852 1.00 11.62 271 PHE C N 1
ATOM 9438 C CA . PHE C 1 271 ? -7.302 29.705 34.531 1.00 11.15 271 PHE C CA 1
ATOM 9439 C C . PHE C 1 271 ? -6.112 29.747 35.490 1.00 15.41 271 PHE C C 1
ATOM 9440 O O . PHE C 1 271 ? -4.960 29.563 35.082 1.00 11.98 271 PHE C O 1
ATOM 9448 N N . ILE C 1 272 ? -6.406 29.918 36.776 1.00 12.21 272 ILE C N 1
ATOM 9449 C CA . ILE C 1 272 ? -5.380 29.917 37.815 1.00 12.21 272 ILE C CA 1
ATOM 9450 C C . ILE C 1 272 ? -4.945 28.498 38.196 1.00 10.31 272 ILE C C 1
ATOM 9451 O O . ILE C 1 272 ? -5.773 27.654 38.554 1.00 13.55 272 ILE C O 1
ATOM 9456 N N . CYS C 1 273 ? -3.640 28.248 38.147 1.00 11.32 273 CYS C N 1
ATOM 9457 C CA . CYS C 1 273 ? -3.089 26.937 38.466 1.00 13.80 273 CYS C CA 1
ATOM 9458 C C . CYS C 1 273 ? -1.992 26.996 39.511 1.00 13.90 273 CYS C C 1
ATOM 9459 O O . CYS C 1 273 ? -1.393 28.046 39.744 1.00 12.60 273 CYS C O 1
ATOM 9462 N N . HIS C 1 274 ? -1.725 25.842 40.114 1.00 13.64 274 HIS C N 1
ATOM 9463 C CA . HIS C 1 274 ? -0.653 25.693 41.090 1.00 13.44 274 HIS C CA 1
ATOM 9464 C C . HIS C 1 274 ? 0.257 24.540 40.693 1.00 12.34 274 HIS C C 1
ATOM 9465 O O . HIS C 1 274 ? -0.171 23.386 40.621 1.00 15.34 274 HIS C O 1
ATOM 9472 N N . ALA C 1 275 ? 1.518 24.863 40.437 1.00 11.33 275 ALA C N 1
ATOM 9473 C CA . ALA C 1 275 ? 2.476 23.880 39.960 1.00 12.68 275 ALA C CA 1
ATOM 9474 C C . ALA C 1 275 ? 2.953 22.969 41.095 1.00 13.65 275 ALA C C 1
ATOM 9475 O O . ALA C 1 275 ? 2.783 23.297 42.274 1.00 13.57 275 ALA C O 1
ATOM 9477 N N . ASN C 1 276 ? 3.555 21.833 40.747 1.00 12.02 276 ASN C N 1
ATOM 9478 C CA . ASN C 1 276 ? 4.082 20.914 41.769 1.00 12.66 276 ASN C CA 1
ATOM 9479 C C . ASN C 1 276 ? 5.521 21.250 42.169 1.00 13.81 276 ASN C C 1
ATOM 9480 O O . ASN C 1 276 ? 6.169 20.487 42.896 1.00 13.59 276 ASN C O 1
ATOM 9485 N N . ARG C 1 277 ? 6.017 22.379 41.668 1.00 10.91 277 ARG C N 1
ATOM 9486 C CA . ARG C 1 277 ? 7.384 22.831 41.910 1.00 11.25 277 ARG C CA 1
ATOM 9487 C C . ARG C 1 277 ? 7.476 24.307 41.565 1.00 13.13 277 ARG C C 1
ATOM 9488 O O . ARG C 1 277 ? 6.543 24.854 40.990 1.00 12.24 277 ARG C O 1
ATOM 9496 N N . LYS C 1 278 ? 8.579 24.948 41.938 1.00 10.61 278 LYS C N 1
ATOM 9497 C CA . LYS C 1 278 ? 8.801 26.343 41.568 1.00 10.51 278 LYS C CA 1
ATOM 9498 C C . LYS C 1 278 ? 9.294 26.418 40.123 1.00 12.34 278 LYS C C 1
ATOM 9499 O O . LYS C 1 278 ? 9.964 25.503 39.627 1.00 13.81 278 LYS C O 1
ATOM 9505 N N . ILE C 1 279 ? 8.962 27.528 39.471 1.00 11.22 279 ILE C N 1
ATOM 9506 C CA . ILE C 1 279 ? 9.096 27.679 38.024 1.00 11.36 279 ILE C CA 1
ATOM 9507 C C . ILE C 1 279 ? 10.280 28.555 37.648 1.00 11.33 279 ILE C C 1
ATOM 9508 O O . ILE C 1 279 ? 10.453 29.647 38.180 1.00 11.08 279 ILE C O 1
ATOM 9513 N N . SER C 1 280 ? 11.093 28.063 36.718 1.00 9.74 280 SER C N 1
ATOM 9514 C CA . SER C 1 280 ? 12.268 28.793 36.251 1.00 10.42 280 SER C CA 1
ATOM 9515 C C . SER C 1 280 ? 12.004 29.462 34.907 1.00 9.57 280 SER C C 1
ATOM 9516 O O . SER C 1 280 ? 11.043 29.132 34.214 1.00 10.73 280 SER C O 1
ATOM 9519 N N . VAL C 1 281 ? 12.880 30.385 34.537 1.00 9.83 281 VAL C N 1
ATOM 9520 C CA . VAL C 1 281 ? 12.812 31.011 33.228 1.00 7.16 281 VAL C CA 1
ATOM 9521 C C . VAL C 1 281 ? 12.974 29.930 32.161 1.00 8.63 281 VAL C C 1
ATOM 9522 O O . VAL C 1 281 ? 12.271 29.934 31.153 1.00 9.83 281 VAL C O 1
ATOM 9526 N N . GLU C 1 282 ? 13.880 28.991 32.411 1.00 10.34 282 GLU C N 1
ATOM 9527 C CA . GLU C 1 282 ? 14.077 27.864 31.493 1.00 10.22 282 GLU C CA 1
ATOM 9528 C C . GLU C 1 282 ? 12.782 27.074 31.267 1.00 9.38 282 GLU C C 1
ATOM 9529 O O . GLU C 1 282 ? 12.483 26.684 30.136 1.00 10.41 282 GLU C O 1
ATOM 9535 N N . ASP C 1 283 ? 12.024 26.833 32.335 1.00 10.14 283 ASP C N 1
ATOM 9536 C CA . ASP C 1 283 ? 10.717 26.172 32.218 1.00 10.64 283 ASP C CA 1
ATOM 9537 C C . ASP C 1 283 ? 9.767 26.951 31.315 1.00 10.57 283 ASP C C 1
ATOM 9538 O O . ASP C 1 283 ? 9.082 26.385 30.451 1.00 8.04 283 ASP C O 1
ATOM 9543 N N . VAL C 1 284 ? 9.694 28.259 31.541 1.00 10.14 284 VAL C N 1
ATOM 9544 C CA . VAL C 1 284 ? 8.770 29.076 30.765 1.00 7.91 284 VAL C CA 1
ATOM 9545 C C . VAL C 1 284 ? 9.152 29.034 29.285 1.00 8.88 284 VAL C C 1
ATOM 9546 O O . VAL C 1 284 ? 8.280 28.840 28.422 1.00 8.36 284 VAL C O 1
ATOM 9550 N N . LYS C 1 285 ? 10.442 29.178 28.981 1.00 8.68 285 LYS C N 1
ATOM 9551 C CA . LYS C 1 285 ? 10.884 29.141 27.586 1.00 7.48 285 LYS C CA 1
ATOM 9552 C C . LYS C 1 285 ? 10.595 27.769 26.964 1.00 7.97 285 LYS C C 1
ATOM 9553 O O . LYS C 1 285 ? 10.184 27.701 25.802 1.00 10.28 285 LYS C O 1
ATOM 9559 N N . PHE C 1 286 ? 10.780 26.687 27.723 1.00 8.94 286 PHE C N 1
ATOM 9560 C CA . PHE C 1 286 ? 10.438 25.363 27.189 1.00 8.15 286 PHE C CA 1
ATOM 9561 C C . PHE C 1 286 ? 8.982 25.308 26.746 1.00 7.89 286 PHE C C 1
ATOM 9562 O O . PHE C 1 286 ? 8.679 24.875 25.619 1.00 8.23 286 PHE C O 1
ATOM 9570 N N . VAL C 1 287 ? 8.064 25.737 27.613 1.00 7.49 287 VAL C N 1
ATOM 9571 C CA . VAL C 1 287 ? 6.650 25.639 27.255 1.00 8.53 287 VAL C CA 1
ATOM 9572 C C . VAL C 1 287 ? 6.367 26.560 26.063 1.00 7.82 287 VAL C C 1
ATOM 9573 O O . VAL C 1 287 ? 5.645 26.180 25.131 1.00 9.12 287 VAL C O 1
ATOM 9577 N N . LEU C 1 288 ? 6.961 27.752 26.068 1.00 8.23 288 LEU C N 1
ATOM 9578 C CA . LEU C 1 288 ? 6.749 28.704 24.977 1.00 6.40 288 LEU C CA 1
ATOM 9579 C C . LEU C 1 288 ? 7.396 28.269 23.659 1.00 8.01 288 LEU C C 1
ATOM 9580 O O . LEU C 1 288 ? 7.134 28.863 22.619 1.00 8.67 288 LEU C O 1
ATOM 9585 N N . SER C 1 289 ? 8.225 27.229 23.708 1.00 7.92 289 SER C N 1
ATOM 9586 C CA . SER C 1 289 ? 8.861 26.712 22.491 1.00 8.24 289 SER C CA 1
ATOM 9587 C C . SER C 1 289 ? 8.276 25.380 22.059 1.00 8.99 289 SER C C 1
ATOM 9588 O O . SER C 1 289 ? 8.784 24.765 21.116 1.00 7.48 289 SER C O 1
ATOM 9591 N N . SER C 1 290 ? 7.221 24.930 22.736 1.00 7.28 290 SER C N 1
ATOM 9592 C CA . SER C 1 290 ? 6.810 23.520 22.626 1.00 7.29 290 SER C CA 1
ATOM 9593 C C . SER C 1 290 ? 5.900 23.243 21.433 1.00 10.44 290 SER C C 1
ATOM 9594 O O . SER C 1 290 ? 5.272 24.145 20.853 1.00 7.73 290 SER C O 1
ATOM 9597 N N . HIS C 1 291 ? 5.857 21.967 21.077 1.00 8.22 291 HIS C N 1
ATOM 9598 C CA . HIS C 1 291 ? 5.066 21.471 19.957 1.00 8.13 291 HIS C CA 1
ATOM 9599 C C . HIS C 1 291 ? 4.565 20.090 20.353 1.00 9.65 291 HIS C C 1
ATOM 9600 O O . HIS C 1 291 ? 4.691 19.116 19.595 1.00 10.08 291 HIS C O 1
ATOM 9607 N N . PHE C 1 292 ? 4.001 20.017 21.561 1.00 8.12 292 PHE C N 1
ATOM 9608 C CA . PHE C 1 292 ? 3.370 18.789 22.070 1.00 8.68 292 PHE C CA 1
ATOM 9609 C C . PHE C 1 292 ? 4.319 17.597 22.057 1.00 12.86 292 PHE C C 1
ATOM 9610 O O . PHE C 1 292 ? 3.927 16.470 21.715 1.00 10.29 292 PHE C O 1
ATOM 9618 N N . GLU C 1 293 ? 5.570 17.849 22.434 1.00 10.52 293 GLU C N 1
ATOM 9619 C CA . GLU C 1 293 ? 6.576 16.790 22.500 1.00 11.42 293 GLU C CA 1
ATOM 9620 C C . GLU C 1 293 ? 6.070 15.606 23.299 1.00 11.18 293 GLU C C 1
ATOM 9621 O O . GLU C 1 293 ? 5.381 15.771 24.318 1.00 11.20 293 GLU C O 1
ATOM 9627 N N . ASN C 1 294 ? 6.382 14.419 22.778 1.00 12.40 294 ASN C N 1
ATOM 9628 C CA . ASN C 1 294 ? 6.016 13.137 23.385 1.00 14.04 294 ASN C CA 1
ATOM 9629 C C . ASN C 1 294 ? 4.507 12.884 23.387 1.00 16.11 294 ASN C C 1
ATOM 9630 O O . ASN C 1 294 ? 3.988 12.158 24.237 1.00 18.24 294 ASN C O 1
ATOM 9635 N N . THR C 1 295 ? 3.809 13.508 22.439 1.00 14.20 295 THR C N 1
ATOM 9636 C CA . THR C 1 295 ? 2.430 13.133 22.127 1.00 16.49 295 THR C CA 1
ATOM 9637 C C . THR C 1 295 ? 2.279 12.947 20.625 1.00 13.45 295 THR C C 1
ATOM 9638 O O . THR C 1 295 ? 3.139 13.352 19.832 1.00 12.52 295 THR C O 1
ATOM 9642 N N . LYS C 1 296 ? 1.158 12.355 20.232 1.00 12.56 296 LYS C N 1
ATOM 9643 C CA . LYS C 1 296 ? 0.879 12.143 18.829 1.00 11.03 296 LYS C CA 1
ATOM 9644 C C . LYS C 1 296 ? 0.565 13.445 18.083 1.00 11.07 296 LYS C C 1
ATOM 9645 O O . LYS C 1 296 ? 0.411 13.435 16.876 1.00 13.03 296 LYS C O 1
ATOM 9651 N N . TYR C 1 297 ? 0.478 14.564 18.808 1.00 9.73 297 TYR C N 1
ATOM 9652 C CA . TYR C 1 297 ? 0.131 15.848 18.211 1.00 10.06 297 TYR C CA 1
ATOM 9653 C C . TYR C 1 297 ? 1.361 16.674 17.839 1.00 9.78 297 TYR C C 1
ATOM 9654 O O . TYR C 1 297 ? 1.239 17.808 17.357 1.00 11.08 297 TYR C O 1
ATOM 9663 N N . ASP C 1 298 ? 2.536 16.094 18.054 1.00 10.55 298 ASP C N 1
ATOM 9664 C CA . ASP C 1 298 ? 3.813 16.731 17.732 1.00 10.49 298 ASP C CA 1
ATOM 9665 C C . ASP C 1 298 ? 4.061 16.653 16.234 1.00 9.72 298 ASP C C 1
ATOM 9666 O O . ASP C 1 298 ? 4.211 15.557 15.683 1.00 10.05 298 ASP C O 1
ATOM 9671 N N . VAL C 1 299 ? 4.121 17.809 15.577 1.00 9.91 299 VAL C N 1
ATOM 9672 C CA . VAL C 1 299 ? 4.278 17.849 14.122 1.00 10.77 299 VAL C CA 1
ATOM 9673 C C . VAL C 1 299 ? 5.623 17.248 13.700 1.00 9.03 299 VAL C C 1
ATOM 9674 O O . VAL C 1 299 ? 5.764 16.752 12.575 1.00 10.58 299 VAL C O 1
ATOM 9678 N N . TYR C 1 300 ? 6.586 17.231 14.618 1.00 9.90 300 TYR C N 1
ATOM 9679 C CA . TYR C 1 300 ? 7.892 16.627 14.365 1.00 9.78 300 TYR C CA 1
ATOM 9680 C C . TYR C 1 300 ? 7.978 15.175 14.866 1.00 11.08 300 TYR C C 1
ATOM 9681 O O . TYR C 1 300 ? 9.037 14.544 14.783 1.00 13.28 300 TYR C O 1
ATOM 9690 N N . GLY C 1 301 ? 6.860 14.644 15.350 1.00 9.59 301 GLY C N 1
ATOM 9691 C CA . GLY C 1 301 ? 6.828 13.346 16.012 1.00 10.28 301 GLY C CA 1
ATOM 9692 C C . GLY C 1 301 ? 6.351 12.200 15.132 1.00 13.92 301 GLY C C 1
ATOM 9693 O O . GLY C 1 301 ? 6.447 12.260 13.911 1.00 14.07 301 GLY C O 1
ATOM 9694 N N . SER C 1 302 ? 5.814 11.166 15.776 1.00 16.85 302 SER C N 1
ATOM 9695 C CA . SER C 1 302 ? 5.516 9.899 15.114 1.00 21.29 302 SER C CA 1
ATOM 9696 C C . SER C 1 302 ? 4.038 9.687 14.792 1.00 22.46 302 SER C C 1
ATOM 9697 O O . SER C 1 302 ? 3.653 8.607 14.326 1.00 21.08 302 SER C O 1
ATOM 9700 N N . GLY C 1 303 ? 3.210 10.694 15.056 1.00 15.51 303 GLY C N 1
ATOM 9701 C CA . GLY C 1 303 ? 1.780 10.560 14.839 1.00 18.81 303 GLY C CA 1
ATOM 9702 C C . GLY C 1 303 ? 1.376 10.524 13.373 1.00 14.85 303 GLY C C 1
ATOM 9703 O O . GLY C 1 303 ? 2.188 10.763 12.465 1.00 16.51 303 GLY C O 1
ATOM 9704 N N . SER C 1 304 ? 0.104 10.221 13.138 1.00 16.22 304 SER C N 1
ATOM 9705 C CA . SER C 1 304 ? -0.451 10.261 11.796 1.00 15.06 304 SER C CA 1
ATOM 9706 C C . SER C 1 304 ? -0.413 11.678 11.250 1.00 17.62 304 SER C C 1
ATOM 9707 O O . SER C 1 304 ? -0.313 12.638 12.023 1.00 16.26 304 SER C O 1
ATOM 9710 N N . GLN C 1 305 ? -0.501 11.817 9.931 1.00 14.98 305 GLN C N 1
ATOM 9711 C CA . GLN C 1 305 ? -0.482 13.140 9.327 1.00 17.63 305 GLN C CA 1
ATOM 9712 C C . GLN C 1 305 ? -1.596 14.014 9.901 1.00 17.90 305 GLN C C 1
ATOM 9713 O O . GLN C 1 305 ? -1.377 15.187 10.168 1.00 14.26 305 GLN C O 1
ATOM 9719 N N . SER C 1 306 ? -2.778 13.441 10.116 1.00 15.60 306 SER C N 1
ATOM 9720 C CA . SER C 1 306 ? -3.874 14.240 10.655 1.00 14.87 306 SER C CA 1
ATOM 9721 C C . SER C 1 306 ? -3.622 14.609 12.124 1.00 13.10 306 SER C C 1
ATOM 9722 O O . SER C 1 306 ? -3.872 15.748 12.522 1.00 16.00 306 SER C O 1
ATOM 9725 N N . ASP C 1 307 ? -3.119 13.671 12.926 1.00 13.24 307 ASP C N 1
ATOM 9726 C CA . ASP C 1 307 ? -2.848 13.996 14.337 1.00 12.77 307 ASP C CA 1
ATOM 9727 C C . ASP C 1 307 ? -1.739 15.039 14.480 1.00 14.05 307 ASP C C 1
ATOM 9728 O O . ASP C 1 307 ? -1.806 15.897 15.373 1.00 13.61 307 ASP C O 1
ATOM 9733 N N . LYS C 1 308 ? -0.728 14.951 13.613 1.00 12.59 308 LYS C N 1
ATOM 9734 C CA . LYS C 1 308 ? 0.426 15.857 13.652 1.00 12.53 308 LYS C CA 1
ATOM 9735 C C . LYS C 1 308 ? 0.089 17.301 13.325 1.00 16.52 308 LYS C C 1
ATOM 9736 O O . LYS C 1 308 ? 0.837 18.215 13.692 1.00 12.90 308 LYS C O 1
ATOM 9742 N N . THR C 1 309 ? -1.024 17.497 12.622 1.00 13.84 309 THR C N 1
ATOM 9743 C CA . THR C 1 309 ? -1.405 18.811 12.134 1.00 13.81 309 THR C CA 1
ATOM 9744 C C . THR C 1 309 ? -2.722 19.276 12.740 1.00 12.73 309 THR C C 1
ATOM 9745 O O . THR C 1 309 ? -3.249 20.320 12.354 1.00 13.38 309 THR C O 1
ATOM 9749 N N . LEU C 1 310 ? -3.239 18.515 13.705 1.00 10.76 310 LEU C N 1
ATOM 9750 C CA . LEU C 1 310 ? -4.540 18.827 14.294 1.00 11.70 310 LEU C CA 1
ATOM 9751 C C . LEU C 1 310 ? -4.525 20.068 15.189 1.00 10.84 310 LEU C C 1
ATOM 9752 O O . LEU C 1 310 ? -5.464 20.860 15.171 1.00 9.86 310 LEU C O 1
ATOM 9757 N N . PHE C 1 311 ? -3.459 20.219 15.967 1.00 9.32 311 PHE C N 1
ATOM 9758 C CA . PHE C 1 311 ? -3.366 21.293 16.965 1.00 7.96 311 PHE C CA 1
ATOM 9759 C C . PHE C 1 311 ? -2.385 22.388 16.576 1.00 10.17 311 PHE C C 1
ATOM 9760 O O . PHE C 1 311 ? -1.312 22.112 16.029 1.00 11.94 311 PHE C O 1
ATOM 9768 N N . ARG C 1 312 ? -2.733 23.630 16.909 1.00 7.30 312 ARG C N 1
ATOM 9769 C CA . ARG C 1 312 ? -1.790 24.734 16.784 1.00 9.05 312 ARG C CA 1
ATOM 9770 C C . ARG C 1 312 ? -0.725 24.618 17.877 1.00 8.96 312 ARG C C 1
ATOM 9771 O O . ARG C 1 312 ? -1.070 24.592 19.059 1.00 10.08 312 ARG C O 1
ATOM 9779 N N . PRO C 1 313 ? 0.569 24.539 17.492 1.00 9.04 313 PRO C N 1
ATOM 9780 C CA . PRO C 1 313 ? 1.627 24.439 18.503 1.00 8.97 313 PRO C CA 1
ATOM 9781 C C . PRO C 1 313 ? 1.915 25.785 19.160 1.00 8.99 313 PRO C C 1
ATOM 9782 O O . PRO C 1 313 ? 1.401 26.827 18.721 1.00 9.86 313 PRO C O 1
ATOM 9786 N N . ILE C 1 314 ? 2.727 25.759 20.215 1.00 8.49 314 ILE C N 1
ATOM 9787 C CA . ILE C 1 314 ? 3.094 26.984 20.916 1.00 8.26 314 ILE C CA 1
ATOM 9788 C C . ILE C 1 314 ? 4.322 27.621 20.273 1.00 7.73 314 ILE C C 1
ATOM 9789 O O . ILE C 1 314 ? 4.271 28.780 19.852 1.00 8.58 314 ILE C O 1
ATOM 9794 N N . GLY C 1 315 ? 5.416 26.871 20.176 1.00 7.72 315 GLY C N 1
ATOM 9795 C CA . GLY C 1 315 ? 6.506 27.263 19.292 1.00 7.78 315 GLY C CA 1
ATOM 9796 C C . GLY C 1 315 ? 5.984 27.147 17.866 1.00 7.23 315 GLY C C 1
ATOM 9797 O O . GLY C 1 315 ? 5.335 26.162 17.524 1.00 9.37 315 GLY C O 1
ATOM 9798 N N . ILE C 1 316 ? 6.244 28.140 17.030 1.00 7.63 316 ILE C N 1
ATOM 9799 C CA . ILE C 1 316 ? 5.632 28.138 15.705 1.00 8.67 316 ILE C CA 1
ATOM 9800 C C . ILE C 1 316 ? 6.408 29.034 14.751 1.00 9.72 316 ILE C C 1
ATOM 9801 O O . ILE C 1 316 ? 7.133 29.930 15.186 1.00 9.24 316 ILE C O 1
ATOM 9806 N N . ASN C 1 317 ? 6.277 28.781 13.448 1.00 8.45 317 ASN C N 1
ATOM 9807 C CA . ASN C 1 317 ? 7.049 29.533 12.461 1.00 7.74 317 ASN C CA 1
ATOM 9808 C C . ASN C 1 317 ? 6.835 31.035 12.575 1.00 11.03 317 ASN C C 1
ATOM 9809 O O . ASN C 1 317 ? 7.737 31.824 12.294 1.00 12.93 317 ASN C O 1
ATOM 9814 N N . ARG C 1 318 ? 5.659 31.443 13.027 1.00 8.42 318 ARG C N 1
ATOM 9815 C CA . ARG C 1 318 ? 5.372 32.871 13.075 1.00 9.41 318 ARG C CA 1
ATOM 9816 C C . ARG C 1 318 ? 5.555 33.486 14.477 1.00 9.83 318 ARG C C 1
ATOM 9817 O O . ARG C 1 318 ? 4.998 34.538 14.754 1.00 10.59 318 ARG C O 1
ATOM 9825 N N . ASN C 1 319 ? 6.336 32.830 15.347 1.00 8.58 319 ASN C N 1
ATOM 9826 C CA . ASN C 1 319 ? 6.902 33.517 16.529 1.00 8.55 319 ASN C CA 1
ATOM 9827 C C . ASN C 1 319 ? 7.766 34.670 16.021 1.00 10.36 319 ASN C C 1
ATOM 9828 O O . ASN C 1 319 ? 8.841 34.415 15.487 1.00 10.91 319 ASN C O 1
ATOM 9833 N N . HIS C 1 320 ? 7.350 35.925 16.180 1.00 8.60 320 HIS C N 1
ATOM 9834 C CA . HIS C 1 320 ? 8.205 37.029 15.731 1.00 10.72 320 HIS C CA 1
ATOM 9835 C C . HIS C 1 320 ? 9.201 37.411 16.827 1.00 11.22 320 HIS C C 1
ATOM 9836 O O . HIS C 1 320 ? 10.408 37.561 16.584 1.00 9.22 320 HIS C O 1
ATOM 9843 N N . ASN C 1 321 ? 8.697 37.559 18.043 1.00 9.00 321 ASN C N 1
ATOM 9844 C CA . ASN C 1 321 ? 9.570 37.643 19.199 1.00 9.40 321 ASN C CA 1
ATOM 9845 C C . ASN C 1 321 ? 8.945 36.852 20.328 1.00 9.46 321 ASN C C 1
ATOM 9846 O O . ASN C 1 321 ? 7.738 36.593 20.333 1.00 9.22 321 ASN C O 1
ATOM 9851 N N . VAL C 1 322 ? 9.783 36.451 21.270 1.00 8.74 322 VAL C N 1
ATOM 9852 C CA . VAL C 1 322 ? 9.326 35.917 22.540 1.00 6.91 322 VAL C CA 1
ATOM 9853 C C . VAL C 1 322 ? 9.979 36.767 23.624 1.00 10.98 322 VAL C C 1
ATOM 9854 O O . VAL C 1 322 ? 11.160 37.108 23.542 1.00 9.03 322 VAL C O 1
ATOM 9858 N N . HIS C 1 323 ? 9.187 37.168 24.605 1.00 7.79 323 HIS C N 1
ATOM 9859 C CA . HIS C 1 323 ? 9.724 37.970 25.689 1.00 8.05 323 HIS C CA 1
ATOM 9860 C C . HIS C 1 323 ? 9.254 37.393 27.010 1.00 7.41 323 HIS C C 1
ATOM 9861 O O . HIS C 1 323 ? 8.120 36.929 27.145 1.00 7.94 323 HIS C O 1
ATOM 9868 N N . ILE C 1 324 ? 10.166 37.372 27.971 1.00 8.53 324 ILE C N 1
ATOM 9869 C CA . ILE C 1 324 ? 9.839 37.008 29.334 1.00 7.62 324 ILE C CA 1
ATOM 9870 C C . ILE C 1 324 ? 10.257 38.195 30.190 1.00 8.99 324 ILE C C 1
ATOM 9871 O O . ILE C 1 324 ? 11.442 38.486 30.311 1.00 9.08 324 ILE C O 1
ATOM 9876 N N . LEU C 1 325 ? 9.273 38.903 30.730 1.00 9.17 325 LEU C N 1
ATOM 9877 C CA . LEU C 1 325 ? 9.544 40.104 31.534 1.00 8.57 325 LEU C CA 1
ATOM 9878 C C . LEU C 1 325 ? 9.586 39.699 32.989 1.00 8.76 325 LEU C C 1
ATOM 9879 O O . LEU C 1 325 ? 8.592 39.213 33.538 1.00 10.45 325 LEU C O 1
ATOM 9884 N N . GLN C 1 326 ? 10.746 39.898 33.606 1.00 9.55 326 GLN C N 1
ATOM 9885 C CA . GLN C 1 326 ? 10.999 39.435 34.956 1.00 10.68 326 GLN C CA 1
ATOM 9886 C C . GLN C 1 326 ? 11.279 40.628 35.866 1.00 10.47 326 GLN C C 1
ATOM 9887 O O . GLN C 1 326 ? 12.170 41.424 35.576 1.00 11.75 326 GLN C O 1
ATOM 9893 N N . ILE C 1 327 ? 10.523 40.756 36.950 1.00 9.93 327 ILE C N 1
ATOM 9894 C CA . ILE C 1 327 ? 10.877 41.744 37.966 1.00 9.05 327 ILE C CA 1
ATOM 9895 C C . ILE C 1 327 ? 11.386 40.989 39.184 1.00 8.93 327 ILE C C 1
ATOM 9896 O O . ILE C 1 327 ? 10.624 40.297 39.864 1.00 10.63 327 ILE C O 1
ATOM 9901 N N . ARG C 1 328 ? 12.691 41.097 39.430 1.00 9.98 328 ARG C N 1
ATOM 9902 C CA . ARG C 1 328 ? 13.338 40.298 40.462 1.00 10.15 328 ARG C CA 1
ATOM 9903 C C . ARG C 1 328 ? 13.204 40.933 41.832 1.00 11.50 328 ARG C C 1
ATOM 9904 O O . ARG C 1 328 ? 13.041 42.148 41.943 1.00 13.30 328 ARG C O 1
ATOM 9912 N N . ASN C 1 329 ? 13.272 40.092 42.863 1.00 11.48 329 ASN C N 1
ATOM 9913 C CA . ASN C 1 329 ? 13.227 40.553 44.244 1.00 13.41 329 ASN C CA 1
ATOM 9914 C C . ASN C 1 329 ? 14.488 40.177 45.029 1.00 15.83 329 ASN C C 1
ATOM 9915 O O . ASN C 1 329 ? 14.628 40.560 46.194 1.00 21.84 329 ASN C O 1
ATOM 9920 N N . ASN C 1 330 ? 15.406 39.448 44.402 1.00 15.24 330 ASN C N 1
ATOM 9921 C CA . ASN C 1 330 ? 16.624 39.030 45.099 1.00 20.95 330 ASN C CA 1
ATOM 9922 C C . ASN C 1 330 ? 17.798 39.971 44.840 1.00 25.68 330 ASN C C 1
ATOM 9923 O O . ASN C 1 330 ? 18.942 39.654 45.180 1.00 24.99 330 ASN C O 1
ATOM 9928 N N . VAL C 1 331 ? 17.507 41.128 44.247 1.00 21.14 331 VAL C N 1
ATOM 9929 C CA . VAL C 1 331 ? 18.527 42.108 43.883 1.00 19.95 331 VAL C CA 1
ATOM 9930 C C . VAL C 1 331 ? 18.040 43.534 44.151 1.00 15.91 331 VAL C C 1
ATOM 9931 O O . VAL C 1 331 ? 16.840 43.757 44.331 1.00 17.98 331 VAL C O 1
ATOM 9935 N N . PRO C 1 332 ? 18.970 44.507 44.203 1.00 14.78 332 PRO C N 1
ATOM 9936 C CA . PRO C 1 332 ? 18.584 45.922 44.296 1.00 16.61 332 PRO C CA 1
ATOM 9937 C C . PRO C 1 332 ? 17.743 46.362 43.107 1.00 20.10 332 PRO C C 1
ATOM 9938 O O . PRO C 1 332 ? 17.848 45.776 42.022 1.00 15.79 332 PRO C O 1
ATOM 9942 N N . THR C 1 333 ? 16.914 47.380 43.313 1.00 17.47 333 THR C N 1
ATOM 9943 C CA . THR C 1 333 ? 15.981 47.824 42.290 1.00 19.58 333 THR C CA 1
ATOM 9944 C C . THR C 1 333 ? 16.679 48.177 40.970 1.00 17.40 333 THR C C 1
ATOM 9945 O O . THR C 1 333 ? 16.081 47.998 39.895 1.00 17.43 333 THR C O 1
ATOM 9949 N N . GLU C 1 334 ? 17.951 48.586 41.034 1.00 17.29 334 GLU C N 1
ATOM 9950 C CA . GLU C 1 334 ? 18.676 49.003 39.830 1.00 18.69 334 GLU C CA 1
ATOM 9951 C C . GLU C 1 334 ? 18.846 47.893 38.814 1.00 15.38 334 GLU C C 1
ATOM 9952 O O . GLU C 1 334 ? 19.056 48.164 37.634 1.00 12.90 334 GLU C O 1
ATOM 9958 N N . ILE C 1 335 ? 18.746 46.651 39.266 1.00 13.20 335 ILE C N 1
ATOM 9959 C CA . ILE C 1 335 ? 18.894 45.518 38.360 1.00 11.36 335 ILE C CA 1
ATOM 9960 C C . ILE C 1 335 ? 17.735 44.546 38.463 1.00 12.91 335 ILE C C 1
ATOM 9961 O O . ILE C 1 335 ? 17.845 43.389 38.044 1.00 12.19 335 ILE C O 1
ATOM 9966 N N . ALA C 1 336 ? 16.616 45.013 39.002 1.00 12.01 336 ALA C N 1
ATOM 9967 C CA . ALA C 1 336 ? 15.475 44.123 39.180 1.00 13.02 336 ALA C CA 1
ATOM 9968 C C . ALA C 1 336 ? 14.794 43.757 37.858 1.00 9.74 336 ALA C C 1
ATOM 9969 O O . ALA C 1 336 ? 14.356 42.614 37.690 1.00 10.85 336 ALA C O 1
ATOM 9971 N N . GLY C 1 337 ? 14.727 44.699 36.922 1.00 10.47 337 GLY C N 1
ATOM 9972 C CA . GLY C 1 337 ? 13.966 44.488 35.696 1.00 9.88 337 GLY C CA 1
ATOM 9973 C C . GLY C 1 337 ? 14.768 43.830 34.595 1.00 11.19 337 GLY C C 1
ATOM 9974 O O . GLY C 1 337 ? 15.755 44.394 34.137 1.00 10.83 337 GLY C O 1
ATOM 9975 N N . ILE C 1 338 ? 14.335 42.642 34.169 1.00 11.08 338 ILE C N 1
ATOM 9976 C CA . ILE C 1 338 ? 15.016 41.894 33.116 1.00 9.74 338 ILE C CA 1
ATOM 9977 C C . ILE C 1 338 ? 14.053 41.656 31.964 1.00 10.29 338 ILE C C 1
ATOM 9978 O O . ILE C 1 338 ? 12.987 41.075 32.152 1.00 9.66 338 ILE C O 1
ATOM 9983 N N . HIS C 1 339 ? 14.439 42.111 30.776 1.00 9.39 339 HIS C N 1
ATOM 9984 C CA . HIS C 1 339 ? 13.635 41.923 29.574 1.00 10.38 339 HIS C CA 1
ATOM 9985 C C . HIS C 1 339 ? 14.258 40.783 28.761 1.00 9.14 339 HIS C C 1
ATOM 9986 O O . HIS C 1 339 ? 15.110 41.019 27.907 1.00 8.57 339 HIS C O 1
ATOM 9993 N N . TRP C 1 340 ? 13.883 39.543 29.079 1.00 9.67 340 TRP C N 1
ATOM 9994 C CA . TRP C 1 340 ? 14.393 38.389 28.331 1.00 6.78 340 TRP C CA 1
ATOM 9995 C C . TRP C 1 340 ? 13.826 38.422 26.923 1.00 8.74 340 TRP C C 1
ATOM 9996 O O . TRP C 1 340 ? 12.639 38.676 26.757 1.00 9.80 340 TRP C O 1
ATOM 10007 N N . LEU C 1 341 ? 14.652 38.156 25.910 1.00 8.27 341 LEU C N 1
ATOM 10008 C CA . LEU C 1 341 ? 14.220 38.363 24.527 1.00 7.94 341 LEU C CA 1
ATOM 10009 C C . LEU C 1 341 ? 14.846 37.348 23.565 1.00 7.79 341 LEU C C 1
ATOM 10010 O O . LEU C 1 341 ? 16.033 37.025 23.673 1.00 7.58 341 LEU C O 1
ATOM 10015 N N . ALA C 1 342 ? 14.032 36.861 22.629 1.00 8.52 342 ALA C N 1
ATOM 10016 C CA . ALA C 1 342 ? 14.520 36.123 21.466 1.00 9.41 342 ALA C CA 1
ATOM 10017 C C . ALA C 1 342 ? 13.629 36.414 20.263 1.00 9.18 342 ALA C C 1
ATOM 10018 O O . ALA C 1 342 ? 12.526 36.978 20.402 1.00 8.13 342 ALA C O 1
ATOM 10020 N N . TYR C 1 343 ? 14.111 36.015 19.088 1.00 8.65 343 TYR C N 1
ATOM 10021 C CA . TYR C 1 343 ? 13.450 36.266 17.813 1.00 8.89 343 TYR C CA 1
ATOM 10022 C C . TYR C 1 343 ? 13.237 34.983 17.023 1.00 7.08 343 TYR C C 1
ATOM 10023 O O . TYR C 1 343 ? 14.023 34.045 17.148 1.00 9.44 343 TYR C O 1
ATOM 10032 N N . GLY C 1 344 ? 12.212 34.965 16.177 1.00 8.61 344 GLY C N 1
ATOM 10033 C CA . GLY C 1 344 ? 12.002 33.829 15.284 1.00 7.01 344 GLY C CA 1
ATOM 10034 C C . GLY C 1 344 ? 11.431 32.601 15.969 1.00 7.29 344 GLY C C 1
ATOM 10035 O O . GLY C 1 344 ? 11.266 32.578 17.185 1.00 8.15 344 GLY C O 1
ATOM 10036 N N . ALA C 1 345 ? 11.146 31.562 15.185 1.00 9.00 345 ALA C N 1
ATOM 10037 C CA . ALA C 1 345 ? 10.532 30.348 15.729 1.00 8.48 345 ALA C CA 1
ATOM 10038 C C . ALA C 1 345 ? 11.322 29.834 16.927 1.00 7.99 345 ALA C C 1
ATOM 10039 O O . ALA C 1 345 ? 12.549 29.713 16.867 1.00 8.29 345 ALA C O 1
ATOM 10041 N N . ASN C 1 346 ? 10.620 29.575 18.032 1.00 8.32 346 ASN C N 1
ATOM 10042 C CA . ASN C 1 346 ? 11.285 29.358 19.316 1.00 9.18 346 ASN C CA 1
ATOM 10043 C C . ASN C 1 346 ? 12.032 28.033 19.449 1.00 7.59 346 ASN C C 1
ATOM 10044 O O . ASN C 1 346 ? 12.703 27.799 20.443 1.00 7.61 346 ASN C O 1
ATOM 10049 N N . THR C 1 347 ? 11.905 27.169 18.447 1.00 7.90 347 THR C N 1
ATOM 10050 C CA . THR C 1 347 ? 12.607 25.896 18.457 1.00 8.25 347 THR C CA 1
ATOM 10051 C C . THR C 1 347 ? 14.125 26.027 18.351 1.00 8.60 347 THR C C 1
ATOM 10052 O O . THR C 1 347 ? 14.842 25.155 18.818 1.00 10.60 347 THR C O 1
ATOM 10056 N N . PHE C 1 348 ? 14.632 27.110 17.764 1.00 8.60 348 PHE C N 1
ATOM 10057 C CA . PHE C 1 3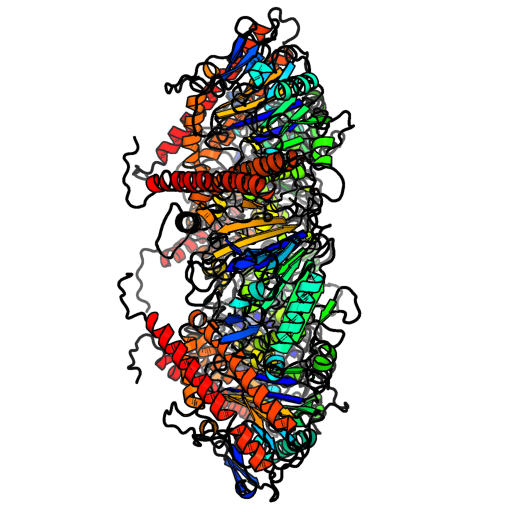48 ? 16.080 27.194 17.569 1.00 7.64 348 PHE C CA 1
ATOM 10058 C C . PHE C 1 348 ? 16.689 28.492 18.071 1.00 9.03 348 PHE C C 1
ATOM 10059 O O . PHE C 1 348 ? 17.718 28.919 17.572 1.00 10.58 348 PHE C O 1
ATOM 10067 N N . ASN C 1 349 ? 16.074 29.100 19.082 1.00 8.23 349 ASN C N 1
ATOM 10068 C CA . ASN C 1 349 ? 16.645 30.314 19.668 1.00 7.23 349 ASN C CA 1
ATOM 10069 C C . ASN C 1 349 ? 16.807 30.144 21.182 1.00 8.83 349 ASN C C 1
ATOM 10070 O O . ASN C 1 349 ? 16.444 29.105 21.728 1.00 8.55 349 ASN C O 1
ATOM 10075 N N . THR C 1 350 ? 17.363 31.159 21.839 1.00 9.14 350 THR C N 1
ATOM 10076 C CA . THR C 1 350 ? 17.431 31.206 23.305 1.00 7.61 350 THR C CA 1
ATOM 10077 C C . THR C 1 350 ? 17.068 32.608 23.769 1.00 8.61 350 THR C C 1
ATOM 10078 O O . THR C 1 350 ? 17.455 33.583 23.128 1.00 8.39 350 THR C O 1
ATOM 10082 N N . VAL C 1 351 ? 16.322 32.714 24.867 1.00 7.12 351 VAL C N 1
ATOM 10083 C CA . VAL C 1 351 ? 16.051 34.043 25.436 1.00 8.42 351 VAL C CA 1
ATOM 10084 C C . VAL C 1 351 ? 17.286 34.552 26.170 1.00 8.89 351 VAL C C 1
ATOM 10085 O O . VAL C 1 351 ? 17.965 33.801 26.864 1.00 8.70 351 VAL C O 1
ATOM 10089 N N . VAL C 1 352 ? 17.576 35.838 25.967 1.00 7.72 352 VAL C N 1
ATOM 10090 C CA . VAL C 1 352 ? 18.744 36.497 26.533 1.00 8.49 352 VAL C CA 1
ATOM 10091 C C . VAL C 1 352 ? 18.275 37.494 27.596 1.00 7.89 352 VAL C C 1
ATOM 10092 O O . VAL C 1 352 ? 17.374 38.281 27.331 1.00 8.13 352 VAL C O 1
ATOM 10096 N N . PRO C 1 353 ? 18.881 37.456 28.794 1.00 8.67 353 PRO C N 1
ATOM 10097 C CA . PRO C 1 353 ? 18.380 38.273 29.911 1.00 8.97 353 PRO C CA 1
ATOM 10098 C C . PRO C 1 353 ? 18.869 39.724 29.897 1.00 8.93 353 PRO C C 1
ATOM 10099 O O . PRO C 1 353 ? 19.694 40.102 30.734 1.00 10.19 353 PRO C O 1
ATOM 10103 N N . PHE C 1 354 ? 18.347 40.541 28.994 1.00 9.73 354 PHE C N 1
ATOM 10104 C CA . PHE C 1 354 ? 18.785 41.930 28.959 1.00 7.57 354 PHE C CA 1
ATOM 10105 C C . PHE C 1 354 ? 18.318 42.720 30.178 1.00 8.39 354 PHE C C 1
ATOM 10106 O O . PHE C 1 354 ? 17.160 42.638 30.570 1.00 11.33 354 PHE C O 1
ATOM 10114 N N . TYR C 1 355 ? 19.232 43.478 30.776 1.00 8.76 355 TYR C N 1
ATOM 10115 C CA . TYR C 1 355 ? 18.833 44.428 31.810 1.00 9.12 355 TYR C CA 1
ATOM 10116 C C . TYR C 1 355 ? 18.000 45.526 31.167 1.00 9.50 355 TYR C C 1
ATOM 10117 O O . TYR C 1 355 ? 18.380 46.084 30.133 1.00 10.29 355 TYR C O 1
ATOM 10126 N N . ALA C 1 356 ? 16.867 45.847 31.777 1.00 10.14 356 ALA C N 1
ATOM 10127 C CA . ALA C 1 356 ? 15.977 46.859 31.232 1.00 9.87 356 ALA C CA 1
ATOM 10128 C C . ALA C 1 356 ? 16.423 48.281 31.597 1.00 10.51 356 ALA C C 1
ATOM 10129 O O . ALA C 1 356 ? 16.014 49.234 30.945 1.00 10.51 356 ALA C O 1
ATOM 10131 N N . ASN C 1 357 ? 17.245 48.409 32.642 1.00 10.08 357 ASN C N 1
ATOM 10132 C CA . ASN C 1 357 ? 17.680 49.727 33.152 1.00 11.53 357 ASN C CA 1
ATOM 10133 C C . ASN C 1 357 ? 18.844 50.286 32.334 1.00 12.86 357 ASN C C 1
ATOM 10134 O O . ASN C 1 357 ? 19.984 50.386 32.811 1.00 11.35 357 ASN C O 1
ATOM 10139 N N . VAL C 1 358 ? 18.532 50.609 31.080 1.00 12.02 358 VAL C N 1
ATOM 10140 C CA . VAL C 1 358 ? 19.491 51.099 30.091 1.00 11.40 358 VAL C CA 1
ATOM 10141 C C . VAL C 1 358 ? 18.860 52.178 29.227 1.00 10.92 358 VAL C C 1
ATOM 10142 O O . VAL C 1 358 ? 17.629 52.276 29.160 1.00 14.35 358 VAL C O 1
ATOM 10146 N N . ASN C 1 359 ? 19.692 52.971 28.547 1.00 12.21 359 ASN C N 1
ATOM 10147 C CA . ASN C 1 359 ? 19.188 54.028 27.673 1.00 14.18 359 ASN C CA 1
ATOM 10148 C C . ASN C 1 359 ? 19.211 53.651 26.201 1.00 11.27 359 ASN C C 1
ATOM 10149 O O . ASN C 1 359 ? 18.678 54.375 25.366 1.00 12.74 359 ASN C O 1
ATOM 10154 N N . ASP C 1 360 ? 19.847 52.525 25.889 1.00 11.69 360 ASP C N 1
ATOM 10155 C CA . ASP C 1 360 ? 19.991 52.071 24.507 1.00 11.55 360 ASP C CA 1
ATOM 10156 C C . ASP C 1 360 ? 20.154 50.558 24.544 1.00 10.59 360 ASP C C 1
ATOM 10157 O O . ASP C 1 360 ? 20.359 49.981 25.616 1.00 12.83 360 ASP C O 1
ATOM 10162 N N . THR C 1 361 ? 20.093 49.932 23.371 1.00 11.78 361 THR C N 1
ATOM 10163 C CA . THR C 1 361 ? 20.048 48.474 23.265 1.00 9.79 361 THR C CA 1
ATOM 10164 C C . THR C 1 361 ? 21.132 47.943 22.310 1.00 8.85 361 THR C C 1
ATOM 10165 O O . THR C 1 361 ? 21.649 48.688 21.466 1.00 11.18 361 THR C O 1
ATOM 10169 N N . PRO C 1 362 ? 21.497 46.659 22.441 1.00 8.86 362 PRO C N 1
ATOM 10170 C CA . PRO C 1 362 ? 22.583 46.125 21.607 1.00 8.29 362 PRO C CA 1
ATOM 10171 C C . PRO C 1 362 ? 22.261 46.072 20.113 1.00 12.93 362 PRO C C 1
ATOM 10172 O O . PRO C 1 362 ? 21.141 45.726 19.731 1.00 11.20 362 PRO C O 1
ATOM 10176 N N . VAL C 1 363 ? 23.255 46.364 19.277 1.00 10.50 363 VAL C N 1
ATOM 10177 C CA . VAL C 1 363 ? 23.030 46.511 17.841 1.00 9.70 363 VAL C CA 1
ATOM 10178 C C . VAL C 1 363 ? 22.461 45.245 17.182 1.00 11.36 363 VAL C C 1
ATOM 10179 O O . VAL C 1 363 ? 21.602 45.351 16.312 1.00 10.74 363 VAL C O 1
ATOM 10183 N N . GLN C 1 364 ? 22.888 44.058 17.613 1.00 11.95 364 GLN C N 1
ATOM 10184 C CA . GLN C 1 364 ? 22.404 42.841 16.949 1.00 11.33 364 GLN C CA 1
ATOM 10185 C C . GLN C 1 364 ? 20.917 42.615 17.217 1.00 9.60 364 GLN C C 1
ATOM 10186 O O . GLN C 1 364 ? 20.268 41.839 16.518 1.00 9.39 364 GLN C O 1
ATOM 10192 N N . TYR C 1 365 ? 20.373 43.289 18.224 1.00 9.22 365 TYR C N 1
ATOM 10193 C CA . TYR C 1 365 ? 18.950 43.147 18.540 1.00 7.97 365 TYR C CA 1
ATOM 10194 C C . TYR C 1 365 ? 18.137 44.381 18.168 1.00 10.42 365 TYR C C 1
ATOM 10195 O O . TYR C 1 365 ? 16.919 44.318 18.086 1.00 9.71 365 TYR C O 1
ATOM 10204 N N . LYS C 1 366 ? 18.818 45.501 17.939 1.00 10.11 366 LYS C N 1
ATOM 10205 C CA . LYS C 1 366 ? 18.144 46.762 17.669 1.00 11.05 366 LYS C CA 1
ATOM 10206 C C . LYS C 1 366 ? 17.944 47.064 16.191 1.00 12.41 366 LYS C C 1
ATOM 10207 O O . LYS C 1 366 ? 16.962 47.695 15.814 1.00 13.60 366 LYS C O 1
ATOM 10213 N N . ASN C 1 367 ? 18.858 46.602 15.345 1.00 10.87 367 ASN C N 1
ATOM 10214 C CA A ASN C 1 367 ? 18.954 47.261 14.042 0.54 12.50 367 ASN C CA 1
ATOM 10215 C CA B ASN C 1 367 ? 19.077 47.175 14.023 0.46 12.60 367 ASN C CA 1
ATOM 10216 C C . ASN C 1 367 ? 18.443 46.459 12.838 1.00 13.33 367 ASN C C 1
ATOM 10217 O O . ASN C 1 367 ? 18.823 46.719 11.700 1.00 13.52 367 ASN C O 1
ATOM 10226 N N . ALA C 1 368 ? 17.512 45.538 13.074 1.00 12.50 368 ALA C N 1
ATOM 10227 C CA . ALA C 1 368 ? 16.886 44.870 11.926 1.00 11.70 368 ALA C CA 1
ATOM 10228 C C . ALA C 1 368 ? 16.104 45.849 11.066 1.00 12.42 368 ALA C C 1
ATOM 10229 O O . ALA C 1 368 ? 15.402 46.732 11.576 1.00 12.36 368 ALA C O 1
ATOM 10231 N N . THR C 1 369 ? 16.228 45.670 9.755 1.00 9.70 369 THR C N 1
ATOM 10232 C CA . THR C 1 369 ? 15.394 46.373 8.784 1.00 10.56 369 THR C CA 1
ATOM 10233 C C . THR C 1 369 ? 14.694 45.361 7.892 1.00 11.65 369 THR C C 1
ATOM 10234 O O . THR C 1 369 ? 14.775 44.154 8.125 1.00 11.91 369 THR C O 1
ATOM 10238 N N . GLY C 1 370 ? 14.023 45.847 6.850 1.00 13.31 370 GLY C N 1
ATOM 10239 C CA . GLY C 1 370 ? 13.369 44.954 5.916 1.00 12.44 370 GLY C CA 1
ATOM 10240 C C . GLY C 1 370 ? 14.359 44.254 5.006 1.00 12.25 370 GLY C C 1
ATOM 10241 O O . GLY C 1 370 ? 13.974 43.354 4.262 1.00 13.62 370 GLY C O 1
ATOM 10242 N N . LYS C 1 371 ? 15.628 44.657 5.060 1.00 11.51 371 LYS C N 1
ATOM 10243 C CA . LYS C 1 371 ? 16.658 43.998 4.261 1.00 10.98 371 LYS C CA 1
ATOM 10244 C C . LYS C 1 371 ? 17.250 42.815 5.027 1.00 11.91 371 LYS C C 1
ATOM 10245 O O . LYS C 1 371 ? 17.653 42.940 6.177 1.00 12.42 371 LYS C O 1
ATOM 10251 N N . PHE C 1 372 ? 17.289 41.653 4.385 1.00 12.00 372 PHE C N 1
ATOM 10252 C CA . PHE C 1 372 ? 17.863 40.460 5.003 1.00 9.31 372 PHE C CA 1
ATOM 10253 C C . PHE C 1 372 ? 19.320 40.678 5.399 1.00 9.94 372 PHE C C 1
ATOM 10254 O O . PHE C 1 372 ? 20.158 41.034 4.564 1.00 10.56 372 PHE C O 1
ATOM 10262 N N . ASP C 1 373 ? 19.619 40.478 6.679 1.00 8.98 373 ASP C N 1
ATOM 10263 C CA . ASP C 1 373 ? 20.964 40.722 7.196 1.00 8.86 373 ASP C CA 1
ATOM 10264 C C . ASP C 1 373 ? 21.311 39.711 8.279 1.00 9.84 373 ASP C C 1
ATOM 10265 O O . ASP C 1 373 ? 20.786 39.772 9.380 1.00 10.04 373 ASP C O 1
ATOM 10270 N N . LEU C 1 374 ? 22.219 38.792 7.956 1.00 8.28 374 LEU C N 1
ATOM 10271 C CA . LEU C 1 374 ? 22.544 37.697 8.854 1.00 7.80 374 LEU C CA 1
ATOM 10272 C C . LEU C 1 374 ? 23.475 38.117 9.985 1.00 9.71 374 LEU C C 1
ATOM 10273 O O . LEU C 1 374 ? 23.820 37.304 10.833 1.00 10.72 374 LEU C O 1
ATOM 10278 N N . ASN C 1 375 ? 23.863 39.392 9.999 1.00 9.29 375 ASN C N 1
ATOM 10279 C CA . ASN C 1 375 ? 24.563 39.964 11.146 1.00 9.69 375 ASN C CA 1
ATOM 10280 C C . ASN C 1 375 ? 23.584 40.377 12.236 1.00 11.60 375 ASN C C 1
ATOM 10281 O O . ASN C 1 375 ? 23.983 40.704 13.356 1.00 11.95 375 ASN C O 1
ATOM 10286 N N . ASN C 1 376 ? 22.303 40.369 11.888 1.00 8.74 376 ASN C N 1
ATOM 10287 C CA . ASN C 1 376 ? 21.231 40.718 12.817 1.00 10.27 376 ASN C CA 1
ATOM 10288 C C . ASN C 1 376 ? 20.557 39.474 13.399 1.00 9.68 376 ASN C C 1
ATOM 10289 O O . ASN C 1 376 ? 20.343 38.492 12.682 1.00 10.73 376 ASN C O 1
ATOM 10294 N N . MET C 1 377 ? 20.205 39.515 14.681 1.00 8.77 377 MET C N 1
ATOM 10295 C CA . MET C 1 377 ? 19.681 38.314 15.347 1.00 8.23 377 MET C CA 1
ATOM 10296 C C . MET C 1 377 ? 18.262 37.931 14.919 1.00 9.39 377 MET C C 1
ATOM 10297 O O . MET C 1 377 ? 17.881 36.758 15.041 1.00 9.47 377 MET C O 1
ATOM 10302 N N . TYR C 1 378 ? 17.475 38.879 14.419 1.00 8.08 378 TYR C N 1
ATOM 10303 C CA . TYR C 1 378 ? 16.165 38.489 13.912 1.00 7.47 378 TYR C CA 1
ATOM 10304 C C . TYR C 1 378 ? 16.363 37.566 12.698 1.00 10.00 378 TYR C C 1
ATOM 10305 O O . TYR C 1 378 ? 15.881 36.423 12.681 1.00 7.59 378 TYR C O 1
ATOM 10314 N N . TRP C 1 379 ? 17.102 38.033 11.697 1.00 9.71 379 TRP C N 1
ATOM 10315 C CA . TRP C 1 379 ? 17.247 37.242 10.478 1.00 9.93 379 TRP C CA 1
ATOM 10316 C C . TRP C 1 379 ? 18.052 35.959 10.710 1.00 8.75 379 TRP C C 1
ATOM 10317 O O . TRP C 1 379 ? 17.738 34.922 10.124 1.00 9.47 379 TRP C O 1
ATOM 10328 N N . LEU C 1 380 ? 19.070 36.018 11.565 1.00 8.64 380 LEU C N 1
ATOM 10329 C CA . LEU C 1 380 ? 19.887 34.839 11.851 1.00 7.34 380 LEU C CA 1
ATOM 10330 C C . LEU C 1 380 ? 19.062 33.762 12.566 1.00 9.30 380 LEU C C 1
ATOM 10331 O O . LEU C 1 380 ? 19.135 32.590 12.217 1.00 9.20 380 LEU C O 1
ATOM 10336 N N . SER C 1 381 ? 18.254 34.170 13.541 1.00 9.00 381 SER C N 1
ATOM 10337 C CA . SER C 1 381 ? 17.436 33.217 14.292 1.00 8.47 381 SER C CA 1
ATOM 10338 C C . SER C 1 381 ? 16.382 32.578 13.395 1.00 9.00 381 SER C C 1
ATOM 10339 O O . SER C 1 381 ? 16.141 31.375 13.480 1.00 9.36 381 SER C O 1
ATOM 10342 N N . CYS C 1 382 ? 15.761 33.381 12.529 1.00 7.85 382 CYS C N 1
ATOM 10343 C CA . CYS C 1 382 ? 14.747 32.842 11.626 1.00 7.72 382 CYS C CA 1
ATOM 10344 C C . CYS C 1 382 ? 15.360 31.845 10.668 1.00 8.51 382 CYS C C 1
ATOM 10345 O O . CYS C 1 382 ? 14.775 30.804 10.396 1.00 8.30 382 CYS C O 1
ATOM 10348 N N . THR C 1 383 ? 16.540 32.170 10.154 1.00 7.21 383 THR C N 1
ATOM 10349 C CA . THR C 1 383 ? 17.223 31.274 9.229 1.00 7.25 383 THR C CA 1
ATOM 10350 C C . THR C 1 383 ? 17.524 29.927 9.909 1.00 8.63 383 THR C C 1
ATOM 10351 O O . THR C 1 383 ? 17.295 28.862 9.318 1.00 8.02 383 THR C O 1
ATOM 10355 N N . THR C 1 384 ? 17.988 29.977 11.153 1.00 8.17 384 THR C N 1
ATOM 10356 C CA . THR C 1 384 ? 18.314 28.764 11.911 1.00 5.93 384 THR C CA 1
ATOM 10357 C C . THR C 1 384 ? 17.085 27.884 12.091 1.00 8.23 384 THR C C 1
ATOM 10358 O O . THR C 1 384 ? 17.138 26.684 11.840 1.00 7.55 384 THR C O 1
ATOM 10362 N N . ALA C 1 385 ? 15.973 28.490 12.497 1.00 8.35 385 ALA C N 1
ATOM 10363 C CA . ALA C 1 385 ? 14.750 27.731 12.748 1.00 9.55 385 ALA C CA 1
ATOM 10364 C C . ALA C 1 385 ? 14.156 27.119 11.478 1.00 8.42 385 ALA C C 1
ATOM 10365 O O . ALA C 1 385 ? 13.607 26.022 11.518 1.00 7.51 385 ALA C O 1
ATOM 10367 N N . LEU C 1 386 ? 14.252 27.825 10.353 1.00 7.38 386 LEU C N 1
ATOM 10368 C CA . LEU C 1 386 ? 13.775 27.257 9.091 1.00 6.06 386 LEU C CA 1
ATOM 10369 C C . LEU C 1 386 ? 14.597 26.031 8.707 1.00 7.21 386 LEU C C 1
ATOM 10370 O O . LEU C 1 386 ? 14.035 24.999 8.337 1.00 8.59 386 LEU C O 1
ATOM 10375 N N . LEU C 1 387 ? 15.921 26.141 8.783 1.00 6.87 387 LEU C N 1
ATOM 10376 C CA . LEU C 1 387 ? 16.769 24.989 8.465 1.00 9.17 387 LEU C CA 1
ATOM 10377 C C . LEU C 1 387 ? 16.455 23.840 9.421 1.00 7.98 387 LEU C C 1
ATOM 10378 O O . LEU C 1 387 ? 16.332 22.690 9.003 1.00 9.39 387 LEU C O 1
ATOM 10383 N N . GLY C 1 388 ? 16.318 24.141 10.708 1.00 8.84 388 GLY C N 1
ATOM 10384 C CA . GLY C 1 388 ? 16.023 23.097 11.679 1.00 7.34 388 GLY C CA 1
ATOM 10385 C C . GLY C 1 388 ? 14.727 22.354 11.382 1.00 8.30 388 GLY C C 1
ATOM 10386 O O . GLY C 1 388 ? 14.644 21.143 11.546 1.00 8.49 388 GLY C O 1
ATOM 10387 N N . ASP C 1 389 ? 13.723 23.095 10.933 1.00 7.26 389 ASP C N 1
ATOM 10388 C CA . ASP C 1 389 ? 12.407 22.563 10.582 1.00 7.23 389 ASP C CA 1
ATOM 10389 C C . ASP C 1 389 ? 12.466 21.522 9.464 1.00 8.55 389 ASP C C 1
ATOM 10390 O O . ASP C 1 389 ? 11.587 20.667 9.368 1.00 8.77 389 ASP C O 1
ATOM 10395 N N . THR C 1 390 ? 13.480 21.607 8.601 1.00 9.96 390 THR C N 1
ATOM 10396 C CA . THR C 1 390 ? 13.552 20.682 7.463 1.00 9.60 390 THR C CA 1
ATOM 10397 C C . THR C 1 390 ? 13.946 19.265 7.861 1.00 12.53 390 THR C C 1
ATOM 10398 O O . THR C 1 390 ? 13.705 18.316 7.105 1.00 12.39 390 THR C O 1
ATOM 10402 N N . ASP C 1 391 ? 14.562 19.113 9.030 1.00 11.81 391 ASP C N 1
ATOM 10403 C CA . ASP C 1 391 ? 14.908 17.783 9.532 1.00 9.57 391 ASP C CA 1
ATOM 10404 C C . ASP C 1 391 ? 15.157 17.866 11.040 1.00 9.30 391 ASP C C 1
ATOM 10405 O O . ASP C 1 391 ? 16.296 17.800 11.495 1.00 9.48 391 ASP C O 1
ATOM 10410 N N . TYR C 1 392 ? 14.077 18.031 11.800 1.00 9.19 392 TYR C N 1
ATOM 10411 C CA . TYR C 1 392 ? 14.184 18.356 13.225 1.00 8.84 392 TYR C CA 1
ATOM 10412 C C . TYR C 1 392 ? 14.973 17.309 14.001 1.00 8.46 392 TYR C C 1
ATOM 10413 O O . TYR C 1 392 ? 15.863 17.648 14.775 1.00 8.66 392 TYR C O 1
ATOM 10422 N N . ASP C 1 393 ? 14.669 16.031 13.782 1.00 9.17 393 ASP C N 1
ATOM 10423 C CA . ASP C 1 393 ? 15.360 14.977 14.526 1.00 7.35 393 ASP C CA 1
ATOM 10424 C C . ASP C 1 393 ? 16.861 14.938 14.235 1.00 10.08 393 ASP C C 1
ATOM 10425 O O . ASP C 1 393 ? 17.646 14.487 15.071 1.00 12.10 393 ASP C O 1
ATOM 10430 N N . PHE C 1 394 ? 17.248 15.392 13.045 1.00 8.69 394 PHE C N 1
ATOM 10431 C CA . PHE C 1 394 ? 18.652 15.439 12.644 1.00 7.79 394 PHE C CA 1
ATOM 10432 C C . PHE C 1 394 ? 19.386 16.583 13.350 1.00 9.42 394 PHE C C 1
ATOM 10433 O O . PHE C 1 394 ? 20.555 16.449 13.713 1.00 9.87 394 PHE C O 1
ATOM 10441 N N . TYR C 1 395 ? 18.692 17.693 13.571 1.00 8.02 395 TYR C N 1
ATOM 10442 C CA . TYR C 1 395 ? 19.343 18.875 14.139 1.00 7.99 395 TYR C CA 1
ATOM 10443 C C . TYR C 1 395 ? 19.127 19.087 15.636 1.00 10.26 395 TYR C C 1
ATOM 10444 O O . TYR C 1 395 ? 19.749 19.977 16.225 1.00 8.87 395 TYR C O 1
ATOM 10453 N N . VAL C 1 396 ? 18.245 18.304 16.245 1.00 8.15 396 VAL C N 1
ATOM 10454 C CA . VAL C 1 396 ? 17.789 18.620 17.600 1.00 8.49 396 VAL C CA 1
ATOM 10455 C C . VAL C 1 396 ? 18.897 18.433 18.652 1.00 9.50 396 VAL C C 1
ATOM 10456 O O . VAL C 1 396 ? 18.905 19.118 19.678 1.00 8.77 396 VAL C O 1
ATOM 10460 N N . ASP C 1 397 ? 19.857 17.544 18.404 1.00 8.14 397 ASP C N 1
ATOM 10461 C CA . ASP C 1 397 ? 20.904 17.329 19.396 1.00 8.99 397 ASP C CA 1
ATOM 10462 C C . ASP C 1 397 ? 21.812 18.550 19.445 1.00 11.03 397 ASP C C 1
ATOM 10463 O O . ASP C 1 397 ? 22.166 19.013 20.521 1.00 9.88 397 ASP C O 1
ATOM 10468 N N . MET C 1 398 ? 22.140 19.106 18.279 1.00 8.08 398 MET C N 1
ATOM 10469 C CA . MET C 1 398 ? 22.902 20.357 18.245 1.00 8.03 398 MET C CA 1
ATOM 10470 C C . MET C 1 398 ? 22.111 21.484 18.905 1.00 9.22 398 MET C C 1
ATOM 10471 O O . MET C 1 398 ? 22.660 22.296 19.653 1.00 9.01 398 MET C O 1
ATOM 10476 N N . ARG C 1 399 ? 20.810 21.518 18.637 1.00 9.20 399 ARG C N 1
ATOM 10477 C CA . ARG C 1 399 ? 19.923 22.503 19.242 1.00 8.15 399 ARG C CA 1
ATOM 10478 C C . ARG C 1 399 ? 19.993 22.401 20.762 1.00 8.23 399 ARG C C 1
ATOM 10479 O O . ARG C 1 399 ? 20.163 23.405 21.447 1.00 9.44 399 ARG C O 1
ATOM 10487 N N . ASN C 1 400 ? 19.842 21.192 21.287 1.00 8.83 400 ASN C N 1
ATOM 10488 C CA . ASN C 1 400 ? 19.846 21.004 22.729 1.00 10.14 400 ASN C CA 1
ATOM 10489 C C . ASN C 1 400 ? 21.173 21.399 23.366 1.00 9.10 400 ASN C C 1
ATOM 10490 O O . ASN C 1 400 ? 21.193 22.008 24.447 1.00 9.99 400 ASN C O 1
ATOM 10495 N N . ASP C 1 401 ? 22.277 21.037 22.712 1.00 9.68 401 ASP C N 1
ATOM 10496 C CA . ASP C 1 401 ? 23.613 21.398 23.205 1.00 10.02 401 ASP C CA 1
ATOM 10497 C C . ASP C 1 401 ? 23.749 22.911 23.273 1.00 11.33 401 ASP C C 1
ATOM 10498 O O . ASP C 1 401 ? 24.232 23.462 24.262 1.00 11.48 401 ASP C O 1
ATOM 10503 N N . TYR C 1 402 ? 23.330 23.572 22.199 1.00 8.75 402 TYR C N 1
ATOM 10504 C CA . TYR C 1 402 ? 23.372 25.023 22.102 1.00 7.43 402 TYR C CA 1
ATOM 10505 C C . TYR C 1 402 ? 22.534 25.701 23.180 1.00 10.16 402 TYR C C 1
ATOM 10506 O O . TYR C 1 402 ? 22.958 26.709 23.753 1.00 9.76 402 TYR C O 1
ATOM 10515 N N . GLU C 1 403 ? 21.343 25.174 23.465 1.00 7.88 403 GLU C N 1
ATOM 10516 C CA . GLU C 1 403 ? 20.521 25.809 24.504 1.00 8.77 403 GLU C CA 1
ATOM 10517 C C . GLU C 1 403 ? 21.213 25.804 25.870 1.00 10.43 403 GLU C C 1
ATOM 10518 O O . GLU C 1 403 ? 21.231 26.817 26.566 1.00 9.59 403 GLU C O 1
ATOM 10524 N N . LEU C 1 404 ? 21.766 24.660 26.263 1.00 8.68 404 LEU C N 1
ATOM 10525 C CA . LEU C 1 404 ? 22.428 24.562 27.568 1.00 8.64 404 LEU C CA 1
ATOM 10526 C C . LEU C 1 404 ? 23.654 25.465 27.624 1.00 9.33 404 LEU C C 1
ATOM 10527 O O . LEU C 1 404 ? 23.859 26.209 28.586 1.00 12.70 404 LEU C O 1
ATOM 10532 N N . ASP C 1 405 ? 24.458 25.405 26.573 1.00 8.56 405 ASP C N 1
ATOM 10533 C CA . ASP C 1 405 ? 25.693 26.172 26.503 1.00 10.10 405 ASP C CA 1
ATOM 10534 C C . ASP C 1 405 ? 25.406 27.672 26.534 1.00 12.28 405 ASP C C 1
ATOM 10535 O O . ASP C 1 405 ? 26.048 28.419 27.285 1.00 11.17 405 ASP C O 1
ATOM 10540 N N . ALA C 1 406 ? 24.430 28.109 25.750 1.00 10.16 406 ALA C N 1
ATOM 10541 C CA . ALA C 1 406 ? 24.125 29.535 25.673 1.00 11.45 406 ALA C CA 1
ATOM 10542 C C . ALA C 1 406 ? 23.506 30.040 26.972 1.00 10.90 406 ALA C C 1
ATOM 10543 O O . ALA C 1 406 ? 23.923 31.076 27.503 1.00 10.75 406 ALA C O 1
ATOM 10545 N N . MET C 1 407 ? 22.531 29.316 27.513 1.00 8.58 407 MET C N 1
ATOM 10546 C CA A MET C 1 407 ? 21.870 29.760 28.737 0.70 9.74 407 MET C CA 1
ATOM 10547 C CA B MET C 1 407 ? 21.872 29.780 28.726 0.30 9.77 407 MET C CA 1
ATOM 10548 C C . MET C 1 407 ? 22.862 29.783 29.891 1.00 11.32 407 MET C C 1
ATOM 10549 O O . MET C 1 407 ? 22.776 30.636 30.784 1.00 10.79 407 MET C O 1
ATOM 10558 N N . SER C 1 408 ? 23.813 28.850 29.870 1.00 9.04 408 SER C N 1
ATOM 10559 C CA . SER C 1 408 ? 24.858 28.832 30.911 1.00 12.27 408 SER C CA 1
ATOM 10560 C C . SER C 1 408 ? 25.702 30.098 30.845 1.00 10.02 408 SER C C 1
ATOM 10561 O O . SER C 1 408 ? 26.005 30.727 31.873 1.00 11.22 408 SER C O 1
ATOM 10564 N N . ALA C 1 409 ? 26.080 30.465 29.631 1.00 9.88 409 ALA C N 1
ATOM 10565 C CA . ALA C 1 409 ? 26.888 31.656 29.413 1.00 13.91 409 ALA C CA 1
ATOM 10566 C C . ALA C 1 409 ? 26.126 32.906 29.843 1.00 12.50 409 ALA C C 1
ATOM 10567 O O . ALA C 1 409 ? 26.709 33.796 30.473 1.00 12.13 409 ALA C O 1
ATOM 10569 N N . TYR C 1 410 ? 24.837 32.981 29.517 1.00 10.30 410 TYR C N 1
ATOM 10570 C CA . TYR C 1 410 ? 24.060 34.172 29.889 1.00 10.52 410 TYR C CA 1
ATOM 10571 C C . TYR C 1 410 ? 24.017 34.293 31.400 1.00 10.85 410 TYR C C 1
ATOM 10572 O O . TYR C 1 410 ? 24.183 35.384 31.955 1.00 11.74 410 TYR C O 1
ATOM 10581 N N . ARG C 1 411 ? 23.819 33.162 32.070 1.00 9.44 411 ARG C N 1
ATOM 10582 C CA . ARG C 1 411 ? 23.651 33.177 33.522 1.00 11.55 411 ARG C CA 1
ATOM 10583 C C . ARG C 1 411 ? 24.943 33.587 34.205 1.00 13.15 411 ARG C C 1
ATOM 10584 O O . ARG C 1 411 ? 24.918 34.310 35.206 1.00 12.99 411 ARG C O 1
ATOM 10592 N N . LYS C 1 412 ? 26.069 33.161 33.641 1.00 10.97 412 LYS C N 1
ATOM 10593 C CA . LYS C 1 412 ? 27.372 33.544 34.166 1.00 13.99 412 LYS C CA 1
ATOM 10594 C C . LYS C 1 412 ? 27.553 35.058 34.065 1.00 14.49 412 LYS C C 1
ATOM 10595 O O . LYS C 1 412 ? 27.999 35.699 35.021 1.00 12.90 412 LYS C O 1
ATOM 10601 N N . ILE C 1 413 ? 27.211 35.635 32.917 1.00 12.46 413 ILE C N 1
ATOM 10602 C CA . ILE C 1 413 ? 27.315 37.085 32.754 1.00 10.75 413 ILE C CA 1
ATOM 10603 C C . ILE C 1 413 ? 26.363 37.805 33.705 1.00 11.74 413 ILE C C 1
ATOM 10604 O O . ILE C 1 413 ? 26.756 38.778 34.364 1.00 12.69 413 ILE C O 1
ATOM 10609 N N . GLN C 1 414 ? 25.127 37.324 33.797 1.00 8.80 414 GLN C N 1
ATOM 10610 C CA . GLN C 1 414 ? 24.171 37.908 34.735 1.00 12.05 414 GLN C CA 1
ATOM 10611 C C . GLN C 1 414 ? 24.684 37.809 36.174 1.00 13.79 414 GLN C C 1
ATOM 10612 O O . GLN C 1 414 ? 24.651 38.790 36.912 1.00 11.09 414 GLN C O 1
ATOM 10618 N N . ASN C 1 415 ? 25.155 36.632 36.579 1.00 11.15 415 ASN C N 1
ATOM 10619 C CA . ASN C 1 415 ? 25.639 36.479 37.961 1.00 11.81 415 ASN C CA 1
ATOM 10620 C C . ASN C 1 415 ? 26.828 37.391 38.254 1.00 14.31 415 ASN C C 1
ATOM 10621 O O . ASN C 1 415 ? 26.867 38.038 39.309 1.00 13.28 415 ASN C O 1
ATOM 10626 N N . ASP C 1 416 ? 27.768 37.493 37.312 1.00 13.13 416 ASP C N 1
ATOM 10627 C CA . ASP C 1 416 ? 28.927 38.367 37.516 1.00 14.48 416 ASP C CA 1
ATOM 10628 C C . ASP C 1 416 ? 28.510 39.833 37.592 1.00 15.37 416 ASP C C 1
ATOM 10629 O O . ASP C 1 416 ? 29.028 40.596 38.423 1.00 12.22 416 ASP C O 1
ATOM 10634 N N . THR C 1 417 ? 27.591 40.227 36.709 1.00 10.38 417 THR C N 1
ATOM 10635 C CA . THR C 1 417 ? 27.120 41.618 36.636 1.00 10.96 417 THR C CA 1
ATOM 10636 C C . THR C 1 417 ? 26.339 41.983 37.893 1.00 12.97 417 THR C C 1
ATOM 10637 O O . THR C 1 417 ? 26.549 43.057 38.488 1.00 13.72 417 THR C O 1
ATOM 10641 N N . ASP C 1 418 ? 25.453 41.087 38.316 1.00 9.28 418 ASP C N 1
ATOM 10642 C CA . ASP C 1 418 ? 24.703 41.290 39.557 1.00 12.31 418 ASP C CA 1
ATOM 10643 C C . ASP C 1 418 ? 25.631 41.447 40.764 1.00 14.12 418 ASP C C 1
ATOM 10644 O O . ASP C 1 418 ? 25.399 42.289 41.639 1.00 14.55 418 ASP C O 1
ATOM 10649 N N . ALA C 1 419 ? 26.668 40.616 40.822 1.00 13.64 419 ALA C N 1
ATOM 10650 C CA . ALA C 1 419 ? 27.542 40.577 41.999 1.00 12.69 419 ALA C CA 1
ATOM 10651 C C . ALA C 1 419 ? 28.372 41.845 42.159 1.00 13.60 419 ALA C C 1
ATOM 10652 O O . ALA C 1 419 ? 28.778 42.184 43.272 1.00 15.76 419 ALA C O 1
ATOM 10654 N N . ASP C 1 420 ? 28.586 42.566 41.066 1.00 10.95 420 ASP C N 1
ATOM 10655 C CA . ASP C 1 420 ? 29.484 43.723 41.077 1.00 12.15 420 ASP C CA 1
ATOM 10656 C C . ASP C 1 420 ? 28.715 45.048 40.971 1.00 12.67 420 ASP C C 1
ATOM 10657 O O . ASP C 1 420 ? 29.299 46.091 40.687 1.00 12.57 420 ASP C O 1
ATOM 10662 N N . ILE C 1 421 ? 27.416 45.016 41.259 1.00 11.64 421 ILE C N 1
ATOM 10663 C CA . ILE C 1 421 ? 26.554 46.173 41.029 1.00 11.51 421 ILE C CA 1
ATOM 10664 C C . ILE C 1 421 ? 26.783 47.321 42.003 1.00 9.01 421 ILE C C 1
ATOM 10665 O O . ILE C 1 421 ? 26.600 48.481 41.649 1.00 9.86 421 ILE C O 1
ATOM 10670 N N . SER C 1 422 ? 27.179 46.990 43.229 1.00 11.21 422 SER C N 1
ATOM 10671 C CA . SER C 1 422 ? 27.258 48.019 44.262 1.00 13.11 422 SER C CA 1
ATOM 10672 C C . SER C 1 422 ? 28.344 49.047 43.982 1.00 11.67 422 SER C C 1
ATOM 10673 O O . SER C 1 422 ? 29.510 48.712 43.779 1.00 12.02 422 SER C O 1
ATOM 10676 N N . GLY C 1 423 ? 27.953 50.315 44.003 1.00 11.37 423 GLY C N 1
ATOM 10677 C CA . GLY C 1 423 ? 28.911 51.382 43.812 1.00 12.56 423 GLY C CA 1
ATOM 10678 C C . GLY C 1 423 ? 29.142 51.785 42.368 1.00 13.61 423 GLY C C 1
ATOM 10679 O O . GLY C 1 423 ? 29.947 52.673 42.110 1.00 14.24 423 GLY C O 1
ATOM 10680 N N . GLN C 1 424 ? 28.475 51.127 41.413 1.00 10.92 424 GLN C N 1
ATOM 10681 C CA . GLN C 1 424 ? 28.631 51.533 40.018 1.00 10.28 424 GLN C CA 1
ATOM 10682 C C . GLN C 1 424 ? 28.056 52.938 39.836 1.00 11.69 424 GLN C C 1
ATOM 10683 O O . GLN C 1 424 ? 26.869 53.178 40.042 1.00 15.29 424 GLN C O 1
ATOM 10689 N N . LYS C 1 425 ? 28.912 53.857 39.419 1.00 10.39 425 LYS C N 1
ATOM 10690 C CA . LYS C 1 425 ? 28.545 55.272 39.349 1.00 14.04 425 LYS C CA 1
ATOM 10691 C C . LYS C 1 425 ? 27.640 55.632 38.176 1.00 15.70 425 LYS C C 1
ATOM 10692 O O . LYS C 1 425 ? 26.848 56.567 38.265 1.00 19.30 425 LYS C O 1
ATOM 10698 N N . ASP C 1 426 ? 27.776 54.905 37.073 1.00 13.03 426 ASP C N 1
ATOM 10699 C CA . ASP C 1 426 ? 26.962 55.130 35.889 1.00 13.78 426 ASP C CA 1
ATOM 10700 C C . ASP C 1 426 ? 26.262 53.824 35.575 1.00 12.34 426 ASP C C 1
ATOM 10701 O O . ASP C 1 426 ? 26.795 53.003 34.844 1.00 14.87 426 ASP C O 1
ATOM 10706 N N . ILE C 1 427 ? 25.079 53.645 36.152 1.00 15.35 427 ILE C N 1
ATOM 10707 C CA . ILE C 1 427 ? 24.377 52.371 36.082 1.00 14.21 427 ILE C CA 1
ATOM 10708 C C . ILE C 1 427 ? 24.026 51.987 34.640 1.00 13.57 427 ILE C C 1
ATOM 10709 O O . ILE C 1 427 ? 24.206 50.828 34.241 1.00 13.60 427 ILE C O 1
ATOM 10714 N N . GLU C 1 428 ? 23.525 52.935 33.857 1.00 13.38 428 GLU C N 1
ATOM 10715 C CA . GLU C 1 428 ? 23.126 52.608 32.490 1.00 14.47 428 GLU C CA 1
ATOM 10716 C C . GLU C 1 428 ? 24.320 52.180 31.642 1.00 17.71 428 GLU C C 1
ATOM 10717 O O . GLU C 1 428 ? 24.199 51.278 30.815 1.00 14.44 428 GLU C O 1
ATOM 10723 N N . LYS C 1 429 ? 25.471 52.822 31.833 1.00 13.21 429 LYS C N 1
ATOM 10724 C CA . LYS C 1 429 ? 26.649 52.440 31.059 1.00 16.32 429 LYS C CA 1
ATOM 10725 C C . LYS C 1 429 ? 27.135 51.049 31.449 1.00 14.19 429 LYS C C 1
ATOM 10726 O O . LYS C 1 429 ? 27.519 50.247 30.592 1.00 13.61 429 LYS C O 1
ATOM 10732 N N . TYR C 1 430 ? 27.079 50.765 32.743 1.00 10.78 430 TYR C N 1
ATOM 10733 C CA . TYR C 1 430 ? 27.466 49.468 33.277 1.00 10.37 430 TYR C CA 1
ATOM 10734 C C . TYR C 1 430 ? 26.553 48.370 32.726 1.00 11.10 430 TYR C C 1
ATOM 10735 O O . TYR C 1 430 ? 27.030 47.343 32.230 1.00 13.06 430 TYR C O 1
ATOM 10744 N N . LEU C 1 431 ? 25.249 48.611 32.768 1.00 11.32 431 LEU C N 1
ATOM 10745 C CA . LEU C 1 431 ? 24.307 47.591 32.300 1.00 11.23 431 LEU C CA 1
ATOM 10746 C C . LEU C 1 431 ? 24.252 47.530 30.772 1.00 10.12 431 LEU C C 1
ATOM 10747 O O . LEU C 1 431 ? 23.986 46.464 30.206 1.00 10.67 431 LEU C O 1
ATOM 10752 N N . GLU C 1 432 ? 24.508 48.638 30.085 1.00 11.25 432 GLU C N 1
ATOM 10753 C CA . GLU C 1 432 ? 24.606 48.561 28.626 1.00 11.81 432 GLU C CA 1
ATOM 10754 C C . GLU C 1 432 ? 25.805 47.713 28.220 1.00 11.51 432 GLU C C 1
ATOM 10755 O O . GLU C 1 432 ? 25.748 46.977 27.228 1.00 11.41 432 GLU C O 1
ATOM 10761 N N . ASN C 1 433 ? 26.884 47.794 28.987 1.00 10.78 433 ASN C N 1
ATOM 10762 C CA . ASN C 1 433 ? 28.043 46.959 28.711 1.00 11.02 433 ASN C CA 1
ATOM 10763 C C . ASN C 1 433 ? 27.717 45.488 28.923 1.00 13.00 433 ASN C C 1
ATOM 10764 O O . ASN C 1 433 ? 28.132 44.634 28.141 1.00 12.29 433 ASN C O 1
ATOM 10769 N N . ALA C 1 434 ? 26.967 45.202 29.982 1.00 11.91 434 ALA C N 1
ATOM 10770 C CA . ALA C 1 434 ? 26.543 43.839 30.279 1.00 10.79 434 ALA C CA 1
ATOM 10771 C C . ALA C 1 434 ? 25.655 43.316 29.159 1.00 11.50 434 ALA C C 1
ATOM 10772 O O . ALA C 1 434 ? 25.808 42.171 28.730 1.00 9.85 434 ALA C O 1
ATOM 10774 N N . ASN C 1 435 ? 24.733 44.150 28.685 1.00 9.59 435 ASN C N 1
ATOM 10775 C CA . ASN C 1 435 ? 23.836 43.742 27.597 1.00 10.90 435 ASN C CA 1
ATOM 10776 C C . ASN C 1 435 ? 24.616 43.524 26.307 1.00 10.80 435 ASN C C 1
ATOM 10777 O O . ASN C 1 435 ? 24.297 42.624 25.520 1.00 11.87 435 ASN C O 1
ATOM 10782 N N . LYS C 1 436 ? 25.646 44.338 26.085 1.00 9.09 436 LYS C N 1
ATOM 10783 C CA . LYS C 1 436 ? 26.497 44.142 24.923 1.00 11.61 436 LYS C CA 1
ATOM 10784 C C . LYS C 1 436 ? 27.212 42.792 25.009 1.00 10.57 436 LYS C C 1
ATOM 10785 O O . LYS C 1 436 ? 27.291 42.060 24.012 1.00 12.30 436 LYS C O 1
ATOM 10791 N N . LYS C 1 437 ? 27.720 42.442 26.186 1.00 10.30 437 LYS C N 1
ATOM 10792 C CA . LYS C 1 437 ? 28.385 41.148 26.342 1.00 10.70 437 LYS C CA 1
ATOM 10793 C C . LYS C 1 437 ? 27.395 40.014 26.079 1.00 10.86 437 LYS C C 1
ATOM 10794 O O . LYS C 1 437 ? 27.716 39.037 25.388 1.00 11.54 437 LYS C O 1
ATOM 10800 N N . LEU C 1 438 ? 26.188 40.167 26.611 1.00 9.53 438 LEU C N 1
ATOM 10801 C CA . LEU C 1 438 ? 25.126 39.175 26.408 1.00 9.50 438 LEU C CA 1
ATOM 10802 C C . LEU C 1 438 ? 24.773 39.007 24.933 1.00 11.28 438 LEU C C 1
ATOM 10803 O O . LEU C 1 438 ? 24.686 37.873 24.435 1.00 10.75 438 LEU C O 1
ATOM 10808 N N . ALA C 1 439 ? 24.549 40.123 24.239 1.00 10.51 439 ALA C N 1
ATOM 10809 C CA . ALA C 1 439 ? 24.191 40.069 22.821 1.00 8.82 439 ALA C CA 1
ATOM 10810 C C . ALA C 1 439 ? 25.338 39.513 21.986 1.00 12.02 439 ALA C C 1
ATOM 10811 O O . ALA C 1 439 ? 25.105 38.733 21.064 1.00 9.38 439 ALA C O 1
ATOM 10813 N N . ASP C 1 440 ? 26.575 39.878 22.322 1.00 11.06 440 ASP C N 1
ATOM 10814 C CA . ASP C 1 440 ? 27.732 39.369 21.583 1.00 11.75 440 ASP C CA 1
ATOM 10815 C C . ASP C 1 440 ? 27.823 37.845 21.684 1.00 11.15 440 ASP C C 1
ATOM 10816 O O . ASP C 1 440 ? 28.031 37.150 20.674 1.00 11.36 440 ASP C O 1
ATOM 10821 N N . VAL C 1 441 ? 27.666 37.319 22.893 1.00 9.68 441 VAL C N 1
ATOM 10822 C CA A VAL C 1 441 ? 27.718 35.879 23.142 0.37 9.98 441 VAL C CA 1
ATOM 10823 C CA B VAL C 1 441 ? 27.792 35.878 23.041 0.63 9.95 441 VAL C CA 1
ATOM 10824 C C . VAL C 1 441 ? 26.553 35.180 22.466 1.00 11.05 441 VAL C C 1
ATOM 10825 O O . VAL C 1 441 ? 26.690 34.108 21.881 1.00 10.66 441 VAL C O 1
ATOM 10832 N N . ALA C 1 442 ? 25.379 35.796 22.576 1.00 10.24 442 ALA C N 1
ATOM 10833 C CA . ALA C 1 442 ? 24.180 35.219 21.960 1.00 8.37 442 ALA C CA 1
ATOM 10834 C C . ALA C 1 442 ? 24.360 35.091 20.447 1.00 10.13 442 ALA C C 1
ATOM 10835 O O . ALA C 1 442 ? 23.985 34.071 19.849 1.00 9.36 442 ALA C O 1
ATOM 10837 N N . PHE C 1 443 ? 24.919 36.128 19.826 1.00 9.11 443 PHE C N 1
ATOM 10838 C CA . PHE C 1 443 ? 25.136 36.085 18.384 1.00 10.13 443 PHE C CA 1
ATOM 10839 C C . PHE C 1 443 ? 26.170 35.026 18.025 1.00 10.67 443 PHE C C 1
ATOM 10840 O O . PHE C 1 443 ? 25.977 34.255 17.081 1.00 9.78 443 PHE C O 1
ATOM 10848 N N . GLU C 1 444 ? 27.279 35.004 18.751 1.00 9.32 444 GLU C N 1
ATOM 10849 C CA . GLU C 1 444 ? 28.336 34.037 18.461 1.00 8.63 444 GLU C CA 1
ATOM 10850 C C . GLU C 1 444 ? 27.822 32.607 18.576 1.00 10.91 444 GLU C C 1
ATOM 10851 O O . GLU C 1 444 ? 28.148 31.767 17.743 1.00 10.87 444 GLU C O 1
ATOM 10857 N N . LYS C 1 445 ? 27.007 32.338 19.590 1.00 7.92 445 LYS C N 1
ATOM 10858 C CA . LYS C 1 445 ? 26.502 30.974 19.775 1.00 9.45 445 LYS C CA 1
ATOM 10859 C C . LYS C 1 445 ? 25.411 30.622 18.755 1.00 10.53 445 LYS C C 1
ATOM 10860 O O . LYS C 1 445 ? 25.354 29.483 18.283 1.00 10.10 445 LYS C O 1
ATOM 10866 N N . GLN C 1 446 ? 24.573 31.596 18.389 1.00 8.69 446 GLN C N 1
ATOM 10867 C CA . GLN C 1 446 ? 23.552 31.368 17.373 1.00 9.42 446 GLN C CA 1
ATOM 10868 C C . GLN C 1 446 ? 24.232 31.061 16.054 1.00 8.39 446 GLN C C 1
ATOM 10869 O O . GLN C 1 446 ? 23.849 30.134 15.334 1.00 8.44 446 GLN C O 1
ATOM 10875 N N . ASN C 1 447 ? 25.262 31.840 15.754 1.00 8.54 447 ASN C N 1
ATOM 10876 C CA . ASN C 1 447 ? 25.994 31.658 14.512 1.00 9.72 447 ASN C CA 1
ATOM 10877 C C . ASN C 1 447 ? 26.739 30.319 14.481 1.00 9.21 447 ASN C C 1
ATOM 10878 O O . ASN C 1 447 ? 26.729 29.626 13.456 1.00 9.37 447 ASN C O 1
ATOM 10883 N N . LYS C 1 448 ? 27.362 29.940 15.596 1.00 8.60 448 LYS C N 1
ATOM 10884 C CA . LYS C 1 448 ? 28.071 28.665 15.659 1.00 9.82 448 LYS C CA 1
ATOM 10885 C C . LYS C 1 448 ? 27.096 27.512 15.460 1.00 10.78 448 LYS C C 1
ATOM 10886 O O . LYS C 1 448 ? 27.406 26.531 14.775 1.00 11.01 448 LYS C O 1
ATOM 10892 N N . LEU C 1 449 ? 25.920 27.635 16.062 1.00 8.83 449 LEU C N 1
ATOM 10893 C CA . LEU C 1 449 ? 24.875 26.617 15.881 1.00 8.39 449 LEU C CA 1
ATOM 10894 C C . LEU C 1 449 ? 24.504 26.475 14.412 1.00 10.73 449 LEU C C 1
ATOM 10895 O O . LEU C 1 449 ? 24.498 25.366 13.881 1.00 9.65 449 LEU C O 1
ATOM 10900 N N . LEU C 1 450 ? 24.196 27.588 13.750 1.00 8.64 450 LEU C N 1
ATOM 10901 C CA . LEU C 1 450 ? 23.821 27.506 12.340 1.00 7.69 450 LEU C CA 1
ATOM 10902 C C . LEU C 1 450 ? 24.969 26.918 11.529 1.00 10.16 450 LEU C C 1
ATOM 10903 O O . LEU C 1 450 ? 24.750 26.104 10.632 1.00 9.10 450 LEU C O 1
ATOM 10908 N N . GLY C 1 451 ? 26.198 27.312 11.855 1.00 9.66 451 GLY C N 1
ATOM 10909 C CA . GLY C 1 451 ? 27.347 26.768 11.147 1.00 9.87 451 GLY C CA 1
ATOM 10910 C C . GLY C 1 451 ? 27.469 25.268 11.296 1.00 10.53 451 GLY C C 1
ATOM 10911 O O . GLY C 1 451 ? 27.784 24.552 10.348 1.00 10.12 451 GLY C O 1
ATOM 10912 N N . ASP C 1 452 ? 27.236 24.789 12.509 1.00 6.91 452 ASP C N 1
ATOM 10913 C CA . ASP C 1 452 ? 27.308 23.362 12.766 1.00 7.79 452 ASP C CA 1
ATOM 10914 C C . ASP C 1 452 ? 26.176 22.651 12.031 1.00 10.36 452 ASP C C 1
ATOM 10915 O O . ASP C 1 452 ? 26.362 21.546 11.499 1.00 9.36 452 ASP C O 1
ATOM 10920 N N . MET C 1 453 ? 25.004 23.284 11.987 1.00 7.68 453 MET C N 1
ATOM 10921 C CA . MET C 1 453 ? 23.871 22.701 11.266 1.00 7.82 453 MET C CA 1
ATOM 10922 C C . MET C 1 453 ? 24.149 22.640 9.766 1.00 8.05 453 MET C C 1
ATOM 10923 O O . MET C 1 453 ? 23.837 21.649 9.103 1.00 8.41 453 MET C O 1
ATOM 10928 N N . VAL C 1 454 ? 24.740 23.701 9.226 1.00 7.30 454 VAL C N 1
ATOM 10929 C CA . VAL C 1 454 ? 25.027 23.744 7.792 1.00 7.10 454 VAL C CA 1
ATOM 10930 C C . VAL C 1 454 ? 26.101 22.719 7.424 1.00 7.93 454 VAL C C 1
ATOM 10931 O O . VAL C 1 454 ? 26.028 22.065 6.384 1.00 8.34 454 VAL C O 1
ATOM 10935 N N . THR C 1 455 ? 27.093 22.572 8.291 1.00 9.45 455 THR C N 1
ATOM 10936 C CA . THR C 1 455 ? 28.191 21.654 8.022 1.00 11.41 455 THR C CA 1
ATOM 10937 C C . THR C 1 455 ? 27.709 20.202 8.048 1.00 11.31 455 THR C C 1
ATOM 10938 O O . THR C 1 455 ? 27.966 19.429 7.120 1.00 12.81 455 THR C O 1
ATOM 10942 N N . THR C 1 456 ? 26.979 19.843 9.095 1.00 11.38 456 THR C N 1
ATOM 10943 C CA . THR C 1 456 ? 26.462 18.483 9.217 1.00 11.75 456 THR C CA 1
ATOM 10944 C C . THR C 1 456 ? 25.345 18.229 8.211 1.00 11.38 456 THR C C 1
ATOM 10945 O O . THR C 1 456 ? 25.282 17.157 7.595 1.00 11.68 456 THR C O 1
ATOM 10949 N N . GLY C 1 457 ? 24.461 19.212 8.038 1.00 8.99 457 GLY C N 1
ATOM 10950 C CA . GLY C 1 457 ? 23.373 19.086 7.095 1.00 10.67 457 GLY C CA 1
ATOM 10951 C C . GLY C 1 457 ? 23.863 18.905 5.668 1.00 9.42 457 GLY C C 1
ATOM 10952 O O . GLY C 1 457 ? 23.285 18.144 4.905 1.00 9.70 457 GLY C O 1
ATOM 10953 N N . SER C 1 458 ? 24.928 19.609 5.297 1.00 9.49 458 SER C N 1
ATOM 10954 C CA . SER C 1 458 ? 25.440 19.505 3.928 1.00 9.18 458 SER C CA 1
ATOM 10955 C C . SER C 1 458 ? 25.924 18.089 3.614 1.00 13.27 458 SER C C 1
ATOM 10956 O O . SER C 1 458 ? 25.793 17.618 2.482 1.00 10.89 458 SER C O 1
ATOM 10959 N N . ASN C 1 459 ? 26.449 17.402 4.621 1.00 12.08 459 ASN C N 1
ATOM 10960 C CA . ASN C 1 459 ? 26.863 16.010 4.452 1.00 12.51 459 ASN C CA 1
ATOM 10961 C C . ASN C 1 459 ? 25.674 15.102 4.131 1.00 15.58 459 ASN C C 1
ATOM 10962 O O . ASN C 1 459 ? 25.835 14.041 3.522 1.00 16.07 459 ASN C O 1
ATOM 10967 N N . ASN C 1 460 ? 24.475 15.538 4.510 1.00 11.43 460 ASN C N 1
ATOM 10968 C CA . ASN C 1 460 ? 23.271 14.720 4.357 1.00 15.36 460 ASN C CA 1
ATOM 10969 C C . ASN C 1 460 ? 22.299 15.249 3.295 1.00 13.96 460 ASN C C 1
ATOM 10970 O O . ASN C 1 460 ? 21.122 14.906 3.295 1.00 11.78 460 ASN C O 1
ATOM 10975 N N . MET C 1 461 ? 22.787 16.087 2.385 1.00 10.84 461 MET C N 1
ATOM 10976 C CA . MET C 1 461 ? 21.937 16.609 1.318 1.00 8.24 461 MET C CA 1
ATOM 10977 C C . MET C 1 461 ? 21.440 15.501 0.401 1.00 8.68 461 MET C C 1
ATOM 10978 O O . MET C 1 461 ? 22.112 14.498 0.234 1.00 11.12 461 MET C O 1
ATOM 10983 N N . LYS C 1 462 ? 20.265 15.690 -0.187 1.00 9.20 462 LYS C N 1
ATOM 10984 C CA . LYS C 1 462 ? 19.771 14.759 -1.201 1.00 9.26 462 LYS C CA 1
ATOM 10985 C C . LYS C 1 462 ? 20.711 14.709 -2.399 1.00 11.24 462 LYS C C 1
ATOM 10986 O O . LYS C 1 462 ? 21.004 13.630 -2.941 1.00 11.66 462 LYS C O 1
ATOM 10992 N N . LEU C 1 463 ? 21.169 15.890 -2.805 1.00 9.15 463 LEU C N 1
ATOM 10993 C CA . LEU C 1 463 ? 22.101 16.044 -3.911 1.00 8.25 463 LEU C CA 1
ATOM 10994 C C . LEU C 1 463 ? 23.499 15.640 -3.442 1.00 8.74 463 LEU C C 1
ATOM 10995 O O . LEU C 1 463 ? 24.358 16.486 -3.161 1.00 8.25 463 LEU C O 1
ATOM 11000 N N . ARG C 1 464 ? 23.708 14.330 -3.347 1.00 9.57 464 ARG C N 1
ATOM 11001 C CA . ARG C 1 464 ? 24.990 13.781 -2.953 1.00 9.13 464 ARG C CA 1
ATOM 11002 C C . ARG C 1 464 ? 25.181 12.427 -3.613 1.00 10.34 464 ARG C C 1
ATOM 11003 O O . ARG C 1 464 ? 24.213 11.790 -4.041 1.00 10.90 464 ARG C O 1
ATOM 11011 N N . TYR C 1 465 ? 26.438 12.005 -3.706 1.00 9.94 465 TYR C N 1
ATOM 11012 C CA . TYR C 1 465 ? 26.771 10.660 -4.143 1.00 10.51 465 TYR C CA 1
ATOM 11013 C C . TYR C 1 465 ? 28.186 10.440 -3.652 1.00 11.48 465 TYR C C 1
ATOM 11014 O O . TYR C 1 465 ? 29.134 11.010 -4.185 1.00 12.75 465 TYR C O 1
ATOM 11023 N N . ASN C 1 466 ? 28.320 9.632 -2.614 1.00 12.74 466 ASN C N 1
ATOM 11024 C CA . ASN C 1 466 ? 29.621 9.400 -2.021 1.00 13.05 466 ASN C CA 1
ATOM 11025 C C . ASN C 1 466 ? 30.160 8.028 -2.351 1.00 14.26 466 ASN C C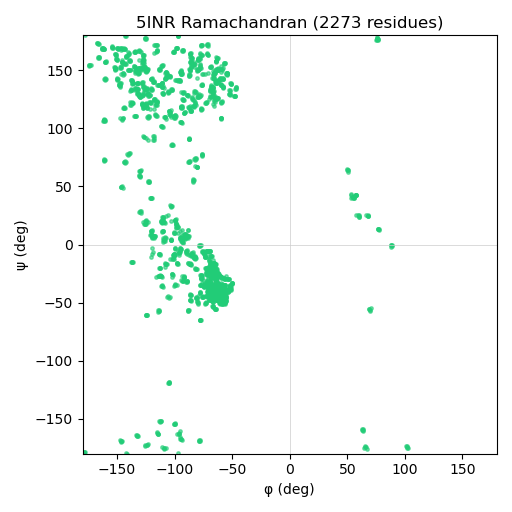 1
ATOM 11026 O O . ASN C 1 466 ? 29.393 7.068 -2.459 1.00 13.82 466 ASN C O 1
ATOM 11031 N N . LEU C 1 467 ? 31.477 7.950 -2.518 1.00 13.83 467 LEU C N 1
ATOM 11032 C CA . LEU C 1 467 ? 32.163 6.666 -2.508 1.00 12.06 467 LEU C CA 1
ATOM 11033 C C . LEU C 1 467 ? 32.432 6.311 -1.045 1.00 13.01 467 LEU C C 1
ATOM 11034 O O . LEU C 1 467 ? 33.015 7.105 -0.294 1.00 13.63 467 LEU C O 1
ATOM 11039 N N . ASN C 1 468 ? 31.976 5.141 -0.621 1.00 12.54 468 ASN C N 1
ATOM 11040 C CA . ASN C 1 468 ? 32.113 4.767 0.780 1.00 12.52 468 ASN C CA 1
ATOM 11041 C C . ASN C 1 468 ? 33.452 4.102 1.029 1.00 14.84 468 ASN C C 1
ATOM 11042 O O . ASN C 1 468 ? 33.532 2.898 1.260 1.00 15.20 468 ASN C O 1
ATOM 11047 N N . ASP C 1 469 ? 34.507 4.910 0.987 1.00 17.11 469 ASP C N 1
ATOM 11048 C CA . ASP C 1 469 ? 35.855 4.423 1.198 1.00 18.81 469 ASP C CA 1
ATOM 11049 C C . ASP C 1 469 ? 36.720 5.501 1.856 1.00 27.61 469 ASP C C 1
ATOM 11050 O O . ASP C 1 469 ? 36.202 6.477 2.410 1.00 23.74 469 ASP C O 1
ATOM 11056 N N . CYS D 1 9 ? 27.032 5.641 28.018 1.00 22.13 9 CYS D N 1
ATOM 11057 C CA . CYS D 1 9 ? 27.314 4.613 29.009 1.00 16.49 9 CYS D CA 1
ATOM 11058 C C . CYS D 1 9 ? 26.096 4.256 29.851 1.00 17.04 9 CYS D C 1
ATOM 11059 O O . CYS D 1 9 ? 25.164 5.045 29.991 1.00 15.19 9 CYS D O 1
ATOM 11062 N N . THR D 1 10 ? 26.127 3.051 30.411 1.00 12.48 10 THR D N 1
ATOM 11063 C CA . THR D 1 10 ? 25.157 2.611 31.397 1.00 9.54 10 THR D CA 1
ATOM 11064 C C . THR D 1 10 ? 25.909 1.941 32.531 1.00 9.65 10 THR D C 1
ATOM 11065 O O . THR D 1 10 ? 26.820 1.156 32.271 1.00 11.07 10 THR D O 1
ATOM 11069 N N . SER D 1 11 ? 25.542 2.268 33.773 1.00 10.36 11 SER D N 1
ATOM 11070 C CA . SER D 1 11 ? 26.190 1.719 34.968 1.00 8.10 11 SER D CA 1
ATOM 11071 C C . SER D 1 11 ? 25.202 0.963 35.856 1.00 8.00 11 SER D C 1
ATOM 11072 O O . SER D 1 11 ? 24.051 1.354 35.994 1.00 10.94 11 SER D O 1
ATOM 11075 N N . ILE D 1 12 ? 25.660 -0.139 36.450 1.00 8.59 12 ILE D N 1
ATOM 11076 C CA . ILE D 1 12 ? 24.858 -0.875 37.419 1.00 7.41 12 ILE D CA 1
ATOM 11077 C C . ILE D 1 12 ? 25.692 -1.153 38.665 1.00 10.13 12 ILE D C 1
ATOM 11078 O O . ILE D 1 12 ? 26.831 -1.630 38.573 1.00 12.03 12 ILE D O 1
ATOM 11083 N N . LEU D 1 13 ? 25.125 -0.800 39.815 1.00 8.62 13 LEU D N 1
ATOM 11084 C CA . LEU D 1 13 ? 25.788 -0.964 41.107 1.00 8.87 13 LEU D CA 1
ATOM 11085 C C . LEU D 1 13 ? 24.990 -1.924 41.972 1.00 8.87 13 LEU D C 1
ATOM 11086 O O . LEU D 1 13 ? 23.765 -1.863 41.993 1.00 10.90 13 LEU D O 1
ATOM 11091 N N . VAL D 1 14 ? 25.680 -2.801 42.698 1.00 10.07 14 VAL D N 1
ATOM 11092 C CA . VAL D 1 14 ? 25.008 -3.778 43.548 1.00 8.52 14 VAL D CA 1
ATOM 11093 C C . VAL D 1 14 ? 25.702 -3.886 44.909 1.00 9.49 14 VAL D C 1
ATOM 11094 O O . VAL D 1 14 ? 26.890 -4.189 44.979 1.00 10.07 14 VAL D O 1
ATOM 11098 N N . GLY D 1 15 ? 24.955 -3.631 45.980 1.00 11.29 15 GLY D N 1
ATOM 11099 C CA . GLY D 1 15 ? 25.499 -3.725 47.331 1.00 11.17 15 GLY D CA 1
ATOM 11100 C C . GLY D 1 15 ? 25.759 -5.165 47.750 1.00 12.03 15 GLY D C 1
ATOM 11101 O O . GLY D 1 15 ? 25.237 -6.097 47.142 1.00 12.91 15 GLY D O 1
ATOM 11102 N N . LYS D 1 16 ? 26.558 -5.353 48.799 1.00 12.73 16 LYS D N 1
ATOM 11103 C CA . LYS D 1 16 ? 27.029 -6.697 49.146 1.00 12.55 16 LYS D CA 1
ATOM 11104 C C . LYS D 1 16 ? 25.932 -7.620 49.675 1.00 12.41 16 LYS D C 1
ATOM 11105 O O . LYS D 1 16 ? 26.097 -8.841 49.674 1.00 19.07 16 LYS D O 1
ATOM 11111 N N . LYS D 1 17 ? 24.822 -7.062 50.137 1.00 14.55 17 LYS D N 1
ATOM 11112 C CA . LYS D 1 17 ? 23.710 -7.903 50.566 1.00 15.16 17 LYS D CA 1
ATOM 11113 C C . LYS D 1 17 ? 22.687 -8.094 49.452 1.00 16.52 17 LYS D C 1
ATOM 11114 O O . LYS D 1 17 ? 21.706 -8.826 49.614 1.00 16.71 17 LYS D O 1
ATOM 11120 N N . ALA D 1 18 ? 22.929 -7.437 48.320 1.00 12.25 18 ALA D N 1
ATOM 11121 C CA . ALA D 1 18 ? 22.015 -7.499 47.184 1.00 11.44 18 ALA D CA 1
ATOM 11122 C C . ALA D 1 18 ? 22.460 -8.516 46.133 1.00 12.58 18 ALA D C 1
ATOM 11123 O O . ALA D 1 18 ? 21.660 -8.918 45.290 1.00 12.40 18 ALA D O 1
ATOM 11125 N N . SER D 1 19 ? 23.727 -8.926 46.195 1.00 10.94 19 SER D N 1
ATOM 11126 C CA . SER D 1 19 ? 24.300 -9.875 45.245 1.00 9.53 19 SER D CA 1
ATOM 11127 C C . SER D 1 19 ? 24.042 -11.317 45.678 1.00 12.22 19 SER D C 1
ATOM 11128 O O . SER D 1 19 ? 23.823 -11.594 46.865 1.00 13.71 19 SER D O 1
ATOM 11131 N N . ILE D 1 20 ? 24.091 -12.235 44.717 1.00 10.83 20 ILE D N 1
ATOM 11132 C CA . ILE D 1 20 ? 23.795 -13.636 44.997 1.00 9.82 20 ILE D CA 1
ATOM 11133 C C . ILE D 1 20 ? 24.907 -14.278 45.830 1.00 13.51 20 ILE D C 1
ATOM 11134 O O . ILE D 1 20 ? 24.676 -15.283 46.495 1.00 13.68 20 ILE D O 1
ATOM 11139 N N . ASP D 1 21 ? 26.101 -13.689 45.809 1.00 13.36 21 ASP D N 1
ATOM 11140 C CA . ASP D 1 21 ? 27.257 -14.319 46.447 1.00 13.23 21 ASP D CA 1
ATOM 11141 C C . ASP D 1 21 ? 27.890 -13.456 47.538 1.00 16.69 21 ASP D C 1
ATOM 11142 O O . ASP D 1 21 ? 28.957 -13.785 48.061 1.00 16.50 21 ASP D O 1
ATOM 11147 N N . GLY D 1 22 ? 27.234 -12.352 47.878 1.00 15.29 22 GLY D N 1
ATOM 11148 C CA . GLY D 1 22 ? 27.729 -11.485 48.935 1.00 14.71 22 GLY D CA 1
ATOM 11149 C C . GLY D 1 22 ? 28.893 -10.599 48.542 1.00 16.80 22 GLY D C 1
ATOM 11150 O O . GLY D 1 22 ? 29.560 -10.021 49.412 1.00 14.04 22 GLY D O 1
ATOM 11151 N N . SER D 1 23 ? 29.148 -10.495 47.238 1.00 13.18 23 SER D N 1
ATOM 11152 C CA . SER D 1 23 ? 30.156 -9.581 46.715 1.00 12.44 23 SER D CA 1
ATOM 11153 C C . SER D 1 23 ? 29.563 -8.197 46.486 1.00 14.23 23 SER D C 1
ATOM 11154 O O . SER D 1 23 ? 28.342 -8.027 46.462 1.00 14.07 23 SER D O 1
ATOM 11157 N N . THR D 1 24 ? 30.434 -7.210 46.327 1.00 11.76 24 THR D N 1
ATOM 11158 C CA . THR D 1 24 ? 30.019 -5.926 45.775 1.00 10.35 24 THR D CA 1
ATOM 11159 C C . THR D 1 24 ? 30.266 -5.950 44.277 1.00 12.07 24 THR D C 1
ATOM 11160 O O . THR D 1 24 ? 31.194 -6.605 43.809 1.00 11.22 24 THR D O 1
ATOM 11164 N N . LEU D 1 25 ? 29.409 -5.259 43.521 1.00 11.39 25 LEU D N 1
ATOM 11165 C CA . LEU D 1 25 ? 29.576 -5.141 42.072 1.00 11.70 25 LEU D CA 1
ATOM 11166 C C . LEU D 1 25 ? 29.417 -3.693 41.627 1.00 9.95 25 LEU D C 1
ATOM 11167 O O . LEU D 1 25 ? 28.457 -3.028 41.996 1.00 10.56 25 LEU D O 1
ATOM 11172 N N . ILE D 1 26 ? 30.365 -3.202 40.846 1.00 9.99 26 ILE D N 1
ATOM 11173 C CA . ILE D 1 26 ? 30.145 -1.973 40.090 1.00 10.40 26 ILE D CA 1
ATOM 11174 C C . ILE D 1 26 ? 30.502 -2.257 38.647 1.00 11.23 26 ILE D C 1
ATOM 11175 O O . ILE D 1 26 ? 31.449 -2.988 38.356 1.00 12.79 26 ILE D O 1
ATOM 11180 N N . SER D 1 27 ? 29.699 -1.719 37.736 1.00 9.77 27 SER D N 1
ATOM 11181 C CA . SER D 1 27 ? 29.818 -2.063 36.335 1.00 9.89 27 SER D CA 1
ATOM 11182 C C . SER D 1 27 ? 29.497 -0.876 35.451 1.00 10.83 27 SER D C 1
ATOM 11183 O O . SER D 1 27 ? 28.784 0.044 35.858 1.00 9.66 27 SER D O 1
ATOM 11186 N N . ARG D 1 28 ? 30.014 -0.907 34.233 1.00 9.17 28 ARG D N 1
ATOM 11187 C CA . ARG D 1 28 ? 29.711 0.142 33.275 1.00 7.91 28 ARG D CA 1
ATOM 11188 C C . ARG D 1 28 ? 29.993 -0.356 31.877 1.00 10.57 28 ARG D C 1
ATOM 11189 O O . ARG D 1 28 ? 30.948 -1.104 31.664 1.00 8.73 28 ARG D O 1
ATOM 11197 N N . ASN D 1 29 ? 29.138 0.045 30.937 1.00 10.48 29 ASN D N 1
ATOM 11198 C CA . ASN D 1 29 ? 29.464 -0.015 29.525 1.00 12.63 29 ASN D CA 1
ATOM 11199 C C . ASN D 1 29 ? 30.255 1.221 29.173 1.00 9.96 29 ASN D C 1
ATOM 11200 O O . ASN D 1 29 ? 29.754 2.336 29.326 1.00 12.16 29 ASN D O 1
ATOM 11205 N N . ASP D 1 30 ? 31.481 1.024 28.713 1.00 9.99 30 ASP D N 1
ATOM 11206 C CA . ASP D 1 30 ? 32.329 2.136 28.292 1.00 11.00 30 ASP D CA 1
ATOM 11207 C C . ASP D 1 30 ? 32.031 2.431 26.827 1.00 12.72 30 ASP D C 1
ATOM 11208 O O . ASP D 1 30 ? 32.628 1.829 25.935 1.00 14.52 30 ASP D O 1
ATOM 11213 N N . ASP D 1 31 ? 31.075 3.331 26.586 1.00 11.96 31 ASP D N 1
ATOM 11214 C CA . ASP D 1 31 ? 30.625 3.626 25.232 1.00 11.08 31 ASP D CA 1
ATOM 11215 C C . ASP D 1 31 ? 31.358 4.845 24.692 1.00 14.39 31 ASP D C 1
ATOM 11216 O O . ASP D 1 31 ? 31.567 5.812 25.414 1.00 17.01 31 ASP D O 1
ATOM 11221 N N . GLY D 1 32 ? 31.728 4.808 23.422 1.00 15.19 32 GLY D N 1
ATOM 11222 C CA . GLY D 1 32 ? 32.416 5.935 22.827 1.00 19.41 32 GLY D CA 1
ATOM 11223 C C . GLY D 1 32 ? 31.527 6.684 21.866 1.00 21.85 32 GLY D C 1
ATOM 11224 O O . GLY D 1 32 ? 30.337 6.394 21.752 1.00 18.90 32 GLY D O 1
ATOM 11225 N N . HIS D 1 33 ? 32.103 7.672 21.192 1.00 19.78 33 HIS D N 1
ATOM 11226 C CA . HIS D 1 33 ? 31.392 8.394 20.146 1.00 22.79 33 HIS D CA 1
ATOM 11227 C C . HIS D 1 33 ? 31.425 7.593 18.845 1.00 25.71 33 HIS D C 1
ATOM 11228 O O . HIS D 1 33 ? 30.397 7.396 18.198 1.00 24.71 33 HIS D O 1
ATOM 11235 N N . GLU D 1 34 ? 32.615 7.138 18.463 1.00 21.78 34 GLU D N 1
ATOM 11236 C CA . GLU D 1 34 ? 32.775 6.251 17.314 1.00 21.87 34 GLU D CA 1
ATOM 11237 C C . GLU D 1 34 ? 32.434 4.818 17.712 1.00 16.26 34 GLU D C 1
ATOM 11238 O O . GLU D 1 34 ? 32.642 4.425 18.860 1.00 18.28 34 GLU D O 1
ATOM 11244 N N . ALA D 1 35 ? 31.921 4.036 16.770 1.00 17.63 35 ALA D N 1
ATOM 11245 C CA . ALA D 1 35 ? 31.526 2.668 17.078 1.00 16.57 35 ALA D CA 1
ATOM 11246 C C . ALA D 1 35 ? 32.727 1.845 17.551 1.00 15.20 35 ALA D C 1
ATOM 11247 O O . ALA D 1 35 ? 32.655 1.187 18.593 1.00 14.83 35 ALA D O 1
ATOM 11249 N N . LEU D 1 36 ? 33.829 1.880 16.798 1.00 16.45 36 LEU D N 1
ATOM 11250 C CA . LEU D 1 36 ? 35.004 1.093 17.179 1.00 12.79 36 LEU D CA 1
ATOM 11251 C C . LEU D 1 36 ? 36.167 1.970 17.639 1.00 13.42 36 LEU D C 1
ATOM 11252 O O . LEU D 1 36 ? 36.449 3.021 17.057 1.00 16.04 36 LEU D O 1
ATOM 11257 N N . ASP D 1 37 ? 36.831 1.516 18.695 1.00 11.64 37 ASP D N 1
ATOM 11258 C CA . ASP D 1 37 ? 38.052 2.142 19.202 1.00 12.46 37 ASP D CA 1
ATOM 11259 C C . ASP D 1 37 ? 38.747 1.098 20.071 1.00 10.75 37 ASP D C 1
ATOM 11260 O O . ASP D 1 37 ? 38.278 0.800 21.163 1.00 13.05 37 ASP D O 1
ATOM 11265 N N . PRO D 1 38 ? 39.857 0.525 19.573 1.00 12.04 38 PRO D N 1
ATOM 11266 C CA . PRO D 1 38 ? 40.423 -0.672 20.203 1.00 9.80 38 PRO D CA 1
ATOM 11267 C C . PRO D 1 38 ? 40.825 -0.445 21.660 1.00 12.24 38 PRO D C 1
ATOM 11268 O O . PRO D 1 38 ? 41.379 0.604 22.032 1.00 13.14 38 PRO D O 1
ATOM 11272 N N . GLN D 1 39 ? 40.507 -1.438 22.481 1.00 12.26 39 GLN D N 1
ATOM 11273 C CA . GLN D 1 39 ? 40.751 -1.398 23.918 1.00 12.18 39 GLN D CA 1
ATOM 11274 C C . GLN D 1 39 ? 41.791 -2.435 24.310 1.00 11.46 39 GLN D C 1
ATOM 11275 O O . GLN D 1 39 ? 41.905 -3.470 23.657 1.00 10.88 39 GLN D O 1
ATOM 11281 N N . ARG D 1 40 ? 42.535 -2.153 25.376 1.00 13.30 40 ARG D N 1
ATOM 11282 C CA . ARG D 1 40 ? 43.494 -3.099 25.942 1.00 11.36 40 ARG D CA 1
ATOM 11283 C C . ARG D 1 40 ? 43.167 -3.351 27.409 1.00 12.47 40 ARG D C 1
ATOM 11284 O O . ARG D 1 40 ? 42.622 -2.487 28.085 1.00 12.93 40 ARG D O 1
ATOM 11292 N N . PHE D 1 41 ? 43.506 -4.547 27.882 1.00 12.12 41 PHE D N 1
ATOM 11293 C CA . PHE D 1 41 ? 43.411 -4.921 29.294 1.00 11.93 41 PHE D CA 1
ATOM 11294 C C . PHE D 1 41 ? 44.827 -4.913 29.856 1.00 13.62 41 PHE D C 1
ATOM 11295 O O . PHE D 1 41 ? 45.668 -5.697 29.415 1.00 13.37 41 PHE D O 1
ATOM 11303 N N . VAL D 1 42 ? 45.097 -4.005 30.792 1.00 13.37 42 VAL D N 1
ATOM 11304 C CA . VAL D 1 42 ? 46.469 -3.725 31.214 1.00 14.18 42 VAL D CA 1
ATOM 11305 C C . VAL D 1 42 ? 46.587 -3.561 32.721 1.00 11.77 42 VAL D C 1
ATOM 11306 O O . VAL D 1 42 ? 45.808 -2.837 33.344 1.00 15.13 42 VAL D O 1
ATOM 11310 N N . VAL D 1 43 ? 47.581 -4.223 33.301 1.00 13.06 43 VAL D N 1
ATOM 11311 C CA . VAL D 1 43 ? 47.945 -3.963 34.688 1.00 13.09 43 VAL D CA 1
ATOM 11312 C C . VAL D 1 43 ? 49.055 -2.911 34.719 1.00 14.33 43 VAL D C 1
ATOM 11313 O O . VAL D 1 43 ? 50.097 -3.072 34.074 1.00 16.57 43 VAL D O 1
ATOM 11317 N N . VAL D 1 44 ? 48.813 -1.828 35.448 1.00 12.68 44 VAL D N 1
ATOM 11318 C CA . VAL D 1 44 ? 49.822 -0.789 35.631 1.00 15.38 44 VAL D CA 1
ATOM 11319 C C . VAL D 1 44 ? 50.582 -1.054 36.927 1.00 15.95 44 VAL D C 1
ATOM 11320 O O . VAL D 1 44 ? 50.050 -0.867 38.024 1.00 14.90 44 VAL D O 1
ATOM 11324 N N . ASN D 1 45 ? 51.814 -1.533 36.798 1.00 17.67 45 ASN D N 1
ATOM 11325 C CA . ASN D 1 45 ? 52.638 -1.762 37.975 1.00 16.53 45 ASN D CA 1
ATOM 11326 C C . ASN D 1 45 ? 53.186 -0.421 38.463 1.00 19.18 45 ASN D C 1
ATOM 11327 O O . ASN D 1 45 ? 53.345 0.510 37.669 1.00 18.30 45 ASN D O 1
ATOM 11332 N N . PRO D 1 46 ? 53.455 -0.315 39.774 1.00 19.93 46 PRO D N 1
ATOM 11333 C CA . PRO D 1 46 ? 53.834 0.955 40.399 1.00 17.58 46 PRO D CA 1
ATOM 11334 C C . PRO D 1 46 ? 54.982 1.655 39.690 1.00 20.82 46 PRO D C 1
ATOM 11335 O O . PRO D 1 46 ? 54.945 2.875 39.553 1.00 19.23 46 PRO D O 1
ATOM 11339 N N . GLU D 1 47 ? 55.963 0.896 39.213 1.00 20.72 47 GLU D N 1
ATOM 11340 C CA . GLU D 1 47 ? 57.118 1.487 38.544 1.00 24.71 47 GLU D CA 1
ATOM 11341 C C . GLU D 1 47 ? 56.752 2.177 37.231 1.00 25.72 47 GLU D C 1
ATOM 11342 O O . GLU D 1 47 ? 57.512 2.998 36.723 1.00 27.97 47 GLU D O 1
ATOM 11348 N N . ASP D 1 48 ? 55.591 1.838 36.680 1.00 20.15 48 ASP D N 1
ATOM 11349 C CA . ASP D 1 48 ? 55.139 2.409 35.415 1.00 18.02 48 ASP D CA 1
ATOM 11350 C C . ASP D 1 48 ? 54.121 3.539 35.577 1.00 19.99 48 ASP D C 1
ATOM 11351 O O . ASP D 1 48 ? 53.695 4.138 34.591 1.00 22.83 48 ASP D O 1
ATOM 11356 N N . GLN D 1 49 ? 53.724 3.820 36.815 1.00 18.49 49 GLN D N 1
ATOM 11357 C CA . GLN D 1 49 ? 52.754 4.885 37.087 1.00 18.68 49 GLN D CA 1
ATOM 11358 C C . GLN D 1 49 ? 53.437 6.255 37.130 1.00 20.95 49 GLN D C 1
ATOM 11359 O O . GLN D 1 49 ? 54.463 6.412 37.789 1.00 22.87 49 GLN D O 1
ATOM 11365 N N . PRO D 1 50 ? 52.871 7.253 36.424 1.00 22.62 50 PRO D N 1
ATOM 11366 C CA . PRO D 1 50 ? 53.481 8.590 36.439 1.00 20.42 50 PRO D CA 1
ATOM 11367 C C . PRO D 1 50 ? 53.438 9.234 37.814 1.00 21.09 50 PRO D C 1
ATOM 11368 O O . PRO D 1 50 ? 52.504 9.001 38.582 1.00 20.99 50 PRO D O 1
ATOM 11372 N N . ARG D 1 51 ? 54.455 10.033 38.120 1.00 19.58 51 ARG D N 1
ATOM 11373 C CA . ARG D 1 51 ? 54.425 10.879 39.302 1.00 21.07 51 ARG D CA 1
ATOM 11374 C C . ARG D 1 51 ? 54.115 12.318 38.902 1.00 23.29 51 ARG D C 1
ATOM 11375 O O . ARG D 1 51 ? 53.605 13.103 39.703 1.00 25.20 51 ARG D O 1
ATOM 11383 N N . ASP D 1 52 ? 54.440 12.656 37.659 1.00 21.49 52 ASP D N 1
ATOM 11384 C CA . ASP D 1 52 ? 54.159 13.977 37.108 1.00 23.45 52 ASP D CA 1
ATOM 11385 C C . ASP D 1 52 ? 53.200 13.786 35.934 1.00 23.04 52 ASP D C 1
ATOM 11386 O O . ASP D 1 52 ? 53.635 13.556 34.806 1.00 21.80 52 ASP D O 1
ATOM 11391 N N . TYR D 1 53 ? 51.898 13.853 36.208 1.00 19.41 53 TYR D N 1
ATOM 11392 C CA . TYR D 1 53 ? 50.887 13.524 35.201 1.00 17.71 53 TYR D CA 1
ATOM 11393 C C . TYR D 1 53 ? 50.411 14.749 34.426 1.00 18.41 53 TYR D C 1
ATOM 11394 O O . TYR D 1 53 ? 50.042 15.759 35.019 1.00 21.20 53 TYR D O 1
ATOM 11403 N N . THR D 1 54 ? 50.409 14.650 33.100 1.00 17.86 54 THR D N 1
ATOM 11404 C CA . THR D 1 54 ? 49.808 15.685 32.267 1.00 18.41 54 THR D CA 1
ATOM 11405 C C . THR D 1 54 ? 48.814 15.060 31.293 1.00 18.70 54 THR D C 1
ATOM 11406 O O . THR D 1 54 ? 49.138 14.098 30.598 1.00 20.59 54 THR D O 1
ATOM 11410 N N . SER D 1 55 ? 47.600 15.599 31.255 1.00 18.67 55 SER D N 1
ATOM 11411 C CA . SER D 1 55 ? 46.587 15.071 30.351 1.00 17.01 55 SER D CA 1
ATOM 11412 C C . SER D 1 55 ? 46.800 15.562 28.928 1.00 20.92 55 SER D C 1
ATOM 11413 O O . SER D 1 55 ? 47.462 16.575 28.687 1.00 21.54 55 SER D O 1
ATOM 11416 N N . VAL D 1 56 ? 46.217 14.843 27.979 1.00 14.81 56 VAL D N 1
ATOM 11417 C CA . VAL D 1 56 ? 46.327 15.218 26.581 1.00 15.12 56 VAL D CA 1
ATOM 11418 C C . VAL D 1 56 ? 45.247 16.228 26.189 1.00 21.05 56 VAL D C 1
ATOM 11419 O O . VAL D 1 56 ? 45.519 17.195 25.473 1.00 19.91 56 VAL D O 1
ATOM 11423 N N . ILE D 1 57 ? 44.018 16.006 26.645 1.00 16.42 57 ILE D N 1
ATOM 11424 C CA . ILE D 1 57 ? 42.905 16.850 26.211 1.00 17.15 57 ILE D CA 1
ATOM 11425 C C . ILE D 1 57 ? 42.941 18.243 26.842 1.00 20.64 57 ILE D C 1
ATOM 11426 O O . ILE D 1 57 ? 42.862 19.249 26.132 1.00 20.39 57 ILE D O 1
ATOM 11431 N N . SER D 1 58 ? 43.091 18.302 28.164 1.00 16.72 58 SER D N 1
ATOM 11432 C CA . SER D 1 58 ? 42.986 19.570 28.895 1.00 19.71 58 SER D CA 1
ATOM 11433 C C . SER D 1 58 ? 44.334 20.168 29.276 1.00 19.08 58 SER D C 1
ATOM 11434 O O . SER D 1 58 ? 44.404 21.328 29.697 1.00 19.63 58 SER D O 1
ATOM 11437 N N . LYS D 1 59 ? 45.387 19.369 29.135 1.00 17.79 59 LYS D N 1
ATOM 11438 C CA . LYS D 1 59 ? 46.747 19.728 29.550 1.00 20.88 59 LYS D CA 1
ATOM 11439 C C . LYS D 1 59 ? 46.861 20.031 31.043 1.00 24.00 59 LYS D C 1
ATOM 11440 O O . LYS D 1 59 ? 47.777 20.736 31.467 1.00 22.31 59 LYS D O 1
ATOM 11446 N N . VAL D 1 60 ? 45.950 19.481 31.839 1.00 18.51 60 VAL D N 1
ATOM 11447 C CA . VAL D 1 60 ? 46.024 19.605 33.291 1.00 21.21 60 VAL D CA 1
ATOM 11448 C C . VAL D 1 60 ? 47.289 18.903 33.780 1.00 22.87 60 VAL D C 1
ATOM 11449 O O . VAL D 1 60 ? 47.674 17.864 33.245 1.00 22.78 60 VAL D O 1
ATOM 11453 N N . ASN D 1 61 ? 47.964 19.495 34.760 1.00 21.55 61 ASN D N 1
ATOM 11454 C CA . ASN D 1 61 ? 49.166 18.885 35.310 1.00 20.13 61 ASN D CA 1
ATOM 11455 C C . ASN D 1 61 ? 48.962 18.542 36.778 1.00 21.64 61 ASN D C 1
ATOM 11456 O O . ASN D 1 61 ? 48.702 19.421 37.602 1.00 21.88 61 ASN D O 1
ATOM 11461 N N . VAL D 1 62 ? 49.079 17.260 37.103 1.00 18.45 62 VAL D N 1
ATOM 11462 C CA . VAL D 1 62 ? 48.807 16.783 38.452 1.00 20.02 62 VAL D CA 1
ATOM 11463 C C . VAL D 1 62 ? 50.016 16.045 39.010 1.00 20.94 62 VAL D C 1
ATOM 11464 O O . VAL D 1 62 ? 50.410 15.012 38.479 1.00 18.40 62 VAL D O 1
ATOM 11468 N N . LYS D 1 63 ? 50.598 16.562 40.087 1.00 20.33 63 LYS D N 1
ATOM 11469 C CA . LYS D 1 63 ? 51.661 15.838 40.774 1.00 20.01 63 LYS D CA 1
ATOM 11470 C C . LYS D 1 63 ? 51.039 14.736 41.610 1.00 18.10 63 LYS D C 1
ATOM 11471 O O . LYS D 1 63 ? 50.115 14.985 42.384 1.00 22.64 63 LYS D O 1
ATOM 11477 N N . LEU D 1 64 ? 51.542 13.517 41.446 1.00 17.86 64 LEU D N 1
ATOM 11478 C CA . LEU D 1 64 ? 50.969 12.351 42.115 1.00 20.56 64 LEU D CA 1
ATOM 11479 C C . LEU D 1 64 ? 51.902 11.780 43.183 1.00 20.12 64 LEU D C 1
ATOM 11480 O O . LEU D 1 64 ? 53.119 11.960 43.102 1.00 25.19 64 LEU D O 1
ATOM 11485 N N . PRO D 1 65 ? 51.332 11.105 44.197 1.00 22.91 65 PRO D N 1
ATOM 11486 C CA . PRO D 1 65 ? 52.139 10.472 45.250 1.00 19.65 65 PRO D CA 1
ATOM 11487 C C . PRO D 1 65 ? 53.153 9.462 44.718 1.00 24.36 65 PRO D C 1
ATOM 11488 O O . PRO D 1 65 ? 52.983 8.896 43.634 1.00 24.72 65 PRO D O 1
ATOM 11492 N N . ASP D 1 66 ? 54.208 9.238 45.494 1.00 20.29 66 ASP D N 1
ATOM 11493 C CA . ASP D 1 66 ? 55.300 8.387 45.055 1.00 23.52 66 ASP D CA 1
ATOM 11494 C C . ASP D 1 66 ? 55.086 6.924 45.448 1.00 22.56 66 ASP D C 1
ATOM 11495 O O . ASP D 1 66 ? 55.946 6.082 45.208 1.00 24.00 66 ASP D O 1
ATOM 11500 N N . ASP D 1 67 ? 53.922 6.616 46.018 1.00 22.76 67 ASP D N 1
ATOM 11501 C CA . ASP D 1 67 ? 53.625 5.240 46.414 1.00 22.82 67 ASP D CA 1
ATOM 11502 C C . ASP D 1 67 ? 52.351 4.669 45.778 1.00 18.47 67 ASP D C 1
ATOM 11503 O O . ASP D 1 67 ? 51.488 4.149 46.488 1.00 20.50 67 ASP D O 1
ATOM 11508 N N . PRO D 1 68 ? 52.246 4.726 44.437 1.00 23.12 68 PRO D N 1
ATOM 11509 C CA . PRO D 1 68 ? 51.029 4.187 43.818 1.00 17.37 68 PRO D CA 1
ATOM 11510 C C . PRO D 1 68 ? 50.907 2.678 43.996 1.00 18.09 68 PRO D C 1
ATOM 11511 O O . PRO D 1 68 ? 51.922 1.967 44.049 1.00 17.31 68 PRO D O 1
ATOM 11515 N N . GLN D 1 69 ? 49.670 2.206 44.103 1.00 14.70 69 GLN D N 1
ATOM 11516 C CA . GLN D 1 69 ? 49.388 0.776 44.106 1.00 16.96 69 GLN D CA 1
ATOM 11517 C C . GLN D 1 69 ? 49.224 0.258 42.690 1.00 17.72 69 GLN D C 1
ATOM 11518 O O . GLN D 1 69 ? 48.777 0.993 41.805 1.00 16.31 69 GLN D O 1
ATOM 11524 N N . ARG D 1 70 ? 49.590 -1.002 42.488 1.00 16.53 70 ARG D N 1
ATOM 11525 C CA . ARG D 1 70 ? 49.301 -1.708 41.242 1.00 17.18 70 ARG D CA 1
ATOM 11526 C C . ARG D 1 70 ? 47.798 -1.720 40.995 1.00 14.23 70 ARG D C 1
ATOM 11527 O O . ARG D 1 70 ? 47.021 -1.839 41.939 1.00 14.70 70 ARG D O 1
ATOM 11535 N N . TYR D 1 71 ? 47.384 -1.591 39.733 1.00 15.86 71 TYR D N 1
ATOM 11536 C CA . TYR D 1 71 ? 45.958 -1.657 39.404 1.00 11.98 71 TYR D CA 1
ATOM 11537 C C . TYR D 1 71 ? 45.693 -2.168 37.995 1.00 12.27 71 TYR D C 1
ATOM 11538 O O . TYR D 1 71 ? 46.519 -2.009 37.098 1.00 14.97 71 TYR D O 1
ATOM 11547 N N . THR D 1 72 ? 44.536 -2.797 37.814 1.00 12.70 72 THR D N 1
ATOM 11548 C CA . THR D 1 72 ? 44.083 -3.157 36.466 1.00 10.67 72 THR D CA 1
ATOM 11549 C C . THR D 1 72 ? 43.478 -1.934 35.802 1.00 13.41 72 THR D C 1
ATOM 11550 O O . THR D 1 72 ? 43.081 -0.982 36.479 1.00 11.74 72 THR D O 1
ATOM 11554 N N . SER D 1 73 ? 43.415 -1.961 34.474 1.00 13.09 73 SER D N 1
ATOM 11555 C CA . SER D 1 73 ? 42.865 -0.841 33.719 1.00 11.67 73 SER D CA 1
ATOM 11556 C C . SER D 1 73 ? 42.501 -1.305 32.321 1.00 13.65 73 SER D C 1
ATOM 11557 O O . SER D 1 73 ? 42.863 -2.406 31.900 1.00 11.53 73 SER D O 1
ATOM 11560 N N . ILE D 1 74 ? 41.773 -0.455 31.607 1.00 12.05 74 ILE D N 1
ATOM 11561 C CA . ILE D 1 74 ? 41.340 -0.759 30.246 1.00 10.96 74 ILE D CA 1
ATOM 11562 C C . ILE D 1 74 ? 41.681 0.399 29.302 1.00 11.20 74 ILE D C 1
ATOM 11563 O O . ILE D 1 74 ? 40.783 1.037 28.726 1.00 12.70 74 ILE D O 1
ATOM 11568 N N . PRO D 1 75 ? 42.981 0.686 29.138 1.00 11.18 75 PRO D N 1
ATOM 11569 C CA . PRO D 1 75 ? 43.355 1.858 28.337 1.00 12.40 75 PRO D CA 1
ATOM 11570 C C . PRO D 1 75 ? 43.059 1.690 26.849 1.00 13.77 75 PRO D C 1
ATOM 11571 O O . PRO D 1 75 ? 43.054 0.574 26.328 1.00 13.08 75 PRO D O 1
ATOM 11575 N N . ASN D 1 76 ? 42.826 2.811 26.170 1.00 14.16 76 ASN D N 1
ATOM 11576 C CA . ASN D 1 76 ? 42.742 2.814 24.716 1.00 14.23 76 ASN D CA 1
ATOM 11577 C C . ASN D 1 76 ? 44.063 2.368 24.100 1.00 15.64 76 ASN D C 1
ATOM 11578 O O . ASN D 1 76 ? 45.127 2.730 24.591 1.00 14.80 76 ASN D O 1
ATOM 11583 N N . SER D 1 77 ? 43.995 1.592 23.019 1.00 13.23 77 SER D N 1
ATOM 11584 C CA . SER D 1 77 ? 45.191 1.222 22.268 1.00 13.06 77 SER D CA 1
ATOM 11585 C C . SER D 1 77 ? 45.817 2.422 21.588 1.00 16.12 77 SER D C 1
ATOM 11586 O O . SER D 1 77 ? 47.042 2.558 21.538 1.00 19.50 77 SER D O 1
ATOM 11589 N N . ILE D 1 78 ? 44.959 3.255 21.013 1.00 14.24 78 ILE D N 1
ATOM 11590 C CA . ILE D 1 78 ? 45.382 4.458 20.310 1.00 15.30 78 ILE D CA 1
ATOM 11591 C C . ILE D 1 78 ? 45.335 5.622 21.290 1.00 14.72 78 ILE D C 1
ATOM 11592 O O . ILE D 1 78 ? 44.270 5.946 21.823 1.00 15.73 78 ILE D O 1
ATOM 11597 N N . LEU D 1 79 ? 46.486 6.239 21.537 1.00 16.91 79 LEU D N 1
ATOM 11598 C CA . LEU D 1 79 ? 46.614 7.189 22.640 1.00 18.06 79 LEU D CA 1
ATOM 11599 C C . LEU D 1 79 ? 46.509 8.657 22.229 1.00 19.74 79 LEU D C 1
ATOM 11600 O O . LEU D 1 79 ? 46.904 9.542 22.992 1.00 17.58 79 LEU D O 1
ATOM 11605 N N . THR D 1 80 ? 45.960 8.906 21.041 1.00 17.65 80 THR D N 1
ATOM 11606 C CA . THR D 1 80 ? 45.809 10.256 20.503 1.00 19.96 80 THR D CA 1
ATOM 11607 C C . THR D 1 80 ? 45.128 11.219 21.467 1.00 20.67 80 THR D C 1
ATOM 11608 O O . THR D 1 80 ? 45.462 12.405 21.513 1.00 23.41 80 THR D O 1
ATOM 11612 N N . ASN D 1 81 ? 44.152 10.716 22.215 1.00 18.74 81 ASN D N 1
ATOM 11613 C CA . ASN D 1 81 ? 43.414 11.551 23.152 1.00 16.31 81 ASN D CA 1
ATOM 11614 C C . ASN D 1 81 ? 43.705 11.213 24.605 1.00 16.05 81 ASN D C 1
ATOM 11615 O O . ASN D 1 81 ? 42.929 11.553 25.493 1.00 17.41 81 ASN D O 1
ATOM 11620 N N . GLY D 1 82 ? 44.825 10.542 24.853 1.00 16.62 82 GLY D N 1
ATOM 11621 C CA . GLY D 1 82 ? 45.161 10.175 26.214 1.00 17.08 82 GLY D CA 1
ATOM 11622 C C . GLY D 1 82 ? 44.870 8.723 26.536 1.00 16.54 82 GLY D C 1
ATOM 11623 O O . GLY D 1 82 ? 44.483 7.936 25.671 1.00 15.63 82 GLY D O 1
ATOM 11624 N N . ILE D 1 83 ? 45.050 8.370 27.801 1.00 15.53 83 ILE D N 1
ATOM 11625 C CA . ILE D 1 83 ? 45.032 6.968 28.207 1.00 14.92 83 ILE D CA 1
ATOM 11626 C C . ILE D 1 83 ? 43.625 6.362 28.265 1.00 11.99 83 ILE D C 1
ATOM 11627 O O . ILE D 1 83 ? 43.404 5.244 27.774 1.00 13.61 83 ILE D O 1
ATOM 11632 N N . TRP D 1 84 ? 42.684 7.097 28.856 1.00 13.78 84 TRP D N 1
ATOM 11633 C CA . TRP D 1 84 ? 41.302 6.627 29.021 1.00 15.03 84 TRP D CA 1
ATOM 11634 C C . TRP D 1 84 ? 41.240 5.224 29.646 1.00 14.40 84 TRP D C 1
ATOM 11635 O O . TRP D 1 84 ? 40.767 4.270 29.026 1.00 13.54 84 TRP D O 1
ATOM 11646 N N . PRO D 1 85 ? 41.708 5.101 30.899 1.00 12.96 85 PRO D N 1
ATOM 11647 C CA . PRO D 1 85 ? 41.830 3.805 31.586 1.00 13.77 85 PRO D CA 1
ATOM 11648 C C . PRO D 1 85 ? 40.493 3.163 31.966 1.00 11.78 85 PRO D C 1
ATOM 11649 O O . PRO D 1 85 ? 40.463 1.958 32.236 1.00 12.24 85 PRO D O 1
ATOM 11653 N N . ALA D 1 86 ? 39.435 3.972 32.020 1.00 13.21 86 ALA D N 1
ATOM 11654 C CA . ALA D 1 86 ? 38.050 3.526 32.233 1.00 12.74 86 ALA D CA 1
ATOM 11655 C C . ALA D 1 86 ? 37.740 2.980 33.628 1.00 12.44 86 ALA D C 1
ATOM 11656 O O . ALA D 1 86 ? 36.800 3.438 34.275 1.00 12.51 86 ALA D O 1
ATOM 11658 N N . ALA D 1 87 ? 38.487 1.976 34.068 1.00 11.08 87 ALA D N 1
ATOM 11659 C CA . ALA D 1 87 ? 38.101 1.247 35.272 1.00 10.78 87 ALA D CA 1
ATOM 11660 C C . ALA D 1 87 ? 39.141 0.237 35.683 1.00 11.73 87 ALA D C 1
ATOM 11661 O O . ALA D 1 87 ? 39.854 -0.297 34.845 1.00 11.39 87 ALA D O 1
ATOM 11663 N N . GLY D 1 88 ? 39.177 -0.071 36.972 1.00 11.38 88 GLY D N 1
ATOM 11664 C CA . GLY D 1 88 ? 40.054 -1.128 37.439 1.00 12.28 88 GLY D CA 1
ATOM 11665 C C . GLY D 1 88 ? 39.943 -1.396 38.919 1.00 9.45 88 GLY D C 1
ATOM 11666 O O . GLY D 1 88 ? 39.122 -0.808 39.626 1.00 11.95 88 GLY D O 1
ATOM 11667 N N . ILE D 1 89 ? 40.764 -2.338 39.368 1.00 11.13 89 ILE D N 1
ATOM 11668 C CA . ILE D 1 89 ? 40.839 -2.758 40.759 1.00 10.30 89 ILE D CA 1
ATOM 11669 C C . ILE D 1 89 ? 42.294 -2.627 41.181 1.00 10.59 89 ILE D C 1
ATOM 11670 O O . ILE D 1 89 ? 43.197 -3.022 40.422 1.00 12.07 89 ILE D O 1
ATOM 11675 N N . ASN D 1 90 ? 42.533 -2.039 42.357 1.00 13.17 90 ASN D N 1
ATOM 11676 C CA . ASN D 1 90 ? 43.910 -1.903 42.855 1.00 13.03 90 ASN D CA 1
ATOM 11677 C C . ASN D 1 90 ? 44.273 -3.020 43.830 1.00 12.51 90 ASN D C 1
ATOM 11678 O O . ASN D 1 90 ? 43.456 -3.892 44.129 1.00 14.65 90 ASN D O 1
ATOM 11683 N N . SER D 1 91 ? 45.503 -2.993 44.325 1.00 14.13 91 SER D N 1
ATOM 11684 C CA . SER D 1 91 ? 45.999 -4.095 45.151 1.00 14.00 91 SER D CA 1
ATOM 11685 C C . SER D 1 91 ? 45.424 -4.072 46.570 1.00 19.19 91 SER D C 1
ATOM 11686 O O . SER D 1 91 ? 45.674 -4.982 47.354 1.00 18.40 91 SER D O 1
ATOM 11689 N N . SER D 1 92 ? 44.675 -3.024 46.902 1.00 17.02 92 SER D N 1
ATOM 11690 C CA . SER D 1 92 ? 43.892 -2.994 48.134 1.00 17.66 92 SER D CA 1
ATOM 11691 C C . SER D 1 92 ? 42.468 -3.504 47.922 1.00 17.78 92 SER D C 1
ATOM 11692 O O . SER D 1 92 ? 41.635 -3.407 48.819 1.00 16.82 92 SER D O 1
ATOM 11695 N N . ASN D 1 93 ? 42.202 -4.056 46.741 1.00 16.05 93 ASN D N 1
ATOM 11696 C CA . ASN D 1 93 ? 40.861 -4.531 46.380 1.00 15.23 93 ASN D CA 1
ATOM 11697 C C . ASN D 1 93 ? 39.825 -3.413 46.476 1.00 13.71 93 ASN D C 1
ATOM 11698 O O . ASN D 1 93 ? 38.708 -3.589 46.981 1.00 14.85 93 ASN D O 1
ATOM 11703 N N . VAL D 1 94 ? 40.226 -2.247 45.991 1.00 12.11 94 VAL D N 1
ATOM 11704 C CA . VAL D 1 94 ? 39.295 -1.163 45.748 1.00 11.98 94 VAL D CA 1
ATOM 11705 C C . VAL D 1 94 ? 39.039 -1.098 44.254 1.00 10.61 94 VAL D C 1
ATOM 11706 O O . VAL D 1 94 ? 39.971 -1.179 43.454 1.00 12.00 94 VAL D O 1
ATOM 11710 N N . ALA D 1 95 ? 37.765 -0.991 43.894 1.00 11.85 95 ALA D N 1
ATOM 11711 C CA . ALA D 1 95 ? 37.351 -0.884 42.496 1.00 10.45 95 ALA D CA 1
ATOM 11712 C C . ALA D 1 95 ? 36.883 0.533 42.191 1.00 9.90 95 ALA D C 1
ATOM 11713 O O . ALA D 1 95 ? 36.339 1.220 43.064 1.00 12.85 95 ALA D O 1
ATOM 11715 N N . MET D 1 96 ? 37.103 0.961 40.951 1.00 9.97 96 MET D N 1
ATOM 11716 C CA . MET D 1 96 ? 36.648 2.269 40.489 1.00 10.04 96 MET D CA 1
ATOM 11717 C C . MET D 1 96 ? 36.300 2.224 39.007 1.00 10.57 96 MET D C 1
ATOM 11718 O O . MET D 1 96 ? 37.035 1.629 38.230 1.00 11.41 96 MET D O 1
ATOM 11723 N N . SER D 1 97 ? 35.187 2.847 38.624 1.00 10.72 97 SER D N 1
ATOM 11724 C CA . SER D 1 97 ? 34.871 3.037 37.209 1.00 10.95 97 SER D CA 1
ATOM 11725 C C . SER D 1 97 ? 34.501 4.490 36.941 1.00 9.63 97 SER D C 1
ATOM 11726 O O . SER D 1 97 ? 33.604 5.038 37.586 1.00 11.19 97 SER D O 1
ATOM 11729 N N . ALA D 1 98 ? 35.182 5.087 35.972 1.00 9.59 98 ALA D N 1
ATOM 11730 C CA . ALA D 1 98 ? 35.007 6.494 35.632 1.00 10.84 98 ALA D CA 1
ATOM 11731 C C . ALA D 1 98 ? 35.150 6.671 34.120 1.00 11.62 98 ALA D C 1
ATOM 11732 O O . ALA D 1 98 ? 36.234 6.447 33.578 1.00 12.02 98 ALA D O 1
ATOM 11734 N N . THR D 1 99 ? 34.099 7.121 33.425 1.00 11.02 99 THR D N 1
ATOM 11735 C CA . THR D 1 99 ? 32.908 7.728 34.006 1.00 12.63 99 THR D CA 1
ATOM 11736 C C . THR D 1 99 ? 31.617 7.368 33.297 1.00 14.39 99 THR D C 1
ATOM 11737 O O . THR D 1 99 ? 31.619 6.834 32.199 1.00 13.88 99 THR D O 1
ATOM 11741 N N . GLU D 1 100 ? 30.519 7.707 33.952 1.00 11.76 100 GLU D N 1
ATOM 11742 C CA . GLU D 1 100 ? 29.206 7.779 33.346 1.00 14.62 100 GLU D CA 1
ATOM 11743 C C . GLU D 1 100 ? 28.926 9.261 33.058 1.00 13.96 100 GLU D C 1
ATOM 11744 O O . GLU D 1 100 ? 28.768 10.029 33.994 1.00 13.84 100 GLU D O 1
ATOM 11750 N N . THR D 1 101 ? 28.902 9.684 31.791 1.00 11.42 101 THR D N 1
ATOM 11751 C CA . THR D 1 101 ? 28.607 11.096 31.503 1.00 11.83 101 THR D CA 1
ATOM 11752 C C . THR D 1 101 ? 27.192 11.392 31.951 1.00 12.11 101 THR D C 1
ATOM 11753 O O . THR D 1 101 ? 26.276 10.704 31.541 1.00 13.18 101 THR D O 1
ATOM 11757 N N . ILE D 1 102 ? 27.000 12.397 32.802 1.00 10.32 102 ILE D N 1
ATOM 11758 C CA . ILE D 1 102 ? 25.652 12.699 33.254 1.00 9.00 102 ILE D CA 1
ATOM 11759 C C . ILE D 1 102 ? 25.216 14.074 32.736 1.00 10.24 102 ILE D C 1
ATOM 11760 O O . ILE D 1 102 ? 25.820 14.608 31.807 1.00 12.82 102 ILE D O 1
ATOM 11765 N N . THR D 1 103 ? 24.174 14.642 33.332 1.00 9.75 103 THR D N 1
ATOM 11766 C CA . THR D 1 103 ? 23.668 15.933 32.883 1.00 10.56 103 THR D CA 1
ATOM 11767 C C . THR D 1 103 ? 23.827 17.021 33.946 1.00 9.27 103 THR D C 1
ATOM 11768 O O . THR D 1 103 ? 24.158 16.750 35.098 1.00 11.72 103 THR D O 1
ATOM 11772 N N . THR D 1 104 ? 23.553 18.249 33.531 1.00 9.10 104 THR D N 1
ATOM 11773 C CA . THR D 1 104 ? 23.704 19.414 34.387 1.00 9.59 104 THR D CA 1
ATOM 11774 C C . THR D 1 104 ? 22.590 20.387 33.992 1.00 10.42 104 THR D C 1
ATOM 11775 O O . THR D 1 104 ? 21.676 20.005 33.253 1.00 12.75 104 THR D O 1
ATOM 11779 N N . ASN D 1 105 ? 22.631 21.628 34.476 1.00 9.03 105 ASN D N 1
ATOM 11780 C CA . ASN D 1 105 ? 21.697 22.631 33.981 1.00 8.00 105 ASN D CA 1
ATOM 11781 C C . ASN D 1 105 ? 22.327 24.023 34.026 1.00 10.19 105 ASN D C 1
ATOM 11782 O O . ASN D 1 105 ? 23.395 24.223 34.609 1.00 10.89 105 ASN D O 1
ATOM 11787 N N . SER D 1 106 ? 21.675 24.980 33.381 1.00 9.41 106 SER D N 1
ATOM 11788 C CA . SER D 1 106 ? 22.282 26.279 33.160 1.00 8.82 106 SER D CA 1
ATOM 11789 C C . SER D 1 106 ? 22.380 27.114 34.425 1.00 10.76 106 SER D C 1
ATOM 11790 O O . SER D 1 106 ? 23.220 28.007 34.496 1.00 12.24 106 SER D O 1
ATOM 11793 N N . ARG D 1 107 ? 21.517 26.834 35.402 1.00 11.88 107 ARG D N 1
ATOM 11794 C CA . ARG D 1 107 ? 21.525 27.594 36.664 1.00 11.81 107 ARG D CA 1
ATOM 11795 C C . ARG D 1 107 ? 22.772 27.263 37.484 1.00 12.44 107 ARG D C 1
ATOM 11796 O O . ARG D 1 107 ? 23.409 28.160 38.043 1.00 14.23 107 ARG D O 1
ATOM 11804 N N . VAL D 1 108 ? 23.147 25.993 37.579 1.00 12.88 108 VAL D N 1
ATOM 11805 C CA . VAL D 1 108 ? 24.362 25.688 38.327 1.00 11.63 108 VAL D CA 1
ATOM 11806 C C . VAL D 1 108 ? 25.608 26.013 37.480 1.00 13.50 108 VAL D C 1
ATOM 11807 O O . VAL D 1 108 ? 26.616 26.479 38.010 1.00 14.81 108 VAL D O 1
ATOM 11811 N N . GLN D 1 109 ? 25.546 25.808 36.163 1.00 12.06 109 GLN D N 1
ATOM 11812 C CA . GLN D 1 109 ? 26.703 26.113 35.327 1.00 11.67 109 GLN D CA 1
ATOM 11813 C C . GLN D 1 109 ? 27.020 27.612 35.334 1.00 13.99 109 GLN D C 1
ATOM 11814 O O . GLN D 1 109 ? 28.176 28.003 35.207 1.00 14.41 109 GLN D O 1
ATOM 11820 N N . GLY D 1 110 ? 25.991 28.437 35.504 1.00 11.11 110 GLY D N 1
ATOM 11821 C CA . GLY D 1 110 ? 26.170 29.880 35.604 1.00 10.75 110 GLY D CA 1
ATOM 11822 C C . GLY D 1 110 ? 26.891 30.294 36.881 1.00 14.87 110 GLY D C 1
ATOM 11823 O O . GLY D 1 110 ? 27.429 31.400 36.977 1.00 17.80 110 GLY D O 1
ATOM 11824 N N . LEU D 1 111 ? 26.892 29.411 37.874 1.00 13.69 111 LEU D N 1
ATOM 11825 C CA . LEU D 1 111 ? 27.521 29.717 39.164 1.00 15.83 111 LEU D CA 1
ATOM 11826 C C . LEU D 1 111 ? 28.907 29.102 39.294 1.00 21.17 111 LEU D C 1
ATOM 11827 O O . LEU D 1 111 ? 29.788 29.665 39.949 1.00 17.45 111 LEU D O 1
ATOM 11832 N N . ASP D 1 112 ? 29.080 27.923 38.701 1.00 11.67 112 ASP D N 1
ATOM 11833 C CA . ASP D 1 112 ? 30.329 27.181 38.796 1.00 12.17 112 ASP D CA 1
ATOM 11834 C C . ASP D 1 112 ? 30.625 26.526 37.457 1.00 13.71 112 ASP D C 1
ATOM 11835 O O . ASP D 1 112 ? 30.390 25.320 37.297 1.00 13.67 112 ASP D O 1
ATOM 11840 N N . PRO D 1 113 ? 31.128 27.316 36.488 1.00 13.65 113 PRO D N 1
ATOM 11841 C CA . PRO D 1 113 ? 31.371 26.848 35.119 1.00 14.59 113 PRO D CA 1
ATOM 11842 C C . PRO D 1 113 ? 32.425 25.759 35.041 1.00 16.22 113 PRO D C 1
ATOM 11843 O O . PRO D 1 113 ? 33.270 25.636 35.929 1.00 15.12 113 PRO D O 1
ATOM 11847 N N . PHE D 1 114 ? 32.375 24.984 33.965 1.00 13.92 114 PHE D N 1
ATOM 11848 C CA . PHE D 1 114 ? 33.427 24.033 33.662 1.00 16.31 114 PHE D CA 1
ATOM 11849 C C . PHE D 1 114 ? 34.787 24.722 33.618 1.00 17.09 114 PHE D C 1
ATOM 11850 O O . PHE D 1 114 ? 34.902 25.886 33.210 1.00 17.56 114 PHE D O 1
ATOM 11858 N N . VAL D 1 115 ? 35.808 23.986 34.041 1.00 16.29 115 VAL D N 1
ATOM 11859 C CA . VAL D 1 115 ? 37.192 24.444 34.039 1.00 19.02 115 VAL D CA 1
ATOM 11860 C C . VAL D 1 115 ? 37.929 23.779 32.878 1.00 18.67 115 VAL D C 1
ATOM 11861 O O . VAL D 1 115 ? 38.140 22.563 32.882 1.00 19.13 115 VAL D O 1
ATOM 11865 N N . GLU D 1 116 ? 38.308 24.573 31.881 1.00 18.69 116 GLU D N 1
ATOM 11866 C CA . GLU D 1 116 ? 38.791 24.011 30.626 1.00 20.73 116 GLU D CA 1
ATOM 11867 C C . GLU D 1 116 ? 40.125 23.274 30.774 1.00 19.23 116 GLU D C 1
ATOM 11868 O O . GLU D 1 116 ? 40.402 22.331 30.025 1.00 20.99 116 GLU D O 1
ATOM 11874 N N . ASN D 1 117 ? 40.951 23.685 31.735 1.00 18.10 117 ASN D N 1
ATOM 11875 C CA . ASN D 1 117 ? 42.200 22.971 31.974 1.00 18.75 117 ASN D CA 1
ATOM 11876 C C . ASN D 1 117 ? 42.108 22.077 33.209 1.00 18.01 117 ASN D C 1
ATOM 11877 O O . ASN D 1 117 ? 43.096 21.847 33.908 1.00 20.45 117 ASN D O 1
ATOM 11882 N N . GLY D 1 118 ? 40.912 21.552 33.455 1.00 18.65 118 GLY D N 1
ATOM 11883 C CA . GLY D 1 118 ? 40.661 20.682 34.590 1.00 15.08 118 GLY D CA 1
ATOM 11884 C C . GLY D 1 118 ? 40.760 19.197 34.270 1.00 16.69 118 GLY D C 1
ATOM 11885 O O . GLY D 1 118 ? 41.285 18.804 33.228 1.00 13.70 118 GLY D O 1
ATOM 11886 N N . LEU D 1 119 ? 40.261 18.372 35.186 1.00 14.53 119 LEU D N 1
ATOM 11887 C CA . LEU D 1 119 ? 40.286 16.920 35.011 1.00 15.37 119 LEU D CA 1
ATOM 11888 C C . LEU D 1 119 ? 39.086 16.418 34.207 1.00 14.84 119 LEU D C 1
ATOM 11889 O O . LEU D 1 119 ? 38.028 17.051 34.187 1.00 14.47 119 LEU D O 1
ATOM 11894 N N . GLY D 1 120 ? 39.268 15.282 33.539 1.00 12.40 120 GLY D N 1
ATOM 11895 C CA . GLY D 1 120 ? 38.189 14.638 32.802 1.00 13.79 120 GLY D CA 1
ATOM 11896 C C . GLY D 1 120 ? 38.240 13.124 32.886 1.00 14.24 120 GLY D C 1
ATOM 11897 O O . GLY D 1 120 ? 39.134 12.547 33.509 1.00 11.42 120 GLY D O 1
ATOM 11898 N N . GLU D 1 121 ? 37.276 12.473 32.237 1.00 12.02 121 GLU D N 1
ATOM 11899 C CA . GLU D 1 121 ? 37.237 11.017 32.157 1.00 10.26 121 GLU D CA 1
ATOM 11900 C C . GLU D 1 121 ? 38.545 10.420 31.632 1.00 13.54 121 GLU D C 1
ATOM 11901 O O . GLU D 1 121 ? 38.914 9.299 31.973 1.00 14.01 121 GLU D O 1
ATOM 11907 N N . GLU D 1 122 ? 39.240 11.176 30.796 1.00 14.84 122 GLU D N 1
ATOM 11908 C CA . GLU D 1 122 ? 40.557 10.772 30.317 1.00 12.69 122 GLU D CA 1
ATOM 11909 C C . GLU D 1 122 ? 41.476 10.366 31.474 1.00 14.23 122 GLU D C 1
ATOM 11910 O O . GLU D 1 122 ? 42.295 9.450 31.346 1.00 12.47 122 GLU D O 1
ATOM 11916 N N . ASP D 1 123 ? 41.296 11.037 32.607 1.00 13.17 123 ASP D N 1
ATOM 11917 C CA . ASP D 1 123 ? 42.286 11.068 33.688 1.00 13.38 123 ASP D CA 1
ATOM 11918 C C . ASP D 1 123 ? 41.902 10.356 34.981 1.00 15.44 123 ASP D C 1
ATOM 11919 O O . ASP D 1 123 ? 42.783 9.918 35.721 1.00 14.87 123 ASP D O 1
ATOM 11924 N N . LEU D 1 124 ? 40.607 10.259 35.269 1.00 13.70 124 LEU D N 1
ATOM 11925 C CA . LEU D 1 124 ? 40.176 10.056 36.659 1.00 14.89 124 LEU D CA 1
ATOM 11926 C C . LEU D 1 124 ? 40.693 8.775 37.329 1.00 15.78 124 LEU D C 1
ATOM 11927 O O . LEU D 1 124 ? 41.199 8.851 38.449 1.00 14.26 124 LEU D O 1
ATOM 11932 N N . VAL D 1 125 ? 40.597 7.615 36.677 1.00 12.87 125 VAL D N 1
ATOM 11933 C CA . VAL D 1 125 ? 41.085 6.388 37.323 1.00 13.21 125 VAL D CA 1
ATOM 11934 C C . VAL D 1 125 ? 42.583 6.495 37.639 1.00 14.77 125 VAL D C 1
ATOM 11935 O O . VAL D 1 125 ? 43.031 6.115 38.726 1.00 16.30 125 VAL D O 1
ATOM 11939 N N . THR D 1 126 ? 43.336 7.041 36.693 1.00 13.41 126 THR D N 1
ATOM 11940 C CA . THR D 1 126 ? 44.790 7.160 36.803 1.00 14.40 126 THR D CA 1
ATOM 11941 C C . THR D 1 126 ? 45.205 7.994 38.011 1.00 16.30 126 THR D C 1
ATOM 11942 O O . THR D 1 126 ? 46.164 7.661 38.708 1.00 14.17 126 THR D O 1
ATOM 11946 N N . VAL D 1 127 ? 44.466 9.064 38.286 1.00 16.01 127 VAL D N 1
ATOM 11947 C CA . VAL D 1 127 ? 44.888 9.967 39.355 1.00 13.74 127 VAL D CA 1
ATOM 11948 C C . VAL D 1 127 ? 44.213 9.675 40.700 1.00 16.92 127 VAL D C 1
ATOM 11949 O O . VAL D 1 127 ? 44.562 10.284 41.711 1.00 18.91 127 VAL D O 1
ATOM 11953 N N . VAL D 1 128 ? 43.258 8.746 40.726 1.00 14.55 128 VAL D N 1
ATOM 11954 C CA . VAL D 1 128 ? 42.565 8.421 41.974 1.00 15.02 128 VAL D CA 1
ATOM 11955 C C . VAL D 1 128 ? 42.839 6.998 42.478 1.00 16.81 128 VAL D C 1
ATOM 11956 O O . VAL D 1 128 ? 43.319 6.820 43.605 1.00 14.72 128 VAL D O 1
ATOM 11960 N N . LEU D 1 129 ? 42.543 5.991 41.654 1.00 12.97 129 LEU D N 1
ATOM 11961 C CA . LEU D 1 129 ? 42.572 4.593 42.106 1.00 10.48 129 LEU D CA 1
ATOM 11962 C C . LEU D 1 129 ? 43.889 4.111 42.765 1.00 13.44 129 LEU D C 1
ATOM 11963 O O . LEU D 1 129 ? 43.832 3.406 43.777 1.00 13.97 129 LEU D O 1
ATOM 11968 N N . PRO D 1 130 ? 45.068 4.494 42.229 1.00 14.53 130 PRO D N 1
ATOM 11969 C CA . PRO D 1 130 ? 46.287 3.928 42.836 1.00 13.58 130 PRO D CA 1
ATOM 11970 C C . PRO D 1 130 ? 46.608 4.414 44.246 1.00 16.23 130 PRO D C 1
ATOM 11971 O O . PRO D 1 130 ? 47.553 3.894 44.848 1.00 15.48 130 PRO D O 1
ATOM 11975 N N . TYR D 1 131 ? 45.842 5.369 44.764 1.00 14.98 131 TYR D N 1
ATOM 11976 C CA . TYR D 1 131 ? 46.249 6.101 45.972 1.00 15.94 131 TYR D CA 1
ATOM 11977 C C . TYR D 1 131 ? 45.271 5.971 47.135 1.00 14.50 131 TYR D C 1
ATOM 11978 O O . TYR D 1 131 ? 45.394 6.673 48.142 1.00 18.28 131 TYR D O 1
ATOM 11987 N N . VAL D 1 132 ? 44.324 5.045 47.021 1.00 15.00 132 VAL D N 1
ATOM 11988 C CA . VAL D 1 132 ? 43.274 4.895 48.022 1.00 14.08 132 VAL D CA 1
ATOM 11989 C C . VAL D 1 132 ? 43.103 3.444 48.476 1.00 14.84 132 VAL D C 1
ATOM 11990 O O . VAL D 1 132 ? 43.368 2.503 47.723 1.00 16.71 132 VAL D O 1
ATOM 11994 N N . LYS D 1 133 ? 42.661 3.260 49.716 1.00 17.97 133 LYS D N 1
ATOM 11995 C CA . LYS D 1 133 ? 42.552 1.914 50.267 1.00 17.79 133 LYS D CA 1
ATOM 11996 C C . LYS D 1 133 ? 41.128 1.540 50.667 1.00 15.62 133 LYS D C 1
ATOM 11997 O O . LYS D 1 133 ? 40.904 0.478 51.253 1.00 19.10 133 LYS D O 1
ATOM 12003 N N . SER D 1 134 ? 40.168 2.410 50.356 1.00 16.20 134 SER D N 1
ATOM 12004 C CA . SER D 1 134 ? 38.752 2.085 50.523 1.00 14.32 134 SER D CA 1
ATOM 12005 C C . SER D 1 134 ? 37.946 2.868 49.507 1.00 13.87 134 SER D C 1
ATOM 12006 O O . SER D 1 134 ? 38.447 3.821 48.928 1.00 13.64 134 SER D O 1
ATOM 12009 N N . ALA D 1 135 ? 36.704 2.458 49.287 1.00 14.49 135 ALA D N 1
ATOM 12010 C CA . ALA D 1 135 ? 35.820 3.189 48.384 1.00 14.19 135 ALA D CA 1
ATOM 12011 C C . ALA D 1 135 ? 35.568 4.612 48.896 1.00 12.72 135 ALA D C 1
ATOM 12012 O O . ALA D 1 135 ? 35.508 5.569 48.115 1.00 13.12 135 ALA D O 1
ATOM 12014 N N . ARG D 1 136 ? 35.391 4.748 50.206 1.00 13.88 136 ARG D N 1
ATOM 12015 C CA . ARG D 1 136 ? 35.168 6.062 50.812 1.00 15.80 136 ARG D CA 1
ATOM 12016 C C . ARG D 1 136 ? 36.394 6.962 50.599 1.00 14.78 136 ARG D C 1
ATOM 12017 O O . ARG D 1 136 ? 36.258 8.155 50.318 1.00 15.60 136 ARG D O 1
ATOM 12025 N N . GLU D 1 137 ? 37.594 6.399 50.720 1.00 14.23 137 GLU D N 1
ATOM 12026 C CA . GLU D 1 137 ? 38.804 7.169 50.425 1.00 14.87 137 GLU D CA 1
ATOM 12027 C C . GLU D 1 137 ? 38.848 7.606 48.960 1.00 16.80 137 GLU D C 1
ATOM 12028 O O . GLU D 1 137 ? 39.335 8.688 48.639 1.00 15.09 137 GLU D O 1
ATOM 12034 N N . GLY D 1 138 ? 38.364 6.747 48.071 1.00 15.94 138 GLY D N 1
ATOM 12035 C CA . GLY D 1 138 ? 38.263 7.103 46.665 1.00 15.26 138 GLY D CA 1
ATOM 12036 C C . GLY D 1 138 ? 37.363 8.308 46.460 1.00 11.84 138 GLY D C 1
ATOM 12037 O O . GLY D 1 138 ? 37.735 9.252 45.761 1.00 13.45 138 GLY D O 1
ATOM 12038 N N . VAL D 1 139 ? 36.184 8.276 47.080 1.00 11.09 139 VAL D N 1
ATOM 12039 C CA . VAL D 1 139 ? 35.239 9.388 47.018 1.00 10.26 139 VAL D CA 1
ATOM 12040 C C . VAL D 1 139 ? 35.908 10.674 47.485 1.00 14.80 139 VAL D C 1
ATOM 12041 O O . VAL D 1 139 ? 35.843 11.707 46.812 1.00 14.76 139 VAL D O 1
ATOM 12045 N N . LYS D 1 140 ? 36.582 10.602 48.626 1.00 16.04 140 LYS D N 1
ATOM 12046 C CA . LYS D 1 140 ? 37.184 11.807 49.191 1.00 13.87 140 LYS D CA 1
ATOM 12047 C C . LYS D 1 140 ? 38.339 12.351 48.364 1.00 12.89 140 LYS D C 1
ATOM 12048 O O . LYS D 1 140 ? 38.478 13.572 48.226 1.00 16.74 140 LYS D O 1
ATOM 12054 N N . ARG D 1 141 ? 39.176 11.470 47.825 1.00 13.65 141 ARG D N 1
ATOM 12055 C CA . ARG D 1 141 ? 40.282 11.925 46.995 1.00 13.44 141 ARG D CA 1
ATOM 12056 C C . ARG D 1 141 ? 39.761 12.586 45.721 1.00 14.18 141 ARG D C 1
ATOM 12057 O O . ARG D 1 141 ? 40.249 13.641 45.314 1.00 14.43 141 ARG D O 1
ATOM 12065 N N . LEU D 1 142 ? 38.766 11.971 45.088 1.00 12.53 142 LEU D N 1
ATOM 12066 C CA . LEU D 1 142 ? 38.220 12.556 43.871 1.00 14.87 142 LEU D CA 1
ATOM 12067 C C . LEU D 1 142 ? 37.597 13.922 44.160 1.00 13.28 142 LEU D C 1
ATOM 12068 O O . LEU D 1 142 ? 37.836 14.884 43.424 1.00 14.08 142 LEU D O 1
ATOM 12073 N N . GLY D 1 143 ? 36.822 14.013 45.240 1.00 14.39 143 GLY D N 1
ATOM 12074 C CA . GLY D 1 143 ? 36.247 15.283 45.647 1.00 16.27 143 GLY D CA 1
ATOM 12075 C C . GLY D 1 143 ? 37.326 16.344 45.823 1.00 15.91 143 GLY D C 1
ATOM 12076 O O . GLY D 1 143 ? 37.193 17.475 45.351 1.00 13.65 143 GLY D O 1
ATOM 12077 N N . SER D 1 144 ? 38.418 15.972 46.482 1.00 15.48 144 SER D N 1
ATOM 12078 C CA A SER D 1 144 ? 39.517 16.905 46.716 0.45 16.57 144 SER D CA 1
ATOM 12079 C CA B SER D 1 144 ? 39.516 16.909 46.716 0.55 16.57 144 SER D CA 1
ATOM 12080 C C . SER D 1 144 ? 40.187 17.351 45.418 1.00 17.00 144 SER D C 1
ATOM 12081 O O . SER D 1 144 ? 40.581 18.514 45.275 1.00 17.58 144 SER D O 1
ATOM 12086 N N . LEU D 1 145 ? 40.323 16.428 44.471 1.00 13.87 145 LEU D N 1
ATOM 12087 C CA . LEU D 1 145 ? 40.941 16.749 43.194 1.00 14.05 145 LEU D CA 1
ATOM 12088 C C . LEU D 1 145 ? 40.058 17.666 42.358 1.00 14.18 145 LEU D C 1
ATOM 12089 O O . LEU D 1 145 ? 40.560 18.518 41.625 1.00 16.13 145 LEU D O 1
ATOM 12094 N N . LEU D 1 146 ? 38.741 17.476 42.447 1.00 14.36 146 LEU D N 1
ATOM 12095 C CA . LEU D 1 146 ? 37.809 18.343 41.735 1.00 13.56 146 LEU D CA 1
ATOM 12096 C C . LEU D 1 146 ? 37.897 19.768 42.268 1.00 15.16 146 LEU D C 1
ATOM 12097 O O . LEU D 1 146 ? 37.834 20.724 41.507 1.00 15.87 146 LEU D O 1
ATOM 12102 N N . GLU D 1 147 ? 38.048 19.899 43.578 1.00 15.50 147 GLU D N 1
ATOM 12103 C CA . GLU D 1 147 ? 38.185 21.223 44.181 1.00 19.52 147 GLU D CA 1
ATOM 12104 C C . GLU D 1 147 ? 39.500 21.884 43.789 1.00 21.36 147 GLU D C 1
ATOM 12105 O O . GLU D 1 147 ? 39.554 23.092 43.531 1.00 21.82 147 GLU D O 1
ATOM 12111 N N . GLU D 1 148 ? 40.547 21.079 43.706 1.00 18.88 148 GLU D N 1
ATOM 12112 C CA . GLU D 1 148 ? 41.884 21.582 43.420 1.00 16.99 148 GLU D CA 1
ATOM 12113 C C . GLU D 1 148 ? 42.098 21.909 41.947 1.00 20.47 148 GLU D C 1
ATOM 12114 O O . GLU D 1 148 ? 42.720 22.920 41.621 1.00 18.78 148 GLU D O 1
ATOM 12120 N N . TYR D 1 149 ? 41.592 21.055 41.058 1.00 14.14 149 TYR D N 1
ATOM 12121 C CA . TYR D 1 149 ? 41.885 21.185 39.633 1.00 14.73 149 TYR D CA 1
ATOM 12122 C C . TYR D 1 149 ? 40.672 21.551 38.779 1.00 15.09 149 TYR D C 1
ATOM 12123 O O . TYR D 1 149 ? 40.819 22.054 37.661 1.00 14.89 149 TYR D O 1
ATOM 12132 N N . GLY D 1 150 ? 39.482 21.306 39.306 1.00 14.23 150 GLY D N 1
ATOM 12133 C CA . GLY D 1 150 ? 38.270 21.506 38.536 1.00 14.60 150 GLY D CA 1
ATOM 12134 C C . GLY D 1 150 ? 38.074 20.398 37.509 1.00 14.27 150 GLY D C 1
ATOM 12135 O O . GLY D 1 150 ? 38.931 19.521 37.333 1.00 13.02 150 GLY D O 1
ATOM 12136 N N . THR D 1 151 ? 36.947 20.461 36.810 1.00 12.42 151 THR D N 1
ATOM 12137 C CA . THR D 1 151 ? 36.643 19.496 35.747 1.00 11.99 151 THR D CA 1
ATOM 12138 C C . THR D 1 151 ? 35.929 20.186 34.582 1.00 15.13 151 THR D C 1
ATOM 12139 O O . THR D 1 151 ? 35.296 21.220 34.762 1.00 14.01 151 THR D O 1
ATOM 12143 N N . TYR D 1 152 ? 36.029 19.607 33.385 1.00 14.47 152 TYR D N 1
ATOM 12144 C CA . TYR D 1 152 ? 35.341 20.164 32.221 1.00 13.20 152 TYR D CA 1
ATOM 12145 C C . TYR D 1 152 ? 34.181 19.285 31.737 1.00 11.87 152 TYR D C 1
ATOM 12146 O O . TYR D 1 152 ? 33.637 19.517 30.654 1.00 13.46 152 TYR D O 1
ATOM 12155 N N . GLU D 1 153 ? 33.803 18.301 32.547 1.00 12.07 153 GLU D N 1
ATOM 12156 C CA . GLU D 1 153 ? 32.731 17.362 32.200 1.00 13.16 153 GLU D CA 1
ATOM 12157 C C . GLU D 1 153 ? 31.771 17.145 33.361 1.00 12.25 153 GLU D C 1
ATOM 12158 O O . GLU D 1 153 ? 32.186 17.244 34.521 1.00 11.49 153 GLU D O 1
ATOM 12164 N N . PRO D 1 154 ? 30.503 16.795 33.061 1.00 10.38 154 PRO D N 1
ATOM 12165 C CA . PRO D 1 154 ? 29.559 16.289 34.065 1.00 11.19 154 PRO D CA 1
ATOM 12166 C C . PRO D 1 154 ? 29.631 14.760 34.145 1.00 12.36 154 PRO D C 1
ATOM 12167 O O . PRO D 1 154 ? 29.276 14.093 33.177 1.00 11.56 154 PRO D O 1
ATOM 12171 N N . ASN D 1 155 ? 30.092 14.220 35.273 1.00 10.21 155 ASN D N 1
ATOM 12172 C CA . ASN D 1 155 ? 30.409 12.789 35.355 1.00 10.76 155 ASN D CA 1
ATOM 12173 C C . ASN D 1 155 ? 29.855 12.093 36.584 1.00 10.31 155 ASN D C 1
ATOM 12174 O O . ASN D 1 155 ? 29.706 12.704 37.643 1.00 12.44 155 ASN D O 1
ATOM 12179 N N . GLY D 1 156 ? 29.570 10.802 36.424 1.00 10.21 156 GLY D N 1
ATOM 12180 C CA . GLY D 1 156 ? 29.257 9.913 37.526 1.00 12.50 156 GLY D CA 1
ATOM 12181 C C . GLY D 1 156 ? 30.354 8.874 37.650 1.00 12.52 156 GLY D C 1
ATOM 12182 O O . GLY D 1 156 ? 30.838 8.338 36.646 1.00 11.62 156 GLY D O 1
ATOM 12183 N N . ILE D 1 157 ? 30.761 8.592 38.885 1.00 10.42 157 ILE D N 1
ATOM 12184 C CA . ILE D 1 157 ? 31.872 7.687 39.140 1.00 8.62 157 ILE D CA 1
ATOM 12185 C C . ILE D 1 157 ? 31.497 6.681 40.212 1.00 10.05 157 ILE D C 1
ATOM 12186 O O . ILE D 1 157 ? 30.943 7.060 41.229 1.00 11.52 157 ILE D O 1
ATOM 12191 N N . SER D 1 158 ? 31.790 5.401 39.990 1.00 9.87 158 SER D N 1
ATOM 12192 C CA . SER D 1 158 ? 31.524 4.392 41.011 1.00 10.29 158 SER D CA 1
ATOM 12193 C C . SER D 1 158 ? 32.809 3.947 41.711 1.00 9.90 158 SER D C 1
ATOM 12194 O O . SER D 1 158 ? 33.886 3.888 41.099 1.00 10.98 158 SER D O 1
ATOM 12197 N N . PHE D 1 159 ? 32.675 3.658 43.004 1.00 11.21 159 PHE D N 1
ATOM 12198 C CA . PHE D 1 159 ? 33.747 3.092 43.825 1.00 10.15 159 PHE D CA 1
ATOM 12199 C C . PHE D 1 159 ? 33.204 1.902 44.604 1.00 9.06 159 PHE D C 1
ATOM 12200 O O . PHE D 1 159 ? 32.040 1.910 45.011 1.00 11.68 159 PHE D O 1
ATOM 12208 N N . ALA D 1 160 ? 34.040 0.896 44.849 1.00 11.40 160 ALA D N 1
ATOM 12209 C CA . ALA D 1 160 ? 33.628 -0.194 45.723 1.00 9.53 160 ALA D CA 1
ATOM 12210 C C . ALA D 1 160 ? 34.817 -0.827 46.423 1.00 11.88 160 ALA D C 1
ATOM 12211 O O . ALA D 1 160 ? 35.935 -0.813 45.912 1.00 13.35 160 ALA D O 1
ATOM 12213 N N . ASP D 1 161 ? 34.559 -1.381 47.600 1.00 14.82 161 ASP D N 1
ATOM 12214 C CA . ASP D 1 161 ? 35.494 -2.308 48.230 1.00 13.18 161 ASP D CA 1
ATOM 12215 C C . ASP D 1 161 ? 34.677 -3.510 48.685 1.00 13.49 161 ASP D C 1
ATOM 12216 O O . ASP D 1 161 ? 33.542 -3.682 48.244 1.00 14.89 161 ASP D O 1
ATOM 12221 N N . ASN D 1 162 ? 35.215 -4.363 49.552 1.00 13.60 162 ASN D N 1
ATOM 12222 C CA . ASN D 1 162 ? 34.446 -5.548 49.916 1.00 16.63 162 ASN D CA 1
ATOM 12223 C C . ASN D 1 162 ? 33.260 -5.235 50.838 1.00 13.87 162 ASN D C 1
ATOM 12224 O O . ASN D 1 162 ? 32.391 -6.087 51.052 1.00 17.78 162 ASN D O 1
ATOM 12229 N N . GLU D 1 163 ? 33.211 -4.011 51.357 1.00 12.33 163 GLU D N 1
ATOM 12230 C CA . GLU D 1 163 ? 32.141 -3.582 52.251 1.00 12.68 163 GLU D CA 1
ATOM 12231 C C . GLU D 1 163 ? 31.112 -2.651 51.614 1.00 12.80 163 GLU D C 1
ATOM 12232 O O . GLU D 1 163 ? 29.902 -2.824 51.800 1.00 13.96 163 GLU D O 1
ATOM 12238 N N . GLU D 1 164 ? 31.599 -1.652 50.883 1.00 13.60 164 GLU D N 1
ATOM 12239 C CA . GLU D 1 164 ? 30.756 -0.538 50.465 1.00 13.05 164 GLU D CA 1
ATOM 12240 C C . GLU D 1 164 ? 30.803 -0.252 48.977 1.00 11.38 164 GLU D C 1
ATOM 12241 O O . GLU D 1 164 ? 31.807 -0.488 48.316 1.00 12.63 164 GLU D O 1
ATOM 12247 N N . VAL D 1 165 ? 29.698 0.295 48.488 1.00 12.11 165 VAL D N 1
ATOM 12248 C CA . VAL D 1 165 ? 29.599 0.807 47.129 1.00 13.23 165 VAL D CA 1
ATOM 12249 C C . VAL D 1 165 ? 29.181 2.268 47.181 1.00 12.41 165 VAL D C 1
ATOM 12250 O O . VAL D 1 165 ? 28.206 2.605 47.863 1.00 12.67 165 VAL D O 1
ATOM 12254 N N . TRP D 1 166 ? 29.908 3.123 46.461 1.00 14.21 166 TRP D N 1
ATOM 12255 C CA . TRP D 1 166 ? 29.608 4.556 46.413 1.00 11.81 166 TRP D CA 1
ATOM 12256 C C . TRP D 1 166 ? 29.404 5.038 44.986 1.00 9.31 166 TRP D C 1
ATOM 12257 O O . TRP D 1 166 ? 30.023 4.529 44.065 1.00 12.03 166 TRP D O 1
ATOM 12268 N N . TRP D 1 167 ? 28.563 6.046 44.836 1.00 10.39 167 TRP D N 1
ATOM 12269 C CA . TRP D 1 167 ? 28.347 6.722 43.557 1.00 13.33 167 TRP D CA 1
ATOM 12270 C C . TRP D 1 167 ? 28.597 8.203 43.758 1.00 12.36 167 TRP D C 1
ATOM 12271 O O . TRP D 1 167 ? 27.931 8.830 44.587 1.00 12.29 167 TRP D O 1
ATOM 12282 N N . LEU D 1 168 ? 29.549 8.761 43.018 1.00 9.43 168 LEU D N 1
ATOM 12283 C CA . LEU D 1 168 ? 29.834 10.197 43.114 1.00 11.39 168 LEU D CA 1
ATOM 12284 C C . LEU D 1 168 ? 29.401 10.878 41.818 1.00 12.47 168 LEU D C 1
ATOM 12285 O O . LEU D 1 168 ? 29.696 10.392 40.727 1.00 11.87 168 LEU D O 1
ATOM 12290 N N . GLU D 1 169 ? 28.735 12.019 41.936 1.00 9.76 169 GLU D N 1
ATOM 12291 C CA . GLU D 1 169 ? 28.397 12.805 40.758 1.00 7.82 169 GLU D CA 1
ATOM 12292 C C . GLU D 1 169 ? 29.027 14.185 40.836 1.00 10.67 169 GLU D C 1
ATOM 12293 O O . GLU D 1 169 ? 28.977 14.837 41.875 1.00 11.83 169 GLU D O 1
ATOM 12299 N N . THR D 1 170 ? 29.646 14.606 39.736 1.00 10.29 170 THR D N 1
ATOM 12300 C CA . THR D 1 170 ? 30.281 15.922 39.695 1.00 9.50 170 THR D CA 1
ATOM 12301 C C . THR D 1 170 ? 29.260 16.984 39.271 1.00 12.87 170 THR D C 1
ATOM 12302 O O . THR D 1 170 ? 28.340 16.716 38.486 1.00 10.06 170 THR D O 1
ATOM 12306 N N . ILE D 1 171 ? 29.408 18.179 39.836 1.00 12.02 171 ILE D N 1
ATOM 12307 C CA . ILE D 1 171 ? 28.412 19.240 39.724 1.00 11.07 171 ILE D CA 1
ATOM 12308 C C . ILE D 1 171 ? 29.139 20.535 39.392 1.00 12.12 171 ILE D C 1
ATOM 12309 O O . ILE D 1 171 ? 29.882 21.054 40.215 1.00 10.25 171 ILE D O 1
ATOM 12314 N N . GLY D 1 172 ? 28.963 21.042 38.173 1.00 13.36 172 GLY D N 1
ATOM 12315 C CA . GLY D 1 172 ? 29.713 22.215 37.752 1.00 14.33 172 GLY D CA 1
ATOM 12316 C C . GLY D 1 172 ? 31.214 21.959 37.704 1.00 13.14 172 GLY D C 1
ATOM 12317 O O . GLY D 1 172 ? 31.677 20.813 37.638 1.00 11.96 172 GLY D O 1
ATOM 12318 N N . GLY D 1 173 ? 31.993 23.032 37.744 1.00 12.81 173 GLY D N 1
ATOM 12319 C CA . GLY D 1 173 ? 33.431 22.910 37.617 1.00 12.20 173 GLY D CA 1
ATOM 12320 C C . GLY D 1 173 ? 34.144 22.315 38.811 1.00 12.45 173 GLY D C 1
ATOM 12321 O O . GLY D 1 173 ? 35.216 21.739 38.658 1.00 12.53 173 GLY D O 1
ATOM 12322 N N . HIS D 1 174 ? 33.558 22.448 39.996 1.00 11.84 174 HIS D N 1
ATOM 12323 C CA . HIS D 1 174 ? 34.259 22.085 41.226 1.00 12.02 174 HIS D CA 1
ATOM 12324 C C . HIS D 1 174 ? 33.450 21.316 42.254 1.00 13.88 174 HIS D C 1
ATOM 12325 O O . HIS D 1 174 ? 34.029 20.798 43.209 1.00 13.05 174 HIS D O 1
ATOM 12332 N N . HIS D 1 175 ? 32.124 21.284 42.124 1.00 11.33 175 HIS D N 1
ATOM 12333 C CA . HIS D 1 175 ? 31.325 20.680 43.181 1.00 9.71 175 HIS D CA 1
ATOM 12334 C C . HIS D 1 175 ? 31.025 19.199 42.923 1.00 11.01 175 HIS D C 1
ATOM 12335 O O . HIS D 1 175 ? 31.257 18.685 41.836 1.00 11.94 175 HIS D O 1
ATOM 12342 N N . TRP D 1 176 ? 30.536 18.515 43.947 1.00 13.54 176 TRP D N 1
ATOM 12343 C CA . TRP D 1 176 ? 30.285 17.086 43.842 1.00 10.24 176 TRP D CA 1
ATOM 12344 C C . TRP D 1 176 ? 29.417 16.617 45.001 1.00 13.79 176 TRP D C 1
ATOM 12345 O O . TRP D 1 176 ? 29.316 17.283 46.042 1.00 13.31 176 TRP D O 1
ATOM 12356 N N . ALA D 1 177 ? 28.796 15.460 44.816 1.00 11.37 177 ALA D N 1
ATOM 12357 C CA . ALA D 1 177 ? 28.044 14.805 45.870 1.00 13.50 177 ALA D CA 1
ATOM 12358 C C . ALA D 1 177 ? 28.190 13.314 45.671 1.00 13.97 177 ALA D C 1
ATOM 12359 O O . ALA D 1 177 ? 28.384 12.849 44.543 1.00 13.23 177 ALA D O 1
ATOM 12361 N N . ALA D 1 178 ? 28.105 12.561 46.759 1.00 13.27 178 ALA D N 1
ATOM 12362 C CA . ALA D 1 178 ? 28.243 11.115 46.667 1.00 12.73 178 ALA D CA 1
ATOM 12363 C C . ALA D 1 178 ? 27.338 10.413 47.675 1.00 12.47 178 ALA D C 1
ATOM 12364 O O . ALA D 1 178 ? 27.105 10.916 48.777 1.00 14.54 178 ALA D O 1
ATOM 12366 N N . VAL D 1 179 ? 26.825 9.247 47.283 1.00 11.68 179 VAL D N 1
ATOM 12367 C CA . VAL D 1 179 ? 25.923 8.471 48.123 1.00 12.73 179 VAL D CA 1
ATOM 12368 C C . VAL D 1 179 ? 26.450 7.056 48.255 1.00 14.68 179 VAL D C 1
ATOM 12369 O O . VAL D 1 179 ? 26.890 6.447 47.273 1.00 13.91 179 VAL D O 1
ATOM 12373 N N . ARG D 1 180 ? 26.415 6.537 49.478 1.00 15.79 180 ARG D N 1
ATOM 12374 C CA . ARG D 1 180 ? 26.721 5.139 49.715 1.00 15.02 180 ARG D CA 1
ATOM 12375 C C . ARG D 1 180 ? 25.477 4.318 49.413 1.00 12.47 180 ARG D C 1
ATOM 12376 O O . ARG D 1 180 ? 24.431 4.515 50.037 1.00 18.65 180 ARG D O 1
ATOM 12384 N N . ILE D 1 181 ? 25.596 3.401 48.461 1.00 14.30 181 ILE D N 1
ATOM 12385 C CA . ILE D 1 181 ? 24.501 2.514 48.102 1.00 13.64 181 ILE D CA 1
ATOM 12386 C C . ILE D 1 181 ? 24.254 1.570 49.265 1.00 17.32 181 ILE D C 1
ATOM 12387 O O . ILE D 1 181 ? 25.197 0.954 49.743 1.00 17.35 181 ILE D O 1
ATOM 12392 N N . PRO D 1 182 ? 23.002 1.488 49.747 1.00 13.74 182 PRO D N 1
ATOM 12393 C CA . PRO D 1 182 ? 22.692 0.536 50.815 1.00 16.50 182 PRO D CA 1
ATOM 12394 C C . PRO D 1 182 ? 23.114 -0.877 50.439 1.00 14.73 182 PRO D C 1
ATOM 12395 O O . PRO D 1 182 ? 23.082 -1.246 49.257 1.00 15.71 182 PRO D O 1
ATOM 12399 N N . ASP D 1 183 ? 23.524 -1.651 51.439 1.00 14.06 183 ASP D N 1
ATOM 12400 C CA . ASP D 1 183 ? 23.988 -3.010 51.216 1.00 14.40 183 ASP D CA 1
ATOM 12401 C C . ASP D 1 183 ? 22.997 -3.851 50.429 1.00 13.01 183 ASP D C 1
ATOM 12402 O O . ASP D 1 183 ? 23.397 -4.703 49.642 1.00 14.56 183 ASP D O 1
ATOM 12407 N N . ASP D 1 184 ? 21.708 -3.626 50.665 1.00 13.51 184 ASP D N 1
ATOM 12408 C CA . ASP D 1 184 ? 20.673 -4.474 50.073 1.00 12.86 184 ASP D CA 1
ATOM 12409 C C . ASP D 1 184 ? 20.078 -3.877 48.800 1.00 13.04 184 ASP D C 1
ATOM 12410 O O . ASP D 1 184 ? 19.037 -4.329 48.334 1.00 16.19 184 ASP D O 1
ATOM 12415 N N . ALA D 1 185 ? 20.748 -2.879 48.235 1.00 12.37 185 ALA D N 1
ATOM 12416 C CA . ALA D 1 185 ? 20.180 -2.139 47.103 1.00 12.42 185 ALA D CA 1
ATOM 12417 C C . ALA D 1 185 ? 20.969 -2.303 45.819 1.00 12.18 185 ALA D C 1
ATOM 12418 O O . ALA D 1 185 ? 22.088 -2.815 45.818 1.00 12.05 185 ALA D O 1
ATOM 12420 N N . TYR D 1 186 ? 20.361 -1.864 44.714 1.00 10.58 186 TYR D N 1
ATOM 12421 C CA . TYR D 1 186 ? 21.066 -1.736 43.458 1.00 10.83 186 TYR D CA 1
ATOM 12422 C C . TYR D 1 186 ? 20.717 -0.398 42.820 1.00 9.10 186 TYR D C 1
ATOM 12423 O O . TYR D 1 186 ? 19.761 0.268 43.231 1.00 10.79 186 TYR D O 1
ATOM 12432 N N . VAL D 1 187 ? 21.508 -0.029 41.817 1.00 8.74 187 VAL D N 1
ATOM 12433 C CA . VAL D 1 187 ? 21.282 1.167 41.010 1.00 11.48 187 VAL D CA 1
ATOM 12434 C C . VAL D 1 187 ? 21.486 0.846 39.528 1.00 8.80 187 VAL D C 1
ATOM 12435 O O . VAL D 1 187 ? 22.397 0.100 39.181 1.00 10.18 187 VAL D O 1
ATOM 12439 N N . VAL D 1 188 ? 20.617 1.379 38.665 1.00 9.89 188 VAL D N 1
ATOM 12440 C CA . VAL D 1 188 ? 20.854 1.438 37.223 1.00 10.21 188 VAL D CA 1
ATOM 12441 C C . VAL D 1 188 ? 20.953 2.907 36.850 1.00 10.34 188 VAL D C 1
ATOM 12442 O O . VAL D 1 188 ? 20.032 3.673 37.122 1.00 12.53 188 VAL D O 1
ATOM 12446 N N . ALA D 1 189 ? 22.068 3.305 36.249 1.00 10.39 189 ALA D N 1
ATOM 12447 C CA . ALA D 1 189 ? 22.306 4.721 35.978 1.00 10.83 189 ALA D CA 1
ATOM 12448 C C . ALA D 1 189 ? 22.675 4.967 34.526 1.00 10.06 189 ALA D C 1
ATOM 12449 O O . ALA D 1 189 ? 23.665 4.429 34.036 1.00 12.66 189 ALA D O 1
ATOM 12451 N N . PRO D 1 190 ? 21.871 5.781 33.824 1.00 9.31 190 PRO D N 1
ATOM 12452 C CA . PRO D 1 190 ? 22.187 6.164 32.446 1.00 8.48 190 PRO D CA 1
ATOM 12453 C C . PRO D 1 190 ? 22.913 7.511 32.403 1.00 10.27 190 PRO D C 1
ATOM 12454 O O . PRO D 1 190 ? 23.442 7.963 33.433 1.00 10.19 190 PRO D O 1
ATOM 12458 N N . ASN D 1 191 ? 22.897 8.154 31.235 1.00 9.72 191 ASN D N 1
ATOM 12459 C CA . ASN D 1 191 ? 23.628 9.398 31.002 1.00 9.85 191 ASN D CA 1
ATOM 12460 C C . ASN D 1 191 ? 22.863 10.635 31.467 1.00 11.00 191 ASN D C 1
ATOM 12461 O O . ASN D 1 191 ? 22.701 11.612 30.734 1.00 8.51 191 ASN D O 1
ATOM 12466 N N . ARG D 1 192 ? 22.450 10.605 32.724 1.00 9.84 192 ARG D N 1
ATOM 12467 C CA . ARG D 1 192 ? 21.589 11.638 33.281 1.00 11.12 192 ARG D CA 1
ATOM 12468 C C . ARG D 1 192 ? 21.937 11.721 34.761 1.00 10.99 192 ARG D C 1
ATOM 12469 O O . ARG D 1 192 ? 22.249 10.693 35.373 1.00 11.19 192 ARG D O 1
ATOM 12477 N N . MET D 1 193 ? 21.940 12.922 35.337 1.00 8.78 193 MET D N 1
ATOM 12478 C CA . MET D 1 193 ? 22.248 13.008 36.768 1.00 9.25 193 MET D CA 1
ATOM 12479 C C . MET D 1 193 ? 21.244 12.157 37.544 1.00 9.43 193 MET D C 1
ATOM 12480 O O . MET D 1 193 ? 20.042 12.214 37.278 1.00 10.75 193 MET D O 1
ATOM 12485 N N . ASN D 1 194 ? 21.747 11.371 38.500 1.00 7.96 194 ASN D N 1
ATOM 12486 C CA . ASN D 1 194 ? 20.955 10.311 39.130 1.00 11.65 194 ASN D CA 1
ATOM 12487 C C . ASN D 1 194 ? 20.569 10.538 40.592 1.00 9.99 194 ASN D C 1
ATOM 12488 O O . ASN D 1 194 ? 19.505 10.113 41.019 1.00 11.39 194 ASN D O 1
ATOM 12493 N N . ILE D 1 195 ? 21.438 11.165 41.372 1.00 10.59 195 ILE D N 1
ATOM 12494 C CA . ILE D 1 195 ? 21.176 11.246 42.811 1.00 12.58 195 ILE D CA 1
ATOM 12495 C C . ILE D 1 195 ? 19.887 12.038 43.073 1.00 11.27 195 ILE D C 1
ATOM 12496 O O . ILE D 1 195 ? 19.718 13.141 42.559 1.00 11.22 195 ILE D O 1
ATOM 12501 N N . ASP D 1 196 ? 18.950 11.448 43.817 1.00 11.74 196 ASP D N 1
ATOM 12502 C CA . ASP D 1 196 ? 17.688 12.134 44.067 1.00 11.84 196 ASP D CA 1
ATOM 12503 C C . ASP D 1 196 ? 17.662 12.663 45.507 1.00 12.30 196 ASP D C 1
ATOM 12504 O O . ASP D 1 196 ? 18.485 13.504 45.845 1.00 12.13 196 ASP D O 1
ATOM 12509 N N . GLN D 1 197 ? 16.724 12.208 46.325 1.00 11.96 197 GLN D N 1
ATOM 12510 C CA . GLN D 1 197 ? 16.610 12.701 47.709 1.00 14.65 197 GLN D CA 1
ATOM 12511 C C . GLN D 1 197 ? 17.954 12.607 48.432 1.00 13.29 197 GLN D C 1
ATOM 12512 O O . GLN D 1 197 ? 18.633 11.592 48.333 1.00 16.13 197 GLN D O 1
ATOM 12518 N N . PHE D 1 198 ? 18.360 13.670 49.129 1.00 14.24 198 PHE D N 1
ATOM 12519 C CA . PHE D 1 198 ? 19.724 13.729 49.659 1.00 14.41 198 PHE D CA 1
ATOM 12520 C C . PHE D 1 198 ? 19.743 14.298 51.081 1.00 16.54 198 PHE D C 1
ATOM 12521 O O . PHE D 1 198 ? 19.329 15.430 51.310 1.00 16.81 198 PHE D O 1
ATOM 12529 N N . ASP D 1 199 ? 20.239 13.499 52.022 1.00 16.77 199 ASP D N 1
ATOM 12530 C CA . ASP D 1 199 ? 20.311 13.900 53.426 1.00 22.43 199 ASP D CA 1
ATOM 12531 C C . ASP D 1 199 ? 21.735 14.353 53.711 1.00 22.78 199 ASP D C 1
ATOM 12532 O O . ASP D 1 199 ? 22.652 13.536 53.738 1.00 23.28 199 ASP D O 1
ATOM 12537 N N . PHE D 1 200 ? 21.923 15.657 53.907 1.00 22.10 200 PHE D N 1
ATOM 12538 C CA . PHE D 1 200 ? 23.254 16.216 54.132 1.00 22.61 200 PHE D CA 1
ATOM 12539 C C . PHE D 1 200 ? 23.900 15.703 55.422 1.00 24.15 200 PHE D C 1
ATOM 12540 O O . PHE D 1 200 ? 25.123 15.657 55.530 1.00 31.97 200 PHE D O 1
ATOM 12548 N N . ASP D 1 201 ? 23.072 15.285 56.372 1.00 30.55 201 ASP D N 1
ATOM 12549 C CA . ASP D 1 201 ? 23.548 14.908 57.701 1.00 36.26 201 ASP D CA 1
ATOM 12550 C C . ASP D 1 201 ? 23.934 13.440 57.801 1.00 36.98 201 ASP D C 1
ATOM 12551 O O . ASP D 1 201 ? 24.516 13.010 58.797 1.00 35.10 201 ASP D O 1
ATOM 12556 N N . SER D 1 202 ? 23.643 12.681 56.754 1.00 32.18 202 SER D N 1
ATOM 12557 C CA . SER D 1 202 ? 23.784 11.233 56.813 1.00 27.10 202 SER D CA 1
ATOM 12558 C C . SER D 1 202 ? 25.224 10.746 56.740 1.00 26.86 202 SER D C 1
ATOM 12559 O O . SER D 1 202 ? 26.056 11.341 56.057 1.00 26.81 202 SER D O 1
ATOM 12562 N N . ASP D 1 203 ? 25.506 9.643 57.437 1.00 23.61 203 ASP D N 1
ATOM 12563 C CA . ASP D 1 203 ? 26.802 8.987 57.324 1.00 26.99 203 ASP D CA 1
ATOM 12564 C C . ASP D 1 203 ? 26.945 8.354 55.943 1.00 21.86 203 ASP D C 1
ATOM 12565 O O . ASP D 1 203 ? 28.047 8.004 55.519 1.00 26.83 203 ASP D O 1
ATOM 12570 N N . ASP D 1 204 ? 25.826 8.233 55.240 1.00 22.85 204 ASP D N 1
ATOM 12571 C CA . ASP D 1 204 ? 25.823 7.581 53.935 1.00 19.75 204 ASP D CA 1
ATOM 12572 C C . ASP D 1 204 ? 25.998 8.578 52.794 1.00 22.78 204 ASP D C 1
ATOM 12573 O O . ASP D 1 204 ? 25.911 8.212 51.619 1.00 16.69 204 ASP D O 1
ATOM 12578 N N . THR D 1 205 ? 26.244 9.840 53.130 1.00 17.30 205 THR D N 1
ATOM 12579 C CA . THR D 1 205 ? 26.476 10.837 52.093 1.00 15.80 205 THR D CA 1
ATOM 12580 C C . THR D 1 205 ? 27.747 11.633 52.356 1.00 24.14 205 THR D C 1
ATOM 12581 O O . THR D 1 205 ? 28.149 11.829 53.504 1.00 18.80 205 THR D O 1
ATOM 12585 N N . LEU D 1 206 ? 28.363 12.084 51.269 1.00 16.70 206 LEU D N 1
ATOM 12586 C CA . LEU D 1 206 ? 29.491 13.003 51.300 1.00 14.74 206 LEU D CA 1
ATOM 12587 C C . LEU D 1 206 ? 29.270 14.018 50.185 1.00 17.09 206 LEU D C 1
ATOM 12588 O O . LEU D 1 206 ? 28.628 13.708 49.173 1.00 16.62 206 LEU D O 1
ATOM 12593 N N . CYS D 1 207 ? 29.773 15.234 50.372 1.00 14.62 207 CYS D N 1
ATOM 12594 C CA . CYS D 1 207 ? 29.643 16.246 49.334 1.00 12.43 207 CYS D CA 1
ATOM 12595 C C . CYS D 1 207 ? 30.538 17.447 49.594 1.00 17.11 207 CYS D C 1
ATOM 12596 O O . CYS D 1 207 ? 31.183 17.554 50.650 1.00 16.63 207 CYS D O 1
ATOM 12599 N N . SER D 1 208 ? 30.576 18.344 48.617 1.00 12.72 208 SER D N 1
ATOM 12600 C CA . SER D 1 208 ? 31.202 19.651 48.799 1.00 14.90 208 SER D CA 1
ATOM 12601 C C . SER D 1 208 ? 30.735 20.280 50.113 1.00 12.98 208 SER D C 1
ATOM 12602 O O . SER D 1 208 ? 29.540 20.268 50.430 1.00 13.08 208 SER D O 1
ATOM 12605 N N . SER D 1 209 ? 31.663 20.830 50.884 1.00 15.19 209 SER D N 1
ATOM 12606 C CA . SER D 1 209 ? 31.283 21.379 52.187 1.00 15.23 209 SER D CA 1
ATOM 12607 C C . SER D 1 209 ? 30.287 22.542 52.070 1.00 17.61 209 SER D C 1
ATOM 12608 O O . SER D 1 209 ? 29.535 22.823 53.008 1.00 18.51 209 SER D O 1
ATOM 12611 N N . ASP D 1 210 ? 30.290 23.211 50.919 1.00 13.09 210 ASP D N 1
ATOM 12612 C CA . ASP D 1 210 ? 29.417 24.358 50.684 1.00 14.28 210 ASP D CA 1
ATOM 12613 C C . ASP D 1 210 ? 28.168 24.022 49.867 1.00 16.31 210 ASP D C 1
ATOM 12614 O O . ASP D 1 210 ? 27.448 24.928 49.459 1.00 14.47 210 ASP D O 1
ATOM 12619 N N . LEU D 1 211 ? 27.899 22.739 49.636 1.00 15.64 211 LEU D N 1
ATOM 12620 C CA . LEU D 1 211 ? 26.842 22.379 48.677 1.00 12.93 211 LEU D CA 1
ATOM 12621 C C . LEU D 1 211 ? 25.453 22.875 49.084 1.00 12.37 211 LEU D C 1
ATOM 12622 O O . LEU D 1 211 ? 24.714 23.427 48.255 1.00 12.46 211 LEU D O 1
ATOM 12627 N N . LYS D 1 212 ? 25.089 22.688 50.348 1.00 13.44 212 LYS D N 1
ATOM 12628 C CA . LYS D 1 212 ? 23.780 23.116 50.820 1.00 13.11 212 LYS D CA 1
ATOM 12629 C C . LYS D 1 212 ? 23.651 24.630 50.746 1.00 14.84 212 LYS D C 1
ATOM 12630 O O . LYS D 1 212 ? 22.620 25.150 50.315 1.00 15.60 212 LYS D O 1
ATOM 12636 N N . ASP D 1 213 ? 24.701 25.337 51.162 1.00 15.18 213 ASP D N 1
ATOM 12637 C CA . ASP D 1 213 ? 24.693 26.792 51.090 1.00 16.26 213 ASP D CA 1
ATOM 12638 C C . ASP D 1 213 ? 24.614 27.279 49.646 1.00 16.57 213 ASP D C 1
ATOM 12639 O O . ASP D 1 213 ? 23.936 28.259 49.363 1.00 17.08 213 ASP D O 1
ATOM 12644 N N . LEU D 1 214 ? 25.310 26.596 48.740 1.00 15.41 214 LEU D N 1
ATOM 12645 C CA . LEU D 1 214 ? 25.247 26.941 47.320 1.00 15.03 214 LEU D CA 1
ATOM 12646 C C . LEU D 1 214 ? 23.794 26.883 46.841 1.00 14.39 214 LEU D C 1
ATOM 12647 O O . LEU D 1 214 ? 23.322 27.792 46.148 1.00 15.88 214 LEU D O 1
ATOM 12652 N N . ILE D 1 215 ? 23.084 25.828 47.238 1.00 13.29 215 ILE D N 1
ATOM 12653 C CA . ILE D 1 215 ? 21.684 25.655 46.868 1.00 13.57 215 ILE D CA 1
ATOM 12654 C C . ILE D 1 215 ? 20.795 26.723 47.503 1.00 16.45 215 ILE D C 1
ATOM 12655 O O . ILE D 1 215 ? 20.062 27.428 46.810 1.00 13.33 215 ILE D O 1
ATOM 12660 N N . ASP D 1 216 ? 20.893 26.861 48.823 1.00 13.98 216 ASP D N 1
ATOM 12661 C CA . ASP D 1 216 ? 20.017 27.759 49.560 1.00 16.40 216 ASP D CA 1
ATOM 12662 C C . ASP D 1 216 ? 20.207 29.216 49.165 1.00 16.57 216 ASP D C 1
ATOM 12663 O O . ASP D 1 216 ? 19.231 29.963 49.016 1.00 20.81 216 ASP D O 1
ATOM 12668 N N . ASN D 1 217 ? 21.455 29.617 48.953 1.00 16.64 217 ASN D N 1
ATOM 12669 C CA . ASN D 1 217 ? 21.762 31.032 48.767 1.00 19.08 217 ASN D CA 1
ATOM 12670 C C . ASN D 1 217 ? 21.567 31.533 47.355 1.00 21.92 217 ASN D C 1
ATOM 12671 O O . ASN D 1 217 ? 21.559 32.739 47.124 1.00 20.93 217 ASN D O 1
ATOM 12676 N N . ASN D 1 218 ? 21.368 30.620 46.413 1.00 15.42 218 ASN D N 1
ATOM 12677 C CA . ASN D 1 218 ? 21.252 31.027 45.019 1.00 12.47 218 ASN D CA 1
ATOM 12678 C C . ASN D 1 218 ? 19.954 30.582 44.383 1.00 16.96 218 ASN D C 1
ATOM 12679 O O . ASN D 1 218 ? 19.852 30.541 43.155 1.00 15.98 218 ASN D O 1
ATOM 12684 N N . ASN D 1 219 ? 18.969 30.274 45.230 1.00 15.45 219 ASN D N 1
ATOM 12685 C CA . ASN D 1 219 ? 17.619 29.933 44.786 1.00 15.88 219 ASN D CA 1
ATOM 12686 C C . ASN D 1 219 ? 17.628 28.813 43.764 1.00 15.84 219 ASN D C 1
ATOM 12687 O O . ASN D 1 219 ? 16.909 28.879 42.773 1.00 16.82 219 ASN D O 1
ATOM 12692 N N . LEU D 1 220 ? 18.449 27.794 43.999 1.00 12.62 220 LEU D N 1
ATOM 12693 C CA . LEU D 1 220 ? 18.580 26.685 43.045 1.00 11.24 220 LEU D CA 1
ATOM 12694 C C . LEU D 1 220 ? 17.531 25.595 43.241 1.00 14.61 220 LEU D C 1
ATOM 12695 O O . LEU D 1 220 ? 17.326 24.757 42.357 1.00 13.60 220 LEU D O 1
ATOM 12700 N N . ASN D 1 221 ? 16.875 25.584 44.392 1.00 12.18 221 ASN D N 1
ATOM 12701 C CA . ASN D 1 221 ? 15.980 24.479 44.716 1.00 13.60 221 ASN D CA 1
ATOM 12702 C C . ASN D 1 221 ? 14.579 24.680 44.159 1.00 12.66 221 ASN D C 1
ATOM 12703 O O . ASN D 1 221 ? 13.866 25.599 44.570 1.00 13.19 221 ASN D O 1
ATOM 12708 N N . PRO D 1 222 ? 14.159 23.812 43.219 1.00 11.59 222 PRO D N 1
ATOM 12709 C CA . PRO D 1 222 ? 12.820 23.987 42.661 1.00 11.67 222 PRO D CA 1
ATOM 12710 C C . PRO D 1 222 ? 11.728 23.391 43.538 1.00 11.66 222 PRO D C 1
ATOM 12711 O O . PRO D 1 222 ? 10.553 23.664 43.304 1.00 13.83 222 PRO D O 1
ATOM 12715 N N . ASP D 1 223 ? 12.096 22.592 44.538 1.00 11.80 223 ASP D N 1
ATOM 12716 C CA . ASP D 1 223 ? 11.075 21.893 45.310 1.00 12.50 223 ASP D CA 1
ATOM 12717 C C . ASP D 1 223 ? 10.685 22.649 46.573 1.00 15.42 223 ASP D C 1
ATOM 12718 O O . ASP D 1 223 ? 11.493 23.385 47.139 1.00 16.29 223 ASP D O 1
ATOM 12723 N N . PHE D 1 224 ? 9.430 22.473 46.977 1.00 14.70 224 PHE D N 1
ATOM 12724 C CA . PHE D 1 224 ? 8.889 23.136 48.159 1.00 14.98 224 PHE D CA 1
ATOM 12725 C C . PHE D 1 224 ? 9.495 22.605 49.452 1.00 19.10 224 PHE D C 1
ATOM 12726 O O . PHE D 1 224 ? 9.654 23.353 50.414 1.00 18.31 224 PHE D O 1
ATOM 12734 N N . GLU D 1 225 ? 9.816 21.317 49.474 1.00 18.52 225 GLU D N 1
ATOM 12735 C CA . GLU D 1 225 ? 10.452 20.701 50.631 1.00 22.10 225 GLU D CA 1
ATOM 12736 C C . GLU D 1 225 ? 11.589 19.770 50.242 1.00 19.46 225 GLU D C 1
ATOM 12737 O O . GLU D 1 225 ? 11.563 19.153 49.180 1.00 18.45 225 GLU D O 1
ATOM 12743 N N . ASN D 1 226 ? 12.561 19.660 51.141 1.00 16.00 226 ASN D N 1
ATOM 12744 C CA . ASN D 1 226 ? 13.678 18.729 51.024 1.00 17.11 226 ASN D CA 1
ATOM 12745 C C . ASN D 1 226 ? 14.615 19.062 49.873 1.00 14.23 226 ASN D C 1
ATOM 12746 O O . ASN D 1 226 ? 14.460 20.082 49.196 1.00 15.35 226 ASN D O 1
ATOM 12751 N N . TYR D 1 227 ? 15.604 18.202 49.676 1.00 13.47 227 TYR D N 1
ATOM 12752 C CA . TYR D 1 227 ? 16.604 18.398 48.636 1.00 13.29 227 TYR D CA 1
ATOM 12753 C C . TYR D 1 227 ? 16.701 17.160 47.759 1.00 11.43 227 TYR D C 1
ATOM 12754 O O . TYR D 1 227 ? 17.018 16.064 48.237 1.00 15.07 227 TYR D O 1
ATOM 12763 N N . ASN D 1 228 ? 16.421 17.346 46.472 1.00 10.82 228 ASN D N 1
ATOM 12764 C CA . ASN D 1 228 ? 16.591 16.299 45.470 1.00 11.63 228 ASN D CA 1
ATOM 12765 C C . ASN D 1 228 ? 17.669 16.786 44.500 1.00 10.69 228 ASN D C 1
ATOM 12766 O O . ASN D 1 228 ? 17.449 17.741 43.761 1.00 11.11 228 ASN D O 1
ATOM 12771 N N . LEU D 1 229 ? 18.844 16.158 44.509 1.00 10.32 229 LEU D N 1
ATOM 12772 C CA . LEU D 1 229 ? 19.988 16.761 43.824 1.00 11.94 229 LEU D CA 1
ATOM 12773 C C . LEU D 1 229 ? 19.833 16.832 42.312 1.00 12.09 229 LEU D C 1
ATOM 12774 O O . LEU D 1 229 ? 20.295 17.788 41.692 1.00 11.47 229 LEU D O 1
ATOM 12779 N N . ARG D 1 230 ? 19.200 15.841 41.697 1.00 12.40 230 ARG D N 1
ATOM 12780 C CA . ARG D 1 230 ? 19.083 15.925 40.250 1.00 10.55 230 ARG D CA 1
ATOM 12781 C C . ARG D 1 230 ? 17.982 16.925 39.861 1.00 11.17 230 ARG D C 1
ATOM 12782 O O . ARG D 1 230 ? 18.053 17.530 38.785 1.00 10.90 230 ARG D O 1
ATOM 12790 N N . HIS D 1 231 ? 16.993 17.132 40.735 1.00 11.07 231 HIS D N 1
ATOM 12791 C CA . HIS D 1 231 ? 16.036 18.218 40.530 1.00 9.34 231 HIS D CA 1
ATOM 12792 C C . HIS D 1 231 ? 16.763 19.559 40.548 1.00 12.18 231 HIS D C 1
ATOM 12793 O O . HIS D 1 231 ? 16.433 20.466 39.798 1.00 12.31 231 HIS D O 1
ATOM 12800 N N . ILE D 1 232 ? 17.746 19.677 41.433 1.00 12.67 232 ILE D N 1
ATOM 12801 C CA . ILE D 1 232 ? 18.466 20.928 41.631 1.00 11.35 232 ILE D CA 1
ATOM 12802 C C . ILE D 1 232 ? 19.578 21.169 40.601 1.00 10.30 232 ILE D C 1
ATOM 12803 O O . ILE D 1 232 ? 19.699 22.266 40.049 1.00 10.82 232 ILE D O 1
ATOM 12808 N N . PHE D 1 233 ? 20.379 20.136 40.349 1.00 11.63 233 PHE D N 1
ATOM 12809 C CA . PHE D 1 233 ? 21.624 20.267 39.601 1.00 11.16 233 PHE D CA 1
ATOM 12810 C C . PHE D 1 233 ? 21.615 19.560 38.250 1.00 9.09 233 PHE D C 1
ATOM 12811 O O . PHE D 1 233 ? 22.565 19.688 37.483 1.00 11.56 233 PHE D O 1
ATOM 12819 N N . GLY D 1 234 ? 20.570 18.781 38.001 1.00 10.12 234 GLY D N 1
ATOM 12820 C CA . GLY D 1 234 ? 20.532 17.911 36.835 1.00 10.35 234 GLY D CA 1
ATOM 12821 C C . GLY D 1 234 ? 19.486 18.345 35.842 1.00 11.40 234 GLY D C 1
ATOM 12822 O O . GLY D 1 234 ? 19.141 19.528 35.762 1.00 11.17 234 GLY D O 1
ATOM 12823 N N . SER D 1 235 ? 18.985 17.376 35.080 1.00 9.22 235 SER D N 1
ATOM 12824 C CA . SER D 1 235 ? 18.025 17.645 34.023 1.00 11.69 235 SER D CA 1
ATOM 12825 C C . SER D 1 235 ? 16.781 16.777 34.138 1.00 12.22 235 SER D C 1
ATOM 12826 O O . SER D 1 235 ? 16.796 15.707 34.755 1.00 11.81 235 SER D O 1
ATOM 12829 N N . ALA D 1 236 ? 15.705 17.262 33.540 1.00 10.73 236 ALA D N 1
ATOM 12830 C CA . ALA D 1 236 ? 14.522 16.450 33.279 1.00 10.34 236 ALA D CA 1
ATOM 12831 C C . ALA D 1 236 ? 13.996 16.929 31.943 1.00 10.97 236 ALA D C 1
ATOM 12832 O O . ALA D 1 236 ? 12.959 17.597 31.873 1.00 12.39 236 ALA D O 1
ATOM 12834 N N . SER D 1 237 ? 14.739 16.603 30.891 1.00 8.95 237 SER D N 1
ATOM 12835 C CA . SER D 1 237 ? 14.476 17.146 29.564 1.00 8.42 237 SER D CA 1
ATOM 12836 C C . SER D 1 237 ? 13.672 16.185 28.699 1.00 10.59 237 SER D C 1
ATOM 12837 O O . SER D 1 237 ? 13.488 15.006 29.037 1.00 9.47 237 SER D O 1
ATOM 12840 N N . ILE D 1 238 ? 13.201 16.688 27.568 1.00 8.14 238 ILE D N 1
ATOM 12841 C CA . ILE D 1 238 ? 12.570 15.813 26.582 1.00 8.26 238 ILE D CA 1
ATOM 12842 C C . ILE D 1 238 ? 13.586 14.764 26.110 1.00 8.61 238 ILE D C 1
ATOM 12843 O O . ILE D 1 238 ? 13.258 13.581 25.983 1.00 8.12 238 ILE D O 1
ATOM 12848 N N . LYS D 1 239 ? 14.833 15.169 25.884 1.00 8.32 239 LYS D N 1
ATOM 12849 C CA . LYS D 1 239 ? 15.835 14.188 25.449 1.00 8.52 239 LYS D CA 1
ATOM 12850 C C . LYS D 1 239 ? 16.055 13.092 26.503 1.00 9.38 239 LYS D C 1
ATOM 12851 O O . LYS D 1 239 ? 16.309 11.937 26.155 1.00 9.50 239 LYS D O 1
ATOM 12857 N N . ASP D 1 240 ? 15.966 13.446 27.785 1.00 6.21 240 ASP D N 1
ATOM 12858 C CA . ASP D 1 240 ? 16.078 12.434 28.847 1.00 7.84 240 ASP D CA 1
ATOM 12859 C C . ASP D 1 240 ? 15.044 11.321 28.693 1.00 9.30 240 ASP D C 1
ATOM 12860 O O . ASP D 1 240 ? 15.325 10.168 29.004 1.00 9.51 240 ASP D O 1
ATOM 12865 N N . THR D 1 241 ? 13.852 11.671 28.215 1.00 9.42 241 THR D N 1
ATOM 12866 C CA . THR D 1 241 ? 12.762 10.692 28.102 1.00 8.83 241 THR D CA 1
ATOM 12867 C C . THR D 1 241 ? 13.047 9.605 27.072 1.00 10.68 241 THR D C 1
ATOM 12868 O O . THR D 1 241 ? 12.443 8.535 27.142 1.00 9.64 241 THR D O 1
ATOM 12872 N N . VAL D 1 242 ? 13.970 9.857 26.144 1.00 8.27 242 VAL D N 1
ATOM 12873 C CA . VAL D 1 242 ? 14.262 8.848 25.122 1.00 9.93 242 VAL D CA 1
ATOM 12874 C C . VAL D 1 242 ? 15.684 8.303 25.200 1.00 9.64 242 VAL D C 1
ATOM 12875 O O . VAL D 1 242 ? 15.930 7.157 24.801 1.00 10.21 242 VAL D O 1
ATOM 12879 N N . TYR D 1 243 ? 16.614 9.113 25.705 1.00 8.06 243 TYR D N 1
ATOM 12880 C CA . TYR D 1 243 ? 18.019 8.734 25.745 1.00 8.08 243 TYR D CA 1
ATOM 12881 C C . TYR D 1 243 ? 18.396 8.048 27.051 1.00 8.25 243 TYR D C 1
ATOM 12882 O O . TYR D 1 243 ? 19.339 7.249 27.098 1.00 8.90 243 TYR D O 1
ATOM 12891 N N . ASN D 1 244 ? 17.673 8.382 28.111 1.00 7.40 244 ASN D N 1
ATOM 12892 C CA . ASN D 1 244 ? 18.116 8.013 29.451 1.00 6.80 244 ASN D CA 1
ATOM 12893 C C . ASN D 1 244 ? 17.098 7.211 30.241 1.00 8.22 244 ASN D C 1
ATOM 12894 O O . ASN D 1 244 ? 17.378 6.068 30.628 1.00 10.01 244 ASN D O 1
ATOM 12899 N N . ASN D 1 245 ? 15.924 7.798 30.475 1.00 8.49 245 ASN D N 1
ATOM 12900 C CA . ASN D 1 245 ? 14.940 7.179 31.364 1.00 9.67 245 ASN D CA 1
ATOM 12901 C C . ASN D 1 245 ? 14.542 5.743 30.976 1.00 9.52 245 ASN D C 1
ATOM 12902 O O . ASN D 1 245 ? 14.371 4.900 31.865 1.00 8.89 245 ASN D O 1
ATOM 12907 N N . PRO D 1 246 ? 14.418 5.441 29.671 1.00 7.09 246 PRO D N 1
ATOM 12908 C CA . PRO D 1 246 ? 14.024 4.061 29.357 1.00 6.82 246 PRO D CA 1
ATOM 12909 C C . PRO D 1 246 ? 15.053 3.003 29.746 1.00 7.03 246 PRO D C 1
ATOM 12910 O O . PRO D 1 246 ? 14.672 1.858 29.999 1.00 9.36 246 PRO D O 1
ATOM 12914 N N . ARG D 1 247 ? 16.334 3.367 29.768 1.00 8.49 247 ARG D N 1
ATOM 12915 C CA . ARG D 1 247 ? 17.358 2.423 30.201 1.00 8.19 247 ARG D CA 1
ATOM 12916 C C . ARG D 1 247 ? 17.224 2.112 31.694 1.00 10.49 247 ARG D C 1
ATOM 12917 O O . ARG D 1 247 ? 17.257 0.944 32.104 1.00 10.06 247 ARG D O 1
ATOM 12925 N N . THR D 1 248 ? 17.065 3.160 32.494 1.00 10.38 248 THR D N 1
ATOM 12926 C CA . THR D 1 248 ? 16.769 3.008 33.915 1.00 9.44 248 THR D CA 1
ATOM 12927 C C . THR D 1 248 ? 15.523 2.159 34.098 1.00 9.23 248 THR D C 1
ATOM 12928 O O . THR D 1 248 ? 15.500 1.225 34.903 1.00 10.17 248 THR D O 1
ATOM 12932 N N . TRP D 1 249 ? 14.487 2.492 33.336 1.00 9.68 249 TRP D N 1
ATOM 12933 C CA . TRP D 1 249 ? 13.213 1.791 33.430 1.00 8.95 249 TRP D CA 1
ATOM 12934 C C . TRP D 1 249 ? 13.348 0.304 33.125 1.00 9.97 249 TRP D C 1
ATOM 12935 O O . TRP D 1 249 ? 12.813 -0.529 33.856 1.00 9.64 249 TRP D O 1
ATOM 12946 N N . TYR D 1 250 ? 14.050 -0.033 32.046 1.00 8.68 250 TYR D N 1
ATOM 12947 C CA . TYR D 1 250 ? 14.148 -1.431 31.647 1.00 8.76 250 TYR D CA 1
ATOM 12948 C C . TYR D 1 250 ? 14.879 -2.248 32.718 1.00 10.89 250 TYR D C 1
ATOM 12949 O O . TYR D 1 250 ? 14.461 -3.359 33.064 1.00 10.43 250 TYR D O 1
ATOM 12958 N N . GLY D 1 251 ? 15.946 -1.677 33.258 1.00 9.39 251 GLY D N 1
ATOM 12959 C CA . GLY D 1 251 ? 16.687 -2.337 34.324 1.00 8.93 251 GLY D CA 1
ATOM 12960 C C . GLY D 1 251 ? 15.843 -2.524 35.571 1.00 9.78 251 GLY D C 1
ATOM 12961 O O . GLY D 1 251 ? 15.850 -3.595 36.192 1.00 9.61 251 GLY D O 1
ATOM 12962 N N . GLN D 1 252 ? 15.109 -1.484 35.953 1.00 9.76 252 GLN D N 1
ATOM 12963 C CA . GLN D 1 252 ? 14.271 -1.578 37.138 1.00 9.35 252 GLN D CA 1
ATOM 12964 C C . GLN D 1 252 ? 13.088 -2.528 36.909 1.00 11.39 252 GLN D C 1
ATOM 12965 O O . GLN D 1 252 ? 12.646 -3.210 37.845 1.00 12.13 252 GLN D O 1
ATOM 12971 N N . LYS D 1 253 ? 12.573 -2.581 35.678 1.00 10.64 253 LYS D N 1
ATOM 12972 C CA . LYS D 1 253 ? 11.500 -3.532 35.374 1.00 11.66 253 LYS D CA 1
ATOM 12973 C C . LYS D 1 253 ? 12.008 -4.965 35.514 1.00 13.01 253 LYS D C 1
ATOM 12974 O O . LYS D 1 253 ? 11.266 -5.860 35.930 1.00 13.98 253 LYS D O 1
ATOM 12980 N N . PHE D 1 254 ? 13.277 -5.175 35.178 1.00 10.18 254 PHE D N 1
ATOM 12981 C CA . PHE D 1 254 ? 13.893 -6.500 35.254 1.00 10.80 254 PHE D CA 1
ATOM 12982 C C . PHE D 1 254 ? 14.157 -6.937 36.696 1.00 11.07 254 PHE D C 1
ATOM 12983 O O . PHE D 1 254 ? 13.866 -8.082 37.059 1.00 10.79 254 PHE D O 1
ATOM 12991 N N . PHE D 1 255 ? 14.695 -6.029 37.511 1.00 9.89 255 PHE D N 1
ATOM 12992 C CA . PHE D 1 255 ? 15.057 -6.385 38.895 1.00 9.55 255 PHE D CA 1
ATOM 12993 C C . PHE D 1 255 ? 13.915 -6.171 39.896 1.00 11.17 255 PHE D C 1
ATOM 12994 O O . PHE D 1 255 ? 13.823 -6.874 40.924 1.00 11.24 255 PHE D O 1
ATOM 13002 N N . SER D 1 256 ? 13.071 -5.179 39.618 1.00 12.01 256 SER D N 1
ATOM 13003 C CA . SER D 1 256 ? 11.974 -4.794 40.516 1.00 12.16 256 SER D CA 1
ATOM 13004 C C . SER D 1 256 ? 10.636 -4.671 39.786 1.00 11.31 256 SER D C 1
ATOM 13005 O O . SER D 1 256 ? 10.015 -3.607 39.807 1.00 14.22 256 SER D O 1
ATOM 13008 N N . PRO D 1 257 ? 10.174 -5.765 39.162 1.00 12.76 257 PRO D N 1
ATOM 13009 C CA . PRO D 1 257 ? 8.989 -5.697 38.300 1.00 13.58 257 PRO D CA 1
ATOM 13010 C C . PRO D 1 257 ? 7.731 -5.211 38.997 1.00 18.30 257 PRO D C 1
ATOM 13011 O O . PRO D 1 257 ? 6.935 -4.505 38.382 1.00 20.01 257 PRO D O 1
ATOM 13015 N N . ASP D 1 258 ? 7.561 -5.556 40.269 1.00 18.21 258 ASP D N 1
ATOM 13016 C CA . ASP D 1 258 ? 6.330 -5.205 40.966 1.00 22.71 258 ASP D CA 1
ATOM 13017 C C . ASP D 1 258 ? 6.359 -3.799 41.563 1.00 20.00 258 ASP D C 1
ATOM 13018 O O . ASP D 1 258 ? 5.348 -3.311 42.051 1.00 26.38 258 ASP D O 1
ATOM 13023 N N . ASP D 1 259 ? 7.516 -3.149 41.507 1.00 16.84 259 ASP D N 1
ATOM 13024 C CA . ASP D 1 259 ? 7.669 -1.803 42.036 1.00 18.50 259 ASP D CA 1
ATOM 13025 C C . ASP D 1 259 ? 7.846 -0.787 40.924 1.00 18.89 259 ASP D C 1
ATOM 13026 O O . ASP D 1 259 ? 8.085 0.390 41.191 1.00 22.40 259 ASP D O 1
ATOM 13031 N N . THR D 1 260 ? 7.758 -1.250 39.679 1.00 14.13 260 THR D N 1
ATOM 13032 C CA . THR D 1 260 ? 8.050 -0.393 38.534 1.00 14.85 260 THR D CA 1
ATOM 13033 C C . THR D 1 260 ? 6.854 -0.341 37.590 1.00 17.17 260 THR D C 1
ATOM 13034 O O . THR D 1 260 ? 6.311 -1.374 37.197 1.00 19.89 260 THR D O 1
ATOM 13038 N N . ALA D 1 261 ? 6.434 0.872 37.250 1.00 17.47 261 ALA D N 1
ATOM 13039 C CA . ALA D 1 261 ? 5.289 1.065 36.373 1.00 17.53 261 ALA D CA 1
ATOM 13040 C C . ALA D 1 261 ? 5.679 0.849 34.908 1.00 21.15 261 ALA D C 1
ATOM 13041 O O . ALA D 1 261 ? 6.770 0.358 34.617 1.00 19.75 261 ALA D O 1
ATOM 13043 N N . ASP D 1 262 ? 4.788 1.217 33.993 1.00 17.73 262 ASP D N 1
ATOM 13044 C CA . ASP D 1 262 ? 4.951 0.892 32.578 1.00 16.64 262 ASP D CA 1
ATOM 13045 C C . ASP D 1 262 ? 5.257 2.100 31.705 1.00 14.42 262 ASP D C 1
ATOM 13046 O O . ASP D 1 262 ? 4.965 2.090 30.506 1.00 19.35 262 ASP D O 1
ATOM 13051 N N . ASP D 1 263 ? 5.814 3.150 32.300 1.00 14.73 263 ASP D N 1
ATOM 13052 C CA . ASP D 1 263 ? 6.193 4.328 31.523 1.00 13.85 263 ASP D CA 1
ATOM 13053 C C . ASP D 1 263 ? 7.710 4.477 31.474 1.00 11.25 263 ASP D C 1
ATOM 13054 O O . ASP D 1 263 ? 8.323 4.931 32.443 1.00 11.98 263 ASP D O 1
ATOM 13059 N N . PRO D 1 264 ? 8.327 4.087 30.350 1.00 10.12 264 PRO D N 1
ATOM 13060 C CA . PRO D 1 264 ? 9.783 4.186 30.229 1.00 11.36 264 PRO D CA 1
ATOM 13061 C C . PRO D 1 264 ? 10.292 5.622 30.254 1.00 11.17 264 PRO D C 1
ATOM 13062 O O . PRO D 1 264 ? 11.492 5.830 30.444 1.00 10.94 264 PRO D O 1
ATOM 13066 N N . MET D 1 265 ? 9.404 6.591 30.041 1.00 9.62 265 MET D N 1
ATOM 13067 C CA . MET D 1 265 ? 9.832 7.982 29.918 1.00 9.54 265 MET D CA 1
ATOM 13068 C C . MET D 1 265 ? 9.862 8.695 31.257 1.00 11.07 265 MET D C 1
ATOM 13069 O O . MET D 1 265 ? 10.270 9.857 31.346 1.00 13.02 265 MET D O 1
ATOM 13074 N N . GLU D 1 266 ? 9.406 8.001 32.294 1.00 9.38 266 GLU D N 1
ATOM 13075 C CA . GLU D 1 266 ? 9.317 8.575 33.642 1.00 10.00 266 GLU D CA 1
ATOM 13076 C C . GLU D 1 266 ? 10.595 9.297 34.096 1.00 9.19 266 GLU D C 1
ATOM 13077 O O . GLU D 1 266 ? 11.700 8.732 34.057 1.00 11.16 266 GLU D O 1
ATOM 13083 N N . GLN D 1 267 ? 10.427 10.545 34.551 1.00 9.49 267 GLN D N 1
ATOM 13084 C CA . GLN D 1 267 ? 11.539 11.408 34.960 1.00 10.13 267 GLN D CA 1
ATOM 13085 C C . GLN D 1 267 ? 11.955 11.230 36.419 1.00 10.34 267 GLN D C 1
ATOM 13086 O O . GLN D 1 267 ? 13.039 11.665 36.810 1.00 11.43 267 GLN D O 1
ATOM 13092 N N . ASP D 1 268 ? 11.101 10.606 37.226 1.00 10.51 268 ASP D N 1
ATOM 13093 C CA . ASP D 1 268 ? 11.406 10.455 38.648 1.00 10.26 268 ASP D CA 1
ATOM 13094 C C . ASP D 1 268 ? 11.444 8.997 39.089 1.00 12.23 268 ASP D C 1
ATOM 13095 O O . ASP D 1 268 ? 10.965 8.645 40.173 1.00 11.36 268 ASP D O 1
ATOM 13100 N N . LEU D 1 269 ? 12.016 8.145 38.245 1.00 9.38 269 LEU D N 1
ATOM 13101 C CA . LEU D 1 269 ? 12.341 6.792 38.686 1.00 10.51 269 LEU D CA 1
ATOM 13102 C C . LEU D 1 269 ? 13.318 6.880 39.856 1.00 11.73 269 LEU D C 1
ATOM 13103 O O . LEU D 1 269 ? 14.202 7.735 39.886 1.00 11.81 269 LEU D O 1
ATOM 13108 N N . PRO D 1 270 ? 13.160 5.992 40.840 1.00 10.48 270 PRO D N 1
ATOM 13109 C CA . PRO D 1 270 ? 14.084 6.029 41.973 1.00 11.42 270 PRO D CA 1
ATOM 13110 C C . PRO D 1 270 ? 15.527 5.791 41.553 1.00 12.78 270 PRO D C 1
ATOM 13111 O O . PRO D 1 270 ? 15.796 5.126 40.548 1.00 12.35 270 PRO D O 1
ATOM 13115 N N . PHE D 1 271 ? 16.447 6.372 42.318 1.00 12.46 271 PHE D N 1
ATOM 13116 C CA . PHE D 1 271 ? 17.871 6.121 42.170 1.00 9.93 271 PHE D CA 1
ATOM 13117 C C . PHE D 1 271 ? 18.190 4.783 42.819 1.00 13.57 271 PHE D C 1
ATOM 13118 O O . PHE D 1 271 ? 18.557 3.809 42.141 1.00 11.86 271 PHE D O 1
ATOM 13126 N N . ILE D 1 272 ? 18.001 4.736 44.131 1.00 11.18 272 ILE D N 1
ATOM 13127 C CA . ILE D 1 272 ? 18.201 3.520 44.915 1.00 12.32 272 ILE D CA 1
ATOM 13128 C C . ILE D 1 272 ? 16.997 2.581 44.813 1.00 10.47 272 ILE D C 1
ATOM 13129 O O . ILE D 1 272 ? 15.855 2.984 45.070 1.00 14.11 272 ILE D O 1
ATOM 13134 N N . CYS D 1 273 ? 17.254 1.327 44.449 1.00 11.67 273 CYS D N 1
ATOM 13135 C CA . CYS D 1 273 ? 16.190 0.344 44.298 1.00 11.16 273 CYS D CA 1
ATOM 13136 C C . CYS D 1 273 ? 16.458 -0.916 45.095 1.00 11.39 273 CYS D C 1
ATOM 13137 O O . CYS D 1 273 ? 17.599 -1.194 45.461 1.00 12.07 273 CYS D O 1
ATOM 13140 N N . HIS D 1 274 ? 15.403 -1.695 45.298 1.00 10.94 274 HIS D N 1
ATOM 13141 C CA . HIS D 1 274 ? 15.503 -2.988 45.976 1.00 11.69 274 HIS D CA 1
ATOM 13142 C C . HIS D 1 274 ? 14.882 -4.060 45.097 1.00 12.14 274 HIS D C 1
ATOM 13143 O O . HIS D 1 274 ? 13.698 -3.991 44.757 1.00 14.43 274 HIS D O 1
ATOM 13150 N N . ALA D 1 275 ? 15.703 -5.025 44.700 1.00 10.91 275 ALA D N 1
ATOM 13151 C CA . ALA D 1 275 ? 15.262 -6.061 43.772 1.00 10.28 275 ALA D CA 1
ATOM 13152 C C . ALA D 1 275 ? 14.423 -7.108 44.490 1.00 12.87 275 ALA D C 1
ATOM 13153 O O . ALA D 1 275 ? 14.418 -7.174 45.721 1.00 13.52 275 ALA D O 1
ATOM 13155 N N . ASN D 1 276 ? 13.706 -7.919 43.725 1.00 10.94 276 ASN D N 1
ATOM 13156 C CA . ASN D 1 276 ? 12.888 -8.959 44.335 1.00 12.46 276 ASN D CA 1
ATOM 13157 C C . ASN D 1 276 ? 13.655 -10.258 44.530 1.00 8.92 276 ASN D C 1
ATOM 13158 O O . ASN D 1 276 ? 13.072 -11.277 44.901 1.00 11.61 276 ASN D O 1
ATOM 13163 N N . ARG D 1 277 ? 14.955 -10.209 44.275 1.00 12.39 277 ARG D N 1
ATOM 13164 C CA . ARG D 1 277 ? 15.823 -11.377 44.352 1.00 10.61 277 ARG D CA 1
ATOM 13165 C C . ARG D 1 277 ? 17.254 -10.892 44.427 1.00 13.38 277 ARG D C 1
ATOM 13166 O O . ARG D 1 277 ? 17.519 -9.704 44.208 1.00 13.97 277 ARG D O 1
ATOM 13174 N N . LYS D 1 278 ? 18.171 -11.795 44.750 1.00 9.81 278 LYS D N 1
ATOM 13175 C CA . LYS D 1 278 ? 19.591 -11.465 44.721 1.00 11.50 278 LYS D CA 1
ATOM 13176 C C . LYS D 1 278 ? 20.092 -11.496 43.286 1.00 12.18 278 LYS D C 1
ATOM 13177 O O . LYS D 1 278 ? 19.587 -12.251 42.444 1.00 13.49 278 LYS D O 1
ATOM 13183 N N . ILE D 1 279 ? 21.108 -10.686 43.032 1.00 11.14 279 ILE D N 1
ATOM 13184 C CA . ILE D 1 279 ? 21.567 -10.381 41.687 1.00 10.59 279 ILE D CA 1
ATOM 13185 C C . ILE D 1 279 ? 22.872 -11.082 41.331 1.00 12.55 279 ILE D C 1
ATOM 13186 O O . ILE D 1 279 ? 23.837 -11.046 42.090 1.00 10.83 279 ILE D O 1
ATOM 13191 N N . SER D 1 280 ? 22.896 -11.725 40.167 1.00 11.82 280 SER D N 1
ATOM 13192 C CA . SER D 1 280 ? 24.083 -12.431 39.700 1.00 9.76 280 SER D CA 1
ATOM 13193 C C . SER D 1 280 ? 24.839 -11.594 38.677 1.00 10.35 280 SER D C 1
ATOM 13194 O O . SER D 1 280 ? 24.300 -10.616 38.144 1.00 11.44 280 SER D O 1
ATOM 13197 N N . VAL D 1 281 ? 26.074 -11.994 38.393 1.00 10.77 281 VAL D N 1
ATOM 13198 C CA . VAL D 1 281 ? 26.858 -11.364 37.338 1.00 9.68 281 VAL D CA 1
ATOM 13199 C C . VAL D 1 281 ? 26.153 -11.548 35.995 1.00 8.66 281 VAL D C 1
ATOM 13200 O O . VAL D 1 281 ? 26.104 -10.617 35.181 1.00 9.70 281 VAL D O 1
ATOM 13204 N N . GLU D 1 282 ? 25.583 -12.730 35.787 1.00 12.03 282 GLU D N 1
ATOM 13205 C CA . GLU D 1 282 ? 24.805 -12.998 34.582 1.00 10.73 282 GLU D CA 1
ATOM 13206 C C . GLU D 1 282 ? 23.661 -11.997 34.409 1.00 11.49 282 GLU D C 1
ATOM 13207 O O . GLU D 1 282 ? 23.403 -11.516 33.295 1.00 10.64 282 GLU D O 1
ATOM 13213 N N . ASP D 1 283 ? 22.973 -11.695 35.509 1.00 11.10 283 ASP D N 1
ATOM 13214 C CA . ASP D 1 283 ? 21.903 -10.696 35.510 1.00 11.29 283 ASP D CA 1
ATOM 13215 C C . ASP D 1 283 ? 22.410 -9.336 35.064 1.00 10.99 283 ASP D C 1
ATOM 13216 O O . ASP D 1 283 ? 21.767 -8.648 34.265 1.00 9.55 283 ASP D O 1
ATOM 13221 N N . VAL D 1 284 ? 23.543 -8.926 35.630 1.00 9.70 284 VAL D N 1
ATOM 13222 C CA . VAL D 1 284 ? 24.097 -7.614 35.320 1.00 9.39 284 VAL D CA 1
ATOM 13223 C C . VAL D 1 284 ? 24.474 -7.544 33.846 1.00 9.32 284 VAL D C 1
ATOM 13224 O O . VAL D 1 284 ? 24.152 -6.558 33.145 1.00 9.05 284 VAL D O 1
ATOM 13228 N N . LYS D 1 285 ? 25.128 -8.590 33.349 1.00 9.56 285 LYS D N 1
ATOM 13229 C CA . LYS D 1 285 ? 25.507 -8.595 31.936 1.00 8.78 285 LYS D CA 1
ATOM 13230 C C . LYS D 1 285 ? 24.269 -8.584 31.044 1.00 11.18 285 LYS D C 1
ATOM 13231 O O . LYS D 1 285 ? 24.270 -7.906 30.013 1.00 9.12 285 LYS D O 1
ATOM 13237 N N . PHE D 1 286 ? 23.214 -9.307 31.430 1.00 9.18 286 PHE D N 1
ATOM 13238 C CA . PHE D 1 286 ? 21.992 -9.262 30.631 1.00 9.89 286 PHE D CA 1
ATOM 13239 C C . PHE D 1 286 ? 21.474 -7.825 30.468 1.00 11.18 286 PHE D C 1
ATOM 13240 O O . PHE D 1 286 ? 21.191 -7.385 29.343 1.00 8.21 286 PHE D O 1
ATOM 13248 N N . VAL D 1 287 ? 21.359 -7.087 31.575 1.00 9.18 287 VAL D N 1
ATOM 13249 C CA . VAL D 1 287 ? 20.820 -5.731 31.476 1.00 6.90 287 VAL D CA 1
ATOM 13250 C C . VAL D 1 287 ? 21.778 -4.865 30.656 1.00 9.08 287 VAL D C 1
ATOM 13251 O O . VAL D 1 287 ? 21.352 -4.094 29.788 1.00 10.30 287 VAL D O 1
ATOM 13255 N N . LEU D 1 288 ? 23.079 -5.029 30.885 1.00 8.74 288 LEU D N 1
ATOM 13256 C CA . LEU D 1 288 ? 24.074 -4.241 30.147 1.00 9.22 288 LEU D CA 1
ATOM 13257 C C . LEU D 1 288 ? 24.158 -4.599 28.663 1.00 9.33 288 LEU D C 1
ATOM 13258 O O . LEU D 1 288 ? 24.807 -3.894 27.896 1.00 10.78 288 LEU D O 1
ATOM 13263 N N . SER D 1 289 ? 23.498 -5.686 28.259 1.00 8.37 289 SER D N 1
ATOM 13264 C CA . SER D 1 289 ? 23.499 -6.095 26.853 1.00 8.86 289 SER D CA 1
ATOM 13265 C C . SER D 1 289 ? 22.148 -5.863 26.185 1.00 9.22 289 SER D C 1
ATOM 13266 O O . SER D 1 289 ? 21.940 -6.267 25.019 1.00 9.21 289 SER D O 1
ATOM 13269 N N . SER D 1 290 ? 21.227 -5.230 26.909 1.00 8.84 290 SER D N 1
ATOM 13270 C CA . SER D 1 290 ? 19.823 -5.264 26.493 1.00 7.53 290 SER D CA 1
ATOM 13271 C C . SER D 1 290 ? 19.457 -4.184 25.481 1.00 9.06 290 SER D C 1
ATOM 13272 O O . SER D 1 290 ? 20.143 -3.164 25.304 1.00 8.14 290 SER D O 1
ATOM 13275 N N . HIS D 1 291 ? 18.357 -4.451 24.800 1.00 8.31 291 HIS D N 1
ATOM 13276 C CA . HIS D 1 291 ? 17.854 -3.564 23.759 1.00 7.31 291 HIS D CA 1
ATOM 13277 C C . HIS D 1 291 ? 16.341 -3.658 23.816 1.00 11.04 291 HIS D C 1
ATOM 13278 O O . HIS D 1 291 ? 15.677 -3.914 22.803 1.00 10.23 291 HIS D O 1
ATOM 13285 N N . PHE D 1 292 ? 15.814 -3.500 25.030 1.00 8.53 292 PHE D N 1
ATOM 13286 C CA . PHE D 1 292 ? 14.369 -3.447 25.289 1.00 6.94 292 PHE D CA 1
ATOM 13287 C C . PHE D 1 292 ? 13.634 -4.674 24.763 1.00 10.37 292 PHE D C 1
ATOM 13288 O O . PHE D 1 292 ? 12.531 -4.558 24.216 1.00 10.30 292 PHE D O 1
ATOM 13296 N N . GLU D 1 293 ? 14.247 -5.842 24.946 1.00 7.20 293 GLU D N 1
ATOM 13297 C CA . GLU D 1 293 ? 13.644 -7.104 24.516 1.00 10.97 293 GLU D CA 1
ATOM 13298 C C . GLU D 1 293 ? 12.216 -7.233 25.043 1.00 12.54 293 GLU D C 1
ATOM 13299 O O . GLU D 1 293 ? 11.925 -6.874 26.190 1.00 13.10 293 GLU D O 1
ATOM 13305 N N . ASN D 1 294 ? 11.340 -7.729 24.175 1.00 11.25 294 ASN D N 1
ATOM 13306 C CA . ASN D 1 294 ? 9.927 -7.956 24.474 1.00 12.23 294 ASN D CA 1
ATOM 13307 C C . ASN D 1 294 ? 9.142 -6.666 24.682 1.00 20.32 294 ASN D C 1
ATOM 13308 O O . ASN D 1 294 ? 8.124 -6.644 25.384 1.00 17.19 294 ASN D O 1
ATOM 13313 N N . THR D 1 295 ? 9.640 -5.586 24.087 1.00 14.82 295 THR D N 1
ATOM 13314 C CA . THR D 1 295 ? 8.858 -4.360 23.968 1.00 14.29 295 THR D CA 1
ATOM 13315 C C . THR D 1 295 ? 8.930 -3.856 22.542 1.00 12.65 295 THR D C 1
ATOM 13316 O O . THR D 1 295 ? 9.796 -4.265 21.766 1.00 11.51 295 THR D O 1
ATOM 13320 N N . LYS D 1 296 ? 8.052 -2.914 22.209 1.00 14.30 296 LYS D N 1
ATOM 13321 C CA . LYS D 1 296 ? 8.023 -2.349 20.871 1.00 12.96 296 LYS D CA 1
ATOM 13322 C C . LYS D 1 296 ? 9.231 -1.449 20.597 1.00 10.71 296 LYS D C 1
ATOM 13323 O O . LYS D 1 296 ? 9.416 -0.968 19.478 1.00 12.86 296 LYS D O 1
ATOM 13329 N N . TYR D 1 297 ? 10.048 -1.220 21.624 1.00 11.63 297 TYR D N 1
ATOM 13330 C CA . TYR D 1 297 ? 11.212 -0.349 21.501 1.00 11.37 297 TYR D CA 1
ATOM 13331 C C . TYR D 1 297 ? 12.497 -1.103 21.164 1.00 9.70 297 TYR D C 1
ATOM 13332 O O . TYR D 1 297 ? 13.573 -0.516 21.072 1.00 9.21 297 TYR D O 1
ATOM 13341 N N . ASP D 1 298 ? 12.369 -2.410 20.963 1.00 8.85 298 ASP D N 1
ATOM 13342 C CA . ASP D 1 298 ? 13.484 -3.271 20.584 1.00 9.76 298 ASP D CA 1
ATOM 13343 C C . ASP D 1 298 ? 13.803 -3.097 19.099 1.00 10.20 298 ASP D C 1
ATOM 13344 O O . ASP D 1 298 ? 12.960 -3.391 18.258 1.00 10.99 298 ASP D O 1
ATOM 13349 N N . VAL D 1 299 ? 15.003 -2.610 18.780 1.00 9.72 299 VAL D N 1
ATOM 13350 C CA . VAL D 1 299 ? 15.369 -2.347 17.384 1.00 10.08 299 VAL D CA 1
ATOM 13351 C C . VAL D 1 299 ? 15.402 -3.638 16.552 1.00 9.98 299 VAL D C 1
ATOM 13352 O O . VAL D 1 299 ? 15.243 -3.605 15.320 1.00 11.96 299 VAL D O 1
ATOM 13356 N N . TYR D 1 300 ? 15.560 -4.775 17.227 1.00 8.96 300 TYR D N 1
ATOM 13357 C CA . TYR D 1 300 ? 15.526 -6.081 16.575 1.00 10.59 300 TYR D CA 1
ATOM 13358 C C . TYR D 1 300 ? 14.140 -6.738 16.646 1.00 10.42 300 TYR D C 1
ATOM 13359 O O . TYR D 1 300 ? 13.967 -7.895 16.233 1.00 14.45 300 TYR D O 1
ATOM 13368 N N . GLY D 1 301 ? 13.161 -6.016 17.172 1.00 10.44 301 GLY D N 1
ATOM 13369 C CA . GLY D 1 301 ? 11.849 -6.591 17.443 1.00 11.78 301 GLY D CA 1
ATOM 13370 C C . GLY D 1 301 ? 10.803 -6.281 16.382 1.00 14.47 301 GLY D C 1
ATOM 13371 O O . GLY D 1 301 ? 11.144 -6.026 15.226 1.00 12.92 301 GLY D O 1
ATOM 13372 N N . SER D 1 302 ? 9.531 -6.286 16.788 1.00 16.40 302 SER D N 1
ATOM 13373 C CA . SER D 1 302 ? 8.408 -6.222 15.851 1.00 16.76 302 SER D CA 1
ATOM 13374 C C . SER D 1 302 ? 7.730 -4.861 15.759 1.00 17.61 302 SER D C 1
ATOM 13375 O O . SER D 1 302 ? 6.722 -4.711 15.065 1.00 18.40 302 SER D O 1
ATOM 13378 N N . GLY D 1 303 ? 8.264 -3.872 16.463 1.00 15.04 303 GLY D N 1
ATOM 13379 C CA . GLY D 1 303 ? 7.634 -2.564 16.501 1.00 15.16 303 GLY D CA 1
ATOM 13380 C C . GLY D 1 303 ? 7.743 -1.786 15.201 1.00 13.36 303 GLY D C 1
ATOM 13381 O O . GLY D 1 303 ? 8.431 -2.190 14.273 1.00 15.52 303 GLY D O 1
ATOM 13382 N N . SER D 1 304 ? 7.050 -0.658 15.133 1.00 13.17 304 SER D N 1
ATOM 13383 C CA . SER D 1 304 ? 7.180 0.236 13.997 1.00 14.88 304 SER D CA 1
ATOM 13384 C C . SER D 1 304 ? 8.593 0.785 13.907 1.00 15.22 304 SER D C 1
ATOM 13385 O O . SER D 1 304 ? 9.329 0.795 14.907 1.00 12.95 304 SER D O 1
ATOM 13388 N N . GLN D 1 305 ? 8.962 1.278 12.728 1.00 14.99 305 GLN D N 1
ATOM 13389 C CA . GLN D 1 305 ? 10.282 1.848 12.532 1.00 15.13 305 GLN D CA 1
ATOM 13390 C C . GLN D 1 305 ? 10.542 2.970 13.539 1.00 16.19 305 GLN D C 1
ATOM 13391 O O . GLN D 1 305 ? 11.633 3.057 14.100 1.00 14.18 305 GLN D O 1
ATOM 13397 N N . SER D 1 306 ? 9.529 3.794 13.797 1.00 13.85 306 SER D N 1
ATOM 13398 C CA A SER D 1 306 ? 9.692 4.905 14.728 0.46 16.65 306 SER D CA 1
ATOM 13399 C CA B SER D 1 306 ? 9.668 4.903 14.733 0.54 16.66 306 SER D CA 1
ATOM 13400 C C . SER D 1 306 ? 9.855 4.410 16.166 1.00 13.14 306 SER D C 1
ATOM 13401 O O . SER D 1 306 ? 10.723 4.893 16.894 1.00 14.05 306 SER D O 1
ATOM 13406 N N . ASP D 1 307 ? 9.033 3.446 16.574 1.00 12.39 307 ASP D N 1
ATOM 13407 C CA . ASP D 1 307 ? 9.169 2.907 17.932 1.00 11.56 307 ASP D CA 1
ATOM 13408 C C . ASP D 1 307 ? 10.504 2.189 18.122 1.00 11.98 307 ASP D C 1
ATOM 13409 O O . ASP D 1 307 ? 11.141 2.325 19.177 1.00 14.20 307 ASP D O 1
ATOM 13414 N N . LYS D 1 308 ? 10.940 1.456 17.097 1.00 11.14 308 LYS D N 1
ATOM 13415 C CA . LYS D 1 308 ? 12.169 0.659 17.181 1.00 12.04 308 LYS D CA 1
ATOM 13416 C C . LYS D 1 308 ? 13.421 1.500 17.338 1.00 13.99 308 LYS D C 1
ATOM 13417 O O . LYS D 1 308 ? 14.459 0.987 17.744 1.00 14.28 308 LYS D O 1
ATOM 13423 N N . THR D 1 309 ? 13.331 2.771 16.960 1.00 12.92 309 THR D N 1
ATOM 13424 C CA . THR D 1 309 ? 14.492 3.640 16.942 1.00 10.86 309 THR D CA 1
ATOM 13425 C C . THR D 1 309 ? 14.322 4.824 17.894 1.00 13.38 309 THR D C 1
ATOM 13426 O O . THR D 1 309 ? 15.163 5.725 17.927 1.00 13.53 309 THR D O 1
ATOM 13430 N N . LEU D 1 310 ? 13.242 4.812 18.674 1.00 10.98 310 LEU D N 1
ATOM 13431 C CA . LEU D 1 310 ? 12.939 5.942 19.557 1.00 9.77 310 LEU D CA 1
ATOM 13432 C C . LEU D 1 310 ? 13.896 6.048 20.745 1.00 12.02 310 LEU D C 1
ATOM 13433 O O . LEU D 1 310 ? 14.275 7.152 21.155 1.00 9.05 310 LEU D O 1
ATOM 13438 N N . PHE D 1 311 ? 14.258 4.897 21.307 1.00 10.20 311 PHE D N 1
ATOM 13439 C CA . PHE D 1 311 ? 15.063 4.855 22.530 1.00 9.38 311 PHE D CA 1
ATOM 13440 C C . PHE D 1 311 ? 16.507 4.411 22.293 1.00 10.04 311 PHE D C 1
ATOM 13441 O O . PHE D 1 311 ? 16.775 3.531 21.480 1.00 12.06 311 PHE D O 1
ATOM 13449 N N . ARG D 1 312 ? 17.445 5.007 23.024 1.00 8.75 312 ARG D N 1
ATOM 13450 C CA . ARG D 1 312 ? 18.825 4.522 23.025 1.00 7.88 312 ARG D CA 1
ATOM 13451 C C . ARG D 1 312 ? 18.928 3.219 23.816 1.00 9.47 312 ARG D C 1
ATOM 13452 O O . ARG D 1 312 ? 18.611 3.201 24.999 1.00 8.92 312 ARG D O 1
ATOM 13460 N N . PRO D 1 313 ? 19.405 2.141 23.179 1.00 8.99 313 PRO D N 1
ATOM 13461 C CA . PRO D 1 313 ? 19.533 0.863 23.899 1.00 8.34 313 PRO D CA 1
ATOM 13462 C C . PRO D 1 313 ? 20.732 0.849 24.843 1.00 12.50 313 PRO D C 1
ATOM 13463 O O . PRO D 1 313 ? 21.554 1.777 24.835 1.00 10.79 313 PRO D O 1
ATOM 13467 N N . ILE D 1 314 ? 20.828 -0.198 25.656 1.00 9.29 314 ILE D N 1
ATOM 13468 C CA . ILE D 1 314 ? 21.946 -0.333 26.585 1.00 9.36 314 ILE D CA 1
ATOM 13469 C C . ILE D 1 314 ? 23.109 -1.063 25.911 1.00 9.85 314 ILE D C 1
ATOM 13470 O O . ILE D 1 314 ? 24.221 -0.530 25.824 1.00 11.06 314 ILE D O 1
ATOM 13475 N N . GLY D 1 315 ? 22.852 -2.267 25.410 1.00 9.14 315 GLY D N 1
ATOM 13476 C CA . GLY D 1 315 ? 23.762 -2.896 24.467 1.00 9.39 315 GLY D CA 1
ATOM 13477 C C . GLY D 1 315 ? 23.713 -2.054 23.206 1.00 9.07 315 GLY D C 1
ATOM 13478 O O . GLY D 1 315 ? 22.636 -1.674 22.758 1.00 9.77 315 GLY D O 1
ATOM 13479 N N . ILE D 1 316 ? 24.869 -1.752 22.629 1.00 8.73 316 ILE D N 1
ATOM 13480 C CA . ILE D 1 316 ? 24.897 -0.810 21.515 1.00 9.19 316 ILE D CA 1
ATOM 13481 C C . ILE D 1 316 ? 26.182 -0.958 20.688 1.00 9.03 316 ILE D C 1
ATOM 13482 O O . ILE D 1 316 ? 27.180 -1.469 21.181 1.00 10.28 316 ILE D O 1
ATOM 13487 N N . ASN D 1 317 ? 26.154 -0.535 19.422 1.00 9.83 317 ASN D N 1
ATOM 13488 C CA . ASN D 1 317 ? 27.306 -0.741 18.540 1.00 8.84 317 ASN D CA 1
ATOM 13489 C C . ASN D 1 317 ? 28.580 -0.127 19.106 1.00 12.60 317 ASN D C 1
ATOM 13490 O O . ASN D 1 317 ? 29.678 -0.631 18.865 1.00 13.41 317 ASN D O 1
ATOM 13495 N N . ARG D 1 318 ? 28.431 0.937 19.885 1.00 10.38 318 ARG D N 1
ATOM 13496 C CA . ARG D 1 318 ? 29.605 1.632 20.410 1.00 10.98 318 ARG D CA 1
ATOM 13497 C C . ARG D 1 318 ? 29.956 1.259 21.852 1.00 11.24 318 ARG D C 1
ATOM 13498 O O . ARG D 1 318 ? 30.680 2.005 22.512 1.00 11.52 318 ARG D O 1
ATOM 13506 N N . ASN D 1 319 ? 29.482 0.107 22.330 1.00 10.91 319 ASN D N 1
ATOM 13507 C CA . ASN D 1 319 ? 30.099 -0.524 23.510 1.00 9.34 319 ASN D CA 1
ATOM 13508 C C . ASN D 1 319 ? 31.569 -0.812 23.179 1.00 11.54 319 ASN D C 1
ATOM 13509 O O . ASN D 1 319 ? 31.842 -1.722 22.385 1.00 12.45 319 ASN D O 1
ATOM 13514 N N . HIS D 1 320 ? 32.521 -0.088 23.767 1.00 9.63 320 HIS D N 1
ATOM 13515 C CA . HIS D 1 320 ? 33.931 -0.391 23.499 1.00 9.81 320 HIS D CA 1
ATOM 13516 C C . HIS D 1 320 ? 34.458 -1.484 24.432 1.00 10.62 320 HIS D C 1
ATOM 13517 O O . HIS D 1 320 ? 35.080 -2.462 23.997 1.00 11.28 320 HIS D O 1
ATOM 13524 N N . ASN D 1 321 ? 34.182 -1.326 25.714 1.00 11.48 321 ASN D N 1
ATOM 13525 C CA . ASN D 1 321 ? 34.373 -2.424 26.651 1.00 13.00 321 ASN D CA 1
ATOM 13526 C C . ASN D 1 321 ? 33.200 -2.442 27.615 1.00 10.39 321 ASN D C 1
ATOM 13527 O O . ASN D 1 321 ? 32.484 -1.439 27.759 1.00 11.22 321 ASN D O 1
ATOM 13532 N N . VAL D 1 322 ? 32.977 -3.594 28.233 1.00 9.90 322 VAL D N 1
ATOM 13533 C CA . VAL D 1 322 ? 32.076 -3.689 29.366 1.00 8.50 322 VAL D CA 1
ATOM 13534 C C . VAL D 1 322 ? 32.860 -4.314 30.510 1.00 9.11 322 VAL D C 1
ATOM 13535 O O . VAL D 1 322 ? 33.607 -5.267 30.320 1.00 9.20 322 VAL D O 1
ATOM 13539 N N . HIS D 1 323 ? 32.728 -3.742 31.697 1.00 10.51 323 HIS D N 1
ATOM 13540 C CA . HIS D 1 323 ? 33.444 -4.276 32.843 1.00 9.62 323 HIS D CA 1
ATOM 13541 C C . HIS D 1 323 ? 32.498 -4.405 34.014 1.00 10.12 323 HIS D C 1
ATOM 13542 O O . HIS D 1 323 ? 31.643 -3.552 34.244 1.00 9.21 323 HIS D O 1
ATOM 13549 N N . ILE D 1 324 ? 32.641 -5.507 34.737 1.00 10.82 324 ILE D N 1
ATOM 13550 C CA . ILE D 1 324 ? 31.925 -5.704 35.975 1.00 9.46 324 ILE D CA 1
ATOM 13551 C C . ILE D 1 324 ? 32.999 -5.963 37.004 1.00 11.20 324 ILE D C 1
ATOM 13552 O O . ILE D 1 324 ? 33.683 -6.984 36.952 1.00 11.07 324 ILE D O 1
ATOM 13557 N N . LEU D 1 325 ? 33.191 -5.001 37.892 1.00 11.00 325 LEU D N 1
ATOM 13558 C CA . LEU D 1 325 ? 34.238 -5.121 38.895 1.00 10.62 325 LEU D CA 1
ATOM 13559 C C . LEU D 1 325 ? 33.625 -5.708 40.148 1.00 8.72 325 LEU D C 1
ATOM 13560 O O . LEU D 1 325 ? 32.703 -5.136 40.733 1.00 12.64 325 LEU D O 1
ATOM 13565 N N . GLN D 1 326 ? 34.125 -6.871 40.542 1.00 9.09 326 GLN D N 1
ATOM 13566 C CA . GLN D 1 326 ? 33.556 -7.613 41.641 1.00 12.00 326 GLN D CA 1
ATOM 13567 C C . GLN D 1 326 ? 34.575 -7.745 42.763 1.00 12.53 326 GLN D C 1
ATOM 13568 O O . GLN D 1 326 ? 35.688 -8.210 42.525 1.00 13.36 326 GLN D O 1
ATOM 13574 N N . ILE D 1 327 ? 34.199 -7.320 43.967 1.00 9.51 327 ILE D N 1
ATOM 13575 C CA . ILE D 1 327 ? 35.008 -7.608 45.153 1.00 10.91 327 ILE D CA 1
ATOM 13576 C C . ILE D 1 327 ? 34.276 -8.654 45.981 1.00 11.01 327 ILE D C 1
ATOM 13577 O O . ILE D 1 327 ? 33.254 -8.385 46.612 1.00 12.12 327 ILE D O 1
ATOM 13582 N N . ARG D 1 328 ? 34.817 -9.865 45.968 1.00 11.06 328 ARG D N 1
ATOM 13583 C CA . ARG D 1 328 ? 34.164 -10.996 46.603 1.00 12.27 328 ARG D CA 1
ATOM 13584 C C . ARG D 1 328 ? 34.455 -11.057 48.091 1.00 17.05 328 ARG D C 1
ATOM 13585 O O . ARG D 1 328 ? 35.475 -10.540 48.568 1.00 16.07 328 ARG D O 1
ATOM 13593 N N . ASN D 1 329 ? 33.549 -11.695 48.817 1.00 15.01 329 ASN D N 1
ATOM 13594 C CA . ASN D 1 329 ? 33.730 -11.897 50.242 1.00 14.23 329 ASN D CA 1
ATOM 13595 C C . ASN D 1 329 ? 33.803 -13.370 50.560 1.00 19.79 329 ASN D C 1
ATOM 13596 O O . ASN D 1 329 ? 33.493 -14.217 49.722 1.00 18.90 329 ASN D O 1
ATOM 13601 N N . ASN D 1 330 ? 34.270 -13.665 51.768 1.00 19.26 330 ASN D N 1
ATOM 13602 C CA . ASN D 1 330 ? 34.394 -15.035 52.238 1.00 29.71 330 ASN D CA 1
ATOM 13603 C C . ASN D 1 330 ? 35.273 -15.938 51.343 1.00 33.51 330 ASN D C 1
ATOM 13604 O O . ASN D 1 330 ? 35.105 -17.157 51.306 1.00 32.12 330 ASN D O 1
ATOM 13609 N N . VAL D 1 331 ? 36.197 -15.312 50.613 1.00 28.44 331 VAL D N 1
ATOM 13610 C CA . VAL D 1 331 ? 37.230 -16.031 49.860 1.00 24.70 331 VAL D CA 1
ATOM 13611 C C . VAL D 1 331 ? 38.474 -15.281 50.295 1.00 24.81 331 VAL D C 1
ATOM 13612 O O . VAL D 1 331 ? 38.364 -14.146 50.745 1.00 27.16 331 VAL D O 1
ATOM 13616 N N . PRO D 1 332 ? 39.662 -15.891 50.159 1.00 17.89 332 PRO D N 1
ATOM 13617 C CA . PRO D 1 332 ? 40.859 -15.142 50.561 1.00 19.92 332 PRO D CA 1
ATOM 13618 C C . PRO D 1 332 ? 41.025 -13.840 49.781 1.00 19.90 332 PRO D C 1
ATOM 13619 O O . PRO D 1 332 ? 40.639 -13.785 48.612 1.00 18.40 332 PRO D O 1
ATOM 13623 N N . THR D 1 333 ? 41.597 -12.815 50.411 1.00 19.27 333 THR D N 1
ATOM 13624 C CA . THR D 1 333 ? 41.717 -11.505 49.764 1.00 17.25 333 THR D CA 1
ATOM 13625 C C . THR D 1 333 ? 42.532 -11.576 48.476 1.00 19.41 333 THR D C 1
ATOM 13626 O O . THR D 1 333 ? 42.303 -10.786 47.555 1.00 16.06 333 THR D O 1
ATOM 13630 N N . GLU D 1 334 ? 43.461 -12.530 48.398 1.00 19.28 334 GLU D N 1
ATOM 13631 C CA . GLU D 1 334 ? 44.313 -12.651 47.216 1.00 16.88 334 GLU D CA 1
ATOM 13632 C C . GLU D 1 334 ? 43.528 -13.038 45.958 1.00 15.16 334 GLU D C 1
ATOM 13633 O O . GLU D 1 334 ? 44.056 -12.928 44.860 1.00 15.67 334 GLU D O 1
ATOM 13639 N N . ILE D 1 335 ? 42.300 -13.521 46.121 1.00 15.68 335 ILE D N 1
ATOM 13640 C CA . ILE D 1 335 ? 41.455 -13.820 44.955 1.00 16.14 335 ILE D CA 1
ATOM 13641 C C . ILE D 1 335 ? 40.084 -13.136 45.018 1.00 15.36 335 ILE D C 1
ATOM 13642 O O . ILE D 1 335 ? 39.156 -13.527 44.309 1.00 16.25 335 ILE D O 1
ATOM 13647 N N . ALA D 1 336 ? 39.951 -12.118 45.861 1.00 14.65 336 ALA D N 1
ATOM 13648 C CA . ALA D 1 336 ? 38.671 -11.438 46.023 1.00 13.94 336 ALA D CA 1
ATOM 13649 C C . ALA D 1 336 ? 38.331 -10.556 44.825 1.00 14.51 336 ALA D C 1
ATOM 13650 O O . ALA D 1 336 ? 37.166 -10.430 44.461 1.00 13.22 336 ALA D O 1
ATOM 13652 N N . GLY D 1 337 ? 39.345 -9.948 44.224 1.00 11.98 337 GLY D N 1
ATOM 13653 C CA . GLY D 1 337 ? 39.120 -8.977 43.162 1.00 13.65 337 GLY D CA 1
ATOM 13654 C C . GLY D 1 337 ? 39.025 -9.599 41.786 1.00 13.35 337 GLY D C 1
ATOM 13655 O O . GLY D 1 337 ? 39.982 -10.194 41.285 1.00 12.39 337 GLY D O 1
ATOM 13656 N N . ILE D 1 338 ? 37.854 -9.444 41.169 1.00 11.05 338 ILE D N 1
ATOM 13657 C CA . ILE D 1 338 ? 37.601 -9.996 39.849 1.00 11.65 338 ILE D CA 1
ATOM 13658 C C . ILE D 1 338 ? 37.224 -8.870 38.905 1.00 9.46 338 ILE D C 1
ATOM 13659 O O . ILE D 1 338 ? 36.238 -8.160 39.134 1.00 11.39 338 ILE D O 1
ATOM 13664 N N . HIS D 1 339 ? 38.003 -8.731 37.842 1.00 11.64 339 HIS D N 1
ATOM 13665 C CA . HIS D 1 339 ? 37.769 -7.722 36.817 1.00 10.12 339 HIS D CA 1
ATOM 13666 C C . HIS D 1 339 ? 37.112 -8.406 35.623 1.00 8.96 339 HIS D C 1
ATOM 13667 O O . HIS D 1 339 ? 37.799 -8.834 34.702 1.00 10.09 339 HIS D O 1
ATOM 13674 N N . TRP D 1 340 ? 35.782 -8.527 35.653 1.00 10.02 340 TRP D N 1
ATOM 13675 C CA . TRP D 1 340 ? 35.060 -9.138 34.523 1.00 11.45 340 TRP D CA 1
ATOM 13676 C C . TRP D 1 340 ? 35.160 -8.223 33.320 1.00 10.75 340 TRP D C 1
ATOM 13677 O O . TRP D 1 340 ? 34.992 -7.017 33.461 1.00 11.32 340 TRP D O 1
ATOM 13688 N N . LEU D 1 341 ? 35.409 -8.778 32.137 1.00 9.90 341 LEU D N 1
ATOM 13689 C CA . LEU D 1 341 ? 35.681 -7.925 30.984 1.00 8.89 341 LEU D CA 1
ATOM 13690 C C . LEU D 1 341 ? 35.199 -8.524 29.667 1.00 8.38 341 LEU D C 1
ATOM 13691 O O . LEU D 1 341 ? 35.374 -9.717 29.423 1.00 10.16 341 LEU D O 1
ATOM 13696 N N . ALA D 1 342 ? 34.617 -7.672 28.820 1.00 8.93 342 ALA D N 1
ATOM 13697 C CA . ALA D 1 342 ? 34.383 -8.010 27.414 1.00 10.70 342 ALA D CA 1
ATOM 13698 C C . ALA D 1 342 ? 34.522 -6.768 26.532 1.00 11.05 342 ALA D C 1
ATOM 13699 O O . ALA D 1 342 ? 34.605 -5.639 27.035 1.00 9.43 342 ALA D O 1
ATOM 13701 N N . TYR D 1 343 ? 34.561 -6.999 25.222 1.00 11.76 343 TYR D N 1
ATOM 13702 C CA . TYR D 1 343 ? 34.786 -5.952 24.220 1.00 9.95 343 TYR D CA 1
ATOM 13703 C C . TYR D 1 343 ? 33.686 -5.943 23.172 1.00 11.16 343 TYR D C 1
ATOM 13704 O O . TYR D 1 343 ? 33.101 -6.991 22.869 1.00 12.62 343 TYR D O 1
ATOM 13713 N N . GLY D 1 344 ? 33.451 -4.776 22.572 1.00 9.28 344 GLY D N 1
ATOM 13714 C CA . GLY D 1 344 ? 32.528 -4.670 21.452 1.00 9.65 344 GLY D CA 1
ATOM 13715 C C . GLY D 1 344 ? 31.067 -4.732 21.867 1.00 10.79 344 GLY D C 1
ATOM 13716 O O . GLY D 1 344 ? 30.761 -4.932 23.045 1.00 9.05 344 GLY D O 1
ATOM 13717 N N . ALA D 1 345 ? 30.163 -4.575 20.898 1.00 10.38 345 ALA D N 1
ATOM 13718 C CA . ALA D 1 345 ? 28.732 -4.558 21.186 1.00 9.57 345 ALA D CA 1
ATOM 13719 C C . ALA D 1 345 ? 28.332 -5.794 22.001 1.00 11.47 345 ALA D C 1
ATOM 13720 O O . ALA D 1 345 ? 28.683 -6.940 21.654 1.00 10.71 345 ALA D O 1
ATOM 13722 N N . ASN D 1 346 ? 27.618 -5.556 23.098 1.00 8.31 346 ASN D N 1
ATOM 13723 C CA . ASN D 1 346 ? 27.419 -6.594 24.122 1.00 8.64 346 ASN D CA 1
ATOM 13724 C C . ASN D 1 346 ? 26.473 -7.719 23.747 1.00 10.06 346 ASN D C 1
ATOM 13725 O O . ASN D 1 346 ? 26.336 -8.699 24.478 1.00 10.31 346 ASN D O 1
ATOM 13730 N N . THR D 1 347 ? 25.830 -7.584 22.600 1.00 9.52 347 THR D N 1
ATOM 13731 C CA . THR D 1 347 ? 24.919 -8.616 22.130 1.00 10.24 347 THR D CA 1
ATOM 13732 C C . THR D 1 347 ? 25.626 -9.931 21.792 1.00 11.78 347 THR D C 1
ATOM 13733 O O . THR D 1 347 ? 24.999 -10.990 21.843 1.00 11.16 347 THR D O 1
ATOM 13737 N N . PHE D 1 348 ? 26.914 -9.885 21.440 1.00 8.94 348 PHE D N 1
ATOM 13738 C CA . PHE D 1 348 ? 27.575 -11.104 20.974 1.00 8.86 348 PHE D CA 1
ATOM 13739 C C . PHE D 1 348 ? 28.894 -11.406 21.655 1.00 11.07 348 PHE D C 1
ATOM 13740 O O . PHE D 1 348 ? 29.753 -12.069 21.079 1.00 12.15 348 PHE D O 1
ATOM 13748 N N . ASN D 1 349 ? 29.036 -10.945 22.893 1.00 10.27 349 ASN D N 1
ATOM 13749 C CA . ASN D 1 349 ? 30.223 -11.257 23.671 1.00 7.97 349 ASN D CA 1
ATOM 13750 C C . ASN D 1 349 ? 29.838 -11.875 25.016 1.00 10.32 349 ASN D C 1
ATOM 13751 O O . ASN D 1 349 ? 28.647 -12.016 25.330 1.00 9.11 349 ASN D O 1
ATOM 13756 N N . THR D 1 350 ? 30.844 -12.248 25.800 1.00 10.70 350 THR D N 1
ATOM 13757 C CA . THR D 1 350 ? 30.644 -12.688 27.183 1.00 10.17 350 THR D CA 1
ATOM 13758 C C . THR D 1 350 ? 31.718 -12.078 28.074 1.00 10.07 350 THR D C 1
ATOM 13759 O O . THR D 1 350 ? 32.884 -11.970 27.661 1.00 10.29 350 THR D O 1
ATOM 13763 N N . VAL D 1 351 ? 31.339 -11.685 29.290 1.00 10.72 351 VAL D N 1
ATOM 13764 C CA . VAL D 1 351 ? 32.339 -11.199 30.246 1.00 9.94 351 VAL D CA 1
ATOM 13765 C C . VAL D 1 351 ? 33.123 -12.360 30.851 1.00 10.04 351 VAL D C 1
ATOM 13766 O O . VAL D 1 351 ? 32.561 -13.397 31.196 1.00 10.00 351 VAL D O 1
ATOM 13770 N N . VAL D 1 352 ? 34.433 -12.152 30.957 1.00 7.81 352 VAL D N 1
ATOM 13771 C CA . VAL D 1 352 ? 35.369 -13.157 31.434 1.00 9.62 352 VAL D CA 1
ATOM 13772 C C . VAL D 1 352 ? 35.883 -12.725 32.802 1.00 11.08 352 VAL D C 1
ATOM 13773 O O . VAL D 1 352 ? 36.313 -11.589 32.961 1.00 11.64 352 VAL D O 1
ATOM 13777 N N . PRO D 1 353 ? 35.837 -13.629 33.794 1.00 11.54 353 PRO D N 1
ATOM 13778 C CA . PRO D 1 353 ? 36.165 -13.260 35.179 1.00 10.91 353 PRO D CA 1
ATOM 13779 C C . PRO D 1 353 ? 37.669 -13.251 35.467 1.00 10.65 353 PRO D C 1
ATOM 13780 O O . PRO D 1 353 ? 38.182 -14.124 36.180 1.00 13.16 353 PRO D O 1
ATOM 13784 N N . PHE D 1 354 ? 38.378 -12.258 34.951 1.00 12.72 354 PHE D N 1
ATOM 13785 C CA . PHE D 1 354 ? 39.810 -12.192 35.203 1.00 9.51 354 PHE D CA 1
ATOM 13786 C C . PHE D 1 354 ? 40.133 -11.876 36.663 1.00 11.01 354 PHE D C 1
ATOM 13787 O O . PHE D 1 354 ? 39.555 -10.976 37.256 1.00 12.13 354 PHE D O 1
ATOM 13795 N N . TYR D 1 355 ? 41.053 -12.640 37.243 1.00 10.21 355 TYR D N 1
ATOM 13796 C CA . TYR D 1 355 ? 41.586 -12.288 38.553 1.00 10.91 355 TYR D CA 1
ATOM 13797 C C . TYR D 1 355 ? 42.393 -10.998 38.437 1.00 10.80 355 TYR D C 1
ATOM 13798 O O . TYR D 1 355 ? 43.246 -10.875 37.558 1.00 12.17 355 TYR D O 1
ATOM 13807 N N . ALA D 1 356 ? 42.140 -10.043 39.330 1.00 11.04 356 ALA D N 1
ATOM 13808 C CA . ALA D 1 356 ? 42.836 -8.760 39.273 1.00 12.54 356 ALA D CA 1
ATOM 13809 C C . ALA D 1 356 ? 44.228 -8.819 39.909 1.00 14.70 356 ALA D C 1
ATOM 13810 O O . ALA D 1 356 ? 45.089 -7.988 39.609 1.00 14.86 356 ALA D O 1
ATOM 13812 N N . ASN D 1 357 ? 44.440 -9.807 40.771 1.00 13.10 357 ASN D N 1
ATOM 13813 C CA . ASN D 1 357 ? 45.698 -9.929 41.515 1.00 16.10 357 ASN D CA 1
ATOM 13814 C C . ASN D 1 357 ? 46.790 -10.570 40.663 1.00 16.73 357 ASN D C 1
ATOM 13815 O O . ASN D 1 357 ? 47.219 -11.702 40.923 1.00 15.95 357 ASN D O 1
ATOM 13820 N N . VAL D 1 358 ? 47.207 -9.850 39.627 1.00 13.10 358 VAL D N 1
ATOM 13821 C CA . VAL D 1 358 ? 48.209 -10.316 38.672 1.00 14.48 358 VAL D CA 1
ATOM 13822 C C . VAL D 1 358 ? 49.107 -9.152 38.256 1.00 16.11 358 VAL D C 1
ATOM 13823 O O . VAL D 1 358 ? 48.737 -7.993 38.442 1.00 16.07 358 VAL D O 1
ATOM 13827 N N . ASN D 1 359 ? 50.272 -9.459 37.685 1.00 16.85 359 ASN D N 1
ATOM 13828 C CA . ASN D 1 359 ? 51.220 -8.431 37.246 1.00 16.47 359 ASN D CA 1
ATOM 13829 C C . ASN D 1 359 ? 51.183 -8.153 35.749 1.00 17.82 359 ASN D C 1
ATOM 13830 O O . ASN D 1 359 ? 51.809 -7.204 35.262 1.00 18.06 359 ASN D O 1
ATOM 13835 N N . ASP D 1 360 ? 50.456 -8.993 35.021 1.00 15.52 360 ASP D N 1
ATOM 13836 C CA . ASP D 1 360 ? 50.359 -8.872 33.572 1.00 15.02 360 ASP D CA 1
ATOM 13837 C C . ASP D 1 360 ? 49.043 -9.507 33.140 1.00 14.60 360 ASP D C 1
ATOM 13838 O O . ASP D 1 360 ? 48.374 -10.165 33.943 1.00 16.57 360 ASP D O 1
ATOM 13843 N N . THR D 1 361 ? 48.683 -9.318 31.874 1.00 15.14 361 THR D N 1
ATOM 13844 C CA . THR D 1 361 ? 47.369 -9.712 31.367 1.00 12.24 361 THR D CA 1
ATOM 13845 C C . THR D 1 361 ? 47.479 -10.596 30.123 1.00 12.63 361 THR D C 1
ATOM 13846 O O . THR D 1 361 ? 48.508 -10.605 29.460 1.00 11.61 361 THR D O 1
ATOM 13850 N N . PRO D 1 362 ? 46.422 -11.360 29.816 1.00 11.96 362 PRO D N 1
ATOM 13851 C CA . PRO D 1 362 ? 46.486 -12.295 28.682 1.00 14.12 362 PRO D CA 1
ATOM 13852 C C . PRO D 1 362 ? 46.613 -11.607 27.321 1.00 12.27 362 PRO D C 1
ATOM 13853 O O . PRO D 1 362 ? 45.997 -10.562 27.087 1.00 12.20 362 PRO D O 1
ATOM 13857 N N . VAL D 1 363 ? 47.379 -12.221 26.420 1.00 14.21 363 VAL D N 1
ATOM 13858 C CA . VAL D 1 363 ? 47.743 -11.582 25.157 1.00 13.71 363 VAL D CA 1
ATOM 13859 C C . VAL D 1 363 ? 46.537 -11.211 24.281 1.00 14.37 363 VAL D C 1
ATOM 13860 O O . VAL D 1 363 ? 46.549 -10.161 23.632 1.00 14.03 363 VAL D O 1
ATOM 13864 N N . GLN D 1 364 ? 45.505 -12.058 24.256 1.00 14.22 364 GLN D N 1
ATOM 13865 C CA . GLN D 1 364 ? 44.352 -11.800 23.388 1.00 12.80 364 GLN D CA 1
ATOM 13866 C C . GLN D 1 364 ? 43.546 -10.604 23.868 1.00 13.01 364 GLN D C 1
ATOM 13867 O O . GLN D 1 364 ? 42.736 -10.063 23.119 1.00 12.80 364 GLN D O 1
ATOM 13873 N N . TYR D 1 365 ? 43.762 -10.198 25.117 1.00 12.83 365 TYR D N 1
ATOM 13874 C CA . TYR D 1 365 ? 43.037 -9.061 25.678 1.00 9.50 365 TYR D CA 1
ATOM 13875 C C . TYR D 1 365 ? 43.925 -7.828 25.841 1.00 11.76 365 TYR D C 1
ATOM 13876 O O . TYR D 1 365 ? 43.432 -6.707 25.979 1.00 14.41 365 TYR D O 1
ATOM 13885 N N . LYS D 1 366 ? 45.232 -8.041 25.801 1.00 12.20 366 LYS D N 1
ATOM 13886 C CA . LYS D 1 366 ? 46.183 -6.960 26.030 1.00 13.31 366 LYS D CA 1
ATOM 13887 C C . LYS D 1 366 ? 46.679 -6.268 24.763 1.00 14.55 366 LYS D C 1
ATOM 13888 O O . LYS D 1 366 ? 46.962 -5.067 24.786 1.00 15.01 366 LYS D O 1
ATOM 13894 N N . ASN D 1 367 ? 46.750 -6.997 23.650 1.00 13.53 367 ASN D N 1
ATOM 13895 C CA A ASN D 1 367 ? 47.597 -6.506 22.561 0.51 14.72 367 ASN D CA 1
ATOM 13896 C CA B ASN D 1 367 ? 47.577 -6.617 22.508 0.49 14.76 367 ASN D CA 1
ATOM 13897 C C . ASN D 1 367 ? 46.886 -5.947 21.324 1.00 15.57 367 ASN D C 1
ATOM 13898 O O . ASN D 1 367 ? 47.458 -5.900 20.240 1.00 16.04 367 ASN D O 1
ATOM 13907 N N . ALA D 1 368 ? 45.666 -5.446 21.499 1.00 13.71 368 ALA D N 1
ATOM 13908 C CA . ALA D 1 368 ? 45.016 -4.775 20.375 1.00 13.01 368 ALA D CA 1
ATOM 13909 C C . ALA D 1 368 ? 45.798 -3.536 19.956 1.00 15.64 368 ALA D C 1
ATOM 13910 O O . ALA D 1 368 ? 46.285 -2.778 20.803 1.00 15.05 368 ALA D O 1
ATOM 13912 N N . THR D 1 369 ? 45.912 -3.343 18.645 1.00 13.63 369 THR D N 1
ATOM 13913 C CA . THR D 1 369 ? 46.433 -2.099 18.087 1.00 14.91 369 THR D CA 1
ATOM 13914 C C . THR D 1 369 ? 45.410 -1.526 17.118 1.00 15.54 369 THR D C 1
ATOM 13915 O O . THR D 1 369 ? 44.302 -2.058 16.991 1.00 15.44 369 THR D O 1
ATOM 13919 N N . GLY D 1 370 ? 45.791 -0.470 16.407 1.00 15.39 370 GLY D N 1
ATOM 13920 C CA . GLY D 1 370 ? 44.921 0.103 15.397 1.00 12.99 370 GLY D CA 1
ATOM 13921 C C . GLY D 1 370 ? 44.831 -0.752 14.139 1.00 14.51 370 GLY D C 1
ATOM 13922 O O . GLY D 1 370 ? 44.026 -0.472 13.242 1.00 16.57 370 GLY D O 1
ATOM 13923 N N . LYS D 1 371 ? 45.652 -1.789 14.058 1.00 12.70 371 LYS D N 1
ATOM 13924 C CA . LYS D 1 371 ? 45.589 -2.708 12.920 1.00 12.45 371 LYS D CA 1
ATOM 13925 C C . LYS D 1 371 ? 44.599 -3.833 13.199 1.00 14.96 371 LYS D C 1
ATOM 13926 O O . LYS D 1 371 ? 44.656 -4.490 14.238 1.00 14.98 371 LYS D O 1
ATOM 13932 N N . PHE D 1 372 ? 43.685 -4.043 12.261 1.00 14.15 372 PHE D N 1
ATOM 13933 C CA . PHE D 1 372 ? 42.689 -5.093 12.379 1.00 10.82 372 PHE D CA 1
ATOM 13934 C C . PHE D 1 372 ? 43.353 -6.466 12.499 1.00 10.84 372 PHE D C 1
ATOM 13935 O O . PHE D 1 372 ? 44.108 -6.882 11.611 1.00 11.37 372 PHE D O 1
ATOM 13943 N N . ASP D 1 373 ? 43.057 -7.160 13.594 1.00 11.20 373 ASP D N 1
ATOM 13944 C CA . ASP D 1 373 ? 43.659 -8.451 13.895 1.00 12.78 373 ASP D CA 1
ATOM 13945 C C . ASP D 1 373 ? 42.645 -9.338 14.593 1.00 12.29 373 ASP D C 1
ATOM 13946 O O . ASP D 1 373 ? 42.315 -9.116 15.762 1.00 12.03 373 ASP D O 1
ATOM 13951 N N . LEU D 1 374 ? 42.167 -10.355 13.875 1.00 11.64 374 LEU D N 1
ATOM 13952 C CA . LEU D 1 374 ? 41.107 -11.212 14.371 1.00 10.41 374 LEU D CA 1
ATOM 13953 C C . LEU D 1 374 ? 41.613 -12.248 15.376 1.00 11.72 374 LEU D C 1
ATOM 13954 O O . LEU D 1 374 ? 40.828 -13.016 15.915 1.00 11.38 374 LEU D O 1
ATOM 13959 N N . ASN D 1 375 ? 42.920 -12.241 15.638 1.00 12.01 375 ASN D N 1
ATOM 13960 C CA . ASN D 1 375 ? 43.467 -13.038 16.735 1.00 11.18 375 ASN D CA 1
ATOM 13961 C C . ASN D 1 375 ? 43.308 -12.324 18.065 1.00 12.22 375 ASN D C 1
ATOM 13962 O O . ASN D 1 375 ? 43.522 -12.906 19.132 1.00 12.97 375 ASN D O 1
ATOM 13967 N N . ASN D 1 376 ? 42.930 -11.056 17.988 1.00 11.01 376 ASN D N 1
ATOM 13968 C CA . ASN D 1 376 ? 42.700 -10.240 19.168 1.00 13.46 376 ASN D CA 1
ATOM 13969 C C . ASN D 1 376 ? 41.215 -10.168 19.509 1.00 13.93 376 ASN D C 1
ATOM 13970 O O . ASN D 1 376 ? 40.377 -10.078 18.615 1.00 12.06 376 ASN D O 1
ATOM 13975 N N . MET D 1 377 ? 40.891 -10.201 20.800 1.00 12.32 377 MET D N 1
ATOM 13976 C CA . MET D 1 377 ? 39.497 -10.292 21.214 1.00 11.06 377 MET D CA 1
ATOM 13977 C C . MET D 1 377 ? 38.703 -9.014 20.990 1.00 11.72 377 MET D C 1
ATOM 13978 O O . MET D 1 377 ? 37.476 -9.077 20.879 1.00 12.23 377 MET D O 1
ATOM 13983 N N . TYR D 1 378 ? 39.361 -7.857 20.927 1.00 9.35 378 TYR D N 1
ATOM 13984 C CA . TYR D 1 378 ? 38.607 -6.659 20.609 1.00 8.77 378 TYR D CA 1
ATOM 13985 C C . TYR D 1 378 ? 38.057 -6.782 19.182 1.00 11.52 378 TYR D C 1
ATOM 13986 O O . TYR D 1 378 ? 36.843 -6.692 18.955 1.00 9.46 378 TYR D O 1
ATOM 13995 N N . TRP D 1 379 ? 38.941 -7.019 18.224 1.00 10.59 379 TRP D N 1
ATOM 13996 C CA . TRP D 1 379 ? 38.513 -7.047 16.827 1.00 11.36 379 TRP D CA 1
ATOM 13997 C C . TRP D 1 379 ? 37.594 -8.234 16.528 1.00 11.78 379 TRP D C 1
ATOM 13998 O O . TRP D 1 379 ? 36.628 -8.093 15.779 1.00 10.88 379 TRP D O 1
ATOM 14009 N N . LEU D 1 380 ? 37.867 -9.390 17.132 1.00 10.94 380 LEU D N 1
ATOM 14010 C CA . LEU D 1 380 ? 37.036 -10.571 16.895 1.00 10.06 380 LEU D CA 1
ATOM 14011 C C . LEU D 1 380 ? 35.624 -10.352 17.433 1.00 11.21 380 LEU D C 1
ATOM 14012 O O . LEU D 1 380 ? 34.645 -10.686 16.770 1.00 10.11 380 LEU D O 1
ATOM 14017 N N . SER D 1 381 ? 35.520 -9.773 18.631 1.00 9.86 381 SER D N 1
ATOM 14018 C CA . SER D 1 381 ? 34.216 -9.540 19.250 1.00 9.20 381 SER D CA 1
ATOM 14019 C C . SER D 1 381 ? 33.390 -8.519 18.465 1.00 9.06 381 SER D C 1
ATOM 14020 O O . SER D 1 381 ? 32.182 -8.701 18.299 1.00 10.87 381 SER D O 1
ATOM 14023 N N . CYS D 1 382 ? 34.031 -7.446 17.999 1.00 10.72 382 CYS D N 1
ATOM 14024 C CA . CYS D 1 382 ? 33.321 -6.439 17.212 1.00 9.45 382 CYS D CA 1
ATOM 14025 C C . CYS D 1 382 ? 32.813 -7.049 15.917 1.00 11.23 382 CYS D C 1
ATOM 14026 O O . CYS D 1 382 ? 31.697 -6.777 15.498 1.00 11.52 382 CYS D O 1
ATOM 14029 N N . THR D 1 383 ? 33.643 -7.874 15.287 1.00 8.26 383 THR D N 1
ATOM 14030 C CA . THR D 1 383 ? 33.259 -8.505 14.028 1.00 10.85 383 THR D CA 1
ATOM 14031 C C . THR D 1 383 ? 32.031 -9.392 14.220 1.00 10.88 383 THR D C 1
ATOM 14032 O O . THR D 1 383 ? 31.101 -9.377 13.407 1.00 10.61 383 THR D O 1
ATOM 14036 N N . THR D 1 384 ? 32.026 -10.146 15.313 1.00 9.48 384 THR D N 1
ATOM 14037 C CA . THR D 1 384 ? 30.916 -11.042 15.610 1.00 9.41 384 THR D CA 1
ATOM 14038 C C . THR D 1 384 ? 29.619 -10.262 15.781 1.00 9.19 384 THR D C 1
ATOM 14039 O O . THR D 1 384 ? 28.588 -10.614 15.211 1.00 8.20 384 THR D O 1
ATOM 14043 N N . ALA D 1 385 ? 29.674 -9.184 16.552 1.00 9.65 385 ALA D N 1
ATOM 14044 C CA . ALA D 1 385 ? 28.474 -8.403 16.819 1.00 8.78 385 ALA D CA 1
ATOM 14045 C C . ALA D 1 385 ? 27.940 -7.699 15.573 1.00 8.69 385 ALA D C 1
ATOM 14046 O O . ALA D 1 385 ? 26.726 -7.569 15.410 1.00 9.05 385 ALA D O 1
ATOM 14048 N N . LEU D 1 386 ? 28.831 -7.246 14.694 1.00 7.97 386 LEU D N 1
ATOM 14049 C CA . LEU D 1 386 ? 28.386 -6.635 13.439 1.00 7.31 386 LEU D CA 1
ATOM 14050 C C . LEU D 1 386 ? 27.632 -7.650 12.589 1.00 8.79 386 LEU D C 1
ATOM 14051 O O . LEU D 1 386 ? 26.557 -7.355 12.068 1.00 9.13 386 LEU D O 1
ATOM 14056 N N . LEU D 1 387 ? 28.199 -8.846 12.439 1.00 8.57 387 LEU D N 1
ATOM 14057 C CA . LEU D 1 387 ? 27.529 -9.867 11.642 1.00 8.69 387 LEU D CA 1
ATOM 14058 C C . LEU D 1 387 ? 26.184 -10.208 12.267 1.00 9.45 387 LEU D C 1
ATOM 14059 O O . LEU D 1 387 ? 25.175 -10.292 11.574 1.00 10.63 387 LEU D O 1
ATOM 14064 N N . GLY D 1 388 ? 26.165 -10.363 13.589 1.00 8.61 388 GLY D N 1
ATOM 14065 C CA . GLY D 1 388 ? 24.932 -10.695 14.290 1.00 9.13 388 GLY D CA 1
ATOM 14066 C C . GLY D 1 388 ? 23.840 -9.661 14.068 1.00 10.75 388 GLY D C 1
ATOM 14067 O O . GLY D 1 388 ? 22.671 -9.998 13.925 1.00 8.55 388 GLY D O 1
ATOM 14068 N N . ASP D 1 389 ? 24.246 -8.394 14.040 1.00 9.55 389 ASP D N 1
ATOM 14069 C CA . ASP D 1 389 ? 23.344 -7.269 13.811 1.00 10.25 389 ASP D CA 1
ATOM 14070 C C . ASP D 1 389 ? 22.631 -7.335 12.456 1.00 10.91 389 ASP D C 1
ATOM 14071 O O . ASP D 1 389 ? 21.531 -6.811 12.301 1.00 11.34 389 ASP D O 1
ATOM 14076 N N . THR D 1 390 ? 23.245 -7.985 11.469 1.00 9.65 390 THR D N 1
ATOM 14077 C CA . THR D 1 390 ? 22.652 -8.010 10.132 1.00 9.82 390 THR D CA 1
ATOM 14078 C C . THR D 1 390 ? 21.417 -8.909 10.052 1.00 12.08 390 THR D C 1
ATOM 14079 O O . THR D 1 390 ? 20.583 -8.756 9.151 1.00 12.85 390 THR D O 1
ATOM 14083 N N . ASP D 1 391 ? 21.283 -9.839 10.992 1.00 10.41 391 ASP D N 1
ATOM 14084 C CA . ASP D 1 391 ? 20.103 -10.704 11.023 1.00 9.16 391 ASP D CA 1
ATOM 14085 C C . ASP D 1 391 ? 19.986 -11.331 12.405 1.00 11.26 391 ASP D C 1
ATOM 14086 O O . ASP D 1 391 ? 20.273 -12.514 12.601 1.00 10.73 391 ASP D O 1
ATOM 14091 N N . TYR D 1 392 ? 19.588 -10.512 13.373 1.00 9.24 392 TYR D N 1
ATOM 14092 C CA . TYR D 1 392 ? 19.640 -10.920 14.774 1.00 8.65 392 TYR D CA 1
ATOM 14093 C C . TYR D 1 392 ? 18.825 -12.169 15.059 1.00 10.64 392 TYR D C 1
ATOM 14094 O O . TYR D 1 392 ? 19.324 -13.105 15.681 1.00 10.41 392 TYR D O 1
ATOM 14103 N N . ASP D 1 393 ? 17.589 -12.213 14.573 1.00 9.73 393 ASP D N 1
ATOM 14104 C CA . ASP D 1 393 ? 16.749 -13.385 14.842 1.00 10.96 393 ASP D CA 1
ATOM 14105 C C . ASP D 1 393 ? 17.327 -14.681 14.250 1.00 13.62 393 ASP D C 1
ATOM 14106 O O . ASP D 1 393 ? 17.042 -15.776 14.742 1.00 13.29 393 ASP D O 1
ATOM 14111 N N . PHE D 1 394 ? 18.116 -14.555 13.189 1.00 8.57 394 PHE D N 1
ATOM 14112 C CA . PHE D 1 394 ? 18.750 -15.705 12.562 1.00 10.04 394 PHE D CA 1
ATOM 14113 C C . PHE D 1 394 ? 19.921 -16.225 13.411 1.00 11.44 394 PHE D C 1
ATOM 14114 O O . PHE D 1 394 ? 20.157 -17.429 13.478 1.00 11.96 394 PHE D O 1
ATOM 14122 N N . TYR D 1 395 ? 20.641 -15.317 14.070 1.00 9.72 395 TYR D N 1
ATOM 14123 C CA . TYR D 1 395 ? 21.848 -15.704 14.804 1.00 9.88 395 TYR D CA 1
ATOM 14124 C C . TYR D 1 395 ? 21.661 -15.838 16.313 1.00 12.12 395 TYR D C 1
ATOM 14125 O O . TYR D 1 395 ? 22.570 -16.287 17.004 1.00 10.78 395 TYR D O 1
ATOM 14134 N N . VAL D 1 396 ? 20.506 -15.441 16.835 1.00 9.10 396 VAL D N 1
ATOM 14135 C CA . VAL D 1 396 ? 20.371 -15.309 18.289 1.00 9.72 396 VAL D CA 1
ATOM 14136 C C . VAL D 1 396 ? 20.414 -16.661 19.018 1.00 8.31 396 VAL D C 1
ATOM 14137 O O . VAL D 1 396 ? 20.863 -16.734 20.157 1.00 10.34 396 VAL D O 1
ATOM 14141 N N . ASP D 1 397 ? 19.993 -17.741 18.365 1.00 8.90 397 ASP D N 1
ATOM 14142 C CA . ASP D 1 397 ? 20.004 -19.033 19.046 1.00 9.74 397 ASP D CA 1
ATOM 14143 C C . ASP D 1 397 ? 21.441 -19.512 19.238 1.00 10.67 397 ASP D C 1
ATOM 14144 O O . ASP D 1 397 ? 21.796 -20.018 20.301 1.00 11.64 397 ASP D O 1
ATOM 14149 N N . MET D 1 398 ? 22.277 -19.332 18.219 1.00 9.44 398 MET D N 1
ATOM 14150 C CA . MET D 1 398 ? 23.700 -19.639 18.368 1.00 9.45 398 MET D CA 1
ATOM 14151 C C . MET D 1 398 ? 24.323 -18.751 19.451 1.00 12.38 398 MET D C 1
ATOM 14152 O O . MET D 1 398 ? 25.125 -19.215 20.275 1.00 9.98 398 MET D O 1
ATOM 14157 N N . ARG D 1 399 ? 23.921 -17.484 19.462 1.00 9.79 399 ARG D N 1
ATOM 14158 C CA . ARG D 1 399 ? 24.380 -16.538 20.478 1.00 9.94 399 ARG D CA 1
ATOM 14159 C C . ARG D 1 399 ? 24.036 -17.050 21.873 1.00 11.48 399 ARG D C 1
ATOM 14160 O O . ARG D 1 399 ? 24.890 -17.077 22.764 1.00 9.37 399 ARG D O 1
ATOM 14168 N N . ASN D 1 400 ? 22.777 -17.436 22.064 1.00 9.32 400 ASN D N 1
ATOM 14169 C CA . ASN D 1 400 ? 22.320 -17.917 23.363 1.00 10.56 400 ASN D CA 1
ATOM 14170 C C . ASN D 1 400 ? 23.059 -19.183 23.796 1.00 11.57 400 ASN D C 1
ATOM 14171 O O . ASN D 1 400 ? 23.433 -19.308 24.964 1.00 11.31 400 ASN D O 1
ATOM 14176 N N . ASP D 1 401 ? 23.280 -20.108 22.862 1.00 11.37 401 ASP D N 1
ATOM 14177 C CA . ASP D 1 401 ? 24.020 -21.338 23.173 1.00 11.89 401 ASP D CA 1
ATOM 14178 C C . ASP D 1 401 ? 25.434 -21.014 23.639 1.00 12.66 401 ASP D C 1
ATOM 14179 O O . ASP D 1 401 ? 25.946 -21.588 24.603 1.00 11.54 401 ASP D O 1
ATOM 14184 N N . TYR D 1 402 ? 26.069 -20.115 22.904 1.00 10.06 402 TYR D N 1
ATOM 14185 C CA . TYR D 1 402 ? 27.426 -19.677 23.191 1.00 10.24 402 TYR D CA 1
ATOM 14186 C C . TYR D 1 402 ? 27.539 -19.026 24.562 1.00 11.09 402 TYR D C 1
ATOM 14187 O O . TYR D 1 402 ? 28.493 -19.288 25.289 1.00 11.17 402 TYR D O 1
ATOM 14196 N N . GLU D 1 403 ? 26.563 -18.198 24.931 1.00 9.60 403 GLU D N 1
ATOM 14197 C CA . GLU D 1 403 ? 26.618 -17.529 26.226 1.00 10.33 403 GLU D CA 1
ATOM 14198 C C . GLU D 1 403 ? 26.619 -18.528 27.376 1.00 10.57 403 GLU D C 1
ATOM 14199 O O . GLU D 1 403 ? 27.443 -18.437 28.283 1.00 12.63 403 GLU D O 1
ATOM 14205 N N . LEU D 1 404 ? 25.701 -19.486 27.319 1.00 9.77 404 LEU D N 1
ATOM 14206 C CA . LEU D 1 404 ? 25.600 -20.496 28.370 1.00 9.56 404 LEU D CA 1
ATOM 14207 C C . LEU D 1 404 ? 26.861 -21.349 28.410 1.00 10.83 404 LEU D C 1
ATOM 14208 O O . LEU D 1 404 ? 27.416 -21.609 29.483 1.00 13.50 404 LEU D O 1
ATOM 14213 N N . ASP D 1 405 ? 27.315 -21.780 27.239 1.00 11.50 405 ASP D N 1
ATOM 14214 C CA . ASP D 1 405 ? 28.488 -22.635 27.143 1.00 11.34 405 ASP D CA 1
ATOM 14215 C C . ASP D 1 405 ? 29.744 -21.926 27.664 1.00 13.15 405 ASP D C 1
ATOM 14216 O O . ASP D 1 405 ? 30.533 -22.509 28.415 1.00 13.55 405 ASP D O 1
ATOM 14221 N N . ALA D 1 406 ? 29.921 -20.665 27.272 1.00 11.55 406 ALA D N 1
ATOM 14222 C CA . ALA D 1 406 ? 31.116 -19.924 27.668 1.00 9.90 406 ALA D CA 1
ATOM 14223 C C . ALA D 1 406 ? 31.117 -19.597 29.158 1.00 10.56 406 ALA D C 1
ATOM 14224 O O . ALA D 1 406 ? 32.117 -19.815 29.841 1.00 10.95 406 ALA D O 1
ATOM 14226 N N . MET D 1 407 ? 30.000 -19.085 29.665 1.00 10.39 407 MET D N 1
ATOM 14227 C CA . MET D 1 407 ? 29.938 -18.714 31.074 1.00 10.16 407 MET D CA 1
ATOM 14228 C C . MET D 1 407 ? 30.117 -19.942 31.963 1.00 10.70 407 MET D C 1
ATOM 14229 O O . MET D 1 407 ? 30.722 -19.850 33.027 1.00 12.72 407 MET D O 1
ATOM 14234 N N . SER D 1 408 ? 29.596 -21.082 31.515 1.00 8.62 408 SER D N 1
ATOM 14235 C CA . SER D 1 408 ? 29.769 -22.325 32.265 1.00 10.49 408 SER D CA 1
ATOM 14236 C C . SER D 1 408 ? 31.238 -22.688 32.358 1.00 11.44 408 SER D C 1
ATOM 14237 O O . SER D 1 408 ? 31.734 -23.080 33.417 1.00 11.87 408 SER D O 1
ATOM 14240 N N . ALA D 1 409 ? 31.934 -22.569 31.232 1.00 9.89 409 ALA D N 1
ATOM 14241 C CA . ALA D 1 409 ? 33.356 -22.878 31.173 1.00 11.14 409 ALA D CA 1
ATOM 14242 C C . ALA D 1 409 ? 34.156 -21.919 32.069 1.00 13.60 409 ALA D C 1
ATOM 14243 O O . ALA D 1 409 ? 35.084 -22.336 32.763 1.00 10.34 409 ALA D O 1
ATOM 14245 N N . TYR D 1 410 ? 33.806 -20.636 32.052 1.00 10.16 410 TYR D N 1
ATOM 14246 C CA . TYR D 1 410 ? 34.531 -19.677 32.891 1.00 8.58 410 TYR D CA 1
ATOM 14247 C C . TYR D 1 410 ? 34.344 -20.010 34.359 1.00 12.38 410 TYR D C 1
ATOM 14248 O O . TYR D 1 410 ? 35.289 -19.940 35.149 1.00 13.44 410 TYR D O 1
ATOM 14257 N N . ARG D 1 411 ? 33.118 -20.350 34.739 1.00 10.21 411 ARG D N 1
ATOM 14258 C CA . ARG D 1 411 ? 32.846 -20.584 36.152 1.00 12.87 411 ARG D CA 1
ATOM 14259 C C . ARG D 1 411 ? 33.537 -21.859 36.617 1.00 12.63 411 ARG D C 1
ATOM 14260 O O . ARG D 1 411 ? 33.968 -21.941 37.766 1.00 13.32 411 ARG D O 1
ATOM 14268 N N . LYS D 1 412 ? 33.661 -22.839 35.728 1.00 12.83 412 LYS D N 1
ATOM 14269 C CA . LYS D 1 412 ? 34.380 -24.068 36.075 1.00 15.45 412 LYS D CA 1
ATOM 14270 C C . LYS D 1 412 ? 35.840 -23.736 36.382 1.00 16.00 412 LYS D C 1
ATOM 14271 O O . LYS D 1 412 ? 36.404 -24.205 37.374 1.00 15.22 412 LYS D O 1
ATOM 14277 N N . ILE D 1 413 ? 36.450 -22.920 35.531 1.00 12.30 413 ILE D N 1
ATOM 14278 C CA . ILE D 1 413 ? 37.833 -22.518 35.742 1.00 14.79 413 ILE D CA 1
ATOM 14279 C C . ILE D 1 413 ? 37.967 -21.703 37.030 1.00 15.13 413 ILE D C 1
ATOM 14280 O O . ILE D 1 413 ? 38.881 -21.941 37.820 1.00 13.32 413 ILE D O 1
ATOM 14285 N N . GLN D 1 414 ? 37.053 -20.761 37.256 1.00 13.23 414 GLN D N 1
ATOM 14286 C CA . GLN D 1 414 ? 37.073 -19.983 38.498 1.00 12.62 414 GLN D CA 1
ATOM 14287 C C . GLN D 1 414 ? 36.914 -20.873 39.733 1.00 13.57 414 GLN D C 1
ATOM 14288 O O . GLN D 1 414 ? 37.671 -20.751 40.702 1.00 15.15 414 GLN D O 1
ATOM 14294 N N . ASN D 1 415 ? 35.928 -21.764 39.700 1.00 14.35 415 ASN D N 1
ATOM 14295 C CA . ASN D 1 415 ? 35.688 -22.649 40.837 1.00 14.24 415 ASN D CA 1
ATOM 14296 C C . ASN D 1 415 ? 36.889 -23.542 41.112 1.00 16.38 415 ASN D C 1
ATOM 14297 O O . ASN D 1 415 ? 37.281 -23.711 42.271 1.00 17.55 415 ASN D O 1
ATOM 14302 N N . ASP D 1 416 ? 37.495 -24.086 40.058 1.00 14.04 416 ASP D N 1
ATOM 14303 C CA . ASP D 1 416 ? 38.677 -24.944 40.226 1.00 16.10 416 ASP D CA 1
ATOM 14304 C C . ASP D 1 416 ? 39.858 -24.148 40.773 1.00 15.68 416 ASP D C 1
ATOM 14305 O O . ASP D 1 416 ? 40.611 -24.626 41.621 1.00 16.68 416 ASP D O 1
ATOM 14310 N N . THR D 1 417 ? 40.032 -22.938 40.260 1.00 13.13 417 THR D N 1
ATOM 14311 C CA . THR D 1 417 ? 41.154 -22.096 40.660 1.00 14.12 417 THR D CA 1
ATOM 14312 C C . THR D 1 417 ? 40.997 -21.647 42.112 1.00 15.41 417 THR D C 1
ATOM 14313 O O . THR D 1 417 ? 41.964 -21.682 42.890 1.00 17.33 417 THR D O 1
ATOM 14317 N N . ASP D 1 418 ? 39.785 -21.230 42.481 1.00 12.46 418 ASP D N 1
ATOM 14318 C CA . ASP D 1 418 ? 39.482 -20.835 43.857 1.00 14.47 418 ASP D CA 1
ATOM 14319 C C . ASP D 1 418 ? 39.763 -21.973 44.837 1.00 18.05 418 ASP D C 1
ATOM 14320 O O . ASP D 1 418 ? 40.317 -21.760 45.918 1.00 17.86 418 ASP D O 1
ATOM 14325 N N . ALA D 1 419 ? 39.383 -23.185 44.446 1.00 17.28 419 ALA D N 1
ATOM 14326 C CA . ALA D 1 419 ? 39.453 -24.335 45.351 1.00 17.08 419 ALA D CA 1
ATOM 14327 C C . ALA D 1 419 ? 40.886 -24.717 45.707 1.00 20.28 419 ALA D C 1
ATOM 14328 O O . ALA D 1 419 ? 41.122 -25.343 46.738 1.00 25.30 419 ALA D O 1
ATOM 14330 N N . ASP D 1 420 ? 41.843 -24.342 44.866 1.00 18.75 420 ASP D N 1
ATOM 14331 C CA . ASP D 1 420 ? 43.227 -24.765 45.058 1.00 20.13 420 ASP D CA 1
ATOM 14332 C C . ASP D 1 420 ? 44.159 -23.604 45.434 1.00 20.73 420 ASP D C 1
ATOM 14333 O O . ASP D 1 420 ? 45.371 -23.697 45.262 1.00 24.88 420 ASP D O 1
ATOM 14338 N N . ILE D 1 421 ? 43.596 -22.509 45.935 1.00 20.17 421 ILE D N 1
ATOM 14339 C CA . ILE D 1 421 ? 44.396 -21.307 46.188 1.00 20.19 421 ILE D CA 1
ATOM 14340 C C . ILE D 1 421 ? 45.328 -21.465 47.393 1.00 22.65 421 ILE D C 1
ATOM 14341 O O . ILE D 1 421 ? 46.431 -20.912 47.408 1.00 25.21 421 ILE D O 1
ATOM 14346 N N . SER D 1 422 ? 44.905 -22.237 48.386 1.00 24.79 422 SER D N 1
ATOM 14347 C CA . SER D 1 422 ? 45.681 -22.333 49.620 1.00 30.40 422 SER D CA 1
ATOM 14348 C C . SER D 1 422 ? 47.026 -23.016 49.375 1.00 29.73 422 SER D C 1
ATOM 14349 O O . SER D 1 422 ? 47.090 -24.073 48.755 1.00 32.04 422 SER D O 1
ATOM 14352 N N . GLY D 1 423 ? 48.103 -22.388 49.839 1.00 34.11 423 GLY D N 1
ATOM 14353 C CA . GLY D 1 423 ? 49.421 -22.990 49.741 1.00 32.98 423 GLY D CA 1
ATOM 14354 C C . GLY D 1 423 ? 50.189 -22.708 48.464 1.00 35.07 423 GLY D C 1
ATOM 14355 O O . GLY D 1 423 ? 51.311 -23.180 48.295 1.00 38.67 423 GLY D O 1
ATOM 14356 N N . GLN D 1 424 ? 49.590 -21.945 47.555 1.00 28.87 424 GLN D N 1
ATOM 14357 C CA . GLN D 1 424 ? 50.267 -21.576 46.317 1.00 30.30 424 GLN D CA 1
ATOM 14358 C C . GLN D 1 424 ? 51.464 -20.686 46.614 1.00 29.47 424 GLN D C 1
ATOM 14359 O O . GLN D 1 424 ? 51.329 -19.663 47.285 1.00 31.49 424 GLN D O 1
ATOM 14365 N N . LYS D 1 425 ? 52.639 -21.095 46.144 1.00 32.25 425 LYS D N 1
ATOM 14366 C CA . LYS D 1 425 ? 53.865 -20.372 46.456 1.00 36.38 425 LYS D CA 1
ATOM 14367 C C . LYS D 1 425 ? 53.990 -19.052 45.715 1.00 37.73 425 LYS D C 1
ATOM 14368 O O . LYS D 1 425 ? 54.577 -18.096 46.227 1.00 33.70 425 LYS D O 1
ATOM 14374 N N . ASP D 1 426 ? 53.467 -19.007 44.498 1.00 28.92 426 ASP D N 1
ATOM 14375 C CA . ASP D 1 426 ? 53.501 -17.789 43.717 1.00 31.07 426 ASP D CA 1
ATOM 14376 C C . ASP D 1 426 ? 52.079 -17.465 43.263 1.00 21.21 426 ASP D C 1
ATOM 14377 O O . ASP D 1 426 ? 51.643 -17.949 42.222 1.00 24.71 426 ASP D O 1
ATOM 14382 N N . ILE D 1 427 ? 51.366 -16.661 44.048 1.00 22.65 427 ILE D N 1
ATOM 14383 C CA . ILE D 1 427 ? 49.954 -16.384 43.778 1.00 22.09 427 ILE D CA 1
ATOM 14384 C C . ILE D 1 427 ? 49.736 -15.704 42.429 1.00 21.84 427 ILE D C 1
ATOM 14385 O O . ILE D 1 427 ? 48.850 -16.101 41.668 1.00 18.32 427 ILE D O 1
ATOM 14390 N N . GLU D 1 428 ? 50.530 -14.681 42.130 1.00 23.41 428 GLU D N 1
ATOM 14391 C CA . GLU D 1 428 ? 50.342 -13.958 40.876 1.00 23.49 428 GLU D CA 1
ATOM 14392 C C . GLU D 1 428 ? 50.591 -14.876 39.674 1.00 25.63 428 GLU D C 1
ATOM 14393 O O . GLU D 1 428 ? 49.870 -14.811 38.679 1.00 24.06 428 GLU D O 1
ATOM 14399 N N . LYS D 1 429 ? 51.587 -15.753 39.772 1.00 21.48 429 LYS D N 1
ATOM 14400 C CA . LYS D 1 429 ? 51.865 -16.674 38.679 1.00 23.24 429 LYS D CA 1
ATOM 14401 C C . LYS D 1 429 ? 50.730 -17.685 38.548 1.00 20.04 429 LYS D C 1
ATOM 14402 O O . LYS D 1 429 ? 50.340 -18.057 37.439 1.00 23.52 429 LYS D O 1
ATOM 14408 N N . TYR D 1 430 ? 50.191 -18.105 39.688 1.00 16.67 430 TYR D N 1
ATOM 14409 C CA . TYR D 1 430 ? 49.069 -19.029 39.725 1.00 17.87 430 TYR D CA 1
ATOM 14410 C C . TYR D 1 430 ? 47.851 -18.404 39.048 1.00 16.35 430 TYR D C 1
ATOM 14411 O O . TYR D 1 430 ? 47.194 -19.041 38.222 1.00 16.10 430 TYR D O 1
ATOM 14420 N N . LEU D 1 431 ? 47.578 -17.148 39.383 1.00 17.20 431 LEU D N 1
ATOM 14421 C CA . LEU D 1 431 ? 46.406 -16.464 38.840 1.00 14.25 431 LEU D CA 1
ATOM 14422 C C . LEU D 1 431 ? 46.608 -15.997 37.402 1.00 19.77 431 LEU D C 1
ATOM 14423 O O . LEU D 1 431 ? 45.642 -15.916 36.636 1.00 14.01 431 LEU D O 1
ATOM 14428 N N . GLU D 1 432 ? 47.847 -15.701 37.022 1.00 15.06 432 GLU D N 1
ATOM 14429 C CA . GLU D 1 432 ? 48.119 -15.371 35.623 1.00 16.88 432 GLU D CA 1
ATOM 14430 C C . GLU D 1 432 ? 47.868 -16.590 34.752 1.00 17.38 432 GLU D C 1
ATOM 14431 O O . GLU D 1 432 ? 47.380 -16.474 33.625 1.00 17.52 432 GLU D O 1
ATOM 14437 N N . ASN D 1 433 ? 48.190 -17.767 35.279 1.00 16.24 433 ASN D N 1
ATOM 14438 C CA . ASN D 1 433 ? 47.922 -19.000 34.554 1.00 15.12 433 ASN D CA 1
ATOM 14439 C C . ASN D 1 433 ? 46.422 -19.227 34.408 1.00 16.71 433 ASN D C 1
ATOM 14440 O O . ASN D 1 433 ? 45.950 -19.629 33.343 1.00 16.11 433 ASN D O 1
ATOM 14445 N N . ALA D 1 434 ? 45.676 -18.944 35.473 1.00 14.24 434 ALA D N 1
ATOM 14446 C CA . ALA D 1 434 ? 44.225 -19.081 35.439 1.00 14.87 434 ALA D CA 1
ATOM 14447 C C . ALA D 1 434 ? 43.631 -18.119 34.414 1.00 13.81 434 ALA D C 1
ATOM 14448 O O . ALA D 1 434 ? 42.754 -18.499 33.646 1.00 13.78 434 ALA D O 1
ATOM 14450 N N . ASN D 1 435 ? 44.127 -16.884 34.396 1.00 12.80 435 ASN D N 1
ATOM 14451 C CA . ASN D 1 435 ? 43.642 -15.881 33.442 1.00 12.06 435 ASN D CA 1
ATOM 14452 C C . ASN D 1 435 ? 43.975 -16.254 31.999 1.00 13.84 435 ASN D C 1
ATOM 14453 O O . ASN D 1 435 ? 43.207 -15.963 31.078 1.00 11.79 435 ASN D O 1
ATOM 14458 N N . LYS D 1 436 ? 45.131 -16.881 31.800 1.00 14.20 436 LYS D N 1
ATOM 14459 C CA . LYS D 1 436 ? 45.505 -17.356 30.476 1.00 14.94 436 LYS D CA 1
ATOM 14460 C C . LYS D 1 436 ? 44.526 -18.430 30.025 1.00 15.55 436 LYS D C 1
ATOM 14461 O O . LYS D 1 436 ? 44.093 -18.440 28.872 1.00 14.45 436 LYS D O 1
ATOM 14467 N N . LYS D 1 437 ? 44.168 -19.331 30.935 1.00 14.84 437 LYS D N 1
ATOM 14468 C CA . LYS D 1 437 ? 43.200 -20.372 30.610 1.00 13.90 437 LYS D CA 1
ATOM 14469 C C . LYS D 1 437 ? 41.851 -19.758 30.259 1.00 16.17 437 LYS D C 1
ATOM 14470 O O . LYS D 1 437 ? 41.199 -20.176 29.294 1.00 15.08 437 LYS D O 1
ATOM 14476 N N . LEU D 1 438 ? 41.444 -18.765 31.042 1.00 12.93 438 LEU D N 1
ATOM 14477 C CA . LEU D 1 438 ? 40.187 -18.064 30.799 1.00 10.48 438 LEU D CA 1
ATOM 14478 C C . LEU D 1 438 ? 40.187 -17.387 29.433 1.00 13.49 438 LEU D C 1
ATOM 14479 O O . LEU D 1 438 ? 39.244 -17.533 28.662 1.00 12.19 438 LEU D O 1
ATOM 14484 N N . ALA D 1 439 ? 41.244 -16.642 29.137 1.00 11.77 439 ALA D N 1
ATOM 14485 C CA . ALA D 1 439 ? 41.334 -15.941 27.859 1.00 12.25 439 ALA D CA 1
ATOM 14486 C C . ALA D 1 439 ? 41.427 -16.916 26.693 1.00 10.82 439 ALA D C 1
ATOM 14487 O O . ALA D 1 439 ? 40.853 -16.678 25.637 1.00 12.30 439 ALA D O 1
ATOM 14489 N N . ASP D 1 440 ? 42.165 -18.009 26.877 1.00 11.66 440 ASP D N 1
ATOM 14490 C CA . ASP D 1 440 ? 42.284 -19.006 25.812 1.00 12.19 440 ASP D CA 1
ATOM 14491 C C . ASP D 1 440 ? 40.918 -19.595 25.472 1.00 13.91 440 ASP D C 1
ATOM 14492 O O . ASP D 1 440 ? 40.575 -19.749 24.294 1.00 13.92 440 ASP D O 1
ATOM 14497 N N . VAL D 1 441 ? 40.139 -19.951 26.491 1.00 11.11 441 VAL D N 1
ATOM 14498 C CA . VAL D 1 441 ? 38.836 -20.551 26.209 1.00 10.80 441 VAL D CA 1
ATOM 14499 C C . VAL D 1 441 ? 37.866 -19.486 25.690 1.00 12.30 441 VAL D C 1
ATOM 14500 O O . VAL D 1 441 ? 37.054 -19.770 24.800 1.00 13.04 441 VAL D O 1
ATOM 14504 N N . ALA D 1 442 ? 37.958 -18.263 26.209 1.00 11.33 442 ALA D N 1
ATOM 14505 C CA . ALA D 1 442 ? 37.098 -17.190 25.692 1.00 10.79 442 ALA D CA 1
ATOM 14506 C C . ALA D 1 442 ? 37.336 -16.971 24.199 1.00 11.26 442 ALA D C 1
ATOM 14507 O O . ALA D 1 442 ? 36.386 -16.824 23.424 1.00 12.06 442 ALA D O 1
ATOM 14509 N N . PHE D 1 443 ? 38.600 -16.969 23.787 1.00 10.10 443 PHE D N 1
ATOM 14510 C CA . PHE D 1 443 ? 38.905 -16.775 22.371 1.00 13.79 443 PHE D CA 1
ATOM 14511 C C . PHE D 1 443 ? 38.390 -17.950 21.545 1.00 13.57 443 PHE D C 1
ATOM 14512 O O . PHE D 1 443 ? 37.789 -17.758 20.491 1.00 12.18 443 PHE D O 1
ATOM 14520 N N . GLU D 1 444 ? 38.637 -19.169 22.015 1.00 9.86 444 GLU D N 1
ATOM 14521 C CA . GLU D 1 444 ? 38.195 -20.348 21.278 1.00 11.00 444 GLU D CA 1
ATOM 14522 C C . GLU D 1 444 ? 36.677 -20.354 21.101 1.00 11.18 444 GLU D C 1
ATOM 14523 O O . GLU D 1 444 ? 36.172 -20.656 20.013 1.00 13.25 444 GLU D O 1
ATOM 14529 N N . LYS D 1 445 ? 35.946 -19.991 22.150 1.00 10.12 445 LYS D N 1
ATOM 14530 C CA . LYS D 1 445 ? 34.491 -20.013 22.059 1.00 11.27 445 LYS D CA 1
ATOM 14531 C C . LYS D 1 445 ? 33.961 -18.846 21.221 1.00 12.00 445 LYS D C 1
ATOM 14532 O O . LYS D 1 445 ? 33.014 -19.020 20.452 1.00 11.58 445 LYS D O 1
ATOM 14538 N N . GLN D 1 446 ? 34.595 -17.678 21.320 1.00 9.00 446 GLN D N 1
ATOM 14539 C CA . GLN D 1 446 ? 34.199 -16.544 20.477 1.00 10.49 446 GLN D CA 1
ATOM 14540 C C . GLN D 1 446 ? 34.422 -16.871 18.999 1.00 10.64 446 GLN D C 1
ATOM 14541 O O . GLN D 1 446 ? 33.590 -16.578 18.133 1.00 10.45 446 GLN D O 1
ATOM 14547 N N . ASN D 1 447 ? 35.568 -17.478 18.723 1.00 10.69 447 ASN D N 1
ATOM 14548 C CA . ASN D 1 447 ? 35.923 -17.849 17.365 1.00 12.99 447 ASN D CA 1
ATOM 14549 C C . ASN D 1 447 ? 34.995 -18.931 16.807 1.00 11.09 447 ASN D C 1
ATOM 14550 O O . ASN D 1 447 ? 34.584 -18.866 15.649 1.00 12.53 447 ASN D O 1
ATOM 14555 N N . LYS D 1 448 ? 34.658 -19.918 17.630 1.00 10.16 448 LYS D N 1
ATOM 14556 C CA . LYS D 1 448 ? 33.744 -20.963 17.188 1.00 11.76 448 LYS D CA 1
ATOM 14557 C C . LYS D 1 448 ? 32.370 -20.370 16.896 1.00 12.04 448 LYS D C 1
ATOM 14558 O O . LYS D 1 448 ? 31.724 -20.751 15.923 1.00 11.12 448 LYS D O 1
ATOM 14564 N N . LEU D 1 449 ? 31.926 -19.435 17.734 1.00 10.54 449 LEU D N 1
ATOM 14565 C CA . LEU D 1 449 ? 30.638 -18.778 17.496 1.00 11.05 449 LEU D CA 1
ATOM 14566 C C . LEU D 1 449 ? 30.640 -18.074 16.143 1.00 11.12 449 LEU D C 1
ATOM 14567 O O . LEU D 1 449 ? 29.712 -18.254 15.346 1.00 9.86 449 LEU D O 1
ATOM 14572 N N . LEU D 1 450 ? 31.665 -17.267 15.884 1.00 8.92 450 LEU D N 1
ATOM 14573 C CA . LEU D 1 450 ? 31.721 -16.543 14.620 1.00 9.88 450 LEU D CA 1
ATOM 14574 C C . LEU D 1 450 ? 31.766 -17.529 13.456 1.00 9.75 450 LEU D C 1
ATOM 14575 O O . LEU D 1 450 ? 31.090 -17.333 12.438 1.00 9.91 450 LEU D O 1
ATOM 14580 N N . GLY D 1 451 ? 32.525 -18.607 13.614 1.00 9.47 451 GLY D N 1
ATOM 14581 C CA . GLY D 1 451 ? 32.595 -19.612 12.561 1.00 10.73 451 GLY D CA 1
ATOM 14582 C C . GLY D 1 451 ? 31.246 -20.243 12.283 1.00 12.04 451 GLY D C 1
ATOM 14583 O O . GLY D 1 451 ? 30.891 -20.483 11.126 1.00 10.99 451 GLY D O 1
ATOM 14584 N N . ASP D 1 452 ? 30.502 -20.534 13.343 1.00 7.90 452 ASP D N 1
ATOM 14585 C CA . ASP D 1 452 ? 29.177 -21.125 13.186 1.00 10.08 452 ASP D CA 1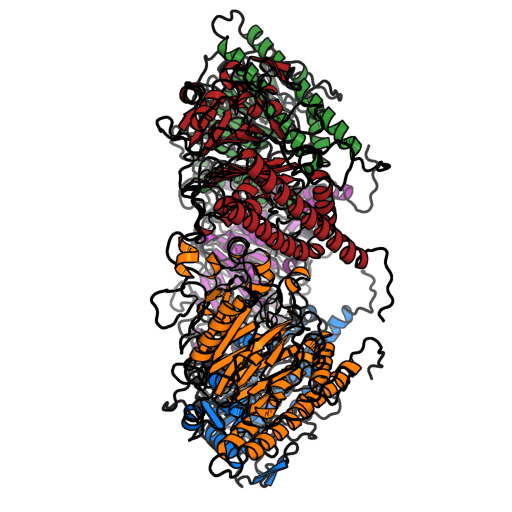
ATOM 14586 C C . ASP D 1 452 ? 28.231 -20.126 12.528 1.00 10.83 452 ASP D C 1
ATOM 14587 O O . ASP D 1 452 ? 27.400 -20.501 11.704 1.00 12.57 452 ASP D O 1
ATOM 14592 N N . MET D 1 453 ? 28.359 -18.855 12.887 1.00 10.05 453 MET D N 1
ATOM 14593 C CA . MET D 1 453 ? 27.541 -17.823 12.259 1.00 8.36 453 MET D CA 1
ATOM 14594 C C . MET D 1 453 ? 27.894 -17.681 10.773 1.00 9.09 453 MET D C 1
ATOM 14595 O O . MET D 1 453 ? 27.006 -17.535 9.911 1.00 9.75 453 MET D O 1
ATOM 14600 N N . VAL D 1 454 ? 29.185 -17.713 10.462 1.00 9.36 454 VAL D N 1
ATOM 14601 C CA . VAL D 1 454 ? 29.607 -17.547 9.070 1.00 7.91 454 VAL D CA 1
ATOM 14602 C C . VAL D 1 454 ? 29.151 -18.744 8.234 1.00 9.67 454 VAL D C 1
ATOM 14603 O O . VAL D 1 454 ? 28.688 -18.589 7.094 1.00 9.13 454 VAL D O 1
ATOM 14607 N N . THR D 1 455 ? 29.248 -19.938 8.809 1.00 9.90 455 THR D N 1
ATOM 14608 C CA . THR D 1 455 ? 28.862 -21.140 8.079 1.00 11.25 455 THR D CA 1
ATOM 14609 C C . THR D 1 455 ? 27.362 -21.178 7.794 1.00 12.28 455 THR D C 1
ATOM 14610 O O . THR D 1 455 ? 26.940 -21.365 6.647 1.00 12.65 455 THR D O 1
ATOM 14614 N N . THR D 1 456 ? 26.556 -20.954 8.821 1.00 11.43 456 THR D N 1
ATOM 14615 C CA . THR D 1 456 ? 25.110 -20.968 8.656 1.00 13.26 456 THR D CA 1
ATOM 14616 C C . THR D 1 456 ? 24.635 -19.743 7.889 1.00 12.71 456 THR D C 1
ATOM 14617 O O . THR D 1 456 ? 23.765 -19.847 7.027 1.00 13.48 456 THR D O 1
ATOM 14621 N N . GLY D 1 457 ? 25.214 -18.583 8.193 1.00 10.17 457 GLY D N 1
ATOM 14622 C CA . GLY D 1 457 ? 24.845 -17.358 7.506 1.00 12.16 457 GLY D CA 1
ATOM 14623 C C . GLY D 1 457 ? 25.097 -17.433 6.013 1.00 12.13 457 GLY D C 1
ATOM 14624 O O . GLY D 1 457 ? 24.300 -16.936 5.214 1.00 12.58 457 GLY D O 1
ATOM 14625 N N . SER D 1 458 ? 26.201 -18.067 5.626 1.00 10.05 458 SER D N 1
ATOM 14626 C CA . SER D 1 458 ? 26.556 -18.159 4.209 1.00 10.82 458 SER D CA 1
ATOM 14627 C C . SER D 1 458 ? 25.501 -18.941 3.435 1.00 13.03 458 SER D C 1
ATOM 14628 O O . SER D 1 458 ? 25.230 -18.643 2.272 1.00 13.29 458 SER D O 1
ATOM 14631 N N . ASN D 1 459 ? 24.877 -19.917 4.085 1.00 11.22 459 ASN D N 1
ATOM 14632 C CA . ASN D 1 459 ? 23.782 -20.648 3.450 1.00 11.90 459 ASN D CA 1
ATOM 14633 C C . ASN D 1 459 ? 22.564 -19.772 3.159 1.00 13.15 459 ASN D C 1
ATOM 14634 O O . ASN D 1 459 ? 21.752 -20.101 2.293 1.00 14.61 459 ASN D O 1
ATOM 14639 N N . ASN D 1 460 ? 22.447 -18.654 3.871 1.00 12.36 460 ASN D N 1
ATOM 14640 C CA . ASN D 1 460 ? 21.284 -17.780 3.749 1.00 15.74 460 ASN D CA 1
ATOM 14641 C C . ASN D 1 460 ? 21.608 -16.437 3.081 1.00 14.50 460 ASN D C 1
ATOM 14642 O O . ASN D 1 460 ? 20.845 -15.474 3.181 1.00 12.96 460 ASN D O 1
ATOM 14647 N N . MET D 1 461 ? 22.731 -16.378 2.374 1.00 12.07 461 MET D N 1
ATOM 14648 C CA . MET D 1 461 ? 23.099 -15.165 1.654 1.00 9.35 461 MET D CA 1
ATOM 14649 C C . MET D 1 461 ? 22.083 -14.813 0.574 1.00 12.09 461 MET D C 1
ATOM 14650 O O . MET D 1 461 ? 21.429 -15.681 0.015 1.00 11.62 461 MET D O 1
ATOM 14655 N N . LYS D 1 462 ? 21.947 -13.524 0.307 1.00 9.98 462 LYS D N 1
ATOM 14656 C CA . LYS D 1 462 ? 21.094 -13.068 -0.784 1.00 9.69 462 LYS D CA 1
ATOM 14657 C C . LYS D 1 462 ? 21.604 -13.588 -2.117 1.00 10.72 462 LYS D C 1
ATOM 14658 O O . LYS D 1 462 ? 20.827 -14.018 -2.985 1.00 11.33 462 LYS D O 1
ATOM 14664 N N . LEU D 1 463 ? 22.919 -13.529 -2.275 1.00 10.53 463 LEU D N 1
ATOM 14665 C CA . LEU D 1 463 ? 23.580 -14.019 -3.478 1.00 9.33 463 LEU D CA 1
ATOM 14666 C C . LEU D 1 463 ? 23.618 -15.541 -3.437 1.00 11.60 463 LEU D C 1
ATOM 14667 O O . LEU D 1 463 ? 24.642 -16.136 -3.093 1.00 10.62 463 LEU D O 1
ATOM 14672 N N . ARG D 1 464 ? 22.483 -16.163 -3.749 1.00 9.95 464 ARG D N 1
ATOM 14673 C CA . ARG D 1 464 ? 22.389 -17.618 -3.754 1.00 9.81 464 ARG D CA 1
ATOM 14674 C C . ARG D 1 464 ? 21.343 -18.039 -4.763 1.00 11.07 464 ARG D C 1
ATOM 14675 O O . ARG D 1 464 ? 20.484 -17.246 -5.146 1.00 11.78 464 ARG D O 1
ATOM 14683 N N . TYR D 1 465 ? 21.429 -19.293 -5.199 1.00 11.70 465 TYR D N 1
ATOM 14684 C CA . TYR D 1 465 ? 20.403 -19.908 -6.029 1.00 11.17 465 TYR D CA 1
ATOM 14685 C C . TYR D 1 465 ? 20.620 -21.402 -5.891 1.00 11.60 465 TYR D C 1
ATOM 14686 O O . TYR D 1 465 ? 21.592 -21.950 -6.413 1.00 13.36 465 TYR D O 1
ATOM 14695 N N . ASN D 1 466 ? 19.725 -22.053 -5.168 1.00 10.71 466 ASN D N 1
ATOM 14696 C CA . ASN D 1 466 ? 19.854 -23.480 -4.919 1.00 11.85 466 ASN D CA 1
ATOM 14697 C C . ASN D 1 466 ? 18.855 -24.303 -5.700 1.00 11.95 466 ASN D C 1
ATOM 14698 O O . ASN D 1 466 ? 17.735 -23.865 -5.939 1.00 14.04 466 ASN D O 1
ATOM 14703 N N . LEU D 1 467 ? 19.283 -25.485 -6.123 1.00 11.58 467 LEU D N 1
ATOM 14704 C CA . LEU D 1 467 ? 18.354 -26.492 -6.606 1.00 11.70 467 LEU D CA 1
ATOM 14705 C C . LEU D 1 467 ? 17.840 -27.241 -5.396 1.00 11.87 467 LEU D C 1
ATOM 14706 O O . LEU D 1 467 ? 18.636 -27.711 -4.584 1.00 12.99 467 LEU D O 1
ATOM 14711 N N . ASN D 1 468 ? 16.524 -27.326 -5.248 1.00 11.56 468 ASN D N 1
ATOM 14712 C CA . ASN D 1 468 ? 15.978 -27.944 -4.056 1.00 11.30 468 ASN D CA 1
ATOM 14713 C C . ASN D 1 468 ? 15.842 -29.440 -4.241 1.00 14.46 468 ASN D C 1
ATOM 14714 O O . ASN D 1 468 ? 14.741 -29.968 -4.361 1.00 15.87 468 ASN D O 1
ATOM 14719 N N . ASP D 1 469 ? 16.989 -30.116 -4.262 1.00 14.20 469 ASP D N 1
ATOM 14720 C CA . ASP D 1 469 ? 17.031 -31.561 -4.418 1.00 17.66 469 ASP D CA 1
ATOM 14721 C C . ASP D 1 469 ? 18.218 -32.136 -3.656 1.00 25.07 469 ASP D C 1
ATOM 14722 O O . ASP D 1 469 ? 18.825 -31.434 -2.846 1.00 26.09 469 ASP D O 1
ATOM 14728 N N . CYS E 1 9 ? -35.095 15.211 9.394 1.00 20.68 9 CYS E N 1
ATOM 14729 C CA . CYS E 1 9 ? -35.150 16.364 10.295 1.00 19.38 9 CYS E CA 1
ATOM 14730 C C . CYS E 1 9 ? -34.608 16.078 11.681 1.00 16.22 9 CYS E C 1
ATOM 14731 O O . CYS E 1 9 ? -34.537 14.931 12.119 1.00 16.59 9 CYS E O 1
ATOM 14734 N N . THR E 1 10 ? -34.218 17.154 12.357 1.00 11.66 10 THR E N 1
ATOM 14735 C CA . THR E 1 10 ? -33.812 17.129 13.753 1.00 11.00 10 THR E CA 1
ATOM 14736 C C . THR E 1 10 ? -34.497 18.298 14.453 1.00 12.05 10 THR E C 1
ATOM 14737 O O . THR E 1 10 ? -34.506 19.415 13.921 1.00 11.13 10 THR E O 1
ATOM 14741 N N . SER E 1 11 ? -35.068 18.039 15.628 1.00 9.61 11 SER E N 1
ATOM 14742 C CA . SER E 1 11 ? -35.776 19.059 16.396 1.00 8.76 11 SER E CA 1
ATOM 14743 C C . SER E 1 11 ? -35.156 19.262 17.768 1.00 10.31 11 SER E C 1
ATOM 14744 O O . SER E 1 11 ? -34.707 18.300 18.398 1.00 11.62 11 SER E O 1
ATOM 14747 N N . ILE E 1 12 ? -35.133 20.511 18.222 1.00 9.19 12 ILE E N 1
ATOM 14748 C CA . ILE E 1 12 ? -34.665 20.836 19.563 1.00 10.46 12 ILE E CA 1
ATOM 14749 C C . ILE E 1 12 ? -35.679 21.744 20.246 1.00 10.43 12 ILE E C 1
ATOM 14750 O O . ILE E 1 12 ? -36.092 22.764 19.698 1.00 10.81 12 ILE E O 1
ATOM 14755 N N . LEU E 1 13 ? -36.080 21.341 21.449 1.00 11.48 13 LEU E N 1
ATOM 14756 C CA . LEU E 1 13 ? -37.066 22.064 22.257 1.00 10.95 13 LEU E CA 1
ATOM 14757 C C . LEU E 1 13 ? -36.433 22.534 23.549 1.00 11.48 13 LEU E C 1
ATOM 14758 O O . LEU E 1 13 ? -35.675 21.795 24.158 1.00 11.78 13 LEU E O 1
ATOM 14763 N N . VAL E 1 14 ? -36.756 23.753 23.977 1.00 10.53 14 VAL E N 1
ATOM 14764 C CA . VAL E 1 14 ? -36.179 24.308 25.204 1.00 10.71 14 VAL E CA 1
ATOM 14765 C C . VAL E 1 14 ? -37.251 25.023 26.040 1.00 11.73 14 VAL E C 1
ATOM 14766 O O . VAL E 1 14 ? -37.882 25.970 25.569 1.00 12.09 14 VAL E O 1
ATOM 14770 N N . GLY E 1 15 ? -37.439 24.574 27.280 1.00 14.90 15 GLY E N 1
ATOM 14771 C CA . GLY E 1 15 ? -38.398 25.199 28.183 1.00 12.76 15 GLY E CA 1
ATOM 14772 C C . GLY E 1 15 ? -37.936 26.566 28.657 1.00 14.91 15 GLY E C 1
ATOM 14773 O O . GLY E 1 15 ? -36.753 26.899 28.557 1.00 13.90 15 GLY E O 1
ATOM 14774 N N . LYS E 1 16 ? -38.864 27.358 29.199 1.00 14.91 16 LYS E N 1
ATOM 14775 C CA . LYS E 1 16 ? -38.575 28.759 29.490 1.00 14.33 16 LYS E CA 1
ATOM 14776 C C . LYS E 1 16 ? -37.584 28.971 30.627 1.00 14.64 16 LYS E C 1
ATOM 14777 O O . LYS E 1 16 ? -36.979 30.041 30.722 1.00 16.52 16 LYS E O 1
ATOM 14783 N N . LYS E 1 17 ? -37.399 27.975 31.488 1.00 12.50 17 LYS E N 1
ATOM 14784 C CA . LYS E 1 17 ? -36.411 28.119 32.547 1.00 12.51 17 LYS E CA 1
ATOM 14785 C C . LYS E 1 17 ? -35.075 27.507 32.134 1.00 16.16 17 LYS E C 1
ATOM 14786 O O . LYS E 1 17 ? -34.091 27.591 32.869 1.00 19.49 17 LYS E O 1
ATOM 14792 N N . ALA E 1 18 ? -35.047 26.910 30.945 1.00 13.15 18 ALA E N 1
ATOM 14793 C CA . ALA E 1 18 ? -33.843 26.248 30.448 1.00 12.94 18 ALA E CA 1
ATOM 14794 C C . ALA E 1 18 ? -33.041 27.129 29.484 1.00 14.59 18 ALA E C 1
ATOM 14795 O O . ALA E 1 18 ? -31.884 26.841 29.181 1.00 14.84 18 ALA E O 1
ATOM 14797 N N . SER E 1 19 ? -33.674 28.179 28.982 1.00 12.93 19 SER E N 1
ATOM 14798 C CA . SER E 1 19 ? -33.039 29.098 28.051 1.00 11.68 19 SER E CA 1
ATOM 14799 C C . SER E 1 19 ? -32.276 30.192 28.796 1.00 13.26 19 SER E C 1
ATOM 14800 O O . SER E 1 19 ? -32.577 30.500 29.955 1.00 14.44 19 SER E O 1
ATOM 14803 N N . ILE E 1 20 ? -31.300 30.788 28.120 1.00 11.81 20 ILE E N 1
ATOM 14804 C CA . ILE E 1 20 ? -30.477 31.820 28.738 1.00 11.91 20 ILE E CA 1
ATOM 14805 C C . ILE E 1 20 ? -31.267 33.107 28.969 1.00 12.77 20 ILE E C 1
ATOM 14806 O O . ILE E 1 20 ? -30.889 33.914 29.814 1.00 14.59 20 ILE E O 1
ATOM 14811 N N . ASP E 1 21 ? -32.362 33.302 28.240 1.00 13.64 21 ASP E N 1
ATOM 14812 C CA . ASP E 1 21 ? -33.081 34.572 28.320 1.00 16.42 21 ASP E CA 1
ATOM 14813 C C . ASP E 1 21 ? -34.525 34.424 28.801 1.00 16.38 21 ASP E C 1
ATOM 14814 O O . ASP E 1 21 ? -35.288 35.391 28.786 1.00 16.89 21 ASP E O 1
ATOM 14819 N N . GLY E 1 22 ? -34.894 33.227 29.243 1.00 15.25 22 GLY E N 1
ATOM 14820 C CA . GLY E 1 22 ? -36.240 33.013 29.755 1.00 16.65 22 GLY E CA 1
ATOM 14821 C C . GLY E 1 22 ? -37.309 32.888 28.685 1.00 15.69 22 GLY E C 1
ATOM 14822 O O . GLY E 1 22 ? -38.509 32.941 28.976 1.00 14.85 22 GLY E O 1
ATOM 14823 N N . SER E 1 23 ? -36.881 32.716 27.439 1.00 14.32 23 SER E N 1
ATOM 14824 C CA . SER E 1 23 ? -37.801 32.446 26.342 1.00 11.45 23 SER E CA 1
ATOM 14825 C C . SER E 1 23 ? -38.083 30.947 26.207 1.00 11.62 23 SER E C 1
ATOM 14826 O O . SER E 1 23 ? -37.353 30.113 26.751 1.00 13.59 23 SER E O 1
ATOM 14829 N N . THR E 1 24 ? -39.139 30.604 25.478 1.00 11.57 24 THR E N 1
ATOM 14830 C CA . THR E 1 24 ? -39.303 29.227 25.009 1.00 10.37 24 THR E CA 1
ATOM 14831 C C . THR E 1 24 ? -38.727 29.124 23.602 1.00 12.59 24 THR E C 1
ATOM 14832 O O . THR E 1 24 ? -38.793 30.083 22.834 1.00 13.68 24 THR E O 1
ATOM 14836 N N . LEU E 1 25 ? -38.167 27.963 23.271 1.00 12.11 25 LEU E N 1
ATOM 14837 C CA . LEU E 1 25 ? -37.634 27.718 21.928 1.00 13.06 25 LEU E CA 1
ATOM 14838 C C . LEU E 1 25 ? -38.129 26.391 21.389 1.00 9.45 25 LEU E C 1
ATOM 14839 O O . LEU E 1 25 ? -38.040 25.368 22.075 1.00 10.45 25 LEU E O 1
ATOM 14844 N N . ILE E 1 26 ? -38.649 26.403 20.166 1.00 8.74 26 ILE E N 1
ATOM 14845 C CA . ILE E 1 26 ? -38.845 25.158 19.440 1.00 9.96 26 ILE E CA 1
ATOM 14846 C C . ILE E 1 26 ? -38.190 25.312 18.082 1.00 11.93 26 ILE E C 1
ATOM 14847 O O . ILE E 1 26 ? -38.238 26.380 17.468 1.00 14.94 26 ILE E O 1
ATOM 14852 N N . SER E 1 27 ? -37.530 24.256 17.633 1.00 10.76 27 SER E N 1
ATOM 14853 C CA . SER E 1 27 ? -36.736 24.364 16.424 1.00 9.71 27 SER E CA 1
ATOM 14854 C C . SER E 1 27 ? -36.745 23.082 15.620 1.00 11.14 27 SER E C 1
ATOM 14855 O O . SER E 1 27 ? -37.015 21.994 16.147 1.00 11.12 27 SER E O 1
ATOM 14858 N N . ARG E 1 28 ? -36.438 23.219 14.338 1.00 10.03 28 ARG E N 1
ATOM 14859 C CA . ARG E 1 28 ? -36.328 22.061 13.471 1.00 11.59 28 ARG E CA 1
ATOM 14860 C C . ARG E 1 28 ? -35.540 22.383 12.216 1.00 11.43 28 ARG E C 1
ATOM 14861 O O . ARG E 1 28 ? -35.660 23.485 11.660 1.00 11.87 28 ARG E O 1
ATOM 14869 N N . ASN E 1 29 ? -34.736 21.413 11.783 1.00 9.36 29 ASN E N 1
ATOM 14870 C CA . ASN E 1 29 ? -34.229 21.382 10.417 1.00 10.86 29 ASN E CA 1
ATOM 14871 C C . ASN E 1 29 ? -35.268 20.759 9.512 1.00 10.74 29 ASN E C 1
ATOM 14872 O O . ASN E 1 29 ? -35.637 19.603 9.685 1.00 12.44 29 ASN E O 1
ATOM 14877 N N . ASP E 1 30 ? -35.744 21.521 8.544 1.00 8.76 30 ASP E N 1
ATOM 14878 C CA . ASP E 1 30 ? -36.717 21.026 7.601 1.00 10.01 30 ASP E CA 1
ATOM 14879 C C . ASP E 1 30 ? -35.952 20.378 6.465 1.00 13.72 30 ASP E C 1
ATOM 14880 O O . ASP E 1 30 ? -35.539 21.060 5.530 1.00 13.17 30 ASP E O 1
ATOM 14885 N N . ASP E 1 31 ? -35.712 19.073 6.582 1.00 10.75 31 ASP E N 1
ATOM 14886 C CA . ASP E 1 31 ? -34.908 18.355 5.601 1.00 11.76 31 ASP E CA 1
ATOM 14887 C C . ASP E 1 31 ? -35.805 17.689 4.571 1.00 17.26 31 ASP E C 1
ATOM 14888 O O . ASP E 1 31 ? -36.861 17.169 4.913 1.00 21.51 31 ASP E O 1
ATOM 14893 N N . GLY E 1 32 ? -35.392 17.692 3.310 1.00 13.71 32 GLY E N 1
ATOM 14894 C CA . GLY E 1 32 ? -36.190 17.042 2.289 1.00 18.60 32 GLY E CA 1
ATOM 14895 C C . GLY E 1 32 ? -35.553 15.768 1.770 1.00 20.16 32 GLY E C 1
ATOM 14896 O O . GLY E 1 32 ? -34.533 15.324 2.285 1.00 18.26 32 GLY E O 1
ATOM 14897 N N . HIS E 1 33 ? -36.177 15.172 0.758 1.00 21.72 33 HIS E N 1
ATOM 14898 C CA . HIS E 1 33 ? -35.594 14.026 0.068 1.00 22.36 33 HIS E CA 1
ATOM 14899 C C . HIS E 1 33 ? -34.528 14.496 -0.935 1.00 22.86 33 HIS E C 1
ATOM 14900 O O . HIS E 1 33 ? -33.408 13.980 -0.961 1.00 23.05 33 HIS E O 1
ATOM 14907 N N . GLU E 1 34 ? -34.875 15.479 -1.758 1.00 20.75 34 GLU E N 1
ATOM 14908 C CA . GLU E 1 34 ? -33.907 16.075 -2.669 1.00 20.82 34 GLU E CA 1
ATOM 14909 C C . GLU E 1 34 ? -33.044 17.070 -1.903 1.00 18.35 34 GLU E C 1
ATOM 14910 O O . GLU E 1 34 ? -33.513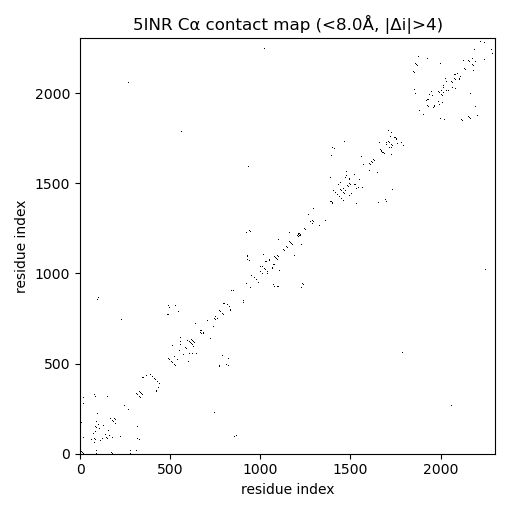 17.673 -0.938 1.00 19.72 34 GLU E O 1
ATOM 14916 N N . ALA E 1 35 ? -31.797 17.247 -2.330 1.00 17.80 35 ALA E N 1
ATOM 14917 C CA . ALA E 1 35 ? -30.896 18.166 -1.644 1.00 13.70 35 ALA E CA 1
ATOM 14918 C C . ALA E 1 35 ? -31.443 19.589 -1.663 1.00 14.51 35 ALA E C 1
ATOM 14919 O O . ALA E 1 35 ? -31.535 20.229 -0.620 1.00 14.11 35 ALA E O 1
ATOM 14921 N N . LEU E 1 36 ? -31.819 20.068 -2.849 1.00 15.07 36 LEU E N 1
ATOM 14922 C CA . LEU E 1 36 ? -32.319 21.432 -2.989 1.00 12.56 36 LEU E CA 1
ATOM 14923 C C . LEU E 1 36 ? -33.800 21.477 -3.350 1.00 15.90 36 LEU E C 1
ATOM 14924 O O . LEU E 1 36 ? -34.275 20.700 -4.169 1.00 16.79 36 LEU E O 1
ATOM 14929 N N . ASP E 1 37 ? -34.514 22.402 -2.717 1.00 14.39 37 ASP E N 1
ATOM 14930 C CA . ASP E 1 37 ? -35.918 22.673 -3.011 1.00 12.96 37 ASP E CA 1
ATOM 14931 C C . ASP E 1 37 ? -36.211 24.056 -2.447 1.00 10.83 37 ASP E C 1
ATOM 14932 O O . ASP E 1 37 ? -36.268 24.222 -1.233 1.00 12.44 37 ASP E O 1
ATOM 14937 N N . PRO E 1 38 ? -36.360 25.053 -3.325 1.00 13.54 38 PRO E N 1
ATOM 14938 C CA . PRO E 1 38 ? -36.392 26.447 -2.865 1.00 11.29 38 PRO E CA 1
ATOM 14939 C C . PRO E 1 38 ? -37.520 26.740 -1.872 1.00 11.24 38 PRO E C 1
ATOM 14940 O O . PRO E 1 38 ? -38.655 26.275 -2.034 1.00 12.56 38 PRO E O 1
ATOM 14944 N N . GLN E 1 39 ? -37.167 27.494 -0.832 1.00 9.08 39 GLN E N 1
ATOM 14945 C CA . GLN E 1 39 ? -38.064 27.842 0.262 1.00 10.70 39 GLN E CA 1
ATOM 14946 C C . GLN E 1 39 ? -38.348 29.333 0.258 1.00 10.18 39 GLN E C 1
ATOM 14947 O O . GLN E 1 39 ? -37.504 30.116 -0.172 1.00 12.61 39 GLN E O 1
ATOM 14953 N N . ARG E 1 40 ? -39.526 29.723 0.740 1.00 11.26 40 ARG E N 1
ATOM 14954 C CA . ARG E 1 40 ? -39.883 31.134 0.912 1.00 11.69 40 ARG E CA 1
ATOM 14955 C C . ARG E 1 40 ? -40.291 31.424 2.353 1.00 12.12 40 ARG E C 1
ATOM 14956 O O . ARG E 1 40 ? -40.833 30.561 3.026 1.00 12.41 40 ARG E O 1
ATOM 14964 N N . PHE E 1 41 ? -40.066 32.655 2.796 1.00 10.06 41 PHE E N 1
ATOM 14965 C CA . PHE E 1 41 ? -40.518 33.142 4.105 1.00 8.97 41 PHE E CA 1
ATOM 14966 C C . PHE E 1 41 ? -41.747 34.027 3.856 1.00 10.97 41 PHE E C 1
ATOM 14967 O O . PHE E 1 41 ? -41.655 35.037 3.154 1.00 12.29 41 PHE E O 1
ATOM 14975 N N . VAL E 1 42 ? -42.907 33.608 4.365 1.00 11.14 42 VAL E N 1
ATOM 14976 C CA . VAL E 1 42 ? -44.171 34.232 3.951 1.00 11.46 42 VAL E CA 1
ATOM 14977 C C . VAL E 1 42 ? -45.092 34.436 5.134 1.00 14.48 42 VAL E C 1
ATOM 14978 O O . VAL E 1 42 ? -45.304 33.523 5.926 1.00 13.33 42 VAL E O 1
ATOM 14982 N N . VAL E 1 43 ? -45.652 35.635 5.246 1.00 13.05 43 VAL E N 1
ATOM 14983 C CA . VAL E 1 43 ? -46.713 35.862 6.211 1.00 13.98 43 VAL E CA 1
ATOM 14984 C C . VAL E 1 43 ? -48.061 35.648 5.533 1.00 13.33 43 VAL E C 1
ATOM 14985 O O . VAL E 1 43 ? -48.345 36.229 4.478 1.00 13.98 43 VAL E O 1
ATOM 14989 N N . VAL E 1 44 ? -48.868 34.765 6.111 1.00 12.19 44 VAL E N 1
ATOM 14990 C CA . VAL E 1 44 ? -50.214 34.521 5.607 1.00 14.81 44 VAL E CA 1
ATOM 14991 C C . VAL E 1 44 ? -51.204 35.378 6.380 1.00 13.51 44 VAL E C 1
ATOM 14992 O O . VAL E 1 44 ? -51.493 35.117 7.543 1.00 14.04 44 VAL E O 1
ATOM 14996 N N . ASN E 1 45 ? -51.688 36.436 5.747 1.00 15.99 45 ASN E N 1
ATOM 14997 C CA . ASN E 1 45 ? -52.686 37.271 6.386 1.00 16.82 45 ASN E CA 1
ATOM 14998 C C . ASN E 1 45 ? -54.053 36.592 6.296 1.00 16.67 45 ASN E C 1
ATOM 14999 O O . ASN E 1 45 ? -54.278 35.773 5.401 1.00 15.75 45 ASN E O 1
ATOM 15004 N N . PRO E 1 46 ? -54.956 36.899 7.245 1.00 16.91 46 PRO E N 1
ATOM 15005 C CA . PRO E 1 46 ? -56.241 36.192 7.327 1.00 18.54 46 PRO E CA 1
ATOM 15006 C C . PRO E 1 46 ? -57.017 36.147 6.015 1.00 17.31 46 PRO E C 1
ATOM 15007 O O . PRO E 1 46 ? -57.604 35.112 5.702 1.00 19.23 46 PRO E O 1
ATOM 15011 N N . GLU E 1 47 ? -56.998 37.231 5.245 1.00 17.50 47 GLU E N 1
ATOM 15012 C CA . GLU E 1 47 ? -57.736 37.280 3.987 1.00 21.50 47 GLU E CA 1
ATOM 15013 C C . GLU E 1 47 ? -57.199 36.297 2.948 1.00 21.70 47 GLU E C 1
ATOM 15014 O O . GLU E 1 47 ? -57.886 35.960 1.985 1.00 24.76 47 GLU E O 1
ATOM 15020 N N . ASP E 1 48 ? -55.970 35.840 3.142 1.00 20.21 48 ASP E N 1
ATOM 15021 C CA . ASP E 1 48 ? -55.343 34.926 2.197 1.00 20.11 48 ASP E CA 1
ATOM 15022 C C . ASP E 1 48 ? -55.397 33.469 2.649 1.00 19.84 48 ASP E C 1
ATOM 15023 O O . ASP E 1 48 ? -54.968 32.575 1.927 1.00 22.82 48 ASP E O 1
ATOM 15028 N N . GLN E 1 49 ? -55.930 33.242 3.843 1.00 15.22 49 GLN E N 1
ATOM 15029 C CA . GLN E 1 49 ? -56.048 31.886 4.380 1.00 16.34 49 GLN E CA 1
ATOM 15030 C C . GLN E 1 49 ? -57.296 31.201 3.831 1.00 21.53 49 GLN E C 1
ATOM 15031 O O . GLN E 1 49 ? -58.377 31.788 3.834 1.00 22.44 49 GLN E O 1
ATOM 15037 N N . PRO E 1 50 ? -57.153 29.959 3.344 1.00 18.85 50 PRO E N 1
ATOM 15038 C CA . PRO E 1 50 ? -58.317 29.231 2.824 1.00 19.86 50 PRO E CA 1
ATOM 15039 C C . PRO E 1 50 ? -59.334 28.907 3.911 1.00 20.47 50 PRO E C 1
ATOM 15040 O O . PRO E 1 50 ? -58.963 28.681 5.065 1.00 17.89 50 PRO E O 1
ATOM 15044 N N . ARG E 1 51 ? -60.608 28.890 3.533 1.00 21.18 51 ARG E N 1
ATOM 15045 C CA . ARG E 1 51 ? -61.671 28.397 4.403 1.00 21.00 51 ARG E CA 1
ATOM 15046 C C . ARG E 1 51 ? -62.090 26.993 3.990 1.00 20.41 51 ARG E C 1
ATOM 15047 O O . ARG E 1 51 ? -62.596 26.221 4.804 1.00 26.56 51 ARG E O 1
ATOM 15055 N N . ASP E 1 52 ? -61.879 26.676 2.718 1.00 20.57 52 ASP E N 1
ATOM 15056 C CA . ASP E 1 52 ? -62.170 25.356 2.177 1.00 24.91 52 ASP E CA 1
ATOM 15057 C C . ASP E 1 52 ? -60.864 24.742 1.674 1.00 21.73 52 ASP E C 1
ATOM 15058 O O . ASP E 1 52 ? -60.499 24.910 0.511 1.00 22.65 52 ASP E O 1
ATOM 15063 N N . TYR E 1 53 ? -60.166 24.026 2.552 1.00 19.00 53 TYR E N 1
ATOM 15064 C CA . TYR E 1 53 ? -58.822 23.545 2.243 1.00 18.77 53 TYR E CA 1
ATOM 15065 C C . TYR E 1 53 ? -58.796 22.145 1.654 1.00 19.04 53 TYR E C 1
ATOM 15066 O O . TYR E 1 53 ? -59.364 21.215 2.222 1.00 19.02 53 TYR E O 1
ATOM 15075 N N . THR E 1 54 ? -58.088 21.990 0.540 1.00 17.75 54 THR E N 1
ATOM 15076 C CA . THR E 1 54 ? -57.854 20.670 -0.032 1.00 18.79 54 THR E CA 1
ATOM 15077 C C . THR E 1 54 ? -56.365 20.441 -0.266 1.00 18.96 54 THR E C 1
ATOM 15078 O O . THR E 1 54 ? -55.693 21.260 -0.893 1.00 19.63 54 THR E O 1
ATOM 15082 N N . SER E 1 55 ? -55.849 19.321 0.224 1.00 16.67 55 SER E N 1
ATOM 15083 C CA . SER E 1 55 ? -54.436 19.028 0.039 1.00 16.74 55 SER E CA 1
ATOM 15084 C C . SER E 1 55 ? -54.162 18.505 -1.365 1.00 17.25 55 SER E C 1
ATOM 15085 O O . SER E 1 55 ? -55.066 18.043 -2.068 1.00 18.70 55 SER E O 1
ATOM 15088 N N . VAL E 1 56 ? -52.902 18.584 -1.769 1.00 18.67 56 VAL E N 1
ATOM 15089 C CA . VAL E 1 56 ? -52.492 18.095 -3.072 1.00 15.61 56 VAL E CA 1
ATOM 15090 C C . VAL E 1 56 ? -52.163 16.609 -3.024 1.00 17.68 56 VAL E C 1
ATOM 15091 O O . VAL E 1 56 ? -52.567 15.846 -3.901 1.00 20.47 56 VAL E O 1
ATOM 15095 N N . ILE E 1 57 ? -51.445 16.188 -1.992 1.00 15.16 57 ILE E N 1
ATOM 15096 C CA . ILE E 1 57 ? -50.984 14.809 -1.939 1.00 15.78 57 ILE E CA 1
ATOM 15097 C C . ILE E 1 57 ? -52.121 13.832 -1.642 1.00 17.42 57 ILE E C 1
ATOM 15098 O O . ILE E 1 57 ? -52.302 12.858 -2.369 1.00 18.64 57 ILE E O 1
ATOM 15103 N N . SER E 1 58 ? -52.903 14.105 -0.601 1.00 17.91 58 SER E N 1
ATOM 15104 C CA . SER E 1 58 ? -53.915 13.150 -0.147 1.00 16.05 58 SER E CA 1
ATOM 15105 C C . SER E 1 58 ? -55.340 13.479 -0.586 1.00 19.86 58 SER E C 1
ATOM 15106 O O . SER E 1 58 ? -56.234 12.654 -0.422 1.00 19.00 58 SER E O 1
ATOM 15109 N N . LYS E 1 59 ? -55.536 14.684 -1.116 1.00 18.81 59 LYS E N 1
ATOM 15110 C CA . LYS E 1 59 ? -56.856 15.202 -1.504 1.00 19.59 59 LYS E CA 1
ATOM 15111 C C . LYS E 1 59 ? -57.833 15.277 -0.327 1.00 20.19 59 LYS E C 1
ATOM 15112 O O . LYS E 1 59 ? -59.051 15.283 -0.527 1.00 24.10 59 LYS E O 1
ATOM 15118 N N . VAL E 1 60 ? -57.310 15.353 0.891 1.00 18.94 60 VAL E N 1
ATOM 15119 C CA . VAL E 1 60 ? -58.164 15.561 2.059 1.00 19.25 60 VAL E CA 1
ATOM 15120 C C . VAL E 1 60 ? -58.830 16.931 1.950 1.00 20.17 60 VAL E C 1
ATOM 15121 O O . VAL E 1 60 ? -58.211 17.894 1.491 1.00 19.64 60 VAL E O 1
ATOM 15125 N N . ASN E 1 61 ? -60.100 17.009 2.339 1.00 21.78 61 ASN E N 1
ATOM 15126 C CA . ASN E 1 61 ? -60.823 18.277 2.316 1.00 22.11 61 ASN E CA 1
ATOM 15127 C C . ASN E 1 61 ? -61.203 18.686 3.735 1.00 18.64 61 ASN E C 1
ATOM 15128 O O . ASN E 1 61 ? -61.890 17.947 4.438 1.00 18.86 61 ASN E O 1
ATOM 15133 N N . VAL E 1 62 ? -60.721 19.848 4.162 1.00 19.24 62 VAL E N 1
ATOM 15134 C CA . VAL E 1 62 ? -60.950 20.319 5.523 1.00 19.54 62 VAL E CA 1
ATOM 15135 C C . VAL E 1 62 ? -61.600 21.693 5.535 1.00 22.23 62 VAL E C 1
ATOM 15136 O O . VAL E 1 62 ? -61.013 22.668 5.081 1.00 19.39 62 VAL E O 1
ATOM 15140 N N . LYS E 1 63 ? -62.808 21.775 6.077 1.00 23.75 63 LYS E N 1
ATOM 15141 C CA . LYS E 1 63 ? -63.432 23.071 6.271 1.00 23.58 63 LYS E CA 1
ATOM 15142 C C . LYS E 1 63 ? -62.813 23.735 7.493 1.00 21.66 63 LYS E C 1
ATOM 15143 O O . LYS E 1 63 ? -62.740 23.137 8.560 1.00 24.23 63 LYS E O 1
ATOM 15149 N N . LEU E 1 64 ? -62.348 24.968 7.319 1.00 20.68 64 LEU E N 1
ATOM 15150 C CA . LEU E 1 64 ? -61.644 25.684 8.373 1.00 20.64 64 LEU E CA 1
ATOM 15151 C C . LEU E 1 64 ? -62.474 26.853 8.897 1.00 22.54 64 LEU E C 1
ATOM 15152 O O . LEU E 1 64 ? -63.310 27.393 8.166 1.00 23.77 64 LEU E O 1
ATOM 15157 N N . PRO E 1 65 ? -62.238 27.253 10.160 1.00 20.92 65 PRO E N 1
ATOM 15158 C CA . PRO E 1 65 ? -62.942 28.397 10.759 1.00 22.19 65 PRO E CA 1
ATOM 15159 C C . PRO E 1 65 ? -62.785 29.679 9.949 1.00 24.44 65 PRO E C 1
ATOM 15160 O O . PRO E 1 65 ? -61.810 29.824 9.202 1.00 23.55 65 PRO E O 1
ATOM 15164 N N . ASP E 1 66 ? -63.733 30.601 10.103 1.00 22.55 66 ASP E N 1
ATOM 15165 C CA . ASP E 1 66 ? -63.733 31.827 9.315 1.00 22.68 66 ASP E CA 1
ATOM 15166 C C . ASP E 1 66 ? -62.964 32.947 10.024 1.00 21.82 66 ASP E C 1
ATOM 15167 O O . ASP E 1 66 ? -62.953 34.086 9.560 1.00 23.54 66 ASP E O 1
ATOM 15172 N N . ASP E 1 67 ? -62.315 32.628 11.140 1.00 21.69 67 ASP E N 1
ATOM 15173 C CA . ASP E 1 67 ? -61.530 33.636 11.855 1.00 24.25 67 ASP E CA 1
ATOM 15174 C C . ASP E 1 67 ? -60.051 33.262 12.058 1.00 19.82 67 ASP E C 1
ATOM 15175 O O . ASP E 1 67 ? -59.558 33.274 13.194 1.00 19.14 67 ASP E O 1
ATOM 15180 N N . PRO E 1 68 ? -59.335 32.943 10.964 1.00 19.21 68 PRO E N 1
ATOM 15181 C CA . PRO E 1 68 ? -57.917 32.602 11.129 1.00 16.58 68 PRO E CA 1
ATOM 15182 C C . PRO E 1 68 ? -57.073 33.791 11.590 1.00 17.14 68 PRO E C 1
ATOM 15183 O O . PRO E 1 68 ? -57.356 34.935 11.216 1.00 18.75 68 PRO E O 1
ATOM 15187 N N . GLN E 1 69 ? -56.043 33.509 12.382 1.00 15.21 69 GLN E N 1
ATOM 15188 C CA . GLN E 1 69 ? -55.044 34.506 12.763 1.00 15.14 69 GLN E CA 1
ATOM 15189 C C . GLN E 1 69 ? -53.937 34.588 11.731 1.00 14.50 69 GLN E C 1
ATOM 15190 O O . GLN E 1 69 ? -53.618 33.592 11.082 1.00 15.90 69 GLN E O 1
ATOM 15196 N N . ARG E 1 70 ? -53.341 35.770 11.608 1.00 14.78 70 ARG E N 1
ATOM 15197 C CA . ARG E 1 70 ? -52.129 35.960 10.815 1.00 15.76 70 ARG E CA 1
ATOM 15198 C C . ARG E 1 70 ? -51.021 35.052 11.329 1.00 14.15 70 ARG E C 1
ATOM 15199 O O . ARG E 1 70 ? -50.912 34.840 12.536 1.00 12.69 70 ARG E O 1
ATOM 15207 N N . TYR E 1 71 ? -50.205 34.507 10.427 1.00 12.91 71 TYR E N 1
ATOM 15208 C CA . TYR E 1 71 ? -49.075 33.691 10.875 1.00 12.53 71 TYR E CA 1
ATOM 15209 C C . TYR E 1 71 ? -47.916 33.727 9.892 1.00 11.96 71 TYR E C 1
ATOM 15210 O O . TYR E 1 71 ? -48.119 33.885 8.688 1.00 13.72 71 TYR E O 1
ATOM 15219 N N . THR E 1 72 ? -46.698 33.569 10.412 1.00 12.18 72 THR E N 1
ATOM 15220 C CA . THR E 1 72 ? -45.540 33.363 9.548 1.00 13.91 72 THR E CA 1
ATOM 15221 C C . THR E 1 72 ? -45.508 31.909 9.103 1.00 13.46 72 THR E C 1
ATOM 15222 O O . THR E 1 72 ? -46.108 31.041 9.739 1.00 11.68 72 THR E O 1
ATOM 15226 N N . SER E 1 73 ? -44.804 31.653 8.004 1.00 10.79 73 SER E N 1
ATOM 15227 C CA . SER E 1 73 ? -44.691 30.307 7.443 1.00 11.31 73 SER E CA 1
ATOM 15228 C C . SER E 1 73 ? -43.490 30.232 6.504 1.00 11.13 73 SER E C 1
ATOM 15229 O O . SER E 1 73 ? -42.884 31.264 6.162 1.00 10.46 73 SER E O 1
ATOM 15232 N N . ILE E 1 74 ? -43.130 29.007 6.119 1.00 10.78 74 ILE E N 1
ATOM 15233 C CA . ILE E 1 74 ? -41.991 28.786 5.240 1.00 11.50 74 ILE E CA 1
ATOM 15234 C C . ILE E 1 74 ? -42.385 27.880 4.073 1.00 10.47 74 ILE E C 1
ATOM 15235 O O . ILE E 1 74 ? -41.868 26.771 3.928 1.00 11.44 74 ILE E O 1
ATOM 15240 N N . PRO E 1 75 ? -43.309 28.345 3.227 1.00 10.66 75 PRO E N 1
ATOM 15241 C CA . PRO E 1 75 ? -43.810 27.472 2.160 1.00 11.11 75 PRO E CA 1
ATOM 15242 C C . PRO E 1 75 ? -42.780 27.164 1.081 1.00 13.75 75 PRO E C 1
ATOM 15243 O O . PRO E 1 75 ? -41.872 27.964 0.826 1.00 13.14 75 PRO E O 1
ATOM 15247 N N . ASN E 1 76 ? -42.939 26.011 0.440 1.00 11.80 76 ASN E N 1
ATOM 15248 C CA . ASN E 1 76 ? -42.170 25.702 -0.752 1.00 11.09 76 ASN E CA 1
ATOM 15249 C C . ASN E 1 76 ? -42.480 26.705 -1.852 1.00 13.02 76 ASN E C 1
ATOM 15250 O O . ASN E 1 76 ? -43.636 27.090 -2.038 1.00 15.27 76 ASN E O 1
ATOM 15255 N N . SER E 1 77 ? -41.455 27.103 -2.600 1.00 12.27 77 SER E N 1
ATOM 15256 C CA . SER E 1 77 ? -41.645 27.934 -3.783 1.00 11.30 77 SER E CA 1
ATOM 15257 C C . SER E 1 77 ? -42.395 27.198 -4.889 1.00 14.57 77 SER E C 1
ATOM 15258 O O . SER E 1 77 ? -43.262 27.763 -5.561 1.00 17.02 77 SER E O 1
ATOM 15261 N N . ILE E 1 78 ? -42.034 25.936 -5.084 1.00 13.14 78 ILE E N 1
ATOM 15262 C CA . ILE E 1 78 ? -42.648 25.097 -6.098 1.00 13.18 78 ILE E CA 1
ATOM 15263 C C . ILE E 1 78 ? -43.773 24.314 -5.433 1.00 15.82 78 ILE E C 1
ATOM 15264 O O . ILE E 1 78 ? -43.527 23.529 -4.515 1.00 17.22 78 ILE E O 1
ATOM 15269 N N . LEU E 1 79 ? -45.006 24.531 -5.891 1.00 15.00 79 LEU E N 1
ATOM 15270 C CA . LEU E 1 79 ? -46.185 24.049 -5.163 1.00 15.77 79 LEU E CA 1
ATOM 15271 C C . LEU E 1 79 ? -46.747 22.737 -5.710 1.00 16.82 79 LEU E C 1
ATOM 15272 O O . LEU E 1 79 ? -47.903 22.389 -5.442 1.00 17.62 79 LEU E O 1
ATOM 15277 N N . THR E 1 80 ? -45.921 22.022 -6.469 1.00 16.77 80 THR E N 1
ATOM 15278 C CA . THR E 1 80 ? -46.292 20.750 -7.086 1.00 19.05 80 THR E CA 1
ATOM 15279 C C . THR E 1 80 ? -46.875 19.745 -6.096 1.00 16.97 80 THR E C 1
ATOM 15280 O O . THR E 1 80 ? -47.820 19.025 -6.418 1.00 20.59 80 THR E O 1
ATOM 15284 N N . ASN E 1 81 ? -46.315 19.714 -4.892 1.00 14.78 81 ASN E N 1
ATOM 15285 C CA . ASN E 1 81 ? -46.755 18.773 -3.872 1.00 15.79 81 ASN E CA 1
ATOM 15286 C C . ASN E 1 81 ? -47.487 19.456 -2.732 1.00 14.47 81 ASN E C 1
ATOM 15287 O O . ASN E 1 81 ? -47.605 18.899 -1.641 1.00 15.30 81 ASN E O 1
ATOM 15292 N N . GLY E 1 82 ? -47.975 20.667 -2.980 1.00 14.78 82 GLY E N 1
ATOM 15293 C CA . GLY E 1 82 ? -48.674 21.403 -1.944 1.00 13.48 82 GLY E CA 1
ATOM 15294 C C . GLY E 1 82 ? -47.812 22.464 -1.290 1.00 14.76 82 GLY E C 1
ATOM 15295 O O . GLY E 1 82 ? -46.686 22.724 -1.723 1.00 15.04 82 GLY E O 1
ATOM 15296 N N . ILE E 1 83 ? -48.349 23.080 -0.244 1.00 14.33 83 ILE E N 1
ATOM 15297 C CA . ILE E 1 83 ? -47.736 24.266 0.344 1.00 15.93 83 ILE E CA 1
ATOM 15298 C C . ILE E 1 83 ? -46.508 23.969 1.206 1.00 14.24 83 ILE E C 1
ATOM 15299 O O . ILE E 1 83 ? -45.486 24.653 1.087 1.00 12.46 83 ILE E O 1
ATOM 15304 N N . TRP E 1 84 ? -46.607 22.959 2.066 1.00 12.73 84 TRP E N 1
ATOM 15305 C CA . TRP E 1 84 ? -45.514 22.604 2.982 1.00 14.17 84 TRP E CA 1
ATOM 15306 C C . TRP E 1 84 ? -44.983 23.815 3.753 1.00 13.74 84 TRP E C 1
ATOM 15307 O O . TRP E 1 84 ? -43.830 24.226 3.588 1.00 12.39 84 TRP E O 1
ATOM 15318 N N . PRO E 1 85 ? -45.834 24.405 4.601 1.00 13.79 85 PRO E N 1
ATOM 15319 C CA . PRO E 1 85 ? -45.491 25.638 5.317 1.00 12.40 85 PRO E CA 1
ATOM 15320 C C . PRO E 1 85 ? -44.437 25.458 6.419 1.00 11.69 85 PRO E C 1
ATOM 15321 O O . PRO E 1 85 ? -43.864 26.453 6.869 1.00 13.67 85 PRO E O 1
ATOM 15325 N N . ALA E 1 86 ? -44.244 24.219 6.875 1.00 10.76 86 ALA E N 1
ATOM 15326 C CA . ALA E 1 86 ? -43.199 23.832 7.843 1.00 13.15 86 ALA E CA 1
ATOM 15327 C C . ALA E 1 86 ? -43.380 24.332 9.286 1.00 11.75 86 ALA E C 1
ATOM 15328 O O . ALA E 1 86 ? -43.392 23.532 10.228 1.00 12.43 86 ALA E O 1
ATOM 15330 N N . ALA E 1 87 ? -43.500 25.643 9.475 1.00 11.51 87 ALA E N 1
ATOM 15331 C CA . ALA E 1 87 ? -43.446 26.205 10.819 1.00 10.36 87 ALA E CA 1
ATOM 15332 C C . ALA E 1 87 ? -43.789 27.674 10.811 1.00 13.88 87 ALA E C 1
ATOM 15333 O O . ALA E 1 87 ? -43.579 28.358 9.816 1.00 12.33 87 ALA E O 1
ATOM 15335 N N . GLY E 1 88 ? -44.280 28.163 11.944 1.00 10.33 88 GLY E N 1
ATOM 15336 C CA . GLY E 1 88 ? -44.521 29.586 12.068 1.00 12.72 88 GLY E CA 1
ATOM 15337 C C . GLY E 1 88 ? -45.028 30.005 13.419 1.00 13.97 88 GLY E C 1
ATOM 15338 O O . GLY E 1 88 ? -45.214 29.186 14.324 1.00 12.77 88 GLY E O 1
ATOM 15339 N N . ILE E 1 89 ? -45.250 31.307 13.541 1.00 12.64 89 ILE E N 1
ATOM 15340 C CA . ILE E 1 89 ? -45.740 31.921 14.763 1.00 12.44 89 ILE E CA 1
ATOM 15341 C C . ILE E 1 89 ? -46.976 32.717 14.389 1.00 12.98 89 ILE E C 1
ATOM 15342 O O . ILE E 1 89 ? -46.956 33.459 13.397 1.00 12.20 89 ILE E O 1
ATOM 15347 N N . ASN E 1 90 ? -48.048 32.572 15.165 1.00 13.11 90 ASN E N 1
ATOM 15348 C CA . ASN E 1 90 ? -49.260 33.335 14.869 1.00 11.35 90 ASN E CA 1
ATOM 15349 C C . ASN E 1 90 ? -49.346 34.608 15.719 1.00 13.73 90 ASN E C 1
ATOM 15350 O O . ASN E 1 90 ? -48.468 34.881 16.550 1.00 14.37 90 ASN E O 1
ATOM 15355 N N . SER E 1 91 ? -50.401 35.391 15.517 1.00 14.67 91 SER E N 1
ATOM 15356 C CA . SER E 1 91 ? -50.493 36.694 16.167 1.00 15.26 91 SER E CA 1
ATOM 15357 C C . SER E 1 91 ? -50.849 36.598 17.654 1.00 16.83 91 SER E C 1
ATOM 15358 O O . SER E 1 91 ? -50.861 37.616 18.344 1.00 19.55 91 SER E O 1
ATOM 15361 N N . SER E 1 92 ? -51.131 35.389 18.139 1.00 17.14 92 SER E N 1
ATOM 15362 C CA . SER E 1 92 ? -51.254 35.130 19.579 1.00 16.84 92 SER E CA 1
ATOM 15363 C C . SER E 1 92 ? -49.920 34.697 20.198 1.00 18.99 92 SER E C 1
ATOM 15364 O O . SER E 1 92 ? -49.863 34.301 21.371 1.00 14.30 92 SER E O 1
ATOM 15367 N N . ASN E 1 93 ? -48.852 34.789 19.407 1.00 14.48 93 ASN E N 1
ATOM 15368 C CA . ASN E 1 93 ? -47.522 34.341 19.833 1.00 13.86 93 ASN E CA 1
ATOM 15369 C C . ASN E 1 93 ? -47.531 32.865 20.234 1.00 14.25 93 ASN E C 1
ATOM 15370 O O . ASN E 1 93 ? -46.936 32.467 21.247 1.00 14.50 93 ASN E O 1
ATOM 15375 N N . VAL E 1 94 ? -48.227 32.068 19.429 1.00 14.19 94 VAL E N 1
ATOM 15376 C CA . VAL E 1 94 ? -48.124 30.616 19.507 1.00 11.95 94 VAL E CA 1
ATOM 15377 C C . VAL E 1 94 ? -47.240 30.157 18.358 1.00 11.62 94 VAL E C 1
ATOM 15378 O O . VAL E 1 94 ? -47.407 30.614 17.234 1.00 13.07 94 VAL E O 1
ATOM 15382 N N . ALA E 1 95 ? -46.285 29.282 18.657 1.00 12.20 95 ALA E N 1
ATOM 15383 C CA . ALA E 1 95 ? -45.383 28.728 17.647 1.00 13.85 95 ALA E CA 1
ATOM 15384 C C . ALA E 1 95 ? -45.711 27.268 17.372 1.00 10.59 95 ALA E C 1
ATOM 15385 O O . ALA E 1 95 ? -46.136 26.534 18.267 1.00 13.46 95 ALA E O 1
ATOM 15387 N N . MET E 1 96 ? -45.493 26.841 16.135 1.00 9.52 96 MET E N 1
ATOM 15388 C CA . MET E 1 96 ? -45.722 25.446 15.754 1.00 11.17 96 MET E CA 1
ATOM 15389 C C . MET E 1 96 ? -44.725 25.016 14.682 1.00 14.02 96 MET E C 1
ATOM 15390 O O . MET E 1 96 ? -44.474 25.759 13.745 1.00 11.67 96 MET E O 1
ATOM 15395 N N . SER E 1 97 ? -44.151 23.824 14.822 1.00 9.49 97 SER E N 1
ATOM 15396 C CA . SER E 1 97 ? -43.334 23.272 13.754 1.00 11.11 97 SER E CA 1
ATOM 15397 C C . SER E 1 97 ? -43.781 21.858 13.462 1.00 12.84 97 SER E C 1
ATOM 15398 O O . SER E 1 97 ? -43.861 21.020 14.365 1.00 12.04 97 SER E O 1
ATOM 15401 N N . ALA E 1 98 ? -44.071 21.601 12.189 1.00 11.31 98 ALA E N 1
ATOM 15402 C CA . ALA E 1 98 ? -44.590 20.315 11.748 1.00 12.49 98 ALA E CA 1
ATOM 15403 C C . ALA E 1 98 ? -44.020 19.981 10.373 1.00 12.23 98 ALA E C 1
ATOM 15404 O O . ALA E 1 98 ? -44.317 20.680 9.405 1.00 12.75 98 ALA E O 1
ATOM 15406 N N . THR E 1 99 ? -43.252 18.898 10.245 1.00 11.26 99 THR E N 1
ATOM 15407 C CA . THR E 1 99 ? -43.122 17.849 11.246 1.00 11.16 99 THR E CA 1
ATOM 15408 C C . THR E 1 99 ? -41.722 17.272 11.321 1.00 13.81 99 THR E C 1
ATOM 15409 O O . THR E 1 99 ? -40.896 17.470 10.433 1.00 12.41 99 THR E O 1
ATOM 15413 N N . GLU E 1 100 ? -41.510 16.503 12.378 1.00 11.39 100 GLU E N 1
ATOM 15414 C CA . GLU E 1 100 ? -40.398 15.590 12.495 1.00 12.32 100 GLU E CA 1
ATOM 15415 C C . GLU E 1 100 ? -40.933 14.200 12.128 1.00 13.07 100 GLU E C 1
ATOM 15416 O O . GLU E 1 100 ? -41.773 13.666 12.843 1.00 15.00 100 GLU E O 1
ATOM 15422 N N . THR E 1 101 ? -40.520 13.636 10.995 1.00 12.66 101 THR E N 1
ATOM 15423 C CA . THR E 1 101 ? -40.977 12.279 10.663 1.00 11.95 101 THR E CA 1
ATOM 15424 C C . THR E 1 101 ? -40.416 11.325 11.698 1.00 12.88 101 THR E C 1
ATOM 15425 O O . THR E 1 101 ? -39.214 11.301 11.916 1.00 14.77 101 THR E O 1
ATOM 15429 N N . ILE E 1 102 ? -41.273 10.545 12.340 1.00 11.57 102 ILE E N 1
ATOM 15430 C CA . ILE E 1 102 ? -40.791 9.622 13.362 1.00 10.30 102 ILE E CA 1
ATOM 15431 C C . ILE E 1 102 ? -41.029 8.191 12.905 1.00 11.22 102 ILE E C 1
ATOM 15432 O O . ILE E 1 102 ? -41.258 7.942 11.716 1.00 11.29 102 ILE E O 1
ATOM 15437 N N . THR E 1 103 ? -40.968 7.247 13.836 1.00 10.81 103 THR E N 1
ATOM 15438 C CA . THR E 1 103 ? -41.136 5.843 13.477 1.00 11.67 103 THR E CA 1
ATOM 15439 C C . THR E 1 103 ? -42.386 5.241 14.110 1.00 10.64 103 THR E C 1
ATOM 15440 O O . THR E 1 103 ? -43.038 5.862 14.941 1.00 11.90 103 THR E O 1
ATOM 15444 N N . THR E 1 104 ? -42.692 4.021 13.699 1.00 11.57 104 THR E N 1
ATOM 15445 C CA . THR E 1 104 ? -43.878 3.304 14.163 1.00 12.68 104 THR E CA 1
ATOM 15446 C C . THR E 1 104 ? -43.517 1.823 14.215 1.00 14.98 104 THR E C 1
ATOM 15447 O O . THR E 1 104 ? -42.337 1.475 14.129 1.00 13.73 104 THR E O 1
ATOM 15451 N N . ASN E 1 105 ? -44.497 0.941 14.391 1.00 11.49 105 ASN E N 1
ATOM 15452 C CA . ASN E 1 105 ? -44.213 -0.486 14.249 1.00 10.29 105 ASN E CA 1
ATOM 15453 C C . ASN E 1 105 ? -45.440 -1.239 13.738 1.00 12.66 105 ASN E C 1
ATOM 15454 O O . ASN E 1 105 ? -46.544 -0.694 13.692 1.00 11.60 105 ASN E O 1
ATOM 15459 N N . SER E 1 106 ? -45.230 -2.489 13.337 1.00 13.17 106 SER E N 1
ATOM 15460 C CA . SER E 1 106 ? -46.261 -3.249 12.646 1.00 12.84 106 SER E CA 1
ATOM 15461 C C . SER E 1 106 ? -47.413 -3.657 13.557 1.00 12.08 106 SER E C 1
ATOM 15462 O O . SER E 1 106 ? -48.525 -3.882 13.076 1.00 14.30 106 SER E O 1
ATOM 15465 N N . ARG E 1 107 ? -47.164 -3.743 14.858 1.00 13.69 107 ARG E N 1
ATOM 15466 C CA . ARG E 1 107 ? -48.222 -4.144 15.780 1.00 13.69 107 ARG E CA 1
ATOM 15467 C C . ARG E 1 107 ? -49.284 -3.043 15.905 1.00 15.53 107 ARG E C 1
ATOM 15468 O O . ARG E 1 107 ? -50.483 -3.327 15.854 1.00 18.22 107 ARG E O 1
ATOM 15476 N N . VAL E 1 108 ? -48.870 -1.786 16.036 1.00 14.94 108 VAL E N 1
ATOM 15477 C CA . VAL E 1 108 ? -49.868 -0.724 16.091 1.00 12.17 108 VAL E CA 1
ATOM 15478 C C . VAL E 1 108 ? -50.426 -0.409 14.694 1.00 14.50 108 VAL E C 1
ATOM 15479 O O . VAL E 1 108 ? -51.606 -0.099 14.563 1.00 13.90 108 VAL E O 1
ATOM 15483 N N . GLN E 1 109 ? -49.612 -0.503 13.641 1.00 13.81 109 GLN E N 1
ATOM 15484 C CA . GLN E 1 109 ? -50.132 -0.245 12.300 1.00 12.34 109 GLN E CA 1
ATOM 15485 C C . GLN E 1 109 ? -51.190 -1.272 11.912 1.00 12.85 109 GLN E C 1
ATOM 15486 O O . GLN E 1 109 ? -52.120 -0.962 11.174 1.00 17.16 109 GLN E O 1
ATOM 15492 N N . GLY E 1 110 ? -51.050 -2.482 12.440 1.00 13.33 110 GLY E N 1
ATOM 15493 C CA . GLY E 1 110 ? -52.018 -3.534 12.199 1.00 17.54 110 GLY E CA 1
ATOM 15494 C C . GLY E 1 110 ? -53.360 -3.243 12.849 1.00 17.05 110 GLY E C 1
ATOM 15495 O O . GLY E 1 110 ? -54.371 -3.796 12.435 1.00 18.41 110 GLY E O 1
ATOM 15496 N N . LEU E 1 111 ? -53.374 -2.371 13.854 1.00 14.80 111 LEU E N 1
ATOM 15497 C CA . LEU E 1 111 ? -54.608 -2.045 14.577 1.00 14.79 111 LEU E CA 1
ATOM 15498 C C . LEU E 1 111 ? -55.227 -0.735 14.108 1.00 18.50 111 LEU E C 1
ATOM 15499 O O . LEU E 1 111 ? -56.452 -0.589 14.080 1.00 19.05 111 LEU E O 1
ATOM 15504 N N . ASP E 1 112 ? -54.373 0.219 13.744 1.00 15.95 112 ASP E N 1
ATOM 15505 C CA . ASP E 1 112 ? -54.825 1.542 13.310 1.00 13.36 112 ASP E CA 1
ATOM 15506 C C . ASP E 1 112 ? -53.981 2.001 12.115 1.00 14.40 112 ASP E C 1
ATOM 15507 O O . ASP E 1 112 ? -53.063 2.809 12.265 1.00 15.66 112 ASP E O 1
ATOM 15512 N N . PRO E 1 113 ? -54.292 1.475 10.923 1.00 13.29 113 PRO E N 1
ATOM 15513 C CA . PRO E 1 113 ? -53.505 1.753 9.711 1.00 16.69 113 PRO E CA 1
ATOM 15514 C C . PRO E 1 113 ? -53.539 3.218 9.301 1.00 17.72 113 PRO E C 1
ATOM 15515 O O . PRO E 1 113 ? -54.462 3.947 9.666 1.00 15.27 113 PRO E O 1
ATOM 15519 N N . PHE E 1 114 ? -52.533 3.635 8.538 1.00 16.95 114 PHE E N 1
ATOM 15520 C CA . PHE E 1 114 ? -52.532 4.956 7.919 1.00 16.37 114 PHE E CA 1
ATOM 15521 C C . PHE E 1 114 ? -53.784 5.172 7.075 1.00 19.40 114 PHE E C 1
ATOM 15522 O O . PHE E 1 114 ? -54.314 4.230 6.468 1.00 18.96 114 PHE E O 1
ATOM 15530 N N . VAL E 1 115 ? -54.240 6.421 7.036 1.00 16.15 115 VAL E N 1
ATOM 15531 C CA . VAL E 1 115 ? -55.406 6.816 6.254 1.00 18.55 115 VAL E CA 1
ATOM 15532 C C . VAL E 1 115 ? -54.942 7.560 5.006 1.00 19.93 115 VAL E C 1
ATOM 15533 O O . VAL E 1 115 ? -54.401 8.666 5.092 1.00 17.05 115 VAL E O 1
ATOM 15537 N N . GLU E 1 116 ? -55.146 6.954 3.842 1.00 22.05 116 GLU E N 1
ATOM 15538 C CA . GLU E 1 116 ? -54.547 7.486 2.613 1.00 21.40 116 GLU E CA 1
ATOM 15539 C C . GLU E 1 116 ? -55.072 8.852 2.198 1.00 21.30 116 GLU E C 1
ATOM 15540 O O . GLU E 1 116 ? -54.353 9.615 1.561 1.00 19.83 116 GLU E O 1
ATOM 15546 N N . ASN E 1 117 ? -56.311 9.170 2.556 1.00 21.37 117 ASN E N 1
ATOM 15547 C CA . ASN E 1 117 ? -56.832 10.500 2.276 1.00 18.83 117 ASN E CA 1
ATOM 15548 C C . ASN E 1 117 ? -56.847 11.353 3.541 1.00 19.27 117 ASN E C 1
ATOM 15549 O O . ASN E 1 117 ? -57.723 12.198 3.721 1.00 20.33 117 ASN E O 1
ATOM 15554 N N . GLY E 1 118 ? -55.865 11.129 4.413 1.00 15.78 118 GLY E N 1
ATOM 15555 C CA . GLY E 1 118 ? -55.764 11.876 5.655 1.00 14.85 118 GLY E CA 1
ATOM 15556 C C . GLY E 1 118 ? -54.855 13.089 5.578 1.00 14.97 118 GLY E C 1
ATOM 15557 O O . GLY E 1 118 ? -54.453 13.519 4.494 1.00 16.58 118 GLY E O 1
ATOM 15558 N N . LEU E 1 119 ? -54.530 13.638 6.746 1.00 15.57 119 LEU E N 1
ATOM 15559 C CA . LEU E 1 119 ? -53.664 14.809 6.842 1.00 13.55 119 LEU E CA 1
ATOM 15560 C C . LEU E 1 119 ? -52.196 14.401 6.830 1.00 14.74 119 LEU E C 1
ATOM 15561 O O . LEU E 1 119 ? -51.846 13.290 7.228 1.00 14.87 119 LEU E O 1
ATOM 15566 N N . GLY E 1 120 ? -51.343 15.310 6.369 1.00 14.41 120 GLY E N 1
ATOM 15567 C CA . GLY E 1 120 ? -49.912 15.083 6.369 1.00 14.47 120 GLY E CA 1
ATOM 15568 C C . GLY E 1 120 ? -49.135 16.342 6.695 1.00 13.36 120 GLY E C 1
ATOM 15569 O O . GLY E 1 120 ? -49.722 17.407 6.919 1.00 13.40 120 GLY E O 1
ATOM 15570 N N . GLU E 1 121 ? -47.809 16.211 6.719 1.00 10.95 121 GLU E N 1
ATOM 15571 C CA . GLU E 1 121 ? -46.908 17.343 6.920 1.00 12.80 121 GLU E CA 1
ATOM 15572 C C . GLU E 1 121 ? -47.159 18.487 5.931 1.00 13.81 121 GLU E C 1
ATOM 15573 O O . GLU E 1 121 ? -46.928 19.665 6.242 1.00 11.89 121 GLU E O 1
ATOM 15579 N N . GLU E 1 122 ? -47.628 18.127 4.740 1.00 13.54 122 GLU E N 1
ATOM 15580 C CA . GLU E 1 122 ? -48.039 19.106 3.738 1.00 12.65 122 GLU E CA 1
ATOM 15581 C C . GLU E 1 122 ? -48.997 20.121 4.354 1.00 13.44 122 GLU E C 1
ATOM 15582 O O . GLU E 1 122 ? -48.980 21.296 4.007 1.00 14.21 122 GLU E O 1
ATOM 15588 N N . ASP E 1 123 ? -49.801 19.647 5.304 1.00 12.89 123 ASP E N 1
ATOM 15589 C CA . ASP E 1 123 ? -51.010 20.349 5.736 1.00 11.48 123 ASP E CA 1
ATOM 15590 C C . ASP E 1 123 ? -51.018 20.951 7.139 1.00 13.05 123 ASP E C 1
ATOM 15591 O O . ASP E 1 123 ? -51.718 21.926 7.372 1.00 15.20 123 ASP E O 1
ATOM 15596 N N . LEU E 1 124 ? -50.260 20.370 8.067 1.00 13.18 124 LEU E N 1
ATOM 15597 C CA . LEU E 1 124 ? -50.555 20.539 9.492 1.00 12.54 124 LEU E CA 1
ATOM 15598 C C . LEU E 1 124 ? -50.500 21.978 10.007 1.00 13.22 124 LEU E C 1
ATOM 15599 O O . LEU E 1 124 ? -51.404 22.398 10.732 1.00 14.92 124 LEU E O 1
ATOM 15604 N N . VAL E 1 125 ? -49.456 22.733 9.677 1.00 13.46 125 VAL E N 1
ATOM 15605 C CA . VAL E 1 125 ? -49.391 24.110 10.176 1.00 11.54 125 VAL E CA 1
ATOM 15606 C C . VAL E 1 125 ? -50.586 24.925 9.664 1.00 13.16 125 VAL E C 1
ATOM 15607 O O . VAL E 1 125 ? -51.204 25.684 10.412 1.00 14.83 125 VAL E O 1
ATOM 15611 N N . THR E 1 126 ? -50.914 24.738 8.391 1.00 13.26 126 THR E N 1
ATOM 15612 C CA . THR E 1 126 ? -51.988 25.485 7.746 1.00 14.70 126 THR E CA 1
ATOM 15613 C C . THR E 1 126 ? -53.336 25.260 8.429 1.00 13.97 126 THR E C 1
ATOM 15614 O O . THR E 1 126 ? -54.146 26.189 8.553 1.00 14.46 126 THR E O 1
ATOM 15618 N N . VAL E 1 127 ? -53.587 24.031 8.870 1.00 15.24 127 VAL E N 1
ATOM 15619 C CA . VAL E 1 127 ? -54.907 23.713 9.413 1.00 14.71 127 VAL E CA 1
ATOM 15620 C C . VAL E 1 127 ? -54.980 23.807 10.941 1.00 16.47 127 VAL E C 1
ATOM 15621 O O . VAL E 1 127 ? -56.068 23.695 11.505 1.00 16.45 127 VAL E O 1
ATOM 15625 N N . VAL E 1 128 ? -53.847 24.017 11.612 1.00 12.04 128 VAL E N 1
ATOM 15626 C CA . VAL E 1 128 ? -53.853 24.127 13.079 1.00 17.29 128 VAL E CA 1
ATOM 15627 C C . VAL E 1 128 ? -53.468 25.515 13.596 1.00 20.25 128 VAL E C 1
ATOM 15628 O O . VAL E 1 128 ? -54.224 26.125 14.358 1.00 14.77 128 VAL E O 1
ATOM 15632 N N . LEU E 1 129 ? -52.289 26.003 13.204 1.00 12.59 129 LEU E N 1
ATOM 15633 C CA . LEU E 1 129 ? -51.732 27.221 13.791 1.00 12.65 129 LEU E CA 1
ATOM 15634 C C . LEU E 1 129 ? -52.636 28.479 13.776 1.00 15.23 129 LEU E C 1
ATOM 15635 O O . LEU E 1 129 ? -52.674 29.199 14.773 1.00 14.12 129 LEU E O 1
ATOM 15640 N N . PRO E 1 130 ? -53.378 28.737 12.679 1.00 14.08 130 PRO E N 1
ATOM 15641 C CA . PRO E 1 130 ? -54.159 29.989 12.679 1.00 13.73 130 PRO E CA 1
ATOM 15642 C C . PRO E 1 130 ? -55.336 30.010 13.649 1.00 18.17 130 PRO E C 1
ATOM 15643 O O . PRO E 1 130 ? -55.967 31.062 13.785 1.00 15.95 130 PRO E O 1
ATOM 15647 N N . TYR E 1 131 ? -55.627 28.890 14.304 1.00 15.90 131 TYR E N 1
ATOM 15648 C CA . TYR E 1 131 ? -56.905 28.744 15.002 1.00 16.11 131 TYR E CA 1
ATOM 15649 C C . TYR E 1 131 ? -56.768 28.499 16.499 1.00 18.92 131 TYR E C 1
ATOM 15650 O O . TYR E 1 131 ? -57.749 28.176 17.173 1.00 19.85 131 TYR E O 1
ATOM 15659 N N . VAL E 1 132 ? -55.565 28.682 17.037 1.00 14.66 132 VAL E N 1
ATOM 15660 C CA . VAL E 1 132 ? -55.333 28.383 18.449 1.00 14.47 132 VAL E CA 1
ATOM 15661 C C . VAL E 1 132 ? -54.631 29.547 19.137 1.00 16.50 132 VAL E C 1
ATOM 15662 O O . VAL E 1 132 ? -53.898 30.297 18.495 1.00 16.76 132 VAL E O 1
ATOM 15666 N N . LYS E 1 133 ? -54.851 29.700 20.442 1.00 18.99 133 LYS E N 1
ATOM 15667 C CA . LYS E 1 133 ? -54.271 30.824 21.174 1.00 17.73 133 LYS E CA 1
ATOM 15668 C C . LYS E 1 133 ? -53.319 30.377 22.280 1.00 15.98 133 LYS E C 1
ATOM 15669 O O . LYS E 1 133 ? -52.840 31.193 23.066 1.00 16.98 133 LYS E O 1
ATOM 15675 N N . SER E 1 134 ? -53.047 29.077 22.337 1.00 16.51 134 SER E N 1
ATOM 15676 C CA . SER E 1 134 ? -52.027 28.549 23.231 1.00 14.70 134 SER E CA 1
ATOM 15677 C C . SER E 1 134 ? -51.427 27.291 22.632 1.00 14.56 134 SER E C 1
ATOM 15678 O O . SER E 1 134 ? -52.004 26.686 21.730 1.00 17.52 134 SER E O 1
ATOM 15681 N N . ALA E 1 135 ? -50.263 26.904 23.137 1.00 14.45 135 ALA E N 1
ATOM 15682 C CA . ALA E 1 135 ? -49.633 25.660 22.711 1.00 13.93 135 ALA E CA 1
ATOM 15683 C C . ALA E 1 135 ? -50.526 24.474 23.049 1.00 15.10 135 ALA E C 1
ATOM 15684 O O . ALA E 1 135 ? -50.675 23.549 22.252 1.00 14.66 135 ALA E O 1
ATOM 15686 N N . ARG E 1 136 ? -51.130 24.503 24.233 1.00 15.42 136 ARG E N 1
ATOM 15687 C CA . ARG E 1 136 ? -52.009 23.415 24.646 1.00 17.17 136 ARG E CA 1
ATOM 15688 C C . ARG E 1 136 ? -53.208 23.279 23.711 1.00 16.49 136 ARG E C 1
ATOM 15689 O O . ARG E 1 136 ? -53.606 22.166 23.353 1.00 16.00 136 ARG E O 1
ATOM 15697 N N . GLU E 1 137 ? -53.777 24.410 23.303 1.00 15.93 137 GLU E N 1
ATOM 15698 C CA . GLU E 1 137 ? -54.876 24.397 22.340 1.00 15.67 137 GLU E CA 1
ATOM 15699 C C . GLU E 1 137 ? -54.439 23.816 21.005 1.00 16.37 137 GLU E C 1
ATOM 15700 O O . GLU E 1 137 ? -55.203 23.108 20.359 1.00 15.38 137 GLU E O 1
ATOM 15706 N N . GLY E 1 138 ? -53.205 24.118 20.604 1.00 15.52 138 GLY E N 1
ATOM 15707 C CA . GLY E 1 138 ? -52.634 23.559 19.392 1.00 15.25 138 GLY E CA 1
ATOM 15708 C C . GLY E 1 138 ? -52.587 22.046 19.445 1.00 14.65 138 GLY E C 1
ATOM 15709 O O . GLY E 1 138 ? -52.969 21.370 18.484 1.00 15.66 138 GLY E O 1
ATOM 15710 N N . VAL E 1 139 ? -52.100 21.515 20.562 1.00 15.07 139 VAL E N 1
ATOM 15711 C CA . VAL E 1 139 ? -52.071 20.074 20.774 1.00 13.09 139 VAL E CA 1
ATOM 15712 C C . VAL E 1 139 ? -53.470 19.480 20.633 1.00 15.47 139 VAL E C 1
ATOM 15713 O O . VAL E 1 139 ? -53.682 18.525 19.890 1.00 13.37 139 VAL E O 1
ATOM 15717 N N . LYS E 1 140 ? -54.431 20.088 21.320 1.00 17.56 140 LYS E N 1
ATOM 15718 C CA . LYS E 1 140 ? -55.782 19.544 21.347 1.00 17.49 140 LYS E CA 1
ATOM 15719 C C . LYS E 1 140 ? -56.437 19.624 19.974 1.00 13.15 140 LYS E C 1
ATOM 15720 O O . LYS E 1 140 ? -57.130 18.691 19.570 1.00 15.02 140 LYS E O 1
ATOM 15726 N N . ARG E 1 141 ? -56.206 20.715 19.252 1.00 15.96 141 ARG E N 1
ATOM 15727 C CA . ARG E 1 141 ? -56.776 20.853 17.913 1.00 14.28 141 ARG E CA 1
ATOM 15728 C C . ARG E 1 141 ? -56.203 19.802 16.960 1.00 15.56 141 ARG E C 1
ATOM 15729 O O . ARG E 1 141 ? -56.936 19.183 16.185 1.00 15.90 141 ARG E O 1
ATOM 15737 N N . LEU E 1 142 ? -54.890 19.604 17.006 1.00 14.96 142 LEU E N 1
ATOM 15738 C CA . LEU E 1 142 ? -54.265 18.620 16.131 1.00 16.44 142 LEU E CA 1
ATOM 15739 C C . LEU E 1 142 ? -54.775 17.222 16.473 1.00 13.97 142 LEU E C 1
ATOM 15740 O O . LEU E 1 142 ? -55.114 16.450 15.580 1.00 15.00 142 LEU E O 1
ATOM 15745 N N . GLY E 1 143 ? -54.841 16.913 17.766 1.00 16.12 143 GLY E N 1
ATOM 15746 C CA . GLY E 1 143 ? -55.373 15.636 18.204 1.00 14.54 143 GLY E CA 1
ATOM 15747 C C . GLY E 1 143 ? -56.771 15.410 17.654 1.00 17.67 143 GLY E C 1
ATOM 15748 O O . GLY E 1 143 ? -57.071 14.351 17.111 1.00 17.75 143 GLY E O 1
ATOM 15749 N N . SER E 1 144 ? -57.612 16.432 17.750 1.00 16.15 144 SER E N 1
ATOM 15750 C CA . SER E 1 144 ? -58.972 16.346 17.228 1.00 18.35 144 SER E CA 1
ATOM 15751 C C . SER E 1 144 ? -59.000 16.129 15.717 1.00 17.44 144 SER E C 1
ATOM 15752 O O . SER E 1 144 ? -59.805 15.344 15.208 1.00 20.35 144 SER E O 1
ATOM 15755 N N . LEU E 1 145 ? -58.117 16.813 14.996 1.00 16.40 145 LEU E N 1
ATOM 15756 C CA . LEU E 1 145 ? -58.072 16.679 13.541 1.00 15.44 145 LEU E CA 1
ATOM 15757 C C . LEU E 1 145 ? -57.596 15.299 13.090 1.00 16.53 145 LEU E C 1
ATOM 15758 O O . LEU E 1 145 ? -58.065 14.773 12.069 1.00 16.80 145 LEU E O 1
ATOM 15763 N N . LEU E 1 146 ? -56.663 14.715 13.837 1.00 14.61 146 LEU E N 1
ATOM 15764 C CA . LEU E 1 146 ? -56.190 13.366 13.533 1.00 14.92 146 LEU E CA 1
ATOM 15765 C C . LEU E 1 146 ? -57.319 12.352 13.696 1.00 15.88 146 LEU E C 1
ATOM 15766 O O . LEU E 1 146 ? -57.441 11.416 12.913 1.00 17.05 146 LEU E O 1
ATOM 15771 N N . GLU E 1 147 ? -58.134 12.547 14.725 1.00 18.07 147 GLU E N 1
ATOM 15772 C CA . GLU E 1 147 ? -59.278 11.678 14.963 1.00 17.71 147 GLU E CA 1
ATOM 15773 C C . GLU E 1 147 ? -60.326 11.830 13.867 1.00 21.12 147 GLU E C 1
ATOM 15774 O O . GLU E 1 147 ? -60.929 10.845 13.438 1.00 21.56 147 GLU E O 1
ATOM 15780 N N . GLU E 1 148 ? -60.525 13.058 13.400 1.00 17.71 148 GLU E N 1
ATOM 15781 C CA . GLU E 1 148 ? -61.561 13.331 12.407 1.00 19.65 148 GLU E CA 1
ATOM 15782 C C . GLU E 1 148 ? -61.151 12.928 10.995 1.00 23.53 148 GLU E C 1
ATOM 15783 O O . GLU E 1 148 ? -61.955 12.377 10.244 1.00 21.69 148 GLU E O 1
ATOM 15789 N N . TYR E 1 149 ? -59.906 13.212 10.631 1.00 18.69 149 TYR E N 1
ATOM 15790 C CA . TYR E 1 149 ? -59.472 13.030 9.255 1.00 15.25 149 TYR E CA 1
ATOM 15791 C C . TYR E 1 149 ? -58.445 11.918 9.069 1.00 15.86 149 TYR E C 1
ATOM 15792 O O . TYR E 1 149 ? -58.253 11.426 7.949 1.00 16.66 149 TYR E O 1
ATOM 15801 N N . GLY E 1 150 ? -57.775 11.546 10.155 1.00 15.22 150 GLY E N 1
ATOM 15802 C CA . GLY E 1 150 ? -56.703 10.567 10.078 1.00 15.25 150 GLY E CA 1
ATOM 15803 C C . GLY E 1 150 ? -55.432 11.166 9.494 1.00 13.84 150 GLY E C 1
ATOM 15804 O O . GLY E 1 150 ? -55.404 12.345 9.124 1.00 15.13 150 GLY E O 1
ATOM 15805 N N . THR E 1 151 ? -54.379 10.353 9.432 1.00 13.95 151 THR E N 1
ATOM 15806 C CA . THR E 1 151 ? -53.111 10.772 8.840 1.00 14.46 151 THR E CA 1
ATOM 15807 C C . THR E 1 151 ? -52.453 9.618 8.090 1.00 15.10 151 THR E C 1
ATOM 15808 O O . THR E 1 151 ? -52.722 8.445 8.374 1.00 15.38 151 THR E O 1
ATOM 15812 N N . TYR E 1 152 ? -51.592 9.948 7.129 1.00 14.12 152 TYR E N 1
ATOM 15813 C CA . TYR E 1 152 ? -50.880 8.917 6.381 1.00 13.37 152 TYR E CA 1
ATOM 15814 C C . TYR E 1 152 ? -49.378 8.865 6.682 1.00 12.82 152 TYR E C 1
ATOM 15815 O O . TYR E 1 152 ? -48.634 8.179 5.988 1.00 14.50 152 TYR E O 1
ATOM 15824 N N . GLU E 1 153 ? -48.960 9.573 7.729 1.00 12.18 153 GLU E N 1
ATOM 15825 C CA . GLU E 1 153 ? -47.561 9.670 8.138 1.00 14.67 153 GLU E CA 1
ATOM 15826 C C . GLU E 1 153 ? -47.400 9.505 9.651 1.00 13.69 153 GLU E C 1
ATOM 15827 O O . GLU E 1 153 ? -48.314 9.830 10.399 1.00 14.85 153 GLU E O 1
ATOM 15833 N N . PRO E 1 154 ? -46.222 9.028 10.103 1.00 11.15 154 PRO E N 1
ATOM 15834 C CA . PRO E 1 154 ? -45.801 9.059 11.506 1.00 12.84 154 PRO E CA 1
ATOM 15835 C C . PRO E 1 154 ? -45.019 10.342 11.786 1.00 12.07 154 PRO E C 1
ATOM 15836 O O . PRO E 1 154 ? -43.929 10.511 11.247 1.00 12.46 154 PRO E O 1
ATOM 15840 N N . ASN E 1 155 ? -45.575 11.237 12.601 1.00 10.90 155 ASN E N 1
ATOM 15841 C CA . ASN E 1 155 ? -45.016 12.584 12.764 1.00 9.68 155 ASN E CA 1
ATOM 15842 C C . ASN E 1 155 ? -44.880 13.057 14.201 1.00 12.25 155 ASN E C 1
ATOM 15843 O O . ASN E 1 155 ? -45.692 12.703 15.060 1.00 12.25 155 ASN E O 1
ATOM 15848 N N . GLY E 1 156 ? -43.873 13.897 14.436 1.00 10.03 156 GLY E N 1
ATOM 15849 C CA . GLY E 1 156 ? -43.738 14.634 15.680 1.00 10.49 156 GLY E CA 1
ATOM 15850 C C . GLY E 1 156 ? -43.913 16.116 15.399 1.00 12.98 156 GLY E C 1
ATOM 15851 O O . GLY E 1 156 ? -43.404 16.633 14.396 1.00 13.51 156 GLY E O 1
ATOM 15852 N N . ILE E 1 157 ? -44.650 16.796 16.272 1.00 11.93 157 ILE E N 1
ATOM 15853 C CA . ILE E 1 157 ? -44.992 18.202 16.085 1.00 11.55 157 ILE E CA 1
ATOM 15854 C C . ILE E 1 157 ? -44.702 18.968 17.375 1.00 10.78 157 ILE E C 1
ATOM 15855 O O . ILE E 1 157 ? -45.052 18.514 18.470 1.00 12.18 157 ILE E O 1
ATOM 15860 N N . SER E 1 158 ? -44.049 20.119 17.253 1.00 10.67 158 SER E N 1
ATOM 15861 C CA . SER E 1 158 ? -43.786 20.952 18.413 1.00 11.02 158 SER E CA 1
ATOM 15862 C C . SER E 1 158 ? -44.727 22.151 18.454 1.00 12.02 158 SER E C 1
ATOM 15863 O O . SER E 1 158 ? -45.089 22.703 17.415 1.00 12.18 158 SER E O 1
ATOM 15866 N N . PHE E 1 159 ? -45.109 22.534 19.672 1.00 12.20 159 PHE E N 1
ATOM 15867 C CA . PHE E 1 159 ? -45.901 23.737 19.935 1.00 13.92 159 PHE E CA 1
ATOM 15868 C C . PHE E 1 159 ? -45.266 24.535 21.067 1.00 11.28 159 PHE E C 1
ATOM 15869 O O . PHE E 1 159 ? -44.732 23.943 22.005 1.00 12.33 159 PHE E O 1
ATOM 15877 N N . ALA E 1 160 ? -45.376 25.865 21.027 1.00 11.97 160 ALA E N 1
ATOM 15878 C CA . ALA E 1 160 ? -44.944 26.676 22.160 1.00 12.46 160 ALA E CA 1
ATOM 15879 C C . ALA E 1 160 ? -45.719 27.976 22.262 1.00 12.22 160 ALA E C 1
ATOM 15880 O O . ALA E 1 160 ? -46.199 28.509 21.267 1.00 14.13 160 ALA E O 1
ATOM 15882 N N . ASP E 1 161 ? -45.831 28.479 23.485 1.00 14.97 161 ASP E N 1
ATOM 15883 C CA . ASP E 1 161 ? -46.210 29.870 23.700 1.00 16.55 161 ASP E CA 1
ATOM 15884 C C . ASP E 1 161 ? -45.212 30.425 24.709 1.00 13.73 161 ASP E C 1
ATOM 15885 O O . ASP E 1 161 ? -44.159 29.809 24.940 1.00 16.50 161 ASP E O 1
ATOM 15890 N N . ASN E 1 162 ? -45.496 31.571 25.322 1.00 16.98 162 ASN E N 1
ATOM 15891 C CA . ASN E 1 162 ? -44.496 32.134 26.224 1.00 15.07 162 ASN E CA 1
ATOM 15892 C C . ASN E 1 162 ? -44.381 31.367 27.544 1.00 16.48 162 ASN E C 1
ATOM 15893 O O . ASN E 1 162 ? -43.456 31.597 28.312 1.00 16.07 162 ASN E O 1
ATOM 15898 N N . GLU E 1 163 ? -45.318 30.462 27.806 1.00 13.77 163 GLU E N 1
ATOM 15899 C CA . GLU E 1 163 ? -45.284 29.678 29.036 1.00 14.92 163 GLU E CA 1
ATOM 15900 C C . GLU E 1 163 ? -44.844 28.231 28.827 1.00 14.59 163 GLU E C 1
ATOM 15901 O O . GLU E 1 163 ? -44.048 27.712 29.605 1.00 16.68 163 GLU E O 1
ATOM 15907 N N . GLU E 1 164 ? -45.378 27.581 27.797 1.00 12.75 164 GLU E N 1
ATOM 15908 C CA . GLU E 1 164 ? -45.236 26.132 27.663 1.00 13.16 164 GLU E CA 1
ATOM 15909 C C . GLU E 1 164 ? -44.681 25.690 26.317 1.00 14.53 164 GLU E C 1
ATOM 15910 O O . GLU E 1 164 ? -44.867 26.358 25.303 1.00 13.01 164 GLU E O 1
ATOM 15916 N N . VAL E 1 165 ? -44.015 24.544 26.346 1.00 13.43 165 VAL E N 1
ATOM 15917 C CA . VAL E 1 165 ? -43.554 23.832 25.160 1.00 11.82 165 VAL E CA 1
ATOM 15918 C C . VAL E 1 165 ? -44.124 22.418 25.185 1.00 11.80 165 VAL E C 1
ATOM 15919 O O . VAL E 1 165 ? -44.016 21.720 26.197 1.00 12.29 165 VAL E O 1
ATOM 15923 N N . TRP E 1 166 ? -44.735 21.995 24.078 1.00 13.83 166 TRP E N 1
ATOM 15924 C CA . TRP E 1 166 ? -45.339 20.663 23.971 1.00 12.15 166 TRP E CA 1
ATOM 15925 C C . TRP E 1 166 ? -44.774 19.909 22.779 1.00 13.02 166 TRP E C 1
ATOM 15926 O O . TRP E 1 166 ? -44.421 20.510 21.776 1.00 11.73 166 TRP E O 1
ATOM 15937 N N . TRP E 1 167 ? -44.714 18.589 22.903 1.00 12.22 167 TRP E N 1
ATOM 15938 C CA . TRP E 1 167 ? -44.306 17.707 21.817 1.00 13.06 167 TRP E CA 1
ATOM 15939 C C . TRP E 1 167 ? -45.405 16.686 21.609 1.00 11.31 167 TRP E C 1
ATOM 15940 O O . TRP E 1 167 ? -45.763 15.966 22.548 1.00 12.65 167 TRP E O 1
ATOM 15951 N N . LEU E 1 168 ? -45.970 16.644 20.406 1.00 10.70 168 LEU E N 1
ATOM 15952 C CA . LEU E 1 168 ? -47.008 15.668 20.070 1.00 11.68 168 LEU E CA 1
ATOM 15953 C C . LEU E 1 168 ? -46.468 14.664 19.068 1.00 12.23 168 LEU E C 1
ATOM 15954 O O . LEU E 1 168 ? -45.830 15.042 18.070 1.00 12.86 168 LEU E O 1
ATOM 15959 N N . GLU E 1 169 ? -46.756 13.391 19.303 1.00 10.88 169 GLU E N 1
ATOM 15960 C CA . GLU E 1 169 ? -46.398 12.370 18.336 1.00 10.35 169 GLU E CA 1
ATOM 15961 C C . GLU E 1 169 ? -47.634 11.627 17.858 1.00 11.87 169 GLU E C 1
ATOM 15962 O O . GLU E 1 169 ? -48.498 11.259 18.647 1.00 12.23 169 GLU E O 1
ATOM 15968 N N . THR E 1 170 ? -47.729 11.441 16.547 1.00 10.57 170 THR E N 1
ATOM 15969 C CA . THR E 1 170 ? -48.877 10.741 15.982 1.00 12.17 170 THR E CA 1
ATOM 15970 C C . THR E 1 170 ? -48.608 9.234 15.974 1.00 13.71 170 THR E C 1
ATOM 15971 O O . THR E 1 170 ? -47.464 8.791 15.825 1.00 13.81 170 THR E O 1
ATOM 15975 N N . ILE E 1 171 ? -49.674 8.464 16.187 1.00 12.35 171 ILE E N 1
ATOM 15976 C CA . ILE E 1 171 ? -49.576 7.026 16.417 1.00 12.82 171 ILE E CA 1
ATOM 15977 C C . ILE E 1 171 ? -50.626 6.346 15.553 1.00 11.80 171 ILE E C 1
ATOM 15978 O O . ILE E 1 171 ? -51.816 6.499 15.795 1.00 11.21 171 ILE E O 1
ATOM 15983 N N . GLY E 1 172 ? -50.194 5.627 14.525 1.00 11.65 172 GLY E N 1
ATOM 15984 C CA . GLY E 1 172 ? -51.132 5.033 13.582 1.00 14.97 172 GLY E CA 1
ATOM 15985 C C . GLY E 1 172 ? -51.938 6.069 12.813 1.00 12.38 172 GLY E C 1
ATOM 15986 O O . GLY E 1 172 ? -51.543 7.227 12.683 1.00 14.00 172 GLY E O 1
ATOM 15987 N N . GLY E 1 173 ? -53.079 5.652 12.284 1.00 13.14 173 GLY E N 1
ATOM 15988 C CA . GLY E 1 173 ? -53.891 6.549 11.484 1.00 13.81 173 GLY E CA 1
ATOM 15989 C C . GLY E 1 173 ? -54.614 7.633 12.262 1.00 15.70 173 GLY E C 1
ATOM 15990 O O . GLY E 1 173 ? -54.938 8.679 11.708 1.00 14.75 173 GLY E O 1
ATOM 15991 N N . HIS E 1 174 ? -54.880 7.395 13.542 1.00 14.73 174 HIS E N 1
ATOM 15992 C CA . HIS E 1 174 ? -55.744 8.297 14.301 1.00 14.39 174 HIS E CA 1
ATOM 15993 C C . HIS E 1 174 ? -55.301 8.640 15.711 1.00 14.35 174 HIS E C 1
ATOM 15994 O O . HIS E 1 174 ? -55.864 9.552 16.312 1.00 15.49 174 HIS E O 1
ATOM 16001 N N . HIS E 1 175 ? -54.360 7.892 16.274 1.00 13.87 175 HIS E N 1
ATOM 16002 C CA . HIS E 1 175 ? -54.019 8.101 17.672 1.00 13.71 175 HIS E CA 1
ATOM 16003 C C . HIS E 1 175 ? -52.854 9.073 17.861 1.00 12.15 175 HIS E C 1
ATOM 16004 O O . HIS E 1 175 ? -52.150 9.413 16.912 1.00 14.29 175 HIS E O 1
ATOM 16011 N N . TRP E 1 176 ? -52.665 9.524 19.095 1.00 13.75 176 TRP E N 1
ATOM 16012 C CA . TRP E 1 176 ? -51.628 10.513 19.375 1.00 14.23 176 TRP E CA 1
ATOM 16013 C C . TRP E 1 176 ? -51.372 10.618 20.865 1.00 18.45 176 TRP E C 1
ATOM 16014 O O . TRP E 1 176 ? -52.184 10.185 21.680 1.00 15.13 176 TRP E O 1
ATOM 16025 N N . ALA E 1 177 ? -50.220 11.179 21.202 1.00 12.35 177 ALA E N 1
ATOM 16026 C CA . ALA E 1 177 ? -49.865 11.469 22.576 1.00 12.53 177 ALA E CA 1
ATOM 16027 C C . ALA E 1 177 ? -49.012 12.718 22.591 1.00 15.22 177 ALA E C 1
ATOM 16028 O O . ALA E 1 177 ? -48.334 13.024 21.611 1.00 14.87 177 ALA E O 1
ATOM 16030 N N . ALA E 1 178 ? -49.048 13.446 23.697 1.00 12.54 178 ALA E N 1
ATOM 16031 C CA . ALA E 1 178 ? -48.275 14.674 23.773 1.00 11.19 178 ALA E CA 1
ATOM 16032 C C . ALA E 1 178 ? -47.772 14.904 25.184 1.00 16.13 178 ALA E C 1
ATOM 16033 O O . ALA E 1 178 ? -48.447 14.551 26.151 1.00 14.58 178 ALA E O 1
ATOM 16035 N N . VAL E 1 179 ? -46.589 15.504 25.297 1.00 11.84 179 VAL E N 1
ATOM 16036 C CA . VAL E 1 179 ? -45.982 15.771 26.590 1.00 16.01 179 VAL E CA 1
ATOM 16037 C C . VAL E 1 179 ? -45.620 17.245 26.678 1.00 13.52 179 VAL E C 1
ATOM 16038 O O . VAL E 1 179 ? -45.142 17.833 25.704 1.00 14.31 179 VAL E O 1
ATOM 16042 N N . ARG E 1 180 ? -45.903 17.853 27.824 1.00 14.63 180 ARG E N 1
ATOM 16043 C CA . ARG E 1 180 ? -45.406 19.184 28.100 1.00 15.43 180 ARG E CA 1
ATOM 16044 C C . ARG E 1 180 ? -43.968 19.068 28.613 1.00 16.27 180 ARG E C 1
ATOM 16045 O O . ARG E 1 180 ? -43.706 18.418 29.630 1.00 16.61 180 ARG E O 1
ATOM 16053 N N . ILE E 1 181 ? -43.038 19.700 27.903 1.00 14.70 181 ILE E N 1
ATOM 16054 C CA . ILE E 1 181 ? -41.636 19.711 28.296 1.00 14.44 181 ILE E CA 1
ATOM 16055 C C . ILE E 1 181 ? -41.493 20.519 29.586 1.00 14.88 181 ILE E C 1
ATOM 16056 O O . ILE E 1 181 ? -41.993 21.634 29.655 1.00 17.36 181 ILE E O 1
ATOM 16061 N N . PRO E 1 182 ? -40.855 19.943 30.620 1.00 15.33 182 PRO E N 1
ATOM 16062 C CA . PRO E 1 182 ? -40.650 20.707 31.859 1.00 16.39 182 PRO E CA 1
ATOM 16063 C C . PRO E 1 182 ? -39.944 22.029 31.593 1.00 18.11 182 PRO E C 1
ATOM 16064 O O . PRO E 1 182 ? -39.123 22.098 30.679 1.00 16.37 182 PRO E O 1
ATOM 16068 N N . ASP E 1 183 ? -40.264 23.055 32.377 1.00 16.31 183 ASP E N 1
ATOM 16069 C CA . ASP E 1 183 ? -39.690 24.383 32.184 1.00 17.35 183 ASP E CA 1
ATOM 16070 C C . ASP E 1 183 ? -38.178 24.391 32.110 1.00 14.02 183 ASP E C 1
ATOM 16071 O O . ASP E 1 183 ? -37.594 25.192 31.374 1.00 14.69 183 ASP E O 1
ATOM 16076 N N . ASP E 1 184 ? -37.552 23.518 32.890 1.00 15.63 184 ASP E N 1
ATOM 16077 C CA . ASP E 1 184 ? -36.104 23.531 33.029 1.00 15.71 184 ASP E CA 1
ATOM 16078 C C . ASP E 1 184 ? -35.415 22.497 32.148 1.00 16.20 184 ASP E C 1
ATOM 16079 O O . ASP E 1 184 ? -34.239 22.199 32.346 1.00 16.49 184 ASP E O 1
ATOM 16084 N N . ALA E 1 185 ? -36.144 21.964 31.172 1.00 12.14 185 ALA E N 1
ATOM 16085 C CA . ALA E 1 185 ? -35.640 20.845 30.382 1.00 11.87 185 ALA E CA 1
ATOM 16086 C C . ALA E 1 185 ? -35.432 21.206 28.911 1.00 11.70 185 ALA E C 1
ATOM 16087 O O . ALA E 1 185 ? -35.887 22.245 28.445 1.00 11.76 185 ALA E O 1
ATOM 16089 N N . TYR E 1 186 ? -34.729 20.333 28.198 1.00 10.70 186 TYR E N 1
ATOM 16090 C CA . TYR E 1 186 ? -34.643 20.419 26.746 1.00 13.00 186 TYR E CA 1
ATOM 16091 C C . TYR E 1 186 ? -34.857 19.035 26.155 1.00 11.28 186 TYR E C 1
ATOM 16092 O O . TYR E 1 186 ? -34.811 18.029 26.862 1.00 12.18 186 TYR E O 1
ATOM 16101 N N . VAL E 1 187 ? -35.092 19.012 24.847 1.00 9.29 187 VAL E N 1
ATOM 16102 C CA . VAL E 1 187 ? -35.233 17.779 24.086 1.00 12.56 187 VAL E CA 1
ATOM 16103 C C . VAL E 1 187 ? -34.475 17.896 22.777 1.00 11.85 187 VAL E C 1
ATOM 16104 O O . VAL E 1 187 ? -34.525 18.934 22.131 1.00 11.20 187 VAL E O 1
ATOM 16108 N N . VAL E 1 188 ? -33.771 16.828 22.400 1.00 11.35 188 VAL E N 1
ATOM 16109 C CA . VAL E 1 188 ? -33.244 16.665 21.045 1.00 10.55 188 VAL E CA 1
ATOM 16110 C C . VAL E 1 188 ? -33.949 15.463 20.432 1.00 10.09 188 VAL E C 1
ATOM 16111 O O . VAL E 1 188 ? -33.918 14.363 20.998 1.00 12.63 188 VAL E O 1
ATOM 16115 N N . ALA E 1 189 ? -34.603 15.672 19.296 1.00 10.31 189 ALA E N 1
ATOM 16116 C CA . ALA E 1 189 ? -35.419 14.625 18.695 1.00 12.28 189 ALA E CA 1
ATOM 16117 C C . ALA E 1 189 ? -35.076 14.404 17.230 1.00 10.99 189 ALA E C 1
ATOM 16118 O O . ALA E 1 189 ? -35.209 15.329 16.413 1.00 13.24 189 ALA E O 1
ATOM 16120 N N . PRO E 1 190 ? -34.659 13.175 16.882 1.00 8.62 190 PRO E N 1
ATOM 16121 C CA . PRO E 1 190 ? -34.388 12.780 15.499 1.00 9.20 190 PRO E CA 1
ATOM 16122 C C . PRO E 1 190 ? -35.596 12.083 14.883 1.00 10.67 190 PRO E C 1
ATOM 16123 O O . PRO E 1 190 ? -36.695 12.167 15.441 1.00 11.25 190 PRO E O 1
ATOM 16127 N N . ASN E 1 191 ? -35.382 11.374 13.776 1.00 10.29 191 ASN E N 1
ATOM 16128 C CA . ASN E 1 191 ? -36.464 10.747 13.029 1.00 13.36 191 ASN E CA 1
ATOM 16129 C C . ASN E 1 191 ? -36.892 9.393 13.584 1.00 12.92 191 ASN E C 1
ATOM 16130 O O . ASN E 1 191 ? -36.929 8.387 12.869 1.00 10.10 191 ASN E O 1
ATOM 16135 N N . ARG E 1 192 ? -37.247 9.395 14.862 1.00 10.70 192 ARG E N 1
ATOM 16136 C CA . ARG E 1 192 ? -37.558 8.182 15.592 1.00 10.98 192 ARG E CA 1
ATOM 16137 C C . ARG E 1 192 ? -38.581 8.559 16.654 1.00 10.62 192 ARG E C 1
ATOM 16138 O O . ARG E 1 192 ? -38.486 9.644 17.219 1.00 10.93 192 ARG E O 1
ATOM 16146 N N . MET E 1 193 ? -39.551 7.694 16.944 1.00 9.68 193 MET E N 1
ATOM 16147 C CA . MET E 1 193 ? -40.487 8.055 18.012 1.00 11.11 193 MET E CA 1
ATOM 16148 C C . MET E 1 193 ? -39.729 8.302 19.331 1.00 9.35 193 MET E C 1
ATOM 16149 O O . MET E 1 193 ? -38.814 7.551 19.697 1.00 11.69 193 MET E O 1
ATOM 16154 N N . ASN E 1 194 ? -40.098 9.379 20.023 1.00 10.72 194 ASN E N 1
ATOM 16155 C CA . ASN E 1 194 ? -39.295 9.899 21.135 1.00 8.90 194 ASN E CA 1
ATOM 16156 C C . ASN E 1 194 ? -39.874 9.758 22.538 1.00 12.75 194 ASN E C 1
ATOM 16157 O O . ASN E 1 194 ? -39.126 9.569 23.504 1.00 12.57 194 ASN E O 1
ATOM 16162 N N . ILE E 1 195 ? -41.190 9.892 22.667 1.00 12.50 195 ILE E N 1
ATOM 16163 C CA . ILE E 1 195 ? -41.790 9.938 24.000 1.00 12.88 195 ILE E CA 1
ATOM 16164 C C . ILE E 1 195 ? -41.557 8.616 24.718 1.00 12.52 195 ILE E C 1
ATOM 16165 O O . ILE E 1 195 ? -41.893 7.561 24.188 1.00 13.53 195 ILE E O 1
ATOM 16170 N N . ASP E 1 196 ? -40.975 8.675 25.914 1.00 10.85 196 ASP E N 1
ATOM 16171 C CA . ASP E 1 196 ? -40.670 7.449 26.639 1.00 14.24 196 ASP E CA 1
ATOM 16172 C C . ASP E 1 196 ? -41.672 7.253 27.786 1.00 12.20 196 ASP E C 1
ATOM 16173 O O . ASP E 1 196 ? -42.869 7.112 27.527 1.00 13.85 196 ASP E O 1
ATOM 16178 N N . GLN E 1 197 ? -41.195 7.222 29.028 1.00 16.24 197 GLN E N 1
ATOM 16179 C CA . GLN E 1 197 ? -42.071 6.997 30.176 1.00 17.93 197 GLN E CA 1
ATOM 16180 C C . GLN E 1 197 ? -43.246 7.981 30.161 1.00 16.18 197 GLN E C 1
ATOM 16181 O O . GLN E 1 197 ? -43.046 9.180 29.951 1.00 17.64 197 GLN E O 1
ATOM 16187 N N . PHE E 1 198 ? -44.466 7.481 30.370 1.00 13.42 198 PHE E N 1
ATOM 16188 C CA . PHE E 1 198 ? -45.665 8.298 30.146 1.00 16.21 198 PHE E CA 1
ATOM 16189 C C . PHE E 1 198 ? -46.711 8.121 31.247 1.00 17.34 198 PHE E C 1
ATOM 16190 O O . PHE E 1 198 ? -47.175 7.012 31.504 1.00 19.80 198 PHE E O 1
ATOM 16198 N N . ASP E 1 199 ? -47.062 9.224 31.900 1.00 15.73 199 ASP E N 1
ATOM 16199 C CA . ASP E 1 199 ? -48.045 9.210 32.975 1.00 17.57 199 ASP E CA 1
ATOM 16200 C C . ASP E 1 199 ? -49.374 9.697 32.436 1.00 20.56 199 ASP E C 1
ATOM 16201 O O . ASP E 1 199 ? -49.532 10.882 32.160 1.00 22.06 199 ASP E O 1
ATOM 16206 N N . PHE E 1 200 ? -50.333 8.789 32.301 1.00 20.46 200 PHE E N 1
ATOM 16207 C CA . PHE E 1 200 ? -51.628 9.145 31.746 1.00 21.58 200 PHE E CA 1
ATOM 16208 C C . PHE E 1 200 ? -52.394 10.143 32.620 1.00 22.27 200 PHE E C 1
ATOM 16209 O O . PHE E 1 200 ? -53.207 10.913 32.118 1.00 28.62 200 PHE E O 1
ATOM 16217 N N . ASP E 1 201 ? -52.107 10.142 33.917 1.00 24.97 201 ASP E N 1
ATOM 16218 C CA . ASP E 1 201 ? -52.891 10.929 34.865 1.00 28.54 201 ASP E CA 1
ATOM 16219 C C . ASP E 1 201 ? -52.363 12.346 35.085 1.00 27.98 201 ASP E C 1
ATOM 16220 O O . ASP E 1 201 ? -53.014 13.156 35.744 1.00 30.92 201 ASP E O 1
ATOM 16225 N N . SER E 1 202 ? -51.198 12.640 34.519 1.00 23.70 202 SER E N 1
ATOM 16226 C CA . SER E 1 202 ? -50.513 13.920 34.730 1.00 22.89 202 SER E CA 1
ATOM 16227 C C . SER E 1 202 ? -51.134 15.079 33.943 1.00 27.11 202 SER E C 1
ATOM 16228 O O . SER E 1 202 ? -51.630 14.883 32.830 1.00 23.37 202 SER E O 1
ATOM 16231 N N . ASP E 1 203 ? -51.101 16.288 34.509 1.00 21.75 203 ASP E N 1
ATOM 16232 C CA . ASP E 1 203 ? -51.526 17.471 33.765 1.00 25.59 203 ASP E CA 1
ATOM 16233 C C . ASP E 1 203 ? -50.529 17.807 32.656 1.00 21.12 203 ASP E C 1
ATOM 16234 O O . ASP E 1 203 ? -50.818 18.629 31.788 1.00 28.61 203 ASP E O 1
ATOM 16239 N N . ASP E 1 204 ? -49.360 17.173 32.695 1.00 21.72 204 ASP E N 1
ATOM 16240 C CA . ASP E 1 204 ? -48.302 17.449 31.729 1.00 23.78 204 ASP E CA 1
ATOM 16241 C C . ASP E 1 204 ? -48.412 16.536 30.515 1.00 18.95 204 ASP E C 1
ATOM 16242 O O . ASP E 1 204 ? -47.547 16.553 29.638 1.00 19.26 204 ASP E O 1
ATOM 16247 N N . THR E 1 205 ? -49.465 15.729 30.461 1.00 17.00 205 THR E N 1
ATOM 16248 C CA . THR E 1 205 ? -49.663 14.866 29.300 1.00 15.66 205 THR E CA 1
ATOM 16249 C C . THR E 1 205 ? -51.070 14.991 28.742 1.00 19.73 205 THR E C 1
ATOM 16250 O O . THR E 1 205 ? -52.013 15.292 29.468 1.00 18.92 205 THR E O 1
ATOM 16254 N N . LEU E 1 206 ? -51.189 14.763 27.439 1.00 15.06 206 LEU E N 1
ATOM 16255 C CA . LEU E 1 206 ? -52.473 14.657 26.756 1.00 15.36 206 LEU E CA 1
ATOM 16256 C C . LEU E 1 206 ? -52.368 13.527 25.749 1.00 17.88 206 LEU E C 1
ATOM 16257 O O . LEU E 1 206 ? -51.278 13.260 25.244 1.00 16.40 206 LEU E O 1
ATOM 16262 N N . CYS E 1 207 ? -53.484 12.859 25.460 1.00 16.59 207 CYS E N 1
ATOM 16263 C CA . CYS E 1 207 ? -53.469 11.790 24.462 1.00 13.78 207 CYS E CA 1
ATOM 16264 C C . CYS E 1 207 ? -54.864 11.370 24.030 1.00 16.45 207 CYS E C 1
ATOM 16265 O O . CYS E 1 207 ? -55.860 11.836 24.579 1.00 16.26 207 CYS E O 1
ATOM 16268 N N . SER E 1 208 ? -54.922 10.504 23.020 1.00 14.28 208 SER E N 1
ATOM 16269 C CA . SER E 1 208 ? -56.167 9.854 22.628 1.00 16.60 208 SER E CA 1
ATOM 16270 C C . SER E 1 208 ? -56.868 9.320 23.866 1.00 15.02 208 SER E C 1
ATOM 16271 O O . SER E 1 208 ? -56.230 8.717 24.727 1.00 16.08 208 SER E O 1
ATOM 16274 N N . SER E 1 209 ? -58.176 9.538 23.953 1.00 17.75 209 SER E N 1
ATOM 16275 C CA . SER E 1 209 ? -58.918 9.129 25.144 1.00 17.04 209 SER E CA 1
ATOM 16276 C C . SER E 1 209 ? -58.864 7.618 25.348 1.00 19.63 209 SER E C 1
ATOM 16277 O O . SER E 1 209 ? -58.982 7.135 26.476 1.00 20.25 209 SER E O 1
ATOM 16280 N N . ASP E 1 210 ? -58.666 6.883 24.258 1.00 14.44 210 ASP E N 1
ATOM 16281 C CA . ASP E 1 210 ? -58.616 5.421 24.302 1.00 15.22 210 ASP E CA 1
ATOM 16282 C C . ASP E 1 210 ? -57.195 4.842 24.289 1.00 17.31 210 ASP E C 1
ATOM 16283 O O . ASP E 1 210 ? -57.036 3.631 24.136 1.00 17.78 210 ASP E O 1
ATOM 16288 N N . LEU E 1 211 ? -56.168 5.676 24.443 1.00 16.70 211 LEU E N 1
ATOM 16289 C CA . LEU E 1 211 ? -54.800 5.186 24.219 1.00 16.62 211 LEU E CA 1
ATOM 16290 C C . LEU E 1 211 ? -54.398 4.063 25.184 1.00 16.44 211 LEU E C 1
ATOM 16291 O O . LEU E 1 211 ? -53.809 3.068 24.766 1.00 15.50 211 LEU E O 1
ATOM 16296 N N . LYS E 1 212 ? -54.700 4.224 26.468 1.00 16.37 212 LYS E N 1
ATOM 16297 C CA . LYS E 1 212 ? -54.326 3.216 27.457 1.00 15.87 212 LYS E CA 1
ATOM 16298 C C . LYS E 1 212 ? -55.068 1.911 27.175 1.00 17.77 212 LYS E C 1
ATOM 16299 O O . LYS E 1 212 ? -54.483 0.823 27.234 1.00 17.86 212 LYS E O 1
ATOM 16305 N N . ASP E 1 213 ? -56.353 2.027 26.856 1.00 19.71 213 ASP E N 1
ATOM 16306 C CA . ASP E 1 213 ? -57.165 0.861 26.527 1.00 19.50 213 ASP E CA 1
ATOM 16307 C C . ASP E 1 213 ? -56.643 0.169 25.274 1.00 17.18 213 ASP E C 1
ATOM 16308 O O . ASP E 1 213 ? -56.633 -1.054 25.203 1.00 17.95 213 ASP E O 1
ATOM 16313 N N . LEU E 1 214 ? -56.220 0.950 24.281 1.00 17.17 214 LEU E N 1
ATOM 16314 C CA . LEU E 1 214 ? -55.630 0.373 23.074 1.00 14.66 214 LEU E CA 1
ATOM 16315 C C . LEU E 1 214 ? -54.426 -0.484 23.424 1.00 16.27 214 LEU E C 1
ATOM 16316 O O . LEU E 1 214 ? -54.268 -1.596 22.918 1.00 17.69 214 LEU E O 1
ATOM 16321 N N . ILE E 1 215 ? -53.579 0.042 24.298 1.00 13.83 215 ILE E N 1
ATOM 16322 C CA . ILE E 1 215 ? -52.391 -0.675 24.724 1.00 12.88 215 ILE E CA 1
ATOM 16323 C C . ILE E 1 215 ? -52.749 -1.910 25.535 1.00 17.71 215 ILE E C 1
ATOM 16324 O O . ILE E 1 215 ? -52.306 -3.011 25.218 1.00 17.91 215 ILE E O 1
ATOM 16329 N N . ASP E 1 216 ? -53.554 -1.720 26.576 1.00 18.53 216 ASP E N 1
ATOM 16330 C CA . ASP E 1 216 ? -53.876 -2.804 27.506 1.00 16.01 216 ASP E CA 1
ATOM 16331 C C . ASP E 1 216 ? -54.641 -3.957 26.852 1.00 19.06 216 ASP E C 1
ATOM 16332 O O . ASP E 1 216 ? -54.412 -5.123 27.176 1.00 20.37 216 ASP E O 1
ATOM 16337 N N . ASN E 1 217 ? -55.563 -3.629 25.955 1.00 16.22 217 ASN E N 1
ATOM 16338 C CA . ASN E 1 217 ? -56.468 -4.632 25.396 1.00 17.06 217 ASN E CA 1
ATOM 16339 C C . ASN E 1 217 ? -55.907 -5.388 24.199 1.00 19.21 217 ASN E C 1
ATOM 16340 O O . ASN E 1 217 ? -56.483 -6.378 23.757 1.00 22.76 217 ASN E O 1
ATOM 16345 N N . ASN E 1 218 ? -54.777 -4.931 23.675 1.00 16.87 218 ASN E N 1
ATOM 16346 C CA . ASN E 1 218 ? -54.239 -5.528 22.459 1.00 14.91 218 ASN E CA 1
ATOM 16347 C C . ASN E 1 218 ? -52.805 -6.026 22.592 1.00 15.43 218 ASN E C 1
ATOM 16348 O O . ASN E 1 218 ? -52.118 -6.223 21.585 1.00 17.90 218 ASN E O 1
ATOM 16353 N N . ASN E 1 219 ? -52.378 -6.250 23.831 1.00 17.42 219 ASN E N 1
ATOM 16354 C CA . ASN E 1 219 ? -51.061 -6.813 24.115 1.00 17.94 219 ASN E CA 1
ATOM 16355 C C . ASN E 1 219 ? -49.934 -6.040 23.451 1.00 19.60 219 ASN E C 1
ATOM 16356 O O . ASN E 1 219 ? -48.986 -6.642 22.944 1.00 18.39 219 ASN E O 1
ATOM 16361 N N . LEU E 1 220 ? -50.030 -4.716 23.450 1.00 15.71 220 LEU E N 1
ATOM 16362 C CA . LEU E 1 220 ? -49.023 -3.907 22.774 1.00 15.25 220 LEU E CA 1
ATOM 16363 C C . LEU E 1 220 ? -47.823 -3.601 23.650 1.00 15.44 220 LEU E C 1
ATOM 16364 O O . LEU E 1 220 ? -46.775 -3.212 23.140 1.00 12.93 220 LEU E O 1
ATOM 16369 N N . ASN E 1 221 ? -47.958 -3.767 24.962 1.00 13.98 221 ASN E N 1
ATOM 16370 C CA . ASN E 1 221 ? -46.904 -3.321 25.867 1.00 15.33 221 ASN E CA 1
ATOM 16371 C C . ASN E 1 221 ? -45.817 -4.367 26.047 1.00 13.86 221 ASN E C 1
ATOM 16372 O O . ASN E 1 221 ? -46.072 -5.432 26.609 1.00 15.21 221 ASN E O 1
ATOM 16377 N N . PRO E 1 222 ? -44.587 -4.059 25.600 1.00 12.06 222 PRO E N 1
ATOM 16378 C CA . PRO E 1 222 ? -43.508 -5.042 25.732 1.00 14.12 222 PRO E CA 1
ATOM 16379 C C . PRO E 1 222 ? -42.873 -5.051 27.125 1.00 13.21 222 PRO E C 1
ATOM 16380 O O . PRO E 1 222 ? -42.099 -5.943 27.446 1.00 14.95 222 PRO E O 1
ATOM 16384 N N . ASP E 1 223 ? -43.187 -4.056 27.946 1.00 15.04 223 ASP E N 1
ATOM 16385 C CA . ASP E 1 223 ? -42.526 -3.947 29.237 1.00 13.81 223 ASP E CA 1
ATOM 16386 C C . ASP E 1 223 ? -43.317 -4.588 30.378 1.00 14.12 223 ASP E C 1
ATOM 16387 O O . ASP E 1 223 ? -44.551 -4.600 30.370 1.00 17.80 223 ASP E O 1
ATOM 16392 N N . PHE E 1 224 ? -42.579 -5.106 31.354 1.00 17.26 224 PHE E N 1
ATOM 16393 C CA . PHE E 1 224 ? -43.170 -5.773 32.513 1.00 18.61 224 PHE E CA 1
ATOM 16394 C C . PHE E 1 224 ? -43.907 -4.793 33.418 1.00 20.06 224 PHE E C 1
ATOM 16395 O O . PHE E 1 224 ? -44.916 -5.144 34.036 1.00 20.53 224 PHE E O 1
ATOM 16403 N N . GLU E 1 225 ? -43.400 -3.563 33.478 1.00 16.93 225 GLU E N 1
ATOM 16404 C CA . GLU E 1 225 ? -43.982 -2.511 34.294 1.00 21.10 225 GLU E CA 1
ATOM 16405 C C . GLU E 1 225 ? -44.094 -1.190 33.535 1.00 16.51 225 GLU E C 1
ATOM 16406 O O . GLU E 1 225 ? -43.247 -0.880 32.703 1.00 19.34 225 GLU E O 1
ATOM 16412 N N . ASN E 1 226 ? -45.127 -0.417 33.859 1.00 17.03 226 ASN E N 1
ATOM 16413 C CA . ASN E 1 226 ? -45.292 0.959 33.386 1.00 15.49 226 ASN E CA 1
ATOM 16414 C C . ASN E 1 226 ? -45.501 1.104 31.875 1.00 15.43 226 ASN E C 1
ATOM 16415 O O . ASN E 1 226 ? -45.646 0.120 31.151 1.00 14.84 226 ASN E O 1
ATOM 16420 N N . TYR E 1 227 ? -45.542 2.349 31.409 1.00 14.30 227 TYR E N 1
ATOM 16421 C CA . TYR E 1 227 ? -45.785 2.608 29.994 1.00 15.52 227 TYR E CA 1
ATOM 16422 C C . TYR E 1 227 ? -44.701 3.492 29.406 1.00 14.50 227 TYR E C 1
ATOM 16423 O O . TYR E 1 227 ? -44.517 4.631 29.829 1.00 16.40 227 TYR E O 1
ATOM 16432 N N . ASN E 1 228 ? -43.999 2.959 28.411 1.00 12.99 228 ASN E N 1
ATOM 16433 C CA . ASN E 1 228 ? -43.026 3.736 27.650 1.00 12.62 228 ASN E CA 1
ATOM 16434 C C . ASN E 1 228 ? -43.553 3.805 26.221 1.00 11.45 228 ASN E C 1
ATOM 16435 O O . ASN E 1 228 ? -43.596 2.787 25.533 1.00 12.41 228 ASN E O 1
ATOM 16440 N N . LEU E 1 229 ? -43.976 4.985 25.772 1.00 12.66 229 LEU E N 1
ATOM 16441 C CA . LEU E 1 229 ? -44.745 5.033 24.532 1.00 12.57 229 LEU E CA 1
ATOM 16442 C C . LEU E 1 229 ? -43.921 4.614 23.318 1.00 9.79 229 LEU E C 1
ATOM 16443 O O . LEU E 1 229 ? -44.447 3.969 22.405 1.00 14.11 229 LEU E O 1
ATOM 16448 N N . ARG E 1 230 ? -42.639 4.952 23.278 1.00 11.35 230 ARG E N 1
ATOM 16449 C CA . ARG E 1 230 ? -41.878 4.557 22.093 1.00 12.23 230 ARG E CA 1
ATOM 16450 C C . ARG E 1 230 ? -41.513 3.062 22.125 1.00 11.92 230 ARG E C 1
ATOM 16451 O O . ARG E 1 230 ? -41.347 2.454 21.074 1.00 12.37 230 ARG E O 1
ATOM 16459 N N . HIS E 1 231 ? -41.413 2.463 23.315 1.00 12.10 231 HIS E N 1
ATOM 16460 C CA . HIS E 1 231 ? -41.291 1.004 23.415 1.00 13.86 231 HIS E CA 1
ATOM 16461 C C . HIS E 1 231 ? -42.528 0.329 22.829 1.00 13.43 231 HIS E C 1
ATOM 16462 O O . HIS E 1 231 ? -42.445 -0.691 22.143 1.00 14.07 231 HIS E O 1
ATOM 16469 N N . ILE E 1 232 ? -43.678 0.937 23.093 1.00 13.48 232 ILE E N 1
ATOM 16470 C CA . ILE E 1 232 ? -44.965 0.375 22.697 1.00 11.06 232 ILE E CA 1
ATOM 16471 C C . ILE E 1 232 ? -45.290 0.639 21.232 1.00 12.65 232 ILE E C 1
ATOM 16472 O O . ILE E 1 232 ? -45.699 -0.268 20.501 1.00 13.45 232 ILE E O 1
ATOM 16477 N N . PHE E 1 233 ? -45.084 1.885 20.811 1.00 11.50 233 PHE E N 1
ATOM 16478 C CA . PHE E 1 233 ? -45.590 2.360 19.527 1.00 11.72 233 PHE E CA 1
ATOM 16479 C C . PHE E 1 233 ? -44.514 2.681 18.501 1.00 11.55 233 PHE E C 1
ATOM 16480 O O . PHE E 1 233 ? -44.824 2.961 17.347 1.00 12.12 233 PHE E O 1
ATOM 16488 N N . GLY E 1 234 ? -43.257 2.671 18.927 1.00 10.77 234 GLY E N 1
ATOM 16489 C CA . GLY E 1 234 ? -42.184 3.143 18.067 1.00 13.13 234 GLY E CA 1
ATOM 16490 C C . GLY E 1 234 ? -41.247 2.028 17.667 1.00 13.50 234 GLY E C 1
ATOM 16491 O O . GLY E 1 234 ? -41.636 0.857 17.619 1.00 13.95 234 GLY E O 1
ATOM 16492 N N . SER E 1 235 ? -39.994 2.401 17.417 1.00 11.51 235 SER E N 1
ATOM 16493 C CA . SER E 1 235 ? -38.990 1.459 16.943 1.00 11.45 235 SER E CA 1
ATOM 16494 C C . SER E 1 235 ? -37.751 1.479 17.816 1.00 12.89 235 SER E C 1
ATOM 16495 O O . SER E 1 235 ? -37.464 2.470 18.489 1.00 12.48 235 SER E O 1
ATOM 16498 N N . ALA E 1 236 ? -37.017 0.372 17.783 1.00 12.77 236 ALA E N 1
ATOM 16499 C CA . ALA E 1 236 ? -35.653 0.323 18.289 1.00 10.18 236 ALA E CA 1
ATOM 16500 C C . ALA E 1 236 ? -34.895 -0.587 17.331 1.00 12.28 236 ALA E C 1
ATOM 16501 O O . ALA E 1 236 ? -34.555 -1.723 17.662 1.00 12.38 236 ALA E O 1
ATOM 16503 N N . SER E 1 237 ? -34.670 -0.077 16.125 1.00 10.94 237 SER E N 1
ATOM 16504 C CA . SER E 1 237 ? -34.149 -0.876 15.019 1.00 11.73 237 SER E CA 1
ATOM 16505 C C . SER E 1 237 ? -32.646 -0.714 14.840 1.00 12.19 237 SER E C 1
ATOM 16506 O O . SER E 1 237 ? -32.030 0.193 15.402 1.00 10.49 237 SER E O 1
ATOM 16509 N N . ILE E 1 238 ? -32.062 -1.573 14.015 1.00 10.39 238 ILE E N 1
ATOM 16510 C CA . ILE E 1 238 ? -30.671 -1.386 13.639 1.00 10.00 238 ILE E CA 1
ATOM 16511 C C . ILE E 1 238 ? -30.502 -0.054 12.916 1.00 8.97 238 ILE E C 1
ATOM 16512 O O . ILE E 1 238 ? -29.561 0.690 13.207 1.00 10.41 238 ILE E O 1
ATOM 16517 N N . LYS E 1 239 ? -31.416 0.286 12.012 1.00 12.17 239 LYS E N 1
ATOM 16518 C CA . LYS E 1 239 ? -31.280 1.567 11.328 1.00 8.36 239 LYS E CA 1
ATOM 16519 C C . LYS E 1 239 ? -31.347 2.740 12.320 1.00 10.13 239 LYS E C 1
ATOM 16520 O O . LYS E 1 239 ? -30.666 3.738 12.123 1.00 9.20 239 LYS E O 1
ATOM 16526 N N . ASP E 1 240 ? -32.144 2.623 13.385 1.00 8.70 240 ASP E N 1
ATOM 16527 C CA . ASP E 1 240 ? -32.170 3.683 14.405 1.00 9.55 240 ASP E CA 1
ATOM 16528 C C . ASP E 1 240 ? -30.771 3.951 14.970 1.00 12.36 240 ASP E C 1
ATOM 16529 O O . ASP E 1 240 ? -30.436 5.087 15.301 1.00 10.44 240 ASP E O 1
ATOM 16534 N N . THR E 1 241 ? -29.953 2.906 15.093 1.00 10.57 241 THR E N 1
ATOM 16535 C CA . THR E 1 241 ? -28.645 3.074 15.718 1.00 9.26 241 THR E CA 1
ATOM 16536 C C . THR E 1 241 ? -27.688 3.925 14.896 1.00 10.25 241 THR E C 1
ATOM 16537 O O . THR E 1 241 ? -26.719 4.459 15.444 1.00 10.36 241 THR E O 1
ATOM 16541 N N . VAL E 1 242 ? -27.942 4.064 13.598 1.00 9.42 242 VAL E N 1
ATOM 16542 C CA . VAL E 1 242 ? -27.047 4.878 12.775 1.00 10.18 242 VAL E CA 1
ATOM 16543 C C . VAL E 1 242 ? -27.719 6.136 12.232 1.00 10.50 242 VAL E C 1
ATOM 16544 O O . VAL E 1 242 ? -27.043 7.142 11.984 1.00 10.09 242 VAL E O 1
ATOM 16548 N N . TYR E 1 243 ? -29.040 6.094 12.064 1.00 9.35 243 TYR E N 1
ATOM 16549 C CA . TYR E 1 243 ? -29.772 7.207 11.468 1.00 10.00 243 TYR E CA 1
ATOM 16550 C C . TYR E 1 243 ? -30.289 8.215 12.499 1.00 11.35 243 TYR E C 1
ATOM 16551 O O . TYR E 1 243 ? -30.483 9.392 12.186 1.00 11.23 243 TYR E O 1
ATOM 16560 N N . ASN E 1 244 ? -30.532 7.744 13.713 1.00 9.19 244 ASN E N 1
ATOM 16561 C CA . ASN E 1 244 ? -31.291 8.529 14.685 1.00 8.32 244 ASN E CA 1
ATOM 16562 C C . ASN E 1 244 ? -30.576 8.738 15.996 1.00 10.13 244 ASN E C 1
ATOM 16563 O O . ASN E 1 244 ? -30.324 9.876 16.399 1.00 10.22 244 ASN E O 1
ATOM 16568 N N . ASN E 1 245 ? -30.267 7.641 16.674 1.00 9.85 245 ASN E N 1
ATOM 16569 C CA . ASN E 1 245 ? -29.708 7.724 18.016 1.00 9.44 245 ASN E CA 1
ATOM 16570 C C . ASN E 1 245 ? -28.433 8.571 18.123 1.00 9.40 245 ASN E C 1
ATOM 16571 O O . ASN E 1 245 ? -28.283 9.299 19.100 1.00 9.40 245 ASN E O 1
ATOM 16576 N N . PRO E 1 246 ? -27.526 8.507 17.125 1.00 10.23 246 PRO E N 1
ATOM 16577 C CA . PRO E 1 246 ? -26.328 9.340 17.277 1.00 9.14 246 PRO E CA 1
ATOM 16578 C C . PRO E 1 246 ? -26.610 10.837 17.281 1.00 8.70 246 PRO E C 1
ATOM 16579 O O . PRO E 1 246 ? -25.872 11.579 17.927 1.00 9.07 246 PRO E O 1
ATOM 16583 N N . ARG E 1 247 ? -27.667 11.274 16.607 1.00 9.50 247 ARG E N 1
ATOM 16584 C CA . ARG E 1 247 ? -28.031 12.691 16.627 1.00 9.93 247 ARG E CA 1
ATOM 16585 C C . ARG E 1 247 ? -28.504 13.114 18.019 1.00 9.95 247 ARG E C 1
ATOM 16586 O O . ARG E 1 247 ? -28.070 14.140 18.543 1.00 11.13 247 ARG E O 1
ATOM 16594 N N . THR E 1 248 ? -29.370 12.302 18.620 1.00 10.71 248 THR E N 1
ATOM 16595 C CA . THR E 1 248 ? -29.796 12.518 20.000 1.00 9.21 248 THR E CA 1
ATOM 16596 C C . THR E 1 248 ? -28.585 12.556 20.930 1.00 9.92 248 THR E C 1
ATOM 16597 O O . THR E 1 248 ? -28.428 13.456 21.772 1.00 11.09 248 THR E O 1
ATOM 16601 N N . TRP E 1 249 ? -27.720 11.564 20.759 1.00 9.08 249 TRP E N 1
ATOM 16602 C CA . TRP E 1 249 ? -26.535 11.434 21.586 1.00 7.44 249 TRP E CA 1
ATOM 16603 C C . TRP E 1 249 ? -25.625 12.657 21.483 1.00 9.79 249 TRP E C 1
ATOM 16604 O O . TRP E 1 249 ? -25.159 13.168 22.494 1.00 11.59 249 TRP E O 1
ATOM 16615 N N . TYR E 1 250 ? -25.372 13.130 20.267 1.00 8.35 250 TYR E N 1
ATOM 16616 C CA . TYR E 1 250 ? -24.446 14.243 20.098 1.00 8.72 250 TYR E CA 1
ATOM 16617 C C . TYR E 1 250 ? -24.982 15.509 20.767 1.00 10.36 250 TYR E C 1
ATOM 16618 O O . TYR E 1 250 ? -24.239 16.229 21.441 1.00 11.89 250 TYR E O 1
ATOM 16627 N N . GLY E 1 251 ? -26.280 15.750 20.603 1.00 10.19 251 GLY E N 1
ATOM 16628 C CA . GLY E 1 251 ? -26.938 16.882 21.238 1.00 10.66 251 GLY E CA 1
ATOM 16629 C C . GLY E 1 251 ? -26.905 16.776 22.754 1.00 10.99 251 GLY E C 1
ATOM 16630 O O . GLY E 1 251 ? -26.646 17.756 23.461 1.00 11.18 251 GLY E O 1
ATOM 16631 N N . GLN E 1 252 ? -27.174 15.580 23.265 1.00 8.92 252 GLN E N 1
ATOM 16632 C CA . GLN E 1 252 ? -27.152 15.380 24.709 1.00 9.15 252 GLN E CA 1
ATOM 16633 C C . GLN E 1 252 ? -25.740 15.451 25.276 1.00 14.29 252 GLN E C 1
ATOM 16634 O O . GLN E 1 252 ? -25.543 15.885 26.410 1.00 11.06 252 GLN E O 1
ATOM 16640 N N . LYS E 1 253 ? -24.758 15.007 24.499 1.00 11.38 253 LYS E N 1
ATOM 16641 C CA . LYS E 1 253 ? -23.373 15.128 24.930 1.00 12.70 253 LYS E CA 1
ATOM 16642 C C . LYS E 1 253 ? -22.972 16.598 25.038 1.00 13.93 253 LYS E C 1
ATOM 16643 O O . LYS E 1 253 ? -22.184 16.979 25.903 1.00 13.79 253 LYS E O 1
ATOM 16649 N N . PHE E 1 254 ? -23.519 17.426 24.152 1.00 10.45 254 PHE E N 1
ATOM 16650 C CA . PHE E 1 254 ? -23.192 18.852 24.145 1.00 11.83 254 PHE E CA 1
ATOM 16651 C C . PHE E 1 254 ? -23.824 19.593 25.327 1.00 12.25 254 PHE E C 1
ATOM 16652 O O . PHE E 1 254 ? -23.159 20.399 25.979 1.00 10.65 254 PHE E O 1
ATOM 16660 N N . PHE E 1 255 ? -25.096 19.305 25.606 1.00 11.57 255 PHE E N 1
ATOM 16661 C CA . PHE E 1 255 ? -25.842 20.005 26.659 1.00 11.53 255 PHE E CA 1
ATOM 16662 C C . PHE E 1 255 ? -25.728 19.353 28.032 1.00 11.62 255 PHE E C 1
ATOM 16663 O O . PHE E 1 255 ? -25.766 20.048 29.054 1.00 13.09 255 PHE E O 1
ATOM 16671 N N . SER E 1 256 ? -25.586 18.029 28.046 1.00 11.98 256 SER E N 1
ATOM 16672 C CA . SER E 1 256 ? -25.533 17.246 29.288 1.00 12.99 256 SER E CA 1
ATOM 16673 C C . SER E 1 256 ? -24.346 16.286 29.314 1.00 13.58 256 SER E C 1
ATOM 16674 O O . SER E 1 256 ? -24.529 15.077 29.450 1.00 14.02 256 SER E O 1
ATOM 16677 N N . PRO E 1 257 ? -23.122 16.818 29.201 1.00 14.84 257 PRO E N 1
ATOM 16678 C CA . PRO E 1 257 ? -21.950 15.943 29.057 1.00 14.33 257 PRO E CA 1
ATOM 16679 C C . PRO E 1 257 ? -21.762 14.979 30.220 1.00 17.84 257 PRO E C 1
ATOM 16680 O O . PRO E 1 257 ? -21.297 13.865 30.000 1.00 21.52 257 PRO E O 1
ATOM 16684 N N . ASP E 1 258 ? -22.119 15.386 31.433 1.00 17.55 258 ASP E N 1
ATOM 16685 C CA . ASP E 1 258 ? -21.850 14.535 32.590 1.00 20.80 258 ASP E CA 1
ATOM 16686 C C . ASP E 1 258 ? -22.935 13.494 32.840 1.00 23.05 258 ASP E C 1
ATOM 16687 O O . ASP E 1 258 ? -22.761 12.583 33.655 1.00 25.76 258 ASP E O 1
ATOM 16692 N N . ASP E 1 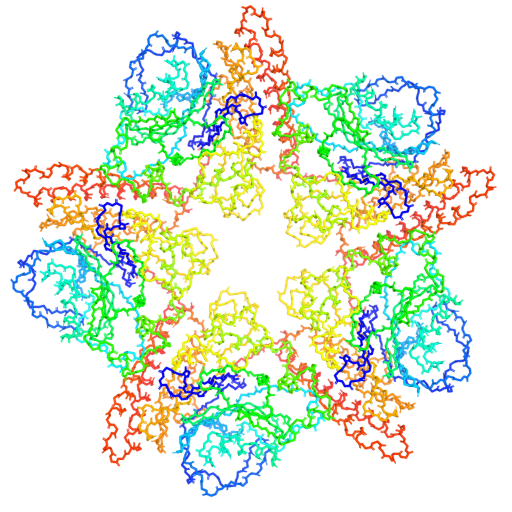259 ? -24.038 13.606 32.114 1.00 17.07 259 ASP E N 1
ATOM 16693 C CA . ASP E 1 259 ? -25.145 12.667 32.262 1.00 17.53 259 ASP E CA 1
ATOM 16694 C C . ASP E 1 259 ? -25.280 11.749 31.059 1.00 19.40 259 ASP E C 1
ATOM 16695 O O . ASP E 1 259 ? -26.207 10.940 30.996 1.00 20.14 259 ASP E O 1
ATOM 16700 N N . THR E 1 260 ? -24.360 11.877 30.108 1.00 16.06 260 THR E N 1
ATOM 16701 C CA . THR E 1 260 ? -24.459 11.153 28.842 1.00 12.82 260 THR E CA 1
ATOM 16702 C C . THR E 1 260 ? -23.244 10.263 28.615 1.00 14.10 260 THR E C 1
ATOM 16703 O O . THR E 1 260 ? -22.103 10.719 28.718 1.00 19.36 260 THR E O 1
ATOM 16707 N N . ALA E 1 261 ? -23.495 8.992 28.311 1.00 16.44 261 ALA E N 1
ATOM 16708 C CA . ALA E 1 261 ? -22.419 8.031 28.099 1.00 20.77 261 ALA E CA 1
ATOM 16709 C C . ALA E 1 261 ? -21.796 8.185 26.711 1.00 21.03 261 ALA E C 1
ATOM 16710 O O . ALA E 1 261 ? -22.064 9.155 26.009 1.00 19.48 261 ALA E O 1
ATOM 16712 N N . ASP E 1 262 ? -20.963 7.228 26.321 1.00 17.01 262 ASP E N 1
ATOM 16713 C CA . ASP E 1 262 ? -20.167 7.374 25.106 1.00 20.26 262 ASP E CA 1
ATOM 16714 C C . ASP E 1 262 ? -20.615 6.440 23.988 1.00 18.42 262 ASP E C 1
ATOM 16715 O O . ASP E 1 262 ? -19.827 6.096 23.107 1.00 22.38 262 ASP E O 1
ATOM 16720 N N . ASP E 1 263 ? -21.867 6.007 24.040 1.00 16.31 263 ASP E N 1
ATOM 16721 C CA . ASP E 1 263 ? -22.406 5.131 23.001 1.00 14.78 263 ASP E CA 1
ATOM 16722 C C . ASP E 1 263 ? -23.470 5.844 22.173 1.00 14.74 263 ASP E C 1
ATOM 16723 O O . ASP E 1 263 ? -24.616 5.975 22.607 1.00 12.40 263 ASP E O 1
ATOM 16728 N N . PRO E 1 264 ? -23.096 6.299 20.964 1.00 13.16 264 PRO E N 1
ATOM 16729 C CA . PRO E 1 264 ? -24.036 7.023 20.102 1.00 12.52 264 PRO E CA 1
ATOM 16730 C C . PRO E 1 264 ? -25.206 6.150 19.647 1.00 10.25 264 PRO E C 1
ATOM 16731 O O . PRO E 1 264 ? -26.216 6.686 19.202 1.00 12.58 264 PRO E O 1
ATOM 16735 N N . MET E 1 265 ? -25.075 4.831 19.768 1.00 10.58 265 MET E N 1
ATOM 16736 C CA . MET E 1 265 ? -26.092 3.914 19.248 1.00 9.81 265 MET E CA 1
ATOM 16737 C C . MET E 1 265 ? -27.182 3.586 20.255 1.00 11.88 265 MET E C 1
ATOM 16738 O O . MET E 1 265 ? -28.163 2.901 19.923 1.00 12.53 265 MET E O 1
ATOM 16743 N N . GLU E 1 266 ? -26.996 4.067 21.479 1.00 11.16 266 GLU E N 1
ATOM 16744 C CA . GLU E 1 266 ? -27.921 3.795 22.578 1.00 12.67 266 GLU E CA 1
ATOM 16745 C C . GLU E 1 266 ? -29.396 4.014 22.198 1.00 12.90 266 GLU E C 1
ATOM 16746 O O . GLU E 1 266 ? -29.758 5.079 21.679 1.00 12.44 266 GLU E O 1
ATOM 16752 N N . GLN E 1 267 ? -30.229 2.997 22.450 1.00 13.07 267 GLN E N 1
ATOM 16753 C CA . GLN E 1 267 ? -31.650 3.009 22.073 1.00 11.38 267 GLN E CA 1
ATOM 16754 C C . GLN E 1 267 ? -32.548 3.629 23.138 1.00 13.42 267 GLN E C 1
ATOM 16755 O O . GLN E 1 267 ? -33.699 3.957 22.861 1.00 12.91 267 GLN E O 1
ATOM 16761 N N . ASP E 1 268 ? -32.037 3.764 24.357 1.00 12.37 268 ASP E N 1
ATOM 16762 C CA . ASP E 1 268 ? -32.852 4.300 25.446 1.00 12.25 268 ASP E CA 1
ATOM 16763 C C . ASP E 1 268 ? -32.275 5.576 26.040 1.00 13.43 268 ASP E C 1
ATOM 16764 O O . ASP E 1 268 ? -32.318 5.800 27.256 1.00 15.03 268 ASP E O 1
ATOM 16769 N N . LEU E 1 269 ? -31.752 6.435 25.173 1.00 9.83 269 LEU E N 1
ATOM 16770 C CA . LEU E 1 269 ? -31.414 7.783 25.616 1.00 11.76 269 LEU E CA 1
ATOM 16771 C C . LEU E 1 269 ? -32.686 8.464 26.112 1.00 11.52 269 LEU E C 1
ATOM 16772 O O . LEU E 1 269 ? -33.774 8.242 25.573 1.00 12.85 269 LEU E O 1
ATOM 16777 N N . PRO E 1 270 ? -32.569 9.267 27.175 1.00 11.94 270 PRO E N 1
ATOM 16778 C CA . PRO E 1 270 ? -33.770 9.959 27.655 1.00 13.32 270 PRO E CA 1
ATOM 16779 C C . PRO E 1 270 ? -34.355 10.912 26.620 1.00 13.59 270 PRO E C 1
ATOM 16780 O O . PRO E 1 270 ? -33.642 11.436 25.756 1.00 11.57 270 PRO E O 1
ATOM 16784 N N . PHE E 1 271 ? -35.670 11.090 26.702 1.00 13.74 271 PHE E N 1
ATOM 16785 C CA . PHE E 1 271 ? -36.402 12.079 25.923 1.00 14.70 271 PHE E CA 1
ATOM 16786 C C . PHE E 1 271 ? -36.189 13.448 26.565 1.00 13.81 271 PHE E C 1
ATOM 16787 O O . PHE E 1 271 ? -35.543 14.330 25.990 1.00 12.29 271 PHE E O 1
ATOM 16795 N N . ILE E 1 272 ? -36.695 13.598 27.783 1.00 12.98 272 ILE E N 1
ATOM 16796 C CA . ILE E 1 272 ? -36.522 14.830 28.553 1.00 13.91 272 ILE E CA 1
ATOM 16797 C C . ILE E 1 272 ? -35.140 14.885 29.208 1.00 11.78 272 ILE E C 1
ATOM 16798 O O . ILE E 1 272 ? -34.749 13.951 29.920 1.00 13.61 272 ILE E O 1
ATOM 16803 N N . CYS E 1 273 ? -34.407 15.975 28.978 1.00 12.16 273 CYS E N 1
ATOM 16804 C CA . CYS E 1 273 ? -33.067 16.150 29.544 1.00 14.29 273 CYS E CA 1
ATOM 16805 C C . CYS E 1 273 ? -32.915 17.463 30.287 1.00 12.45 273 CYS E C 1
ATOM 16806 O O . CYS E 1 273 ? -33.697 18.394 30.103 1.00 11.56 273 CYS E O 1
ATOM 16809 N N . HIS E 1 274 ? -31.879 17.534 31.109 1.00 12.98 274 HIS E N 1
ATOM 16810 C CA . HIS E 1 274 ? -31.562 18.744 31.840 1.00 14.30 274 HIS E CA 1
ATOM 16811 C C . HIS E 1 274 ? -30.111 19.109 31.595 1.00 11.70 274 HIS E C 1
ATOM 16812 O O . HIS E 1 274 ? -29.204 18.357 31.960 1.00 16.00 274 HIS E O 1
ATOM 16819 N N . ALA E 1 275 ? -29.896 20.274 30.993 1.00 13.19 275 ALA E N 1
ATOM 16820 C CA . ALA E 1 275 ? -28.557 20.707 30.621 1.00 12.91 275 ALA E CA 1
ATOM 16821 C C . ALA E 1 275 ? -27.773 21.189 31.838 1.00 13.82 275 ALA E C 1
ATOM 16822 O O . ALA E 1 275 ? -28.353 21.466 32.897 1.00 14.42 275 ALA E O 1
ATOM 16824 N N . ASN E 1 276 ? -26.455 21.287 31.696 1.00 12.24 276 ASN E N 1
ATOM 16825 C CA . ASN E 1 276 ? -25.624 21.771 32.801 1.00 12.58 276 ASN E CA 1
ATOM 16826 C C . ASN E 1 276 ? -25.491 23.294 32.806 1.00 13.12 276 ASN E C 1
ATOM 16827 O O . ASN E 1 276 ? -24.733 23.852 33.594 1.00 12.95 276 ASN E O 1
ATOM 16832 N N . ARG E 1 277 ? -26.245 23.948 31.928 1.00 12.33 277 ARG E N 1
ATOM 16833 C CA . ARG E 1 277 ? -26.198 25.396 31.772 1.00 10.92 277 ARG E CA 1
ATOM 16834 C C . ARG E 1 277 ? -27.448 25.839 31.033 1.00 13.21 277 ARG E C 1
ATOM 16835 O O . ARG E 1 277 ? -28.191 24.999 30.507 1.00 12.79 277 ARG E O 1
ATOM 16843 N N . LYS E 1 278 ? -27.697 27.145 31.000 1.00 12.48 278 LYS E N 1
ATOM 16844 C CA . LYS E 1 278 ? -28.816 27.661 30.226 1.00 10.01 278 LYS E CA 1
ATOM 16845 C C . LYS E 1 278 ? -28.456 27.699 28.745 1.00 13.51 278 LYS E C 1
ATOM 16846 O O . LYS E 1 278 ? -27.289 27.856 28.393 1.00 15.71 278 LYS E O 1
ATOM 16852 N N . ILE E 1 279 ? -29.473 27.577 27.894 1.00 12.13 279 ILE E N 1
ATOM 16853 C CA . ILE E 1 279 ? -29.285 27.356 26.455 1.00 12.54 279 ILE E CA 1
ATOM 16854 C C . ILE E 1 279 ? -29.572 28.592 25.602 1.00 12.29 279 ILE E C 1
ATOM 16855 O O . ILE E 1 279 ? -30.621 29.236 25.733 1.00 11.81 279 ILE E O 1
ATOM 16860 N N . SER E 1 280 ? -28.635 28.910 24.710 1.00 12.35 280 SER E N 1
ATOM 16861 C CA . SER E 1 280 ? -28.765 30.071 23.838 1.00 9.97 280 SER E CA 1
ATOM 16862 C C . SER E 1 280 ? -29.228 29.687 22.443 1.00 12.45 280 SER E C 1
ATOM 16863 O O . SER E 1 280 ? -29.166 28.525 22.059 1.00 11.60 280 SER E O 1
ATOM 16866 N N . VAL E 1 281 ? -29.665 30.676 21.671 1.00 9.79 281 VAL E N 1
ATOM 16867 C CA . VAL E 1 281 ? -30.016 30.426 20.277 1.00 11.00 281 VAL E CA 1
ATOM 16868 C C . VAL E 1 281 ? -28.780 29.940 19.524 1.00 10.66 281 VAL E C 1
ATOM 16869 O O . VAL E 1 281 ? -28.857 29.020 18.706 1.00 10.55 281 VAL E O 1
ATOM 16873 N N . GLU E 1 282 ? -27.638 30.547 19.822 1.00 12.33 282 GLU E N 1
ATOM 16874 C CA . GLU E 1 282 ? -26.373 30.112 19.231 1.00 10.42 282 GLU E CA 1
ATOM 16875 C C . GLU E 1 282 ? -26.090 28.628 19.496 1.00 11.74 282 GLU E C 1
ATOM 16876 O O . GLU E 1 282 ? -25.639 27.916 18.592 1.00 10.64 282 GLU E O 1
ATOM 16882 N N . ASP E 1 283 ? -26.344 28.177 20.728 1.00 10.54 283 ASP E N 1
ATOM 16883 C CA . ASP E 1 283 ? -26.207 26.759 21.091 1.00 12.87 283 ASP E CA 1
ATOM 16884 C C . ASP E 1 283 ? -27.083 25.860 20.227 1.00 9.76 283 ASP E C 1
ATOM 16885 O O . ASP E 1 283 ? -26.644 24.809 19.738 1.00 9.35 283 ASP E O 1
ATOM 16890 N N . VAL E 1 284 ? -28.346 26.259 20.080 1.00 10.60 284 VAL E N 1
ATOM 16891 C CA . VAL E 1 284 ? -29.304 25.469 19.324 1.00 10.53 284 VAL E CA 1
ATOM 16892 C C . VAL E 1 284 ? -28.853 25.380 17.864 1.00 9.10 284 VAL E C 1
ATOM 16893 O O . VAL E 1 284 ? -28.853 24.290 17.279 1.00 9.57 284 VAL E O 1
ATOM 16897 N N . LYS E 1 285 ? -28.441 26.503 17.283 1.00 9.16 285 LYS E N 1
ATOM 16898 C CA . LYS E 1 285 ? -27.982 26.487 15.897 1.00 9.36 285 LYS E CA 1
ATOM 16899 C C . LYS E 1 285 ? -26.731 25.619 15.750 1.00 9.98 285 LYS E C 1
ATOM 16900 O O . LYS E 1 285 ? -26.606 24.869 14.763 1.00 10.50 285 LYS E O 1
ATOM 16906 N N . PHE E 1 286 ? -25.824 25.674 16.726 1.00 9.15 286 PHE E N 1
ATOM 16907 C CA . PHE E 1 286 ? -24.649 24.817 16.649 1.00 9.32 286 PHE E CA 1
ATOM 16908 C C . PHE E 1 286 ? -25.047 23.339 16.520 1.00 10.20 286 PHE E C 1
ATOM 16909 O O . PHE E 1 286 ? -24.552 22.620 15.647 1.00 8.02 286 PHE E O 1
ATOM 16917 N N . VAL E 1 287 ? -25.937 22.876 17.384 1.00 9.77 287 VAL E N 1
ATOM 16918 C CA . VAL E 1 287 ? -26.306 21.464 17.334 1.00 8.18 287 VAL E CA 1
ATOM 16919 C C . VAL E 1 287 ? -27.031 21.134 16.023 1.00 8.67 287 VAL E C 1
ATOM 16920 O O . VAL E 1 287 ? -26.764 20.102 15.394 1.00 9.85 287 VAL E O 1
ATOM 16924 N N . LEU E 1 288 ? -27.906 22.038 15.582 1.00 7.91 288 LEU E N 1
ATOM 16925 C CA . LEU E 1 288 ? -28.637 21.849 14.328 1.00 8.71 288 LEU E CA 1
ATOM 16926 C C . LEU E 1 288 ? -27.746 21.924 13.079 1.00 10.08 288 LEU E C 1
ATOM 16927 O O . LEU E 1 288 ? -28.190 21.594 11.979 1.00 9.50 288 LEU E O 1
ATOM 16932 N N . SER E 1 289 ? -26.499 22.349 13.254 1.00 8.59 289 SER E N 1
ATOM 16933 C CA . SER E 1 289 ? -25.564 22.445 12.135 1.00 9.07 289 SER E CA 1
ATOM 16934 C C . SER E 1 289 ? -24.472 21.390 12.214 1.00 9.85 289 SER E C 1
ATOM 16935 O O . SER E 1 289 ? -23.545 21.389 11.394 1.00 8.65 289 SER E O 1
ATOM 16938 N N . SER E 1 290 ? -24.573 20.490 13.190 1.00 9.34 290 SER E N 1
ATOM 16939 C CA . SER E 1 290 ? -23.423 19.661 13.553 1.00 8.38 290 SER E CA 1
ATOM 16940 C C . SER E 1 290 ? -23.280 18.410 12.695 1.00 9.80 290 SER E C 1
ATOM 16941 O O . SER E 1 290 ? -24.220 17.973 12.010 1.00 9.24 290 SER E O 1
ATOM 16944 N N . HIS E 1 291 ? -22.066 17.865 12.722 1.00 8.36 291 HIS E N 1
ATOM 16945 C CA . HIS E 1 291 ? -21.700 16.690 11.942 1.00 7.09 291 HIS E CA 1
ATOM 16946 C C . HIS E 1 291 ? -20.688 15.911 12.779 1.00 8.68 291 HIS E C 1
ATOM 16947 O O . HIS E 1 291 ? -19.601 15.555 12.318 1.00 10.43 291 HIS E O 1
ATOM 16954 N N . PHE E 1 292 ? -21.050 15.701 14.037 1.00 8.56 292 PHE E N 1
ATOM 16955 C CA . PHE E 1 292 ? -20.260 14.891 14.958 1.00 9.45 292 PHE E CA 1
ATOM 16956 C C . PHE E 1 292 ? -18.821 15.381 15.084 1.00 9.61 292 PHE E C 1
ATOM 16957 O O . PHE E 1 292 ? -17.880 14.586 15.161 1.00 11.22 292 PHE E O 1
ATOM 16965 N N . GLU E 1 293 ? -18.661 16.700 15.122 1.00 9.28 293 GLU E N 1
ATOM 16966 C CA . GLU E 1 293 ? -17.337 17.293 15.283 1.00 12.85 293 GLU E CA 1
ATOM 16967 C C . GLU E 1 293 ? -16.584 16.688 16.469 1.00 10.58 293 GLU E C 1
ATOM 16968 O O . GLU E 1 293 ? -17.160 16.465 17.538 1.00 12.71 293 GLU E O 1
ATOM 16974 N N . ASN E 1 294 ? -15.293 16.443 16.245 1.00 11.62 294 ASN E N 1
ATOM 16975 C CA . ASN E 1 294 ? -14.354 15.885 17.226 1.00 12.90 294 ASN E CA 1
ATOM 16976 C C . ASN E 1 294 ? -14.651 14.435 17.595 1.00 16.78 294 ASN E C 1
ATOM 16977 O O . ASN E 1 294 ? -14.243 13.962 18.652 1.00 16.98 294 ASN E O 1
ATOM 16982 N N . THR E 1 295 ? -15.326 13.729 16.692 1.00 12.91 295 THR E N 1
ATOM 16983 C CA . THR E 1 295 ? -15.459 12.272 16.773 1.00 13.08 295 THR E CA 1
ATOM 16984 C C . THR E 1 295 ? -15.073 11.669 15.432 1.00 13.46 295 THR E C 1
ATOM 16985 O O . THR E 1 295 ? -15.023 12.379 14.418 1.00 13.84 295 THR E O 1
ATOM 16989 N N . LYS E 1 296 ? -14.859 10.351 15.404 1.00 12.66 296 LYS E N 1
ATOM 16990 C CA . LYS E 1 296 ? -14.495 9.662 14.174 1.00 13.86 296 LYS E CA 1
ATOM 16991 C C . LYS E 1 296 ? -15.666 9.576 13.189 1.00 10.41 296 LYS E C 1
ATOM 16992 O O . LYS E 1 296 ? -15.502 9.124 12.056 1.00 13.05 296 LYS E O 1
ATOM 16998 N N . TYR E 1 297 ? -16.847 10.019 13.619 1.00 10.01 297 TYR E N 1
ATOM 16999 C CA . TYR E 1 297 ? -18.039 9.954 12.778 1.00 10.24 297 TYR E CA 1
ATOM 17000 C C . TYR E 1 297 ? -18.282 11.235 11.978 1.00 9.72 297 TYR E C 1
ATOM 17001 O O . TYR E 1 297 ? -19.284 11.360 11.267 1.00 11.24 297 TYR E O 1
ATOM 17010 N N . ASP E 1 298 ? -17.367 12.186 12.107 1.00 8.78 298 ASP E N 1
ATOM 17011 C CA . ASP E 1 298 ? -17.437 13.448 11.364 1.00 9.02 298 ASP E CA 1
ATOM 17012 C C . ASP E 1 298 ? -17.005 13.238 9.915 1.00 8.47 298 ASP E C 1
ATOM 17013 O O . ASP E 1 298 ? -15.857 12.873 9.661 1.00 10.95 298 ASP E O 1
ATOM 17018 N N . VAL E 1 299 ? -17.909 13.471 8.964 1.00 9.74 299 VAL E N 1
ATOM 17019 C CA . VAL E 1 299 ? -17.606 13.231 7.556 1.00 10.05 299 VAL E CA 1
ATOM 17020 C C . VAL E 1 299 ? -16.483 14.165 7.071 1.00 10.64 299 VAL E C 1
ATOM 17021 O O . VAL E 1 299 ? -15.768 13.843 6.119 1.00 10.63 299 VAL E O 1
ATOM 17025 N N . TYR E 1 300 ? -16.289 15.290 7.760 1.00 11.02 300 TYR E N 1
ATOM 17026 C CA . TYR E 1 300 ? -15.206 16.210 7.414 1.00 9.48 300 TYR E CA 1
ATOM 17027 C C . TYR E 1 300 ? -13.954 15.970 8.260 1.00 13.49 300 TYR E C 1
ATOM 17028 O O . TYR E 1 300 ? -12.998 16.750 8.208 1.00 12.98 300 TYR E O 1
ATOM 17037 N N . GLY E 1 301 ? -13.974 14.911 9.064 1.00 10.95 301 GLY E N 1
ATOM 17038 C CA . GLY E 1 301 ? -12.922 14.656 10.041 1.00 11.93 301 GLY E CA 1
ATOM 17039 C C . GLY E 1 301 ? -11.882 13.634 9.624 1.00 15.81 301 GLY E C 1
ATOM 17040 O O . GLY E 1 301 ? -11.674 13.407 8.432 1.00 14.55 301 GLY E O 1
ATOM 17041 N N . SER E 1 302 ? -11.253 13.004 10.623 1.00 16.34 302 SER E N 1
ATOM 17042 C CA . SER E 1 302 ? -10.063 12.181 10.400 1.00 19.82 302 SER E CA 1
ATOM 17043 C C . SER E 1 302 ? -10.331 10.681 10.428 1.00 18.66 302 SER E C 1
ATOM 17044 O O . SER E 1 302 ? -9.404 9.882 10.327 1.00 20.15 302 SER E O 1
ATOM 17047 N N . GLY E 1 303 ? -11.592 10.298 10.572 1.00 12.77 303 GLY E N 1
ATOM 17048 C CA . GLY E 1 303 ? -11.933 8.885 10.665 1.00 14.38 303 GLY E CA 1
ATOM 17049 C C . GLY E 1 303 ? -11.796 8.096 9.373 1.00 14.99 303 GLY E C 1
ATOM 17050 O O . GLY E 1 303 ? -11.558 8.653 8.292 1.00 16.59 303 GLY E O 1
ATOM 17051 N N . SER E 1 304 ? -11.954 6.780 9.480 1.00 15.86 304 SER E N 1
ATOM 17052 C CA . SER E 1 304 ? -11.988 5.923 8.301 1.00 17.92 304 SER E CA 1
ATOM 17053 C C . SER E 1 304 ? -13.169 6.274 7.411 1.00 16.62 304 SER E C 1
ATOM 17054 O O . SER E 1 304 ? -14.130 6.893 7.871 1.00 16.28 304 SER E O 1
ATOM 17057 N N . GLN E 1 305 ? -13.108 5.868 6.147 1.00 16.94 305 GLN E N 1
ATOM 17058 C CA . GLN E 1 305 ? -14.203 6.144 5.228 1.00 14.93 305 GLN E CA 1
ATOM 17059 C C . GLN E 1 305 ? -15.515 5.569 5.757 1.00 16.66 305 GLN E C 1
ATOM 17060 O O . GLN E 1 305 ? -16.557 6.214 5.665 1.00 16.41 305 GLN E O 1
ATOM 17066 N N . SER E 1 306 ? -15.464 4.364 6.321 1.00 14.99 306 SER E N 1
ATOM 17067 C CA . SER E 1 306 ? -16.686 3.743 6.813 1.00 15.36 306 SER E CA 1
ATOM 17068 C C . SER E 1 306 ? -17.197 4.467 8.061 1.00 13.27 306 SER E C 1
ATOM 17069 O O . SER E 1 306 ? -18.393 4.711 8.172 1.00 15.24 306 SER E O 1
ATOM 17072 N N . ASP E 1 307 ? -16.305 4.839 8.976 1.00 13.76 307 ASP E N 1
ATOM 17073 C CA . ASP E 1 307 ? -16.763 5.562 10.169 1.00 13.68 307 ASP E CA 1
ATOM 17074 C C . ASP E 1 307 ? -17.338 6.937 9.812 1.00 14.88 307 ASP E C 1
ATOM 17075 O O . ASP E 1 307 ? -18.340 7.364 10.396 1.00 13.84 307 ASP E O 1
ATOM 17080 N N . LYS E 1 308 ? -16.711 7.613 8.851 1.00 13.37 308 LYS E N 1
ATOM 17081 C CA . LYS E 1 308 ? -17.123 8.966 8.453 1.00 13.13 308 LYS E CA 1
ATOM 17082 C C . LYS E 1 308 ? -18.501 9.015 7.822 1.00 14.40 308 LYS E C 1
ATOM 17083 O O . LYS E 1 308 ? -19.123 10.078 7.781 1.00 13.93 308 LYS E O 1
ATOM 17089 N N . THR E 1 309 ? -18.962 7.874 7.316 1.00 11.80 309 THR E N 1
ATOM 17090 C CA . THR E 1 309 ? -20.211 7.814 6.578 1.00 12.49 309 THR E CA 1
ATOM 17091 C C . THR E 1 309 ? -21.237 6.914 7.257 1.00 12.34 309 THR E C 1
ATOM 17092 O O . THR E 1 309 ? -22.306 6.645 6.693 1.00 13.19 309 THR E O 1
ATOM 17096 N N . LEU E 1 310 ? -20.911 6.451 8.465 1.00 13.24 310 LEU E N 1
ATOM 17097 C CA . LEU E 1 310 ? -21.787 5.526 9.185 1.00 9.79 310 LEU E CA 1
ATOM 17098 C C . LEU E 1 310 ? -23.069 6.188 9.693 1.00 11.08 310 LEU E C 1
ATOM 17099 O O . LEU E 1 310 ? -24.141 5.579 9.660 1.00 9.99 310 LEU E O 1
ATOM 17104 N N . PHE E 1 311 ? -22.944 7.419 10.182 1.00 9.08 311 PHE E N 1
ATOM 17105 C CA . PHE E 1 311 ? -24.055 8.118 10.836 1.00 9.45 311 PHE E CA 1
ATOM 17106 C C . PHE E 1 311 ? -24.625 9.255 9.987 1.00 10.91 311 PHE E C 1
ATOM 17107 O O . PHE E 1 311 ? -23.877 9.996 9.337 1.00 10.17 311 PHE E O 1
ATOM 17115 N N . ARG E 1 312 ? -25.943 9.427 10.041 1.00 8.28 312 ARG E N 1
ATOM 17116 C CA . ARG E 1 312 ? -26.578 10.599 9.432 1.00 9.59 312 ARG E CA 1
ATOM 17117 C C . ARG E 1 312 ? -26.284 11.837 10.267 1.00 10.78 312 ARG E C 1
ATOM 17118 O O . ARG E 1 312 ? -26.624 11.868 11.442 1.00 10.68 312 ARG E O 1
ATOM 17126 N N . PRO E 1 313 ? -25.668 12.865 9.665 1.00 8.60 313 PRO E N 1
ATOM 17127 C CA . PRO E 1 313 ? -25.375 14.087 10.429 1.00 8.25 313 PRO E CA 1
ATOM 17128 C C . PRO E 1 313 ? -26.616 14.939 10.642 1.00 9.71 313 PRO E C 1
ATOM 17129 O O . PRO E 1 313 ? -27.670 14.656 10.057 1.00 10.65 313 PRO E O 1
ATOM 17133 N N . ILE E 1 314 ? -26.489 15.975 11.472 1.00 8.22 314 ILE E N 1
ATOM 17134 C CA . ILE E 1 314 ? -27.600 16.874 11.741 1.00 8.24 314 ILE E CA 1
ATOM 17135 C C . ILE E 1 314 ? -27.615 18.009 10.715 1.00 10.75 314 ILE E C 1
ATOM 17136 O O . ILE E 1 314 ? -28.612 18.196 10.016 1.00 10.55 314 ILE E O 1
ATOM 17141 N N . GLY E 1 315 ? -26.514 18.751 10.609 1.00 8.63 315 GLY E N 1
ATOM 17142 C CA . GLY E 1 315 ? -26.309 19.608 9.449 1.00 9.79 315 GLY E CA 1
ATOM 17143 C C . GLY E 1 315 ? -26.128 18.687 8.252 1.00 10.32 315 GLY E C 1
ATOM 17144 O O . GLY E 1 315 ? -25.423 17.677 8.354 1.00 11.16 315 GLY E O 1
ATOM 17145 N N . ILE E 1 316 ? -26.777 18.992 7.133 1.00 8.93 316 ILE E N 1
ATOM 17146 C CA . ILE E 1 316 ? -26.765 18.044 6.018 1.00 7.75 316 ILE E CA 1
ATOM 17147 C C . ILE E 1 316 ? -27.118 18.762 4.715 1.00 9.25 316 ILE E C 1
ATOM 17148 O O . ILE E 1 316 ? -27.726 19.825 4.733 1.00 10.19 316 ILE E O 1
ATOM 17153 N N . ASN E 1 317 ? -26.713 18.195 3.583 1.00 10.29 317 ASN E N 1
ATOM 17154 C CA . ASN E 1 317 ? -26.933 18.868 2.304 1.00 8.93 317 ASN E CA 1
ATOM 17155 C C . ASN E 1 317 ? -28.396 19.181 2.048 1.00 10.35 317 ASN E C 1
ATOM 17156 O O . ASN E 1 317 ? -28.717 20.192 1.409 1.00 12.70 317 ASN E O 1
ATOM 17161 N N . ARG E 1 318 ? -29.289 18.359 2.583 1.00 10.20 318 ARG E N 1
ATOM 17162 C CA . ARG E 1 318 ? -30.703 18.565 2.312 1.00 12.63 318 ARG E CA 1
ATOM 17163 C C . ARG E 1 318 ? -31.448 19.305 3.435 1.00 11.35 318 ARG E C 1
ATOM 17164 O O . ARG E 1 318 ? -32.672 19.203 3.510 1.00 10.81 318 ARG E O 1
ATOM 17172 N N . ASN E 1 319 ? -30.723 20.061 4.272 1.00 7.98 319 ASN E N 1
ATOM 17173 C CA . ASN E 1 319 ? -31.355 21.120 5.095 1.00 11.56 319 ASN E CA 1
ATOM 17174 C C . ASN E 1 319 ? -32.011 22.110 4.126 1.00 11.64 319 ASN E C 1
ATOM 17175 O O . ASN E 1 319 ? -31.291 22.844 3.453 1.00 13.56 319 ASN E O 1
ATOM 17180 N N . HIS E 1 320 ? -33.335 22.158 4.033 1.00 9.39 320 HIS E N 1
ATOM 17181 C CA . HIS E 1 320 ? -33.953 23.145 3.140 1.00 10.00 320 HIS E CA 1
ATOM 17182 C C . HIS E 1 320 ? -34.144 24.478 3.863 1.00 10.97 320 HIS E C 1
ATOM 17183 O O . HIS E 1 320 ? -33.813 25.546 3.338 1.00 9.01 320 HIS E O 1
ATOM 17190 N N . ASN E 1 321 ? -34.695 24.419 5.066 1.00 9.87 321 ASN E N 1
ATOM 17191 C CA . ASN E 1 321 ? -34.653 25.577 5.950 1.00 8.91 321 ASN E CA 1
ATOM 17192 C C . ASN E 1 321 ? -34.363 25.100 7.360 1.00 9.93 321 ASN E C 1
ATOM 17193 O O . ASN E 1 321 ? -34.562 23.924 7.674 1.00 9.82 321 ASN E O 1
ATOM 17198 N N . VAL E 1 322 ? -33.853 26.005 8.187 1.00 9.71 322 VAL E N 1
ATOM 17199 C CA . VAL E 1 322 ? -33.759 25.779 9.623 1.00 9.49 322 VAL E CA 1
ATOM 17200 C C . VAL E 1 322 ? -34.484 26.926 10.296 1.00 9.75 322 VAL E C 1
ATOM 17201 O O . VAL E 1 322 ? -34.345 28.090 9.903 1.00 10.58 322 VAL E O 1
ATOM 17205 N N . HIS E 1 323 ? -35.321 26.588 11.268 1.00 9.99 323 HIS E N 1
ATOM 17206 C CA . HIS E 1 323 ? -36.072 27.616 11.974 1.00 8.18 323 HIS E CA 1
ATOM 17207 C C . HIS E 1 323 ? -35.972 27.386 13.464 1.00 9.44 323 HIS E C 1
ATOM 17208 O O . HIS E 1 323 ? -36.018 26.244 13.950 1.00 10.77 323 HIS E O 1
ATOM 17215 N N . ILE E 1 324 ? -35.795 28.482 14.184 1.00 9.86 324 ILE E N 1
ATOM 17216 C CA . ILE E 1 324 ? -35.829 28.458 15.636 1.00 9.31 324 ILE E CA 1
ATOM 17217 C C . ILE E 1 324 ? -36.917 29.458 16.036 1.00 10.99 324 ILE E C 1
ATOM 17218 O O . ILE E 1 324 ? -36.777 30.666 15.825 1.00 10.50 324 ILE E O 1
ATOM 17223 N N . LEU E 1 325 ? -38.018 28.937 16.557 1.00 10.60 325 LEU E N 1
ATOM 17224 C CA . LEU E 1 325 ? -39.151 29.781 16.926 1.00 9.44 325 LEU E CA 1
ATOM 17225 C C . LEU E 1 325 ? -39.030 30.117 18.398 1.00 10.61 325 LEU E C 1
ATOM 17226 O O . LEU E 1 325 ? -39.020 29.227 19.254 1.00 10.20 325 LEU E O 1
ATOM 17231 N N . GLN E 1 326 ? -38.911 31.407 18.684 1.00 10.03 326 GLN E N 1
ATOM 17232 C CA . GLN E 1 326 ? -38.645 31.871 20.023 1.00 13.20 326 GLN E CA 1
ATOM 17233 C C . GLN E 1 326 ? -39.794 32.733 20.515 1.00 12.95 326 GLN E C 1
ATOM 17234 O O . GLN E 1 326 ? -40.165 33.688 19.849 1.00 12.86 326 GLN E O 1
ATOM 17240 N N . ILE E 1 327 ? -40.368 32.395 21.662 1.00 14.36 327 ILE E N 1
ATOM 17241 C CA . ILE E 1 327 ? -41.316 33.312 22.284 1.00 13.65 327 ILE E CA 1
ATOM 17242 C C . ILE E 1 327 ? -40.661 33.896 23.523 1.00 12.18 327 ILE E C 1
ATOM 17243 O O . ILE E 1 327 ? -40.454 33.208 24.529 1.00 12.96 327 ILE E O 1
ATOM 17248 N N . ARG E 1 328 ? -40.331 35.178 23.443 1.00 13.83 328 ARG E N 1
ATOM 17249 C CA . ARG E 1 328 ? -39.577 35.841 24.496 1.00 13.53 328 ARG E CA 1
ATOM 17250 C C . ARG E 1 328 ? -40.474 36.292 25.639 1.00 16.58 328 ARG E C 1
ATOM 17251 O O . ARG E 1 328 ? -41.682 36.479 25.463 1.00 15.84 328 ARG E O 1
ATOM 17259 N N . ASN E 1 329 ? -39.877 36.431 26.814 1.00 15.53 329 ASN E N 1
ATOM 17260 C CA . ASN E 1 329 ? -40.600 36.920 27.981 1.00 14.28 329 ASN E CA 1
ATOM 17261 C C . ASN E 1 329 ? -40.030 38.206 28.574 1.00 20.96 329 ASN E C 1
ATOM 17262 O O . ASN E 1 329 ? -40.647 38.805 29.462 1.00 23.62 329 ASN E O 1
ATOM 17267 N N . ASN E 1 330 ? -38.868 38.641 28.097 1.00 15.42 330 ASN E N 1
ATOM 17268 C CA . ASN E 1 330 ? -38.266 39.863 28.636 1.00 27.89 330 ASN E CA 1
ATOM 17269 C C . ASN E 1 330 ? -38.717 41.143 27.916 1.00 32.67 330 ASN E C 1
ATOM 17270 O O . ASN E 1 330 ? -38.145 42.213 28.132 1.00 35.09 330 ASN E O 1
ATOM 17275 N N . VAL E 1 331 ? -39.759 41.037 27.092 1.00 26.52 331 VAL E N 1
ATOM 17276 C CA . VAL E 1 331 ? -40.213 42.154 26.261 1.00 22.88 331 VAL E CA 1
ATOM 17277 C C . VAL E 1 331 ? -41.743 42.287 26.146 1.00 22.58 331 VAL E C 1
ATOM 17278 O O . VAL E 1 331 ? -42.483 41.371 26.512 1.00 26.39 331 VAL E O 1
ATOM 17282 N N . PRO E 1 332 ? -42.226 43.440 25.649 1.00 18.91 332 PRO E N 1
ATOM 17283 C CA . PRO E 1 332 ? -43.657 43.556 25.348 1.00 20.44 332 PRO E CA 1
ATOM 17284 C C . PRO E 1 332 ? -44.091 42.487 24.348 1.00 18.96 332 PRO E C 1
ATOM 17285 O O . PRO E 1 332 ? -43.264 42.050 23.549 1.00 17.69 332 PRO E O 1
ATOM 17289 N N . THR E 1 333 ? -45.355 42.069 24.395 1.00 22.01 333 THR E N 1
ATOM 17290 C CA . THR E 1 333 ? -45.831 40.989 23.538 1.00 23.35 333 THR E CA 1
ATOM 17291 C C . THR E 1 333 ? -45.653 41.301 22.053 1.00 20.05 333 THR E C 1
ATOM 17292 O O . THR E 1 333 ? -45.452 40.388 21.252 1.00 16.91 333 THR E O 1
ATOM 17296 N N . GLU E 1 334 ? -45.691 42.582 21.688 1.00 18.27 334 GLU E N 1
ATOM 17297 C CA . GLU E 1 334 ? -45.588 42.960 20.280 1.00 18.48 334 GLU E CA 1
ATOM 17298 C C . GLU E 1 334 ? -44.223 42.630 19.657 1.00 16.22 334 GLU E C 1
ATOM 17299 O O . GLU E 1 334 ? -44.087 42.634 18.433 1.00 19.69 334 GLU E O 1
ATOM 17305 N N . ILE E 1 335 ? -43.215 42.364 20.483 1.00 15.11 335 ILE E N 1
ATOM 17306 C CA . ILE E 1 335 ? -41.923 41.952 19.937 1.00 16.54 335 ILE E CA 1
ATOM 17307 C C . ILE E 1 335 ? -41.451 40.626 20.541 1.00 16.72 335 ILE E C 1
ATOM 17308 O O . ILE E 1 335 ? -40.286 40.264 20.425 1.00 16.98 335 ILE E O 1
ATOM 17313 N N . ALA E 1 336 ? -42.369 39.883 21.152 1.00 14.23 336 ALA E N 1
ATOM 17314 C CA . ALA E 1 336 ? -42.000 38.635 21.818 1.00 15.33 336 ALA E CA 1
ATOM 17315 C C . ALA E 1 336 ? -41.681 37.500 20.834 1.00 13.51 336 ALA E C 1
ATOM 17316 O O . ALA E 1 336 ? -40.785 36.688 21.087 1.00 13.43 336 ALA E O 1
ATOM 17318 N N . GLY E 1 337 ? -42.402 37.451 19.721 1.00 13.78 337 GLY E N 1
ATOM 17319 C CA . GLY E 1 337 ? -42.271 36.348 18.780 1.00 12.65 337 GLY E CA 1
ATOM 17320 C C . GLY E 1 337 ? -41.170 36.563 17.761 1.00 13.54 337 GLY E C 1
ATOM 17321 O O . GLY E 1 337 ? -41.180 37.541 17.005 1.00 13.08 337 GLY E O 1
ATOM 17322 N N . ILE E 1 338 ? -40.189 35.663 17.771 1.00 14.22 338 ILE E N 1
ATOM 17323 C CA . ILE E 1 338 ? -39.060 35.749 16.851 1.00 11.24 338 ILE E CA 1
ATOM 17324 C C . ILE E 1 338 ? -38.983 34.476 16.033 1.00 10.06 338 ILE E C 1
ATOM 17325 O O . ILE E 1 338 ? -38.889 33.376 16.589 1.00 10.96 338 ILE E O 1
ATOM 17330 N N . HIS E 1 339 ? -39.041 34.634 14.714 1.00 11.07 339 HIS E N 1
ATOM 17331 C CA . HIS E 1 339 ? -38.949 33.515 13.781 1.00 12.42 339 HIS E CA 1
ATOM 17332 C C . HIS E 1 339 ? -37.541 33.518 13.189 1.00 10.70 339 HIS E C 1
ATOM 17333 O O . HIS E 1 339 ? -37.313 34.101 12.125 1.00 10.89 339 HIS E O 1
ATOM 17340 N N . TRP E 1 340 ? -36.600 32.892 13.898 1.00 10.16 340 TRP E N 1
ATOM 17341 C CA . TRP E 1 340 ? -35.222 32.777 13.414 1.00 9.39 340 TRP E CA 1
ATOM 17342 C C . TRP E 1 340 ? -35.211 31.867 12.197 1.00 11.83 340 TRP E C 1
ATOM 17343 O O . TRP E 1 340 ? -35.831 30.800 12.214 1.00 9.83 340 TRP E O 1
ATOM 17354 N N . LEU E 1 341 ? -34.485 32.259 11.157 1.00 9.10 341 LEU E N 1
ATOM 17355 C CA . LEU E 1 341 ? -34.564 31.534 9.897 1.00 9.73 341 LEU E CA 1
ATOM 17356 C C . LEU E 1 341 ? -33.251 31.504 9.119 1.00 10.38 341 LEU E C 1
ATOM 17357 O O . LEU E 1 341 ? -32.552 32.513 9.032 1.00 10.80 341 LEU E O 1
ATOM 17362 N N . ALA E 1 342 ? -32.936 30.343 8.538 1.00 10.54 342 ALA E N 1
ATOM 17363 C CA . ALA E 1 342 ? -31.890 30.245 7.526 1.00 7.98 342 ALA E CA 1
ATOM 17364 C C . ALA E 1 342 ? -32.246 29.170 6.502 1.00 11.03 342 ALA E C 1
ATOM 17365 O O . ALA E 1 342 ? -33.189 28.401 6.686 1.00 9.40 342 ALA E O 1
ATOM 17367 N N . TYR E 1 343 ? -31.487 29.151 5.413 1.00 10.64 343 TYR E N 1
ATOM 17368 C CA . TYR E 1 343 ? -31.730 28.262 4.275 1.00 9.34 343 TYR E CA 1
ATOM 17369 C C . TYR E 1 343 ? -30.487 27.459 3.917 1.00 9.90 343 TYR E C 1
ATOM 17370 O O . TYR E 1 343 ? -29.371 27.929 4.133 1.00 11.10 343 TYR E O 1
ATOM 17379 N N . GLY E 1 344 ? -30.686 26.284 3.317 1.00 9.74 344 GLY E N 1
ATOM 17380 C CA . GLY E 1 344 ? -29.581 25.496 2.794 1.00 9.69 344 GLY E CA 1
ATOM 17381 C C . GLY E 1 344 ? -28.805 24.778 3.881 1.00 11.92 344 GLY E C 1
ATOM 17382 O O . GLY E 1 344 ? -29.082 24.952 5.070 1.00 10.36 344 GLY E O 1
ATOM 17383 N N . ALA E 1 345 ? -27.816 23.984 3.475 1.00 12.40 345 ALA E N 1
ATOM 17384 C CA . ALA E 1 345 ? -27.034 23.204 4.439 1.00 10.22 345 ALA E CA 1
ATOM 17385 C C . ALA E 1 345 ? -26.496 24.102 5.554 1.00 9.33 345 ALA E C 1
ATOM 17386 O O . ALA E 1 345 ? -25.883 25.138 5.296 1.00 10.37 345 ALA E O 1
ATOM 17388 N N . ASN E 1 346 ? -26.724 23.693 6.798 1.00 8.51 346 ASN E N 1
ATOM 17389 C CA . ASN E 1 346 ? -26.511 24.595 7.941 1.00 9.66 346 ASN E CA 1
ATOM 17390 C C . ASN E 1 346 ? -25.055 24.908 8.273 1.00 10.66 346 ASN E C 1
ATOM 17391 O O . ASN E 1 346 ? -24.770 25.741 9.120 1.00 9.64 346 ASN E O 1
ATOM 17396 N N . THR E 1 347 ? -24.127 24.255 7.590 1.00 9.63 347 THR E N 1
ATOM 17397 C CA . THR E 1 347 ? -22.714 24.500 7.834 1.00 7.39 347 THR E CA 1
ATOM 17398 C C . THR E 1 347 ? -22.235 25.892 7.416 1.00 8.69 347 THR E C 1
ATOM 17399 O O . THR E 1 347 ? -21.257 26.382 7.963 1.00 8.68 347 THR E O 1
ATOM 17403 N N . PHE E 1 348 ? -22.906 26.536 6.460 1.00 9.79 348 PHE E N 1
ATOM 17404 C CA . PHE E 1 348 ? -22.407 27.818 5.949 1.00 8.32 348 PHE E CA 1
ATOM 17405 C C . PHE E 1 348 ? -23.457 28.915 5.938 1.00 9.24 348 PHE E C 1
ATOM 17406 O O . PHE E 1 348 ? -23.351 29.860 5.158 1.00 10.51 348 PHE E O 1
ATOM 17414 N N . ASN E 1 349 ? -24.433 28.813 6.844 1.00 9.01 349 ASN E N 1
ATOM 17415 C CA . ASN E 1 349 ? -25.444 29.865 6.985 1.00 7.53 349 ASN E CA 1
ATOM 17416 C C . ASN E 1 349 ? -25.521 30.379 8.426 1.00 8.84 349 ASN E C 1
ATOM 17417 O O . ASN E 1 349 ? -24.814 29.900 9.305 1.00 10.12 349 ASN E O 1
ATOM 17422 N N . THR E 1 350 ? -26.368 31.374 8.655 1.00 9.71 350 THR E N 1
ATOM 17423 C CA . THR E 1 350 ? -26.670 31.848 10.002 1.00 8.76 350 THR E CA 1
ATOM 17424 C C . THR E 1 350 ? -28.168 32.116 10.120 1.00 9.63 350 THR E C 1
ATOM 17425 O O . THR E 1 350 ? -28.779 32.625 9.185 1.00 9.38 350 THR E O 1
ATOM 17429 N N . VAL E 1 351 ? -28.751 31.792 11.269 1.00 8.45 351 VAL E N 1
ATOM 17430 C CA . VAL E 1 351 ? -30.152 32.133 11.506 1.00 9.22 351 VAL E CA 1
ATOM 17431 C C . VAL E 1 351 ? -30.296 33.617 11.817 1.00 8.65 351 VAL E C 1
ATOM 17432 O O . VAL E 1 351 ? -29.508 34.204 12.559 1.00 10.10 351 VAL E O 1
ATOM 17436 N N . VAL E 1 352 ? -31.320 34.208 11.215 1.00 8.70 352 VAL E N 1
ATOM 17437 C CA . VAL E 1 352 ? -31.592 35.637 11.322 1.00 11.66 352 VAL E CA 1
ATOM 17438 C C . VAL E 1 352 ? -32.858 35.812 12.151 1.00 8.52 352 VAL E C 1
ATOM 17439 O O . VAL E 1 352 ? -33.857 35.163 11.871 1.00 10.44 352 VAL E O 1
ATOM 17443 N N . PRO E 1 353 ? -32.812 36.677 13.177 1.00 9.42 353 PRO E N 1
ATOM 17444 C CA . PRO E 1 353 ? -33.939 36.795 14.117 1.00 9.68 353 PRO E CA 1
ATOM 17445 C C . PRO E 1 353 ? -35.077 37.687 13.623 1.00 9.60 353 PRO E C 1
ATOM 17446 O O . PRO E 1 353 ? -35.240 38.790 14.122 1.00 12.90 353 PRO E O 1
ATOM 17450 N N . PHE E 1 354 ? -35.870 37.200 12.685 1.00 11.02 354 PHE E N 1
ATOM 17451 C CA . PHE E 1 354 ? -36.982 37.996 12.180 1.00 10.03 354 PHE E CA 1
ATOM 17452 C C . PHE E 1 354 ? -38.099 38.174 13.207 1.00 12.01 354 PHE E C 1
ATOM 17453 O O . PHE E 1 354 ? -38.551 37.213 13.825 1.00 11.01 354 PHE E O 1
ATOM 17461 N N . TYR E 1 355 ? -38.553 39.413 13.375 1.00 11.10 355 TYR E N 1
ATOM 17462 C CA . TYR E 1 355 ? -39.750 39.638 14.174 1.00 13.94 355 TYR E CA 1
ATOM 17463 C C . TYR E 1 355 ? -40.933 39.013 13.465 1.00 10.87 355 TYR E C 1
ATOM 17464 O O . TYR E 1 355 ? -41.121 39.220 12.263 1.00 11.72 355 TYR E O 1
ATOM 17473 N N . ALA E 1 356 ? -41.733 38.257 14.208 1.00 10.70 356 ALA E N 1
ATOM 17474 C CA . ALA E 1 356 ? -42.902 37.600 13.636 1.00 11.25 356 ALA E CA 1
ATOM 17475 C C . ALA E 1 356 ? -44.105 38.545 13.525 1.00 15.74 356 ALA E C 1
ATOM 17476 O O . ALA E 1 356 ? -44.998 38.311 12.716 1.00 14.52 356 ALA E O 1
ATOM 17478 N N . ASN E 1 357 ? -44.112 39.620 14.312 1.00 14.02 357 ASN E N 1
ATOM 17479 C CA . ASN E 1 357 ? -45.245 40.547 14.327 1.00 14.09 357 ASN E CA 1
ATOM 17480 C C . ASN E 1 357 ? -45.193 41.526 13.158 1.00 15.66 357 ASN E C 1
ATOM 17481 O O . ASN E 1 357 ? -45.012 42.738 13.356 1.00 15.17 357 ASN E O 1
ATOM 17486 N N . VAL E 1 358 ? -45.347 40.986 11.948 1.00 16.18 358 VAL E N 1
ATOM 17487 C CA . VAL E 1 358 ? -45.258 41.751 10.703 1.00 16.45 358 VAL E CA 1
ATOM 17488 C C . VAL E 1 358 ? -46.300 41.244 9.701 1.00 19.65 358 VAL E C 1
ATOM 17489 O O . VAL E 1 358 ? -46.794 40.126 9.835 1.00 16.65 358 VAL E O 1
ATOM 17493 N N . ASN E 1 359 ? -46.619 42.055 8.691 1.00 15.62 359 ASN E N 1
ATOM 17494 C CA . ASN E 1 359 ? -47.621 41.681 7.688 1.00 16.14 359 ASN E CA 1
ATOM 17495 C C . ASN E 1 359 ? -47.017 41.194 6.384 1.00 16.04 359 ASN E C 1
ATOM 17496 O O . ASN E 1 359 ? -47.733 40.707 5.500 1.00 16.56 359 ASN E O 1
ATOM 17501 N N . ASP E 1 360 ? -45.698 41.339 6.262 1.00 14.33 360 ASP E N 1
ATOM 17502 C CA . ASP E 1 360 ? -44.989 40.949 5.044 1.00 13.33 360 ASP E CA 1
ATOM 17503 C C . ASP E 1 360 ? -43.551 40.625 5.425 1.00 12.32 360 ASP E C 1
ATOM 17504 O O . ASP E 1 360 ? -43.149 40.852 6.567 1.00 14.05 360 ASP E O 1
ATOM 17509 N N . THR E 1 361 ? -42.793 40.074 4.476 1.00 13.56 361 THR E N 1
ATOM 17510 C CA . THR E 1 361 ? -41.461 39.545 4.759 1.00 12.48 361 THR E CA 1
ATOM 17511 C C . THR E 1 361 ? -40.410 40.125 3.797 1.00 10.55 361 THR E C 1
ATOM 17512 O O . THR E 1 361 ? -40.755 40.609 2.716 1.00 13.23 361 THR E O 1
ATOM 17516 N N . PRO E 1 362 ? -39.121 40.087 4.190 1.00 11.25 362 PRO E N 1
ATOM 17517 C CA . PRO E 1 362 ? -38.092 40.729 3.362 1.00 12.09 362 PRO E CA 1
ATOM 17518 C C . PRO E 1 362 ? -37.917 40.047 2.014 1.00 11.96 362 PRO E C 1
ATOM 17519 O O . PRO E 1 362 ? -37.994 38.811 1.923 1.00 11.94 362 PRO E O 1
ATOM 17523 N N . VAL E 1 363 ? -37.660 40.840 0.977 1.00 12.61 363 VAL E N 1
ATOM 17524 C CA . VAL E 1 363 ? -37.681 40.314 -0.381 1.00 12.99 363 VAL E CA 1
ATOM 17525 C C . VAL E 1 363 ? -36.659 39.191 -0.627 1.00 13.00 363 VAL E C 1
ATOM 17526 O O . VAL E 1 363 ? -37.004 38.208 -1.281 1.00 13.96 363 VAL E O 1
ATOM 17530 N N . GLN E 1 364 ? -35.451 39.293 -0.059 1.00 12.50 364 GLN E N 1
ATOM 17531 C CA . GLN E 1 364 ? -34.399 38.286 -0.284 1.00 13.85 364 GLN E CA 1
ATOM 17532 C C . GLN E 1 364 ? -34.746 36.940 0.341 1.00 11.51 364 GLN E C 1
ATOM 17533 O O . GLN E 1 364 ? -34.114 35.926 0.037 1.00 12.42 364 GLN E O 1
ATOM 17539 N N . TYR E 1 365 ? -35.715 36.934 1.245 1.00 10.45 365 TYR E N 1
ATOM 17540 C CA . TYR E 1 365 ? -36.128 35.693 1.899 1.00 10.71 365 TYR E CA 1
ATOM 17541 C C . TYR E 1 365 ? -37.473 35.207 1.376 1.00 10.50 365 TYR E C 1
ATOM 17542 O O . TYR E 1 365 ? -37.838 34.045 1.547 1.00 11.25 365 TYR E O 1
ATOM 17551 N N . LYS E 1 366 ? -38.201 36.094 0.707 1.00 9.87 366 LYS E N 1
ATOM 17552 C CA . LYS E 1 366 ? -39.531 35.774 0.215 1.00 9.16 366 LYS E CA 1
ATOM 17553 C C . LYS E 1 366 ? -39.526 35.271 -1.225 1.00 11.47 366 LYS E C 1
ATOM 17554 O O . LYS E 1 366 ? -40.415 34.527 -1.617 1.00 13.30 366 LYS E O 1
ATOM 17560 N N . ASN E 1 367 ? -38.544 35.672 -2.027 1.00 10.62 367 ASN E N 1
ATOM 17561 C CA . ASN E 1 367 ? -38.748 35.595 -3.472 1.00 11.61 367 ASN E CA 1
ATOM 17562 C C . ASN E 1 367 ? -38.085 34.453 -4.242 1.00 11.76 367 ASN E C 1
ATOM 17563 O O . ASN E 1 367 ? -37.971 34.546 -5.456 1.00 11.57 367 ASN E O 1
ATOM 17568 N N . ALA E 1 368 ? -37.696 33.363 -3.577 1.00 11.05 368 ALA E N 1
ATOM 17569 C CA . ALA E 1 368 ? -37.131 32.251 -4.333 1.00 8.89 368 ALA E CA 1
ATOM 17570 C C . ALA E 1 368 ? -38.150 31.629 -5.270 1.00 12.91 368 ALA E C 1
ATOM 17571 O O . ALA E 1 368 ? -39.327 31.474 -4.926 1.00 11.42 368 ALA E O 1
ATOM 17573 N N . THR E 1 369 ? -37.680 31.305 -6.469 1.00 10.84 369 THR E N 1
ATOM 17574 C CA . THR E 1 369 ? -38.433 30.488 -7.400 1.00 12.04 369 THR E CA 1
ATOM 17575 C C . THR E 1 369 ? -37.575 29.305 -7.821 1.00 11.44 369 THR E C 1
ATOM 17576 O O . THR E 1 369 ? -36.470 29.113 -7.321 1.00 10.79 369 THR E O 1
ATOM 17580 N N . GLY E 1 370 ? -38.065 28.534 -8.775 1.00 10.34 370 GLY E N 1
ATOM 17581 C CA . GLY E 1 370 ? -37.286 27.425 -9.296 1.00 10.94 370 GLY E CA 1
ATOM 17582 C C . GLY E 1 370 ? -36.148 27.882 -10.198 1.00 13.78 370 GLY E C 1
ATOM 17583 O O . GLY E 1 370 ? -35.352 27.059 -10.668 1.00 13.59 370 GLY E O 1
ATOM 17584 N N . LYS E 1 371 ? -36.087 29.178 -10.486 1.00 11.12 371 LYS E N 1
ATOM 17585 C CA . LYS E 1 371 ? -34.978 29.703 -11.271 1.00 11.31 371 LYS E CA 1
ATOM 17586 C C . LYS E 1 371 ? -33.829 30.095 -10.345 1.00 13.28 371 LYS E C 1
ATOM 17587 O O . LYS E 1 371 ? -34.010 30.832 -9.375 1.00 13.06 371 LYS E O 1
ATOM 17593 N N . PHE E 1 372 ? -32.644 29.581 -10.648 1.00 10.83 372 PHE E N 1
ATOM 17594 C CA . PHE E 1 372 ? -31.450 29.897 -9.870 1.00 10.15 372 PHE E CA 1
ATOM 17595 C C . PHE E 1 372 ? -31.164 31.393 -9.867 1.00 9.50 372 PHE E C 1
ATOM 17596 O O . PHE E 1 372 ? -31.017 32.008 -10.922 1.00 10.98 372 PHE E O 1
ATOM 17604 N N . ASP E 1 373 ? -31.108 31.979 -8.673 1.00 8.46 373 ASP E N 1
ATOM 17605 C CA . ASP E 1 373 ? -30.895 33.410 -8.537 1.00 9.98 373 ASP E CA 1
ATOM 17606 C C . ASP E 1 373 ? -30.110 33.691 -7.271 1.00 11.67 373 ASP E C 1
ATOM 17607 O O . ASP E 1 373 ? -30.628 33.538 -6.160 1.00 10.00 373 ASP E O 1
ATOM 17612 N N . LEU E 1 374 ? -28.857 34.094 -7.445 1.00 9.69 374 LEU E N 1
ATOM 17613 C CA . LEU E 1 374 ? -27.959 34.284 -6.325 1.00 8.64 374 LEU E CA 1
ATOM 17614 C C . LEU E 1 374 ? -28.226 35.582 -5.574 1.00 10.99 374 LEU E C 1
ATOM 17615 O O . LEU E 1 374 ? -27.543 35.873 -4.599 1.00 10.12 374 LEU E O 1
ATOM 17620 N N . ASN E 1 375 ? -29.206 36.362 -6.030 1.00 11.73 375 ASN E N 1
ATOM 17621 C CA . ASN E 1 375 ? -29.667 37.506 -5.242 1.00 12.28 375 ASN E CA 1
ATOM 17622 C C . ASN E 1 375 ? -30.688 37.096 -4.200 1.00 13.75 375 ASN E C 1
ATOM 17623 O O . ASN E 1 375 ? -31.098 37.902 -3.354 1.00 14.93 375 ASN E O 1
ATOM 17628 N N . ASN E 1 376 ? -31.111 35.842 -4.289 1.00 10.28 376 ASN E N 1
ATOM 17629 C CA . ASN E 1 376 ? -32.017 35.255 -3.321 1.00 8.65 376 ASN E CA 1
ATOM 17630 C C . ASN E 1 376 ? -31.250 34.450 -2.268 1.00 8.59 376 ASN E C 1
ATOM 17631 O O . ASN E 1 376 ? -30.271 33.772 -2.597 1.00 10.41 376 ASN E O 1
ATOM 17636 N N . MET E 1 377 ? -31.680 34.531 -1.008 1.00 10.69 377 MET E N 1
ATOM 17637 C CA . MET E 1 377 ? -30.912 33.909 0.074 1.00 10.05 377 MET E CA 1
ATOM 17638 C C . MET E 1 377 ? -30.971 32.388 0.091 1.00 10.22 377 MET E C 1
ATOM 17639 O O . MET E 1 377 ? -30.067 31.768 0.632 1.00 11.37 377 MET E O 1
ATOM 17644 N N . TYR E 1 378 ? -32.012 31.777 -0.472 1.00 8.35 378 TYR E N 1
ATOM 17645 C CA . TYR E 1 378 ? -32.023 30.327 -0.554 1.00 10.57 378 TYR E CA 1
ATOM 17646 C C . TYR E 1 378 ? -30.886 29.865 -1.467 1.00 8.72 378 TYR E C 1
ATOM 17647 O O . TYR E 1 378 ? -30.025 29.088 -1.057 1.00 9.54 378 TYR E O 1
ATOM 17656 N N . TRP E 1 379 ? -30.859 30.375 -2.693 1.00 9.48 379 TRP E N 1
ATOM 17657 C CA . TRP E 1 379 ? -29.854 29.915 -3.645 1.00 10.32 379 TRP E CA 1
ATOM 17658 C C . TRP E 1 379 ? -28.443 30.324 -3.227 1.00 9.73 379 TRP E C 1
ATOM 17659 O O . TRP E 1 379 ? -27.494 29.554 -3.420 1.00 9.25 379 TRP E O 1
ATOM 17670 N N . LEU E 1 380 ? -28.300 31.513 -2.647 1.00 8.75 380 LEU E N 1
ATOM 17671 C CA . LEU E 1 380 ? -26.977 31.978 -2.227 1.00 8.91 380 LEU E CA 1
ATOM 17672 C C . LEU E 1 380 ? -26.421 31.095 -1.112 1.00 9.37 380 LEU E C 1
ATOM 17673 O O . LEU E 1 380 ? -25.251 30.710 -1.147 1.00 8.70 380 LEU E O 1
ATOM 17678 N N . SER E 1 381 ? -27.267 30.757 -0.143 1.00 9.29 381 SER E N 1
ATOM 17679 C CA . SER E 1 381 ? -26.845 29.927 0.984 1.00 8.10 381 SER E CA 1
ATOM 17680 C C . SER E 1 381 ? -26.483 28.512 0.539 1.00 9.50 381 SER E C 1
ATOM 17681 O O . SER E 1 381 ? -25.485 27.958 0.998 1.00 10.58 381 SER E O 1
ATOM 17684 N N . CYS E 1 382 ? -27.272 27.944 -0.366 1.00 8.40 382 CYS E N 1
ATOM 17685 C CA . CYS E 1 382 ? -26.971 26.602 -0.876 1.00 7.85 382 CYS E CA 1
ATOM 17686 C C . CYS E 1 382 ? -25.636 26.572 -1.608 1.00 10.02 382 CYS E C 1
ATOM 17687 O O . CYS E 1 382 ? -24.830 25.658 -1.429 1.00 9.85 382 CYS E O 1
ATOM 17690 N N . THR E 1 383 ? -25.398 27.590 -2.421 1.00 9.42 383 THR E N 1
ATOM 17691 C CA . THR E 1 383 ? -24.166 27.673 -3.187 1.00 7.42 383 THR E CA 1
ATOM 17692 C C . THR E 1 383 ? -22.962 27.741 -2.256 1.00 8.92 383 THR E C 1
ATOM 17693 O O . THR E 1 383 ? -21.949 27.074 -2.480 1.00 8.35 383 THR E O 1
ATOM 17697 N N . THR E 1 384 ? -23.086 28.536 -1.201 1.00 8.67 384 THR E N 1
ATOM 17698 C CA . THR E 1 384 ? -21.995 28.690 -0.245 1.00 7.38 384 THR E CA 1
ATOM 17699 C C . THR E 1 384 ? -21.661 27.363 0.430 1.00 8.08 384 THR E C 1
ATOM 17700 O O . THR E 1 384 ? -20.497 26.996 0.549 1.00 7.68 384 THR E O 1
ATOM 17704 N N . ALA E 1 385 ? -22.683 26.645 0.872 1.00 8.80 385 ALA E N 1
ATOM 17705 C CA . ALA E 1 385 ? -22.450 25.378 1.563 1.00 8.04 385 ALA E CA 1
ATOM 17706 C C . ALA E 1 385 ? -21.874 24.305 0.639 1.00 7.93 385 ALA E C 1
ATOM 17707 O O . ALA E 1 385 ? -21.049 23.487 1.076 1.00 8.78 385 ALA E O 1
ATOM 17709 N N . LEU E 1 386 ? -22.294 24.290 -0.626 1.00 8.19 386 LEU E N 1
ATOM 17710 C CA . LEU E 1 386 ? -21.711 23.342 -1.568 1.00 7.15 386 LEU E CA 1
ATOM 17711 C C . LEU E 1 386 ? -20.222 23.626 -1.767 1.00 8.26 386 LEU E C 1
ATOM 17712 O O . LEU E 1 386 ? -19.401 22.704 -1.705 1.00 8.13 386 LEU E O 1
ATOM 17717 N N . LEU E 1 387 ? -19.862 24.885 -1.992 1.00 8.29 387 LEU E N 1
ATOM 17718 C CA . LEU E 1 387 ? -18.444 25.207 -2.144 1.00 8.68 387 LEU E CA 1
ATOM 17719 C C . LEU E 1 387 ? -17.676 24.832 -0.870 1.00 8.90 387 LEU E C 1
ATOM 17720 O O . LEU E 1 387 ? -16.600 24.236 -0.939 1.00 7.80 387 LEU E O 1
ATOM 17725 N N . GLY E 1 388 ? -18.231 25.167 0.291 1.00 7.91 388 GLY E N 1
ATOM 17726 C CA . GLY E 1 388 ? -17.586 24.853 1.556 1.00 8.74 388 GLY E CA 1
ATOM 17727 C C . GLY E 1 388 ? -17.351 23.359 1.726 1.00 8.87 388 GLY E C 1
ATOM 17728 O O . GLY E 1 388 ? -16.313 22.941 2.232 1.00 8.59 388 GLY E O 1
ATOM 17729 N N . ASP E 1 389 ? -18.317 22.564 1.288 1.00 8.60 389 ASP E N 1
ATOM 17730 C CA . ASP E 1 389 ? -18.240 21.107 1.355 1.00 8.72 389 ASP E CA 1
ATOM 17731 C C . ASP E 1 389 ? -17.054 20.514 0.583 1.00 9.32 389 ASP E C 1
ATOM 17732 O O . ASP E 1 389 ? -16.557 19.435 0.931 1.00 11.18 389 ASP E O 1
ATOM 17737 N N . THR E 1 390 ? -16.600 21.212 -0.460 1.00 8.87 390 THR E N 1
ATOM 17738 C CA . THR E 1 390 ? -15.528 20.673 -1.286 1.00 7.92 390 THR E CA 1
ATOM 17739 C C . THR E 1 390 ? -14.172 20.695 -0.596 1.00 11.01 390 THR E C 1
ATOM 17740 O O . THR E 1 390 ? -13.276 19.946 -0.976 1.00 12.38 390 THR E O 1
ATOM 17744 N N . ASP E 1 391 ? -14.020 21.534 0.423 1.00 9.06 391 ASP E N 1
ATOM 17745 C CA . ASP E 1 391 ? -12.769 21.571 1.189 1.00 10.89 391 ASP E CA 1
ATOM 17746 C C . ASP E 1 391 ? -13.023 22.242 2.536 1.00 9.10 391 ASP E C 1
ATOM 17747 O O . ASP E 1 391 ? -12.600 23.378 2.783 1.00 9.30 391 ASP E O 1
ATOM 17752 N N . TYR E 1 392 ? -13.721 21.526 3.410 1.00 8.24 392 TYR E N 1
ATOM 17753 C CA . TYR E 1 392 ? -14.224 22.128 4.650 1.00 6.83 392 TYR E CA 1
ATOM 17754 C C . TYR E 1 392 ? -13.126 22.726 5.518 1.00 9.70 392 TYR E C 1
ATOM 17755 O O . TYR E 1 392 ? -13.263 23.845 5.997 1.00 8.76 392 TYR E O 1
ATOM 17764 N N . ASP E 1 393 ? -12.038 21.993 5.724 1.00 9.72 393 ASP E N 1
ATOM 17765 C CA . ASP E 1 393 ? -10.972 22.523 6.562 1.00 9.14 393 ASP E CA 1
ATOM 17766 C C . ASP E 1 393 ? -10.342 23.792 5.980 1.00 11.16 393 ASP E C 1
ATOM 17767 O O . ASP E 1 393 ? -9.816 24.621 6.721 1.00 12.01 393 ASP E O 1
ATOM 17772 N N . PHE E 1 394 ? -10.383 23.939 4.657 1.00 9.14 394 PHE E N 1
ATOM 17773 C CA . PHE E 1 394 ? -9.834 25.122 4.002 1.00 8.57 394 PHE E CA 1
ATOM 17774 C C . PHE E 1 394 ? -10.748 26.339 4.211 1.00 7.42 394 PHE E C 1
ATOM 17775 O O . PHE E 1 394 ? -10.268 27.467 4.349 1.00 9.77 394 PHE E O 1
ATOM 17783 N N . TYR E 1 395 ? -12.058 26.110 4.237 1.00 8.09 395 TYR E N 1
ATOM 17784 C CA . TYR E 1 395 ? -13.009 27.225 4.323 1.00 8.96 395 TYR E CA 1
ATOM 17785 C C . TYR E 1 395 ? -13.563 27.491 5.725 1.00 9.13 395 TYR E C 1
ATOM 17786 O O . TYR E 1 395 ? -14.240 28.501 5.925 1.00 10.05 395 TYR E O 1
ATOM 17795 N N . VAL E 1 396 ? -13.280 26.615 6.694 1.00 9.41 396 VAL E N 1
ATOM 17796 C CA . VAL E 1 396 ? -13.975 26.679 7.982 1.00 8.66 396 VAL E CA 1
ATOM 17797 C C . VAL E 1 396 ? -13.601 27.927 8.812 1.00 7.51 396 VAL E C 1
ATOM 17798 O O . VAL E 1 396 ? -14.411 28.419 9.599 1.00 8.98 396 VAL E O 1
ATOM 17802 N N . ASP E 1 397 ? -12.394 28.455 8.641 1.00 9.17 397 ASP E N 1
ATOM 17803 C CA . ASP E 1 397 ? -12.015 29.619 9.436 1.00 7.70 397 ASP E CA 1
ATOM 17804 C C . ASP E 1 397 ? -12.800 30.847 8.977 1.00 10.70 397 ASP E C 1
ATOM 17805 O O . ASP E 1 397 ? -13.290 31.624 9.797 1.00 10.60 397 ASP E O 1
ATOM 17810 N N . MET E 1 398 ? -12.951 31.006 7.666 1.00 8.46 398 MET E N 1
ATOM 17811 C CA . MET E 1 398 ? -13.798 32.083 7.138 1.00 9.22 398 MET E CA 1
ATOM 17812 C C . MET E 1 398 ? -15.247 31.899 7.578 1.00 9.89 398 MET E C 1
ATOM 17813 O O . MET E 1 398 ? -15.949 32.865 7.880 1.00 10.38 398 MET E O 1
ATOM 17818 N N . ARG E 1 399 ? -15.698 30.649 7.582 1.00 10.55 399 ARG E N 1
ATOM 17819 C CA . ARG E 1 399 ? -17.034 30.331 8.053 1.00 10.26 399 ARG E CA 1
ATOM 17820 C C . ARG E 1 399 ? -17.206 30.798 9.498 1.00 10.53 399 ARG E C 1
ATOM 17821 O O . ARG E 1 399 ? -18.178 31.475 9.822 1.00 8.78 399 ARG E O 1
ATOM 17829 N N . ASN E 1 400 ? -16.263 30.425 10.360 1.00 9.61 400 ASN E N 1
ATOM 17830 C CA . ASN E 1 400 ? -16.358 30.760 11.779 1.00 9.83 400 ASN E CA 1
ATOM 17831 C C . ASN E 1 400 ? -16.348 32.262 11.999 1.00 10.32 400 ASN E C 1
ATOM 17832 O O . ASN E 1 400 ? -17.081 32.774 12.855 1.00 11.31 400 ASN E O 1
ATOM 17837 N N . ASP E 1 401 ? -15.500 32.962 11.246 1.00 9.64 401 ASP E N 1
ATOM 17838 C CA . ASP E 1 401 ? -15.431 34.425 11.341 1.00 10.28 401 ASP E CA 1
ATOM 17839 C C . ASP E 1 401 ? -16.768 35.040 10.974 1.00 10.32 401 ASP E C 1
ATOM 17840 O O . ASP E 1 401 ? -17.275 35.921 11.670 1.00 10.85 401 ASP E O 1
ATOM 17845 N N . TYR E 1 402 ? -17.328 34.555 9.867 1.00 8.55 402 TYR E N 1
ATOM 17846 C CA . TYR E 1 402 ? -18.619 35.012 9.378 1.00 9.04 402 TYR E CA 1
ATOM 17847 C C . TYR E 1 402 ? -19.746 34.787 10.381 1.00 9.07 402 TYR E C 1
ATOM 17848 O O . TYR E 1 402 ? -20.569 35.674 10.586 1.00 10.39 402 TYR E O 1
ATOM 17857 N N . GLU E 1 403 ? -19.767 33.630 11.033 1.00 9.30 403 GLU E N 1
ATOM 17858 C CA . GLU E 1 403 ? -20.826 33.342 11.999 1.00 8.42 403 GLU E CA 1
ATOM 17859 C C . GLU E 1 403 ? -20.824 34.349 13.131 1.00 10.04 403 GLU E C 1
ATOM 17860 O O . GLU E 1 403 ? -21.866 34.881 13.488 1.00 11.27 403 GLU E O 1
ATOM 17866 N N . LEU E 1 404 ? -19.652 34.615 13.694 1.00 10.62 404 LEU E N 1
ATOM 17867 C CA . LEU E 1 404 ? -19.560 35.566 14.803 1.00 8.72 404 LEU E CA 1
ATOM 17868 C C . LEU E 1 404 ? -19.941 36.981 14.354 1.00 11.96 404 LEU E C 1
ATOM 17869 O O . LEU E 1 404 ? -20.724 37.679 15.021 1.00 11.50 404 LEU E O 1
ATOM 17874 N N . ASP E 1 405 ? -19.401 37.394 13.213 1.00 9.37 405 ASP E N 1
ATOM 17875 C CA . ASP E 1 405 ? -19.637 38.730 12.683 1.00 9.75 405 ASP E CA 1
ATOM 17876 C C . ASP E 1 405 ? -21.116 38.947 12.356 1.00 12.61 405 ASP E C 1
ATOM 17877 O O . ASP E 1 405 ? -21.690 39.983 12.691 1.00 11.36 405 ASP E O 1
ATOM 17882 N N . ALA E 1 406 ? -21.738 37.967 11.709 1.00 9.27 406 ALA E N 1
ATOM 17883 C CA . ALA E 1 406 ? -23.136 38.104 11.321 1.00 10.52 406 ALA E CA 1
ATOM 17884 C C . ALA E 1 406 ? -24.063 38.073 12.533 1.00 10.90 406 ALA E C 1
ATOM 17885 O O . ALA E 1 406 ? -24.945 38.922 12.647 1.00 11.99 406 ALA E O 1
ATOM 17887 N N . MET E 1 407 ? -23.875 37.103 13.431 1.00 10.03 407 MET E N 1
ATOM 17888 C CA . MET E 1 407 ? -24.739 36.998 14.618 1.00 9.63 407 MET E CA 1
ATOM 17889 C C . MET E 1 407 ? -24.586 38.233 15.502 1.00 13.14 407 MET E C 1
ATOM 17890 O O . MET E 1 407 ? -25.562 38.690 16.098 1.00 12.41 407 MET E O 1
ATOM 17895 N N . SER E 1 408 ? -23.374 38.783 15.569 1.00 10.03 408 SER E N 1
ATOM 17896 C CA . SER E 1 408 ? -23.158 40.024 16.330 1.00 12.58 408 SER E CA 1
ATOM 17897 C C . SER E 1 408 ? -23.967 41.172 15.734 1.00 12.48 408 SER E C 1
ATOM 17898 O O . SER E 1 408 ? -24.601 41.948 16.454 1.00 11.84 408 SER E O 1
ATOM 17901 N N . ALA E 1 409 ? -23.936 41.286 14.409 1.00 9.51 409 ALA E N 1
ATOM 17902 C CA . ALA E 1 409 ? -24.690 42.318 13.711 1.00 11.76 409 ALA E CA 1
ATOM 17903 C C . ALA E 1 409 ? -26.204 42.147 13.918 1.00 13.56 409 ALA E C 1
ATOM 17904 O O . ALA E 1 409 ? -26.918 43.130 14.134 1.00 11.77 409 ALA E O 1
ATOM 17906 N N . TYR E 1 410 ? -26.697 40.911 13.848 1.00 11.01 410 TYR E N 1
ATOM 17907 C CA . TYR E 1 410 ? -28.129 40.688 14.037 1.00 9.57 410 TYR E CA 1
ATOM 17908 C C . TYR E 1 410 ? -28.546 41.107 15.440 1.00 12.34 410 TYR E C 1
ATOM 17909 O O . TYR E 1 410 ? -29.596 41.723 15.623 1.00 13.77 410 TYR E O 1
ATOM 17918 N N . ARG E 1 411 ? -27.745 40.754 16.434 1.00 12.05 411 ARG E N 1
ATOM 17919 C CA . ARG E 1 411 ? -28.128 41.041 17.808 1.00 11.00 411 ARG E CA 1
ATOM 17920 C C . ARG E 1 411 ? -28.079 42.544 18.078 1.00 12.62 411 ARG E C 1
ATOM 17921 O O . ARG E 1 411 ? -28.880 43.054 18.857 1.00 13.56 411 ARG E O 1
ATOM 17929 N N . LYS E 1 412 ? -27.160 43.253 17.429 1.00 13.43 412 LYS E N 1
ATOM 17930 C CA . LYS E 1 412 ? -27.113 44.705 17.585 1.00 16.55 412 LYS E CA 1
ATOM 17931 C C . LYS E 1 412 ? -28.421 45.304 17.057 1.00 16.93 412 LYS E C 1
ATOM 17932 O O . LYS E 1 412 ? -29.047 46.140 17.723 1.00 13.46 412 LYS E O 1
ATOM 17938 N N . ILE E 1 413 ? -28.854 44.858 15.877 1.00 13.43 413 ILE E N 1
ATOM 17939 C CA . ILE E 1 413 ? -30.103 45.361 15.302 1.00 13.32 413 ILE E CA 1
ATOM 17940 C C . ILE E 1 413 ? -31.303 45.002 16.194 1.00 13.01 413 ILE E C 1
ATOM 17941 O O . ILE E 1 413 ? -32.163 45.856 16.455 1.00 11.89 413 ILE E O 1
ATOM 17946 N N . GLN E 1 414 ? -31.355 43.763 16.672 1.00 12.96 414 GLN E N 1
ATOM 17947 C CA . GLN E 1 414 ? -32.419 43.349 17.577 1.00 12.08 414 GLN E CA 1
ATOM 17948 C C . GLN E 1 414 ? -32.417 44.191 18.860 1.00 14.41 414 GLN E C 1
ATOM 17949 O O . GLN E 1 414 ? -33.464 44.680 19.295 1.00 15.16 414 GLN E O 1
ATOM 17955 N N . ASN E 1 415 ? -31.244 44.353 19.462 1.00 15.28 415 ASN E N 1
ATOM 17956 C CA . ASN E 1 415 ? -31.141 45.128 20.696 1.00 15.09 415 ASN E CA 1
ATOM 17957 C C . ASN E 1 415 ? -31.578 46.574 20.491 1.00 19.09 415 ASN E C 1
ATOM 17958 O O . ASN E 1 415 ? -32.286 47.132 21.334 1.00 17.17 415 ASN E O 1
ATOM 17963 N N . ASP E 1 416 ? -31.177 47.172 19.371 1.00 16.23 416 ASP E N 1
ATOM 17964 C CA . ASP E 1 416 ? -31.570 48.551 19.061 1.00 17.07 416 ASP E CA 1
ATOM 17965 C C . ASP E 1 416 ? -33.071 48.664 18.826 1.00 18.83 416 ASP E C 1
ATOM 17966 O O . ASP E 1 416 ? -33.720 49.612 19.286 1.00 17.69 416 ASP E O 1
ATOM 17971 N N . THR E 1 417 ? -33.623 47.696 18.101 1.00 15.31 417 THR E N 1
ATOM 17972 C CA . THR E 1 417 ? -35.035 47.721 17.751 1.00 15.62 417 THR E CA 1
ATOM 17973 C C . THR E 1 417 ? -35.880 47.528 19.004 1.00 17.60 417 THR E C 1
ATOM 17974 O O . THR E 1 417 ? -36.856 48.252 19.216 1.00 15.44 417 THR E O 1
ATOM 17978 N N . ASP E 1 418 ? -35.487 46.571 19.840 1.00 14.02 418 ASP E N 1
ATOM 17979 C CA . ASP E 1 418 ? -36.169 46.330 21.104 1.00 14.16 418 ASP E CA 1
ATOM 17980 C C . ASP E 1 418 ? -36.162 47.587 21.966 1.00 18.71 418 ASP E C 1
ATOM 17981 O O . ASP E 1 418 ? -37.158 47.920 22.607 1.00 19.01 418 ASP E O 1
ATOM 17986 N N . ALA E 1 419 ? -35.023 48.277 21.984 1.00 15.54 419 ALA E N 1
ATOM 17987 C CA . ALA E 1 419 ? -34.838 49.399 22.910 1.00 19.24 419 ALA E CA 1
ATOM 17988 C C . ALA E 1 419 ? -35.729 50.595 22.591 1.00 23.43 419 ALA E C 1
ATOM 17989 O O . ALA E 1 419 ? -36.037 51.405 23.469 1.00 25.93 419 ALA E O 1
ATOM 17991 N N . ASP E 1 420 ? -36.150 50.702 21.341 1.00 19.48 420 ASP E N 1
ATOM 17992 C CA . ASP E 1 420 ? -36.894 51.870 20.887 1.00 21.16 420 ASP E CA 1
ATOM 17993 C C . ASP E 1 420 ? -38.354 51.542 20.566 1.00 23.71 420 ASP E C 1
ATOM 17994 O O . ASP E 1 420 ? -39.004 52.267 19.815 1.00 24.27 420 ASP E O 1
ATOM 17999 N N . ILE E 1 421 ? -38.860 50.444 21.121 1.00 19.17 421 ILE E N 1
ATOM 18000 C CA . ILE E 1 421 ? -40.203 49.966 20.784 1.00 21.10 421 ILE E CA 1
ATOM 18001 C C . ILE E 1 421 ? -41.258 50.891 21.382 1.00 24.70 421 ILE E C 1
ATOM 18002 O O . ILE E 1 421 ? -42.346 51.048 20.827 1.00 27.54 421 ILE E O 1
ATOM 18007 N N . SER E 1 422 ? -40.925 51.509 22.508 1.00 25.89 422 SER E N 1
ATOM 18008 C CA . SER E 1 422 ? -41.885 52.338 23.227 1.00 31.33 422 SER E CA 1
ATOM 18009 C C . SER E 1 422 ? -42.252 53.561 22.397 1.00 30.44 422 SER E C 1
ATOM 18010 O O . SER E 1 422 ? -41.381 54.275 21.900 1.00 33.03 422 SER E O 1
ATOM 18013 N N . GLY E 1 423 ? -43.551 53.784 22.234 1.00 33.39 423 GLY E N 1
ATOM 18014 C CA . GLY E 1 423 ? -44.042 54.959 21.541 1.00 36.47 423 GLY E CA 1
ATOM 18015 C C . GLY E 1 423 ? -44.178 54.807 20.038 1.00 40.02 423 GLY E C 1
ATOM 18016 O O . GLY E 1 423 ? -44.618 55.735 19.355 1.00 36.89 423 GLY E O 1
ATOM 18017 N N . GLN E 1 424 ? -43.802 53.645 19.510 1.00 30.62 424 GLN E N 1
ATOM 18018 C CA . GLN E 1 424 ? -43.971 53.405 18.082 1.00 29.80 424 GLN E CA 1
ATOM 18019 C C . GLN E 1 424 ? -45.457 53.339 17.747 1.00 29.90 424 GLN E C 1
ATOM 18020 O O . GLN E 1 424 ? -46.186 52.526 18.311 1.00 32.49 424 GLN E O 1
ATOM 18026 N N . LYS E 1 425 ? -45.900 54.218 16.856 1.00 32.70 425 LYS E N 1
ATOM 18027 C CA . LYS E 1 425 ? -47.308 54.318 16.503 1.00 38.20 425 LYS E CA 1
ATOM 18028 C C . LYS E 1 425 ? -47.767 53.183 15.581 1.00 36.29 425 LYS E C 1
ATOM 18029 O O . LYS E 1 425 ? -48.919 52.744 15.643 1.00 33.72 425 LYS E O 1
ATOM 18035 N N . ASP E 1 426 ? -46.870 52.723 14.713 1.00 33.23 426 ASP E N 1
ATOM 18036 C CA . ASP E 1 426 ? -47.178 51.612 13.814 1.00 27.76 426 ASP E CA 1
ATOM 18037 C C . ASP E 1 426 ? -46.154 50.498 13.978 1.00 24.69 426 ASP E C 1
ATOM 18038 O O . ASP E 1 426 ? -45.133 50.469 13.286 1.00 22.30 426 ASP E O 1
ATOM 18043 N N . ILE E 1 427 ? -46.465 49.567 14.869 1.00 23.83 427 ILE E N 1
ATOM 18044 C CA . ILE E 1 427 ? -45.540 48.514 15.257 1.00 21.44 427 ILE E CA 1
ATOM 18045 C C . ILE E 1 427 ? -45.130 47.601 14.098 1.00 24.44 427 ILE E C 1
ATOM 18046 O O . ILE E 1 427 ? -43.945 47.296 13.939 1.00 19.29 427 ILE E O 1
ATOM 18051 N N . GLU E 1 428 ? -46.091 47.162 13.292 1.00 23.63 428 GLU E N 1
ATOM 18052 C CA . GLU E 1 428 ? -45.762 46.232 12.211 1.00 25.53 428 GLU E CA 1
ATOM 18053 C C . GLU E 1 428 ? -44.805 46.846 11.193 1.00 24.61 428 GLU E C 1
ATOM 18054 O O . GLU E 1 428 ? -43.911 46.162 10.709 1.00 21.33 428 GLU E O 1
ATOM 18060 N N . LYS E 1 429 ? -44.982 48.126 10.873 1.00 22.25 429 LYS E N 1
ATOM 18061 C CA . LYS E 1 429 ? -44.080 48.797 9.937 1.00 21.20 429 LYS E CA 1
ATOM 18062 C C . LYS E 1 429 ? -42.697 49.006 10.540 1.00 18.39 429 LYS E C 1
ATOM 18063 O O . LYS E 1 429 ? -41.679 48.915 9.841 1.00 20.48 429 LYS E O 1
ATOM 18069 N N . TYR E 1 430 ? -42.672 49.295 11.837 1.00 15.76 430 TYR E N 1
ATOM 18070 C CA . TYR E 1 430 ? -41.426 49.451 12.567 1.00 15.64 430 TYR E CA 1
ATOM 18071 C C . TYR E 1 430 ? -40.642 48.141 12.511 1.00 15.06 430 TYR E C 1
ATOM 18072 O O . TYR E 1 430 ? -39.445 48.135 12.229 1.00 15.56 430 TYR E O 1
ATOM 18081 N N . LEU E 1 431 ? -41.333 47.037 12.743 1.00 16.75 431 LEU E N 1
ATOM 18082 C CA . LEU E 1 431 ? -40.673 45.731 12.753 1.00 13.92 431 LEU E CA 1
ATOM 18083 C C . LEU E 1 431 ? -40.381 45.219 11.342 1.00 16.10 431 LEU E C 1
ATOM 18084 O O . LEU E 1 431 ? -39.413 44.483 11.141 1.00 14.82 431 LEU E O 1
ATOM 18089 N N . GLU E 1 432 ? -41.194 45.595 10.357 1.00 15.37 432 GLU E N 1
ATOM 18090 C CA . GLU E 1 432 ? -40.873 45.228 8.981 1.00 16.34 432 GLU E CA 1
ATOM 18091 C C . GLU E 1 432 ? -39.582 45.922 8.545 1.00 16.36 432 GLU E C 1
ATOM 18092 O O . GLU E 1 432 ? -38.752 45.329 7.850 1.00 16.23 432 GLU E O 1
ATOM 18098 N N . ASN E 1 433 ? -39.394 47.161 8.993 1.00 13.72 433 ASN E N 1
ATOM 18099 C CA . ASN E 1 433 ? -38.177 47.892 8.690 1.00 15.32 433 ASN E CA 1
ATOM 18100 C C . ASN E 1 433 ? -36.975 47.234 9.355 1.00 16.35 433 ASN E C 1
ATOM 18101 O O . ASN E 1 433 ? -35.900 47.148 8.761 1.00 15.02 433 ASN E O 1
ATOM 18106 N N . ALA E 1 434 ? -37.156 46.776 10.594 1.00 13.66 434 ALA E N 1
ATOM 18107 C CA . ALA E 1 434 ? -36.087 46.089 11.302 1.00 13.36 434 ALA E CA 1
ATOM 18108 C C . ALA E 1 434 ? -35.740 44.790 10.563 1.00 14.62 434 ALA E C 1
ATOM 18109 O O . ALA E 1 434 ? -34.568 44.471 10.390 1.00 11.66 434 ALA E O 1
ATOM 18111 N N . ASN E 1 435 ? -36.764 44.064 10.115 1.00 12.87 435 ASN E N 1
ATOM 18112 C CA . ASN E 1 435 ? -36.530 42.801 9.397 1.00 10.90 435 ASN E CA 1
ATOM 18113 C C . ASN E 1 435 ? -35.820 43.033 8.084 1.00 12.12 435 ASN E C 1
ATOM 18114 O O . ASN E 1 435 ? -35.018 42.210 7.662 1.00 10.89 435 ASN E O 1
ATOM 18119 N N . LYS E 1 436 ? -36.138 44.145 7.426 1.00 13.41 436 LYS E N 1
ATOM 18120 C CA . LYS E 1 436 ? -35.456 44.496 6.189 1.00 12.51 436 LYS E CA 1
ATOM 18121 C C . LYS E 1 436 ? -33.981 44.762 6.472 1.00 11.67 436 LYS E C 1
ATOM 18122 O O . LYS E 1 436 ? -33.101 44.318 5.720 1.00 13.80 436 LYS E O 1
ATOM 18128 N N . LYS E 1 437 ? -33.697 45.476 7.559 1.00 12.01 437 LYS E N 1
ATOM 18129 C CA . LYS E 1 437 ? -32.308 45.739 7.912 1.00 13.01 437 LYS E CA 1
ATOM 18130 C C . LYS E 1 437 ? -31.573 44.420 8.187 1.00 12.63 437 LYS E C 1
ATOM 18131 O O . LYS E 1 437 ? -30.455 44.213 7.706 1.00 14.03 437 LYS E O 1
ATOM 18137 N N . LEU E 1 438 ? -32.225 43.520 8.917 1.00 10.64 438 LEU E N 1
ATOM 18138 C CA . LEU E 1 438 ? -31.655 42.204 9.218 1.00 8.86 438 LEU E CA 1
ATOM 18139 C C . LEU E 1 438 ? -31.368 41.401 7.961 1.00 11.57 438 LEU E C 1
ATOM 18140 O O . LEU E 1 438 ? -30.283 40.820 7.805 1.00 11.64 438 LEU E O 1
ATOM 18145 N N . ALA E 1 439 ? -32.356 41.343 7.080 1.00 10.49 439 ALA E N 1
ATOM 18146 C CA . ALA E 1 439 ? -32.204 40.581 5.842 1.00 10.59 439 ALA E CA 1
ATOM 18147 C C . ALA E 1 439 ? -31.126 41.185 4.948 1.00 11.34 439 ALA E C 1
ATOM 18148 O O . ALA E 1 439 ? -30.375 40.457 4.310 1.00 10.24 439 ALA E O 1
ATOM 18150 N N . ASP E 1 440 ? -31.061 42.517 4.890 1.00 11.56 440 ASP E N 1
ATOM 18151 C CA . ASP E 1 440 ? -30.046 43.186 4.083 1.00 11.17 440 ASP E CA 1
ATOM 18152 C C . ASP E 1 440 ? -28.640 42.864 4.579 1.00 10.57 440 ASP E C 1
ATOM 18153 O O . ASP E 1 440 ? -27.752 42.540 3.774 1.00 12.37 440 ASP E O 1
ATOM 18158 N N . VAL E 1 441 ? -28.425 42.938 5.891 1.00 10.46 441 VAL E N 1
ATOM 18159 C CA A VAL E 1 441 ? -27.145 42.602 6.509 0.53 9.63 441 VAL E CA 1
ATOM 18160 C CA B VAL E 1 441 ? -27.093 42.636 6.386 0.47 9.68 441 VAL E CA 1
ATOM 18161 C C . VAL E 1 441 ? -26.824 41.132 6.290 1.00 11.27 441 VAL E C 1
ATOM 18162 O O . VAL E 1 441 ? -25.696 40.749 6.003 1.00 11.31 441 VAL E O 1
ATOM 18169 N N . ALA E 1 442 ? -27.845 40.296 6.463 1.00 9.99 442 ALA E N 1
ATOM 18170 C CA . ALA E 1 442 ? -27.652 38.849 6.278 1.00 10.40 442 ALA E CA 1
ATOM 18171 C C . ALA E 1 442 ? -27.177 38.556 4.859 1.00 11.70 442 ALA E C 1
ATOM 18172 O O . ALA E 1 442 ? -26.237 37.777 4.661 1.00 10.80 442 ALA E O 1
ATOM 18174 N N . PHE E 1 443 ? -27.793 39.203 3.872 1.00 10.89 443 PHE E N 1
ATOM 18175 C CA . PHE E 1 443 ? -27.375 38.995 2.494 1.00 11.56 443 PHE E CA 1
ATOM 18176 C C . PHE E 1 443 ? -25.961 39.509 2.259 1.00 10.86 443 PHE E C 1
ATOM 18177 O O . PHE E 1 443 ? -25.136 38.815 1.669 1.00 11.18 443 PHE E O 1
ATOM 18185 N N . GLU E 1 444 ? -25.672 40.713 2.730 1.00 8.85 444 GLU E N 1
ATOM 18186 C CA . GLU E 1 444 ? -24.346 41.285 2.525 1.00 11.02 444 GLU E CA 1
ATOM 18187 C C . GLU E 1 444 ? -23.257 40.399 3.132 1.00 10.31 444 GLU E C 1
ATOM 18188 O O . GLU E 1 444 ? -22.212 40.185 2.515 1.00 12.52 444 GLU E O 1
ATOM 18194 N N . LYS E 1 445 ? -23.504 39.862 4.323 1.00 8.52 445 LYS E N 1
ATOM 18195 C CA . LYS E 1 445 ? -22.486 39.034 4.962 1.00 10.47 445 LYS E CA 1
ATOM 18196 C C . LYS E 1 445 ? -22.379 37.643 4.320 1.00 8.43 445 LYS E C 1
ATOM 18197 O O . LYS E 1 445 ? -21.274 37.109 4.203 1.00 9.71 445 LYS E O 1
ATOM 18203 N N . GLN E 1 446 ? -23.505 37.077 3.887 1.00 8.29 446 GLN E N 1
ATOM 18204 C CA . GLN E 1 446 ? -23.479 35.790 3.183 1.00 10.87 446 GLN E CA 1
ATOM 18205 C C . GLN E 1 446 ? -22.715 35.944 1.872 1.00 8.77 446 GLN E C 1
ATOM 18206 O O . GLN E 1 446 ? -21.903 35.092 1.495 1.00 9.56 446 GLN E O 1
ATOM 18212 N N . ASN E 1 447 ? -22.993 37.037 1.172 1.00 9.96 447 ASN E N 1
ATOM 18213 C CA . ASN E 1 447 ? -22.323 37.307 -0.090 1.00 10.02 447 ASN E CA 1
ATOM 18214 C C . ASN E 1 447 ? -20.829 37.570 0.102 1.00 9.25 447 ASN E C 1
ATOM 18215 O O . ASN E 1 447 ? -20.008 37.066 -0.661 1.00 10.05 447 ASN E O 1
ATOM 18220 N N . LYS E 1 448 ? -20.468 38.339 1.129 1.00 7.57 448 LYS E N 1
ATOM 18221 C CA . LYS E 1 448 ? -19.051 38.597 1.390 1.00 9.42 448 LYS E CA 1
ATOM 18222 C C . LYS E 1 448 ? -18.317 37.299 1.726 1.00 9.76 448 LYS E C 1
ATOM 18223 O O . LYS E 1 448 ? -17.184 37.091 1.284 1.00 11.21 448 LYS E O 1
ATOM 18229 N N . LEU E 1 449 ? -18.967 36.425 2.493 1.00 8.05 449 LEU E N 1
ATOM 18230 C CA . LEU E 1 449 ? -18.382 35.120 2.809 1.00 7.96 449 LEU E CA 1
ATOM 18231 C C . LEU E 1 449 ? -18.116 34.333 1.527 1.00 8.56 449 LEU E C 1
ATOM 18232 O O . LEU E 1 449 ? -17.004 33.821 1.328 1.00 8.77 449 LEU E O 1
ATOM 18237 N N . LEU E 1 450 ? -19.124 34.231 0.663 1.00 7.62 450 LEU E N 1
ATOM 18238 C CA . LEU E 1 450 ? -18.936 33.466 -0.563 1.00 9.16 450 LEU E CA 1
ATOM 18239 C C . LEU E 1 450 ? -17.821 34.090 -1.399 1.00 9.26 450 LEU E C 1
ATOM 18240 O O . LEU E 1 450 ? -16.994 33.375 -1.966 1.00 9.36 450 LEU E O 1
ATOM 18245 N N . GLY E 1 451 ? -17.780 35.416 -1.446 1.00 8.95 451 GLY E N 1
ATOM 18246 C CA . GLY E 1 451 ? -16.740 36.099 -2.196 1.00 9.86 451 GLY E CA 1
ATOM 18247 C C . GLY E 1 451 ? -15.357 35.799 -1.667 1.00 9.17 451 GLY E C 1
ATOM 18248 O O . GLY E 1 451 ? -14.425 35.562 -2.437 1.00 9.07 451 GLY E O 1
ATOM 18249 N N . ASP E 1 452 ? -15.225 35.798 -0.346 1.00 7.58 452 ASP E N 1
ATOM 18250 C CA . ASP E 1 452 ? -13.942 35.503 0.265 1.00 10.04 452 ASP E CA 1
ATOM 18251 C C . ASP E 1 452 ? -13.549 34.049 0.000 1.00 9.82 452 ASP E C 1
ATOM 18252 O O . ASP E 1 452 ? -12.368 33.742 -0.230 1.00 8.84 452 ASP E O 1
ATOM 18257 N N . MET E 1 453 ? -14.538 33.156 0.028 1.00 7.96 453 MET E N 1
ATOM 18258 C CA . MET E 1 453 ? -14.281 31.744 -0.271 1.00 7.67 453 MET E CA 1
ATOM 18259 C C . MET E 1 453 ? -13.846 31.566 -1.724 1.00 7.99 453 MET E C 1
ATOM 18260 O O . MET E 1 453 ? -12.921 30.818 -2.017 1.00 9.50 453 MET E O 1
ATOM 18265 N N . VAL E 1 454 ? -14.497 32.278 -2.633 1.00 7.36 454 VAL E N 1
ATOM 18266 C CA . VAL E 1 454 ? -14.175 32.130 -4.050 1.00 7.60 454 VAL E CA 1
ATOM 18267 C C . VAL E 1 454 ? -12.775 32.681 -4.334 1.00 8.15 454 VAL E C 1
ATOM 18268 O O . VAL E 1 454 ? -12.003 32.100 -5.103 1.00 9.33 454 VAL E O 1
ATOM 18272 N N . THR E 1 455 ? -12.442 33.797 -3.698 1.00 8.97 455 THR E N 1
ATOM 18273 C CA . THR E 1 455 ? -11.155 34.445 -3.920 1.00 9.42 455 THR E CA 1
ATOM 18274 C C . THR E 1 455 ? -9.997 33.585 -3.392 1.00 11.28 455 THR E C 1
ATOM 18275 O O . THR E 1 455 ? -9.035 33.312 -4.112 1.00 11.96 455 THR E O 1
ATOM 18279 N N A THR E 1 456 ? -10.109 33.128 -2.149 0.51 11.25 456 THR E N 1
ATOM 18280 N N B THR E 1 456 ? -10.115 33.144 -2.146 0.49 11.25 456 THR E N 1
ATOM 18281 C CA A THR E 1 456 ? -9.072 32.285 -1.555 0.51 11.51 456 THR E CA 1
ATOM 18282 C CA B THR E 1 456 ? -9.096 32.305 -1.527 0.49 11.52 456 THR E CA 1
ATOM 18283 C C A THR E 1 456 ? -9.059 30.900 -2.183 0.51 11.14 456 THR E C 1
ATOM 18284 C C B THR E 1 456 ? -9.067 30.906 -2.150 0.49 11.14 456 THR E C 1
ATOM 18285 O O A THR E 1 456 ? -7.995 30.342 -2.469 0.51 11.55 456 THR E O 1
ATOM 18286 O O B THR E 1 456 ? -7.996 30.350 -2.410 0.49 11.58 456 THR E O 1
ATOM 18293 N N . GLY E 1 457 ? -10.247 30.346 -2.401 1.00 9.46 457 GLY E N 1
ATOM 18294 C CA . GLY E 1 457 ? -10.363 29.040 -3.023 1.00 11.31 457 GLY E CA 1
ATOM 18295 C C . GLY E 1 457 ? -9.757 29.006 -4.413 1.00 10.17 457 GLY E C 1
ATOM 18296 O O . GLY E 1 457 ? -9.133 28.014 -4.801 1.00 10.04 457 GLY E O 1
ATOM 18297 N N . SER E 1 458 ? -9.931 30.085 -5.178 1.00 9.43 458 SER E N 1
ATOM 18298 C CA . SER E 1 458 ? -9.404 30.114 -6.539 1.00 9.84 458 SER E CA 1
ATOM 18299 C C . SER E 1 458 ? -7.880 30.012 -6.555 1.00 9.90 458 SER E C 1
ATOM 18300 O O . SER E 1 458 ? -7.308 29.387 -7.455 1.00 11.10 458 SER E O 1
ATOM 18303 N N . ASN E 1 459 ? -7.231 30.566 -5.534 1.00 11.28 459 ASN E N 1
ATOM 18304 C CA . ASN E 1 459 ? -5.778 30.442 -5.402 1.00 13.31 459 ASN E CA 1
ATOM 18305 C C . ASN E 1 459 ? -5.317 29.003 -5.189 1.00 11.72 459 ASN E C 1
ATOM 18306 O O . ASN E 1 459 ? -4.153 28.681 -5.434 1.00 14.30 459 ASN E O 1
ATOM 18311 N N . ASN E 1 460 ? -6.223 28.152 -4.716 1.00 10.34 460 ASN E N 1
ATOM 18312 C CA . ASN E 1 460 ? -5.892 26.770 -4.388 1.00 13.61 460 ASN E CA 1
ATOM 18313 C C . ASN E 1 460 ? -6.529 25.762 -5.350 1.00 13.98 460 ASN E C 1
ATOM 18314 O O . ASN E 1 460 ? -6.679 24.593 -5.019 1.00 12.20 460 ASN E O 1
ATOM 18319 N N . MET E 1 461 ? -6.918 26.214 -6.537 1.00 8.80 461 MET E N 1
ATOM 18320 C CA . MET E 1 461 ? -7.494 25.301 -7.515 1.00 7.12 461 MET E CA 1
ATOM 18321 C C . MET E 1 461 ? -6.483 24.260 -7.968 1.00 8.83 461 MET E C 1
ATOM 18322 O O . MET E 1 461 ? -5.282 24.530 -7.999 1.00 10.33 461 MET E O 1
ATOM 18327 N N . LYS E 1 462 ? -6.968 23.078 -8.327 1.00 8.38 462 LYS E N 1
ATOM 18328 C CA . LYS E 1 462 ? -6.100 22.062 -8.909 1.00 9.08 462 LYS E CA 1
ATOM 18329 C C . LYS E 1 462 ? -5.499 22.577 -10.210 1.00 12.27 462 LYS E C 1
ATOM 18330 O O . LYS E 1 462 ? -4.309 22.354 -10.481 1.00 10.68 462 LYS E O 1
ATOM 18336 N N . LEU E 1 463 ? -6.331 23.250 -11.007 1.00 9.50 463 LEU E N 1
ATOM 18337 C CA . LEU E 1 463 ? -5.906 23.828 -12.280 1.00 9.03 463 LEU E CA 1
ATOM 18338 C C . LEU E 1 463 ? -5.106 25.093 -12.006 1.00 10.51 463 LEU E C 1
ATOM 18339 O O . LEU E 1 463 ? -5.601 26.219 -12.166 1.00 9.54 463 LEU E O 1
ATOM 18344 N N . ARG E 1 464 ? -3.861 24.896 -11.587 1.00 9.47 464 ARG E N 1
ATOM 18345 C CA . ARG E 1 464 ? -2.967 26.007 -11.293 1.00 8.20 464 ARG E CA 1
ATOM 18346 C C . ARG E 1 464 ? -1.533 25.587 -11.563 1.00 9.50 464 ARG E C 1
ATOM 18347 O O . ARG E 1 464 ? -1.220 24.392 -11.616 1.00 12.81 464 ARG E O 1
ATOM 18355 N N . TYR E 1 465 ? -0.672 26.578 -11.757 1.00 9.35 465 TYR E N 1
ATOM 18356 C CA . TYR E 1 465 ? 0.771 26.365 -11.847 1.00 10.64 465 TYR E CA 1
ATOM 18357 C C . TYR E 1 465 ? 1.408 27.713 -11.593 1.00 12.00 465 TYR E C 1
ATOM 18358 O O . TYR E 1 465 ? 1.354 28.595 -12.449 1.00 11.79 465 TYR E O 1
ATOM 18367 N N . ASN E 1 466 ? 2.003 27.864 -10.414 1.00 11.95 466 ASN E N 1
ATOM 18368 C CA . ASN E 1 466 ? 2.585 29.133 -10.025 1.00 12.39 466 ASN E CA 1
ATOM 18369 C C . ASN E 1 466 ? 4.101 29.107 -10.056 1.00 13.50 466 ASN E C 1
ATOM 18370 O O . ASN E 1 466 ? 4.718 28.091 -9.721 1.00 14.27 466 ASN E O 1
ATOM 18375 N N . LEU E 1 467 ? 4.688 30.234 -10.443 1.00 12.55 467 LEU E N 1
ATOM 18376 C CA . LEU E 1 467 ? 6.101 30.463 -10.223 1.00 11.67 467 LEU E CA 1
ATOM 18377 C C . LEU E 1 467 ? 6.269 30.981 -8.808 1.00 12.23 467 LEU E C 1
ATOM 18378 O O . LEU E 1 467 ? 5.640 31.971 -8.431 1.00 13.88 467 LEU E O 1
ATOM 18383 N N . ASN E 1 468 ? 7.094 30.313 -8.011 1.00 10.49 468 ASN E N 1
ATOM 18384 C CA . ASN E 1 468 ? 7.220 30.700 -6.617 1.00 12.15 468 ASN E CA 1
ATOM 18385 C C . ASN E 1 468 ? 8.269 31.786 -6.448 1.00 12.76 468 ASN E C 1
ATOM 18386 O O . ASN E 1 468 ? 9.353 31.552 -5.922 1.00 15.05 468 ASN E O 1
ATOM 18391 N N . ASP E 1 469 ? 7.928 32.985 -6.905 1.00 13.59 469 ASP E N 1
ATOM 18392 C CA . ASP E 1 469 ? 8.814 34.124 -6.803 1.00 14.17 469 ASP E CA 1
ATOM 18393 C C . ASP E 1 469 ? 7.987 35.395 -6.642 1.00 27.34 469 ASP E C 1
ATOM 18394 O O . ASP E 1 469 ? 6.791 35.317 -6.332 1.00 22.04 469 ASP E O 1
#

Secondary structure (DSSP, 8-state):
--EEEE-TTTBTTS-EEEEEEEE-SSS---B--EEE-GGGS-SEEE-SSS--EEE--S-PPPEEE--BSS-TT-----EEEBTT--EEEEEEE----HHHHHHS---TTSB-TTTHHHHHGGG-SSHHHHHHHHHHHHHHH-BSS-EEEEEE-SS-EEEEEEETTTEEEEEEPPTT-EEEE-SS----B--TT-TTEEE-TTHHHHHHHTT---SSSS-BHHHHHS---HHHHHHTHHHHHHHHHHH-GGG--S-TT-S---SSB--SS-B-HHHHHHHHT-S-TTSTT-TTSSS-HHHHTTS--SS-TTEEEEEEEEE-SSS-GGGTEEEEEEES-GGG---EEEESS-SS--HHHH---SS--TTSHHHHHHHHHHHHHHTHHHHHHHHHHHHHHHHHHHHHHHHHHHHT-TT-S-HHHHHHHHHHHHHHHHHHHHHHHHHHHHHHHHHT-SS------/--EEEE-TTTBTTS-EEEEEEEE-SSS---B--EEE-GGGS-SEEE-SSS--EEE--S-PPPEEE--BSS-TT-----EEEBTT--EEEEEEE----HHHHTTS---TTSB-TTTHHHHHGGG-SSHHHHHHHHHHHHHHH-BSS-EEEEEE-SS-EEEEEEETTTEEEEEEEPTT-EEEE-SS----B--TT-TTEEE-TTHHHHHHHTT---SSSS-BHHHHHS---HHHHHHTHHHHHHHHHHH-GGG--S-TT-S---SSB--SS-B-HHHHHHHHT-S-TTSTT-TTSSS-HHHHTTS--SS-TTEEEEEEEEE-SSS-GGGTEEEEEEES-GGG---EEEES--SS--HHHH---SS--TTSHHHHHHHHHHHHHTTHHHHHHHHHHHHHHHHHHHHHHHHHHHHT-TT-S-HHHHHHHHHHHHHHHHHHHHHHHHHHHHHHHHHT-SS------/--EEEE-TTTBTTS-EEEEEEEE-SSS---B--EEE-GGGS-SEEE-SSS--EEE--S-PPPEEE--BSS-TT-----EEEBTT--EEEEEEE----HHHHTTS---TTSB-TTTHHHHHGGG-SSHHHHHHHHHHHHHHH-BSS-EEEEEE-SS-EEEEEEETTTEEEEEEEPTT-EEEE-SS----B--TT-TTEEE-TTHHHHHHHTT---SSSS-BHHHHHS---HHHHHHTHHHHHHHHHHH-GGG--S-TT-TT--SSB--SS-B-HHHHHHHHT-S-TTSTT-TTSSS-HHHHTTS--SS-TTEEEEEEEEE-SSS-GGGTEEEEEEES-GGG---EEEES--SS--HHHH---SS--TTSHHHHHHHHHHHHHHTHHHHHHHHHHHHHHHHHHHHHHHHHHHHT-TT-S-HHHHHHHHHHHHHHHHHHHHHHHHHHHHHHHHHT-SS------/--EEEE-TTTBTTS-EEEEEEEE-SSS---B--EEE-GGGS-SEEE-SSS--EEE--S-PPPEEE--BSS-TT-----EEEBTT--EEEEEEE----HHHHTTS---TTSB-TTTHHHHHGGG-SSHHHHHHHHHHHHHHH-BSS-EEEEEE-SS-EEEEEEETTTEEEEEEEPTT-EEEE-SS----B--TT-TTEEE-TTHHHHHHHTT---SSSS-BHHHHHS---HHHHHHTHHHHHHHHHHH-GGG--S-TT-TT--SSB--SS-B-HHHHHHHHT-S-TTSTT-TTSSS-HHHHTTS--SS-TTEEEEEEEEE-SSS-GGGTEEEEEEES-GGG---EEEESS-SS--HHHH---SS--TTSHHHHHHHHHHHHHHTHHHHHHHHHHHHHHHHHHHHHHHHHHHHT-TT-S-HHHHHHHHHHHHHHHHHHHHHHHHHHHHHHHHHT-SS------/--EEEE-TTTBTTS-EEEEEEEE-SSS---B--EEE-GGGS-SEEE-SSS--EEE--S-PPPEEE--BSS-TT-----EEEBTT--EEEEEEE----HHHHTTS---TTSB-TTTHHHHHGGG-SSHHHHHHHHHHHHHHH-BSS-EEEEEE-SS-EEEEEEETTTEEEEEEPPTT-EEEE-SS----B--TT-TTEEE-TTHHHHHHHTT---SSSS-BHHHHHS---HHHHHHTHHHHHHHHHHH-GGG--S-TT-S---SSB--SS-B-HHHHHHHHT-S-TTSTT-TTSSS-HHHHTTS--SS-TTEEEEEEEEE-SSS-GGGTEEEEEEES-GGG---EEEESS-SS--HHHH---SS--TTSHHHHHHHHHHHHHHTHHHHHHHHHHHHHHHHHHHHHHHHHHHHT-TT-S-HHHHHHHHHHHHHHHHHHHHHHHHHHHHHHHHHT-SS------

B-factor: mean 16.21, std 7.72, range [5.33, 65.8]

Radius of gyration: 44.73 Å; Cα contacts (8 Å, |Δi|>4): 5531; chains: 5; bounding box: 128×133×77 Å